Protein 2L4D (pdb70)

B-factor: mean 3.54, std 4.62, range [0.55, 26.44]

Radius of gyration: 14.13 Å; Cα contacts (8 Å, |Δi|>4): 102; chains: 1; bounding box: 30×35×38 Å

Organism: Pseudomonas putida (strain ATCC 47054 / DSM 6125 / CFBP 8728 / NCIMB 11950 / KT2440) (NCBI:txid160488)

InterPro domains:
  IPR003782 Copper chaperone SCO1/SenC [PF02630] (48-152)
  IPR003782 Copper chaperone SCO1/SenC [PTHR12151] (2-151)
  IPR003782 Copper chaperone SCO1/SenC [cd02968] (41-180)
  IPR009056 Cytochrome c-like domain [PF00034] (223-311)
  IPR009056 Cytochrome c-like domain [PS51007] (218-314)
  IPR036249 Thioredoxin-like superfamily [SSF52833] (41-197)
  IPR036909 Cytochrome c-like domain superfamily [G3DSA:1.10.760.10] (220-327)
  IPR036909 Cytochrome c-like domain superfamily [SSF46626] (214-311)

Foldseek 3Di:
DLPVVCVVPPVPEEAQPPDDPPDYDLFYRLAPCCPVPDNVVVLVCLQAVVVCVVVPVPVSVVPCVVSVVPRDGNRDDDPVSSVSVSVVRVVSNCVVVNVVCVVVPD

Sequence (106 aa):
SGEQIFRTRCSSCHTVGNTEPGQPGIGPDLLGVTRQRDANWLVRWLKVPDQMLAEKDPLAMLLFEQYNRLAMPNMRLGDAEVSALISYLEEETARLQTPVTNRGIPSGEQIFRTRCSSCHTVGNTEPGQPGIGPDLLGVTRQRDANWLVRWLKVPDQMLAEKDPLAMLLFEQYNRLAMPNMRLGDAEVSALISYLEEETARLQTPVTNRGIPSGEQIFRTRCSSCHTVGNTEPGQPGIGPDLLGVTRQRDANWLVRWLKVPDQMLAEKDPLAMLLFEQYNRLAMPNMRLGDAEVSALISYLEEETARLQTPVTNRGIPSGEQIFRTRCSSCHTVGNTEPGQPGIGPDLLGVTRQRDANWLVRWLKVPDQMLAEKDPLAMLLFEQYNRLAMPNMRLGDAEVSALISYLEEETARLQTPVTNRGIPSGEQIFRTRCSSCHTVGNTEPGQPGIGPDLLGVTRQRDANWLVRWLKVPDQMLAEKDPLAMLLFEQYNRLAMPNMRLGDAEVSALISYLEEETARLQTPVTNRGIPSGEQIFRTRCSSCHTVGNTEPGQPGIGPDLLGVTRQRDANWLVRWLKVPDQMLAEKDPLAMLLFEQYNRLAMPNMRLGDAEVSALISYLEEETARLQTPVTNRGIPSGEQIFRTRCSSCHTVGNTEPGQPGIGPDLLGVTRQRDANWLVRWLKVPDQMLAEKDPLAMLLFEQYNRLAMPNMRLGDAEVSALISYLEEETARLQTPVTNRGIPSGEQIFRTRCSSCHTVGNTEPGQPGIGPDLLGVTRQRDANWLVRWLKVPDQMLAEKDPLAMLLFEQYNRLAMPNMRLGDAEVSALISYLEEETARLQTPVTNRGIPSGEQIFRTRCSSCHTVGNTEPGQPGIGPDLLGVTRQRDANWLVRWLKVPDQMLAEKDPLAMLLFEQYNRLAMPNMRLGDAEVSALISYLEEETARLQTPVTNRGIPSGEQIFRTRCSSCHTVGNTEPGQPGIGPDLLGVTRQRDANWLVRWLKVPDQMLAEKDPLAMLLFEQYNRLAMPNMRLGDAEVSALISYLEEETARLQTPVTNRGIPSGEQIFRTRCSSCHTVGNTEPGQPGIGPDLLGVTRQRDANWLVRWLKVPDQMLAEKDPLAMLLFEQYNRLAMPNMRLGDAEVSALISYLEEETARLQTPVTNRGIPSGEQIFRTRCSSCHTVGNTEPGQPGIGPDLLGVTRQRDANWLVRWLKVPDQMLAEKDPLAMLLFEQYNRLAMPNMRLGDAEVSALISYLEEETARLQTPVTNRGIPSGEQIFRTRCSSCHTVGNTEPGQPGIGPDLLGVTRQRDANWLVRWLKVPDQMLAEKDPLAMLLFEQYNRLAMPNMRLGDAEVSALISYLEEETARLQTPVTNRGIPSGEQIFRTRCSSCHTVGNTEPGQPGIGPDLLGVTRQRDANWLVRWLKVPDQMLAEKDPLAMLLFEQYNRLAMPNMRLGDAEVSALISYLEEETARLQTPVTNRGIPSGEQIFRTRCSSCHTVGNTEPGQPGIGPDLLGVTRQRDANWLVRWLKVPDQMLAEKDPLAMLLFEQYNRLAMPNMRLGDAEVSALISYLEEETARLQTPVTNRGIPSGEQIFRTRCSSCHTVGNTEPGQPGIGPDLLGVTRQRDANWLVRWLKVPDQMLAEKDPLAMLLFEQYNRLAMPNMRLGDAEVSALISYLEEETARLQTPVTNRGIPSGEQIFRTRCSSCHTVGNTEPGQPGIGPDLLGVTRQRDANWLVRWLKVPDQMLAEKDPLAMLLFEQYNRLAMPNMRLGDAEVSALISYLEEETARLQTPVTNRGIPSGEQIFRTRCSSCHTVGNTEPGQPGIGPDLLGVTRQRDANWLVRWLKVPDQMLAEKDPLAMLLFEQYNRLAMPNMRLGDAEVSALISYLEEETARLQTPVTNRGIPSGEQIFRTRCSSCHTVGNTEPGQPGIGPDLLGVTRQRDANWLVRWLKVPDQMLAEKDPLAMLLFEQYNRLAMPNMRLGDAEVSALISYLEEETARLQTPVTNRGIPSGEQIFRTRCSSCHTVGNTEPGQPGIGPDLLGVTRQRDANWLVRWLKVPDQMLAEKDPLAMLLFEQYNRLAMPNMRLGDAEVSALISYLEEETARLQTPVTNRGIP

Structure (mmCIF, N/CA/C/O backbone):
data_2L4D
#
_entry.id   2L4D
#
_cell.length_a   1.000
_cell.length_b   1.000
_cell.length_c   1.000
_cell.angle_alpha   90.00
_cell.angle_beta   90.00
_cell.angle_gamma   90.00
#
_symmetry.space_group_name_H-M   'P 1'
#
loop_
_entity.id
_entity.type
_entity.pdbx_description
1 polymer 'SCO1/SenC family protein/cytochrome c'
2 non-polymer 'HEME C'
#
loop_
_atom_site.group_PDB
_atom_site.id
_atom_site.type_symbol
_atom_site.label_atom_id
_atom_site.label_alt_id
_atom_site.label_comp_id
_atom_site.label_asym_id
_atom_site.label_entity_id
_atom_site.label_seq_id
_atom_site.pdbx_PDB_ins_code
_atom_site.Cartn_x
_atom_site.Cartn_y
_atom_site.Cartn_z
_atom_site.occupancy
_atom_site.B_iso_or_equiv
_atom_site.auth_seq_id
_atom_site.auth_comp_id
_atom_site.auth_asym_id
_atom_site.auth_atom_id
_atom_site.pdbx_PDB_model_num
ATOM 1 N N . SER A 1 5 ? 13.352 5.525 8.186 1.00 2.03 1 SER A N 1
ATOM 2 C CA . SER A 1 5 ? 12.602 6.787 8.152 1.00 2.39 1 SER A CA 1
ATOM 3 C C . SER A 1 5 ? 11.139 6.561 7.752 1.00 2.01 1 SER A C 1
ATOM 4 O O . SER A 1 5 ? 10.240 7.204 8.297 1.00 3.21 1 SER A O 1
ATOM 12 N N . GLY A 1 6 ? 10.869 5.580 6.883 1.00 1.22 2 GLY A N 1
ATOM 13 C CA . GLY A 1 6 ? 9.516 5.173 6.490 1.00 0.81 2 GLY A CA 1
ATOM 14 C C . GLY A 1 6 ? 8.626 4.691 7.648 1.00 0.74 2 GLY A C 1
ATOM 15 O O . GLY A 1 6 ? 7.406 4.778 7.544 1.00 0.74 2 GLY A O 1
ATOM 19 N N . GLU A 1 7 ? 9.196 4.248 8.774 1.00 0.79 3 GLU A N 1
ATOM 20 C CA . GLU A 1 7 ? 8.432 3.871 9.979 1.00 0.78 3 GLU A CA 1
ATOM 21 C C . GLU A 1 7 ? 7.673 5.063 10.591 1.00 0.74 3 GLU A C 1
ATOM 22 O O . GLU A 1 7 ? 6.511 4.934 10.977 1.00 0.74 3 GLU A O 1
ATOM 34 N N . GLN A 1 8 ? 8.291 6.250 10.615 1.00 0.78 4 GLN A N 1
ATOM 35 C CA . GLN A 1 8 ? 7.638 7.477 11.080 1.00 0.83 4 GLN A CA 1
ATOM 36 C C . GLN A 1 8 ? 6.489 7.871 10.140 1.00 0.81 4 GLN A C 1
ATOM 37 O O . GLN A 1 8 ? 5.428 8.294 10.599 1.00 0.91 4 GLN A O 1
ATOM 51 N N . ILE A 1 9 ? 6.666 7.667 8.830 1.00 0.76 5 ILE A N 1
ATOM 52 C CA . ILE A 1 9 ? 5.642 7.894 7.797 1.00 0.76 5 ILE A CA 1
ATOM 53 C C . ILE A 1 9 ? 4.478 6.908 7.973 1.00 0.69 5 ILE A C 1
ATOM 54 O O . ILE A 1 9 ? 3.317 7.320 7.963 1.00 0.74 5 ILE A O 1
ATOM 70 N N . PHE A 1 10 ? 4.764 5.628 8.237 1.00 0.64 6 PHE A N 1
ATOM 71 C CA . PHE A 1 10 ? 3.740 4.637 8.570 1.00 0.63 6 PHE A CA 1
ATOM 72 C C . PHE A 1 10 ? 2.918 5.061 9.800 1.00 0.60 6 PHE A C 1
ATOM 73 O O . PHE A 1 10 ? 1.687 5.083 9.755 1.00 0.66 6 PHE A O 1
ATOM 90 N N . ARG A 1 11 ? 3.585 5.475 10.882 1.00 0.63 7 ARG A N 1
ATOM 91 C CA . ARG A 1 11 ? 2.933 5.867 12.141 1.00 0.75 7 ARG A CA 1
ATOM 92 C C . ARG A 1 11 ? 2.072 7.138 12.036 1.00 0.84 7 ARG A C 1
ATOM 93 O O . ARG A 1 11 ? 1.209 7.334 12.889 1.00 1.05 7 ARG A O 1
ATOM 114 N N . THR A 1 12 ? 2.278 7.984 11.017 1.00 0.80 8 THR A N 1
ATOM 115 C CA . THR A 1 12 ? 1.660 9.328 10.902 1.00 0.97 8 THR A CA 1
ATOM 116 C C . THR A 1 12 ? 0.731 9.561 9.703 1.00 1.13 8 THR A C 1
ATOM 117 O O . THR A 1 12 ? 0.001 10.558 9.683 1.00 1.57 8 THR A O 1
ATOM 128 N N . ARG A 1 13 ? 0.748 8.688 8.687 1.00 0.92 9 ARG A N 1
ATOM 129 C CA . ARG A 1 13 ? -0.207 8.712 7.560 1.00 1.01 9 ARG A CA 1
ATOM 130 C C . ARG A 1 13 ? -0.509 7.319 6.983 1.00 1.17 9 ARG A C 1
ATOM 131 O O . ARG A 1 13 ? -0.659 7.173 5.774 1.00 2.00 9 ARG A O 1
ATOM 152 N N . CYS A 1 14 ? -0.562 6.281 7.826 1.00 0.81 10 CYS A N 1
ATOM 153 C CA . CYS A 1 14 ? -0.765 4.899 7.351 1.00 0.85 10 CYS A CA 1
ATOM 154 C C . CYS A 1 14 ? -1.322 3.905 8.387 1.00 0.80 10 CYS A C 1
ATOM 155 O O . CYS A 1 14 ? -2.101 3.019 8.021 1.00 0.89 10 CYS A O 1
ATOM 162 N N . SER A 1 15 ? -0.974 4.036 9.677 1.00 0.84 11 SER A N 1
ATOM 163 C CA . SER A 1 15 ? -1.344 3.057 10.723 1.00 0.92 11 SER A CA 1
ATOM 164 C C . SER A 1 15 ? -2.854 3.036 11.043 1.00 1.09 11 SER A C 1
ATOM 165 O O . SER A 1 15 ? -3.373 2.063 11.599 1.00 1.76 11 SER A O 1
ATOM 173 N N . SER A 1 16 ? -3.595 4.060 10.597 1.00 1.60 12 SER A N 1
ATOM 174 C CA . SER A 1 16 ? -5.060 4.169 10.697 1.00 2.00 12 SER A CA 1
ATOM 175 C C . SER A 1 16 ? -5.849 3.017 10.059 1.00 1.79 12 SER A C 1
ATOM 176 O O . SER A 1 16 ? -7.009 2.816 10.416 1.00 2.06 12 SER A O 1
ATOM 184 N N . CYS A 1 17 ? -5.246 2.233 9.159 1.00 1.43 13 CYS A N 1
ATOM 185 C CA . CYS A 1 17 ? -5.878 1.036 8.580 1.00 1.22 13 CYS A CA 1
ATOM 186 C C . CYS A 1 17 ? -4.942 -0.175 8.455 1.00 1.19 13 CYS A C 1
ATOM 187 O O . CYS A 1 17 ? -5.353 -1.190 7.893 1.00 1.48 13 CYS A O 1
ATOM 194 N N . HIS A 1 18 ? -3.688 -0.091 8.913 1.00 1.04 14 HIS A N 1
ATOM 195 C CA . HIS A 1 18 ? -2.672 -1.113 8.650 1.00 1.09 14 HIS A CA 1
ATOM 196 C C . HIS A 1 18 ? -1.745 -1.437 9.832 1.00 0.91 14 HIS A C 1
ATOM 197 O O . HIS A 1 18 ? -1.719 -0.782 10.875 1.00 0.96 14 HIS A O 1
ATOM 211 N N . THR A 1 19 ? -0.956 -2.476 9.571 1.00 0.93 15 THR A N 1
ATOM 212 C CA . THR A 1 19 ? 0.116 -3.052 10.389 1.00 0.81 15 THR A CA 1
ATOM 213 C C . THR A 1 19 ? 1.191 -3.654 9.477 1.00 0.69 15 THR A C 1
ATOM 214 O O . THR A 1 19 ? 0.941 -3.920 8.297 1.00 0.86 15 THR A O 1
ATOM 225 N N . VAL A 1 20 ? 2.384 -3.898 10.024 1.00 0.72 16 VAL A N 1
ATOM 226 C CA . VAL A 1 20 ? 3.462 -4.634 9.341 1.00 0.74 16 VAL A CA 1
ATOM 227 C C . VAL A 1 20 ? 3.756 -5.896 10.154 1.00 0.95 16 VAL A C 1
ATOM 228 O O . VAL A 1 20 ? 4.736 -5.990 10.892 1.00 1.31 16 VAL A O 1
ATOM 241 N N . GLY A 1 21 ? 2.836 -6.857 10.050 1.00 1.09 17 GLY A N 1
ATOM 242 C CA . GLY A 1 21 ? 2.879 -8.174 10.690 1.00 1.54 17 GLY A CA 1
ATOM 243 C C . GLY A 1 21 ? 1.677 -8.520 11.583 1.00 2.34 17 GLY A C 1
ATOM 244 O O . GLY A 1 21 ? 1.593 -9.668 12.022 1.00 2.93 17 GLY A O 1
ATOM 248 N N . ASN A 1 22 ? 0.757 -7.585 11.871 1.00 2.64 18 ASN A N 1
ATOM 249 C CA . ASN A 1 22 ? -0.111 -7.648 13.065 1.00 3.21 18 ASN A CA 1
ATOM 250 C C . ASN A 1 22 ? -1.630 -7.480 12.821 1.00 3.62 18 ASN A C 1
ATOM 251 O O . ASN A 1 22 ? -2.348 -6.929 13.664 1.00 4.12 18 ASN A O 1
ATOM 262 N N . THR A 1 23 ? -2.152 -8.005 11.710 1.00 4.06 19 THR A N 1
ATOM 263 C CA . THR A 1 23 ? -3.595 -8.301 11.578 1.00 4.73 19 THR A CA 1
ATOM 264 C C . THR A 1 23 ? -4.011 -9.480 12.467 1.00 5.17 19 THR A C 1
ATOM 265 O O . THR A 1 23 ? -3.173 -10.166 13.064 1.00 5.24 19 THR A O 1
ATOM 276 N N . GLU A 1 24 ? -5.310 -9.759 12.542 1.00 6.07 20 GLU A N 1
ATOM 277 C CA . GLU A 1 24 ? -5.856 -10.987 13.132 1.00 7.12 20 GLU A CA 1
ATOM 278 C C . GLU A 1 24 ? -5.878 -12.162 12.110 1.00 7.78 20 GLU A C 1
ATOM 279 O O . GLU A 1 24 ? -6.045 -11.922 10.905 1.00 7.82 20 GLU A O 1
ATOM 291 N N . PRO A 1 25 ? -5.712 -13.433 12.546 1.00 8.74 21 PRO A N 1
ATOM 292 C CA . PRO A 1 25 ? -5.617 -14.598 11.653 1.00 9.93 21 PRO A CA 1
ATOM 293 C C . PRO A 1 25 ? -6.811 -14.767 10.703 1.00 10.97 21 PRO A C 1
ATOM 294 O O . PRO A 1 25 ? -7.946 -14.984 11.141 1.00 11.38 21 PRO A O 1
ATOM 305 N N . GLY A 1 26 ? -6.571 -14.674 9.392 1.00 11.64 22 GLY A N 1
ATOM 306 C CA . GLY A 1 26 ? -7.616 -14.760 8.361 1.00 12.71 22 GLY A CA 1
ATOM 307 C C . GLY A 1 26 ? -8.702 -13.677 8.472 1.00 11.57 22 GLY A C 1
ATOM 308 O O . GLY A 1 26 ? -9.845 -13.905 8.066 1.00 12.06 22 GLY A O 1
ATOM 312 N N . GLN A 1 27 ? -8.387 -12.541 9.103 1.00 10.32 23 GLN A N 1
ATOM 313 C CA . GLN A 1 27 ? -9.313 -11.460 9.436 1.00 9.26 23 GLN A CA 1
ATOM 314 C C . GLN A 1 27 ? -8.607 -10.088 9.272 1.00 7.86 23 GLN A C 1
ATOM 315 O O . GLN A 1 27 ? -7.978 -9.590 10.211 1.00 7.14 23 GLN A O 1
ATOM 329 N N . PRO A 1 28 ? -8.672 -9.456 8.083 1.00 7.87 24 PRO A N 1
ATOM 330 C CA . PRO A 1 28 ? -7.735 -8.403 7.666 1.00 7.11 24 PRO A CA 1
ATOM 331 C C . PRO A 1 28 ? -8.041 -6.987 8.188 1.00 5.82 24 PRO A C 1
ATOM 332 O O . PRO A 1 28 ? -7.449 -6.020 7.718 1.00 6.11 24 PRO A O 1
ATOM 343 N N . GLY A 1 29 ? -8.960 -6.837 9.144 1.00 5.07 25 GLY A N 1
ATOM 344 C CA . GLY A 1 29 ? -9.295 -5.547 9.757 1.00 4.13 25 GLY A CA 1
ATOM 345 C C . GLY A 1 29 ? -9.899 -4.553 8.758 1.00 3.23 25 GLY A C 1
ATOM 346 O O . GLY A 1 29 ? -10.755 -4.920 7.945 1.00 3.61 25 GLY A O 1
ATOM 350 N N . ILE A 1 30 ? -9.442 -3.299 8.818 1.00 2.32 26 ILE A N 1
ATOM 351 C CA . ILE A 1 30 ? -9.746 -2.244 7.835 1.00 1.99 26 ILE A CA 1
ATOM 352 C C . ILE A 1 30 ? -8.811 -2.374 6.615 1.00 2.92 26 ILE A C 1
ATOM 353 O O . ILE A 1 30 ? -9.200 -2.034 5.498 1.00 4.19 26 ILE A O 1
ATOM 369 N N . GLY A 1 31 ? -7.608 -2.927 6.794 1.00 2.58 27 GLY A N 1
ATOM 370 C CA . GLY A 1 31 ? -6.642 -3.179 5.724 1.00 3.58 27 GLY A CA 1
ATOM 371 C C . GLY A 1 31 ? -5.605 -4.267 6.072 1.00 2.81 27 GLY A C 1
ATOM 372 O O . GLY A 1 31 ? -5.035 -4.245 7.170 1.00 2.81 27 GLY A O 1
ATOM 376 N N . PRO A 1 32 ? -5.304 -5.187 5.129 1.00 2.51 28 PRO A N 1
ATOM 377 C CA . PRO A 1 32 ? -4.496 -6.391 5.362 1.00 1.99 28 PRO A CA 1
ATOM 378 C C . PRO A 1 32 ? -3.021 -6.120 5.702 1.00 1.80 28 PRO A C 1
ATOM 379 O O . PRO A 1 32 ? -2.509 -5.016 5.507 1.00 2.07 28 PRO A O 1
ATOM 390 N N . ASP A 1 33 ? -2.345 -7.165 6.181 1.00 1.52 29 ASP A N 1
ATOM 391 C CA . ASP A 1 33 ? -0.940 -7.168 6.597 1.00 1.29 29 ASP A CA 1
ATOM 392 C C . ASP A 1 33 ? 0.015 -6.851 5.434 1.00 1.23 29 ASP A C 1
ATOM 393 O O . ASP A 1 33 ? -0.033 -7.485 4.373 1.00 1.58 29 ASP A O 1
ATOM 402 N N . LEU A 1 34 ? 0.915 -5.894 5.666 1.00 0.94 30 LEU A N 1
ATOM 403 C CA . LEU A 1 34 ? 1.906 -5.427 4.699 1.00 0.94 30 LEU A CA 1
ATOM 404 C C . LEU A 1 34 ? 3.222 -6.231 4.727 1.00 0.82 30 LEU A C 1
ATOM 405 O O . LEU A 1 34 ? 3.983 -6.166 3.760 1.00 1.02 30 LEU A O 1
ATOM 421 N N . LEU A 1 35 ? 3.522 -6.992 5.791 1.00 0.74 31 LEU A N 1
ATOM 422 C CA . LEU A 1 35 ? 4.792 -7.724 5.890 1.00 0.79 31 LEU A CA 1
ATOM 423 C C . LEU A 1 35 ? 4.849 -8.846 4.851 1.00 0.96 31 LEU A C 1
ATOM 424 O O . LEU A 1 35 ? 3.976 -9.719 4.771 1.00 1.69 31 LEU A O 1
ATOM 440 N N . GLY A 1 36 ? 5.917 -8.802 4.064 1.00 0.84 32 GLY A N 1
ATOM 441 C CA . GLY A 1 36 ? 6.176 -9.708 2.944 1.00 0.93 32 GLY A CA 1
ATOM 442 C C . GLY A 1 36 ? 5.397 -9.421 1.651 1.00 0.86 32 GLY A C 1
ATOM 443 O O . GLY A 1 36 ? 5.603 -10.142 0.673 1.00 1.01 32 GLY A O 1
ATOM 447 N N . VAL A 1 37 ? 4.532 -8.395 1.586 1.00 0.78 33 VAL A N 1
ATOM 448 C CA . VAL A 1 37 ? 3.757 -8.111 0.356 1.00 0.79 33 VAL A CA 1
ATOM 449 C C . VAL A 1 37 ? 4.650 -7.623 -0.796 1.00 0.65 33 VAL A C 1
ATOM 450 O O . VAL A 1 37 ? 4.419 -7.956 -1.958 1.00 0.73 33 VAL A O 1
ATOM 463 N N . THR A 1 38 ? 5.736 -6.927 -0.449 1.00 0.61 34 THR A N 1
ATOM 464 C CA . THR A 1 38 ? 6.837 -6.456 -1.312 1.00 0.76 34 THR A CA 1
ATOM 465 C C . THR A 1 38 ? 7.517 -7.568 -2.118 1.00 0.77 34 THR A C 1
ATOM 466 O O . THR A 1 38 ? 8.066 -7.294 -3.189 1.00 1.01 34 THR A O 1
ATOM 477 N N . ARG A 1 39 ? 7.425 -8.818 -1.638 1.00 0.71 35 ARG A N 1
ATOM 478 C CA . ARG A 1 39 ? 7.945 -10.044 -2.269 1.00 0.90 35 ARG A CA 1
ATOM 479 C C . ARG A 1 39 ? 6.851 -11.041 -2.691 1.00 1.02 35 ARG A C 1
ATOM 480 O O . ARG A 1 39 ? 7.088 -12.252 -2.746 1.00 1.71 35 ARG A O 1
ATOM 501 N N . GLN A 1 40 ? 5.650 -10.529 -2.978 1.00 0.97 36 GLN A N 1
ATOM 502 C CA . GLN A 1 40 ? 4.484 -11.281 -3.432 1.00 1.15 36 GLN A CA 1
ATOM 503 C C . GLN A 1 40 ? 3.757 -10.563 -4.591 1.00 1.21 36 GLN A C 1
ATOM 504 O O . GLN A 1 40 ? 3.596 -11.123 -5.681 1.00 1.84 36 GLN A O 1
ATOM 518 N N . ARG A 1 41 ? 3.336 -9.309 -4.385 1.00 0.90 37 ARG A N 1
ATOM 519 C CA . ARG A 1 41 ? 2.634 -8.484 -5.388 1.00 1.01 37 ARG A CA 1
ATOM 520 C C . ARG A 1 41 ? 3.640 -7.812 -6.339 1.00 1.04 37 ARG A C 1
ATOM 521 O O . ARG A 1 41 ? 4.808 -7.634 -5.981 1.00 1.59 37 ARG A O 1
ATOM 542 N N . ASP A 1 42 ? 3.205 -7.446 -7.546 1.00 1.03 38 ASP A N 1
ATOM 543 C CA . ASP A 1 42 ? 4.050 -6.759 -8.534 1.00 1.04 38 ASP A CA 1
ATOM 544 C C . ASP A 1 42 ? 4.665 -5.460 -7.978 1.00 1.01 38 ASP A C 1
ATOM 545 O O . ASP A 1 42 ? 3.977 -4.615 -7.398 1.00 1.19 38 ASP A O 1
ATOM 554 N N . ALA A 1 43 ? 5.979 -5.306 -8.162 1.00 0.97 39 ALA A N 1
ATOM 555 C CA . ALA A 1 43 ? 6.755 -4.240 -7.537 1.00 0.98 39 ALA A CA 1
ATOM 556 C C . ALA A 1 43 ? 6.493 -2.846 -8.135 1.00 0.94 39 ALA A C 1
ATOM 557 O O . ALA A 1 43 ? 6.784 -1.846 -7.478 1.00 1.20 39 ALA A O 1
ATOM 564 N N . ASN A 1 44 ? 5.944 -2.751 -9.350 1.00 0.84 40 ASN A N 1
ATOM 565 C CA . ASN A 1 44 ? 5.516 -1.483 -9.941 1.00 0.81 40 ASN A CA 1
ATOM 566 C C . ASN A 1 44 ? 4.111 -1.114 -9.458 1.00 0.74 40 ASN A C 1
ATOM 567 O O . ASN A 1 44 ? 3.891 0.019 -9.015 1.00 0.87 40 ASN A O 1
ATOM 578 N N . TRP A 1 45 ? 3.197 -2.092 -9.479 1.00 0.76 41 TRP A N 1
ATOM 579 C CA . TRP A 1 45 ? 1.806 -1.951 -9.048 1.00 0.81 41 TRP A CA 1
ATOM 580 C C . TRP A 1 45 ? 1.711 -1.511 -7.587 1.00 0.78 41 TRP A C 1
ATOM 581 O O . TRP A 1 45 ? 0.977 -0.576 -7.293 1.00 0.86 41 TRP A O 1
ATOM 602 N N . LEU A 1 46 ? 2.498 -2.105 -6.679 1.00 0.74 42 LEU A N 1
ATOM 603 C CA . LEU A 1 46 ? 2.498 -1.751 -5.248 1.00 0.80 42 LEU A CA 1
ATOM 604 C C . LEU A 1 46 ? 2.709 -0.250 -4.989 1.00 0.78 42 LEU A C 1
ATOM 605 O O . LEU A 1 46 ? 2.033 0.333 -4.141 1.00 0.85 42 LEU A O 1
ATOM 621 N N . VAL A 1 47 ? 3.647 0.366 -5.712 1.00 0.74 43 VAL A N 1
ATOM 622 C CA . VAL A 1 47 ? 4.009 1.782 -5.546 1.00 0.78 43 VAL A CA 1
ATOM 623 C C . VAL A 1 47 ? 3.041 2.695 -6.311 1.00 0.77 43 VAL A C 1
ATOM 624 O O . VAL A 1 47 ? 2.647 3.742 -5.799 1.00 0.85 43 VAL A O 1
ATOM 637 N N . ARG A 1 48 ? 2.585 2.284 -7.505 1.00 0.75 44 ARG A N 1
ATOM 638 C CA . ARG A 1 48 ? 1.618 3.036 -8.315 1.00 0.84 44 ARG A CA 1
ATOM 639 C C . ARG A 1 48 ? 0.211 3.036 -7.717 1.00 0.83 44 ARG A C 1
ATOM 640 O O . ARG A 1 48 ? -0.404 4.095 -7.654 1.00 0.98 44 ARG A O 1
ATOM 661 N N . TRP A 1 49 ? -0.278 1.899 -7.219 1.00 0.77 45 TRP A N 1
ATOM 662 C CA . TRP A 1 49 ? -1.560 1.779 -6.512 1.00 0.88 45 TRP A CA 1
ATOM 663 C C . TRP A 1 49 ? -1.646 2.777 -5.359 1.00 1.02 45 TRP A C 1
ATOM 664 O O . TRP A 1 49 ? -2.598 3.541 -5.266 1.00 1.18 45 TRP A O 1
ATOM 685 N N . LEU A 1 50 ? -0.596 2.858 -4.539 1.00 1.07 46 LEU A N 1
ATOM 686 C CA . LEU A 1 50 ? -0.484 3.777 -3.404 1.00 1.32 46 LEU A CA 1
ATOM 687 C C . LEU A 1 50 ? -0.570 5.272 -3.793 1.00 1.41 46 LEU A C 1
ATOM 688 O O . LEU A 1 50 ? -0.891 6.111 -2.943 1.00 1.63 46 LEU A O 1
ATOM 704 N N . LYS A 1 51 ? -0.335 5.607 -5.066 1.00 1.32 47 LYS A N 1
ATOM 705 C CA . LYS A 1 51 ? -0.385 6.962 -5.633 1.00 1.45 47 LYS A CA 1
ATOM 706 C C . LYS A 1 51 ? -1.722 7.320 -6.309 1.00 1.55 47 LYS A C 1
ATOM 707 O O . LYS A 1 51 ? -1.914 8.496 -6.613 1.00 2.17 47 LYS A O 1
ATOM 726 N N . VAL A 1 52 ? -2.636 6.371 -6.564 1.00 1.08 48 VAL A N 1
ATOM 727 C CA . VAL A 1 52 ? -3.915 6.596 -7.289 1.00 1.07 48 VAL A CA 1
ATOM 728 C C . VAL A 1 52 ? -4.983 5.492 -7.030 1.00 0.80 48 VAL A C 1
ATOM 729 O O . VAL A 1 52 ? -5.622 5.027 -7.970 1.00 0.76 48 VAL A O 1
ATOM 742 N N . PRO A 1 53 ? -5.208 5.003 -5.789 1.00 0.72 49 PRO A N 1
ATOM 743 C CA . PRO A 1 53 ? -5.947 3.752 -5.560 1.00 0.57 49 PRO A CA 1
ATOM 744 C C . PRO A 1 53 ? -7.439 3.828 -5.930 1.00 0.55 49 PRO A C 1
ATOM 745 O O . PRO A 1 53 ? -7.927 3.008 -6.709 1.00 0.85 49 PRO A O 1
ATOM 756 N N . ASP A 1 54 ? -8.177 4.836 -5.450 1.00 0.66 50 ASP A N 1
ATOM 757 C CA . ASP A 1 54 ? -9.616 4.951 -5.737 1.00 0.97 50 ASP A CA 1
ATOM 758 C C . ASP A 1 54 ? -9.905 5.285 -7.210 1.00 1.05 50 ASP A C 1
ATOM 759 O O . ASP A 1 54 ? -10.967 4.933 -7.730 1.00 1.20 50 ASP A O 1
ATOM 768 N N . GLN A 1 55 ? -8.936 5.891 -7.906 1.00 1.05 51 GLN A N 1
ATOM 769 C CA . GLN A 1 55 ? -8.998 6.184 -9.337 1.00 1.22 51 GLN A CA 1
ATOM 770 C C . GLN A 1 55 ? -8.477 5.024 -10.215 1.00 0.96 51 GLN A C 1
ATOM 771 O O . GLN A 1 55 ? -8.934 4.888 -11.351 1.00 1.00 51 GLN A O 1
ATOM 785 N N . MET A 1 56 ? -7.627 4.124 -9.704 1.00 0.81 52 MET A N 1
ATOM 786 C CA . MET A 1 56 ? -7.311 2.831 -10.339 1.00 0.78 52 MET A CA 1
ATOM 787 C C . MET A 1 56 ? -8.516 1.876 -10.267 1.00 0.65 52 MET A C 1
ATOM 788 O O . MET A 1 56 ? -8.827 1.176 -11.233 1.00 0.76 52 MET A O 1
ATOM 802 N N . LEU A 1 57 ? -9.242 1.886 -9.143 1.00 0.55 53 LEU A N 1
ATOM 803 C CA . LEU A 1 57 ? -10.494 1.142 -9.007 1.00 0.64 53 LEU A CA 1
ATOM 804 C C . LEU A 1 57 ? -11.590 1.724 -9.922 1.00 0.79 53 LEU A C 1
ATOM 805 O O . LEU A 1 57 ? -12.330 0.963 -10.541 1.00 0.82 53 LEU A O 1
ATOM 821 N N . ALA A 1 58 ? -11.650 3.052 -10.098 1.00 0.95 54 ALA A N 1
ATOM 822 C CA . ALA A 1 58 ? -12.546 3.703 -11.063 1.00 1.17 54 ALA A CA 1
ATOM 823 C C . ALA A 1 58 ? -12.148 3.476 -12.540 1.00 1.21 54 ALA A C 1
ATOM 824 O O . ALA A 1 58 ? -13.015 3.416 -13.412 1.00 1.38 54 ALA A O 1
ATOM 831 N N . GLU A 1 59 ? -10.861 3.250 -12.839 1.00 1.13 55 GLU A N 1
ATOM 832 C CA . GLU A 1 59 ? -10.394 2.734 -14.139 1.00 1.24 55 GLU A CA 1
ATOM 833 C C . GLU A 1 59 ? -10.888 1.290 -14.404 1.00 1.38 55 GLU A C 1
ATOM 834 O O . GLU A 1 59 ? -10.872 0.831 -15.553 1.00 1.58 55 GLU A O 1
ATOM 846 N N . LYS A 1 60 ? -11.379 0.584 -13.369 1.00 1.45 56 LYS A N 1
ATOM 847 C CA . LYS A 1 60 ? -11.745 -0.844 -13.392 1.00 1.55 56 LYS A CA 1
ATOM 848 C C . LYS A 1 60 ? -10.587 -1.713 -13.904 1.00 1.52 56 LYS A C 1
ATOM 849 O O . LYS A 1 60 ? -10.760 -2.618 -14.721 1.00 2.00 56 LYS A O 1
ATOM 868 N N . ASP A 1 61 ? -9.391 -1.397 -13.402 1.00 1.29 57 ASP A N 1
ATOM 869 C CA . ASP A 1 61 ? -8.138 -2.117 -13.606 1.00 1.37 57 ASP A CA 1
ATOM 870 C C . ASP A 1 61 ? -8.170 -3.355 -12.707 1.00 1.12 57 ASP A C 1
ATOM 871 O O . ASP A 1 61 ? -8.116 -3.251 -11.474 1.00 0.95 57 ASP A O 1
ATOM 880 N N . PRO A 1 62 ? -8.363 -4.531 -13.310 1.00 1.24 58 PRO A N 1
ATOM 881 C CA . PRO A 1 62 ? -9.090 -5.623 -12.670 1.00 1.33 58 PRO A CA 1
ATOM 882 C C . PRO A 1 62 ? -8.348 -6.319 -11.529 1.00 1.35 58 PRO A C 1
ATOM 883 O O . PRO A 1 62 ? -8.983 -6.897 -10.653 1.00 2.02 58 PRO A O 1
ATOM 894 N N . LEU A 1 63 ? -7.022 -6.199 -11.501 1.00 1.01 59 LEU A N 1
ATOM 895 C CA . LEU A 1 63 ? -6.166 -6.679 -10.404 1.00 0.92 59 LEU A CA 1
ATOM 896 C C . LEU A 1 63 ? -6.686 -6.194 -9.033 1.00 0.68 59 LEU A C 1
ATOM 897 O O . LEU A 1 63 ? -6.874 -7.001 -8.122 1.00 0.72 59 LEU A O 1
ATOM 913 N N . ALA A 1 64 ? -7.024 -4.906 -8.905 1.00 0.70 60 ALA A N 1
ATOM 914 C CA . ALA A 1 64 ? -7.618 -4.376 -7.676 1.00 0.71 60 ALA A CA 1
ATOM 915 C C . ALA A 1 64 ? -9.054 -4.874 -7.433 1.00 0.75 60 ALA A C 1
ATOM 916 O O . ALA A 1 64 ? -9.402 -5.266 -6.318 1.00 0.85 60 ALA A O 1
ATOM 923 N N . MET A 1 65 ? -9.880 -4.891 -8.487 1.00 0.76 61 MET A N 1
ATOM 924 C CA . MET A 1 65 ? -11.284 -5.327 -8.441 1.00 0.81 61 MET A CA 1
ATOM 925 C C . MET A 1 65 ? -11.419 -6.767 -7.922 1.00 0.80 61 MET A C 1
ATOM 926 O O . MET A 1 65 ? -12.375 -7.095 -7.221 1.00 0.92 61 MET A O 1
ATOM 940 N N . LEU A 1 66 ? -10.449 -7.624 -8.245 1.00 0.83 62 LEU A N 1
ATOM 941 C CA . LEU A 1 66 ? -10.325 -8.986 -7.734 1.00 1.04 62 LEU A CA 1
ATOM 942 C C . LEU A 1 66 ? -9.929 -9.055 -6.256 1.00 1.18 62 LEU A C 1
ATOM 943 O O . LEU A 1 66 ? -10.434 -9.934 -5.551 1.00 1.56 62 LEU A O 1
ATOM 959 N N . LEU A 1 67 ? -8.991 -8.208 -5.805 1.00 1.04 63 LEU A N 1
ATOM 960 C CA . LEU A 1 67 ? -8.358 -8.402 -4.492 1.00 1.25 63 LEU A CA 1
ATOM 961 C C . LEU A 1 67 ? -9.156 -7.747 -3.360 1.00 1.27 63 LEU A C 1
ATOM 962 O O . LEU A 1 67 ? -9.190 -8.264 -2.240 1.00 1.43 63 LEU A O 1
ATOM 978 N N . PHE A 1 68 ? -9.819 -6.624 -3.649 1.00 1.16 64 PHE A N 1
ATOM 979 C CA . PHE A 1 68 ? -10.459 -5.817 -2.591 1.00 1.19 64 PHE A CA 1
ATOM 980 C C . PHE A 1 68 ? -11.723 -6.488 -2.023 1.00 1.22 64 PHE A C 1
ATOM 981 O O . PHE A 1 68 ? -11.917 -6.546 -0.804 1.00 1.43 64 PHE A O 1
ATOM 998 N N . GLU A 1 69 ? -12.545 -7.092 -2.889 1.00 1.10 65 GLU A N 1
ATOM 999 C CA . GLU A 1 69 ? -13.754 -7.822 -2.473 1.00 1.16 65 GLU A CA 1
ATOM 1000 C C . GLU A 1 69 ? -13.461 -9.074 -1.623 1.00 1.22 65 GLU A C 1
ATOM 1001 O O . GLU A 1 69 ? -14.354 -9.569 -0.929 1.00 1.40 65 GLU A O 1
ATOM 1013 N N . GLN A 1 70 ? -12.222 -9.580 -1.652 1.00 1.16 66 GLN A N 1
ATOM 1014 C CA . GLN A 1 70 ? -11.800 -10.795 -0.945 1.00 1.27 66 GLN A CA 1
ATOM 1015 C C . GLN A 1 70 ? -11.129 -10.561 0.412 1.00 1.41 66 GLN A C 1
ATOM 1016 O O . GLN A 1 70 ? -10.934 -11.523 1.156 1.00 1.76 66 GLN A O 1
ATOM 1030 N N . TYR A 1 71 ? -10.787 -9.317 0.761 1.00 1.36 67 TYR A N 1
ATOM 1031 C CA . TYR A 1 71 ? -10.337 -8.985 2.113 1.00 1.69 67 TYR A CA 1
ATOM 1032 C C . TYR A 1 71 ? -11.519 -8.587 3.003 1.00 2.19 67 TYR A C 1
ATOM 1033 O O . TYR A 1 71 ? -11.810 -9.269 3.991 1.00 3.92 67 TYR A O 1
ATOM 1051 N N . ASN A 1 72 ? -12.190 -7.484 2.664 1.00 1.51 68 ASN A N 1
ATOM 1052 C CA . ASN A 1 72 ? -13.229 -6.875 3.500 1.00 1.95 68 ASN A CA 1
ATOM 1053 C C . ASN A 1 72 ? -14.243 -5.994 2.734 1.00 1.56 68 ASN A C 1
ATOM 1054 O O . ASN A 1 72 ? -14.957 -5.217 3.375 1.00 1.64 68 ASN A O 1
ATOM 1065 N N . ARG A 1 73 ? -14.330 -6.092 1.393 1.00 1.40 69 ARG A N 1
ATOM 1066 C CA . ARG A 1 73 ? -15.273 -5.287 0.572 1.00 1.60 69 ARG A CA 1
ATOM 1067 C C . ARG A 1 73 ? -15.210 -3.755 0.815 1.00 1.36 69 ARG A C 1
ATOM 1068 O O . ARG A 1 73 ? -16.216 -3.059 0.674 1.00 2.00 69 ARG A O 1
ATOM 1089 N N . LEU A 1 74 ? -14.037 -3.219 1.164 1.00 0.92 70 LEU A N 1
ATOM 1090 C CA . LEU A 1 74 ? -13.811 -1.792 1.442 1.00 0.89 70 LEU A CA 1
ATOM 1091 C C . LEU A 1 74 ? -12.774 -1.191 0.480 1.00 1.27 70 LEU A C 1
ATOM 1092 O O . LEU A 1 74 ? -11.737 -1.801 0.228 1.00 3.11 70 LEU A O 1
ATOM 1108 N N . ALA A 1 75 ? -13.027 0.015 -0.034 1.00 0.90 71 ALA A N 1
ATOM 1109 C CA . ALA A 1 75 ? -12.073 0.754 -0.862 1.00 0.75 71 ALA A CA 1
ATOM 1110 C C . ALA A 1 75 ? -11.021 1.535 -0.038 1.00 0.82 71 ALA A C 1
ATOM 1111 O O . ALA A 1 75 ? -11.300 2.047 1.051 1.00 1.57 71 ALA A O 1
ATOM 1118 N N . MET A 1 76 ? -9.817 1.685 -0.602 1.00 0.68 72 MET A N 1
ATOM 1119 C CA . MET A 1 76 ? -8.744 2.552 -0.101 1.00 0.84 72 MET A CA 1
ATOM 1120 C C . MET A 1 76 ? -8.734 3.888 -0.878 1.00 0.77 72 MET A C 1
ATOM 1121 O O . MET A 1 76 ? -8.598 3.861 -2.102 1.00 0.74 72 MET A O 1
ATOM 1135 N N . PRO A 1 77 ? -8.863 5.055 -0.214 1.00 0.89 73 PRO A N 1
ATOM 1136 C CA . PRO A 1 77 ? -8.753 6.363 -0.859 1.00 0.95 73 PRO A CA 1
ATOM 1137 C C . PRO A 1 77 ? -7.286 6.774 -1.070 1.00 0.91 73 PRO A C 1
ATOM 1138 O O . PRO A 1 77 ? -6.378 6.225 -0.442 1.00 0.90 73 PRO A O 1
ATOM 1149 N N . ASN A 1 78 ? -7.038 7.762 -1.936 1.00 0.97 74 ASN A N 1
ATOM 1150 C CA . ASN A 1 78 ? -5.697 8.329 -2.108 1.00 1.04 74 ASN A CA 1
ATOM 1151 C C . ASN A 1 78 ? -5.307 9.221 -0.912 1.00 1.11 74 ASN A C 1
ATOM 1152 O O . ASN A 1 78 ? -5.995 10.200 -0.605 1.00 1.85 74 ASN A O 1
ATOM 1163 N N . MET A 1 79 ? -4.183 8.923 -0.259 1.00 1.17 75 MET A N 1
ATOM 1164 C CA . MET A 1 79 ? -3.617 9.729 0.833 1.00 1.36 75 MET A CA 1
ATOM 1165 C C . MET A 1 79 ? -2.955 11.033 0.347 1.00 1.28 75 MET A C 1
ATOM 1166 O O . MET A 1 79 ? -2.729 11.933 1.156 1.00 1.76 75 MET A O 1
ATOM 1180 N N . ARG A 1 80 ? -2.681 11.150 -0.961 1.00 1.57 76 ARG A N 1
ATOM 1181 C CA . ARG A 1 80 ? -1.962 12.257 -1.623 1.00 1.72 76 ARG A CA 1
ATOM 1182 C C . ARG A 1 80 ? -0.587 12.530 -1.002 1.00 1.04 76 ARG A C 1
ATOM 1183 O O . ARG A 1 80 ? -0.323 13.595 -0.433 1.00 1.25 76 ARG A O 1
ATOM 1204 N N . LEU A 1 81 ? 0.282 11.525 -1.112 1.00 0.96 77 LEU A N 1
ATOM 1205 C CA . LEU A 1 81 ? 1.691 11.563 -0.708 1.00 1.12 77 LEU A CA 1
ATOM 1206 C C . LEU A 1 81 ? 2.603 12.042 -1.857 1.00 1.25 77 LEU A C 1
ATOM 1207 O O . LEU A 1 81 ? 2.245 11.937 -3.037 1.00 1.41 77 LEU A O 1
ATOM 1223 N N . GLY A 1 82 ? 3.797 12.533 -1.511 1.00 1.30 78 GLY A N 1
ATOM 1224 C CA . GLY A 1 82 ? 4.868 12.869 -2.461 1.00 1.49 78 GLY A CA 1
ATOM 1225 C C . GLY A 1 82 ? 5.759 11.668 -2.812 1.00 1.19 78 GLY A C 1
ATOM 1226 O O . GLY A 1 82 ? 5.883 10.729 -2.028 1.00 0.99 78 GLY A O 1
ATOM 1230 N N . ASP A 1 83 ? 6.411 11.690 -3.978 1.00 1.25 79 ASP A N 1
ATOM 1231 C CA . ASP A 1 83 ? 7.163 10.538 -4.505 1.00 1.12 79 ASP A CA 1
ATOM 1232 C C . ASP A 1 83 ? 8.314 10.083 -3.590 1.00 1.03 79 ASP A C 1
ATOM 1233 O O . ASP A 1 83 ? 8.466 8.880 -3.376 1.00 1.24 79 ASP A O 1
ATOM 1242 N N . ALA A 1 84 ? 9.084 11.006 -2.996 1.00 1.16 80 ALA A N 1
ATOM 1243 C CA . ALA A 1 84 ? 10.196 10.658 -2.102 1.00 1.22 80 ALA A CA 1
ATOM 1244 C C . ALA A 1 84 ? 9.738 10.214 -0.695 1.00 1.11 80 ALA A C 1
ATOM 1245 O O . ALA A 1 84 ? 10.423 9.419 -0.044 1.00 1.16 80 ALA A O 1
ATOM 1252 N N . GLU A 1 85 ? 8.573 10.690 -0.246 1.00 1.12 81 GLU A N 1
ATOM 1253 C CA . GLU A 1 85 ? 7.889 10.265 0.978 1.00 1.11 81 GLU A CA 1
ATOM 1254 C C . GLU A 1 85 ? 7.355 8.831 0.814 1.00 0.97 81 GLU A C 1
ATOM 1255 O O . GLU A 1 85 ? 7.548 7.988 1.695 1.00 0.98 81 GLU A O 1
ATOM 1267 N N . VAL A 1 86 ? 6.792 8.513 -0.359 1.00 0.91 82 VAL A N 1
ATOM 1268 C CA . VAL A 1 86 ? 6.461 7.137 -0.749 1.00 0.91 82 VAL A CA 1
ATOM 1269 C C . VAL A 1 86 ? 7.727 6.278 -0.795 1.00 0.91 82 VAL A C 1
ATOM 1270 O O . VAL A 1 86 ? 7.741 5.237 -0.144 1.00 1.01 82 VAL A O 1
ATOM 1283 N N . SER A 1 87 ? 8.813 6.706 -1.456 1.00 0.87 83 SER A N 1
ATOM 1284 C CA . SER A 1 87 ? 10.071 5.934 -1.555 1.00 0.88 83 SER A CA 1
ATOM 1285 C C . SER A 1 87 ? 10.622 5.493 -0.188 1.00 0.84 83 SER A C 1
ATOM 1286 O O . SER A 1 87 ? 11.035 4.339 -0.038 1.00 0.80 83 SER A O 1
ATOM 1294 N N . ALA A 1 88 ? 10.585 6.367 0.825 1.00 0.93 84 ALA A N 1
ATOM 1295 C CA . ALA A 1 88 ? 10.979 6.018 2.193 1.00 0.95 84 ALA A CA 1
ATOM 1296 C C . ALA A 1 88 ? 10.053 4.953 2.806 1.00 0.86 84 ALA A C 1
ATOM 1297 O O . ALA A 1 88 ? 10.530 3.987 3.405 1.00 0.82 84 ALA A O 1
ATOM 1304 N N . LEU A 1 89 ? 8.737 5.068 2.607 1.00 0.88 85 LEU A N 1
ATOM 1305 C CA . LEU A 1 89 ? 7.760 4.086 3.082 1.00 0.89 85 LEU A CA 1
ATOM 1306 C C . LEU A 1 89 ? 7.870 2.725 2.361 1.00 0.77 85 LEU A C 1
ATOM 1307 O O . LEU A 1 89 ? 7.683 1.687 2.999 1.00 0.82 85 LEU A O 1
ATOM 1323 N N . ILE A 1 90 ? 8.262 2.707 1.079 1.00 0.71 86 ILE A N 1
ATOM 1324 C CA . ILE A 1 90 ? 8.600 1.475 0.338 1.00 0.76 86 ILE A CA 1
ATOM 1325 C C . ILE A 1 90 ? 9.796 0.802 1.029 1.00 0.84 86 ILE A C 1
ATOM 1326 O O . ILE A 1 90 ? 9.766 -0.399 1.301 1.00 1.02 86 ILE A O 1
ATOM 1342 N N . SER A 1 91 ? 10.811 1.594 1.398 1.00 0.80 87 SER A N 1
ATOM 1343 C CA . SER A 1 91 ? 11.992 1.105 2.117 1.00 0.86 87 SER A CA 1
ATOM 1344 C C . SER A 1 91 ? 11.682 0.690 3.559 1.00 0.86 87 SER A C 1
ATOM 1345 O O . SER A 1 91 ? 12.404 -0.143 4.102 1.00 1.02 87 SER A O 1
ATOM 1353 N N . TYR A 1 92 ? 10.632 1.210 4.209 1.00 0.79 88 TYR A N 1
ATOM 1354 C CA . TYR A 1 92 ? 10.191 0.656 5.502 1.00 0.85 88 TYR A CA 1
ATOM 1355 C C . TYR A 1 92 ? 9.558 -0.727 5.339 1.00 0.85 88 TYR A C 1
ATOM 1356 O O . TYR A 1 92 ? 9.978 -1.656 6.023 1.00 0.91 88 TYR A O 1
ATOM 1374 N N . LEU A 1 93 ? 8.627 -0.907 4.396 1.00 0.87 89 LEU A N 1
ATOM 1375 C CA . LEU A 1 93 ? 8.022 -2.220 4.132 1.00 0.92 89 LEU A CA 1
ATOM 1376 C C . LEU A 1 93 ? 9.075 -3.261 3.709 1.00 0.99 89 LEU A C 1
ATOM 1377 O O . LEU A 1 93 ? 9.062 -4.382 4.219 1.00 1.28 89 LEU A O 1
ATOM 1393 N N . GLU A 1 94 ? 10.011 -2.886 2.834 1.00 0.83 90 GLU A N 1
ATOM 1394 C CA . GLU A 1 94 ? 11.125 -3.733 2.394 1.00 0.84 90 GLU A CA 1
ATOM 1395 C C . GLU A 1 94 ? 12.112 -4.082 3.529 1.00 0.84 90 GLU A C 1
ATOM 1396 O O . GLU A 1 94 ? 12.430 -5.259 3.721 1.00 0.95 90 GLU A O 1
ATOM 1408 N N . GLU A 1 95 ? 12.606 -3.101 4.292 1.00 0.79 91 GLU A N 1
ATOM 1409 C CA . GLU A 1 95 ? 13.635 -3.341 5.320 1.00 0.88 91 GLU A CA 1
ATOM 1410 C C . GLU A 1 95 ? 13.063 -3.902 6.629 1.00 1.00 91 GLU A C 1
ATOM 1411 O O . GLU A 1 95 ? 13.722 -4.695 7.296 1.00 1.13 91 GLU A O 1
ATOM 1423 N N . GLU A 1 96 ? 11.836 -3.546 7.022 1.00 1.08 92 GLU A N 1
ATOM 1424 C CA . GLU A 1 96 ? 11.167 -4.194 8.158 1.00 1.31 92 GLU A CA 1
ATOM 1425 C C . GLU A 1 96 ? 10.805 -5.646 7.812 1.00 1.36 92 GLU A C 1
ATOM 1426 O O . GLU A 1 96 ? 11.058 -6.526 8.629 1.00 1.49 92 GLU A O 1
ATOM 1438 N N . THR A 1 97 ? 10.361 -5.948 6.580 1.00 1.36 93 THR A N 1
ATOM 1439 C CA . THR A 1 97 ? 10.234 -7.344 6.106 1.00 1.49 93 THR A CA 1
ATOM 1440 C C . THR A 1 97 ? 11.577 -8.081 6.181 1.00 1.43 93 THR A C 1
ATOM 1441 O O . THR A 1 97 ? 11.620 -9.218 6.650 1.00 1.63 93 THR A O 1
ATOM 1452 N N . ALA A 1 98 ? 12.688 -7.439 5.801 1.00 1.23 94 ALA A N 1
ATOM 1453 C CA . ALA A 1 98 ? 14.019 -8.054 5.835 1.00 1.27 94 ALA A CA 1
ATOM 1454 C C . ALA A 1 98 ? 14.513 -8.420 7.252 1.00 1.39 94 ALA A C 1
ATOM 1455 O O . ALA A 1 98 ? 15.372 -9.300 7.369 1.00 1.59 94 ALA A O 1
ATOM 1462 N N . ARG A 1 99 ? 13.979 -7.794 8.318 1.00 1.43 95 ARG A N 1
ATOM 1463 C CA . ARG A 1 99 ? 14.359 -8.036 9.730 1.00 1.71 95 ARG A CA 1
ATOM 1464 C C . ARG A 1 99 ? 13.308 -8.787 10.563 1.00 1.96 95 ARG A C 1
ATOM 1465 O O . ARG A 1 99 ? 13.678 -9.599 11.412 1.00 2.41 95 ARG A O 1
ATOM 1486 N N . LEU A 1 100 ? 12.015 -8.521 10.354 1.00 2.04 96 LEU A N 1
ATOM 1487 C CA . LEU A 1 100 ? 10.892 -9.009 11.180 1.00 2.57 96 LEU A CA 1
ATOM 1488 C C . LEU A 1 100 ? 10.194 -10.250 10.580 1.00 2.70 96 LEU A C 1
ATOM 1489 O O . LEU A 1 100 ? 9.208 -10.740 11.128 1.00 3.20 96 LEU A O 1
ATOM 1505 N N . GLN A 1 101 ? 10.714 -10.795 9.475 1.00 3.46 97 GLN A N 1
ATOM 1506 C CA . GLN A 1 101 ? 10.284 -12.071 8.881 1.00 5.08 97 GLN A CA 1
ATOM 1507 C C . GLN A 1 101 ? 10.373 -13.285 9.832 1.00 5.79 97 GLN A C 1
ATOM 1508 O O . GLN A 1 101 ? 9.664 -14.274 9.629 1.00 7.22 97 GLN A O 1
ATOM 1522 N N . THR A 1 102 ? 11.247 -13.221 10.847 1.00 5.47 98 THR A N 1
ATOM 1523 C CA . THR A 1 102 ? 11.409 -14.186 11.955 1.00 6.82 98 THR A CA 1
ATOM 1524 C C . THR A 1 102 ? 11.265 -15.675 11.549 1.00 8.51 98 THR A C 1
ATOM 1525 O O . THR A 1 102 ? 10.457 -16.398 12.138 1.00 9.58 98 THR A O 1
ATOM 1536 N N . PRO A 1 103 ? 12.029 -16.194 10.559 1.00 9.34 99 PRO A N 1
ATOM 1537 C CA . PRO A 1 103 ? 11.958 -17.587 10.087 1.00 11.31 99 PRO A CA 1
ATOM 1538 C C . PRO A 1 103 ? 12.706 -18.573 11.014 1.00 12.88 99 PRO A C 1
ATOM 1539 O O . PRO A 1 103 ? 13.301 -19.554 10.567 1.00 14.46 99 PRO A O 1
ATOM 1550 N N . VAL A 1 104 ? 12.730 -18.297 12.321 1.00 12.64 100 VAL A N 1
ATOM 1551 C CA . VAL A 1 104 ? 13.538 -18.986 13.349 1.00 14.02 100 VAL A CA 1
ATOM 1552 C C . VAL A 1 104 ? 12.850 -20.256 13.901 1.00 15.68 100 VAL A C 1
ATOM 1553 O O . VAL A 1 104 ? 13.106 -20.708 15.019 1.00 16.09 100 VAL A O 1
ATOM 1566 N N . THR A 1 105 ? 11.907 -20.806 13.127 1.00 16.86 101 THR A N 1
ATOM 1567 C CA . THR A 1 105 ? 10.919 -21.832 13.525 1.00 18.46 101 THR A CA 1
ATOM 1568 C C . THR A 1 105 ? 10.065 -21.425 14.747 1.00 18.72 101 THR A C 1
ATOM 1569 O O . THR A 1 105 ? 9.476 -22.270 15.418 1.00 19.66 101 THR A O 1
ATOM 1580 N N . ASN A 1 106 ? 9.994 -20.123 15.057 1.00 18.05 102 ASN A N 1
ATOM 1581 C CA . ASN A 1 106 ? 9.213 -19.555 16.159 1.00 18.34 102 ASN A CA 1
ATOM 1582 C C . ASN A 1 106 ? 8.904 -18.053 15.934 1.00 17.89 102 ASN A C 1
ATOM 1583 O O . ASN A 1 106 ? 9.562 -17.166 16.488 1.00 17.61 102 ASN A O 1
ATOM 1594 N N . ARG A 1 107 ? 7.893 -17.765 15.111 1.00 18.07 103 ARG A N 1
ATOM 1595 C CA . ARG A 1 107 ? 7.358 -16.412 14.856 1.00 17.98 103 ARG A CA 1
ATOM 1596 C C . ARG A 1 107 ? 6.146 -16.073 15.733 1.00 18.22 103 ARG A C 1
ATOM 1597 O O . ARG A 1 107 ? 5.872 -14.894 15.937 1.00 17.80 103 ARG A O 1
ATOM 1618 N N . GLY A 1 108 ? 5.452 -17.072 16.279 1.00 19.13 104 GLY A N 1
ATOM 1619 C CA . GLY A 1 108 ? 4.276 -16.890 17.134 1.00 19.68 104 GLY A CA 1
ATOM 1620 C C . GLY A 1 108 ? 4.565 -16.165 18.456 1.00 19.67 104 GLY A C 1
ATOM 1621 O O . GLY A 1 108 ? 5.719 -16.033 18.883 1.00 19.77 104 GLY A O 1
ATOM 1625 N N . ILE A 1 109 ? 3.502 -15.700 19.114 1.00 19.79 105 ILE A N 1
ATOM 1626 C CA . ILE A 1 109 ? 3.544 -14.940 20.372 1.00 19.99 105 ILE A CA 1
ATOM 1627 C C . ILE A 1 109 ? 2.768 -15.721 21.456 1.00 21.51 105 ILE A C 1
ATOM 1628 O O . ILE A 1 109 ? 1.584 -16.010 21.243 1.00 21.85 105 ILE A O 1
ATOM 1644 N N . PRO A 1 110 ? 3.385 -16.069 22.604 1.00 22.62 106 PRO A N 1
ATOM 1645 C CA . PRO A 1 110 ? 2.785 -16.930 23.629 1.00 24.30 106 PRO A CA 1
ATOM 1646 C C . PRO A 1 110 ? 1.786 -16.190 24.525 1.00 24.38 106 PRO A C 1
ATOM 1647 O O . PRO A 1 110 ? 2.183 -15.239 25.240 1.00 24.00 106 PRO A O 1
ATOM 1734 N N . SER A 1 5 ? 13.468 5.455 9.438 1.00 2.70 1 SER A N 2
ATOM 1735 C CA . SER A 1 5 ? 13.253 5.603 7.988 1.00 2.46 1 SER A CA 2
ATOM 1736 C C . SER A 1 5 ? 11.960 4.906 7.558 1.00 2.16 1 SER A C 2
ATOM 1737 O O . SER A 1 5 ? 11.788 3.713 7.823 1.00 3.40 1 SER A O 2
ATOM 1745 N N . GLY A 1 6 ? 11.035 5.652 6.942 1.00 1.31 2 GLY A N 2
ATOM 1746 C CA . GLY A 1 6 ? 9.718 5.209 6.455 1.00 0.88 2 GLY A CA 2
ATOM 1747 C C . GLY A 1 6 ? 8.704 4.765 7.523 1.00 0.70 2 GLY A C 2
ATOM 1748 O O . GLY A 1 6 ? 7.500 4.895 7.314 1.00 0.69 2 GLY A O 2
ATOM 1752 N N . GLU A 1 7 ? 9.147 4.308 8.696 1.00 0.73 3 GLU A N 2
ATOM 1753 C CA . GLU A 1 7 ? 8.269 3.858 9.784 1.00 0.73 3 GLU A CA 2
ATOM 1754 C C . GLU A 1 7 ? 7.393 4.995 10.325 1.00 0.72 3 GLU A C 2
ATOM 1755 O O . GLU A 1 7 ? 6.190 4.818 10.516 1.00 0.74 3 GLU A O 2
ATOM 1767 N N . GLN A 1 8 ? 7.967 6.183 10.536 1.00 0.78 4 GLN A N 2
ATOM 1768 C CA . GLN A 1 8 ? 7.207 7.318 11.072 1.00 0.88 4 GLN A CA 2
ATOM 1769 C C . GLN A 1 8 ? 6.270 7.946 10.021 1.00 0.77 4 GLN A C 2
ATOM 1770 O O . GLN A 1 8 ? 5.252 8.535 10.383 1.00 0.88 4 GLN A O 2
ATOM 1784 N N . ILE A 1 9 ? 6.521 7.708 8.727 1.00 0.70 5 ILE A N 2
ATOM 1785 C CA . ILE A 1 9 ? 5.549 7.937 7.643 1.00 0.73 5 ILE A CA 2
ATOM 1786 C C . ILE A 1 9 ? 4.398 6.935 7.773 1.00 0.68 5 ILE A C 2
ATOM 1787 O O . ILE A 1 9 ? 3.253 7.359 7.838 1.00 0.74 5 ILE A O 2
ATOM 1803 N N . PHE A 1 10 ? 4.652 5.627 7.913 1.00 0.62 6 PHE A N 2
ATOM 1804 C CA . PHE A 1 10 ? 3.574 4.650 8.155 1.00 0.59 6 PHE A CA 2
ATOM 1805 C C . PHE A 1 10 ? 2.695 5.050 9.361 1.00 0.66 6 PHE A C 2
ATOM 1806 O O . PHE A 1 10 ? 1.473 5.171 9.219 1.00 0.83 6 PHE A O 2
ATOM 1823 N N . ARG A 1 11 ? 3.323 5.344 10.510 1.00 0.66 7 ARG A N 2
ATOM 1824 C CA . ARG A 1 11 ? 2.676 5.747 11.775 1.00 0.82 7 ARG A CA 2
ATOM 1825 C C . ARG A 1 11 ? 1.803 7.007 11.659 1.00 0.93 7 ARG A C 2
ATOM 1826 O O . ARG A 1 11 ? 0.818 7.133 12.388 1.00 1.14 7 ARG A O 2
ATOM 1847 N N . THR A 1 12 ? 2.115 7.932 10.751 1.00 0.88 8 THR A N 2
ATOM 1848 C CA . THR A 1 12 ? 1.370 9.195 10.562 1.00 1.04 8 THR A CA 2
ATOM 1849 C C . THR A 1 12 ? 0.391 9.168 9.380 1.00 1.12 8 THR A C 2
ATOM 1850 O O . THR A 1 12 ? -0.684 9.771 9.451 1.00 1.34 8 THR A O 2
ATOM 1861 N N . ARG A 1 13 ? 0.719 8.448 8.301 1.00 1.04 9 ARG A N 2
ATOM 1862 C CA . ARG A 1 13 ? 0.118 8.553 6.967 1.00 1.36 9 ARG A CA 2
ATOM 1863 C C . ARG A 1 13 ? -0.707 7.327 6.536 1.00 1.36 9 ARG A C 2
ATOM 1864 O O . ARG A 1 13 ? -1.499 7.451 5.607 1.00 1.65 9 ARG A O 2
ATOM 1885 N N . CYS A 1 14 ? -0.542 6.166 7.191 1.00 1.13 10 CYS A N 2
ATOM 1886 C CA . CYS A 1 14 ? -1.149 4.890 6.753 1.00 1.10 10 CYS A CA 2
ATOM 1887 C C . CYS A 1 14 ? -1.647 3.931 7.857 1.00 1.10 10 CYS A C 2
ATOM 1888 O O . CYS A 1 14 ? -2.269 2.916 7.528 1.00 1.16 10 CYS A O 2
ATOM 1895 N N . SER A 1 15 ? -1.356 4.181 9.140 1.00 1.12 11 SER A N 2
ATOM 1896 C CA . SER A 1 15 ? -1.492 3.189 10.227 1.00 1.19 11 SER A CA 2
ATOM 1897 C C . SER A 1 15 ? -2.908 3.045 10.818 1.00 1.20 11 SER A C 2
ATOM 1898 O O . SER A 1 15 ? -3.227 2.013 11.417 1.00 1.80 11 SER A O 2
ATOM 1906 N N . SER A 1 16 ? -3.812 4.010 10.605 1.00 1.57 12 SER A N 2
ATOM 1907 C CA . SER A 1 16 ? -5.160 4.016 11.216 1.00 1.64 12 SER A CA 2
ATOM 1908 C C . SER A 1 16 ? -6.095 2.891 10.723 1.00 1.36 12 SER A C 2
ATOM 1909 O O . SER A 1 16 ? -7.166 2.686 11.300 1.00 1.59 12 SER A O 2
ATOM 1917 N N . CYS A 1 17 ? -5.673 2.132 9.704 1.00 1.03 13 CYS A N 2
ATOM 1918 C CA . CYS A 1 17 ? -6.335 0.921 9.187 1.00 0.81 13 CYS A CA 2
ATOM 1919 C C . CYS A 1 17 ? -5.383 -0.277 9.004 1.00 0.82 13 CYS A C 2
ATOM 1920 O O . CYS A 1 17 ? -5.755 -1.256 8.351 1.00 1.14 13 CYS A O 2
ATOM 1927 N N . HIS A 1 18 ? -4.134 -0.182 9.484 1.00 0.83 14 HIS A N 2
ATOM 1928 C CA . HIS A 1 18 ? -3.065 -1.136 9.179 1.00 0.91 14 HIS A CA 2
ATOM 1929 C C . HIS A 1 18 ? -2.089 -1.423 10.332 1.00 0.88 14 HIS A C 2
ATOM 1930 O O . HIS A 1 18 ? -2.088 -0.796 11.391 1.00 1.06 14 HIS A O 2
ATOM 1944 N N . THR A 1 19 ? -1.220 -2.389 10.043 1.00 0.89 15 THR A N 2
ATOM 1945 C CA . THR A 1 19 ? -0.126 -2.909 10.877 1.00 0.92 15 THR A CA 2
ATOM 1946 C C . THR A 1 19 ? 1.016 -3.397 9.982 1.00 0.89 15 THR A C 2
ATOM 1947 O O . THR A 1 19 ? 0.775 -3.880 8.872 1.00 0.87 15 THR A O 2
ATOM 1958 N N . VAL A 1 20 ? 2.253 -3.307 10.463 1.00 1.04 16 VAL A N 2
ATOM 1959 C CA . VAL A 1 20 ? 3.424 -3.967 9.866 1.00 1.12 16 VAL A CA 2
ATOM 1960 C C . VAL A 1 20 ? 3.910 -5.020 10.859 1.00 1.28 16 VAL A C 2
ATOM 1961 O O . VAL A 1 20 ? 4.719 -4.746 11.741 1.00 1.58 16 VAL A O 2
ATOM 1974 N N . GLY A 1 21 ? 3.323 -6.210 10.770 1.00 1.24 17 GLY A N 2
ATOM 1975 C CA . GLY A 1 21 ? 3.635 -7.359 11.636 1.00 1.46 17 GLY A CA 2
ATOM 1976 C C . GLY A 1 21 ? 2.996 -7.331 13.035 1.00 1.67 17 GLY A C 2
ATOM 1977 O O . GLY A 1 21 ? 2.810 -8.388 13.638 1.00 1.86 17 GLY A O 2
ATOM 1981 N N . ASN A 1 22 ? 2.559 -6.166 13.530 1.00 2.11 18 ASN A N 2
ATOM 1982 C CA . ASN A 1 22 ? 1.852 -6.001 14.816 1.00 2.48 18 ASN A CA 2
ATOM 1983 C C . ASN A 1 22 ? 0.358 -6.423 14.728 1.00 2.45 18 ASN A C 2
ATOM 1984 O O . ASN A 1 22 ? -0.521 -5.826 15.363 1.00 3.35 18 ASN A O 2
ATOM 1995 N N . THR A 1 23 ? 0.067 -7.416 13.886 1.00 2.24 19 THR A N 2
ATOM 1996 C CA . THR A 1 23 ? -1.256 -7.817 13.386 1.00 2.84 19 THR A CA 2
ATOM 1997 C C . THR A 1 23 ? -2.226 -8.212 14.503 1.00 3.39 19 THR A C 2
ATOM 1998 O O . THR A 1 23 ? -1.827 -8.747 15.541 1.00 3.88 19 THR A O 2
ATOM 2009 N N . GLU A 1 24 ? -3.520 -7.975 14.304 1.00 4.06 20 GLU A N 2
ATOM 2010 C CA . GLU A 1 24 ? -4.575 -8.439 15.211 1.00 4.99 20 GLU A CA 2
ATOM 2011 C C . GLU A 1 24 ? -4.811 -9.961 15.086 1.00 5.20 20 GLU A C 2
ATOM 2012 O O . GLU A 1 24 ? -4.746 -10.502 13.973 1.00 5.27 20 GLU A O 2
ATOM 2024 N N . PRO A 1 25 ? -5.091 -10.675 16.196 1.00 5.89 21 PRO A N 2
ATOM 2025 C CA . PRO A 1 25 ? -5.437 -12.097 16.158 1.00 6.74 21 PRO A CA 2
ATOM 2026 C C . PRO A 1 25 ? -6.808 -12.315 15.498 1.00 7.41 21 PRO A C 2
ATOM 2027 O O . PRO A 1 25 ? -7.685 -11.453 15.583 1.00 7.31 21 PRO A O 2
ATOM 2038 N N . GLY A 1 26 ? -7.008 -13.464 14.850 1.00 8.44 22 GLY A N 2
ATOM 2039 C CA . GLY A 1 26 ? -8.271 -13.779 14.173 1.00 9.36 22 GLY A CA 2
ATOM 2040 C C . GLY A 1 26 ? -8.471 -12.927 12.913 1.00 8.88 22 GLY A C 2
ATOM 2041 O O . GLY A 1 26 ? -7.578 -12.856 12.066 1.00 9.09 22 GLY A O 2
ATOM 2045 N N . GLN A 1 27 ? -9.639 -12.301 12.754 1.00 8.63 23 GLN A N 2
ATOM 2046 C CA . GLN A 1 27 ? -9.899 -11.354 11.659 1.00 8.28 23 GLN A CA 2
ATOM 2047 C C . GLN A 1 27 ? -9.136 -10.024 11.902 1.00 6.71 23 GLN A C 2
ATOM 2048 O O . GLN A 1 27 ? -9.150 -9.521 13.031 1.00 6.33 23 GLN A O 2
ATOM 2062 N N . PRO A 1 28 ? -8.469 -9.421 10.893 1.00 6.27 24 PRO A N 2
ATOM 2063 C CA . PRO A 1 28 ? -7.479 -8.356 11.111 1.00 5.25 24 PRO A CA 2
ATOM 2064 C C . PRO A 1 28 ? -8.017 -6.957 11.472 1.00 4.19 24 PRO A C 2
ATOM 2065 O O . PRO A 1 28 ? -7.227 -6.011 11.534 1.00 4.35 24 PRO A O 2
ATOM 2076 N N . GLY A 1 29 ? -9.315 -6.790 11.727 1.00 4.09 25 GLY A N 2
ATOM 2077 C CA . GLY A 1 29 ? -9.960 -5.507 12.040 1.00 3.56 25 GLY A CA 2
ATOM 2078 C C . GLY A 1 29 ? -10.481 -4.784 10.792 1.00 2.67 25 GLY A C 2
ATOM 2079 O O . GLY A 1 29 ? -11.268 -5.345 10.025 1.00 3.03 25 GLY A O 2
ATOM 2083 N N . ILE A 1 30 ? -10.050 -3.535 10.580 1.00 1.81 26 ILE A N 2
ATOM 2084 C CA . ILE A 1 30 ? -10.424 -2.726 9.400 1.00 1.40 26 ILE A CA 2
ATOM 2085 C C . ILE A 1 30 ? -9.840 -3.323 8.106 1.00 1.96 26 ILE A C 2
ATOM 2086 O O . ILE A 1 30 ? -10.513 -3.344 7.074 1.00 3.07 26 ILE A O 2
ATOM 2102 N N . GLY A 1 31 ? -8.606 -3.834 8.151 1.00 1.72 27 GLY A N 2
ATOM 2103 C CA . GLY A 1 31 ? -7.898 -4.357 6.981 1.00 2.67 27 GLY A CA 2
ATOM 2104 C C . GLY A 1 31 ? -6.578 -5.093 7.279 1.00 1.87 27 GLY A C 2
ATOM 2105 O O . GLY A 1 31 ? -6.069 -5.024 8.403 1.00 1.85 27 GLY A O 2
ATOM 2109 N N . PRO A 1 32 ? -6.021 -5.793 6.271 1.00 1.69 28 PRO A N 2
ATOM 2110 C CA . PRO A 1 32 ? -4.892 -6.721 6.414 1.00 1.35 28 PRO A CA 2
ATOM 2111 C C . PRO A 1 32 ? -3.552 -6.054 6.766 1.00 1.17 28 PRO A C 2
ATOM 2112 O O . PRO A 1 32 ? -3.399 -4.832 6.722 1.00 1.33 28 PRO A O 2
ATOM 2123 N N . ASP A 1 33 ? -2.573 -6.885 7.119 1.00 1.15 29 ASP A N 2
ATOM 2124 C CA . ASP A 1 33 ? -1.194 -6.510 7.458 1.00 1.15 29 ASP A CA 2
ATOM 2125 C C . ASP A 1 33 ? -0.320 -6.205 6.219 1.00 1.18 29 ASP A C 2
ATOM 2126 O O . ASP A 1 33 ? -0.677 -6.549 5.089 1.00 1.54 29 ASP A O 2
ATOM 2135 N N . LEU A 1 34 ? 0.835 -5.561 6.422 1.00 0.96 30 LEU A N 2
ATOM 2136 C CA . LEU A 1 34 ? 1.741 -5.095 5.357 1.00 1.04 30 LEU A CA 2
ATOM 2137 C C . LEU A 1 34 ? 3.133 -5.760 5.358 1.00 1.05 30 LEU A C 2
ATOM 2138 O O . LEU A 1 34 ? 3.942 -5.467 4.475 1.00 1.28 30 LEU A O 2
ATOM 2154 N N . LEU A 1 35 ? 3.457 -6.603 6.345 1.00 0.99 31 LEU A N 2
ATOM 2155 C CA . LEU A 1 35 ? 4.811 -7.136 6.522 1.00 1.16 31 LEU A CA 2
ATOM 2156 C C . LEU A 1 35 ? 5.313 -7.897 5.284 1.00 1.33 31 LEU A C 2
ATOM 2157 O O . LEU A 1 35 ? 4.665 -8.805 4.753 1.00 1.64 31 LEU A O 2
ATOM 2173 N N . GLY A 1 36 ? 6.485 -7.457 4.834 1.00 1.79 32 GLY A N 2
ATOM 2174 C CA . GLY A 1 36 ? 7.203 -7.922 3.644 1.00 2.18 32 GLY A CA 2
ATOM 2175 C C . GLY A 1 36 ? 6.466 -7.813 2.300 1.00 1.93 32 GLY A C 2
ATOM 2176 O O . GLY A 1 36 ? 6.959 -8.387 1.334 1.00 2.04 32 GLY A O 2
ATOM 2180 N N . VAL A 1 37 ? 5.318 -7.127 2.190 1.00 1.61 33 VAL A N 2
ATOM 2181 C CA . VAL A 1 37 ? 4.362 -7.278 1.059 1.00 1.30 33 VAL A CA 2
ATOM 2182 C C . VAL A 1 37 ? 4.941 -7.042 -0.353 1.00 0.91 33 VAL A C 2
ATOM 2183 O O . VAL A 1 37 ? 4.423 -7.591 -1.325 1.00 0.94 33 VAL A O 2
ATOM 2196 N N . THR A 1 38 ? 6.072 -6.341 -0.482 1.00 0.79 34 THR A N 2
ATOM 2197 C CA . THR A 1 38 ? 6.870 -6.271 -1.726 1.00 0.72 34 THR A CA 2
ATOM 2198 C C . THR A 1 38 ? 7.222 -7.654 -2.313 1.00 0.71 34 THR A C 2
ATOM 2199 O O . THR A 1 38 ? 7.228 -7.814 -3.531 1.00 1.18 34 THR A O 2
ATOM 2210 N N . ARG A 1 39 ? 7.402 -8.694 -1.479 1.00 0.74 35 ARG A N 2
ATOM 2211 C CA . ARG A 1 39 ? 7.681 -10.083 -1.909 1.00 0.99 35 ARG A CA 2
ATOM 2212 C C . ARG A 1 39 ? 6.432 -10.948 -2.154 1.00 1.21 35 ARG A C 2
ATOM 2213 O O . ARG A 1 39 ? 6.563 -12.125 -2.493 1.00 1.80 35 ARG A O 2
ATOM 2234 N N . GLN A 1 40 ? 5.233 -10.384 -1.957 1.00 1.01 36 GLN A N 2
ATOM 2235 C CA . GLN A 1 40 ? 3.928 -11.036 -2.165 1.00 1.28 36 GLN A CA 2
ATOM 2236 C C . GLN A 1 40 ? 3.231 -10.604 -3.468 1.00 1.14 36 GLN A C 2
ATOM 2237 O O . GLN A 1 40 ? 2.401 -11.348 -3.992 1.00 1.46 36 GLN A O 2
ATOM 2251 N N . ARG A 1 41 ? 3.544 -9.411 -3.987 1.00 0.90 37 ARG A N 2
ATOM 2252 C CA . ARG A 1 41 ? 2.845 -8.746 -5.101 1.00 1.01 37 ARG A CA 2
ATOM 2253 C C . ARG A 1 41 ? 3.846 -8.292 -6.171 1.00 1.06 37 ARG A C 2
ATOM 2254 O O . ARG A 1 41 ? 5.037 -8.175 -5.884 1.00 1.67 37 ARG A O 2
ATOM 2275 N N . ASP A 1 42 ? 3.367 -7.978 -7.376 1.00 0.95 38 ASP A N 2
ATOM 2276 C CA . ASP A 1 42 ? 4.137 -7.211 -8.368 1.00 0.95 38 ASP A CA 2
ATOM 2277 C C . ASP A 1 42 ? 4.559 -5.868 -7.755 1.00 1.00 38 ASP A C 2
ATOM 2278 O O . ASP A 1 42 ? 3.725 -5.010 -7.459 1.00 1.19 38 ASP A O 2
ATOM 2287 N N . ALA A 1 43 ? 5.863 -5.690 -7.546 1.00 1.08 39 ALA A N 2
ATOM 2288 C CA . ALA A 1 43 ? 6.425 -4.571 -6.798 1.00 1.19 39 ALA A CA 2
ATOM 2289 C C . ALA A 1 43 ? 6.298 -3.213 -7.521 1.00 1.04 39 ALA A C 2
ATOM 2290 O O . ALA A 1 43 ? 6.460 -2.162 -6.900 1.00 1.18 39 ALA A O 2
ATOM 2297 N N . ASN A 1 44 ? 5.987 -3.217 -8.819 1.00 0.95 40 ASN A N 2
ATOM 2298 C CA . ASN A 1 44 ? 5.796 -2.016 -9.631 1.00 0.88 40 ASN A CA 2
ATOM 2299 C C . ASN A 1 44 ? 4.303 -1.635 -9.699 1.00 0.69 40 ASN A C 2
ATOM 2300 O O . ASN A 1 44 ? 3.977 -0.445 -9.650 1.00 0.78 40 ASN A O 2
ATOM 2311 N N . TRP A 1 45 ? 3.397 -2.624 -9.716 1.00 0.60 41 TRP A N 2
ATOM 2312 C CA . TRP A 1 45 ? 1.959 -2.416 -9.474 1.00 0.51 41 TRP A CA 2
ATOM 2313 C C . TRP A 1 45 ? 1.698 -1.932 -8.045 1.00 0.48 41 TRP A C 2
ATOM 2314 O O . TRP A 1 45 ? 0.932 -0.995 -7.848 1.00 0.47 41 TRP A O 2
ATOM 2335 N N . LEU A 1 46 ? 2.370 -2.522 -7.049 1.00 0.52 42 LEU A N 2
ATOM 2336 C CA . LEU A 1 46 ? 2.179 -2.260 -5.617 1.00 0.55 42 LEU A CA 2
ATOM 2337 C C . LEU A 1 46 ? 2.284 -0.770 -5.250 1.00 0.57 42 LEU A C 2
ATOM 2338 O O . LEU A 1 46 ? 1.453 -0.263 -4.495 1.00 0.64 42 LEU A O 2
ATOM 2354 N N . VAL A 1 47 ? 3.283 -0.070 -5.794 1.00 0.60 43 VAL A N 2
ATOM 2355 C CA . VAL A 1 47 ? 3.499 1.370 -5.563 1.00 0.71 43 VAL A CA 2
ATOM 2356 C C . VAL A 1 47 ? 2.449 2.216 -6.300 1.00 0.73 43 VAL A C 2
ATOM 2357 O O . VAL A 1 47 ? 1.894 3.132 -5.695 1.00 0.98 43 VAL A O 2
ATOM 2370 N N . ARG A 1 48 ? 2.080 1.870 -7.545 1.00 0.57 44 ARG A N 2
ATOM 2371 C CA . ARG A 1 48 ? 0.972 2.527 -8.277 1.00 0.59 44 ARG A CA 2
ATOM 2372 C C . ARG A 1 48 ? -0.361 2.385 -7.529 1.00 0.61 44 ARG A C 2
ATOM 2373 O O . ARG A 1 48 ? -1.053 3.376 -7.305 1.00 0.76 44 ARG A O 2
ATOM 2394 N N . TRP A 1 49 ? -0.671 1.174 -7.064 1.00 0.54 45 TRP A N 2
ATOM 2395 C CA . TRP A 1 49 ? -1.825 0.849 -6.222 1.00 0.61 45 TRP A CA 2
ATOM 2396 C C . TRP A 1 49 ? -1.891 1.717 -4.962 1.00 0.69 45 TRP A C 2
ATOM 2397 O O . TRP A 1 49 ? -2.925 2.324 -4.702 1.00 0.86 45 TRP A O 2
ATOM 2418 N N . LEU A 1 50 ? -0.805 1.805 -4.186 1.00 0.67 46 LEU A N 2
ATOM 2419 C CA . LEU A 1 50 ? -0.820 2.530 -2.910 1.00 0.84 46 LEU A CA 2
ATOM 2420 C C . LEU A 1 50 ? -0.690 4.057 -3.053 1.00 0.86 46 LEU A C 2
ATOM 2421 O O . LEU A 1 50 ? -1.018 4.777 -2.110 1.00 1.04 46 LEU A O 2
ATOM 2437 N N . LYS A 1 51 ? -0.243 4.557 -4.216 1.00 0.75 47 LYS A N 2
ATOM 2438 C CA . LYS A 1 51 ? -0.256 5.986 -4.573 1.00 0.83 47 LYS A CA 2
ATOM 2439 C C . LYS A 1 51 ? -1.644 6.484 -4.978 1.00 0.84 47 LYS A C 2
ATOM 2440 O O . LYS A 1 51 ? -2.028 7.576 -4.563 1.00 1.09 47 LYS A O 2
ATOM 2459 N N . VAL A 1 52 ? -2.372 5.726 -5.804 1.00 0.63 48 VAL A N 2
ATOM 2460 C CA . VAL A 1 52 ? -3.627 6.177 -6.446 1.00 0.61 48 VAL A CA 2
ATOM 2461 C C . VAL A 1 52 ? -4.701 5.066 -6.524 1.00 0.54 48 VAL A C 2
ATOM 2462 O O . VAL A 1 52 ? -5.167 4.716 -7.614 1.00 0.58 48 VAL A O 2
ATOM 2475 N N . PRO A 1 53 ? -5.136 4.483 -5.385 1.00 0.53 49 PRO A N 2
ATOM 2476 C CA . PRO A 1 53 ? -6.056 3.337 -5.375 1.00 0.53 49 PRO A CA 2
ATOM 2477 C C . PRO A 1 53 ? -7.440 3.682 -5.949 1.00 0.57 49 PRO A C 2
ATOM 2478 O O . PRO A 1 53 ? -8.049 2.876 -6.657 1.00 0.82 49 PRO A O 2
ATOM 2489 N N . ASP A 1 54 ? -7.916 4.908 -5.721 1.00 0.55 50 ASP A N 2
ATOM 2490 C CA . ASP A 1 54 ? -9.182 5.402 -6.267 1.00 0.66 50 ASP A CA 2
ATOM 2491 C C . ASP A 1 54 ? -9.120 5.561 -7.799 1.00 0.68 50 ASP A C 2
ATOM 2492 O O . ASP A 1 54 ? -10.071 5.200 -8.495 1.00 0.80 50 ASP A O 2
ATOM 2501 N N . GLN A 1 55 ? -7.983 6.012 -8.339 1.00 0.67 51 GLN A N 2
ATOM 2502 C CA . GLN A 1 55 ? -7.737 6.087 -9.784 1.00 0.77 51 GLN A CA 2
ATOM 2503 C C . GLN A 1 55 ? -7.614 4.693 -10.424 1.00 0.65 51 GLN A C 2
ATOM 2504 O O . GLN A 1 55 ? -8.023 4.513 -11.572 1.00 0.76 51 GLN A O 2
ATOM 2518 N N . MET A 1 56 ? -7.088 3.708 -9.684 1.00 0.55 52 MET A N 2
ATOM 2519 C CA . MET A 1 56 ? -6.955 2.307 -10.110 1.00 0.56 52 MET A CA 2
ATOM 2520 C C . MET A 1 56 ? -8.324 1.621 -10.264 1.00 0.53 52 MET A C 2
ATOM 2521 O O . MET A 1 56 ? -8.594 0.998 -11.292 1.00 0.60 52 MET A O 2
ATOM 2535 N N . LEU A 1 57 ? -9.221 1.785 -9.280 1.00 0.53 53 LEU A N 2
ATOM 2536 C CA . LEU A 1 57 ? -10.598 1.268 -9.351 1.00 0.61 53 LEU A CA 2
ATOM 2537 C C . LEU A 1 57 ? -11.467 2.035 -10.367 1.00 0.66 53 LEU A C 2
ATOM 2538 O O . LEU A 1 57 ? -12.380 1.450 -10.951 1.00 0.77 53 LEU A O 2
ATOM 2554 N N . ALA A 1 58 ? -11.168 3.312 -10.637 1.00 0.67 54 ALA A N 2
ATOM 2555 C CA . ALA A 1 58 ? -11.807 4.084 -11.709 1.00 0.81 54 ALA A CA 2
ATOM 2556 C C . ALA A 1 58 ? -11.272 3.752 -13.122 1.00 0.86 54 ALA A C 2
ATOM 2557 O O . ALA A 1 58 ? -11.977 3.959 -14.108 1.00 1.12 54 ALA A O 2
ATOM 2564 N N . GLU A 1 59 ? -10.045 3.237 -13.253 1.00 0.76 55 GLU A N 2
ATOM 2565 C CA . GLU A 1 59 ? -9.496 2.680 -14.508 1.00 0.84 55 GLU A CA 2
ATOM 2566 C C . GLU A 1 59 ? -9.986 1.238 -14.756 1.00 0.87 55 GLU A C 2
ATOM 2567 O O . GLU A 1 59 ? -9.918 0.744 -15.885 1.00 1.07 55 GLU A O 2
ATOM 2579 N N . LYS A 1 60 ? -10.494 0.571 -13.711 1.00 0.90 56 LYS A N 2
ATOM 2580 C CA . LYS A 1 60 ? -10.873 -0.850 -13.685 1.00 0.97 56 LYS A CA 2
ATOM 2581 C C . LYS A 1 60 ? -9.724 -1.766 -14.138 1.00 1.00 56 LYS A C 2
ATOM 2582 O O . LYS A 1 60 ? -9.881 -2.610 -15.024 1.00 1.56 56 LYS A O 2
ATOM 2601 N N . ASP A 1 61 ? -8.569 -1.594 -13.488 1.00 0.80 57 ASP A N 2
ATOM 2602 C CA . ASP A 1 61 ? -7.438 -2.529 -13.484 1.00 0.91 57 ASP A CA 2
ATOM 2603 C C . ASP A 1 61 ? -7.865 -3.713 -12.611 1.00 0.88 57 ASP A C 2
ATOM 2604 O O . ASP A 1 61 ? -8.017 -3.586 -11.392 1.00 0.81 57 ASP A O 2
ATOM 2613 N N . PRO A 1 62 ? -8.191 -4.846 -13.237 1.00 1.10 58 PRO A N 2
ATOM 2614 C CA . PRO A 1 62 ? -9.090 -5.832 -12.640 1.00 1.30 58 PRO A CA 2
ATOM 2615 C C . PRO A 1 62 ? -8.473 -6.588 -11.462 1.00 1.39 58 PRO A C 2
ATOM 2616 O O . PRO A 1 62 ? -9.190 -7.058 -10.584 1.00 2.13 58 PRO A O 2
ATOM 2627 N N . LEU A 1 63 ? -7.142 -6.615 -11.395 1.00 0.92 59 LEU A N 2
ATOM 2628 C CA . LEU A 1 63 ? -6.384 -7.061 -10.222 1.00 0.82 59 LEU A CA 2
ATOM 2629 C C . LEU A 1 63 ? -6.810 -6.310 -8.946 1.00 0.70 59 LEU A C 2
ATOM 2630 O O . LEU A 1 63 ? -7.030 -6.939 -7.912 1.00 0.68 59 LEU A O 2
ATOM 2646 N N . ALA A 1 64 ? -7.010 -4.989 -9.018 1.00 0.70 60 ALA A N 2
ATOM 2647 C CA . ALA A 1 64 ? -7.548 -4.218 -7.896 1.00 0.66 60 ALA A CA 2
ATOM 2648 C C . ALA A 1 64 ? -9.034 -4.517 -7.645 1.00 0.66 60 ALA A C 2
ATOM 2649 O O . ALA A 1 64 ? -9.442 -4.684 -6.497 1.00 0.66 60 ALA A O 2
ATOM 2656 N N . MET A 1 65 ? -9.827 -4.616 -8.720 1.00 0.69 61 MET A N 2
ATOM 2657 C CA . MET A 1 65 ? -11.276 -4.877 -8.669 1.00 0.75 61 MET A CA 2
ATOM 2658 C C . MET A 1 65 ? -11.604 -6.216 -7.987 1.00 0.80 61 MET A C 2
ATOM 2659 O O . MET A 1 65 ? -12.645 -6.347 -7.344 1.00 0.86 61 MET A O 2
ATOM 2673 N N . LEU A 1 66 ? -10.703 -7.196 -8.102 1.00 0.85 62 LEU A N 2
ATOM 2674 C CA . LEU A 1 66 ? -10.699 -8.434 -7.325 1.00 0.92 62 LEU A CA 2
ATOM 2675 C C . LEU A 1 66 ? -10.145 -8.244 -5.909 1.00 0.83 62 LEU A C 2
ATOM 2676 O O . LEU A 1 66 ? -10.756 -8.716 -4.950 1.00 0.90 62 LEU A O 2
ATOM 2692 N N . LEU A 1 67 ? -8.985 -7.589 -5.757 1.00 0.79 63 LEU A N 2
ATOM 2693 C CA . LEU A 1 67 ? -8.264 -7.577 -4.485 1.00 0.85 63 LEU A CA 2
ATOM 2694 C C . LEU A 1 67 ? -9.040 -6.826 -3.400 1.00 0.79 63 LEU A C 2
ATOM 2695 O O . LEU A 1 67 ? -9.000 -7.224 -2.238 1.00 0.92 63 LEU A O 2
ATOM 2711 N N . PHE A 1 68 ? -9.777 -5.781 -3.776 1.00 0.69 64 PHE A N 2
ATOM 2712 C CA . PHE A 1 68 ? -10.589 -5.021 -2.817 1.00 0.70 64 PHE A CA 2
ATOM 2713 C C . PHE A 1 68 ? -11.858 -5.781 -2.406 1.00 0.74 64 PHE A C 2
ATOM 2714 O O . PHE A 1 68 ? -12.178 -5.871 -1.221 1.00 0.91 64 PHE A O 2
ATOM 2731 N N . GLU A 1 69 ? -12.536 -6.429 -3.357 1.00 0.71 65 GLU A N 2
ATOM 2732 C CA . GLU A 1 69 ? -13.681 -7.299 -3.124 1.00 0.81 65 GLU A CA 2
ATOM 2733 C C . GLU A 1 69 ? -13.316 -8.460 -2.184 1.00 0.87 65 GLU A C 2
ATOM 2734 O O . GLU A 1 69 ? -14.042 -8.719 -1.223 1.00 1.00 65 GLU A O 2
ATOM 2746 N N . GLN A 1 70 ? -12.156 -9.090 -2.401 1.00 0.95 66 GLN A N 2
ATOM 2747 C CA . GLN A 1 70 ? -11.636 -10.202 -1.596 1.00 1.07 66 GLN A CA 2
ATOM 2748 C C . GLN A 1 70 ? -10.895 -9.781 -0.310 1.00 1.21 66 GLN A C 2
ATOM 2749 O O . GLN A 1 70 ? -10.222 -10.590 0.330 1.00 1.89 66 GLN A O 2
ATOM 2763 N N . TYR A 1 71 ? -11.037 -8.518 0.084 1.00 0.92 67 TYR A N 2
ATOM 2764 C CA . TYR A 1 71 ? -10.759 -8.002 1.429 1.00 1.02 67 TYR A CA 2
ATOM 2765 C C . TYR A 1 71 ? -11.996 -7.265 1.995 1.00 1.11 67 TYR A C 2
ATOM 2766 O O . TYR A 1 71 ? -11.889 -6.199 2.605 1.00 1.43 67 TYR A O 2
ATOM 2784 N N . ASN A 1 72 ? -13.187 -7.844 1.793 1.00 1.17 68 ASN A N 2
ATOM 2785 C CA . ASN A 1 72 ? -14.504 -7.351 2.226 1.00 1.32 68 ASN A CA 2
ATOM 2786 C C . ASN A 1 72 ? -14.856 -5.916 1.758 1.00 1.04 68 ASN A C 2
ATOM 2787 O O . ASN A 1 72 ? -15.498 -5.149 2.489 1.00 1.09 68 ASN A O 2
ATOM 2798 N N . ARG A 1 73 ? -14.444 -5.581 0.525 1.00 0.92 69 ARG A N 2
ATOM 2799 C CA . ARG A 1 73 ? -14.911 -4.460 -0.319 1.00 0.90 69 ARG A CA 2
ATOM 2800 C C . ARG A 1 73 ? -14.846 -3.042 0.283 1.00 0.85 69 ARG A C 2
ATOM 2801 O O . ARG A 1 73 ? -15.683 -2.198 -0.038 1.00 1.45 69 ARG A O 2
ATOM 2822 N N . LEU A 1 74 ? -13.858 -2.746 1.131 1.00 0.71 70 LEU A N 2
ATOM 2823 C CA . LEU A 1 74 ? -13.756 -1.450 1.832 1.00 0.73 70 LEU A CA 2
ATOM 2824 C C . LEU A 1 74 ? -13.366 -0.270 0.916 1.00 0.93 70 LEU A C 2
ATOM 2825 O O . LEU A 1 74 ? -13.913 0.820 1.088 1.00 2.14 70 LEU A O 2
ATOM 2841 N N . ALA A 1 75 ? -12.467 -0.492 -0.050 1.00 0.73 71 ALA A N 2
ATOM 2842 C CA . ALA A 1 75 ? -11.902 0.510 -0.966 1.00 0.71 71 ALA A CA 2
ATOM 2843 C C . ALA A 1 75 ? -11.169 1.661 -0.246 1.00 0.88 71 ALA A C 2
ATOM 2844 O O . ALA A 1 75 ? -11.744 2.724 0.015 1.00 1.90 71 ALA A O 2
ATOM 2851 N N . MET A 1 76 ? -9.882 1.471 0.073 1.00 0.80 72 MET A N 2
ATOM 2852 C CA . MET A 1 76 ? -9.068 2.520 0.704 1.00 0.80 72 MET A CA 2
ATOM 2853 C C . MET A 1 76 ? -8.883 3.767 -0.194 1.00 0.76 72 MET A C 2
ATOM 2854 O O . MET A 1 76 ? -8.784 3.628 -1.419 1.00 0.76 72 MET A O 2
ATOM 2868 N N . PRO A 1 77 ? -8.817 4.980 0.386 1.00 0.82 73 PRO A N 2
ATOM 2869 C CA . PRO A 1 77 ? -8.675 6.229 -0.364 1.00 0.89 73 PRO A CA 2
ATOM 2870 C C . PRO A 1 77 ? -7.223 6.541 -0.755 1.00 0.90 73 PRO A C 2
ATOM 2871 O O . PRO A 1 77 ? -6.271 5.960 -0.228 1.00 0.90 73 PRO A O 2
ATOM 2882 N N . ASN A 1 78 ? -7.048 7.526 -1.639 1.00 0.98 74 ASN A N 2
ATOM 2883 C CA . ASN A 1 78 ? -5.778 8.232 -1.798 1.00 1.04 74 ASN A CA 2
ATOM 2884 C C . ASN A 1 78 ? -5.545 9.149 -0.577 1.00 1.17 74 ASN A C 2
ATOM 2885 O O . ASN A 1 78 ? -6.404 9.954 -0.211 1.00 2.00 74 ASN A O 2
ATOM 2896 N N . MET A 1 79 ? -4.367 9.040 0.049 1.00 1.06 75 MET A N 2
ATOM 2897 C CA . MET A 1 79 ? -3.978 9.836 1.225 1.00 1.21 75 MET A CA 2
ATOM 2898 C C . MET A 1 79 ? -3.308 11.180 0.866 1.00 1.17 75 MET A C 2
ATOM 2899 O O . MET A 1 79 ? -2.868 11.895 1.766 1.00 1.91 75 MET A O 2
ATOM 2913 N N . ARG A 1 80 ? -3.209 11.525 -0.428 1.00 1.29 76 ARG A N 2
ATOM 2914 C CA . ARG A 1 80 ? -2.528 12.721 -0.975 1.00 1.41 76 ARG A CA 2
ATOM 2915 C C . ARG A 1 80 ? -1.028 12.807 -0.630 1.00 1.07 76 ARG A C 2
ATOM 2916 O O . ARG A 1 80 ? -0.443 13.888 -0.632 1.00 1.37 76 ARG A O 2
ATOM 2937 N N . LEU A 1 81 ? -0.401 11.663 -0.341 1.00 1.07 77 LEU A N 2
ATOM 2938 C CA . LEU A 1 81 ? 1.003 11.553 0.073 1.00 1.37 77 LEU A CA 2
ATOM 2939 C C . LEU A 1 81 ? 2.003 11.810 -1.070 1.00 1.38 77 LEU A C 2
ATOM 2940 O O . LEU A 1 81 ? 1.716 11.512 -2.229 1.00 1.51 77 LEU A O 2
ATOM 2956 N N . GLY A 1 82 ? 3.175 12.352 -0.738 1.00 1.42 78 GLY A N 2
ATOM 2957 C CA . GLY A 1 82 ? 4.195 12.778 -1.704 1.00 1.56 78 GLY A CA 2
ATOM 2958 C C . GLY A 1 82 ? 5.101 11.640 -2.191 1.00 1.28 78 GLY A C 2
ATOM 2959 O O . GLY A 1 82 ? 5.544 10.824 -1.389 1.00 1.20 78 GLY A O 2
ATOM 2963 N N . ASP A 1 83 ? 5.432 11.587 -3.484 1.00 1.34 79 ASP A N 2
ATOM 2964 C CA . ASP A 1 83 ? 6.209 10.494 -4.101 1.00 1.30 79 ASP A CA 2
ATOM 2965 C C . ASP A 1 83 ? 7.601 10.252 -3.469 1.00 0.97 79 ASP A C 2
ATOM 2966 O O . ASP A 1 83 ? 8.080 9.115 -3.450 1.00 1.13 79 ASP A O 2
ATOM 2975 N N . ALA A 1 84 ? 8.233 11.273 -2.882 1.00 0.97 80 ALA A N 2
ATOM 2976 C CA . ALA A 1 84 ? 9.465 11.093 -2.107 1.00 0.91 80 ALA A CA 2
ATOM 2977 C C . ALA A 1 84 ? 9.203 10.428 -0.738 1.00 0.79 80 ALA A C 2
ATOM 2978 O O . ALA A 1 84 ? 9.981 9.576 -0.302 1.00 0.93 80 ALA A O 2
ATOM 2985 N N . GLU A 1 85 ? 8.088 10.752 -0.075 1.00 0.85 81 GLU A N 2
ATOM 2986 C CA . GLU A 1 85 ? 7.661 10.099 1.170 1.00 0.98 81 GLU A CA 2
ATOM 2987 C C . GLU A 1 85 ? 7.164 8.660 0.914 1.00 0.86 81 GLU A C 2
ATOM 2988 O O . GLU A 1 85 ? 7.432 7.763 1.715 1.00 0.87 81 GLU A O 2
ATOM 3000 N N . VAL A 1 86 ? 6.571 8.397 -0.260 1.00 0.82 82 VAL A N 2
ATOM 3001 C CA . VAL A 1 86 ? 6.337 7.038 -0.781 1.00 0.82 82 VAL A CA 2
ATOM 3002 C C . VAL A 1 86 ? 7.664 6.291 -0.911 1.00 0.81 82 VAL A C 2
ATOM 3003 O O . VAL A 1 86 ? 7.762 5.186 -0.400 1.00 0.85 82 VAL A O 2
ATOM 3016 N N . SER A 1 87 ? 8.715 6.878 -1.495 1.00 0.80 83 SER A N 2
ATOM 3017 C CA . SER A 1 87 ? 10.012 6.191 -1.653 1.00 0.81 83 SER A CA 2
ATOM 3018 C C . SER A 1 87 ? 10.649 5.778 -0.314 1.00 0.78 83 SER A C 2
ATOM 3019 O O . SER A 1 87 ? 11.198 4.677 -0.186 1.00 0.77 83 SER A O 2
ATOM 3027 N N . ALA A 1 88 ? 10.502 6.604 0.727 1.00 0.83 84 ALA A N 2
ATOM 3028 C CA . ALA A 1 88 ? 10.922 6.261 2.087 1.00 0.86 84 ALA A CA 2
ATOM 3029 C C . ALA A 1 88 ? 10.034 5.168 2.725 1.00 0.82 84 ALA A C 2
ATOM 3030 O O . ALA A 1 88 ? 10.548 4.239 3.349 1.00 0.79 84 ALA A O 2
ATOM 3037 N N . LEU A 1 89 ? 8.713 5.205 2.519 1.00 0.83 85 LEU A N 2
ATOM 3038 C CA . LEU A 1 89 ? 7.767 4.179 2.988 1.00 0.86 85 LEU A CA 2
ATOM 3039 C C . LEU A 1 89 ? 7.943 2.819 2.270 1.00 0.76 85 LEU A C 2
ATOM 3040 O O . LEU A 1 89 ? 7.867 1.763 2.898 1.00 0.83 85 LEU A O 2
ATOM 3056 N N . ILE A 1 90 ? 8.259 2.846 0.975 1.00 0.66 86 ILE A N 2
ATOM 3057 C CA . ILE A 1 90 ? 8.665 1.698 0.150 1.00 0.68 86 ILE A CA 2
ATOM 3058 C C . ILE A 1 90 ? 9.975 1.140 0.700 1.00 0.68 86 ILE A C 2
ATOM 3059 O O . ILE A 1 90 ? 10.087 -0.064 0.903 1.00 0.80 86 ILE A O 2
ATOM 3075 N N . SER A 1 91 ? 10.930 2.013 1.038 1.00 0.63 87 SER A N 2
ATOM 3076 C CA . SER A 1 91 ? 12.192 1.616 1.663 1.00 0.68 87 SER A CA 2
ATOM 3077 C C . SER A 1 91 ? 12.001 0.988 3.051 1.00 0.73 87 SER A C 2
ATOM 3078 O O . SER A 1 91 ? 12.776 0.102 3.401 1.00 0.89 87 SER A O 2
ATOM 3086 N N . TYR A 1 92 ? 10.964 1.360 3.812 1.00 0.69 88 TYR A N 2
ATOM 3087 C CA . TYR A 1 92 ? 10.626 0.681 5.078 1.00 0.80 88 TYR A CA 2
ATOM 3088 C C . TYR A 1 92 ? 10.074 -0.735 4.852 1.00 0.79 88 TYR A C 2
ATOM 3089 O O . TYR A 1 92 ? 10.494 -1.675 5.532 1.00 0.89 88 TYR A O 2
ATOM 3107 N N . LEU A 1 93 ? 9.192 -0.920 3.867 1.00 0.74 89 LEU A N 2
ATOM 3108 C CA . LEU A 1 93 ? 8.663 -2.239 3.487 1.00 0.81 89 LEU A CA 2
ATOM 3109 C C . LEU A 1 93 ? 9.718 -3.130 2.799 1.00 0.92 89 LEU A C 2
ATOM 3110 O O . LEU A 1 93 ? 9.677 -4.350 2.948 1.00 1.22 89 LEU A O 2
ATOM 3126 N N . GLU A 1 94 ? 10.685 -2.540 2.092 1.00 0.85 90 GLU A N 2
ATOM 3127 C CA . GLU A 1 94 ? 11.829 -3.237 1.494 1.00 1.07 90 GLU A CA 2
ATOM 3128 C C . GLU A 1 94 ? 12.833 -3.725 2.551 1.00 1.11 90 GLU A C 2
ATOM 3129 O O . GLU A 1 94 ? 13.246 -4.881 2.492 1.00 1.31 90 GLU A O 2
ATOM 3141 N N . GLU A 1 95 ? 13.157 -2.929 3.578 1.00 0.96 91 GLU A N 2
ATOM 3142 C CA . GLU A 1 95 ? 13.914 -3.435 4.742 1.00 0.95 91 GLU A CA 2
ATOM 3143 C C . GLU A 1 95 ? 13.125 -4.500 5.525 1.00 1.28 91 GLU A C 2
ATOM 3144 O O . GLU A 1 95 ? 13.717 -5.405 6.109 1.00 1.44 91 GLU A O 2
ATOM 3156 N N . GLU A 1 96 ? 11.788 -4.479 5.475 1.00 1.59 92 GLU A N 2
ATOM 3157 C CA . GLU A 1 96 ? 10.952 -5.514 6.097 1.00 2.14 92 GLU A CA 2
ATOM 3158 C C . GLU A 1 96 ? 11.042 -6.882 5.383 1.00 2.42 92 GLU A C 2
ATOM 3159 O O . GLU A 1 96 ? 10.599 -7.889 5.925 1.00 2.79 92 GLU A O 2
ATOM 3171 N N . THR A 1 97 ? 11.670 -6.962 4.201 1.00 2.49 93 THR A N 2
ATOM 3172 C CA . THR A 1 97 ? 12.089 -8.246 3.592 1.00 2.83 93 THR A CA 2
ATOM 3173 C C . THR A 1 97 ? 13.287 -8.856 4.311 1.00 2.41 93 THR A C 2
ATOM 3174 O O . THR A 1 97 ? 13.353 -10.066 4.517 1.00 2.63 93 THR A O 2
ATOM 3185 N N . ALA A 1 98 ? 14.222 -7.999 4.716 1.00 1.91 94 ALA A N 2
ATOM 3186 C CA . ALA A 1 98 ? 15.400 -8.362 5.507 1.00 1.71 94 ALA A CA 2
ATOM 3187 C C . ALA A 1 98 ? 15.066 -8.615 6.995 1.00 1.47 94 ALA A C 2
ATOM 3188 O O . ALA A 1 98 ? 15.767 -9.381 7.657 1.00 1.67 94 ALA A O 2
ATOM 3195 N N . ARG A 1 99 ? 13.992 -7.992 7.503 1.00 1.50 95 ARG A N 2
ATOM 3196 C CA . ARG A 1 99 ? 13.453 -8.108 8.879 1.00 1.92 95 ARG A CA 2
ATOM 3197 C C . ARG A 1 99 ? 12.223 -9.043 8.986 1.00 2.46 95 ARG A C 2
ATOM 3198 O O . ARG A 1 99 ? 11.524 -9.037 10.004 1.00 3.29 95 ARG A O 2
ATOM 3219 N N . LEU A 1 100 ? 11.954 -9.833 7.940 1.00 2.68 96 LEU A N 2
ATOM 3220 C CA . LEU A 1 100 ? 10.776 -10.695 7.750 1.00 3.42 96 LEU A CA 2
ATOM 3221 C C . LEU A 1 100 ? 10.634 -11.744 8.863 1.00 3.46 96 LEU A C 2
ATOM 3222 O O . LEU A 1 100 ? 9.552 -11.895 9.433 1.00 3.65 96 LEU A O 2
ATOM 3238 N N . GLN A 1 101 ? 11.720 -12.442 9.219 1.00 3.81 97 GLN A N 2
ATOM 3239 C CA . GLN A 1 101 ? 11.667 -13.563 10.173 1.00 4.57 97 GLN A CA 2
ATOM 3240 C C . GLN A 1 101 ? 11.386 -13.160 11.636 1.00 4.90 97 GLN A C 2
ATOM 3241 O O . GLN A 1 101 ? 11.199 -14.036 12.486 1.00 5.89 97 GLN A O 2
ATOM 3255 N N . THR A 1 102 ? 11.337 -11.853 11.917 1.00 4.59 98 THR A N 2
ATOM 3256 C CA . THR A 1 102 ? 11.039 -11.242 13.220 1.00 5.38 98 THR A CA 2
ATOM 3257 C C . THR A 1 102 ? 9.797 -10.333 13.124 1.00 5.93 98 THR A C 2
ATOM 3258 O O . THR A 1 102 ? 9.898 -9.113 12.953 1.00 6.20 98 THR A O 2
ATOM 3269 N N . PRO A 1 103 ? 8.574 -10.903 13.204 1.00 6.64 99 PRO A N 2
ATOM 3270 C CA . PRO A 1 103 ? 7.320 -10.159 13.360 1.00 7.64 99 PRO A CA 2
ATOM 3271 C C . PRO A 1 103 ? 7.125 -9.754 14.837 1.00 8.43 99 PRO A C 2
ATOM 3272 O O . PRO A 1 103 ? 6.118 -10.079 15.474 1.00 9.46 99 PRO A O 2
ATOM 3283 N N . VAL A 1 104 ? 8.145 -9.120 15.421 1.00 8.21 100 VAL A N 2
ATOM 3284 C CA . VAL A 1 104 ? 8.240 -8.844 16.861 1.00 9.08 100 VAL A CA 2
ATOM 3285 C C . VAL A 1 104 ? 7.254 -7.752 17.287 1.00 9.97 100 VAL A C 2
ATOM 3286 O O . VAL A 1 104 ? 7.205 -6.667 16.702 1.00 10.33 100 VAL A O 2
ATOM 3299 N N . THR A 1 105 ? 6.442 -8.035 18.305 1.00 10.64 101 THR A N 2
ATOM 3300 C CA . THR A 1 105 ? 5.411 -7.121 18.831 1.00 11.67 101 THR A CA 2
ATOM 3301 C C . THR A 1 105 ? 5.085 -7.428 20.300 1.00 12.43 101 THR A C 2
ATOM 3302 O O . THR A 1 105 ? 5.621 -8.369 20.893 1.00 12.96 101 THR A O 2
ATOM 3313 N N . ASN A 1 106 ? 4.223 -6.605 20.891 1.00 12.80 102 ASN A N 2
ATOM 3314 C CA . ASN A 1 106 ? 3.775 -6.638 22.282 1.00 13.75 102 ASN A CA 2
ATOM 3315 C C . ASN A 1 106 ? 2.336 -6.090 22.387 1.00 14.50 102 ASN A C 2
ATOM 3316 O O . ASN A 1 106 ? 1.941 -5.214 21.608 1.00 14.64 102 ASN A O 2
ATOM 3327 N N . ARG A 1 107 ? 1.558 -6.580 23.357 1.00 15.25 103 ARG A N 2
ATOM 3328 C CA . ARG A 1 107 ? 0.170 -6.163 23.624 1.00 16.24 103 ARG A CA 2
ATOM 3329 C C . ARG A 1 107 ? 0.088 -4.712 24.101 1.00 16.40 103 ARG A C 2
ATOM 3330 O O . ARG A 1 107 ? 0.872 -4.280 24.944 1.00 16.50 103 ARG A O 2
ATOM 3351 N N . GLY A 1 108 ? -0.913 -3.994 23.598 1.00 16.68 104 GLY A N 2
ATOM 3352 C CA . GLY A 1 108 ? -1.293 -2.655 24.048 1.00 17.16 104 GLY A CA 2
ATOM 3353 C C . GLY A 1 108 ? -2.563 -2.163 23.349 1.00 17.64 104 GLY A C 2
ATOM 3354 O O . GLY A 1 108 ? -2.753 -2.406 22.151 1.00 17.91 104 GLY A O 2
ATOM 3358 N N . ILE A 1 109 ? -3.445 -1.509 24.108 1.00 17.96 105 ILE A N 2
ATOM 3359 C CA . ILE A 1 109 ? -4.757 -0.988 23.678 1.00 18.64 105 ILE A CA 2
ATOM 3360 C C . ILE A 1 109 ? -5.050 0.380 24.336 1.00 19.52 105 ILE A C 2
ATOM 3361 O O . ILE A 1 109 ? -4.409 0.692 25.348 1.00 19.50 105 ILE A O 2
ATOM 3377 N N . PRO A 1 110 ? -5.999 1.189 23.818 1.00 20.50 106 PRO A N 2
ATOM 3378 C CA . PRO A 1 110 ? -6.347 2.503 24.375 1.00 21.53 106 PRO A CA 2
ATOM 3379 C C . PRO A 1 110 ? -6.793 2.473 25.841 1.00 21.84 106 PRO A C 2
ATOM 3380 O O . PRO A 1 110 ? -6.108 3.102 26.680 1.00 21.71 106 PRO A O 2
ATOM 3467 N N . SER A 1 5 ? 13.937 5.098 6.790 1.00 2.41 1 SER A N 3
ATOM 3468 C CA . SER A 1 5 ? 13.254 6.236 6.152 1.00 2.21 1 SER A CA 3
ATOM 3469 C C . SER A 1 5 ? 11.733 6.266 6.383 1.00 1.65 1 SER A C 3
ATOM 3470 O O . SER A 1 5 ? 11.212 7.287 6.842 1.00 2.77 1 SER A O 3
ATOM 3478 N N . GLY A 1 6 ? 11.004 5.179 6.118 1.00 1.28 2 GLY A N 3
ATOM 3479 C CA . GLY A 1 6 ? 9.535 5.165 6.100 1.00 0.72 2 GLY A CA 3
ATOM 3480 C C . GLY A 1 6 ? 8.794 5.000 7.434 1.00 0.70 2 GLY A C 3
ATOM 3481 O O . GLY A 1 6 ? 7.616 5.349 7.483 1.00 0.79 2 GLY A O 3
ATOM 3485 N N . GLU A 1 7 ? 9.419 4.492 8.505 1.00 0.74 3 GLU A N 3
ATOM 3486 C CA . GLU A 1 7 ? 8.696 4.112 9.740 1.00 0.74 3 GLU A CA 3
ATOM 3487 C C . GLU A 1 7 ? 7.869 5.265 10.329 1.00 0.71 3 GLU A C 3
ATOM 3488 O O . GLU A 1 7 ? 6.678 5.090 10.578 1.00 0.70 3 GLU A O 3
ATOM 3500 N N . GLN A 1 8 ? 8.455 6.457 10.511 1.00 0.78 4 GLN A N 3
ATOM 3501 C CA . GLN A 1 8 ? 7.732 7.607 11.078 1.00 0.85 4 GLN A CA 3
ATOM 3502 C C . GLN A 1 8 ? 6.519 8.013 10.230 1.00 0.82 4 GLN A C 3
ATOM 3503 O O . GLN A 1 8 ? 5.487 8.405 10.770 1.00 0.94 4 GLN A O 3
ATOM 3517 N N . ILE A 1 9 ? 6.617 7.885 8.903 1.00 0.73 5 ILE A N 3
ATOM 3518 C CA . ILE A 1 9 ? 5.545 8.215 7.959 1.00 0.72 5 ILE A CA 3
ATOM 3519 C C . ILE A 1 9 ? 4.415 7.187 8.097 1.00 0.66 5 ILE A C 3
ATOM 3520 O O . ILE A 1 9 ? 3.253 7.565 8.241 1.00 0.72 5 ILE A O 3
ATOM 3536 N N . PHE A 1 10 ? 4.741 5.890 8.149 1.00 0.59 6 PHE A N 3
ATOM 3537 C CA . PHE A 1 10 ? 3.745 4.837 8.363 1.00 0.58 6 PHE A CA 3
ATOM 3538 C C . PHE A 1 10 ? 3.051 4.996 9.723 1.00 0.63 6 PHE A C 3
ATOM 3539 O O . PHE A 1 10 ? 1.818 5.044 9.796 1.00 0.70 6 PHE A O 3
ATOM 3556 N N . ARG A 1 11 ? 3.840 5.173 10.790 1.00 0.73 7 ARG A N 3
ATOM 3557 C CA . ARG A 1 11 ? 3.388 5.352 12.178 1.00 0.94 7 ARG A CA 3
ATOM 3558 C C . ARG A 1 11 ? 2.497 6.586 12.368 1.00 1.05 7 ARG A C 3
ATOM 3559 O O . ARG A 1 11 ? 1.688 6.596 13.290 1.00 1.27 7 ARG A O 3
ATOM 3580 N N . THR A 1 12 ? 2.610 7.602 11.505 1.00 0.99 8 THR A N 3
ATOM 3581 C CA . THR A 1 12 ? 1.807 8.842 11.575 1.00 1.14 8 THR A CA 3
ATOM 3582 C C . THR A 1 12 ? 0.636 8.910 10.592 1.00 1.17 8 THR A C 3
ATOM 3583 O O . THR A 1 12 ? -0.361 9.557 10.919 1.00 1.41 8 THR A O 3
ATOM 3594 N N . ARG A 1 13 ? 0.708 8.260 9.419 1.00 1.01 9 ARG A N 3
ATOM 3595 C CA . ARG A 1 13 ? -0.303 8.385 8.344 1.00 1.09 9 ARG A CA 3
ATOM 3596 C C . ARG A 1 13 ? -1.111 7.113 8.050 1.00 1.00 9 ARG A C 3
ATOM 3597 O O . ARG A 1 13 ? -2.196 7.212 7.473 1.00 1.22 9 ARG A O 3
ATOM 3618 N N . CYS A 1 14 ? -0.607 5.933 8.422 1.00 0.84 10 CYS A N 3
ATOM 3619 C CA . CYS A 1 14 ? -1.080 4.649 7.873 1.00 0.78 10 CYS A CA 3
ATOM 3620 C C . CYS A 1 14 ? -1.327 3.528 8.898 1.00 0.78 10 CYS A C 3
ATOM 3621 O O . CYS A 1 14 ? -1.931 2.511 8.546 1.00 0.80 10 CYS A O 3
ATOM 3628 N N . SER A 1 15 ? -0.838 3.664 10.137 1.00 0.94 11 SER A N 3
ATOM 3629 C CA . SER A 1 15 ? -0.720 2.562 11.111 1.00 1.23 11 SER A CA 3
ATOM 3630 C C . SER A 1 15 ? -1.980 2.289 11.952 1.00 1.54 11 SER A C 3
ATOM 3631 O O . SER A 1 15 ? -1.979 1.392 12.796 1.00 2.58 11 SER A O 3
ATOM 3639 N N . SER A 1 16 ? -3.064 3.046 11.760 1.00 1.30 12 SER A N 3
ATOM 3640 C CA . SER A 1 16 ? -4.313 2.905 12.532 1.00 1.59 12 SER A CA 3
ATOM 3641 C C . SER A 1 16 ? -5.459 2.236 11.758 1.00 1.23 12 SER A C 3
ATOM 3642 O O . SER A 1 16 ? -6.407 1.769 12.390 1.00 1.54 12 SER A O 3
ATOM 3650 N N . CYS A 1 17 ? -5.363 2.108 10.429 1.00 0.92 13 CYS A N 3
ATOM 3651 C CA . CYS A 1 17 ? -6.112 1.104 9.655 1.00 0.86 13 CYS A CA 3
ATOM 3652 C C . CYS A 1 17 ? -5.321 -0.206 9.511 1.00 0.89 13 CYS A C 3
ATOM 3653 O O . CYS A 1 17 ? -5.876 -1.286 9.709 1.00 1.39 13 CYS A O 3
ATOM 3660 N N . HIS A 1 18 ? -4.033 -0.118 9.150 1.00 0.87 14 HIS A N 3
ATOM 3661 C CA . HIS A 1 18 ? -3.171 -1.262 8.830 1.00 0.87 14 HIS A CA 3
ATOM 3662 C C . HIS A 1 18 ? -2.394 -1.834 10.025 1.00 0.80 14 HIS A C 3
ATOM 3663 O O . HIS A 1 18 ? -2.386 -1.310 11.141 1.00 1.07 14 HIS A O 3
ATOM 3677 N N . THR A 1 19 ? -1.664 -2.893 9.695 1.00 0.85 15 THR A N 3
ATOM 3678 C CA . THR A 1 19 ? -0.537 -3.456 10.448 1.00 0.98 15 THR A CA 3
ATOM 3679 C C . THR A 1 19 ? 0.592 -3.844 9.483 1.00 0.81 15 THR A C 3
ATOM 3680 O O . THR A 1 19 ? 0.342 -4.099 8.304 1.00 0.84 15 THR A O 3
ATOM 3691 N N . VAL A 1 20 ? 1.836 -3.905 9.967 1.00 0.88 16 VAL A N 3
ATOM 3692 C CA . VAL A 1 20 ? 2.963 -4.521 9.240 1.00 0.83 16 VAL A CA 3
ATOM 3693 C C . VAL A 1 20 ? 3.457 -5.711 10.051 1.00 1.02 16 VAL A C 3
ATOM 3694 O O . VAL A 1 20 ? 4.347 -5.589 10.894 1.00 1.26 16 VAL A O 3
ATOM 3707 N N . GLY A 1 21 ? 2.822 -6.864 9.838 1.00 1.10 17 GLY A N 3
ATOM 3708 C CA . GLY A 1 21 ? 3.199 -8.126 10.492 1.00 1.34 17 GLY A CA 3
ATOM 3709 C C . GLY A 1 21 ? 2.813 -8.269 11.970 1.00 1.44 17 GLY A C 3
ATOM 3710 O O . GLY A 1 21 ? 2.980 -9.350 12.529 1.00 1.81 17 GLY A O 3
ATOM 3714 N N . ASN A 1 22 ? 2.224 -7.242 12.592 1.00 1.63 18 ASN A N 3
ATOM 3715 C CA . ASN A 1 22 ? 1.449 -7.385 13.836 1.00 2.13 18 ASN A CA 3
ATOM 3716 C C . ASN A 1 22 ? 0.062 -8.033 13.580 1.00 2.43 18 ASN A C 3
ATOM 3717 O O . ASN A 1 22 ? -0.777 -8.125 14.476 1.00 3.19 18 ASN A O 3
ATOM 3728 N N . THR A 1 23 ? -0.210 -8.436 12.338 1.00 2.80 19 THR A N 3
ATOM 3729 C CA . THR A 1 23 ? -1.480 -8.998 11.867 1.00 3.66 19 THR A CA 3
ATOM 3730 C C . THR A 1 23 ? -1.684 -10.432 12.357 1.00 4.77 19 THR A C 3
ATOM 3731 O O . THR A 1 23 ? -0.753 -11.245 12.363 1.00 5.62 19 THR A O 3
ATOM 3742 N N . GLU A 1 24 ? -2.925 -10.757 12.712 1.00 5.41 20 GLU A N 3
ATOM 3743 C CA . GLU A 1 24 ? -3.378 -12.106 13.079 1.00 6.92 20 GLU A CA 3
ATOM 3744 C C . GLU A 1 24 ? -4.351 -12.663 12.018 1.00 7.76 20 GLU A C 3
ATOM 3745 O O . GLU A 1 24 ? -4.934 -11.872 11.265 1.00 7.32 20 GLU A O 3
ATOM 3757 N N . PRO A 1 25 ? -4.558 -13.993 11.930 1.00 9.23 21 PRO A N 3
ATOM 3758 C CA . PRO A 1 25 ? -5.501 -14.604 10.984 1.00 10.35 21 PRO A CA 3
ATOM 3759 C C . PRO A 1 25 ? -6.976 -14.252 11.265 1.00 10.38 21 PRO A C 3
ATOM 3760 O O . PRO A 1 25 ? -7.299 -13.555 12.230 1.00 9.82 21 PRO A O 3
ATOM 3771 N N . GLY A 1 26 ? -7.886 -14.718 10.406 1.00 11.23 22 GLY A N 3
ATOM 3772 C CA . GLY A 1 26 ? -9.337 -14.523 10.549 1.00 11.51 22 GLY A CA 3
ATOM 3773 C C . GLY A 1 26 ? -9.894 -13.310 9.794 1.00 10.81 22 GLY A C 3
ATOM 3774 O O . GLY A 1 26 ? -9.233 -12.762 8.911 1.00 10.80 22 GLY A O 3
ATOM 3778 N N . GLN A 1 27 ? -11.129 -12.906 10.110 1.00 10.56 23 GLN A N 3
ATOM 3779 C CA . GLN A 1 27 ? -11.871 -11.924 9.306 1.00 10.33 23 GLN A CA 3
ATOM 3780 C C . GLN A 1 27 ? -11.214 -10.520 9.271 1.00 8.77 23 GLN A C 3
ATOM 3781 O O . GLN A 1 27 ? -10.691 -10.064 10.292 1.00 7.93 23 GLN A O 3
ATOM 3795 N N . PRO A 1 28 ? -11.260 -9.812 8.126 1.00 8.69 24 PRO A N 3
ATOM 3796 C CA . PRO A 1 28 ? -10.616 -8.508 7.942 1.00 7.53 24 PRO A CA 3
ATOM 3797 C C . PRO A 1 28 ? -11.311 -7.369 8.705 1.00 6.21 24 PRO A C 3
ATOM 3798 O O . PRO A 1 28 ? -12.491 -7.457 9.071 1.00 6.52 24 PRO A O 3
ATOM 3809 N N . GLY A 1 29 ? -10.568 -6.283 8.918 1.00 5.24 25 GLY A N 3
ATOM 3810 C CA . GLY A 1 29 ? -11.039 -4.977 9.388 1.00 4.29 25 GLY A CA 3
ATOM 3811 C C . GLY A 1 29 ? -10.809 -3.886 8.334 1.00 3.48 25 GLY A C 3
ATOM 3812 O O . GLY A 1 29 ? -11.130 -4.074 7.154 1.00 4.13 25 GLY A O 3
ATOM 3816 N N . ILE A 1 30 ? -10.238 -2.749 8.743 1.00 2.44 26 ILE A N 3
ATOM 3817 C CA . ILE A 1 30 ? -10.026 -1.568 7.880 1.00 2.27 26 ILE A CA 3
ATOM 3818 C C . ILE A 1 30 ? -8.769 -1.646 6.991 1.00 3.05 26 ILE A C 3
ATOM 3819 O O . ILE A 1 30 ? -8.684 -0.917 6.005 1.00 4.54 26 ILE A O 3
ATOM 3835 N N . GLY A 1 31 ? -7.774 -2.472 7.330 1.00 2.41 27 GLY A N 3
ATOM 3836 C CA . GLY A 1 31 ? -6.472 -2.482 6.651 1.00 3.37 27 GLY A CA 3
ATOM 3837 C C . GLY A 1 31 ? -5.694 -3.802 6.797 1.00 2.57 27 GLY A C 3
ATOM 3838 O O . GLY A 1 31 ? -5.318 -4.142 7.923 1.00 2.41 27 GLY A O 3
ATOM 3842 N N . PRO A 1 32 ? -5.390 -4.518 5.692 1.00 2.37 28 PRO A N 3
ATOM 3843 C CA . PRO A 1 32 ? -4.663 -5.796 5.734 1.00 1.92 28 PRO A CA 3
ATOM 3844 C C . PRO A 1 32 ? -3.175 -5.670 6.112 1.00 1.60 28 PRO A C 3
ATOM 3845 O O . PRO A 1 32 ? -2.648 -4.566 6.262 1.00 1.61 28 PRO A O 3
ATOM 3856 N N . ASP A 1 33 ? -2.479 -6.806 6.211 1.00 1.56 29 ASP A N 3
ATOM 3857 C CA . ASP A 1 33 ? -1.023 -6.879 6.426 1.00 1.43 29 ASP A CA 3
ATOM 3858 C C . ASP A 1 33 ? -0.220 -6.225 5.281 1.00 1.46 29 ASP A C 3
ATOM 3859 O O . ASP A 1 33 ? -0.722 -6.016 4.170 1.00 2.16 29 ASP A O 3
ATOM 3868 N N . LEU A 1 34 ? 1.050 -5.926 5.555 1.00 1.04 30 LEU A N 3
ATOM 3869 C CA . LEU A 1 34 ? 2.017 -5.269 4.675 1.00 1.05 30 LEU A CA 3
ATOM 3870 C C . LEU A 1 34 ? 3.449 -5.844 4.770 1.00 1.04 30 LEU A C 3
ATOM 3871 O O . LEU A 1 34 ? 4.274 -5.495 3.924 1.00 1.31 30 LEU A O 3
ATOM 3887 N N . LEU A 1 35 ? 3.788 -6.683 5.763 1.00 0.92 31 LEU A N 3
ATOM 3888 C CA . LEU A 1 35 ? 5.190 -7.051 6.075 1.00 1.12 31 LEU A CA 3
ATOM 3889 C C . LEU A 1 35 ? 5.930 -7.682 4.901 1.00 1.64 31 LEU A C 3
ATOM 3890 O O . LEU A 1 35 ? 7.071 -7.329 4.609 1.00 3.74 31 LEU A O 3
ATOM 3906 N N . GLY A 1 36 ? 5.252 -8.593 4.225 1.00 1.04 32 GLY A N 3
ATOM 3907 C CA . GLY A 1 36 ? 5.760 -9.326 3.065 1.00 1.00 32 GLY A CA 3
ATOM 3908 C C . GLY A 1 36 ? 5.301 -8.768 1.718 1.00 0.84 32 GLY A C 3
ATOM 3909 O O . GLY A 1 36 ? 5.816 -9.185 0.685 1.00 0.89 32 GLY A O 3
ATOM 3913 N N . VAL A 1 37 ? 4.341 -7.837 1.676 1.00 0.82 33 VAL A N 3
ATOM 3914 C CA . VAL A 1 37 ? 3.605 -7.541 0.433 1.00 0.79 33 VAL A CA 3
ATOM 3915 C C . VAL A 1 37 ? 4.494 -7.044 -0.716 1.00 0.70 33 VAL A C 3
ATOM 3916 O O . VAL A 1 37 ? 4.282 -7.457 -1.854 1.00 0.72 33 VAL A O 3
ATOM 3929 N N . THR A 1 38 ? 5.554 -6.275 -0.433 1.00 0.77 34 THR A N 3
ATOM 3930 C CA . THR A 1 38 ? 6.540 -5.821 -1.447 1.00 0.91 34 THR A CA 3
ATOM 3931 C C . THR A 1 38 ? 7.294 -6.969 -2.128 1.00 0.94 34 THR A C 3
ATOM 3932 O O . THR A 1 38 ? 7.762 -6.800 -3.259 1.00 1.12 34 THR A O 3
ATOM 3943 N N . ARG A 1 39 ? 7.369 -8.138 -1.480 1.00 0.95 35 ARG A N 3
ATOM 3944 C CA . ARG A 1 39 ? 7.951 -9.400 -1.967 1.00 1.14 35 ARG A CA 3
ATOM 3945 C C . ARG A 1 39 ? 6.894 -10.365 -2.533 1.00 1.15 35 ARG A C 3
ATOM 3946 O O . ARG A 1 39 ? 7.213 -11.142 -3.434 1.00 1.49 35 ARG A O 3
ATOM 3967 N N . GLN A 1 40 ? 5.656 -10.326 -2.031 1.00 1.02 36 GLN A N 3
ATOM 3968 C CA . GLN A 1 40 ? 4.599 -11.300 -2.359 1.00 1.19 36 GLN A CA 3
ATOM 3969 C C . GLN A 1 40 ? 3.610 -10.858 -3.464 1.00 1.15 36 GLN A C 3
ATOM 3970 O O . GLN A 1 40 ? 2.990 -11.720 -4.089 1.00 1.45 36 GLN A O 3
ATOM 3984 N N . ARG A 1 41 ? 3.467 -9.554 -3.754 1.00 0.99 37 ARG A N 3
ATOM 3985 C CA . ARG A 1 41 ? 2.625 -9.027 -4.857 1.00 1.12 37 ARG A CA 3
ATOM 3986 C C . ARG A 1 41 ? 3.393 -8.127 -5.834 1.00 1.13 37 ARG A C 3
ATOM 3987 O O . ARG A 1 41 ? 4.531 -7.737 -5.574 1.00 1.64 37 ARG A O 3
ATOM 4008 N N . ASP A 1 42 ? 2.778 -7.859 -6.990 1.00 1.20 38 ASP A N 3
ATOM 4009 C CA . ASP A 1 42 ? 3.395 -7.185 -8.143 1.00 1.31 38 ASP A CA 3
ATOM 4010 C C . ASP A 1 42 ? 3.986 -5.794 -7.807 1.00 1.26 38 ASP A C 3
ATOM 4011 O O . ASP A 1 42 ? 3.299 -4.884 -7.340 1.00 1.39 38 ASP A O 3
ATOM 4020 N N . ALA A 1 43 ? 5.292 -5.643 -8.048 1.00 1.23 39 ALA A N 3
ATOM 4021 C CA . ALA A 1 43 ? 6.154 -4.671 -7.377 1.00 1.17 39 ALA A CA 3
ATOM 4022 C C . ALA A 1 43 ? 5.978 -3.208 -7.825 1.00 1.04 39 ALA A C 3
ATOM 4023 O O . ALA A 1 43 ? 6.093 -2.310 -6.988 1.00 1.23 39 ALA A O 3
ATOM 4030 N N . ASN A 1 44 ? 5.690 -2.953 -9.105 1.00 0.91 40 ASN A N 3
ATOM 4031 C CA . ASN A 1 44 ? 5.338 -1.622 -9.612 1.00 0.87 40 ASN A CA 3
ATOM 4032 C C . ASN A 1 44 ? 3.883 -1.264 -9.275 1.00 0.84 40 ASN A C 3
ATOM 4033 O O . ASN A 1 44 ? 3.605 -0.166 -8.783 1.00 0.98 40 ASN A O 3
ATOM 4044 N N . TRP A 1 45 ? 2.966 -2.215 -9.485 1.00 0.80 41 TRP A N 3
ATOM 4045 C CA . TRP A 1 45 ? 1.533 -2.041 -9.236 1.00 0.79 41 TRP A CA 3
ATOM 4046 C C . TRP A 1 45 ? 1.261 -1.599 -7.793 1.00 0.76 41 TRP A C 3
ATOM 4047 O O . TRP A 1 45 ? 0.522 -0.643 -7.584 1.00 0.75 41 TRP A O 3
ATOM 4068 N N . LEU A 1 46 ? 1.934 -2.202 -6.806 1.00 0.78 42 LEU A N 3
ATOM 4069 C CA . LEU A 1 46 ? 1.845 -1.811 -5.391 1.00 0.77 42 LEU A CA 3
ATOM 4070 C C . LEU A 1 46 ? 2.200 -0.333 -5.127 1.00 0.69 42 LEU A C 3
ATOM 4071 O O . LEU A 1 46 ? 1.561 0.307 -4.288 1.00 0.72 42 LEU A O 3
ATOM 4087 N N . VAL A 1 47 ? 3.203 0.208 -5.828 1.00 0.66 43 VAL A N 3
ATOM 4088 C CA . VAL A 1 47 ? 3.733 1.571 -5.615 1.00 0.64 43 VAL A CA 3
ATOM 4089 C C . VAL A 1 47 ? 2.936 2.635 -6.395 1.00 0.70 43 VAL A C 3
ATOM 4090 O O . VAL A 1 47 ? 2.841 3.785 -5.963 1.00 0.92 43 VAL A O 3
ATOM 4103 N N . ARG A 1 48 ? 2.279 2.253 -7.497 1.00 0.68 44 ARG A N 3
ATOM 4104 C CA . ARG A 1 48 ? 1.202 3.045 -8.127 1.00 0.79 44 ARG A CA 3
ATOM 4105 C C . ARG A 1 48 ? -0.086 3.013 -7.295 1.00 0.82 44 ARG A C 3
ATOM 4106 O O . ARG A 1 48 ? -0.679 4.065 -7.051 1.00 0.97 44 ARG A O 3
ATOM 4127 N N . TRP A 1 49 ? -0.486 1.838 -6.803 1.00 0.75 45 TRP A N 3
ATOM 4128 C CA . TRP A 1 49 ? -1.728 1.625 -6.052 1.00 0.75 45 TRP A CA 3
ATOM 4129 C C . TRP A 1 49 ? -1.819 2.504 -4.810 1.00 0.81 45 TRP A C 3
ATOM 4130 O O . TRP A 1 49 ? -2.811 3.201 -4.643 1.00 0.87 45 TRP A O 3
ATOM 4151 N N . LEU A 1 50 ? -0.788 2.537 -3.960 1.00 0.87 46 LEU A N 3
ATOM 4152 C CA . LEU A 1 50 ? -0.848 3.316 -2.715 1.00 1.03 46 LEU A CA 3
ATOM 4153 C C . LEU A 1 50 ? -0.858 4.845 -2.935 1.00 1.08 46 LEU A C 3
ATOM 4154 O O . LEU A 1 50 ? -1.222 5.586 -2.021 1.00 1.25 46 LEU A O 3
ATOM 4170 N N . LYS A 1 51 ? -0.501 5.303 -4.147 1.00 0.99 47 LYS A N 3
ATOM 4171 C CA . LYS A 1 51 ? -0.524 6.711 -4.570 1.00 1.05 47 LYS A CA 3
ATOM 4172 C C . LYS A 1 51 ? -1.890 7.134 -5.119 1.00 0.99 47 LYS A C 3
ATOM 4173 O O . LYS A 1 51 ? -2.391 8.178 -4.714 1.00 1.24 47 LYS A O 3
ATOM 4192 N N . VAL A 1 52 ? -2.508 6.336 -6.000 1.00 0.78 48 VAL A N 3
ATOM 4193 C CA . VAL A 1 52 ? -3.749 6.720 -6.712 1.00 0.73 48 VAL A CA 3
ATOM 4194 C C . VAL A 1 52 ? -4.805 5.582 -6.791 1.00 0.64 48 VAL A C 3
ATOM 4195 O O . VAL A 1 52 ? -5.313 5.252 -7.866 1.00 0.66 48 VAL A O 3
ATOM 4208 N N . PRO A 1 53 ? -5.190 4.968 -5.652 1.00 0.62 49 PRO A N 3
ATOM 4209 C CA . PRO A 1 53 ? -5.998 3.738 -5.634 1.00 0.60 49 PRO A CA 3
ATOM 4210 C C . PRO A 1 53 ? -7.415 3.944 -6.193 1.00 0.68 49 PRO A C 3
ATOM 4211 O O . PRO A 1 53 ? -7.920 3.117 -6.952 1.00 1.00 49 PRO A O 3
ATOM 4222 N N . ASP A 1 54 ? -8.042 5.079 -5.869 1.00 0.60 50 ASP A N 3
ATOM 4223 C CA . ASP A 1 54 ? -9.419 5.390 -6.262 1.00 0.69 50 ASP A CA 3
ATOM 4224 C C . ASP A 1 54 ? -9.599 5.479 -7.788 1.00 0.74 50 ASP A C 3
ATOM 4225 O O . ASP A 1 54 ? -10.628 5.040 -8.306 1.00 0.85 50 ASP A O 3
ATOM 4234 N N . GLN A 1 55 ? -8.589 5.983 -8.513 1.00 0.78 51 GLN A N 3
ATOM 4235 C CA . GLN A 1 55 ? -8.612 6.064 -9.974 1.00 0.91 51 GLN A CA 3
ATOM 4236 C C . GLN A 1 55 ? -8.323 4.699 -10.625 1.00 0.84 51 GLN A C 3
ATOM 4237 O O . GLN A 1 55 ? -8.965 4.366 -11.620 1.00 0.96 51 GLN A O 3
ATOM 4251 N N . MET A 1 56 ? -7.431 3.886 -10.043 1.00 0.72 52 MET A N 3
ATOM 4252 C CA . MET A 1 56 ? -7.143 2.518 -10.508 1.00 0.66 52 MET A CA 3
ATOM 4253 C C . MET A 1 56 ? -8.358 1.585 -10.337 1.00 0.55 52 MET A C 3
ATOM 4254 O O . MET A 1 56 ? -8.660 0.783 -11.223 1.00 0.63 52 MET A O 3
ATOM 4268 N N . LEU A 1 57 ? -9.104 1.697 -9.231 1.00 0.52 53 LEU A N 3
ATOM 4269 C CA . LEU A 1 57 ? -10.336 0.927 -9.052 1.00 0.66 53 LEU A CA 3
ATOM 4270 C C . LEU A 1 57 ? -11.459 1.433 -9.979 1.00 0.83 53 LEU A C 3
ATOM 4271 O O . LEU A 1 57 ? -12.178 0.625 -10.567 1.00 0.93 53 LEU A O 3
ATOM 4287 N N . ALA A 1 58 ? -11.578 2.752 -10.189 1.00 0.95 54 ALA A N 3
ATOM 4288 C CA . ALA A 1 58 ? -12.540 3.336 -11.138 1.00 1.23 54 ALA A CA 3
ATOM 4289 C C . ALA A 1 58 ? -12.208 3.041 -12.621 1.00 1.30 54 ALA A C 3
ATOM 4290 O O . ALA A 1 58 ? -13.112 3.001 -13.462 1.00 1.49 54 ALA A O 3
ATOM 4297 N N . GLU A 1 59 ? -10.937 2.762 -12.931 1.00 1.23 55 GLU A N 3
ATOM 4298 C CA . GLU A 1 59 ? -10.436 2.286 -14.231 1.00 1.31 55 GLU A CA 3
ATOM 4299 C C . GLU A 1 59 ? -10.888 0.849 -14.549 1.00 1.40 55 GLU A C 3
ATOM 4300 O O . GLU A 1 59 ? -10.775 0.402 -15.697 1.00 1.53 55 GLU A O 3
ATOM 4312 N N . LYS A 1 60 ? -11.436 0.126 -13.560 1.00 1.49 56 LYS A N 3
ATOM 4313 C CA . LYS A 1 60 ? -11.782 -1.303 -13.651 1.00 1.57 56 LYS A CA 3
ATOM 4314 C C . LYS A 1 60 ? -10.557 -2.133 -14.056 1.00 1.55 56 LYS A C 3
ATOM 4315 O O . LYS A 1 60 ? -10.620 -2.983 -14.945 1.00 1.99 56 LYS A O 3
ATOM 4334 N N . ASP A 1 61 ? -9.420 -1.839 -13.426 1.00 1.32 57 ASP A N 3
ATOM 4335 C CA . ASP A 1 61 ? -8.171 -2.580 -13.548 1.00 1.35 57 ASP A CA 3
ATOM 4336 C C . ASP A 1 61 ? -8.375 -3.891 -12.794 1.00 1.25 57 ASP A C 3
ATOM 4337 O O . ASP A 1 61 ? -8.684 -3.898 -11.597 1.00 1.23 57 ASP A O 3
ATOM 4346 N N . PRO A 1 62 ? -8.316 -5.011 -13.512 1.00 1.24 58 PRO A N 3
ATOM 4347 C CA . PRO A 1 62 ? -8.938 -6.234 -13.041 1.00 1.27 58 PRO A CA 3
ATOM 4348 C C . PRO A 1 62 ? -8.170 -6.923 -11.914 1.00 1.30 58 PRO A C 3
ATOM 4349 O O . PRO A 1 62 ? -8.775 -7.644 -11.122 1.00 2.00 58 PRO A O 3
ATOM 4360 N N . LEU A 1 63 ? -6.875 -6.624 -11.778 1.00 0.94 59 LEU A N 3
ATOM 4361 C CA . LEU A 1 63 ? -6.080 -6.975 -10.596 1.00 0.93 59 LEU A CA 3
ATOM 4362 C C . LEU A 1 63 ? -6.602 -6.273 -9.333 1.00 0.83 59 LEU A C 3
ATOM 4363 O O . LEU A 1 63 ? -6.735 -6.911 -8.294 1.00 0.83 59 LEU A O 3
ATOM 4379 N N . ALA A 1 64 ? -6.967 -4.992 -9.401 1.00 0.86 60 ALA A N 3
ATOM 4380 C CA . ALA A 1 64 ? -7.560 -4.303 -8.253 1.00 0.82 60 ALA A CA 3
ATOM 4381 C C . ALA A 1 64 ? -8.982 -4.785 -7.949 1.00 0.78 60 ALA A C 3
ATOM 4382 O O . ALA A 1 64 ? -9.305 -5.091 -6.803 1.00 0.81 60 ALA A O 3
ATOM 4389 N N . MET A 1 65 ? -9.823 -4.906 -8.983 1.00 0.81 61 MET A N 3
ATOM 4390 C CA . MET A 1 65 ? -11.199 -5.394 -8.871 1.00 0.84 61 MET A CA 3
ATOM 4391 C C . MET A 1 65 ? -11.271 -6.831 -8.329 1.00 0.91 61 MET A C 3
ATOM 4392 O O . MET A 1 65 ? -12.270 -7.206 -7.713 1.00 1.05 61 MET A O 3
ATOM 4406 N N . LEU A 1 66 ? -10.220 -7.633 -8.531 1.00 0.95 62 LEU A N 3
ATOM 4407 C CA . LEU A 1 66 ? -9.982 -8.902 -7.858 1.00 1.09 62 LEU A CA 3
ATOM 4408 C C . LEU A 1 66 ? -9.514 -8.707 -6.414 1.00 1.11 62 LEU A C 3
ATOM 4409 O O . LEU A 1 66 ? -10.117 -9.278 -5.508 1.00 1.21 62 LEU A O 3
ATOM 4425 N N . LEU A 1 67 ? -8.436 -7.941 -6.194 1.00 1.11 63 LEU A N 3
ATOM 4426 C CA . LEU A 1 67 ? -7.691 -7.969 -4.939 1.00 1.28 63 LEU A CA 3
ATOM 4427 C C . LEU A 1 67 ? -8.506 -7.341 -3.811 1.00 1.27 63 LEU A C 3
ATOM 4428 O O . LEU A 1 67 ? -8.512 -7.842 -2.688 1.00 1.47 63 LEU A O 3
ATOM 4444 N N . PHE A 1 68 ? -9.257 -6.286 -4.122 1.00 1.08 64 PHE A N 3
ATOM 4445 C CA . PHE A 1 68 ? -9.973 -5.534 -3.085 1.00 1.12 64 PHE A CA 3
ATOM 4446 C C . PHE A 1 68 ? -11.137 -6.343 -2.480 1.00 1.23 64 PHE A C 3
ATOM 4447 O O . PHE A 1 68 ? -11.303 -6.370 -1.259 1.00 1.50 64 PHE A O 3
ATOM 4464 N N . GLU A 1 69 ? -11.875 -7.118 -3.290 1.00 1.15 65 GLU A N 3
ATOM 4465 C CA . GLU A 1 69 ? -12.936 -7.992 -2.760 1.00 1.32 65 GLU A CA 3
ATOM 4466 C C . GLU A 1 69 ? -12.409 -9.153 -1.887 1.00 1.48 65 GLU A C 3
ATOM 4467 O O . GLU A 1 69 ? -13.186 -9.740 -1.131 1.00 1.75 65 GLU A O 3
ATOM 4479 N N . GLN A 1 70 ? -11.097 -9.442 -1.889 1.00 1.42 66 GLN A N 3
ATOM 4480 C CA . GLN A 1 70 ? -10.511 -10.483 -1.030 1.00 1.61 66 GLN A CA 3
ATOM 4481 C C . GLN A 1 70 ? -10.431 -10.109 0.461 1.00 1.44 66 GLN A C 3
ATOM 4482 O O . GLN A 1 70 ? -10.201 -10.988 1.293 1.00 1.83 66 GLN A O 3
ATOM 4496 N N . TYR A 1 71 ? -10.653 -8.838 0.814 1.00 1.09 67 TYR A N 3
ATOM 4497 C CA . TYR A 1 71 ? -10.586 -8.326 2.190 1.00 1.18 67 TYR A CA 3
ATOM 4498 C C . TYR A 1 71 ? -11.937 -7.757 2.653 1.00 1.39 67 TYR A C 3
ATOM 4499 O O . TYR A 1 71 ? -12.006 -6.686 3.259 1.00 1.69 67 TYR A O 3
ATOM 4517 N N . ASN A 1 72 ? -13.026 -8.463 2.319 1.00 1.53 68 ASN A N 3
ATOM 4518 C CA . ASN A 1 72 ? -14.415 -8.000 2.438 1.00 1.70 68 ASN A CA 3
ATOM 4519 C C . ASN A 1 72 ? -14.623 -6.608 1.797 1.00 1.48 68 ASN A C 3
ATOM 4520 O O . ASN A 1 72 ? -15.281 -5.742 2.381 1.00 1.47 68 ASN A O 3
ATOM 4531 N N . ARG A 1 73 ? -14.055 -6.402 0.597 1.00 1.45 69 ARG A N 3
ATOM 4532 C CA . ARG A 1 73 ? -14.201 -5.172 -0.217 1.00 1.45 69 ARG A CA 3
ATOM 4533 C C . ARG A 1 73 ? -13.645 -3.919 0.490 1.00 1.72 69 ARG A C 3
ATOM 4534 O O . ARG A 1 73 ? -12.429 -3.817 0.653 1.00 3.71 69 ARG A O 3
ATOM 4555 N N . LEU A 1 74 ? -14.504 -2.989 0.922 1.00 1.00 70 LEU A N 3
ATOM 4556 C CA . LEU A 1 74 ? -14.148 -1.647 1.425 1.00 0.94 70 LEU A CA 3
ATOM 4557 C C . LEU A 1 74 ? -13.447 -0.793 0.333 1.00 1.19 70 LEU A C 3
ATOM 4558 O O . LEU A 1 74 ? -13.761 -0.952 -0.850 1.00 2.95 70 LEU A O 3
ATOM 4574 N N . ALA A 1 75 ? -12.580 0.160 0.693 1.00 1.02 71 ALA A N 3
ATOM 4575 C CA . ALA A 1 75 ? -11.839 1.017 -0.246 1.00 0.96 71 ALA A CA 3
ATOM 4576 C C . ALA A 1 75 ? -10.649 1.749 0.426 1.00 0.97 71 ALA A C 3
ATOM 4577 O O . ALA A 1 75 ? -10.578 1.826 1.659 1.00 1.92 71 ALA A O 3
ATOM 4584 N N . MET A 1 76 ? -9.797 2.398 -0.377 1.00 0.74 72 MET A N 3
ATOM 4585 C CA . MET A 1 76 ? -8.766 3.358 0.053 1.00 0.84 72 MET A CA 3
ATOM 4586 C C . MET A 1 76 ? -8.723 4.600 -0.878 1.00 0.84 72 MET A C 3
ATOM 4587 O O . MET A 1 76 ? -8.851 4.434 -2.094 1.00 0.78 72 MET A O 3
ATOM 4601 N N . PRO A 1 77 ? -8.537 5.838 -0.365 1.00 1.04 73 PRO A N 3
ATOM 4602 C CA . PRO A 1 77 ? -8.538 7.067 -1.174 1.00 1.15 73 PRO A CA 3
ATOM 4603 C C . PRO A 1 77 ? -7.144 7.482 -1.691 1.00 1.37 73 PRO A C 3
ATOM 4604 O O . PRO A 1 77 ? -6.115 6.965 -1.249 1.00 1.50 73 PRO A O 3
ATOM 4615 N N . ASN A 1 78 ? -7.106 8.463 -2.605 1.00 1.49 74 ASN A N 3
ATOM 4616 C CA . ASN A 1 78 ? -5.887 9.209 -2.964 1.00 1.74 74 ASN A CA 3
ATOM 4617 C C . ASN A 1 78 ? -5.591 10.270 -1.884 1.00 1.86 74 ASN A C 3
ATOM 4618 O O . ASN A 1 78 ? -6.267 11.298 -1.816 1.00 2.68 74 ASN A O 3
ATOM 4629 N N . MET A 1 79 ? -4.582 10.016 -1.047 1.00 1.46 75 MET A N 3
ATOM 4630 C CA . MET A 1 79 ? -4.204 10.853 0.105 1.00 1.49 75 MET A CA 3
ATOM 4631 C C . MET A 1 79 ? -3.172 11.948 -0.240 1.00 1.43 75 MET A C 3
ATOM 4632 O O . MET A 1 79 ? -2.725 12.669 0.656 1.00 1.83 75 MET A O 3
ATOM 4646 N N . ARG A 1 80 ? -2.788 12.087 -1.520 1.00 1.79 76 ARG A N 3
ATOM 4647 C CA . ARG A 1 80 ? -1.806 13.063 -2.039 1.00 1.85 76 ARG A CA 3
ATOM 4648 C C . ARG A 1 80 ? -0.488 13.087 -1.255 1.00 1.18 76 ARG A C 3
ATOM 4649 O O . ARG A 1 80 ? -0.085 14.122 -0.710 1.00 1.36 76 ARG A O 3
ATOM 4670 N N . LEU A 1 81 ? 0.190 11.941 -1.193 1.00 1.02 77 LEU A N 3
ATOM 4671 C CA . LEU A 1 81 ? 1.563 11.823 -0.685 1.00 1.21 77 LEU A CA 3
ATOM 4672 C C . LEU A 1 81 ? 2.565 12.453 -1.678 1.00 1.43 77 LEU A C 3
ATOM 4673 O O . LEU A 1 81 ? 2.263 12.597 -2.866 1.00 1.74 77 LEU A O 3
ATOM 4689 N N . GLY A 1 82 ? 3.778 12.783 -1.224 1.00 1.42 78 GLY A N 3
ATOM 4690 C CA . GLY A 1 82 ? 4.909 13.070 -2.121 1.00 1.60 78 GLY A CA 3
ATOM 4691 C C . GLY A 1 82 ? 5.620 11.791 -2.597 1.00 1.18 78 GLY A C 3
ATOM 4692 O O . GLY A 1 82 ? 5.739 10.837 -1.833 1.00 1.00 78 GLY A O 3
ATOM 4696 N N . ASP A 1 83 ? 6.138 11.745 -3.831 1.00 1.16 79 ASP A N 3
ATOM 4697 C CA . ASP A 1 83 ? 6.855 10.564 -4.358 1.00 1.06 79 ASP A CA 3
ATOM 4698 C C . ASP A 1 83 ? 8.110 10.193 -3.538 1.00 0.93 79 ASP A C 3
ATOM 4699 O O . ASP A 1 83 ? 8.405 9.008 -3.376 1.00 1.17 79 ASP A O 3
ATOM 4708 N N . ALA A 1 84 ? 8.816 11.168 -2.958 1.00 0.99 80 ALA A N 3
ATOM 4709 C CA . ALA A 1 84 ? 9.961 10.900 -2.076 1.00 1.02 80 ALA A CA 3
ATOM 4710 C C . ALA A 1 84 ? 9.540 10.350 -0.693 1.00 0.94 80 ALA A C 3
ATOM 4711 O O . ALA A 1 84 ? 10.240 9.509 -0.123 1.00 1.02 80 ALA A O 3
ATOM 4718 N N . GLU A 1 85 ? 8.374 10.766 -0.187 1.00 0.98 81 GLU A N 3
ATOM 4719 C CA . GLU A 1 85 ? 7.717 10.265 1.029 1.00 1.00 81 GLU A CA 3
ATOM 4720 C C . GLU A 1 85 ? 7.175 8.838 0.817 1.00 0.86 81 GLU A C 3
ATOM 4721 O O . GLU A 1 85 ? 7.336 7.968 1.672 1.00 0.85 81 GLU A O 3
ATOM 4733 N N . VAL A 1 86 ? 6.625 8.556 -0.368 1.00 0.82 82 VAL A N 3
ATOM 4734 C CA . VAL A 1 86 ? 6.229 7.204 -0.788 1.00 0.81 82 VAL A CA 3
ATOM 4735 C C . VAL A 1 86 ? 7.446 6.303 -0.934 1.00 0.72 82 VAL A C 3
ATOM 4736 O O . VAL A 1 86 ? 7.456 5.217 -0.365 1.00 0.77 82 VAL A O 3
ATOM 4749 N N . SER A 1 87 ? 8.505 6.743 -1.617 1.00 0.67 83 SER A N 3
ATOM 4750 C CA . SER A 1 87 ? 9.740 5.956 -1.757 1.00 0.69 83 SER A CA 3
ATOM 4751 C C . SER A 1 87 ? 10.345 5.589 -0.398 1.00 0.63 83 SER A C 3
ATOM 4752 O O . SER A 1 87 ? 10.777 4.451 -0.217 1.00 0.64 83 SER A O 3
ATOM 4760 N N . ALA A 1 88 ? 10.301 6.499 0.584 1.00 0.68 84 ALA A N 3
ATOM 4761 C CA . ALA A 1 88 ? 10.701 6.218 1.961 1.00 0.70 84 ALA A CA 3
ATOM 4762 C C . ALA A 1 88 ? 9.837 5.115 2.609 1.00 0.65 84 ALA A C 3
ATOM 4763 O O . ALA A 1 88 ? 10.386 4.210 3.237 1.00 0.66 84 ALA A O 3
ATOM 4770 N N . LEU A 1 89 ? 8.511 5.124 2.412 1.00 0.66 85 LEU A N 3
ATOM 4771 C CA . LEU A 1 89 ? 7.618 4.033 2.837 1.00 0.67 85 LEU A CA 3
ATOM 4772 C C . LEU A 1 89 ? 7.971 2.690 2.168 1.00 0.70 85 LEU A C 3
ATOM 4773 O O . LEU A 1 89 ? 7.983 1.663 2.845 1.00 0.85 85 LEU A O 3
ATOM 4789 N N . ILE A 1 90 ? 8.321 2.681 0.877 1.00 0.61 86 ILE A N 3
ATOM 4790 C CA . ILE A 1 90 ? 8.708 1.458 0.144 1.00 0.67 86 ILE A CA 3
ATOM 4791 C C . ILE A 1 90 ? 10.051 0.925 0.685 1.00 0.68 86 ILE A C 3
ATOM 4792 O O . ILE A 1 90 ? 10.241 -0.286 0.832 1.00 0.81 86 ILE A O 3
ATOM 4808 N N . SER A 1 91 ? 10.967 1.831 1.038 1.00 0.62 87 SER A N 3
ATOM 4809 C CA . SER A 1 91 ? 12.247 1.526 1.693 1.00 0.69 87 SER A CA 3
ATOM 4810 C C . SER A 1 91 ? 12.095 1.054 3.149 1.00 0.81 87 SER A C 3
ATOM 4811 O O . SER A 1 91 ? 12.969 0.338 3.635 1.00 1.11 87 SER A O 3
ATOM 4819 N N . TYR A 1 92 ? 10.997 1.389 3.844 1.00 0.72 88 TYR A N 3
ATOM 4820 C CA . TYR A 1 92 ? 10.659 0.773 5.140 1.00 0.83 88 TYR A CA 3
ATOM 4821 C C . TYR A 1 92 ? 10.056 -0.631 4.993 1.00 0.81 88 TYR A C 3
ATOM 4822 O O . TYR A 1 92 ? 10.449 -1.545 5.716 1.00 0.89 88 TYR A O 3
ATOM 4840 N N . LEU A 1 93 ? 9.133 -0.835 4.048 1.00 0.75 89 LEU A N 3
ATOM 4841 C CA . LEU A 1 93 ? 8.431 -2.115 3.902 1.00 0.81 89 LEU A CA 3
ATOM 4842 C C . LEU A 1 93 ? 9.382 -3.295 3.626 1.00 0.94 89 LEU A C 3
ATOM 4843 O O . LEU A 1 93 ? 9.188 -4.371 4.188 1.00 1.26 89 LEU A O 3
ATOM 4859 N N . GLU A 1 94 ? 10.444 -3.086 2.841 1.00 0.86 90 GLU A N 3
ATOM 4860 C CA . GLU A 1 94 ? 11.498 -4.091 2.623 1.00 1.05 90 GLU A CA 3
ATOM 4861 C C . GLU A 1 94 ? 12.386 -4.340 3.859 1.00 1.09 90 GLU A C 3
ATOM 4862 O O . GLU A 1 94 ? 12.777 -5.483 4.092 1.00 1.20 90 GLU A O 3
ATOM 4874 N N . GLU A 1 95 ? 12.668 -3.322 4.688 1.00 1.08 91 GLU A N 3
ATOM 4875 C CA . GLU A 1 95 ? 13.348 -3.529 5.983 1.00 1.31 91 GLU A CA 3
ATOM 4876 C C . GLU A 1 95 ? 12.505 -4.419 6.907 1.00 1.29 91 GLU A C 3
ATOM 4877 O O . GLU A 1 95 ? 13.031 -5.342 7.534 1.00 1.47 91 GLU A O 3
ATOM 4889 N N . GLU A 1 96 ? 11.191 -4.186 6.969 1.00 1.22 92 GLU A N 3
ATOM 4890 C CA . GLU A 1 96 ? 10.292 -4.976 7.814 1.00 1.41 92 GLU A CA 3
ATOM 4891 C C . GLU A 1 96 ? 10.133 -6.424 7.305 1.00 1.43 92 GLU A C 3
ATOM 4892 O O . GLU A 1 96 ? 10.035 -7.335 8.131 1.00 1.68 92 GLU A O 3
ATOM 4904 N N . THR A 1 97 ? 10.215 -6.661 5.983 1.00 1.28 93 THR A N 3
ATOM 4905 C CA . THR A 1 97 ? 10.358 -8.016 5.411 1.00 1.34 93 THR A CA 3
ATOM 4906 C C . THR A 1 97 ? 11.658 -8.684 5.863 1.00 1.35 93 THR A C 3
ATOM 4907 O O . THR A 1 97 ? 11.643 -9.821 6.346 1.00 1.54 93 THR A O 3
ATOM 4918 N N . ALA A 1 98 ? 12.795 -8.001 5.702 1.00 1.24 94 ALA A N 3
ATOM 4919 C CA . ALA A 1 98 ? 14.120 -8.584 5.910 1.00 1.35 94 ALA A CA 3
ATOM 4920 C C . ALA A 1 98 ? 14.407 -8.919 7.382 1.00 1.54 94 ALA A C 3
ATOM 4921 O O . ALA A 1 98 ? 15.008 -9.959 7.666 1.00 1.84 94 ALA A O 3
ATOM 4928 N N . ARG A 1 99 ? 13.919 -8.092 8.317 1.00 1.51 95 ARG A N 3
ATOM 4929 C CA . ARG A 1 99 ? 13.983 -8.328 9.772 1.00 1.81 95 ARG A CA 3
ATOM 4930 C C . ARG A 1 99 ? 13.368 -9.665 10.201 1.00 2.18 95 ARG A C 3
ATOM 4931 O O . ARG A 1 99 ? 13.902 -10.314 11.102 1.00 2.65 95 ARG A O 3
ATOM 4952 N N . LEU A 1 100 ? 12.297 -10.100 9.530 1.00 2.22 96 LEU A N 3
ATOM 4953 C CA . LEU A 1 100 ? 11.553 -11.335 9.831 1.00 2.81 96 LEU A CA 3
ATOM 4954 C C . LEU A 1 100 ? 12.203 -12.607 9.237 1.00 3.78 96 LEU A C 3
ATOM 4955 O O . LEU A 1 100 ? 11.768 -13.720 9.539 1.00 4.57 96 LEU A O 3
ATOM 4971 N N . GLN A 1 101 ? 13.264 -12.459 8.432 1.00 4.39 97 GLN A N 3
ATOM 4972 C CA . GLN A 1 101 ? 14.185 -13.519 8.004 1.00 5.93 97 GLN A CA 3
ATOM 4973 C C . GLN A 1 101 ? 13.499 -14.819 7.526 1.00 7.74 97 GLN A C 3
ATOM 4974 O O . GLN A 1 101 ? 13.807 -15.918 8.008 1.00 8.63 97 GLN A O 3
ATOM 4988 N N . THR A 1 102 ? 12.557 -14.700 6.587 1.00 8.71 98 THR A N 3
ATOM 4989 C CA . THR A 1 102 ? 11.775 -15.818 6.034 1.00 10.84 98 THR A CA 3
ATOM 4990 C C . THR A 1 102 ? 11.700 -15.802 4.491 1.00 12.45 98 THR A C 3
ATOM 4991 O O . THR A 1 102 ? 10.623 -15.608 3.911 1.00 13.17 98 THR A O 3
ATOM 5002 N N . PRO A 1 103 ? 12.825 -16.054 3.792 1.00 13.42 99 PRO A N 3
ATOM 5003 C CA . PRO A 1 103 ? 12.827 -16.311 2.349 1.00 15.40 99 PRO A CA 3
ATOM 5004 C C . PRO A 1 103 ? 12.135 -17.632 1.964 1.00 17.37 99 PRO A C 3
ATOM 5005 O O . PRO A 1 103 ? 11.638 -17.735 0.848 1.00 18.87 99 PRO A O 3
ATOM 5016 N N . VAL A 1 104 ? 12.056 -18.584 2.904 1.00 17.54 100 VAL A N 3
ATOM 5017 C CA . VAL A 1 104 ? 11.319 -19.874 2.949 1.00 19.28 100 VAL A CA 3
ATOM 5018 C C . VAL A 1 104 ? 11.553 -20.896 1.817 1.00 21.47 100 VAL A C 3
ATOM 5019 O O . VAL A 1 104 ? 11.763 -22.080 2.101 1.00 22.05 100 VAL A O 3
ATOM 5032 N N . THR A 1 105 ? 11.574 -20.476 0.551 1.00 22.87 101 THR A N 3
ATOM 5033 C CA . THR A 1 105 ? 11.797 -21.321 -0.642 1.00 25.05 101 THR A CA 3
ATOM 5034 C C . THR A 1 105 ? 13.268 -21.689 -0.869 1.00 26.63 101 THR A C 3
ATOM 5035 O O . THR A 1 105 ? 13.586 -22.419 -1.812 1.00 28.20 101 THR A O 3
ATOM 5046 N N . ASN A 1 106 ? 14.163 -21.202 -0.002 1.00 26.35 102 ASN A N 3
ATOM 5047 C CA . ASN A 1 106 ? 15.613 -21.402 0.055 1.00 27.78 102 ASN A CA 3
ATOM 5048 C C . ASN A 1 106 ? 16.440 -20.960 -1.171 1.00 29.24 102 ASN A C 3
ATOM 5049 O O . ASN A 1 106 ? 17.434 -20.252 -0.997 1.00 29.26 102 ASN A O 3
ATOM 5060 N N . ARG A 1 107 ? 16.076 -21.375 -2.392 1.00 30.62 103 ARG A N 3
ATOM 5061 C CA . ARG A 1 107 ? 16.764 -21.070 -3.665 1.00 32.30 103 ARG A CA 3
ATOM 5062 C C . ARG A 1 107 ? 18.280 -21.348 -3.657 1.00 33.67 103 ARG A C 3
ATOM 5063 O O . ARG A 1 107 ? 19.041 -20.701 -4.379 1.00 34.55 103 ARG A O 3
ATOM 5084 N N . GLY A 1 108 ? 18.726 -22.311 -2.848 1.00 34.05 104 GLY A N 3
ATOM 5085 C CA . GLY A 1 108 ? 20.116 -22.762 -2.744 1.00 35.54 104 GLY A CA 3
ATOM 5086 C C . GLY A 1 108 ? 20.978 -22.036 -1.703 1.00 35.31 104 GLY A C 3
ATOM 5087 O O . GLY A 1 108 ? 22.146 -22.402 -1.546 1.00 35.75 104 GLY A O 3
ATOM 5091 N N . ILE A 1 109 ? 20.458 -21.043 -0.974 1.00 34.77 105 ILE A N 3
ATOM 5092 C CA . ILE A 1 109 ? 21.239 -20.284 0.022 1.00 34.73 105 ILE A CA 3
ATOM 5093 C C . ILE A 1 109 ? 21.591 -21.175 1.238 1.00 35.42 105 ILE A C 3
ATOM 5094 O O . ILE A 1 109 ? 20.686 -21.807 1.796 1.00 35.14 105 ILE A O 3
ATOM 5110 N N . PRO A 1 110 ? 22.864 -21.240 1.684 1.00 36.41 106 PRO A N 3
ATOM 5111 C CA . PRO A 1 110 ? 23.280 -22.023 2.850 1.00 37.21 106 PRO A CA 3
ATOM 5112 C C . PRO A 1 110 ? 22.905 -21.338 4.172 1.00 36.66 106 PRO A C 3
ATOM 5113 O O . PRO A 1 110 ? 23.513 -20.300 4.519 1.00 36.49 106 PRO A O 3
ATOM 5200 N N . SER A 1 5 ? 13.345 6.597 6.787 1.00 2.20 1 SER A N 4
ATOM 5201 C CA . SER A 1 5 ? 12.422 6.709 5.652 1.00 2.35 1 SER A CA 4
ATOM 5202 C C . SER A 1 5 ? 11.261 5.720 5.771 1.00 1.76 1 SER A C 4
ATOM 5203 O O . SER A 1 5 ? 11.473 4.538 6.039 1.00 2.76 1 SER A O 4
ATOM 5211 N N . GLY A 1 6 ? 10.027 6.196 5.578 1.00 1.51 2 GLY A N 4
ATOM 5212 C CA . GLY A 1 6 ? 8.812 5.377 5.651 1.00 0.93 2 GLY A CA 4
ATOM 5213 C C . GLY A 1 6 ? 8.365 5.022 7.076 1.00 0.67 2 GLY A C 4
ATOM 5214 O O . GLY A 1 6 ? 7.167 4.992 7.337 1.00 0.62 2 GLY A O 4
ATOM 5218 N N . GLU A 1 7 ? 9.298 4.805 8.008 1.00 0.86 3 GLU A N 4
ATOM 5219 C CA . GLU A 1 7 ? 9.016 4.347 9.375 1.00 0.99 3 GLU A CA 4
ATOM 5220 C C . GLU A 1 7 ? 8.115 5.313 10.159 1.00 0.86 3 GLU A C 4
ATOM 5221 O O . GLU A 1 7 ? 7.090 4.897 10.707 1.00 0.96 3 GLU A O 4
ATOM 5233 N N . GLN A 1 8 ? 8.458 6.605 10.194 1.00 0.81 4 GLN A N 4
ATOM 5234 C CA . GLN A 1 8 ? 7.660 7.616 10.893 1.00 0.81 4 GLN A CA 4
ATOM 5235 C C . GLN A 1 8 ? 6.440 8.049 10.070 1.00 0.77 4 GLN A C 4
ATOM 5236 O O . GLN A 1 8 ? 5.403 8.368 10.651 1.00 0.90 4 GLN A O 4
ATOM 5250 N N . ILE A 1 9 ? 6.491 7.958 8.732 1.00 0.68 5 ILE A N 4
ATOM 5251 C CA . ILE A 1 9 ? 5.299 8.127 7.881 1.00 0.66 5 ILE A CA 4
ATOM 5252 C C . ILE A 1 9 ? 4.250 7.056 8.234 1.00 0.68 5 ILE A C 4
ATOM 5253 O O . ILE A 1 9 ? 3.084 7.382 8.449 1.00 0.78 5 ILE A O 4
ATOM 5269 N N . PHE A 1 10 ? 4.658 5.794 8.409 1.00 0.65 6 PHE A N 4
ATOM 5270 C CA . PHE A 1 10 ? 3.759 4.713 8.821 1.00 0.76 6 PHE A CA 4
ATOM 5271 C C . PHE A 1 10 ? 3.173 4.938 10.226 1.00 0.91 6 PHE A C 4
ATOM 5272 O O . PHE A 1 10 ? 1.975 4.733 10.438 1.00 1.12 6 PHE A O 4
ATOM 5289 N N . ARG A 1 11 ? 3.989 5.423 11.176 1.00 0.90 7 ARG A N 4
ATOM 5290 C CA . ARG A 1 11 ? 3.571 5.746 12.559 1.00 1.10 7 ARG A CA 4
ATOM 5291 C C . ARG A 1 11 ? 2.620 6.953 12.645 1.00 1.18 7 ARG A C 4
ATOM 5292 O O . ARG A 1 11 ? 1.849 7.060 13.600 1.00 1.43 7 ARG A O 4
ATOM 5313 N N . THR A 1 12 ? 2.642 7.851 11.657 1.00 1.03 8 THR A N 4
ATOM 5314 C CA . THR A 1 12 ? 1.836 9.090 11.643 1.00 1.14 8 THR A CA 4
ATOM 5315 C C . THR A 1 12 ? 0.647 9.094 10.679 1.00 1.19 8 THR A C 4
ATOM 5316 O O . THR A 1 12 ? -0.292 9.856 10.919 1.00 1.39 8 THR A O 4
ATOM 5327 N N . ARG A 1 13 ? 0.637 8.270 9.615 1.00 1.11 9 ARG A N 4
ATOM 5328 C CA . ARG A 1 13 ? -0.437 8.245 8.598 1.00 1.26 9 ARG A CA 4
ATOM 5329 C C . ARG A 1 13 ? -1.109 6.880 8.377 1.00 1.25 9 ARG A C 4
ATOM 5330 O O . ARG A 1 13 ? -2.142 6.847 7.706 1.00 1.41 9 ARG A O 4
ATOM 5351 N N . CYS A 1 14 ? -0.566 5.774 8.893 1.00 1.19 10 CYS A N 4
ATOM 5352 C CA . CYS A 1 14 ? -0.972 4.414 8.483 1.00 1.23 10 CYS A CA 4
ATOM 5353 C C . CYS A 1 14 ? -1.284 3.427 9.626 1.00 1.27 10 CYS A C 4
ATOM 5354 O O . CYS A 1 14 ? -1.884 2.382 9.367 1.00 1.34 10 CYS A O 4
ATOM 5361 N N . SER A 1 15 ? -0.895 3.716 10.873 1.00 1.33 11 SER A N 4
ATOM 5362 C CA . SER A 1 15 ? -0.922 2.756 11.996 1.00 1.45 11 SER A CA 4
ATOM 5363 C C . SER A 1 15 ? -2.303 2.530 12.638 1.00 1.68 11 SER A C 4
ATOM 5364 O O . SER A 1 15 ? -2.428 1.680 13.526 1.00 2.67 11 SER A O 4
ATOM 5372 N N . SER A 1 16 ? -3.347 3.247 12.207 1.00 1.36 12 SER A N 4
ATOM 5373 C CA . SER A 1 16 ? -4.727 3.097 12.712 1.00 1.51 12 SER A CA 4
ATOM 5374 C C . SER A 1 16 ? -5.552 2.069 11.920 1.00 1.28 12 SER A C 4
ATOM 5375 O O . SER A 1 16 ? -6.538 1.548 12.438 1.00 1.55 12 SER A O 4
ATOM 5383 N N . CYS A 1 17 ? -5.141 1.745 10.687 1.00 0.96 13 CYS A N 4
ATOM 5384 C CA . CYS A 1 17 ? -5.803 0.757 9.812 1.00 0.83 13 CYS A CA 4
ATOM 5385 C C . CYS A 1 17 ? -4.913 -0.446 9.435 1.00 0.83 13 CYS A C 4
ATOM 5386 O O . CYS A 1 17 ? -5.369 -1.304 8.677 1.00 1.10 13 CYS A O 4
ATOM 5393 N N . HIS A 1 18 ? -3.656 -0.509 9.906 1.00 0.93 14 HIS A N 4
ATOM 5394 C CA . HIS A 1 18 ? -2.662 -1.518 9.507 1.00 0.91 14 HIS A CA 4
ATOM 5395 C C . HIS A 1 18 ? -1.606 -1.869 10.580 1.00 0.90 14 HIS A C 4
ATOM 5396 O O . HIS A 1 18 ? -1.499 -1.255 11.646 1.00 1.15 14 HIS A O 4
ATOM 5410 N N . THR A 1 19 ? -0.780 -2.846 10.201 1.00 0.84 15 THR A N 4
ATOM 5411 C CA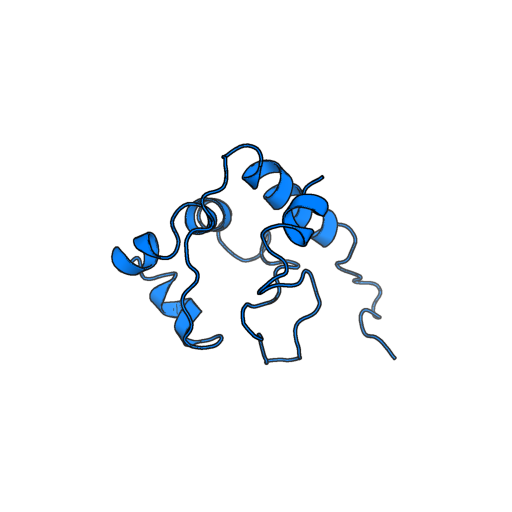 . THR A 1 19 ? 0.396 -3.403 10.900 1.00 0.90 15 THR A CA 4
ATOM 5412 C C . THR A 1 19 ? 1.450 -3.872 9.884 1.00 0.80 15 THR A C 4
ATOM 5413 O O . THR A 1 19 ? 1.107 -4.187 8.743 1.00 0.79 15 THR A O 4
ATOM 5424 N N . VAL A 1 20 ? 2.732 -3.944 10.269 1.00 0.89 16 VAL A N 4
ATOM 5425 C CA . VAL A 1 20 ? 3.805 -4.548 9.446 1.00 0.85 16 VAL A CA 4
ATOM 5426 C C . VAL A 1 20 ? 4.425 -5.743 10.173 1.00 0.93 16 VAL A C 4
ATOM 5427 O O . VAL A 1 20 ? 5.514 -5.663 10.752 1.00 1.27 16 VAL A O 4
ATOM 5440 N N . GLY A 1 21 ? 3.715 -6.871 10.151 1.00 0.88 17 GLY A N 4
ATOM 5441 C CA . GLY A 1 21 ? 4.174 -8.171 10.671 1.00 1.12 17 GLY A CA 4
ATOM 5442 C C . GLY A 1 21 ? 3.572 -8.621 12.010 1.00 1.46 17 GLY A C 4
ATOM 5443 O O . GLY A 1 21 ? 4.135 -9.513 12.649 1.00 1.79 17 GLY A O 4
ATOM 5447 N N . ASN A 1 22 ? 2.444 -8.047 12.437 1.00 1.86 18 ASN A N 4
ATOM 5448 C CA . ASN A 1 22 ? 1.783 -8.353 13.714 1.00 2.44 18 ASN A CA 4
ATOM 5449 C C . ASN A 1 22 ? 0.264 -8.489 13.538 1.00 2.55 18 ASN A C 4
ATOM 5450 O O . ASN A 1 22 ? -0.400 -7.511 13.214 1.00 3.14 18 ASN A O 4
ATOM 5461 N N . THR A 1 23 ? -0.308 -9.654 13.852 1.00 3.04 19 THR A N 4
ATOM 5462 C CA . THR A 1 23 ? -1.772 -9.786 13.976 1.00 3.47 19 THR A CA 4
ATOM 5463 C C . THR A 1 23 ? -2.271 -9.263 15.324 1.00 3.65 19 THR A C 4
ATOM 5464 O O . THR A 1 23 ? -1.588 -9.390 16.343 1.00 4.12 19 THR A O 4
ATOM 5475 N N . GLU A 1 24 ? -3.481 -8.711 15.357 1.00 4.06 20 GLU A N 4
ATOM 5476 C CA . GLU A 1 24 ? -4.131 -8.180 16.564 1.00 4.75 20 GLU A CA 4
ATOM 5477 C C . GLU A 1 24 ? -5.396 -8.989 16.906 1.00 5.14 20 GLU A C 4
ATOM 5478 O O . GLU A 1 24 ? -6.176 -9.284 15.990 1.00 5.16 20 GLU A O 4
ATOM 5490 N N . PRO A 1 25 ? -5.653 -9.329 18.186 1.00 5.85 21 PRO A N 4
ATOM 5491 C CA . PRO A 1 25 ? -6.901 -9.966 18.591 1.00 6.54 21 PRO A CA 4
ATOM 5492 C C . PRO A 1 25 ? -8.054 -8.949 18.630 1.00 6.67 21 PRO A C 4
ATOM 5493 O O . PRO A 1 25 ? -8.004 -7.957 19.367 1.00 6.62 21 PRO A O 4
ATOM 5504 N N . GLY A 1 26 ? -9.106 -9.212 17.852 1.00 7.21 22 GLY A N 4
ATOM 5505 C CA . GLY A 1 26 ? -10.277 -8.338 17.704 1.00 7.56 22 GLY A CA 4
ATOM 5506 C C . GLY A 1 26 ? -10.111 -7.212 16.671 1.00 6.78 22 GLY A C 4
ATOM 5507 O O . GLY A 1 26 ? -9.206 -7.235 15.835 1.00 6.44 22 GLY A O 4
ATOM 5511 N N . GLN A 1 27 ? -11.014 -6.225 16.719 1.00 7.02 23 GLN A N 4
ATOM 5512 C CA . GLN A 1 27 ? -11.054 -5.019 15.867 1.00 6.77 23 GLN A CA 4
ATOM 5513 C C . GLN A 1 27 ? -10.737 -5.239 14.361 1.00 5.61 23 GLN A C 4
ATOM 5514 O O . GLN A 1 27 ? -9.752 -4.680 13.851 1.00 4.96 23 GLN A O 4
ATOM 5528 N N . PRO A 1 28 ? -11.539 -6.044 13.629 1.00 5.92 24 PRO A N 4
ATOM 5529 C CA . PRO A 1 28 ? -11.253 -6.438 12.245 1.00 5.49 24 PRO A CA 4
ATOM 5530 C C . PRO A 1 28 ? -11.740 -5.454 11.167 1.00 4.91 24 PRO A C 4
ATOM 5531 O O . PRO A 1 28 ? -11.567 -5.717 9.972 1.00 5.17 24 PRO A O 4
ATOM 5542 N N . GLY A 1 29 ? -12.342 -4.329 11.560 1.00 4.82 25 GLY A N 4
ATOM 5543 C CA . GLY A 1 29 ? -13.016 -3.376 10.666 1.00 4.76 25 GLY A CA 4
ATOM 5544 C C . GLY A 1 29 ? -12.070 -2.725 9.653 1.00 3.49 25 GLY A C 4
ATOM 5545 O O . GLY A 1 29 ? -12.367 -2.687 8.459 1.00 3.97 25 GLY A O 4
ATOM 5549 N N . ILE A 1 30 ? -10.883 -2.323 10.116 1.00 2.26 26 ILE A N 4
ATOM 5550 C CA . ILE A 1 30 ? -9.694 -2.098 9.285 1.00 1.47 26 ILE A CA 4
ATOM 5551 C C . ILE A 1 30 ? -8.427 -2.462 10.066 1.00 2.51 26 ILE A C 4
ATOM 5552 O O . ILE A 1 30 ? -8.133 -1.869 11.104 1.00 4.53 26 ILE A O 4
ATOM 5568 N N . GLY A 1 31 ? -7.689 -3.451 9.567 1.00 1.77 27 GLY A N 4
ATOM 5569 C CA . GLY A 1 31 ? -6.421 -3.918 10.129 1.00 2.98 27 GLY A CA 4
ATOM 5570 C C . GLY A 1 31 ? -5.510 -4.823 9.270 1.00 2.06 27 GLY A C 4
ATOM 5571 O O . GLY A 1 31 ? -4.696 -5.499 9.900 1.00 1.93 27 GLY A O 4
ATOM 5575 N N . PRO A 1 32 ? -5.572 -4.924 7.913 1.00 1.91 28 PRO A N 4
ATOM 5576 C CA . PRO A 1 32 ? -4.745 -5.901 7.184 1.00 1.55 28 PRO A CA 4
ATOM 5577 C C . PRO A 1 32 ? -3.237 -5.746 7.420 1.00 1.26 28 PRO A C 4
ATOM 5578 O O . PRO A 1 32 ? -2.708 -4.633 7.320 1.00 1.29 28 PRO A O 4
ATOM 5589 N N . ASP A 1 33 ? -2.545 -6.858 7.671 1.00 1.24 29 ASP A N 4
ATOM 5590 C CA . ASP A 1 33 ? -1.099 -6.889 7.900 1.00 1.11 29 ASP A CA 4
ATOM 5591 C C . ASP A 1 33 ? -0.287 -6.854 6.592 1.00 1.05 29 ASP A C 4
ATOM 5592 O O . ASP A 1 33 ? -0.646 -7.517 5.611 1.00 1.35 29 ASP A O 4
ATOM 5601 N N . LEU A 1 34 ? 0.813 -6.090 6.588 1.00 0.84 30 LEU A N 4
ATOM 5602 C CA . LEU A 1 34 ? 1.533 -5.678 5.373 1.00 0.82 30 LEU A CA 4
ATOM 5603 C C . LEU A 1 34 ? 2.957 -6.239 5.227 1.00 0.79 30 LEU A C 4
ATOM 5604 O O . LEU A 1 34 ? 3.629 -5.947 4.234 1.00 0.97 30 LEU A O 4
ATOM 5620 N N . LEU A 1 35 ? 3.447 -7.036 6.182 1.00 0.78 31 LEU A N 4
ATOM 5621 C CA . LEU A 1 35 ? 4.719 -7.739 5.987 1.00 0.79 31 LEU A CA 4
ATOM 5622 C C . LEU A 1 35 ? 4.594 -8.725 4.817 1.00 0.99 31 LEU A C 4
ATOM 5623 O O . LEU A 1 35 ? 3.543 -9.333 4.622 1.00 1.73 31 LEU A O 4
ATOM 5639 N N . GLY A 1 36 ? 5.659 -8.852 4.030 1.00 0.87 32 GLY A N 4
ATOM 5640 C CA . GLY A 1 36 ? 5.689 -9.711 2.836 1.00 1.06 32 GLY A CA 4
ATOM 5641 C C . GLY A 1 36 ? 5.014 -9.122 1.587 1.00 0.90 32 GLY A C 4
ATOM 5642 O O . GLY A 1 36 ? 5.229 -9.643 0.494 1.00 0.99 32 GLY A O 4
ATOM 5646 N N . VAL A 1 37 ? 4.299 -7.991 1.674 1.00 0.79 33 VAL A N 4
ATOM 5647 C CA . VAL A 1 37 ? 3.675 -7.337 0.497 1.00 0.88 33 VAL A CA 4
ATOM 5648 C C . VAL A 1 37 ? 4.722 -6.950 -0.565 1.00 0.79 33 VAL A C 4
ATOM 5649 O O . VAL A 1 37 ? 4.473 -7.090 -1.762 1.00 0.96 33 VAL A O 4
ATOM 5662 N N . THR A 1 38 ? 5.939 -6.607 -0.123 1.00 0.78 34 THR A N 4
ATOM 5663 C CA . THR A 1 38 ? 7.156 -6.373 -0.936 1.00 1.07 34 THR A CA 4
ATOM 5664 C C . THR A 1 38 ? 7.609 -7.561 -1.813 1.00 0.93 34 THR A C 4
ATOM 5665 O O . THR A 1 38 ? 8.498 -7.416 -2.657 1.00 1.41 34 THR A O 4
ATOM 5676 N N . ARG A 1 39 ? 7.030 -8.752 -1.610 1.00 0.72 35 ARG A N 4
ATOM 5677 C CA . ARG A 1 39 ? 7.255 -9.961 -2.420 1.00 0.95 35 ARG A CA 4
ATOM 5678 C C . ARG A 1 39 ? 5.960 -10.537 -3.011 1.00 1.16 35 ARG A C 4
ATOM 5679 O O . ARG A 1 39 ? 5.952 -10.968 -4.165 1.00 1.80 35 ARG A O 4
ATOM 5700 N N . GLN A 1 40 ? 4.842 -10.404 -2.292 1.00 1.01 36 GLN A N 4
ATOM 5701 C CA . GLN A 1 40 ? 3.488 -10.748 -2.744 1.00 1.35 36 GLN A CA 4
ATOM 5702 C C . GLN A 1 40 ? 3.046 -9.999 -4.019 1.00 1.26 36 GLN A C 4
ATOM 5703 O O . GLN A 1 40 ? 2.306 -10.564 -4.832 1.00 1.54 36 GLN A O 4
ATOM 5717 N N . ARG A 1 41 ? 3.467 -8.734 -4.189 1.00 1.13 37 ARG A N 4
ATOM 5718 C CA . ARG A 1 41 ? 3.049 -7.832 -5.283 1.00 1.36 37 ARG A CA 4
ATOM 5719 C C . ARG A 1 41 ? 4.232 -7.336 -6.122 1.00 1.39 37 ARG A C 4
ATOM 5720 O O . ARG A 1 41 ? 5.353 -7.202 -5.623 1.00 1.93 37 ARG A O 4
ATOM 5741 N N . ASP A 1 42 ? 3.958 -6.978 -7.376 1.00 1.34 38 ASP A N 4
ATOM 5742 C CA . ASP A 1 42 ? 4.886 -6.240 -8.243 1.00 1.44 38 ASP A CA 4
ATOM 5743 C C . ASP A 1 42 ? 5.206 -4.848 -7.680 1.00 1.42 38 ASP A C 4
ATOM 5744 O O . ASP A 1 42 ? 4.317 -4.120 -7.241 1.00 1.46 38 ASP A O 4
ATOM 5753 N N . ALA A 1 43 ? 6.481 -4.463 -7.725 1.00 1.51 39 ALA A N 4
ATOM 5754 C CA . ALA A 1 43 ? 6.967 -3.250 -7.082 1.00 1.56 39 ALA A CA 4
ATOM 5755 C C . ALA A 1 43 ? 6.431 -1.949 -7.714 1.00 1.45 39 ALA A C 4
ATOM 5756 O O . ALA A 1 43 ? 6.168 -0.986 -6.986 1.00 1.63 39 ALA A O 4
ATOM 5763 N N . ASN A 1 44 ? 6.236 -1.889 -9.039 1.00 1.34 40 ASN A N 4
ATOM 5764 C CA . ASN A 1 44 ? 5.624 -0.719 -9.677 1.00 1.25 40 ASN A CA 4
ATOM 5765 C C . ASN A 1 44 ? 4.115 -0.657 -9.397 1.00 1.06 40 ASN A C 4
ATOM 5766 O O . ASN A 1 44 ? 3.616 0.400 -9.013 1.00 1.11 40 ASN A O 4
ATOM 5777 N N . TRP A 1 45 ? 3.406 -1.787 -9.510 1.00 0.94 41 TRP A N 4
ATOM 5778 C CA . TRP A 1 45 ? 1.969 -1.856 -9.206 1.00 0.80 41 TRP A CA 4
ATOM 5779 C C . TRP A 1 45 ? 1.676 -1.456 -7.752 1.00 0.74 41 TRP A C 4
ATOM 5780 O O . TRP A 1 45 ? 0.769 -0.666 -7.501 1.00 0.69 41 TRP A O 4
ATOM 5801 N N . LEU A 1 46 ? 2.487 -1.929 -6.797 1.00 0.80 42 LEU A N 4
ATOM 5802 C CA . LEU A 1 46 ? 2.368 -1.626 -5.367 1.00 0.79 42 LEU A CA 4
ATOM 5803 C C . LEU A 1 46 ? 2.535 -0.128 -5.056 1.00 0.79 42 LEU A C 4
ATOM 5804 O O . LEU A 1 46 ? 1.751 0.440 -4.294 1.00 0.77 42 LEU A O 4
ATOM 5820 N N . VAL A 1 47 ? 3.536 0.526 -5.657 1.00 0.86 43 VAL A N 4
ATOM 5821 C CA . VAL A 1 47 ? 3.761 1.973 -5.493 1.00 0.90 43 VAL A CA 4
ATOM 5822 C C . VAL A 1 47 ? 2.665 2.783 -6.197 1.00 0.86 43 VAL A C 4
ATOM 5823 O O . VAL A 1 47 ? 2.139 3.718 -5.597 1.00 0.97 43 VAL A O 4
ATOM 5836 N N . ARG A 1 48 ? 2.246 2.405 -7.413 1.00 0.81 44 ARG A N 4
ATOM 5837 C CA . ARG A 1 48 ? 1.121 3.055 -8.116 1.00 0.80 44 ARG A CA 4
ATOM 5838 C C . ARG A 1 48 ? -0.199 2.938 -7.352 1.00 0.75 44 ARG A C 4
ATOM 5839 O O . ARG A 1 48 ? -0.910 3.933 -7.224 1.00 0.84 44 ARG A O 4
ATOM 5860 N N . TRP A 1 49 ? -0.493 1.771 -6.774 1.00 0.72 45 TRP A N 4
ATOM 5861 C CA . TRP A 1 49 ? -1.682 1.560 -5.945 1.00 0.74 45 TRP A CA 4
ATOM 5862 C C . TRP A 1 49 ? -1.691 2.471 -4.720 1.00 0.80 45 TRP A C 4
ATOM 5863 O O . TRP A 1 49 ? -2.709 3.077 -4.413 1.00 0.85 45 TRP A O 4
ATOM 5884 N N . LEU A 1 50 ? -0.550 2.632 -4.045 1.00 0.88 46 LEU A N 4
ATOM 5885 C CA . LEU A 1 50 ? -0.440 3.523 -2.888 1.00 1.07 46 LEU A CA 4
ATOM 5886 C C . LEU A 1 50 ? -0.372 5.021 -3.268 1.00 1.08 46 LEU A C 4
ATOM 5887 O O . LEU A 1 50 ? -0.695 5.881 -2.444 1.00 1.31 46 LEU A O 4
ATOM 5903 N N . LYS A 1 51 ? -0.023 5.349 -4.522 1.00 0.93 47 LYS A N 4
ATOM 5904 C CA . LYS A 1 51 ? -0.199 6.690 -5.105 1.00 1.00 47 LYS A CA 4
ATOM 5905 C C . LYS A 1 51 ? -1.680 6.992 -5.373 1.00 0.87 47 LYS A C 4
ATOM 5906 O O . LYS A 1 51 ? -2.192 7.952 -4.797 1.00 1.08 47 LYS A O 4
ATOM 5925 N N . VAL A 1 52 ? -2.379 6.216 -6.209 1.00 0.76 48 VAL A N 4
ATOM 5926 C CA . VAL A 1 52 ? -3.673 6.638 -6.794 1.00 0.71 48 VAL A CA 4
ATOM 5927 C C . VAL A 1 52 ? -4.738 5.514 -6.899 1.00 0.66 48 VAL A C 4
ATOM 5928 O O . VAL A 1 52 ? -5.266 5.222 -7.977 1.00 0.71 48 VAL A O 4
ATOM 5941 N N . PRO A 1 53 ? -5.129 4.880 -5.776 1.00 0.66 49 PRO A N 4
ATOM 5942 C CA . PRO A 1 53 ? -5.940 3.655 -5.801 1.00 0.70 49 PRO A CA 4
ATOM 5943 C C . PRO A 1 53 ? -7.349 3.875 -6.368 1.00 0.80 49 PRO A C 4
ATOM 5944 O O . PRO A 1 53 ? -7.833 3.068 -7.158 1.00 1.16 49 PRO A O 4
ATOM 5955 N N . ASP A 1 54 ? -7.988 5.007 -6.051 1.00 0.68 50 ASP A N 4
ATOM 5956 C CA . ASP A 1 54 ? -9.340 5.337 -6.523 1.00 0.77 50 ASP A CA 4
ATOM 5957 C C . ASP A 1 54 ? -9.420 5.528 -8.052 1.00 0.78 50 ASP A C 4
ATOM 5958 O O . ASP A 1 54 ? -10.490 5.342 -8.639 1.00 0.90 50 ASP A O 4
ATOM 5967 N N . GLN A 1 55 ? -8.297 5.858 -8.702 1.00 0.79 51 GLN A N 4
ATOM 5968 C CA . GLN A 1 55 ? -8.167 5.956 -10.158 1.00 0.83 51 GLN A CA 4
ATOM 5969 C C . GLN A 1 55 ? -7.852 4.587 -10.779 1.00 0.76 51 GLN A C 4
ATOM 5970 O O . GLN A 1 55 ? -8.499 4.206 -11.750 1.00 0.82 51 GLN A O 4
ATOM 5984 N N . MET A 1 56 ? -6.950 3.796 -10.182 1.00 0.73 52 MET A N 4
ATOM 5985 C CA . MET A 1 56 ? -6.675 2.414 -10.596 1.00 0.69 52 MET A CA 4
ATOM 5986 C C . MET A 1 56 ? -7.899 1.483 -10.477 1.00 0.64 52 MET A C 4
ATOM 5987 O O . MET A 1 56 ? -8.071 0.565 -11.282 1.00 0.74 52 MET A O 4
ATOM 6001 N N . LEU A 1 57 ? -8.774 1.728 -9.500 1.00 0.63 53 LEU A N 4
ATOM 6002 C CA . LEU A 1 57 ? -10.044 1.020 -9.357 1.00 0.67 53 LEU A CA 4
ATOM 6003 C C . LEU A 1 57 ? -11.110 1.539 -10.348 1.00 0.71 53 LEU A C 4
ATOM 6004 O O . LEU A 1 57 ? -11.874 0.745 -10.898 1.00 0.82 53 LEU A O 4
ATOM 6020 N N . ALA A 1 58 ? -11.127 2.844 -10.651 1.00 0.71 54 ALA A N 4
ATOM 6021 C CA . ALA A 1 58 ? -12.029 3.438 -11.649 1.00 0.86 54 ALA A CA 4
ATOM 6022 C C . ALA A 1 58 ? -11.682 3.061 -13.103 1.00 0.94 54 ALA A C 4
ATOM 6023 O O . ALA A 1 58 ? -12.595 2.859 -13.910 1.00 1.17 54 ALA A O 4
ATOM 6030 N N . GLU A 1 59 ? -10.394 2.919 -13.439 1.00 0.86 55 GLU A N 4
ATOM 6031 C CA . GLU A 1 59 ? -9.922 2.476 -14.765 1.00 0.98 55 GLU A CA 4
ATOM 6032 C C . GLU A 1 59 ? -10.144 0.972 -15.013 1.00 0.97 55 GLU A C 4
ATOM 6033 O O . GLU A 1 59 ? -9.987 0.493 -16.142 1.00 1.16 55 GLU A O 4
ATOM 6045 N N . LYS A 1 60 ? -10.501 0.228 -13.956 1.00 0.95 56 LYS A N 4
ATOM 6046 C CA . LYS A 1 60 ? -10.606 -1.236 -13.907 1.00 0.98 56 LYS A CA 4
ATOM 6047 C C . LYS A 1 60 ? -9.296 -1.911 -14.322 1.00 1.02 56 LYS A C 4
ATOM 6048 O O . LYS A 1 60 ? -9.188 -2.528 -15.386 1.00 1.62 56 LYS A O 4
ATOM 6067 N N . ASP A 1 61 ? -8.292 -1.757 -13.461 1.00 0.80 57 ASP A N 4
ATOM 6068 C CA . ASP A 1 61 ? -7.106 -2.605 -13.386 1.00 0.86 57 ASP A CA 4
ATOM 6069 C C . ASP A 1 61 ? -7.568 -3.870 -12.663 1.00 0.84 57 ASP A C 4
ATOM 6070 O O . ASP A 1 61 ? -8.037 -3.807 -11.521 1.00 0.85 57 ASP A O 4
ATOM 6079 N N . PRO A 1 62 ? -7.563 -5.014 -13.345 1.00 0.90 58 PRO A N 4
ATOM 6080 C CA . PRO A 1 62 ? -8.359 -6.159 -12.918 1.00 1.02 58 PRO A CA 4
ATOM 6081 C C . PRO A 1 62 ? -7.827 -6.849 -11.662 1.00 1.12 58 PRO A C 4
ATOM 6082 O O . PRO A 1 62 ? -8.587 -7.482 -10.926 1.00 1.89 58 PRO A O 4
ATOM 6093 N N . LEU A 1 63 ? -6.543 -6.661 -11.370 1.00 0.70 59 LEU A N 4
ATOM 6094 C CA . LEU A 1 63 ? -5.952 -7.037 -10.084 1.00 0.66 59 LEU A CA 4
ATOM 6095 C C . LEU A 1 63 ? -6.482 -6.160 -8.933 1.00 0.63 59 LEU A C 4
ATOM 6096 O O . LEU A 1 63 ? -6.744 -6.678 -7.854 1.00 0.68 59 LEU A O 4
ATOM 6112 N N . ALA A 1 64 ? -6.716 -4.862 -9.149 1.00 0.65 60 ALA A N 4
ATOM 6113 C CA . ALA A 1 64 ? -7.292 -3.982 -8.129 1.00 0.72 60 ALA A CA 4
ATOM 6114 C C . ALA A 1 64 ? -8.774 -4.290 -7.852 1.00 0.68 60 ALA A C 4
ATOM 6115 O O . ALA A 1 64 ? -9.190 -4.372 -6.696 1.00 0.73 60 ALA A O 4
ATOM 6122 N N . MET A 1 65 ? -9.556 -4.532 -8.910 1.00 0.66 61 MET A N 4
ATOM 6123 C CA . MET A 1 65 ? -10.955 -4.974 -8.838 1.00 0.66 61 MET A CA 4
ATOM 6124 C C . MET A 1 65 ? -11.126 -6.256 -8.006 1.00 0.63 61 MET A C 4
ATOM 6125 O O . MET A 1 65 ? -12.129 -6.423 -7.309 1.00 0.70 61 MET A O 4
ATOM 6139 N N . LEU A 1 66 ? -10.131 -7.144 -8.053 1.00 0.65 62 LEU A N 4
ATOM 6140 C CA . LEU A 1 66 ? -10.021 -8.335 -7.213 1.00 0.75 62 LEU A CA 4
ATOM 6141 C C . LEU A 1 66 ? -9.588 -7.987 -5.782 1.00 0.81 62 LEU A C 4
ATOM 6142 O O . LEU A 1 66 ? -10.221 -8.434 -4.823 1.00 0.95 62 LEU A O 4
ATOM 6158 N N . LEU A 1 67 ? -8.518 -7.193 -5.634 1.00 0.82 63 LEU A N 4
ATOM 6159 C CA . LEU A 1 67 ? -7.820 -6.977 -4.368 1.00 1.02 63 LEU A CA 4
ATOM 6160 C C . LEU A 1 67 ? -8.692 -6.202 -3.377 1.00 1.04 63 LEU A C 4
ATOM 6161 O O . LEU A 1 67 ? -8.711 -6.510 -2.185 1.00 1.22 63 LEU A O 4
ATOM 6177 N N . PHE A 1 68 ? -9.479 -5.251 -3.875 1.00 0.87 64 PHE A N 4
ATOM 6178 C CA . PHE A 1 68 ? -10.367 -4.468 -3.001 1.00 0.83 64 PHE A CA 4
ATOM 6179 C C . PHE A 1 68 ? -11.571 -5.299 -2.519 1.00 0.80 64 PHE A C 4
ATOM 6180 O O . PHE A 1 68 ? -11.965 -5.231 -1.353 1.00 0.90 64 PHE A O 4
ATOM 6197 N N . GLU A 1 69 ? -12.121 -6.172 -3.370 1.00 0.76 65 GLU A N 4
ATOM 6198 C CA . GLU A 1 69 ? -13.162 -7.112 -3.010 1.00 0.86 65 GLU A CA 4
ATOM 6199 C C . GLU A 1 69 ? -12.663 -8.278 -2.128 1.00 1.04 65 GLU A C 4
ATOM 6200 O O . GLU A 1 69 ? -13.442 -8.820 -1.341 1.00 1.21 65 GLU A O 4
ATOM 6212 N N . GLN A 1 70 ? -11.363 -8.603 -2.149 1.00 1.13 66 GLN A N 4
ATOM 6213 C CA . GLN A 1 70 ? -10.744 -9.601 -1.259 1.00 1.38 66 GLN A CA 4
ATOM 6214 C C . GLN A 1 70 ? -10.838 -9.193 0.222 1.00 1.08 66 GLN A C 4
ATOM 6215 O O . GLN A 1 70 ? -11.047 -10.035 1.099 1.00 1.23 66 GLN A O 4
ATOM 6229 N N . TYR A 1 71 ? -10.743 -7.894 0.513 1.00 0.92 67 TYR A N 4
ATOM 6230 C CA . TYR A 1 71 ? -10.938 -7.334 1.854 1.00 0.95 67 TYR A CA 4
ATOM 6231 C C . TYR A 1 71 ? -12.407 -6.907 2.073 1.00 1.09 67 TYR A C 4
ATOM 6232 O O . TYR A 1 71 ? -12.692 -5.800 2.524 1.00 1.58 67 TYR A O 4
ATOM 6250 N N . ASN A 1 72 ? -13.346 -7.802 1.729 1.00 1.20 68 ASN A N 4
ATOM 6251 C CA . ASN A 1 72 ? -14.811 -7.640 1.795 1.00 1.69 68 ASN A CA 4
ATOM 6252 C C . ASN A 1 72 ? -15.323 -6.318 1.177 1.00 1.47 68 ASN A C 4
ATOM 6253 O O . ASN A 1 72 ? -16.111 -5.583 1.786 1.00 1.52 68 ASN A O 4
ATOM 6264 N N . ARG A 1 73 ? -14.846 -6.016 -0.040 1.00 1.31 69 ARG A N 4
ATOM 6265 C CA . ARG A 1 73 ? -15.210 -4.831 -0.846 1.00 1.22 69 ARG A CA 4
ATOM 6266 C C . ARG A 1 73 ? -15.119 -3.487 -0.105 1.00 1.16 69 ARG A C 4
ATOM 6267 O O . ARG A 1 73 ? -15.992 -2.622 -0.245 1.00 1.66 69 ARG A O 4
ATOM 6288 N N . LEU A 1 74 ? -14.060 -3.309 0.681 1.00 1.07 70 LEU A N 4
ATOM 6289 C CA . LEU A 1 74 ? -13.698 -2.046 1.330 1.00 1.08 70 LEU A CA 4
ATOM 6290 C C . LEU A 1 74 ? -12.503 -1.427 0.589 1.00 1.49 70 LEU A C 4
ATOM 6291 O O . LEU A 1 74 ? -11.468 -2.072 0.440 1.00 3.38 70 LEU A O 4
ATOM 6307 N N . ALA A 1 75 ? -12.661 -0.196 0.106 1.00 0.69 71 ALA A N 4
ATOM 6308 C CA . ALA A 1 75 ? -11.649 0.515 -0.676 1.00 0.69 71 ALA A CA 4
ATOM 6309 C C . ALA A 1 75 ? -10.646 1.267 0.228 1.00 0.94 71 ALA A C 4
ATOM 6310 O O . ALA A 1 75 ? -10.866 1.427 1.433 1.00 1.85 71 ALA A O 4
ATOM 6317 N N . MET A 1 76 ? -9.579 1.799 -0.365 1.00 0.60 72 MET A N 4
ATOM 6318 C CA . MET A 1 76 ? -8.653 2.755 0.248 1.00 0.66 72 MET A CA 4
ATOM 6319 C C . MET A 1 76 ? -8.661 4.062 -0.575 1.00 0.59 72 MET A C 4
ATOM 6320 O O . MET A 1 76 ? -8.570 3.999 -1.806 1.00 0.57 72 MET A O 4
ATOM 6334 N N . PRO A 1 77 ? -8.777 5.246 0.056 1.00 0.73 73 PRO A N 4
ATOM 6335 C CA . PRO A 1 77 ? -8.740 6.519 -0.659 1.00 0.85 73 PRO A CA 4
ATOM 6336 C C . PRO A 1 77 ? -7.311 6.894 -1.077 1.00 0.91 73 PRO A C 4
ATOM 6337 O O . PRO A 1 77 ? -6.328 6.427 -0.502 1.00 0.91 73 PRO A O 4
ATOM 6348 N N . ASN A 1 78 ? -7.181 7.809 -2.041 1.00 1.05 74 ASN A N 4
ATOM 6349 C CA . ASN A 1 78 ? -5.924 8.529 -2.258 1.00 1.16 74 ASN A CA 4
ATOM 6350 C C . ASN A 1 78 ? -5.610 9.398 -1.019 1.00 1.19 74 ASN A C 4
ATOM 6351 O O . ASN A 1 78 ? -6.500 10.059 -0.474 1.00 2.03 74 ASN A O 4
ATOM 6362 N N . MET A 1 79 ? -4.345 9.427 -0.591 1.00 1.09 75 MET A N 4
ATOM 6363 C CA . MET A 1 79 ? -3.868 10.178 0.584 1.00 1.19 75 MET A CA 4
ATOM 6364 C C . MET A 1 79 ? -2.904 11.315 0.187 1.00 1.24 75 MET A C 4
ATOM 6365 O O . MET A 1 79 ? -2.036 11.706 0.968 1.00 2.05 75 MET A O 4
ATOM 6379 N N . ARG A 1 80 ? -3.045 11.817 -1.052 1.00 1.47 76 ARG A N 4
ATOM 6380 C CA . ARG A 1 80 ? -2.250 12.889 -1.689 1.00 1.63 76 ARG A CA 4
ATOM 6381 C C . ARG A 1 80 ? -0.726 12.691 -1.596 1.00 1.37 76 ARG A C 4
ATOM 6382 O O . ARG A 1 80 ? 0.036 13.650 -1.453 1.00 1.61 76 ARG A O 4
ATOM 6403 N N . LEU A 1 81 ? -0.274 11.436 -1.674 1.00 1.22 77 LEU A N 4
ATOM 6404 C CA . LEU A 1 81 ? 1.139 11.050 -1.581 1.00 1.26 77 LEU A CA 4
ATOM 6405 C C . LEU A 1 81 ? 1.851 11.116 -2.948 1.00 1.65 77 LEU A C 4
ATOM 6406 O O . LEU A 1 81 ? 1.275 10.754 -3.981 1.00 1.87 77 LEU A O 4
ATOM 6422 N N . GLY A 1 82 ? 3.121 11.521 -2.951 1.00 1.95 78 GLY A N 4
ATOM 6423 C CA . GLY A 1 82 ? 4.013 11.476 -4.117 1.00 2.42 78 GLY A CA 4
ATOM 6424 C C . GLY A 1 82 ? 5.331 10.745 -3.848 1.00 1.66 78 GLY A C 4
ATOM 6425 O O . GLY A 1 82 ? 5.476 10.005 -2.871 1.00 1.26 78 GLY A O 4
ATOM 6429 N N . ASP A 1 83 ? 6.319 10.943 -4.716 1.00 1.62 79 ASP A N 4
ATOM 6430 C CA . ASP A 1 83 ? 7.661 10.390 -4.525 1.00 1.43 79 ASP A CA 4
ATOM 6431 C C . ASP A 1 83 ? 8.352 10.983 -3.275 1.00 1.20 79 ASP A C 4
ATOM 6432 O O . ASP A 1 83 ? 8.041 12.097 -2.838 1.00 3.06 79 ASP A O 4
ATOM 6441 N N . ALA A 1 84 ? 9.257 10.213 -2.667 1.00 1.68 80 ALA A N 4
ATOM 6442 C CA . ALA A 1 84 ? 9.810 10.382 -1.312 1.00 1.36 80 ALA A CA 4
ATOM 6443 C C . ALA A 1 84 ? 8.795 10.312 -0.144 1.00 0.98 80 ALA A C 4
ATOM 6444 O O . ALA A 1 84 ? 9.206 10.314 1.017 1.00 1.59 80 ALA A O 4
ATOM 6451 N N . GLU A 1 85 ? 7.493 10.165 -0.418 1.00 0.92 81 GLU A N 4
ATOM 6452 C CA . GLU A 1 85 ? 6.507 9.653 0.547 1.00 1.02 81 GLU A CA 4
ATOM 6453 C C . GLU A 1 85 ? 6.233 8.166 0.266 1.00 0.89 81 GLU A C 4
ATOM 6454 O O . GLU A 1 85 ? 6.509 7.306 1.102 1.00 0.85 81 GLU A O 4
ATOM 6466 N N . VAL A 1 86 ? 5.744 7.837 -0.938 1.00 0.91 82 VAL A N 4
ATOM 6467 C CA . VAL A 1 86 ? 5.364 6.460 -1.304 1.00 0.99 82 VAL A CA 4
ATOM 6468 C C . VAL A 1 86 ? 6.574 5.542 -1.478 1.00 1.14 82 VAL A C 4
ATOM 6469 O O . VAL A 1 86 ? 6.578 4.437 -0.941 1.00 1.17 82 VAL A O 4
ATOM 6482 N N . SER A 1 87 ? 7.623 5.990 -2.173 1.00 1.28 83 SER A N 4
ATOM 6483 C CA . SER A 1 87 ? 8.853 5.201 -2.351 1.00 1.44 83 SER A CA 4
ATOM 6484 C C . SER A 1 87 ? 9.566 4.926 -1.021 1.00 1.26 83 SER A C 4
ATOM 6485 O O . SER A 1 87 ? 10.116 3.841 -0.830 1.00 1.25 83 SER A O 4
ATOM 6493 N N . ALA A 1 88 ? 9.465 5.860 -0.067 1.00 1.18 84 ALA A N 4
ATOM 6494 C CA . ALA A 1 88 ? 9.968 5.709 1.294 1.00 1.03 84 ALA A CA 4
ATOM 6495 C C . ALA A 1 88 ? 9.141 4.692 2.103 1.00 0.81 84 ALA A C 4
ATOM 6496 O O . ALA A 1 88 ? 9.711 3.827 2.765 1.00 0.77 84 ALA A O 4
ATOM 6503 N N . LEU A 1 89 ? 7.805 4.731 2.008 1.00 0.75 85 LEU A N 4
ATOM 6504 C CA . LEU A 1 89 ? 6.912 3.721 2.598 1.00 0.71 85 LEU A CA 4
ATOM 6505 C C . LEU A 1 89 ? 7.131 2.316 2.008 1.00 0.80 85 LEU A C 4
ATOM 6506 O O . LEU A 1 89 ? 7.086 1.332 2.745 1.00 0.81 85 LEU A O 4
ATOM 6522 N N . ILE A 1 90 ? 7.414 2.214 0.706 1.00 0.97 86 ILE A N 4
ATOM 6523 C CA . ILE A 1 90 ? 7.706 0.934 0.043 1.00 1.19 86 ILE A CA 4
ATOM 6524 C C . ILE A 1 90 ? 9.070 0.394 0.496 1.00 1.12 86 ILE A C 4
ATOM 6525 O O . ILE A 1 90 ? 9.181 -0.801 0.772 1.00 1.20 86 ILE A O 4
ATOM 6541 N N . SER A 1 91 ? 10.066 1.266 0.691 1.00 1.04 87 SER A N 4
ATOM 6542 C CA . SER A 1 91 ? 11.337 0.908 1.341 1.00 1.03 87 SER A CA 4
ATOM 6543 C C . SER A 1 91 ? 11.168 0.507 2.814 1.00 0.85 87 SER A C 4
ATOM 6544 O O . SER A 1 91 ? 11.885 -0.388 3.258 1.00 0.91 87 SER A O 4
ATOM 6552 N N . TYR A 1 92 ? 10.212 1.073 3.570 1.00 0.72 88 TYR A N 4
ATOM 6553 C CA . TYR A 1 92 ? 9.959 0.605 4.947 1.00 0.65 88 TYR A CA 4
ATOM 6554 C C . TYR A 1 92 ? 9.383 -0.820 4.990 1.00 0.71 88 TYR A C 4
ATOM 6555 O O . TYR A 1 92 ? 9.887 -1.666 5.727 1.00 0.77 88 TYR A O 4
ATOM 6573 N N . LEU A 1 93 ? 8.383 -1.126 4.153 1.00 0.83 89 LEU A N 4
ATOM 6574 C CA . LEU A 1 93 ? 7.820 -2.484 4.039 1.00 0.96 89 LEU A CA 4
ATOM 6575 C C . LEU A 1 93 ? 8.849 -3.498 3.501 1.00 0.97 89 LEU A C 4
ATOM 6576 O O . LEU A 1 93 ? 8.839 -4.664 3.908 1.00 1.18 89 LEU A O 4
ATOM 6592 N N . GLU A 1 94 ? 9.757 -3.062 2.623 1.00 0.85 90 GLU A N 4
ATOM 6593 C CA . GLU A 1 94 ? 10.854 -3.877 2.092 1.00 0.85 90 GLU A CA 4
ATOM 6594 C C . GLU A 1 94 ? 11.913 -4.185 3.167 1.00 0.79 90 GLU A C 4
ATOM 6595 O O . GLU A 1 94 ? 12.286 -5.351 3.338 1.00 0.88 90 GLU A O 4
ATOM 6607 N N . GLU A 1 95 ? 12.362 -3.194 3.947 1.00 0.74 91 GLU A N 4
ATOM 6608 C CA . GLU A 1 95 ? 13.403 -3.405 4.965 1.00 0.83 91 GLU A CA 4
ATOM 6609 C C . GLU A 1 95 ? 12.893 -4.090 6.250 1.00 0.90 91 GLU A C 4
ATOM 6610 O O . GLU A 1 95 ? 13.604 -4.930 6.808 1.00 1.03 91 GLU A O 4
ATOM 6622 N N . GLU A 1 96 ? 11.645 -3.847 6.674 1.00 0.93 92 GLU A N 4
ATOM 6623 C CA . GLU A 1 96 ? 11.015 -4.598 7.772 1.00 1.13 92 GLU A CA 4
ATOM 6624 C C . GLU A 1 96 ? 10.836 -6.079 7.408 1.00 1.21 92 GLU A C 4
ATOM 6625 O O . GLU A 1 96 ? 11.066 -6.950 8.252 1.00 1.38 92 GLU A O 4
ATOM 6637 N N . THR A 1 97 ? 10.486 -6.385 6.152 1.00 1.17 93 THR A N 4
ATOM 6638 C CA . THR A 1 97 ? 10.389 -7.770 5.656 1.00 1.30 93 THR A CA 4
ATOM 6639 C C . THR A 1 97 ? 11.769 -8.439 5.587 1.00 1.26 93 THR A C 4
ATOM 6640 O O . THR A 1 97 ? 11.898 -9.607 5.947 1.00 1.44 93 THR A O 4
ATOM 6651 N N . ALA A 1 98 ? 12.823 -7.705 5.212 1.00 1.16 94 ALA A N 4
ATOM 6652 C CA . ALA A 1 98 ? 14.200 -8.212 5.259 1.00 1.29 94 ALA A CA 4
ATOM 6653 C C . ALA A 1 98 ? 14.702 -8.490 6.696 1.00 1.43 94 ALA A C 4
ATOM 6654 O O . ALA A 1 98 ? 15.607 -9.310 6.886 1.00 1.68 94 ALA A O 4
ATOM 6661 N N . ARG A 1 99 ? 14.119 -7.835 7.714 1.00 1.41 95 ARG A N 4
ATOM 6662 C CA . ARG A 1 99 ? 14.446 -8.046 9.139 1.00 1.69 95 ARG A CA 4
ATOM 6663 C C . ARG A 1 99 ? 13.599 -9.102 9.846 1.00 1.97 95 ARG A C 4
ATOM 6664 O O . ARG A 1 99 ? 14.109 -9.733 10.767 1.00 2.44 95 ARG A O 4
ATOM 6685 N N . LEU A 1 100 ? 12.348 -9.300 9.420 1.00 1.89 96 LEU A N 4
ATOM 6686 C CA . LEU A 1 100 ? 11.441 -10.386 9.836 1.00 2.33 96 LEU A CA 4
ATOM 6687 C C . LEU A 1 100 ? 11.408 -10.628 11.371 1.00 2.55 96 LEU A C 4
ATOM 6688 O O . LEU A 1 100 ? 11.353 -11.769 11.834 1.00 3.22 96 LEU A O 4
ATOM 6704 N N . GLN A 1 101 ? 11.491 -9.558 12.173 1.00 3.28 97 GLN A N 4
ATOM 6705 C CA . GLN A 1 101 ? 11.561 -9.617 13.646 1.00 4.56 97 GLN A CA 4
ATOM 6706 C C . GLN A 1 101 ? 10.388 -8.912 14.354 1.00 5.50 97 GLN A C 4
ATOM 6707 O O . GLN A 1 101 ? 9.700 -8.081 13.755 1.00 6.69 97 GLN A O 4
ATOM 6721 N N . THR A 1 102 ? 10.212 -9.191 15.651 1.00 5.73 98 THR A N 4
ATOM 6722 C CA . THR A 1 102 ? 9.299 -8.462 16.561 1.00 6.87 98 THR A CA 4
ATOM 6723 C C . THR A 1 102 ? 7.840 -8.424 16.067 1.00 7.32 98 THR A C 4
ATOM 6724 O O . THR A 1 102 ? 7.319 -7.348 15.751 1.00 7.75 98 THR A O 4
ATOM 6735 N N . PRO A 1 103 ? 7.150 -9.583 16.004 1.00 7.67 99 PRO A N 4
ATOM 6736 C CA . PRO A 1 103 ? 5.719 -9.676 15.707 1.00 8.63 99 PRO A CA 4
ATOM 6737 C C . PRO A 1 103 ? 4.893 -9.272 16.945 1.00 9.76 99 PRO A C 4
ATOM 6738 O O . PRO A 1 103 ? 4.276 -10.107 17.615 1.00 10.66 99 PRO A O 4
ATOM 6749 N N . VAL A 1 104 ? 4.957 -7.979 17.274 1.00 9.92 100 VAL A N 4
ATOM 6750 C CA . VAL A 1 104 ? 4.437 -7.324 18.490 1.00 11.04 100 VAL A CA 4
ATOM 6751 C C . VAL A 1 104 ? 3.766 -6.000 18.092 1.00 11.80 100 VAL A C 4
ATOM 6752 O O . VAL A 1 104 ? 4.264 -5.306 17.193 1.00 11.88 100 VAL A O 4
ATOM 6765 N N . THR A 1 105 ? 2.648 -5.621 18.729 1.00 12.60 101 THR A N 4
ATOM 6766 C CA . THR A 1 105 ? 1.919 -4.384 18.388 1.00 13.48 101 THR A CA 4
ATOM 6767 C C . THR A 1 105 ? 2.772 -3.130 18.622 1.00 13.61 101 THR A C 4
ATOM 6768 O O . THR A 1 105 ? 3.627 -3.086 19.511 1.00 13.85 101 THR A O 4
ATOM 6779 N N . ASN A 1 106 ? 2.590 -2.103 17.792 1.00 13.76 102 ASN A N 4
ATOM 6780 C CA . ASN A 1 106 ? 3.551 -1.008 17.700 1.00 14.02 102 ASN A CA 4
ATOM 6781 C C . ASN A 1 106 ? 3.443 0.023 18.845 1.00 14.52 102 ASN A C 4
ATOM 6782 O O . ASN A 1 106 ? 4.407 0.743 19.108 1.00 14.59 102 ASN A O 4
ATOM 6793 N N . ARG A 1 107 ? 2.279 0.121 19.513 1.00 15.15 103 ARG A N 4
ATOM 6794 C CA . ARG A 1 107 ? 1.925 1.142 20.527 1.00 15.98 103 ARG A CA 4
ATOM 6795 C C . ARG A 1 107 ? 2.211 2.595 20.087 1.00 16.38 103 ARG A C 4
ATOM 6796 O O . ARG A 1 107 ? 2.434 3.483 20.915 1.00 17.03 103 ARG A O 4
ATOM 6817 N N . GLY A 1 108 ? 2.199 2.837 18.773 1.00 16.26 104 GLY A N 4
ATOM 6818 C CA . GLY A 1 108 ? 2.589 4.080 18.092 1.00 16.85 104 GLY A CA 4
ATOM 6819 C C . GLY A 1 108 ? 1.455 4.796 17.347 1.00 17.21 104 GLY A C 4
ATOM 6820 O O . GLY A 1 108 ? 1.686 5.859 16.774 1.00 17.96 104 GLY A O 4
ATOM 6824 N N . ILE A 1 109 ? 0.241 4.238 17.359 1.00 16.94 105 ILE A N 4
ATOM 6825 C CA . ILE A 1 109 ? -0.985 4.841 16.813 1.00 17.48 105 ILE A CA 4
ATOM 6826 C C . ILE A 1 109 ? -1.209 6.289 17.325 1.00 18.55 105 ILE A C 4
ATOM 6827 O O . ILE A 1 109 ? -0.884 6.574 18.486 1.00 18.61 105 ILE A O 4
ATOM 6843 N N . PRO A 1 110 ? -1.734 7.214 16.493 1.00 19.58 106 PRO A N 4
ATOM 6844 C CA . PRO A 1 110 ? -2.171 8.546 16.919 1.00 20.80 106 PRO A CA 4
ATOM 6845 C C . PRO A 1 110 ? -3.617 8.549 17.433 1.00 21.09 106 PRO A C 4
ATOM 6846 O O . PRO A 1 110 ? -3.806 8.652 18.665 1.00 21.05 106 PRO A O 4
ATOM 6933 N N . SER A 1 5 ? 12.219 4.918 9.230 1.00 2.86 1 SER A N 5
ATOM 6934 C CA . SER A 1 5 ? 11.908 5.526 7.921 1.00 2.43 1 SER A CA 5
ATOM 6935 C C . SER A 1 5 ? 10.426 5.411 7.514 1.00 2.01 1 SER A C 5
ATOM 6936 O O . SER A 1 5 ? 9.597 6.192 7.988 1.00 2.97 1 SER A O 5
ATOM 6944 N N . GLY A 1 6 ? 10.071 4.419 6.686 1.00 1.76 2 GLY A N 5
ATOM 6945 C CA . GLY A 1 6 ? 8.703 4.107 6.265 1.00 1.50 2 GLY A CA 5
ATOM 6946 C C . GLY A 1 6 ? 7.701 3.958 7.421 1.00 1.40 2 GLY A C 5
ATOM 6947 O O . GLY A 1 6 ? 6.528 4.281 7.247 1.00 1.25 2 GLY A O 5
ATOM 6951 N N . GLU A 1 7 ? 8.156 3.536 8.607 1.00 1.54 3 GLU A N 5
ATOM 6952 C CA . GLU A 1 7 ? 7.358 3.447 9.843 1.00 1.43 3 GLU A CA 5
ATOM 6953 C C . GLU A 1 7 ? 6.698 4.789 10.203 1.00 1.21 3 GLU A C 5
ATOM 6954 O O . GLU A 1 7 ? 5.509 4.837 10.518 1.00 1.17 3 GLU A O 5
ATOM 6966 N N . GLN A 1 8 ? 7.444 5.894 10.108 1.00 1.19 4 GLN A N 5
ATOM 6967 C CA . GLN A 1 8 ? 6.944 7.232 10.430 1.00 1.14 4 GLN A CA 5
ATOM 6968 C C . GLN A 1 8 ? 5.970 7.754 9.363 1.00 1.12 4 GLN A C 5
ATOM 6969 O O . GLN A 1 8 ? 5.017 8.467 9.682 1.00 1.25 4 GLN A O 5
ATOM 6983 N N . ILE A 1 9 ? 6.154 7.362 8.098 1.00 1.10 5 ILE A N 5
ATOM 6984 C CA . ILE A 1 9 ? 5.197 7.672 7.028 1.00 1.11 5 ILE A CA 5
ATOM 6985 C C . ILE A 1 9 ? 3.906 6.876 7.241 1.00 1.02 5 ILE A C 5
ATOM 6986 O O . ILE A 1 9 ? 2.822 7.454 7.170 1.00 1.15 5 ILE A O 5
ATOM 7002 N N . PHE A 1 10 ? 3.993 5.592 7.600 1.00 0.95 6 PHE A N 5
ATOM 7003 C CA . PHE A 1 10 ? 2.835 4.802 8.026 1.00 0.96 6 PHE A CA 5
ATOM 7004 C C . PHE A 1 10 ? 2.087 5.498 9.184 1.00 1.13 6 PHE A C 5
ATOM 7005 O O . PHE A 1 10 ? 0.885 5.739 9.079 1.00 1.36 6 PHE A O 5
ATOM 7022 N N . ARG A 1 11 ? 2.808 5.902 10.237 1.00 1.17 7 ARG A N 5
ATOM 7023 C CA . ARG A 1 11 ? 2.276 6.562 11.447 1.00 1.45 7 ARG A CA 5
ATOM 7024 C C . ARG A 1 11 ? 1.646 7.945 11.206 1.00 1.61 7 ARG A C 5
ATOM 7025 O O . ARG A 1 11 ? 0.868 8.408 12.039 1.00 1.95 7 ARG A O 5
ATOM 7046 N N . THR A 1 12 ? 1.966 8.606 10.091 1.00 1.54 8 THR A N 5
ATOM 7047 C CA . THR A 1 12 ? 1.449 9.945 9.737 1.00 1.83 8 THR A CA 5
ATOM 7048 C C . THR A 1 12 ? 0.382 9.915 8.636 1.00 1.83 8 THR A C 5
ATOM 7049 O O . THR A 1 12 ? -0.642 10.590 8.757 1.00 1.97 8 THR A O 5
ATOM 7060 N N . ARG A 1 13 ? 0.577 9.110 7.582 1.00 1.71 9 ARG A N 5
ATOM 7061 C CA . ARG A 1 13 ? -0.307 9.025 6.402 1.00 1.77 9 ARG A CA 5
ATOM 7062 C C . ARG A 1 13 ? -1.321 7.879 6.459 1.00 1.53 9 ARG A C 5
ATOM 7063 O O . ARG A 1 13 ? -2.414 8.021 5.912 1.00 1.58 9 ARG A O 5
ATOM 7084 N N . CYS A 1 14 ? -0.984 6.754 7.092 1.00 1.42 10 CYS A N 5
ATOM 7085 C CA . CYS A 1 14 ? -1.652 5.455 6.874 1.00 1.36 10 CYS A CA 5
ATOM 7086 C C . CYS A 1 14 ? -2.173 4.766 8.150 1.00 1.54 10 CYS A C 5
ATOM 7087 O O . CYS A 1 14 ? -2.613 3.614 8.092 1.00 1.35 10 CYS A O 5
ATOM 7094 N N . SER A 1 15 ? -2.120 5.469 9.284 1.00 2.04 11 SER A N 5
ATOM 7095 C CA . SER A 1 15 ? -2.650 5.059 10.589 1.00 2.61 11 SER A CA 5
ATOM 7096 C C . SER A 1 15 ? -4.191 5.013 10.609 1.00 2.88 11 SER A C 5
ATOM 7097 O O . SER A 1 15 ? -4.850 5.316 9.607 1.00 4.44 11 SER A O 5
ATOM 7105 N N . SER A 1 16 ? -4.782 4.613 11.739 1.00 2.09 12 SER A N 5
ATOM 7106 C CA . SER A 1 16 ? -6.222 4.346 11.906 1.00 2.08 12 SER A CA 5
ATOM 7107 C C . SER A 1 16 ? -6.776 3.181 11.060 1.00 1.71 12 SER A C 5
ATOM 7108 O O . SER A 1 16 ? -7.994 3.004 10.999 1.00 2.15 12 SER A O 5
ATOM 7116 N N . CYS A 1 17 ? -5.904 2.378 10.440 1.00 1.17 13 CYS A N 5
ATOM 7117 C CA . CYS A 1 17 ? -6.246 1.159 9.695 1.00 0.91 13 CYS A CA 5
ATOM 7118 C C . CYS A 1 17 ? -5.122 0.111 9.760 1.00 1.19 13 CYS A C 5
ATOM 7119 O O . CYS A 1 17 ? -5.362 -1.003 10.217 1.00 1.89 13 CYS A O 5
ATOM 7126 N N . HIS A 1 18 ? -3.905 0.425 9.292 1.00 1.26 14 HIS A N 5
ATOM 7127 C CA . HIS A 1 18 ? -2.821 -0.553 9.100 1.00 1.36 14 HIS A CA 5
ATOM 7128 C C . HIS A 1 18 ? -1.884 -0.757 10.306 1.00 1.37 14 HIS A C 5
ATOM 7129 O O . HIS A 1 18 ? -1.926 -0.032 11.296 1.00 1.46 14 HIS A O 5
ATOM 7143 N N . THR A 1 19 ? -0.970 -1.707 10.116 1.00 1.46 15 THR A N 5
ATOM 7144 C CA . THR A 1 19 ? 0.339 -1.842 10.788 1.00 1.70 15 THR A CA 5
ATOM 7145 C C . THR A 1 19 ? 1.343 -2.491 9.823 1.00 1.56 15 THR A C 5
ATOM 7146 O O . THR A 1 19 ? 0.928 -3.104 8.834 1.00 1.45 15 THR A O 5
ATOM 7157 N N . VAL A 1 20 ? 2.656 -2.378 10.080 1.00 1.66 16 VAL A N 5
ATOM 7158 C CA . VAL A 1 20 ? 3.696 -3.093 9.309 1.00 1.58 16 VAL A CA 5
ATOM 7159 C C . VAL A 1 20 ? 4.175 -4.311 10.095 1.00 1.45 16 VAL A C 5
ATOM 7160 O O . VAL A 1 20 ? 5.129 -4.263 10.866 1.00 1.49 16 VAL A O 5
ATOM 7173 N N . GLY A 1 21 ? 3.472 -5.429 9.927 1.00 1.48 17 GLY A N 5
ATOM 7174 C CA . GLY A 1 21 ? 3.758 -6.716 10.576 1.00 1.51 17 GLY A CA 5
ATOM 7175 C C . GLY A 1 21 ? 3.236 -6.802 12.007 1.00 1.62 17 GLY A C 5
ATOM 7176 O O . GLY A 1 21 ? 2.495 -7.730 12.323 1.00 2.13 17 GLY A O 5
ATOM 7180 N N . ASN A 1 22 ? 3.574 -5.807 12.836 1.00 2.23 18 ASN A N 5
ATOM 7181 C CA . ASN A 1 22 ? 3.189 -5.688 14.243 1.00 2.63 18 ASN A CA 5
ATOM 7182 C C . ASN A 1 22 ? 1.671 -5.906 14.398 1.00 2.60 18 ASN A C 5
ATOM 7183 O O . ASN A 1 22 ? 0.888 -5.076 13.936 1.00 3.44 18 ASN A O 5
ATOM 7194 N N . THR A 1 23 ? 1.231 -6.991 15.034 1.00 2.75 19 THR A N 5
ATOM 7195 C CA . THR A 1 23 ? -0.205 -7.206 15.274 1.00 3.20 19 THR A CA 5
ATOM 7196 C C . THR A 1 23 ? -0.669 -6.375 16.475 1.00 4.03 19 THR A C 5
ATOM 7197 O O . THR A 1 23 ? -0.073 -6.446 17.550 1.00 4.92 19 THR A O 5
ATOM 7208 N N . GLU A 1 24 ? -1.684 -5.526 16.299 1.00 4.39 20 GLU A N 5
ATOM 7209 C CA . GLU A 1 24 ? -2.164 -4.590 17.329 1.00 5.61 20 GLU A CA 5
ATOM 7210 C C . GLU A 1 24 ? -3.707 -4.556 17.410 1.00 6.03 20 GLU A C 5
ATOM 7211 O O . GLU A 1 24 ? -4.383 -4.686 16.383 1.00 5.77 20 GLU A O 5
ATOM 7223 N N . PRO A 1 25 ? -4.296 -4.313 18.600 1.00 7.03 21 PRO A N 5
ATOM 7224 C CA . PRO A 1 25 ? -5.747 -4.253 18.809 1.00 7.74 21 PRO A CA 5
ATOM 7225 C C . PRO A 1 25 ? -6.349 -2.849 18.561 1.00 8.33 21 PRO A C 5
ATOM 7226 O O . PRO A 1 25 ? -7.440 -2.544 19.053 1.00 8.46 21 PRO A O 5
ATOM 7237 N N . GLY A 1 26 ? -5.649 -1.981 17.823 1.00 9.09 22 GLY A N 5
ATOM 7238 C CA . GLY A 1 26 ? -5.999 -0.571 17.605 1.00 10.05 22 GLY A CA 5
ATOM 7239 C C . GLY A 1 26 ? -7.271 -0.359 16.779 1.00 9.40 22 GLY A C 5
ATOM 7240 O O . GLY A 1 26 ? -8.258 0.179 17.284 1.00 9.93 22 GLY A O 5
ATOM 7244 N N . GLN A 1 27 ? -7.259 -0.806 15.519 1.00 8.64 23 GLN A N 5
ATOM 7245 C CA . GLN A 1 27 ? -8.394 -0.713 14.590 1.00 8.15 23 GLN A CA 5
ATOM 7246 C C . GLN A 1 27 ? -8.646 -2.043 13.829 1.00 6.21 23 GLN A C 5
ATOM 7247 O O . GLN A 1 27 ? -8.582 -2.099 12.592 1.00 5.79 23 GLN A O 5
ATOM 7261 N N . PRO A 1 28 ? -8.932 -3.152 14.548 1.00 5.69 24 PRO A N 5
ATOM 7262 C CA . PRO A 1 28 ? -9.114 -4.481 13.956 1.00 4.68 24 PRO A CA 5
ATOM 7263 C C . PRO A 1 28 ? -10.441 -4.674 13.206 1.00 4.17 24 PRO A C 5
ATOM 7264 O O . PRO A 1 28 ? -10.635 -5.682 12.518 1.00 4.27 24 PRO A O 5
ATOM 7275 N N . GLY A 1 29 ? -11.325 -3.684 13.292 1.00 4.39 25 GLY A N 5
ATOM 7276 C CA . GLY A 1 29 ? -12.597 -3.609 12.574 1.00 4.40 25 GLY A CA 5
ATOM 7277 C C . GLY A 1 29 ? -12.420 -3.479 11.059 1.00 3.41 25 GLY A C 5
ATOM 7278 O O . GLY A 1 29 ? -13.267 -3.948 10.296 1.00 3.75 25 GLY A O 5
ATOM 7282 N N . ILE A 1 30 ? -11.277 -2.930 10.633 1.00 2.37 26 ILE A N 5
ATOM 7283 C CA . ILE A 1 30 ? -10.760 -3.041 9.266 1.00 1.57 26 ILE A CA 5
ATOM 7284 C C . ILE A 1 30 ? -9.649 -4.109 9.222 1.00 1.99 26 ILE A C 5
ATOM 7285 O O . ILE A 1 30 ? -9.687 -5.037 8.412 1.00 2.93 26 ILE A O 5
ATOM 7301 N N . GLY A 1 31 ? -8.648 -3.991 10.102 1.00 2.24 27 GLY A N 5
ATOM 7302 C CA . GLY A 1 31 ? -7.567 -4.971 10.315 1.00 3.15 27 GLY A CA 5
ATOM 7303 C C . GLY A 1 31 ? -6.567 -5.250 9.166 1.00 2.00 27 GLY A C 5
ATOM 7304 O O . GLY A 1 31 ? -6.052 -6.372 9.120 1.00 1.78 27 GLY A O 5
ATOM 7308 N N . PRO A 1 32 ? -6.285 -4.330 8.215 1.00 2.47 28 PRO A N 5
ATOM 7309 C CA . PRO A 1 32 ? -5.387 -4.580 7.088 1.00 2.60 28 PRO A CA 5
ATOM 7310 C C . PRO A 1 32 ? -3.895 -4.526 7.461 1.00 2.22 28 PRO A C 5
ATOM 7311 O O . PRO A 1 32 ? -3.507 -4.033 8.520 1.00 2.23 28 PRO A O 5
ATOM 7322 N N . ASP A 1 33 ? -3.040 -4.982 6.548 1.00 2.69 29 ASP A N 5
ATOM 7323 C CA . ASP A 1 33 ? -1.640 -5.356 6.810 1.00 2.20 29 ASP A CA 5
ATOM 7324 C C . ASP A 1 33 ? -0.675 -4.742 5.765 1.00 2.45 29 ASP A C 5
ATOM 7325 O O . ASP A 1 33 ? -1.127 -4.273 4.716 1.00 3.52 29 ASP A O 5
ATOM 7334 N N . LEU A 1 34 ? 0.637 -4.687 6.030 1.00 1.64 30 LEU A N 5
ATOM 7335 C CA . LEU A 1 34 ? 1.651 -4.086 5.131 1.00 1.81 30 LEU A CA 5
ATOM 7336 C C . LEU A 1 34 ? 2.965 -4.880 4.997 1.00 1.66 30 LEU A C 5
ATOM 7337 O O . LEU A 1 34 ? 3.720 -4.629 4.057 1.00 1.80 30 LEU A O 5
ATOM 7353 N N . LEU A 1 35 ? 3.279 -5.811 5.900 1.00 1.48 31 LEU A N 5
ATOM 7354 C CA . LEU A 1 35 ? 4.529 -6.577 5.826 1.00 1.38 31 LEU A CA 5
ATOM 7355 C C . LEU A 1 35 ? 4.487 -7.619 4.698 1.00 1.40 31 LEU A C 5
ATOM 7356 O O . LEU A 1 35 ? 3.469 -8.274 4.457 1.00 1.98 31 LEU A O 5
ATOM 7372 N N . GLY A 1 36 ? 5.616 -7.767 4.009 1.00 1.21 32 GLY A N 5
ATOM 7373 C CA . GLY A 1 36 ? 5.834 -8.771 2.955 1.00 1.13 32 GLY A CA 5
ATOM 7374 C C . GLY A 1 36 ? 5.325 -8.406 1.551 1.00 1.01 32 GLY A C 5
ATOM 7375 O O . GLY A 1 36 ? 5.596 -9.136 0.600 1.00 0.93 32 GLY A O 5
ATOM 7379 N N . VAL A 1 37 ? 4.614 -7.287 1.364 1.00 1.14 33 VAL A N 5
ATOM 7380 C CA . VAL A 1 37 ? 3.825 -7.021 0.148 1.00 1.11 33 VAL A CA 5
ATOM 7381 C C . VAL A 1 37 ? 4.620 -7.011 -1.169 1.00 0.79 33 VAL A C 5
ATOM 7382 O O . VAL A 1 37 ? 4.060 -7.340 -2.213 1.00 0.85 33 VAL A O 5
ATOM 7395 N N . THR A 1 38 ? 5.928 -6.721 -1.154 1.00 0.85 34 THR A N 5
ATOM 7396 C CA . THR A 1 38 ? 6.749 -6.774 -2.380 1.00 1.15 34 THR A CA 5
ATOM 7397 C C . THR A 1 38 ? 7.069 -8.203 -2.846 1.00 1.14 34 THR A C 5
ATOM 7398 O O . THR A 1 38 ? 7.317 -8.408 -4.034 1.00 1.62 34 THR A O 5
ATOM 7409 N N . ARG A 1 39 ? 6.985 -9.229 -1.979 1.00 0.91 35 ARG A N 5
ATOM 7410 C CA . ARG A 1 39 ? 7.112 -10.632 -2.423 1.00 1.24 35 ARG A CA 5
ATOM 7411 C C . ARG A 1 39 ? 5.831 -11.199 -3.048 1.00 1.26 35 ARG A C 5
ATOM 7412 O O . ARG A 1 39 ? 5.908 -12.212 -3.739 1.00 1.66 35 ARG A O 5
ATOM 7433 N N . GLN A 1 40 ? 4.677 -10.544 -2.871 1.00 1.13 36 GLN A N 5
ATOM 7434 C CA . GLN A 1 40 ? 3.386 -11.005 -3.411 1.00 1.42 36 GLN A CA 5
ATOM 7435 C C . GLN A 1 40 ? 2.839 -10.175 -4.596 1.00 1.39 36 GLN A C 5
ATOM 7436 O O . GLN A 1 40 ? 1.862 -10.609 -5.208 1.00 1.78 36 GLN A O 5
ATOM 7450 N N . ARG A 1 41 ? 3.425 -9.008 -4.922 1.00 1.23 37 ARG A N 5
ATOM 7451 C CA . ARG A 1 41 ? 2.982 -8.083 -5.995 1.00 1.42 37 ARG A CA 5
ATOM 7452 C C . ARG A 1 41 ? 4.140 -7.620 -6.898 1.00 1.39 37 ARG A C 5
ATOM 7453 O O . ARG A 1 41 ? 5.310 -7.742 -6.529 1.00 1.81 37 ARG A O 5
ATOM 7474 N N . ASP A 1 42 ? 3.814 -7.072 -8.073 1.00 1.47 38 ASP A N 5
ATOM 7475 C CA . ASP A 1 42 ? 4.770 -6.458 -9.013 1.00 1.45 38 ASP A CA 5
ATOM 7476 C C . ASP A 1 42 ? 5.284 -5.083 -8.539 1.00 1.48 38 ASP A C 5
ATOM 7477 O O . ASP A 1 42 ? 4.546 -4.299 -7.940 1.00 1.54 38 ASP A O 5
ATOM 7486 N N . ALA A 1 43 ? 6.545 -4.772 -8.855 1.00 1.59 39 ALA A N 5
ATOM 7487 C CA . ALA A 1 43 ? 7.242 -3.581 -8.370 1.00 1.73 39 ALA A CA 5
ATOM 7488 C C . ALA A 1 43 ? 6.744 -2.245 -8.958 1.00 1.64 39 ALA A C 5
ATOM 7489 O O . ALA A 1 43 ? 6.933 -1.211 -8.314 1.00 1.86 39 ALA A O 5
ATOM 7496 N N . ASN A 1 44 ? 6.106 -2.224 -10.135 1.00 1.44 40 ASN A N 5
ATOM 7497 C CA . ASN A 1 44 ? 5.433 -1.018 -10.644 1.00 1.36 40 ASN A CA 5
ATOM 7498 C C . ASN A 1 44 ? 3.996 -0.925 -10.112 1.00 0.98 40 ASN A C 5
ATOM 7499 O O . ASN A 1 44 ? 3.579 0.133 -9.635 1.00 0.91 40 ASN A O 5
ATOM 7510 N N . TRP A 1 45 ? 3.261 -2.045 -10.126 1.00 0.84 41 TRP A N 5
ATOM 7511 C CA . TRP A 1 45 ? 1.894 -2.123 -9.593 1.00 0.60 41 TRP A CA 5
ATOM 7512 C C . TRP A 1 45 ? 1.829 -1.668 -8.131 1.00 0.57 41 TRP A C 5
ATOM 7513 O O . TRP A 1 45 ? 0.950 -0.889 -7.779 1.00 0.49 41 TRP A O 5
ATOM 7534 N N . LEU A 1 46 ? 2.773 -2.101 -7.286 1.00 0.78 42 LEU A N 5
ATOM 7535 C CA . LEU A 1 46 ? 2.766 -1.811 -5.850 1.00 0.85 42 LEU A CA 5
ATOM 7536 C C . LEU A 1 46 ? 2.918 -0.312 -5.550 1.00 0.78 42 LEU A C 5
ATOM 7537 O O . LEU A 1 46 ? 2.193 0.210 -4.705 1.00 0.76 42 LEU A O 5
ATOM 7553 N N . VAL A 1 47 ? 3.813 0.383 -6.263 1.00 0.81 43 VAL A N 5
ATOM 7554 C CA . VAL A 1 47 ? 4.051 1.830 -6.090 1.00 0.80 43 VAL A CA 5
ATOM 7555 C C . VAL A 1 47 ? 2.864 2.652 -6.600 1.00 0.67 43 VAL A C 5
ATOM 7556 O O . VAL A 1 47 ? 2.471 3.629 -5.967 1.00 0.75 43 VAL A O 5
ATOM 7569 N N . ARG A 1 48 ? 2.217 2.214 -7.686 1.00 0.62 44 ARG A N 5
ATOM 7570 C CA . ARG A 1 48 ? 0.977 2.823 -8.196 1.00 0.68 44 ARG A CA 5
ATOM 7571 C C . ARG A 1 48 ? -0.208 2.578 -7.249 1.00 0.67 44 ARG A C 5
ATOM 7572 O O . ARG A 1 48 ? -0.916 3.518 -6.891 1.00 0.90 44 ARG A O 5
ATOM 7593 N N . TRP A 1 49 ? -0.386 1.343 -6.780 1.00 0.57 45 TRP A N 5
ATOM 7594 C CA . TRP A 1 49 ? -1.456 0.941 -5.860 1.00 0.69 45 TRP A CA 5
ATOM 7595 C C . TRP A 1 49 ? -1.406 1.685 -4.526 1.00 0.86 45 TRP A C 5
ATOM 7596 O O . TRP A 1 49 ? -2.413 2.251 -4.106 1.00 1.09 45 TRP A O 5
ATOM 7617 N N . LEU A 1 50 ? -0.250 1.706 -3.850 1.00 0.84 46 LEU A N 5
ATOM 7618 C CA . LEU A 1 50 ? -0.149 2.298 -2.511 1.00 1.07 46 LEU A CA 5
ATOM 7619 C C . LEU A 1 50 ? -0.230 3.838 -2.505 1.00 1.17 46 LEU A C 5
ATOM 7620 O O . LEU A 1 50 ? -0.364 4.429 -1.434 1.00 1.47 46 LEU A O 5
ATOM 7636 N N . LYS A 1 51 ? -0.168 4.469 -3.686 1.00 1.05 47 LYS A N 5
ATOM 7637 C CA . LYS A 1 51 ? -0.256 5.916 -3.884 1.00 1.23 47 LYS A CA 5
ATOM 7638 C C . LYS A 1 51 ? -1.652 6.375 -4.336 1.00 1.22 47 LYS A C 5
ATOM 7639 O O . LYS A 1 51 ? -2.184 7.310 -3.740 1.00 1.66 47 LYS A O 5
ATOM 7658 N N . VAL A 1 52 ? -2.266 5.728 -5.334 1.00 0.85 48 VAL A N 5
ATOM 7659 C CA . VAL A 1 52 ? -3.556 6.156 -5.940 1.00 0.85 48 VAL A CA 5
ATOM 7660 C C . VAL A 1 52 ? -4.618 5.029 -6.033 1.00 0.75 48 VAL A C 5
ATOM 7661 O O . VAL A 1 52 ? -5.107 4.693 -7.118 1.00 0.75 48 VAL A O 5
ATOM 7674 N N . PRO A 1 53 ? -5.004 4.409 -4.902 1.00 0.74 49 PRO A N 5
ATOM 7675 C CA . PRO A 1 53 ? -5.807 3.179 -4.869 1.00 0.76 49 PRO A CA 5
ATOM 7676 C C . PRO A 1 53 ? -7.259 3.306 -5.361 1.00 0.88 49 PRO A C 5
ATOM 7677 O O . PRO A 1 53 ? -7.820 2.319 -5.843 1.00 1.13 49 PRO A O 5
ATOM 7688 N N . ASP A 1 54 ? -7.910 4.471 -5.268 1.00 0.88 50 ASP A N 5
ATOM 7689 C CA . ASP A 1 54 ? -9.254 4.681 -5.843 1.00 1.02 50 ASP A CA 5
ATOM 7690 C C . ASP A 1 54 ? -9.183 4.989 -7.343 1.00 0.91 50 ASP A C 5
ATOM 7691 O O . ASP A 1 54 ? -10.040 4.546 -8.109 1.00 1.00 50 ASP A O 5
ATOM 7700 N N . GLN A 1 55 ? -8.120 5.669 -7.779 1.00 0.89 51 GLN A N 5
ATOM 7701 C CA . GLN A 1 55 ? -7.824 5.926 -9.192 1.00 0.94 51 GLN A CA 5
ATOM 7702 C C . GLN A 1 55 ? -7.508 4.618 -9.946 1.00 0.84 51 GLN A C 5
ATOM 7703 O O . GLN A 1 55 ? -7.972 4.428 -11.073 1.00 0.88 51 GLN A O 5
ATOM 7717 N N . MET A 1 56 ? -6.801 3.679 -9.301 1.00 0.77 52 MET A N 5
ATOM 7718 C CA . MET A 1 56 ? -6.548 2.329 -9.826 1.00 0.74 52 MET A CA 5
ATOM 7719 C C . MET A 1 56 ? -7.825 1.473 -9.887 1.00 0.74 52 MET A C 5
ATOM 7720 O O . MET A 1 56 ? -8.072 0.799 -10.887 1.00 0.72 52 MET A O 5
ATOM 7734 N N . LEU A 1 57 ? -8.670 1.510 -8.851 1.00 0.83 53 LEU A N 5
ATOM 7735 C CA . LEU A 1 57 ? -9.931 0.762 -8.850 1.00 0.95 53 LEU A CA 5
ATOM 7736 C C . LEU A 1 57 ? -10.945 1.342 -9.860 1.00 1.00 53 LEU A C 5
ATOM 7737 O O . LEU A 1 57 ? -11.732 0.594 -10.441 1.00 1.09 53 LEU A O 5
ATOM 7753 N N . ALA A 1 58 ? -10.861 2.646 -10.155 1.00 0.98 54 ALA A N 5
ATOM 7754 C CA . ALA A 1 58 ? -11.594 3.297 -11.242 1.00 1.06 54 ALA A CA 5
ATOM 7755 C C . ALA A 1 58 ? -11.064 2.913 -12.638 1.00 1.13 54 ALA A C 5
ATOM 7756 O O . ALA A 1 58 ? -11.850 2.867 -13.585 1.00 1.23 54 ALA A O 5
ATOM 7763 N N . GLU A 1 59 ? -9.776 2.562 -12.780 1.00 1.15 55 GLU A N 5
ATOM 7764 C CA . GLU A 1 59 ? -9.250 1.986 -14.032 1.00 1.24 55 GLU A CA 5
ATOM 7765 C C . GLU A 1 59 ? -9.585 0.494 -14.198 1.00 1.32 55 GLU A C 5
ATOM 7766 O O . GLU A 1 59 ? -9.340 -0.071 -15.268 1.00 1.54 55 GLU A O 5
ATOM 7778 N N . LYS A 1 60 ? -10.150 -0.138 -13.157 1.00 1.29 56 LYS A N 5
ATOM 7779 C CA . LYS A 1 60 ? -10.546 -1.554 -13.096 1.00 1.32 56 LYS A CA 5
ATOM 7780 C C . LYS A 1 60 ? -9.381 -2.504 -13.411 1.00 1.32 56 LYS A C 5
ATOM 7781 O O . LYS A 1 60 ? -9.511 -3.419 -14.226 1.00 1.79 56 LYS A O 5
ATOM 7800 N N . ASP A 1 61 ? -8.224 -2.270 -12.786 1.00 1.12 57 ASP A N 5
ATOM 7801 C CA . ASP A 1 61 ? -7.065 -3.166 -12.782 1.00 1.19 57 ASP A CA 5
ATOM 7802 C C . ASP A 1 61 ? -7.511 -4.496 -12.175 1.00 1.17 57 ASP A C 5
ATOM 7803 O O . ASP A 1 61 ? -7.954 -4.552 -11.026 1.00 1.21 57 ASP A O 5
ATOM 7812 N N . PRO A 1 62 ? -7.456 -5.570 -12.959 1.00 1.17 58 PRO A N 5
ATOM 7813 C CA . PRO A 1 62 ? -8.220 -6.781 -12.683 1.00 1.28 58 PRO A CA 5
ATOM 7814 C C . PRO A 1 62 ? -7.558 -7.739 -11.693 1.00 1.55 58 PRO A C 5
ATOM 7815 O O . PRO A 1 62 ? -8.090 -8.803 -11.372 1.00 2.55 58 PRO A O 5
ATOM 7826 N N . LEU A 1 63 ? -6.386 -7.334 -11.224 1.00 0.95 59 LEU A N 5
ATOM 7827 C CA . LEU A 1 63 ? -5.735 -7.802 -10.000 1.00 0.95 59 LEU A CA 5
ATOM 7828 C C . LEU A 1 63 ? -6.296 -7.069 -8.768 1.00 0.94 59 LEU A C 5
ATOM 7829 O O . LEU A 1 63 ? -6.807 -7.711 -7.849 1.00 1.00 59 LEU A O 5
ATOM 7845 N N . ALA A 1 64 ? -6.294 -5.731 -8.752 1.00 0.95 60 ALA A N 5
ATOM 7846 C CA . ALA A 1 64 ? -6.862 -4.971 -7.635 1.00 0.97 60 ALA A CA 5
ATOM 7847 C C . ALA A 1 64 ? -8.367 -5.223 -7.433 1.00 0.93 60 ALA A C 5
ATOM 7848 O O . ALA A 1 64 ? -8.821 -5.396 -6.303 1.00 0.94 60 ALA A O 5
ATOM 7855 N N . MET A 1 65 ? -9.135 -5.324 -8.521 1.00 0.92 61 MET A N 5
ATOM 7856 C CA . MET A 1 65 ? -10.555 -5.665 -8.492 1.00 0.94 61 MET A CA 5
ATOM 7857 C C . MET A 1 65 ? -10.834 -7.019 -7.814 1.00 0.97 61 MET A C 5
ATOM 7858 O O . MET A 1 65 ? -11.904 -7.178 -7.227 1.00 1.00 61 MET A O 5
ATOM 7872 N N . LEU A 1 66 ? -9.890 -7.971 -7.833 1.00 1.00 62 LEU A N 5
ATOM 7873 C CA . LEU A 1 66 ? -9.987 -9.211 -7.054 1.00 1.04 62 LEU A CA 5
ATOM 7874 C C . LEU A 1 66 ? -9.617 -9.020 -5.584 1.00 1.05 62 LEU A C 5
ATOM 7875 O O . LEU A 1 66 ? -10.313 -9.564 -4.721 1.00 1.14 62 LEU A O 5
ATOM 7891 N N . LEU A 1 67 ? -8.536 -8.282 -5.277 1.00 1.01 63 LEU A N 5
ATOM 7892 C CA . LEU A 1 67 ? -8.076 -8.194 -3.882 1.00 1.05 63 LEU A CA 5
ATOM 7893 C C . LEU A 1 67 ? -9.057 -7.374 -3.045 1.00 0.99 63 LEU A C 5
ATOM 7894 O O . LEU A 1 67 ? -9.290 -7.681 -1.878 1.00 1.05 63 LEU A O 5
ATOM 7910 N N . PHE A 1 68 ? -9.694 -6.365 -3.644 1.00 0.94 64 PHE A N 5
ATOM 7911 C CA . PHE A 1 68 ? -10.569 -5.474 -2.887 1.00 0.93 64 PHE A CA 5
ATOM 7912 C C . PHE A 1 68 ? -11.857 -6.192 -2.451 1.00 0.96 64 PHE A C 5
ATOM 7913 O O . PHE A 1 68 ? -12.273 -6.040 -1.304 1.00 1.01 64 PHE A O 5
ATOM 7930 N N . GLU A 1 69 ? -12.437 -7.057 -3.298 1.00 0.99 65 GLU A N 5
ATOM 7931 C CA . GLU A 1 69 ? -13.591 -7.878 -2.905 1.00 1.07 65 GLU A CA 5
ATOM 7932 C C . GLU A 1 69 ? -13.232 -9.091 -2.026 1.00 1.16 65 GLU A C 5
ATOM 7933 O O . GLU A 1 69 ? -14.126 -9.673 -1.411 1.00 1.43 65 GLU A O 5
ATOM 7945 N N . GLN A 1 70 ? -11.946 -9.440 -1.881 1.00 1.02 66 GLN A N 5
ATOM 7946 C CA . GLN A 1 70 ? -11.482 -10.427 -0.894 1.00 1.07 66 GLN A CA 5
ATOM 7947 C C . GLN A 1 70 ? -11.345 -9.848 0.525 1.00 0.97 66 GLN A C 5
ATOM 7948 O O . GLN A 1 70 ? -11.457 -10.593 1.504 1.00 1.22 66 GLN A O 5
ATOM 7962 N N . TYR A 1 71 ? -11.180 -8.529 0.657 1.00 0.82 67 TYR A N 5
ATOM 7963 C CA . TYR A 1 71 ? -10.994 -7.836 1.936 1.00 0.90 67 TYR A CA 5
ATOM 7964 C C . TYR A 1 71 ? -12.210 -6.965 2.305 1.00 1.01 67 TYR A C 5
ATOM 7965 O O . TYR A 1 71 ? -12.143 -5.734 2.348 1.00 1.46 67 TYR A O 5
ATOM 7983 N N . ASN A 1 72 ? -13.338 -7.634 2.575 1.00 1.11 68 ASN A N 5
ATOM 7984 C CA . ASN A 1 72 ? -14.633 -7.054 2.969 1.00 1.25 68 ASN A CA 5
ATOM 7985 C C . ASN A 1 72 ? -15.256 -6.062 1.964 1.00 1.14 68 ASN A C 5
ATOM 7986 O O . ASN A 1 72 ? -16.099 -5.262 2.368 1.00 1.20 68 ASN A O 5
ATOM 7997 N N . ARG A 1 73 ? -14.843 -6.055 0.681 1.00 1.15 69 ARG A N 5
ATOM 7998 C CA . ARG A 1 73 ? -15.171 -4.987 -0.301 1.00 1.14 69 ARG A CA 5
ATOM 7999 C C . ARG A 1 73 ? -14.859 -3.546 0.163 1.00 1.06 69 ARG A C 5
ATOM 8000 O O . ARG A 1 73 ? -15.377 -2.591 -0.412 1.00 1.53 69 ARG A O 5
ATOM 8021 N N . LEU A 1 74 ? -14.002 -3.346 1.172 1.00 1.03 70 LEU A N 5
ATOM 8022 C CA . LEU A 1 74 ? -13.844 -2.048 1.863 1.00 1.03 70 LEU A CA 5
ATOM 8023 C C . LEU A 1 74 ? -13.147 -0.967 1.005 1.00 1.07 70 LEU A C 5
ATOM 8024 O O . LEU A 1 74 ? -13.447 0.224 1.128 1.00 1.88 70 LEU A O 5
ATOM 8040 N N . ALA A 1 75 ? -12.283 -1.385 0.071 1.00 1.40 71 ALA A N 5
ATOM 8041 C CA . ALA A 1 75 ? -11.410 -0.520 -0.737 1.00 1.42 71 ALA A CA 5
ATOM 8042 C C . ALA A 1 75 ? -10.417 0.310 0.128 1.00 1.64 71 ALA A C 5
ATOM 8043 O O . ALA A 1 75 ? -10.208 -0.006 1.298 1.00 2.88 71 ALA A O 5
ATOM 8050 N N . MET A 1 76 ? -9.770 1.336 -0.446 1.00 0.83 72 MET A N 5
ATOM 8051 C CA . MET A 1 76 ? -9.128 2.434 0.305 1.00 0.79 72 MET A CA 5
ATOM 8052 C C . MET A 1 76 ? -8.920 3.690 -0.583 1.00 0.78 72 MET A C 5
ATOM 8053 O O . MET A 1 76 ? -8.696 3.522 -1.788 1.00 0.80 72 MET A O 5
ATOM 8067 N N . PRO A 1 77 ? -8.948 4.921 -0.029 1.00 0.90 73 PRO A N 5
ATOM 8068 C CA . PRO A 1 77 ? -8.626 6.162 -0.746 1.00 0.95 73 PRO A CA 5
ATOM 8069 C C . PRO A 1 77 ? -7.130 6.552 -0.671 1.00 0.88 73 PRO A C 5
ATOM 8070 O O . PRO A 1 77 ? -6.322 5.855 -0.059 1.00 0.98 73 PRO A O 5
ATOM 8081 N N . ASN A 1 78 ? -6.767 7.674 -1.303 1.00 0.96 74 ASN A N 5
ATOM 8082 C CA . ASN A 1 78 ? -5.449 8.331 -1.248 1.00 1.14 74 ASN A CA 5
ATOM 8083 C C . ASN A 1 78 ? -5.276 9.235 0.004 1.00 1.31 74 ASN A C 5
ATOM 8084 O O . ASN A 1 78 ? -6.266 9.677 0.591 1.00 2.25 74 ASN A O 5
ATOM 8095 N N . MET A 1 79 ? -4.024 9.552 0.387 1.00 1.11 75 MET A N 5
ATOM 8096 C CA . MET A 1 79 ? -3.678 10.432 1.530 1.00 1.22 75 MET A CA 5
ATOM 8097 C C . MET A 1 79 ? -2.603 11.509 1.230 1.00 1.40 75 MET A C 5
ATOM 8098 O O . MET A 1 79 ? -1.836 11.879 2.121 1.00 2.41 75 MET A O 5
ATOM 8112 N N . ARG A 1 80 ? -2.533 12.032 -0.008 1.00 1.16 76 ARG A N 5
ATOM 8113 C CA . ARG A 1 80 ? -1.660 13.166 -0.418 1.00 1.28 76 ARG A CA 5
ATOM 8114 C C . ARG A 1 80 ? -0.171 12.998 -0.051 1.00 1.20 76 ARG A C 5
ATOM 8115 O O . ARG A 1 80 ? 0.404 13.768 0.728 1.00 1.67 76 ARG A O 5
ATOM 8136 N N . LEU A 1 81 ? 0.458 11.974 -0.623 1.00 1.11 77 LEU A N 5
ATOM 8137 C CA . LEU A 1 81 ? 1.840 11.584 -0.335 1.00 1.28 77 LEU A CA 5
ATOM 8138 C C . LEU A 1 81 ? 2.858 12.597 -0.890 1.00 1.93 77 LEU A C 5
ATOM 8139 O O . LEU A 1 81 ? 2.762 13.039 -2.043 1.00 2.45 77 LEU A O 5
ATOM 8155 N N . GLY A 1 82 ? 3.877 12.900 -0.085 1.00 2.13 78 GLY A N 5
ATOM 8156 C CA . GLY A 1 82 ? 5.107 13.549 -0.534 1.00 2.76 78 GLY A CA 5
ATOM 8157 C C . GLY A 1 82 ? 6.012 12.596 -1.327 1.00 2.35 78 GLY A C 5
ATOM 8158 O O . GLY A 1 82 ? 5.979 11.377 -1.151 1.00 1.67 78 GLY A O 5
ATOM 8162 N N . ASP A 1 83 ? 6.855 13.149 -2.194 1.00 2.81 79 ASP A N 5
ATOM 8163 C CA . ASP A 1 83 ? 7.677 12.378 -3.141 1.00 2.60 79 ASP A CA 5
ATOM 8164 C C . ASP A 1 83 ? 8.764 11.545 -2.431 1.00 2.11 79 ASP A C 5
ATOM 8165 O O . ASP A 1 83 ? 9.122 10.454 -2.891 1.00 1.90 79 ASP A O 5
ATOM 8174 N N . ALA A 1 84 ? 9.254 12.022 -1.283 1.00 2.23 80 ALA A N 5
ATOM 8175 C CA . ALA A 1 84 ? 10.139 11.295 -0.376 1.00 2.00 80 ALA A CA 5
ATOM 8176 C C . ALA A 1 84 ? 9.384 10.359 0.589 1.00 1.57 80 ALA A C 5
ATOM 8177 O O . ALA A 1 84 ? 9.977 9.398 1.084 1.00 1.49 80 ALA A O 5
ATOM 8184 N N . GLU A 1 85 ? 8.085 10.588 0.842 1.00 1.45 81 GLU A N 5
ATOM 8185 C CA . GLU A 1 85 ? 7.267 9.719 1.706 1.00 1.22 81 GLU A CA 5
ATOM 8186 C C . GLU A 1 85 ? 6.993 8.364 1.035 1.00 0.89 81 GLU A C 5
ATOM 8187 O O . GLU A 1 85 ? 7.088 7.320 1.685 1.00 0.81 81 GLU A O 5
ATOM 8199 N N . VAL A 1 86 ? 6.737 8.363 -0.280 1.00 0.89 82 VAL A N 5
ATOM 8200 C CA . VAL A 1 86 ? 6.668 7.128 -1.085 1.00 0.93 82 VAL A CA 5
ATOM 8201 C C . VAL A 1 86 ? 8.014 6.398 -1.037 1.00 1.01 82 VAL A C 5
ATOM 8202 O O . VAL A 1 86 ? 8.042 5.218 -0.700 1.00 0.95 82 VAL A O 5
ATOM 8215 N N . SER A 1 87 ? 9.139 7.094 -1.249 1.00 1.23 83 SER A N 5
ATOM 8216 C CA . SER A 1 87 ? 10.474 6.477 -1.155 1.00 1.40 83 SER A CA 5
ATOM 8217 C C . SER A 1 87 ? 10.745 5.858 0.220 1.00 1.15 83 SER A C 5
ATOM 8218 O O . SER A 1 87 ? 11.285 4.753 0.281 1.00 1.08 83 SER A O 5
ATOM 8226 N N . ALA A 1 88 ? 10.328 6.496 1.318 1.00 1.12 84 ALA A N 5
ATOM 8227 C CA . ALA A 1 88 ? 10.484 5.939 2.663 1.00 1.08 84 ALA A CA 5
ATOM 8228 C C . ALA A 1 88 ? 9.684 4.634 2.838 1.00 0.82 84 ALA A C 5
ATOM 8229 O O . ALA A 1 88 ? 10.206 3.653 3.368 1.00 0.81 84 ALA A O 5
ATOM 8236 N N . LEU A 1 89 ? 8.446 4.575 2.329 1.00 0.75 85 LEU A N 5
ATOM 8237 C CA . LEU A 1 89 ? 7.637 3.347 2.302 1.00 0.91 85 LEU A CA 5
ATOM 8238 C C . LEU A 1 89 ? 8.252 2.250 1.416 1.00 1.00 85 LEU A C 5
ATOM 8239 O O . LEU A 1 89 ? 8.303 1.094 1.824 1.00 1.29 85 LEU A O 5
ATOM 8255 N N . ILE A 1 90 ? 8.747 2.598 0.230 1.00 0.92 86 ILE A N 5
ATOM 8256 C CA . ILE A 1 90 ? 9.299 1.670 -0.776 1.00 1.16 86 ILE A CA 5
ATOM 8257 C C . ILE A 1 90 ? 10.634 1.090 -0.296 1.00 1.29 86 ILE A C 5
ATOM 8258 O O . ILE A 1 90 ? 10.909 -0.098 -0.476 1.00 1.68 86 ILE A O 5
ATOM 8274 N N . SER A 1 91 ? 11.441 1.920 0.365 1.00 1.05 87 SER A N 5
ATOM 8275 C CA . SER A 1 91 ? 12.709 1.524 0.980 1.00 1.19 87 SER A CA 5
ATOM 8276 C C . SER A 1 91 ? 12.492 0.712 2.262 1.00 1.32 87 SER A C 5
ATOM 8277 O O . SER A 1 91 ? 13.257 -0.221 2.514 1.00 1.55 87 SER A O 5
ATOM 8285 N N . TYR A 1 92 ? 11.451 1.011 3.058 1.00 1.27 88 TYR A N 5
ATOM 8286 C CA . TYR A 1 92 ? 11.193 0.269 4.305 1.00 1.48 88 TYR A CA 5
ATOM 8287 C C . TYR A 1 92 ? 10.471 -1.069 4.104 1.00 1.34 88 TYR A C 5
ATOM 8288 O O . TYR A 1 92 ? 10.845 -2.057 4.728 1.00 1.46 88 TYR A O 5
ATOM 8306 N N . LEU A 1 93 ? 9.468 -1.148 3.221 1.00 1.12 89 LEU A N 5
ATOM 8307 C CA . LEU A 1 93 ? 8.680 -2.376 3.034 1.00 0.97 89 LEU A CA 5
ATOM 8308 C C . LEU A 1 93 ? 9.494 -3.500 2.372 1.00 1.07 89 LEU A C 5
ATOM 8309 O O . LEU A 1 93 ? 9.245 -4.670 2.668 1.00 1.28 89 LEU A O 5
ATOM 8325 N N . GLU A 1 94 ? 10.507 -3.186 1.556 1.00 1.06 90 GLU A N 5
ATOM 8326 C CA . GLU A 1 94 ? 11.515 -4.171 1.130 1.00 1.16 90 GLU A CA 5
ATOM 8327 C C . GLU A 1 94 ? 12.338 -4.703 2.322 1.00 1.24 90 GLU A C 5
ATOM 8328 O O . GLU A 1 94 ? 12.614 -5.901 2.407 1.00 1.38 90 GLU A O 5
ATOM 8340 N N . GLU A 1 95 ? 12.691 -3.831 3.267 1.00 1.22 91 GLU A N 5
ATOM 8341 C CA . GLU A 1 95 ? 13.514 -4.144 4.440 1.00 1.33 91 GLU A CA 5
ATOM 8342 C C . GLU A 1 95 ? 12.766 -4.975 5.497 1.00 1.56 91 GLU A C 5
ATOM 8343 O O . GLU A 1 95 ? 13.315 -5.937 6.037 1.00 1.79 91 GLU A O 5
ATOM 8355 N N . GLU A 1 96 ? 11.493 -4.659 5.746 1.00 1.54 92 GLU A N 5
ATOM 8356 C CA . GLU A 1 96 ? 10.584 -5.462 6.573 1.00 1.84 92 GLU A CA 5
ATOM 8357 C C . GLU A 1 96 ? 10.276 -6.816 5.903 1.00 2.05 92 GLU A C 5
ATOM 8358 O O . GLU A 1 96 ? 10.203 -7.841 6.576 1.00 2.38 92 GLU A O 5
ATOM 8370 N N . THR A 1 97 ? 10.187 -6.858 4.564 1.00 1.96 93 THR A N 5
ATOM 8371 C CA . THR A 1 97 ? 10.078 -8.121 3.804 1.00 2.21 93 THR A CA 5
ATOM 8372 C C . THR A 1 97 ? 11.338 -8.984 3.963 1.00 2.29 93 THR A C 5
ATOM 8373 O O . THR A 1 97 ? 11.225 -10.199 4.114 1.00 2.61 93 THR A O 5
ATOM 8384 N N . ALA A 1 98 ? 12.526 -8.380 4.042 1.00 2.03 94 ALA A N 5
ATOM 8385 C CA . ALA A 1 98 ? 13.792 -9.050 4.383 1.00 2.07 94 ALA A CA 5
ATOM 8386 C C . ALA A 1 98 ? 13.922 -9.502 5.859 1.00 2.32 94 ALA A C 5
ATOM 8387 O O . ALA A 1 98 ? 14.950 -10.067 6.249 1.00 2.22 94 ALA A O 5
ATOM 8394 N N . ARG A 1 99 ? 12.896 -9.269 6.691 1.00 2.82 95 ARG A N 5
ATOM 8395 C CA . ARG A 1 99 ? 12.760 -9.754 8.078 1.00 3.34 95 ARG A CA 5
ATOM 8396 C C . ARG A 1 99 ? 11.425 -10.486 8.316 1.00 3.76 95 ARG A C 5
ATOM 8397 O O . ARG A 1 99 ? 10.894 -10.478 9.424 1.00 4.20 95 ARG A O 5
ATOM 8418 N N . LEU A 1 100 ? 10.909 -11.178 7.292 1.00 4.03 96 LEU A N 5
ATOM 8419 C CA . LEU A 1 100 ? 9.672 -11.992 7.321 1.00 4.58 96 LEU A CA 5
ATOM 8420 C C . LEU A 1 100 ? 9.611 -12.993 8.501 1.00 4.60 96 LEU A C 5
ATOM 8421 O O . LEU A 1 100 ? 8.532 -13.377 8.954 1.00 4.90 96 LEU A O 5
ATOM 8437 N N . GLN A 1 101 ? 10.769 -13.418 9.013 1.00 4.69 97 GLN A N 5
ATOM 8438 C CA . GLN A 1 101 ? 10.907 -14.291 10.184 1.00 5.17 97 GLN A CA 5
ATOM 8439 C C . GLN A 1 101 ? 10.623 -13.607 11.541 1.00 5.33 97 GLN A C 5
ATOM 8440 O O . GLN A 1 101 ? 10.343 -14.311 12.517 1.00 6.25 97 GLN A O 5
ATOM 8454 N N . THR A 1 102 ? 10.685 -12.273 11.643 1.00 4.93 98 THR A N 5
ATOM 8455 C CA . THR A 1 102 ? 10.546 -11.510 12.907 1.00 5.55 98 THR A CA 5
ATOM 8456 C C . THR A 1 102 ? 9.542 -10.339 12.828 1.00 6.02 98 THR A C 5
ATOM 8457 O O . THR A 1 102 ? 9.931 -9.191 13.062 1.00 6.19 98 THR A O 5
ATOM 8468 N N . PRO A 1 103 ? 8.242 -10.587 12.538 1.00 6.81 99 PRO A N 5
ATOM 8469 C CA . PRO A 1 103 ? 7.172 -9.590 12.658 1.00 7.79 99 PRO A CA 5
ATOM 8470 C C . PRO A 1 103 ? 6.833 -9.347 14.143 1.00 8.56 99 PRO A C 5
ATOM 8471 O O . PRO A 1 103 ? 5.919 -9.947 14.717 1.00 9.53 99 PRO A O 5
ATOM 8482 N N . VAL A 1 104 ? 7.624 -8.496 14.793 1.00 8.40 100 VAL A N 5
ATOM 8483 C CA . VAL A 1 104 ? 7.647 -8.292 16.251 1.00 9.21 100 VAL A CA 5
ATOM 8484 C C . VAL A 1 104 ? 7.112 -6.907 16.631 1.00 10.05 100 VAL A C 5
ATOM 8485 O O . VAL A 1 104 ? 7.408 -5.919 15.961 1.00 10.41 100 VAL A O 5
ATOM 8498 N N . THR A 1 105 ? 6.305 -6.830 17.693 1.00 10.68 101 THR A N 5
ATOM 8499 C CA . THR A 1 105 ? 5.559 -5.614 18.077 1.00 11.67 101 THR A CA 5
ATOM 8500 C C . THR A 1 105 ? 6.432 -4.604 18.823 1.00 12.07 101 THR A C 5
ATOM 8501 O O . THR A 1 105 ? 6.537 -3.452 18.399 1.00 12.80 101 THR A O 5
ATOM 8512 N N . ASN A 1 106 ? 7.094 -5.045 19.900 1.00 11.95 102 ASN A N 5
ATOM 8513 C CA . ASN A 1 106 ? 8.182 -4.399 20.654 1.00 12.51 102 ASN A CA 5
ATOM 8514 C C . ASN A 1 106 ? 7.928 -2.993 21.270 1.00 13.16 102 ASN A C 5
ATOM 8515 O O . ASN A 1 106 ? 8.719 -2.548 22.110 1.00 13.62 102 ASN A O 5
ATOM 8526 N N . ARG A 1 107 ? 6.850 -2.290 20.896 1.00 13.51 103 ARG A N 5
ATOM 8527 C CA . ARG A 1 107 ? 6.574 -0.900 21.307 1.00 14.38 103 ARG A CA 5
ATOM 8528 C C . ARG A 1 107 ? 6.227 -0.733 22.789 1.00 14.81 103 ARG A C 5
ATOM 8529 O O . ARG A 1 107 ? 5.815 -1.677 23.467 1.00 14.97 103 ARG A O 5
ATOM 8550 N N . GLY A 1 108 ? 6.388 0.492 23.283 1.00 15.29 104 GLY A N 5
ATOM 8551 C CA . GLY A 1 108 ? 6.110 0.871 24.666 1.00 15.96 104 GLY A CA 5
ATOM 8552 C C . GLY A 1 108 ? 5.737 2.341 24.839 1.00 16.41 104 GLY A C 5
ATOM 8553 O O . GLY A 1 108 ? 5.549 3.069 23.859 1.00 16.73 104 GLY A O 5
ATOM 8557 N N . ILE A 1 109 ? 5.608 2.766 26.096 1.00 16.64 105 ILE A N 5
ATOM 8558 C CA . ILE A 1 109 ? 5.251 4.141 26.475 1.00 17.24 105 ILE A CA 5
ATOM 8559 C C . ILE A 1 109 ? 6.409 5.111 26.146 1.00 17.68 105 ILE A C 5
ATOM 8560 O O . ILE A 1 109 ? 7.567 4.787 26.445 1.00 17.78 105 ILE A O 5
ATOM 8576 N N . PRO A 1 110 ? 6.151 6.305 25.580 1.00 18.20 106 PRO A N 5
ATOM 8577 C CA . PRO A 1 110 ? 7.153 7.367 25.441 1.00 18.99 106 PRO A CA 5
ATOM 8578 C C . PRO A 1 110 ? 7.559 7.965 26.794 1.00 19.47 106 PRO A C 5
ATOM 8579 O O . PRO A 1 110 ? 8.753 7.832 27.152 1.00 19.66 106 PRO A O 5
ATOM 8666 N N . SER A 1 5 ? 12.912 7.552 7.709 1.00 2.53 1 SER A N 6
ATOM 8667 C CA . SER A 1 5 ? 12.712 6.961 6.378 1.00 2.14 1 SER A CA 6
ATOM 8668 C C . SER A 1 5 ? 11.698 5.811 6.417 1.00 1.60 1 SER A C 6
ATOM 8669 O O . SER A 1 5 ? 12.048 4.637 6.271 1.00 2.84 1 SER A O 6
ATOM 8677 N N . GLY A 1 6 ? 10.429 6.169 6.619 1.00 1.19 2 GLY A N 6
ATOM 8678 C CA . GLY A 1 6 ? 9.269 5.297 6.425 1.00 0.72 2 GLY A CA 6
ATOM 8679 C C . GLY A 1 6 ? 8.570 4.828 7.703 1.00 0.72 2 GLY A C 6
ATOM 8680 O O . GLY A 1 6 ? 7.350 4.953 7.764 1.00 0.78 2 GLY A O 6
ATOM 8684 N N . GLU A 1 7 ? 9.268 4.367 8.747 1.00 0.76 3 GLU A N 6
ATOM 8685 C CA . GLU A 1 7 ? 8.588 3.863 9.960 1.00 0.80 3 GLU A CA 6
ATOM 8686 C C . GLU A 1 7 ? 7.834 4.977 10.707 1.00 0.85 3 GLU A C 6
ATOM 8687 O O . GLU A 1 7 ? 6.641 4.843 10.997 1.00 0.80 3 GLU A O 6
ATOM 8699 N N . GLN A 1 8 ? 8.493 6.107 10.983 1.00 1.05 4 GLN A N 6
ATOM 8700 C CA . GLN A 1 8 ? 7.863 7.234 11.685 1.00 1.23 4 GLN A CA 6
ATOM 8701 C C . GLN A 1 8 ? 6.792 7.943 10.828 1.00 1.22 4 GLN A C 6
ATOM 8702 O O . GLN A 1 8 ? 5.912 8.613 11.368 1.00 1.38 4 GLN A O 6
ATOM 8716 N N . ILE A 1 9 ? 6.835 7.759 9.502 1.00 1.13 5 ILE A N 6
ATOM 8717 C CA . ILE A 1 9 ? 5.793 8.192 8.556 1.00 1.14 5 ILE A CA 6
ATOM 8718 C C . ILE A 1 9 ? 4.589 7.246 8.640 1.00 1.01 5 ILE A C 6
ATOM 8719 O O . ILE A 1 9 ? 3.455 7.699 8.784 1.00 1.10 5 ILE A O 6
ATOM 8735 N N . PHE A 1 10 ? 4.819 5.929 8.615 1.00 0.83 6 PHE A N 6
ATOM 8736 C CA . PHE A 1 10 ? 3.776 4.906 8.734 1.00 0.72 6 PHE A CA 6
ATOM 8737 C C . PHE A 1 10 ? 2.931 5.108 10.002 1.00 0.68 6 PHE A C 6
ATOM 8738 O O . PHE A 1 10 ? 1.703 5.028 9.939 1.00 0.70 6 PHE A O 6
ATOM 8755 N N . ARG A 1 11 ? 3.568 5.481 11.123 1.00 0.73 7 ARG A N 6
ATOM 8756 C CA . ARG A 1 11 ? 2.926 5.794 12.414 1.00 0.82 7 ARG A CA 6
ATOM 8757 C C . ARG A 1 11 ? 1.778 6.803 12.306 1.00 0.89 7 ARG A C 6
ATOM 8758 O O . ARG A 1 11 ? 0.791 6.693 13.031 1.00 1.08 7 ARG A O 6
ATOM 8779 N N . THR A 1 12 ? 1.913 7.778 11.403 1.00 0.87 8 THR A N 6
ATOM 8780 C CA . THR A 1 12 ? 0.996 8.917 11.253 1.00 1.04 8 THR A CA 6
ATOM 8781 C C . THR A 1 12 ? 0.149 8.861 9.971 1.00 0.99 8 THR A C 6
ATOM 8782 O O . THR A 1 12 ? -1.015 9.262 9.992 1.00 1.33 8 THR A O 6
ATOM 8793 N N . ARG A 1 13 ? 0.676 8.297 8.873 1.00 0.83 9 ARG A N 6
ATOM 8794 C CA . ARG A 1 13 ? -0.017 8.171 7.577 1.00 1.05 9 ARG A CA 6
ATOM 8795 C C . ARG A 1 13 ? -0.811 6.866 7.398 1.00 0.92 9 ARG A C 6
ATOM 8796 O O . ARG A 1 13 ? -1.704 6.842 6.552 1.00 1.09 9 ARG A O 6
ATOM 8817 N N . CYS A 1 14 ? -0.475 5.785 8.112 1.00 0.79 10 CYS A N 6
ATOM 8818 C CA . CYS A 1 14 ? -0.946 4.424 7.788 1.00 0.81 10 CYS A CA 6
ATOM 8819 C C . CYS A 1 14 ? -1.419 3.576 8.981 1.00 0.78 10 CYS A C 6
ATOM 8820 O O . CYS A 1 14 ? -2.277 2.710 8.804 1.00 0.91 10 CYS A O 6
ATOM 8827 N N . SER A 1 15 ? -0.859 3.789 10.177 1.00 0.90 11 SER A N 6
ATOM 8828 C CA . SER A 1 15 ? -1.046 2.944 11.367 1.00 1.01 11 SER A CA 6
ATOM 8829 C C . SER A 1 15 ? -2.491 2.896 11.888 1.00 1.12 11 SER A C 6
ATOM 8830 O O . SER A 1 15 ? -2.874 1.945 12.575 1.00 1.96 11 SER A O 6
ATOM 8838 N N . SER A 1 16 ? -3.336 3.863 11.507 1.00 1.25 12 SER A N 6
ATOM 8839 C CA . SER A 1 16 ? -4.776 3.847 11.791 1.00 1.41 12 SER A CA 6
ATOM 8840 C C . SER A 1 16 ? -5.530 2.662 11.154 1.00 1.18 12 SER A C 6
ATOM 8841 O O . SER A 1 16 ? -6.632 2.344 11.608 1.00 1.38 12 SER A O 6
ATOM 8849 N N . CYS A 1 17 ? -4.950 1.981 10.158 1.00 0.95 13 CYS A N 6
ATOM 8850 C CA . CYS A 1 17 ? -5.586 0.863 9.439 1.00 0.89 13 CYS A CA 6
ATOM 8851 C C . CYS A 1 17 ? -4.652 -0.314 9.093 1.00 0.99 13 CYS A C 6
ATOM 8852 O O . CYS A 1 17 ? -5.049 -1.163 8.290 1.00 1.40 13 CYS A O 6
ATOM 8859 N N . HIS A 1 18 ? -3.411 -0.343 9.603 1.00 0.96 14 HIS A N 6
ATOM 8860 C CA . HIS A 1 18 ? -2.387 -1.320 9.198 1.00 1.03 14 HIS A CA 6
ATOM 8861 C C . HIS A 1 18 ? -1.336 -1.682 10.260 1.00 0.97 14 HIS A C 6
ATOM 8862 O O . HIS A 1 18 ? -1.156 -1.025 11.289 1.00 1.15 14 HIS A O 6
ATOM 8876 N N . THR A 1 19 ? -0.565 -2.702 9.880 1.00 0.95 15 THR A N 6
ATOM 8877 C CA . THR A 1 19 ? 0.657 -3.218 10.522 1.00 0.97 15 THR A CA 6
ATOM 8878 C C . THR A 1 19 ? 1.673 -3.673 9.458 1.00 0.91 15 THR A C 6
ATOM 8879 O O . THR A 1 19 ? 1.300 -3.970 8.319 1.00 0.98 15 THR A O 6
ATOM 8890 N N . VAL A 1 20 ? 2.962 -3.738 9.809 1.00 0.95 16 VAL A N 6
ATOM 8891 C CA . VAL A 1 20 ? 4.051 -4.278 8.966 1.00 0.98 16 VAL A CA 6
ATOM 8892 C C . VAL A 1 20 ? 4.760 -5.407 9.718 1.00 1.12 16 VAL A C 6
ATOM 8893 O O . VAL A 1 20 ? 5.915 -5.296 10.129 1.00 1.58 16 VAL A O 6
ATOM 8906 N N . GLY A 1 21 ? 4.022 -6.501 9.926 1.00 0.97 17 GLY A N 6
ATOM 8907 C CA . GLY A 1 21 ? 4.496 -7.733 10.575 1.00 1.18 17 GLY A CA 6
ATOM 8908 C C . GLY A 1 21 ? 3.716 -8.190 11.815 1.00 1.32 17 GLY A C 6
ATOM 8909 O O . GLY A 1 21 ? 4.164 -9.123 12.477 1.00 1.64 17 GLY A O 6
ATOM 8913 N N . ASN A 1 22 ? 2.566 -7.581 12.128 1.00 1.66 18 ASN A N 6
ATOM 8914 C CA . ASN A 1 22 ? 1.789 -7.849 13.352 1.00 2.21 18 ASN A CA 6
ATOM 8915 C C . ASN A 1 22 ? 0.323 -8.215 13.041 1.00 2.55 18 ASN A C 6
ATOM 8916 O O . ASN A 1 22 ? -0.608 -7.602 13.573 1.00 3.10 18 ASN A O 6
ATOM 8927 N N . THR A 1 23 ? 0.106 -9.193 12.156 1.00 3.11 19 THR A N 6
ATOM 8928 C CA . THR A 1 23 ? -1.238 -9.551 11.665 1.00 3.91 19 THR A CA 6
ATOM 8929 C C . THR A 1 23 ? -2.206 -10.081 12.735 1.00 4.48 19 THR A C 6
ATOM 8930 O O . THR A 1 23 ? -1.815 -10.419 13.855 1.00 4.60 19 THR A O 6
ATOM 8941 N N . GLU A 1 24 ? -3.492 -10.147 12.379 1.00 5.42 20 GLU A N 6
ATOM 8942 C CA . GLU A 1 24 ? -4.629 -10.466 13.258 1.00 6.27 20 GLU A CA 6
ATOM 8943 C C . GLU A 1 24 ? -4.628 -9.667 14.588 1.00 5.19 20 GLU A C 6
ATOM 8944 O O . GLU A 1 24 ? -4.396 -10.225 15.669 1.00 4.84 20 GLU A O 6
ATOM 8956 N N . PRO A 1 25 ? -4.900 -8.344 14.533 1.00 5.89 21 PRO A N 6
ATOM 8957 C CA . PRO A 1 25 ? -5.152 -7.503 15.710 1.00 6.09 21 PRO A CA 6
ATOM 8958 C C . PRO A 1 25 ? -6.543 -7.803 16.327 1.00 6.02 21 PRO A C 6
ATOM 8959 O O . PRO A 1 25 ? -7.127 -8.867 16.080 1.00 6.21 21 PRO A O 6
ATOM 8970 N N . GLY A 1 26 ? -7.103 -6.882 17.121 1.00 6.55 22 GLY A N 6
ATOM 8971 C CA . GLY A 1 26 ? -8.541 -6.854 17.431 1.00 6.95 22 GLY A CA 6
ATOM 8972 C C . GLY A 1 26 ? -9.388 -6.455 16.209 1.00 6.50 22 GLY A C 6
ATOM 8973 O O . GLY A 1 26 ? -8.912 -6.504 15.073 1.00 6.36 22 GLY A O 6
ATOM 8977 N N . GLN A 1 27 ? -10.637 -6.021 16.405 1.00 6.81 23 GLN A N 6
ATOM 8978 C CA . GLN A 1 27 ? -11.447 -5.461 15.309 1.00 6.79 23 GLN A CA 6
ATOM 8979 C C . GLN A 1 27 ? -10.936 -4.075 14.835 1.00 6.06 23 GLN A C 6
ATOM 8980 O O . GLN A 1 27 ? -10.796 -3.896 13.617 1.00 5.61 23 GLN A O 6
ATOM 8994 N N . PRO A 1 28 ? -10.574 -3.122 15.720 1.00 6.62 24 PRO A N 6
ATOM 8995 C CA . PRO A 1 28 ? -9.893 -1.885 15.321 1.00 6.62 24 PRO A CA 6
ATOM 8996 C C . PRO A 1 28 ? -8.483 -2.124 14.769 1.00 5.42 24 PRO A C 6
ATOM 8997 O O . PRO A 1 28 ? -7.893 -3.190 14.964 1.00 5.42 24 PRO A O 6
ATOM 9008 N N . GLY A 1 29 ? -7.945 -1.136 14.051 1.00 5.45 25 GLY A N 6
ATOM 9009 C CA . GLY A 1 29 ? -6.820 -1.334 13.131 1.00 5.60 25 GLY A CA 6
ATOM 9010 C C . GLY A 1 29 ? -7.235 -1.898 11.762 1.00 4.58 25 GLY A C 6
ATOM 9011 O O . GLY A 1 29 ? -6.370 -2.115 10.925 1.00 5.94 25 GLY A O 6
ATOM 9015 N N . ILE A 1 30 ? -8.541 -2.100 11.515 1.00 2.67 26 ILE A N 6
ATOM 9016 C CA . ILE A 1 30 ? -9.201 -2.428 10.227 1.00 1.80 26 ILE A CA 6
ATOM 9017 C C . ILE A 1 30 ? -8.857 -3.807 9.610 1.00 1.96 26 ILE A C 6
ATOM 9018 O O . ILE A 1 30 ? -9.704 -4.395 8.926 1.00 2.77 26 ILE A O 6
ATOM 9034 N N . GLY A 1 31 ? -7.675 -4.360 9.894 1.00 2.01 27 GLY A N 6
ATOM 9035 C CA . GLY A 1 31 ? -7.320 -5.773 9.662 1.00 2.96 27 GLY A CA 6
ATOM 9036 C C . GLY A 1 31 ? -6.017 -6.107 8.898 1.00 1.92 27 GLY A C 6
ATOM 9037 O O . GLY A 1 31 ? -5.309 -7.009 9.358 1.00 2.06 27 GLY A O 6
ATOM 9041 N N . PRO A 1 32 ? -5.680 -5.484 7.743 1.00 1.66 28 PRO A N 6
ATOM 9042 C CA . PRO A 1 32 ? -4.646 -6.027 6.845 1.00 1.44 28 PRO A CA 6
ATOM 9043 C C . PRO A 1 32 ? -3.198 -5.716 7.257 1.00 1.24 28 PRO A C 6
ATOM 9044 O O . PRO A 1 32 ? -2.853 -4.565 7.530 1.00 1.36 28 PRO A O 6
ATOM 9055 N N . ASP A 1 33 ? -2.332 -6.727 7.171 1.00 1.21 29 ASP A N 6
ATOM 9056 C CA . ASP A 1 33 ? -0.894 -6.670 7.469 1.00 1.08 29 ASP A CA 6
ATOM 9057 C C . ASP A 1 33 ? -0.032 -6.754 6.197 1.00 0.98 29 ASP A C 6
ATOM 9058 O O . ASP A 1 33 ? -0.369 -7.473 5.248 1.00 1.27 29 ASP A O 6
ATOM 9067 N N . LEU A 1 34 ? 1.086 -6.020 6.177 1.00 0.80 30 LEU A N 6
ATOM 9068 C CA . LEU A 1 34 ? 1.832 -5.702 4.950 1.00 0.80 30 LEU A CA 6
ATOM 9069 C C . LEU A 1 34 ? 3.204 -6.387 4.815 1.00 0.79 30 LEU A C 6
ATOM 9070 O O . LEU A 1 34 ? 3.865 -6.210 3.792 1.00 0.98 30 LEU A O 6
ATOM 9086 N N . LEU A 1 35 ? 3.663 -7.150 5.814 1.00 0.77 31 LEU A N 6
ATOM 9087 C CA . LEU A 1 35 ? 4.977 -7.803 5.746 1.00 0.84 31 LEU A CA 6
ATOM 9088 C C . LEU A 1 35 ? 5.022 -8.854 4.635 1.00 0.95 31 LEU A C 6
ATOM 9089 O O . LEU A 1 35 ? 4.118 -9.675 4.475 1.00 1.61 31 LEU A O 6
ATOM 9105 N N . GLY A 1 36 ? 6.109 -8.832 3.872 1.00 0.89 32 GLY A N 6
ATOM 9106 C CA . GLY A 1 36 ? 6.348 -9.755 2.761 1.00 0.95 32 GLY A CA 6
ATOM 9107 C C . GLY A 1 36 ? 5.616 -9.412 1.462 1.00 0.85 32 GLY A C 6
ATOM 9108 O O . GLY A 1 36 ? 5.981 -9.953 0.420 1.00 0.88 32 GLY A O 6
ATOM 9112 N N . VAL A 1 37 ? 4.649 -8.485 1.451 1.00 0.83 33 VAL A N 6
ATOM 9113 C CA . VAL A 1 37 ? 3.815 -8.234 0.255 1.00 0.86 33 VAL A CA 6
ATOM 9114 C C . VAL A 1 37 ? 4.642 -7.807 -0.969 1.00 0.76 33 VAL A C 6
ATOM 9115 O O . VAL A 1 37 ? 4.391 -8.272 -2.078 1.00 0.91 33 VAL A O 6
ATOM 9128 N N . THR A 1 38 ? 5.709 -7.024 -0.753 1.00 0.66 34 THR A N 6
ATOM 9129 C CA . THR A 1 38 ? 6.655 -6.554 -1.792 1.00 0.73 34 THR A CA 6
ATOM 9130 C C . THR A 1 38 ? 7.491 -7.681 -2.436 1.00 0.75 34 THR A C 6
ATOM 9131 O O . THR A 1 38 ? 8.017 -7.530 -3.545 1.00 0.99 34 THR A O 6
ATOM 9142 N N . ARG A 1 39 ? 7.588 -8.836 -1.761 1.00 0.75 35 ARG A N 6
ATOM 9143 C CA . ARG A 1 39 ? 8.249 -10.076 -2.207 1.00 1.05 35 ARG A CA 6
ATOM 9144 C C . ARG A 1 39 ? 7.242 -11.078 -2.789 1.00 1.20 35 ARG A C 6
ATOM 9145 O O . ARG A 1 39 ? 7.551 -11.744 -3.775 1.00 1.54 35 ARG A O 6
ATOM 9166 N N . GLN A 1 40 ? 6.048 -11.160 -2.203 1.00 1.26 36 GLN A N 6
ATOM 9167 C CA . GLN A 1 40 ? 4.985 -12.120 -2.536 1.00 1.56 36 GLN A CA 6
ATOM 9168 C C . GLN A 1 40 ? 4.185 -11.752 -3.799 1.00 1.69 36 GLN A C 6
ATOM 9169 O O . GLN A 1 40 ? 3.780 -12.649 -4.540 1.00 2.12 36 GLN A O 6
ATOM 9183 N N . ARG A 1 41 ? 3.936 -10.457 -4.054 1.00 1.47 37 ARG A N 6
ATOM 9184 C CA . ARG A 1 41 ? 3.126 -9.962 -5.185 1.00 1.70 37 ARG A CA 6
ATOM 9185 C C . ARG A 1 41 ? 3.763 -8.766 -5.905 1.00 1.30 37 ARG A C 6
ATOM 9186 O O . ARG A 1 41 ? 4.788 -8.241 -5.476 1.00 1.74 37 ARG A O 6
ATOM 9207 N N . ASP A 1 42 ? 3.199 -8.399 -7.053 1.00 1.19 38 ASP A N 6
ATOM 9208 C CA . ASP A 1 42 ? 3.825 -7.520 -8.053 1.00 1.15 38 ASP A CA 6
ATOM 9209 C C . ASP A 1 42 ? 4.118 -6.089 -7.552 1.00 1.27 38 ASP A C 6
ATOM 9210 O O . ASP A 1 42 ? 3.224 -5.337 -7.165 1.00 1.49 38 ASP A O 6
ATOM 9219 N N . ALA A 1 43 ? 5.397 -5.699 -7.586 1.00 1.25 39 ALA A N 6
ATOM 9220 C CA . ALA A 1 43 ? 5.908 -4.487 -6.944 1.00 1.37 39 ALA A CA 6
ATOM 9221 C C . ALA A 1 43 ? 5.453 -3.189 -7.631 1.00 1.40 39 ALA A C 6
ATOM 9222 O O . ALA A 1 43 ? 4.949 -2.289 -6.958 1.00 1.93 39 ALA A O 6
ATOM 9229 N N . ASN A 1 44 ? 5.555 -3.091 -8.963 1.00 1.02 40 ASN A N 6
ATOM 9230 C CA . ASN A 1 44 ? 5.097 -1.892 -9.682 1.00 1.01 40 ASN A CA 6
ATOM 9231 C C . ASN A 1 44 ? 3.588 -1.665 -9.482 1.00 0.95 40 ASN A C 6
ATOM 9232 O O . ASN A 1 44 ? 3.155 -0.520 -9.326 1.00 0.99 40 ASN A O 6
ATOM 9243 N N . TRP A 1 45 ? 2.807 -2.748 -9.426 1.00 0.93 41 TRP A N 6
ATOM 9244 C CA . TRP A 1 45 ? 1.374 -2.707 -9.135 1.00 0.91 41 TRP A CA 6
ATOM 9245 C C . TRP A 1 45 ? 1.092 -2.229 -7.701 1.00 0.90 41 TRP A C 6
ATOM 9246 O O . TRP A 1 45 ? 0.280 -1.325 -7.507 1.00 0.89 41 TRP A O 6
ATOM 9267 N N . LEU A 1 46 ? 1.815 -2.751 -6.698 1.00 0.91 42 LEU A N 6
ATOM 9268 C CA . LEU A 1 46 ? 1.698 -2.320 -5.295 1.00 0.87 42 LEU A CA 6
ATOM 9269 C C . LEU A 1 46 ? 2.005 -0.824 -5.119 1.00 0.76 42 LEU A C 6
ATOM 9270 O O . LEU A 1 46 ? 1.310 -0.136 -4.368 1.00 0.71 42 LEU A O 6
ATOM 9286 N N . VAL A 1 47 ? 3.007 -0.299 -5.835 1.00 0.77 43 VAL A N 6
ATOM 9287 C CA . VAL A 1 47 ? 3.328 1.139 -5.841 1.00 0.78 43 VAL A CA 6
ATOM 9288 C C . VAL A 1 47 ? 2.242 1.955 -6.557 1.00 0.87 43 VAL A C 6
ATOM 9289 O O . VAL A 1 47 ? 1.885 3.024 -6.061 1.00 0.94 43 VAL A O 6
ATOM 9302 N N . ARG A 1 48 ? 1.636 1.455 -7.649 1.00 0.93 44 ARG A N 6
ATOM 9303 C CA . ARG A 1 48 ? 0.484 2.122 -8.292 1.00 1.01 44 ARG A CA 6
ATOM 9304 C C . ARG A 1 48 ? -0.722 2.185 -7.351 1.00 0.92 44 ARG A C 6
ATOM 9305 O O . ARG A 1 48 ? -1.298 3.262 -7.195 1.00 0.94 44 ARG A O 6
ATOM 9326 N N . TRP A 1 49 ? -1.048 1.088 -6.661 1.00 0.91 45 TRP A N 6
ATOM 9327 C CA . TRP A 1 49 ? -2.147 1.049 -5.686 1.00 0.92 45 TRP A CA 6
ATOM 9328 C C . TRP A 1 49 ? -1.906 2.008 -4.520 1.00 0.80 45 TRP A C 6
ATOM 9329 O O . TRP A 1 49 ? -2.824 2.684 -4.068 1.00 1.01 45 TRP A O 6
ATOM 9350 N N . LEU A 1 50 ? -0.666 2.132 -4.053 1.00 0.63 46 LEU A N 6
ATOM 9351 C CA . LEU A 1 50 ? -0.326 3.071 -2.987 1.00 0.80 46 LEU A CA 6
ATOM 9352 C C . LEU A 1 50 ? -0.294 4.541 -3.453 1.00 0.87 46 LEU A C 6
ATOM 9353 O O . LEU A 1 50 ? -0.471 5.443 -2.631 1.00 1.14 46 LEU A O 6
ATOM 9369 N N . LYS A 1 51 ? -0.148 4.805 -4.759 1.00 0.79 47 LYS A N 6
ATOM 9370 C CA . LYS A 1 51 ? -0.251 6.148 -5.357 1.00 0.99 47 LYS A CA 6
ATOM 9371 C C . LYS A 1 51 ? -1.694 6.570 -5.650 1.00 0.93 47 LYS A C 6
ATOM 9372 O O . LYS A 1 51 ? -2.095 7.642 -5.190 1.00 1.09 47 LYS A O 6
ATOM 9391 N N . VAL A 1 52 ? -2.472 5.768 -6.387 1.00 0.82 48 VAL A N 6
ATOM 9392 C CA . VAL A 1 52 ? -3.732 6.210 -7.027 1.00 0.81 48 VAL A CA 6
ATOM 9393 C C . VAL A 1 52 ? -4.893 5.176 -6.954 1.00 0.71 48 VAL A C 6
ATOM 9394 O O . VAL A 1 52 ? -5.529 4.854 -7.963 1.00 0.72 48 VAL A O 6
ATOM 9407 N N . PRO A 1 53 ? -5.250 4.662 -5.762 1.00 0.66 49 PRO A N 6
ATOM 9408 C CA . PRO A 1 53 ? -6.177 3.529 -5.620 1.00 0.62 49 PRO A CA 6
ATOM 9409 C C . PRO A 1 53 ? -7.635 3.828 -6.015 1.00 0.63 49 PRO A C 6
ATOM 9410 O O . PRO A 1 53 ? -8.422 2.901 -6.198 1.00 0.86 49 PRO A O 6
ATOM 9421 N N . ASP A 1 54 ? -8.031 5.098 -6.161 1.00 0.77 50 ASP A N 6
ATOM 9422 C CA . ASP A 1 54 ? -9.331 5.460 -6.749 1.00 0.91 50 ASP A CA 6
ATOM 9423 C C . ASP A 1 54 ? -9.336 5.257 -8.275 1.00 0.95 50 ASP A C 6
ATOM 9424 O O . ASP A 1 54 ? -10.213 4.582 -8.822 1.00 1.10 50 ASP A O 6
ATOM 9433 N N . GLN A 1 55 ? -8.328 5.802 -8.965 1.00 0.98 51 GLN A N 6
ATOM 9434 C CA . GLN A 1 55 ? -8.245 5.753 -10.427 1.00 1.08 51 GLN A CA 6
ATOM 9435 C C . GLN A 1 55 ? -8.073 4.318 -10.930 1.00 0.98 51 GLN A C 6
ATOM 9436 O O . GLN A 1 55 ? -8.654 3.968 -11.948 1.00 1.06 51 GLN A O 6
ATOM 9450 N N . MET A 1 56 ? -7.341 3.463 -10.210 1.00 0.87 52 MET A N 6
ATOM 9451 C CA . MET A 1 56 ? -7.158 2.061 -10.588 1.00 0.84 52 MET A CA 6
ATOM 9452 C C . MET A 1 56 ? -8.462 1.242 -10.616 1.00 0.82 52 MET A C 6
ATOM 9453 O O . MET A 1 56 ? -8.572 0.317 -11.419 1.00 0.88 52 MET A O 6
ATOM 9467 N N . LEU A 1 57 ? -9.478 1.583 -9.812 1.00 0.90 53 LEU A N 6
ATOM 9468 C CA . LEU A 1 57 ? -10.815 0.993 -9.964 1.00 1.01 53 LEU A CA 6
ATOM 9469 C C . LEU A 1 57 ? -11.578 1.643 -11.130 1.00 1.09 53 LEU A C 6
ATOM 9470 O O . LEU A 1 57 ? -12.179 0.947 -11.947 1.00 1.27 53 LEU A O 6
ATOM 9486 N N . ALA A 1 58 ? -11.502 2.969 -11.263 1.00 1.03 54 ALA A N 6
ATOM 9487 C CA . ALA A 1 58 ? -12.169 3.734 -12.323 1.00 1.08 54 ALA A CA 6
ATOM 9488 C C . ALA A 1 58 ? -11.605 3.493 -13.750 1.00 1.10 54 ALA A C 6
ATOM 9489 O O . ALA A 1 58 ? -12.276 3.755 -14.748 1.00 1.29 54 ALA A O 6
ATOM 9496 N N . GLU A 1 59 ? -10.380 2.977 -13.857 1.00 1.05 55 GLU A N 6
ATOM 9497 C CA . GLU A 1 59 ? -9.708 2.582 -15.104 1.00 1.07 55 GLU A CA 6
ATOM 9498 C C . GLU A 1 59 ? -9.789 1.072 -15.392 1.00 1.11 55 GLU A C 6
ATOM 9499 O O . GLU A 1 59 ? -9.285 0.613 -16.425 1.00 1.33 55 GLU A O 6
ATOM 9511 N N . LYS A 1 60 ? -10.403 0.323 -14.460 1.00 1.13 56 LYS A N 6
ATOM 9512 C CA . LYS A 1 60 ? -10.411 -1.141 -14.336 1.00 1.13 56 LYS A CA 6
ATOM 9513 C C . LYS A 1 60 ? -9.020 -1.748 -14.513 1.00 1.17 56 LYS A C 6
ATOM 9514 O O . LYS A 1 60 ? -8.688 -2.329 -15.545 1.00 1.85 56 LYS A O 6
ATOM 9533 N N . ASP A 1 61 ? -8.220 -1.637 -13.462 1.00 0.80 57 ASP A N 6
ATOM 9534 C CA . ASP A 1 61 ? -7.058 -2.474 -13.188 1.00 0.82 57 ASP A CA 6
ATOM 9535 C C . ASP A 1 61 ? -7.585 -3.737 -12.490 1.00 0.79 57 ASP A C 6
ATOM 9536 O O . ASP A 1 61 ? -7.954 -3.700 -11.315 1.00 0.78 57 ASP A O 6
ATOM 9545 N N . PRO A 1 62 ? -7.752 -4.844 -13.225 1.00 0.88 58 PRO A N 6
ATOM 9546 C CA . PRO A 1 62 ? -8.612 -5.952 -12.798 1.00 1.03 58 PRO A CA 6
ATOM 9547 C C . PRO A 1 62 ? -8.088 -6.709 -11.573 1.00 1.17 58 PRO A C 6
ATOM 9548 O O . PRO A 1 62 ? -8.872 -7.296 -10.824 1.00 1.96 58 PRO A O 6
ATOM 9559 N N . LEU A 1 63 ? -6.777 -6.661 -11.336 1.00 0.72 59 LEU A N 6
ATOM 9560 C CA . LEU A 1 63 ? -6.165 -7.147 -10.094 1.00 0.68 59 LEU A CA 6
ATOM 9561 C C . LEU A 1 63 ? -6.607 -6.312 -8.877 1.00 0.60 59 LEU A C 6
ATOM 9562 O O . LEU A 1 63 ? -6.864 -6.880 -7.819 1.00 0.62 59 LEU A O 6
ATOM 9578 N N . ALA A 1 64 ? -6.796 -4.995 -9.017 1.00 0.59 60 ALA A N 6
ATOM 9579 C CA . ALA A 1 64 ? -7.416 -4.183 -7.969 1.00 0.62 60 ALA A CA 6
ATOM 9580 C C . ALA A 1 64 ? -8.917 -4.453 -7.817 1.00 0.66 60 ALA A C 6
ATOM 9581 O O . ALA A 1 64 ? -9.390 -4.613 -6.694 1.00 0.70 60 ALA A O 6
ATOM 9588 N N . MET A 1 65 ? -9.645 -4.564 -8.936 1.00 0.68 61 MET A N 6
ATOM 9589 C CA . MET A 1 65 ? -11.085 -4.881 -8.954 1.00 0.76 61 MET A CA 6
ATOM 9590 C C . MET A 1 65 ? -11.410 -6.164 -8.175 1.00 0.76 61 MET A C 6
ATOM 9591 O O . MET A 1 65 ? -12.489 -6.278 -7.589 1.00 0.84 61 MET A O 6
ATOM 9605 N N . LEU A 1 66 ? -10.461 -7.106 -8.148 1.00 0.74 62 LEU A N 6
ATOM 9606 C CA . LEU A 1 66 ? -10.454 -8.309 -7.337 1.00 0.81 62 LEU A CA 6
ATOM 9607 C C . LEU A 1 66 ? -9.973 -8.061 -5.898 1.00 0.80 62 LEU A C 6
ATOM 9608 O O . LEU A 1 66 ? -10.652 -8.444 -4.948 1.00 0.94 62 LEU A O 6
ATOM 9624 N N . LEU A 1 67 ? -8.788 -7.464 -5.711 1.00 0.73 63 LEU A N 6
ATOM 9625 C CA . LEU A 1 67 ? -8.120 -7.456 -4.411 1.00 0.82 63 LEU A CA 6
ATOM 9626 C C . LEU A 1 67 ? -8.845 -6.554 -3.412 1.00 0.85 63 LEU A C 6
ATOM 9627 O O . LEU A 1 67 ? -8.941 -6.890 -2.232 1.00 0.98 63 LEU A O 6
ATOM 9643 N N . PHE A 1 68 ? -9.407 -5.444 -3.890 1.00 0.79 64 PHE A N 6
ATOM 9644 C CA . PHE A 1 68 ? -10.170 -4.533 -3.031 1.00 0.85 64 PHE A CA 6
ATOM 9645 C C . PHE A 1 68 ? -11.472 -5.204 -2.557 1.00 0.88 64 PHE A C 6
ATOM 9646 O O . PHE A 1 68 ? -11.806 -5.154 -1.376 1.00 0.98 64 PHE A O 6
ATOM 9663 N N . GLU A 1 69 ? -12.155 -5.920 -3.455 1.00 0.87 65 GLU A N 6
ATOM 9664 C CA . GLU A 1 69 ? -13.355 -6.708 -3.195 1.00 0.95 65 GLU A CA 6
ATOM 9665 C C . GLU A 1 69 ? -13.071 -7.829 -2.179 1.00 1.01 65 GLU A C 6
ATOM 9666 O O . GLU A 1 69 ? -13.835 -8.011 -1.226 1.00 1.26 65 GLU A O 6
ATOM 9678 N N . GLN A 1 70 ? -11.932 -8.514 -2.307 1.00 0.96 66 GLN A N 6
ATOM 9679 C CA . GLN A 1 70 ? -11.538 -9.579 -1.384 1.00 1.04 66 GLN A CA 6
ATOM 9680 C C . GLN A 1 70 ? -11.038 -9.081 -0.014 1.00 1.09 66 GLN A C 6
ATOM 9681 O O . GLN A 1 70 ? -11.126 -9.829 0.963 1.00 1.29 66 GLN A O 6
ATOM 9695 N N . TYR A 1 71 ? -10.608 -7.822 0.105 1.00 1.10 67 TYR A N 6
ATOM 9696 C CA . TYR A 1 71 ? -10.378 -7.136 1.385 1.00 1.24 67 TYR A CA 6
ATOM 9697 C C . TYR A 1 71 ? -11.601 -6.291 1.820 1.00 1.37 67 TYR A C 6
ATOM 9698 O O . TYR A 1 71 ? -11.480 -5.139 2.248 1.00 1.77 67 TYR A O 6
ATOM 9716 N N . ASN A 1 72 ? -12.798 -6.887 1.736 1.00 1.26 68 ASN A N 6
ATOM 9717 C CA . ASN A 1 72 ? -14.079 -6.356 2.230 1.00 1.35 68 ASN A CA 6
ATOM 9718 C C . ASN A 1 72 ? -14.530 -5.016 1.599 1.00 1.25 68 ASN A C 6
ATOM 9719 O O . ASN A 1 72 ? -15.284 -4.253 2.211 1.00 1.24 68 ASN A O 6
ATOM 9730 N N . ARG A 1 73 ? -14.067 -4.732 0.370 1.00 1.28 69 ARG A N 6
ATOM 9731 C CA . ARG A 1 73 ? -14.387 -3.543 -0.459 1.00 1.35 69 ARG A CA 6
ATOM 9732 C C . ARG A 1 73 ? -14.371 -2.166 0.229 1.00 1.23 69 ARG A C 6
ATOM 9733 O O . ARG A 1 73 ? -15.100 -1.264 -0.182 1.00 1.72 69 ARG A O 6
ATOM 9754 N N . LEU A 1 74 ? -13.506 -1.961 1.227 1.00 1.08 70 LEU A N 6
ATOM 9755 C CA . LEU A 1 74 ? -13.338 -0.664 1.907 1.00 1.10 70 LEU A CA 6
ATOM 9756 C C . LEU A 1 74 ? -12.870 0.454 0.951 1.00 1.22 70 LEU A C 6
ATOM 9757 O O . LEU A 1 74 ? -13.338 1.588 1.069 1.00 2.32 70 LEU A O 6
ATOM 9773 N N . ALA A 1 75 ? -12.006 0.116 -0.016 1.00 0.91 71 ALA A N 6
ATOM 9774 C CA . ALA A 1 75 ? -11.464 1.003 -1.050 1.00 0.84 71 ALA A CA 6
ATOM 9775 C C . ALA A 1 75 ? -10.720 2.225 -0.477 1.00 1.11 71 ALA A C 6
ATOM 9776 O O . ALA A 1 75 ? -11.260 3.338 -0.448 1.00 2.32 71 ALA A O 6
ATOM 9783 N N . MET A 1 76 ? -9.478 2.039 -0.010 1.00 0.69 72 MET A N 6
ATOM 9784 C CA . MET A 1 76 ? -8.671 3.161 0.490 1.00 0.71 72 MET A CA 6
ATOM 9785 C C . MET A 1 76 ? -8.473 4.226 -0.616 1.00 0.65 72 MET A C 6
ATOM 9786 O O . MET A 1 76 ? -8.346 3.863 -1.792 1.00 0.69 72 MET A O 6
ATOM 9800 N N . PRO A 1 77 ? -8.503 5.531 -0.288 1.00 0.89 73 PRO A N 6
ATOM 9801 C CA . PRO A 1 77 ? -8.490 6.608 -1.279 1.00 1.13 73 PRO A CA 6
ATOM 9802 C C . PRO A 1 77 ? -7.069 7.000 -1.704 1.00 1.25 73 PRO A C 6
ATOM 9803 O O . PRO A 1 77 ? -6.087 6.596 -1.081 1.00 1.26 73 PRO A O 6
ATOM 9814 N N . ASN A 1 78 ? -6.947 7.869 -2.711 1.00 1.41 74 ASN A N 6
ATOM 9815 C CA . ASN A 1 78 ? -5.760 8.725 -2.807 1.00 1.45 74 ASN A CA 6
ATOM 9816 C C . ASN A 1 78 ? -5.743 9.652 -1.573 1.00 1.52 74 ASN A C 6
ATOM 9817 O O . ASN A 1 78 ? -6.543 10.583 -1.468 1.00 2.36 74 ASN A O 6
ATOM 9828 N N . MET A 1 79 ? -4.882 9.334 -0.606 1.00 1.20 75 MET A N 6
ATOM 9829 C CA . MET A 1 79 ? -4.873 9.929 0.733 1.00 1.43 75 MET A CA 6
ATOM 9830 C C . MET A 1 79 ? -4.341 11.374 0.725 1.00 1.57 75 MET A C 6
ATOM 9831 O O . MET A 1 79 ? -5.134 12.318 0.760 1.00 2.78 75 MET A O 6
ATOM 9845 N N . ARG A 1 80 ? -3.013 11.547 0.720 1.00 1.49 76 ARG A N 6
ATOM 9846 C CA . ARG A 1 80 ? -2.303 12.836 0.890 1.00 2.03 76 ARG A CA 6
ATOM 9847 C C . ARG A 1 80 ? -0.816 12.809 0.483 1.00 1.50 76 ARG A C 6
ATOM 9848 O O . ARG A 1 80 ? -0.087 13.775 0.733 1.00 1.65 76 ARG A O 6
ATOM 9869 N N . LEU A 1 81 ? -0.317 11.699 -0.059 1.00 1.22 77 LEU A N 6
ATOM 9870 C CA . LEU A 1 81 ? 1.112 11.371 -0.074 1.00 1.22 77 LEU A CA 6
ATOM 9871 C C . LEU A 1 81 ? 1.894 12.119 -1.164 1.00 1.40 77 LEU A C 6
ATOM 9872 O O . LEU A 1 81 ? 1.410 12.258 -2.291 1.00 1.68 77 LEU A O 6
ATOM 9888 N N . GLY A 1 82 ? 3.119 12.537 -0.842 1.00 1.39 78 GLY A N 6
ATOM 9889 C CA . GLY A 1 82 ? 4.114 12.995 -1.821 1.00 1.54 78 GLY A CA 6
ATOM 9890 C C . GLY A 1 82 ? 4.964 11.850 -2.398 1.00 1.22 78 GLY A C 6
ATOM 9891 O O . GLY A 1 82 ? 5.070 10.779 -1.802 1.00 0.99 78 GLY A O 6
ATOM 9895 N N . ASP A 1 83 ? 5.611 12.064 -3.545 1.00 1.29 79 ASP A N 6
ATOM 9896 C CA . ASP A 1 83 ? 6.414 11.039 -4.236 1.00 1.16 79 ASP A CA 6
ATOM 9897 C C . ASP A 1 83 ? 7.595 10.536 -3.382 1.00 0.98 79 ASP A C 6
ATOM 9898 O O . ASP A 1 83 ? 7.889 9.336 -3.346 1.00 1.16 79 ASP A O 6
ATOM 9907 N N . ALA A 1 84 ? 8.241 11.435 -2.630 1.00 1.02 80 ALA A N 6
ATOM 9908 C CA . ALA A 1 84 ? 9.323 11.087 -1.713 1.00 0.96 80 ALA A CA 6
ATOM 9909 C C . ALA A 1 84 ? 8.815 10.350 -0.455 1.00 0.82 80 ALA A C 6
ATOM 9910 O O . ALA A 1 84 ? 9.490 9.458 0.059 1.00 0.90 80 ALA A O 6
ATOM 9917 N N . GLU A 1 85 ? 7.602 10.656 0.007 1.00 0.82 81 GLU A N 6
ATOM 9918 C CA . GLU A 1 85 ? 6.935 10.013 1.131 1.00 0.79 81 GLU A CA 6
ATOM 9919 C C . GLU A 1 85 ? 6.502 8.577 0.777 1.00 0.69 81 GLU A C 6
ATOM 9920 O O . GLU A 1 85 ? 6.763 7.647 1.543 1.00 0.67 81 GLU A O 6
ATOM 9932 N N . VAL A 1 86 ? 5.979 8.358 -0.440 1.00 0.67 82 VAL A N 6
ATOM 9933 C CA . VAL A 1 86 ? 5.813 7.010 -1.014 1.00 0.62 82 VAL A CA 6
ATOM 9934 C C . VAL A 1 86 ? 7.175 6.312 -1.118 1.00 0.62 82 VAL A C 6
ATOM 9935 O O . VAL A 1 86 ? 7.317 5.187 -0.647 1.00 0.62 82 VAL A O 6
ATOM 9948 N N . SER A 1 87 ? 8.209 6.983 -1.641 1.00 0.69 83 SER A N 6
ATOM 9949 C CA . SER A 1 87 ? 9.561 6.407 -1.789 1.00 0.75 83 SER A CA 6
ATOM 9950 C C . SER A 1 87 ? 10.196 5.969 -0.454 1.00 0.67 83 SER A C 6
ATOM 9951 O O . SER A 1 87 ? 10.979 5.019 -0.432 1.00 0.76 83 SER A O 6
ATOM 9959 N N . ALA A 1 88 ? 9.850 6.618 0.665 1.00 0.67 84 ALA A N 6
ATOM 9960 C CA . ALA A 1 88 ? 10.259 6.214 2.011 1.00 0.65 84 ALA A CA 6
ATOM 9961 C C . ALA A 1 88 ? 9.448 5.014 2.544 1.00 0.55 84 ALA A C 6
ATOM 9962 O O . ALA A 1 88 ? 10.020 4.062 3.074 1.00 0.53 84 ALA A O 6
ATOM 9969 N N . LEU A 1 89 ? 8.121 5.014 2.363 1.00 0.57 85 LEU A N 6
ATOM 9970 C CA . LEU A 1 89 ? 7.233 3.912 2.774 1.00 0.57 85 LEU A CA 6
ATOM 9971 C C . LEU A 1 89 ? 7.499 2.607 1.992 1.00 0.53 85 LEU A C 6
ATOM 9972 O O . LEU A 1 89 ? 7.409 1.517 2.555 1.00 0.58 85 LEU A O 6
ATOM 9988 N N . ILE A 1 90 ? 7.905 2.722 0.726 1.00 0.53 86 ILE A N 6
ATOM 9989 C CA . ILE A 1 90 ? 8.349 1.621 -0.148 1.00 0.60 86 ILE A CA 6
ATOM 9990 C C . ILE A 1 90 ? 9.622 0.983 0.419 1.00 0.62 86 ILE A C 6
ATOM 9991 O O . ILE A 1 90 ? 9.722 -0.246 0.473 1.00 0.76 86 ILE A O 6
ATOM 10007 N N . SER A 1 91 ? 10.551 1.809 0.912 1.00 0.57 87 SER A N 6
ATOM 10008 C CA . SER A 1 91 ? 11.762 1.340 1.590 1.00 0.62 87 SER A CA 6
ATOM 10009 C C . SER A 1 91 ? 11.447 0.704 2.946 1.00 0.64 87 SER A C 6
ATOM 10010 O O . SER A 1 91 ? 12.062 -0.302 3.284 1.00 0.81 87 SER A O 6
ATOM 10018 N N . TYR A 1 92 ? 10.457 1.202 3.704 1.00 0.58 88 TYR A N 6
ATOM 10019 C CA . TYR A 1 92 ? 10.086 0.553 4.978 1.00 0.64 88 TYR A CA 6
ATOM 10020 C C . TYR A 1 92 ? 9.487 -0.847 4.768 1.00 0.64 88 TYR A C 6
ATOM 10021 O O . TYR A 1 92 ? 9.871 -1.787 5.461 1.00 0.76 88 TYR A O 6
ATOM 10039 N N . LEU A 1 93 ? 8.616 -1.017 3.764 1.00 0.60 89 LEU A N 6
ATOM 10040 C CA . LEU A 1 93 ? 8.041 -2.329 3.433 1.00 0.66 89 LEU A CA 6
ATOM 10041 C C . LEU A 1 93 ? 9.080 -3.328 2.887 1.00 0.74 89 LEU A C 6
ATOM 10042 O O . LEU A 1 93 ? 8.904 -4.528 3.087 1.00 1.05 89 LEU A O 6
ATOM 10058 N N . GLU A 1 94 ? 10.155 -2.873 2.233 1.00 0.59 90 GLU A N 6
ATOM 10059 C CA . GLU A 1 94 ? 11.291 -3.734 1.857 1.00 0.66 90 GLU A CA 6
ATOM 10060 C C . GLU A 1 94 ? 12.218 -4.078 3.042 1.00 0.68 90 GLU A C 6
ATOM 10061 O O . GLU A 1 94 ? 12.543 -5.251 3.244 1.00 0.79 90 GLU A O 6
ATOM 10073 N N . GLU A 1 95 ? 12.638 -3.076 3.822 1.00 0.68 91 GLU A N 6
ATOM 10074 C CA . GLU A 1 95 ? 13.622 -3.215 4.907 1.00 0.82 91 GLU A CA 6
ATOM 10075 C C . GLU A 1 95 ? 13.070 -3.988 6.113 1.00 0.90 91 GLU A C 6
ATOM 10076 O O . GLU A 1 95 ? 13.713 -4.924 6.591 1.00 1.07 91 GLU A O 6
ATOM 10088 N N . GLU A 1 96 ? 11.865 -3.657 6.595 1.00 0.93 92 GLU A N 6
ATOM 10089 C CA . GLU A 1 96 ? 11.265 -4.347 7.746 1.00 1.16 92 GLU A CA 6
ATOM 10090 C C . GLU A 1 96 ? 10.948 -5.811 7.395 1.00 1.20 92 GLU A C 6
ATOM 10091 O O . GLU A 1 96 ? 11.185 -6.705 8.207 1.00 1.38 92 GLU A O 6
ATOM 10103 N N . THR A 1 97 ? 10.521 -6.074 6.153 1.00 1.16 93 THR A N 6
ATOM 10104 C CA . THR A 1 97 ? 10.361 -7.435 5.612 1.00 1.28 93 THR A CA 6
ATOM 10105 C C . THR A 1 97 ? 11.682 -8.207 5.638 1.00 1.26 93 THR A C 6
ATOM 10106 O O . THR A 1 97 ? 11.697 -9.356 6.076 1.00 1.44 93 THR A O 6
ATOM 10117 N N . ALA A 1 98 ? 12.794 -7.597 5.217 1.00 1.15 94 ALA A N 6
ATOM 10118 C CA . ALA A 1 98 ? 14.105 -8.248 5.218 1.00 1.31 94 ALA A CA 6
ATOM 10119 C C . ALA A 1 98 ? 14.618 -8.541 6.643 1.00 1.44 94 ALA A C 6
ATOM 10120 O O . ALA A 1 98 ? 15.195 -9.604 6.893 1.00 1.72 94 ALA A O 6
ATOM 10127 N N . ARG A 1 99 ? 14.370 -7.636 7.601 1.00 1.44 95 ARG A N 6
ATOM 10128 C CA . ARG A 1 99 ? 14.738 -7.831 9.015 1.00 1.73 95 ARG A CA 6
ATOM 10129 C C . ARG A 1 99 ? 13.894 -8.892 9.724 1.00 1.99 95 ARG A C 6
ATOM 10130 O O . ARG A 1 99 ? 14.457 -9.680 10.487 1.00 2.54 95 ARG A O 6
ATOM 10151 N N . LEU A 1 100 ? 12.584 -8.950 9.473 1.00 1.86 96 LEU A N 6
ATOM 10152 C CA . LEU A 1 100 ? 11.625 -9.807 10.193 1.00 2.22 96 LEU A CA 6
ATOM 10153 C C . LEU A 1 100 ? 11.245 -11.084 9.406 1.00 2.88 96 LEU A C 6
ATOM 10154 O O . LEU A 1 100 ? 10.116 -11.568 9.492 1.00 3.42 96 LEU A O 6
ATOM 10170 N N . GLN A 1 101 ? 12.185 -11.673 8.656 1.00 3.77 97 GLN A N 6
ATOM 10171 C CA . GLN A 1 101 ? 11.963 -12.947 7.947 1.00 5.46 97 GLN A CA 6
ATOM 10172 C C . GLN A 1 101 ? 11.645 -14.126 8.882 1.00 6.41 97 GLN A C 6
ATOM 10173 O O . GLN A 1 101 ? 10.837 -14.983 8.517 1.00 7.79 97 GLN A O 6
ATOM 10187 N N . THR A 1 102 ? 12.245 -14.179 10.080 1.00 6.28 98 THR A N 6
ATOM 10188 C CA . THR A 1 102 ? 11.938 -15.189 11.111 1.00 7.70 98 THR A CA 6
ATOM 10189 C C . THR A 1 102 ? 12.043 -14.634 12.547 1.00 7.68 98 THR A C 6
ATOM 10190 O O . THR A 1 102 ? 13.082 -14.753 13.206 1.00 8.60 98 THR A O 6
ATOM 10201 N N . PRO A 1 103 ? 10.936 -14.096 13.100 1.00 7.39 99 PRO A N 6
ATOM 10202 C CA . PRO A 1 103 ? 10.736 -13.934 14.544 1.00 8.21 99 PRO A CA 6
ATOM 10203 C C . PRO A 1 103 ? 10.289 -15.247 15.232 1.00 9.73 99 PRO A C 6
ATOM 10204 O O . PRO A 1 103 ? 9.885 -15.239 16.397 1.00 10.42 99 PRO A O 6
ATOM 10215 N N . VAL A 1 104 ? 10.315 -16.376 14.508 1.00 10.64 100 VAL A N 6
ATOM 10216 C CA . VAL A 1 104 ? 9.761 -17.682 14.901 1.00 12.36 100 VAL A CA 6
ATOM 10217 C C . VAL A 1 104 ? 10.621 -18.346 15.984 1.00 13.75 100 VAL A C 6
ATOM 10218 O O . VAL A 1 104 ? 11.854 -18.350 15.897 1.00 14.05 100 VAL A O 6
ATOM 10231 N N . THR A 1 105 ? 9.992 -18.929 17.008 1.00 14.89 101 THR A N 6
ATOM 10232 C CA . THR A 1 105 ? 10.673 -19.733 18.045 1.00 16.64 101 THR A CA 6
ATOM 10233 C C . THR A 1 105 ? 9.794 -20.891 18.531 1.00 18.21 101 THR A C 6
ATOM 10234 O O . THR A 1 105 ? 10.196 -22.051 18.395 1.00 19.49 101 THR A O 6
ATOM 10245 N N . ASN A 1 106 ? 8.596 -20.601 19.050 1.00 18.35 102 ASN A N 6
ATOM 10246 C CA . ASN A 1 106 ? 7.639 -21.596 19.554 1.00 20.00 102 ASN A CA 6
ATOM 10247 C C . ASN A 1 106 ? 6.200 -21.053 19.533 1.00 20.26 102 ASN A C 6
ATOM 10248 O O . ASN A 1 106 ? 5.921 -20.020 20.148 1.00 19.95 102 ASN A O 6
ATOM 10259 N N . ARG A 1 107 ? 5.269 -21.789 18.917 1.00 21.09 103 ARG A N 6
ATOM 10260 C CA . ARG A 1 107 ? 3.818 -21.568 19.040 1.00 21.82 103 ARG A CA 6
ATOM 10261 C C . ARG A 1 107 ? 3.368 -22.034 20.424 1.00 22.83 103 ARG A C 6
ATOM 10262 O O . ARG A 1 107 ? 3.272 -23.236 20.676 1.00 24.04 103 ARG A O 6
ATOM 10283 N N . GLY A 1 108 ? 3.102 -21.072 21.309 1.00 22.48 104 GLY A N 6
ATOM 10284 C CA . GLY A 1 108 ? 2.735 -21.311 22.711 1.00 23.46 104 GLY A CA 6
ATOM 10285 C C . GLY A 1 108 ? 1.353 -20.783 23.124 1.00 24.10 104 GLY A C 6
ATOM 10286 O O . GLY A 1 108 ? 0.955 -20.988 24.273 1.00 24.97 104 GLY A O 6
ATOM 10290 N N . ILE A 1 109 ? 0.622 -20.139 22.210 1.00 23.89 105 ILE A N 6
ATOM 10291 C CA . ILE A 1 109 ? -0.702 -19.544 22.450 1.00 24.52 105 ILE A CA 6
ATOM 10292 C C . ILE A 1 109 ? -1.823 -20.616 22.510 1.00 26.41 105 ILE A C 6
ATOM 10293 O O . ILE A 1 109 ? -1.970 -21.388 21.547 1.00 26.87 105 ILE A O 6
ATOM 10309 N N . PRO A 1 110 ? -2.615 -20.693 23.604 1.00 27.66 106 PRO A N 6
ATOM 10310 C CA . PRO A 1 110 ? -3.679 -21.690 23.789 1.00 29.59 106 PRO A CA 6
ATOM 10311 C C . PRO A 1 110 ? -5.012 -21.295 23.135 1.00 29.95 106 PRO A C 6
ATOM 10312 O O . PRO A 1 110 ? -5.470 -22.061 22.257 1.00 30.85 106 PRO A O 6
ATOM 10399 N N . SER A 1 5 ? 13.194 5.954 6.508 1.00 2.23 1 SER A N 7
ATOM 10400 C CA . SER A 1 5 ? 12.294 6.937 7.128 1.00 2.08 1 SER A CA 7
ATOM 10401 C C . SER A 1 5 ? 10.801 6.584 7.033 1.00 1.78 1 SER A C 7
ATOM 10402 O O . SER A 1 5 ? 9.996 7.199 7.729 1.00 3.03 1 SER A O 7
ATOM 10410 N N . GLY A 1 6 ? 10.411 5.615 6.193 1.00 1.07 2 GLY A N 7
ATOM 10411 C CA . GLY A 1 6 ? 9.015 5.220 5.974 1.00 0.72 2 GLY A CA 7
ATOM 10412 C C . GLY A 1 6 ? 8.219 4.879 7.243 1.00 0.65 2 GLY A C 7
ATOM 10413 O O . GLY A 1 6 ? 7.008 5.080 7.252 1.00 0.66 2 GLY A O 7
ATOM 10417 N N . GLU A 1 7 ? 8.870 4.464 8.338 1.00 0.69 3 GLU A N 7
ATOM 10418 C CA . GLU A 1 7 ? 8.219 4.266 9.647 1.00 0.70 3 GLU A CA 7
ATOM 10419 C C . GLU A 1 7 ? 7.507 5.546 10.137 1.00 0.74 3 GLU A C 7
ATOM 10420 O O . GLU A 1 7 ? 6.393 5.487 10.662 1.00 0.78 3 GLU A O 7
ATOM 10432 N N . GLN A 1 8 ? 8.122 6.714 9.917 1.00 0.91 4 GLN A N 7
ATOM 10433 C CA . GLN A 1 8 ? 7.600 8.029 10.316 1.00 1.11 4 GLN A CA 7
ATOM 10434 C C . GLN A 1 8 ? 6.291 8.359 9.579 1.00 0.94 4 GLN A C 7
ATOM 10435 O O . GLN A 1 8 ? 5.369 8.956 10.143 1.00 1.05 4 GLN A O 7
ATOM 10449 N N . ILE A 1 9 ? 6.217 7.932 8.315 1.00 0.83 5 ILE A N 7
ATOM 10450 C CA . ILE A 1 9 ? 5.082 8.108 7.407 1.00 0.80 5 ILE A CA 7
ATOM 10451 C C . ILE A 1 9 ? 3.989 7.084 7.733 1.00 0.69 5 ILE A C 7
ATOM 10452 O O . ILE A 1 9 ? 2.822 7.442 7.859 1.00 0.74 5 ILE A O 7
ATOM 10468 N N . PHE A 1 10 ? 4.352 5.822 7.984 1.00 0.59 6 PHE A N 7
ATOM 10469 C CA . PHE A 1 10 ? 3.411 4.786 8.424 1.00 0.56 6 PHE A CA 7
ATOM 10470 C C . PHE A 1 10 ? 2.708 5.180 9.732 1.00 0.60 6 PHE A C 7
ATOM 10471 O O . PHE A 1 10 ? 1.497 4.984 9.868 1.00 0.67 6 PHE A O 7
ATOM 10488 N N . ARG A 1 11 ? 3.429 5.827 10.661 1.00 0.75 7 ARG A N 7
ATOM 10489 C CA . ARG A 1 11 ? 2.897 6.380 11.920 1.00 1.01 7 ARG A CA 7
ATOM 10490 C C . ARG A 1 11 ? 1.908 7.544 11.733 1.00 1.09 7 ARG A C 7
ATOM 10491 O O . ARG A 1 11 ? 1.084 7.796 12.611 1.00 1.32 7 ARG A O 7
ATOM 10512 N N . THR A 1 12 ? 1.992 8.260 10.609 1.00 1.06 8 THR A N 7
ATOM 10513 C CA . THR A 1 12 ? 1.222 9.492 10.340 1.00 1.26 8 THR A CA 7
ATOM 10514 C C . THR A 1 12 ? 0.172 9.370 9.226 1.00 1.26 8 THR A C 7
ATOM 10515 O O . THR A 1 12 ? -0.678 10.256 9.118 1.00 1.62 8 THR A O 7
ATOM 10526 N N . ARG A 1 13 ? 0.190 8.293 8.421 1.00 1.01 9 ARG A N 7
ATOM 10527 C CA . ARG A 1 13 ? -0.735 8.049 7.290 1.00 1.16 9 ARG A CA 7
ATOM 10528 C C . ARG A 1 13 ? -1.446 6.685 7.291 1.00 1.01 9 ARG A C 7
ATOM 10529 O O . ARG A 1 13 ? -2.435 6.537 6.575 1.00 1.23 9 ARG A O 7
ATOM 10550 N N . CYS A 1 14 ? -0.939 5.677 8.007 1.00 0.83 10 CYS A N 7
ATOM 10551 C CA . CYS A 1 14 ? -1.351 4.271 7.813 1.00 0.89 10 CYS A CA 7
ATOM 10552 C C . CYS A 1 14 ? -1.682 3.501 9.106 1.00 0.88 10 CYS A C 7
ATOM 10553 O O . CYS A 1 14 ? -2.412 2.505 9.052 1.00 1.12 10 CYS A O 7
ATOM 10560 N N . SER A 1 15 ? -1.177 3.938 10.263 1.00 0.85 11 SER A N 7
ATOM 10561 C CA . SER A 1 15 ? -1.320 3.260 11.569 1.00 1.08 11 SER A CA 7
ATOM 10562 C C . SER A 1 15 ? -2.736 3.337 12.153 1.00 1.29 11 SER A C 7
ATOM 10563 O O . SER A 1 15 ? -3.053 2.648 13.126 1.00 2.19 11 SER A O 7
ATOM 10571 N N . SER A 1 16 ? -3.607 4.121 11.519 1.00 1.37 12 SER A N 7
ATOM 10572 C CA . SER A 1 16 ? -5.048 4.199 11.753 1.00 1.61 12 SER A CA 7
ATOM 10573 C C . SER A 1 16 ? -5.838 2.962 11.303 1.00 1.30 12 SER A C 7
ATOM 10574 O O . SER A 1 16 ? -6.978 2.801 11.747 1.00 1.61 12 SER A O 7
ATOM 10582 N N . CYS A 1 17 ? -5.265 2.099 10.448 1.00 0.94 13 CYS A N 7
ATOM 10583 C CA . CYS A 1 17 ? -5.964 0.933 9.875 1.00 0.89 13 CYS A CA 7
ATOM 10584 C C . CYS A 1 17 ? -5.124 -0.347 9.680 1.00 0.92 13 CYS A C 7
ATOM 10585 O O . CYS A 1 17 ? -5.700 -1.406 9.414 1.00 1.18 13 CYS A O 7
ATOM 10592 N N . HIS A 1 18 ? -3.788 -0.269 9.745 1.00 0.88 14 HIS A N 7
ATOM 10593 C CA . HIS A 1 18 ? -2.872 -1.364 9.399 1.00 0.86 14 HIS A CA 7
ATOM 10594 C C . HIS A 1 18 ? -1.878 -1.743 10.514 1.00 0.82 14 HIS A C 7
ATOM 10595 O O . HIS A 1 18 ? -1.836 -1.180 11.607 1.00 1.08 14 HIS A O 7
ATOM 10609 N N . THR A 1 19 ? -1.049 -2.726 10.165 1.00 0.76 15 THR A N 7
ATOM 10610 C CA . THR A 1 19 ? 0.119 -3.242 10.896 1.00 0.83 15 THR A CA 7
ATOM 10611 C C . THR A 1 19 ? 1.218 -3.620 9.883 1.00 0.76 15 THR A C 7
ATOM 10612 O O . THR A 1 19 ? 0.945 -3.703 8.683 1.00 0.95 15 THR A O 7
ATOM 10623 N N . VAL A 1 20 ? 2.453 -3.887 10.322 1.00 0.83 16 VAL A N 7
ATOM 10624 C CA . VAL A 1 20 ? 3.508 -4.483 9.471 1.00 0.76 16 VAL A CA 7
ATOM 10625 C C . VAL A 1 20 ? 4.127 -5.684 10.184 1.00 0.83 16 VAL A C 7
ATOM 10626 O O . VAL A 1 20 ? 4.961 -5.547 11.077 1.00 1.14 16 VAL A O 7
ATOM 10639 N N . GLY A 1 21 ? 3.713 -6.882 9.772 1.00 0.89 17 GLY A N 7
ATOM 10640 C CA . GLY A 1 21 ? 4.185 -8.153 10.339 1.00 1.18 17 GLY A CA 7
ATOM 10641 C C . GLY A 1 21 ? 3.507 -8.502 11.664 1.00 1.45 17 GLY A C 7
ATOM 10642 O O . GLY A 1 21 ? 4.180 -8.684 12.680 1.00 1.52 17 GLY A O 7
ATOM 10646 N N . ASN A 1 22 ? 2.173 -8.574 11.658 1.00 2.39 18 ASN A N 7
ATOM 10647 C CA . ASN A 1 22 ? 1.338 -8.873 12.828 1.00 3.02 18 ASN A CA 7
ATOM 10648 C C . ASN A 1 22 ? 0.150 -9.774 12.427 1.00 3.73 18 ASN A C 7
ATOM 10649 O O . ASN A 1 22 ? 0.328 -10.990 12.345 1.00 5.20 18 ASN A O 7
ATOM 10660 N N . THR A 1 23 ? -1.039 -9.198 12.200 1.00 3.45 19 THR A N 7
ATOM 10661 C CA . THR A 1 23 ? -2.340 -9.820 11.828 1.00 4.27 19 THR A CA 7
ATOM 10662 C C . THR A 1 23 ? -2.888 -10.930 12.760 1.00 5.13 19 THR A C 7
ATOM 10663 O O . THR A 1 23 ? -4.063 -11.290 12.681 1.00 6.32 19 THR A O 7
ATOM 10674 N N . GLU A 1 24 ? -2.069 -11.481 13.657 1.00 5.36 20 GLU A N 7
ATOM 10675 C CA . GLU A 1 24 ? -2.400 -12.556 14.604 1.00 6.61 20 GLU A CA 7
ATOM 10676 C C . GLU A 1 24 ? -3.353 -12.095 15.738 1.00 6.00 20 GLU A C 7
ATOM 10677 O O . GLU A 1 24 ? -3.519 -10.887 15.941 1.00 5.12 20 GLU A O 7
ATOM 10689 N N . PRO A 1 25 ? -4.004 -13.023 16.479 1.00 6.97 21 PRO A N 7
ATOM 10690 C CA . PRO A 1 25 ? -5.055 -12.690 17.447 1.00 6.98 21 PRO A CA 7
ATOM 10691 C C . PRO A 1 25 ? -4.669 -11.600 18.458 1.00 6.99 21 PRO A C 7
ATOM 10692 O O . PRO A 1 25 ? -3.579 -11.617 19.040 1.00 7.60 21 PRO A O 7
ATOM 10703 N N . GLY A 1 26 ? -5.566 -10.631 18.652 1.00 7.07 22 GLY A N 7
ATOM 10704 C CA . GLY A 1 26 ? -5.364 -9.442 19.489 1.00 7.73 22 GLY A CA 7
ATOM 10705 C C . GLY A 1 26 ? -4.465 -8.351 18.891 1.00 7.69 22 GLY A C 7
ATOM 10706 O O . GLY A 1 26 ? -4.230 -7.343 19.565 1.00 8.31 22 GLY A O 7
ATOM 10710 N N . GLN A 1 27 ? -3.955 -8.527 17.665 1.00 7.61 23 GLN A N 7
ATOM 10711 C CA . GLN A 1 27 ? -3.140 -7.541 16.937 1.00 8.03 23 GLN A CA 7
ATOM 10712 C C . GLN A 1 27 ? -3.303 -7.503 15.386 1.00 7.14 23 GLN A C 7
ATOM 10713 O O . GLN A 1 27 ? -2.319 -7.230 14.688 1.00 7.69 23 GLN A O 7
ATOM 10727 N N . PRO A 1 28 ? -4.498 -7.712 14.787 1.00 6.25 24 PRO A N 7
ATOM 10728 C CA . PRO A 1 28 ? -4.792 -7.175 13.455 1.00 5.52 24 PRO A CA 7
ATOM 10729 C C . PRO A 1 28 ? -5.047 -5.661 13.519 1.00 5.38 24 PRO A C 7
ATOM 10730 O O . PRO A 1 28 ? -5.260 -5.090 14.595 1.00 6.02 24 PRO A O 7
ATOM 10741 N N . GLY A 1 29 ? -5.068 -5.005 12.357 1.00 5.35 25 GLY A N 7
ATOM 10742 C CA . GLY A 1 29 ? -5.646 -3.668 12.225 1.00 5.51 25 GLY A CA 7
ATOM 10743 C C . GLY A 1 29 ? -7.158 -3.736 11.979 1.00 4.24 25 GLY A C 7
ATOM 10744 O O . GLY A 1 29 ? -7.825 -4.717 12.336 1.00 4.83 25 GLY A O 7
ATOM 10748 N N . ILE A 1 30 ? -7.683 -2.740 11.266 1.00 2.92 26 ILE A N 7
ATOM 10749 C CA . ILE A 1 30 ? -8.945 -2.839 10.507 1.00 2.04 26 ILE A CA 7
ATOM 10750 C C . ILE A 1 30 ? -8.819 -3.885 9.383 1.00 1.88 26 ILE A C 7
ATOM 10751 O O . ILE A 1 30 ? -9.818 -4.486 8.972 1.00 2.82 26 ILE A O 7
ATOM 10767 N N . GLY A 1 31 ? -7.588 -4.134 8.925 1.00 1.53 27 GLY A N 7
ATOM 10768 C CA . GLY A 1 31 ? -7.244 -5.154 7.933 1.00 2.29 27 GLY A CA 7
ATOM 10769 C C . GLY A 1 31 ? -5.837 -5.760 8.104 1.00 1.59 27 GLY A C 7
ATOM 10770 O O . GLY A 1 31 ? -5.226 -5.601 9.169 1.00 1.52 27 GLY A O 7
ATOM 10774 N N . PRO A 1 32 ? -5.326 -6.450 7.061 1.00 1.66 28 PRO A N 7
ATOM 10775 C CA . PRO A 1 32 ? -4.066 -7.199 7.099 1.00 1.55 28 PRO A CA 7
ATOM 10776 C C . PRO A 1 32 ? -2.798 -6.352 7.264 1.00 1.20 28 PRO A C 7
ATOM 10777 O O . PRO A 1 32 ? -2.800 -5.127 7.098 1.00 1.13 28 PRO A O 7
ATOM 10788 N N . ASP A 1 33 ? -1.688 -7.043 7.542 1.00 1.40 29 ASP A N 7
ATOM 10789 C CA . ASP A 1 33 ? -0.351 -6.456 7.612 1.00 1.39 29 ASP A CA 7
ATOM 10790 C C . ASP A 1 33 ? 0.400 -6.402 6.265 1.00 1.26 29 ASP A C 7
ATOM 10791 O O . ASP A 1 33 ? 0.133 -7.171 5.334 1.00 1.46 29 ASP A O 7
ATOM 10800 N N . LEU A 1 34 ? 1.384 -5.500 6.193 1.00 1.14 30 LEU A N 7
ATOM 10801 C CA . LEU A 1 34 ? 2.125 -5.145 4.973 1.00 1.09 30 LEU A CA 7
ATOM 10802 C C . LEU A 1 34 ? 3.525 -5.792 4.853 1.00 1.09 30 LEU A C 7
ATOM 10803 O O . LEU A 1 34 ? 4.334 -5.361 4.031 1.00 1.40 30 LEU A O 7
ATOM 10819 N N . LEU A 1 35 ? 3.858 -6.785 5.682 1.00 0.92 31 LEU A N 7
ATOM 10820 C CA . LEU A 1 35 ? 5.178 -7.433 5.679 1.00 0.95 31 LEU A CA 7
ATOM 10821 C C . LEU A 1 35 ? 5.257 -8.465 4.554 1.00 0.96 31 LEU A C 7
ATOM 10822 O O . LEU A 1 35 ? 4.327 -9.240 4.324 1.00 1.52 31 LEU A O 7
ATOM 10838 N N . GLY A 1 36 ? 6.386 -8.500 3.860 1.00 0.99 32 GLY A N 7
ATOM 10839 C CA . GLY A 1 36 ? 6.729 -9.534 2.863 1.00 1.02 32 GLY A CA 7
ATOM 10840 C C . GLY A 1 36 ? 5.954 -9.487 1.539 1.00 0.99 32 GLY A C 7
ATOM 10841 O O . GLY A 1 36 ? 6.481 -9.917 0.516 1.00 1.08 32 GLY A O 7
ATOM 10845 N N . VAL A 1 37 ? 4.774 -8.861 1.487 1.00 1.08 33 VAL A N 7
ATOM 10846 C CA . VAL A 1 37 ? 3.999 -8.654 0.246 1.00 1.17 33 VAL A CA 7
ATOM 10847 C C . VAL A 1 37 ? 4.818 -7.948 -0.853 1.00 0.87 33 VAL A C 7
ATOM 10848 O O . VAL A 1 37 ? 4.686 -8.274 -2.031 1.00 0.99 33 VAL A O 7
ATOM 10861 N N . THR A 1 38 ? 5.775 -7.096 -0.457 1.00 0.69 34 THR A N 7
ATOM 10862 C CA . THR A 1 38 ? 6.830 -6.504 -1.308 1.00 0.76 34 THR A CA 7
ATOM 10863 C C . THR A 1 38 ? 7.560 -7.518 -2.209 1.00 0.75 34 THR A C 7
ATOM 10864 O O . THR A 1 38 ? 7.816 -7.230 -3.382 1.00 0.94 34 THR A O 7
ATOM 10875 N N . ARG A 1 39 ? 7.838 -8.727 -1.702 1.00 0.89 35 ARG A N 7
ATOM 10876 C CA . ARG A 1 39 ? 8.564 -9.816 -2.390 1.00 1.23 35 ARG A CA 7
ATOM 10877 C C . ARG A 1 39 ? 7.651 -10.953 -2.885 1.00 1.45 35 ARG A C 7
ATOM 10878 O O . ARG A 1 39 ? 8.142 -11.996 -3.317 1.00 1.96 35 ARG A O 7
ATOM 10899 N N . GLN A 1 40 ? 6.329 -10.751 -2.839 1.00 1.31 36 GLN A N 7
ATOM 10900 C CA . GLN A 1 40 ? 5.282 -11.710 -3.223 1.00 1.57 36 GLN A CA 7
ATOM 10901 C C . GLN A 1 40 ? 4.268 -11.157 -4.252 1.00 1.43 36 GLN A C 7
ATOM 10902 O O . GLN A 1 40 ? 3.247 -11.795 -4.531 1.00 1.42 36 GLN A O 7
ATOM 10916 N N . ARG A 1 41 ? 4.533 -9.968 -4.811 1.00 1.64 37 ARG A N 7
ATOM 10917 C CA . ARG A 1 41 ? 3.743 -9.263 -5.840 1.00 1.65 37 ARG A CA 7
ATOM 10918 C C . ARG A 1 41 ? 4.665 -8.632 -6.903 1.00 1.68 37 ARG A C 7
ATOM 10919 O O . ARG A 1 41 ? 5.894 -8.659 -6.759 1.00 2.33 37 ARG A O 7
ATOM 10940 N N . ASP A 1 42 ? 4.076 -8.042 -7.944 1.00 1.31 38 ASP A N 7
ATOM 10941 C CA . ASP A 1 42 ? 4.736 -7.112 -8.877 1.00 1.17 38 ASP A CA 7
ATOM 10942 C C . ASP A 1 42 ? 5.111 -5.803 -8.150 1.00 1.05 38 ASP A C 7
ATOM 10943 O O . ASP A 1 42 ? 4.249 -5.101 -7.609 1.00 1.17 38 ASP A O 7
ATOM 10952 N N . ALA A 1 43 ? 6.412 -5.481 -8.138 1.00 1.01 39 ALA A N 7
ATOM 10953 C CA . ALA A 1 43 ? 7.001 -4.385 -7.362 1.00 0.99 39 ALA A CA 7
ATOM 10954 C C . ALA A 1 43 ? 6.636 -2.964 -7.836 1.00 0.94 39 ALA A C 7
ATOM 10955 O O . ALA A 1 43 ? 6.944 -1.992 -7.141 1.00 1.23 39 ALA A O 7
ATOM 10962 N N . ASN A 1 44 ? 5.992 -2.819 -9.001 1.00 0.84 40 ASN A N 7
ATOM 10963 C CA . ASN A 1 44 ? 5.477 -1.537 -9.477 1.00 0.88 40 ASN A CA 7
ATOM 10964 C C . ASN A 1 44 ? 3.945 -1.449 -9.380 1.00 0.75 40 ASN A C 7
ATOM 10965 O O . ASN A 1 44 ? 3.435 -0.402 -8.977 1.00 0.91 40 ASN A O 7
ATOM 10976 N N . TRP A 1 45 ? 3.231 -2.546 -9.669 1.00 0.61 41 TRP A N 7
ATOM 10977 C CA . TRP A 1 45 ? 1.770 -2.657 -9.498 1.00 0.61 41 TRP A CA 7
ATOM 10978 C C . TRP A 1 45 ? 1.349 -2.365 -8.052 1.00 0.74 41 TRP A C 7
ATOM 10979 O O . TRP A 1 45 ? 0.473 -1.532 -7.821 1.00 0.82 41 TRP A O 7
ATOM 11000 N N . LEU A 1 46 ? 2.024 -2.979 -7.072 1.00 0.84 42 LEU A N 7
ATOM 11001 C CA . LEU A 1 46 ? 1.708 -2.827 -5.644 1.00 1.05 42 LEU A CA 7
ATOM 11002 C C . LEU A 1 46 ? 1.862 -1.372 -5.162 1.00 1.13 42 LEU A C 7
ATOM 11003 O O . LEU A 1 46 ? 1.071 -0.888 -4.349 1.00 1.25 42 LEU A O 7
ATOM 11019 N N . VAL A 1 47 ? 2.874 -0.676 -5.688 1.00 1.09 43 VAL A N 7
ATOM 11020 C CA . VAL A 1 47 ? 3.187 0.725 -5.377 1.00 1.19 43 VAL A CA 7
ATOM 11021 C C . VAL A 1 47 ? 2.224 1.684 -6.082 1.00 1.14 43 VAL A C 7
ATOM 11022 O O . VAL A 1 47 ? 1.718 2.615 -5.458 1.00 1.39 43 VAL A O 7
ATOM 11035 N N . ARG A 1 48 ? 1.895 1.422 -7.353 1.00 0.88 44 ARG A N 7
ATOM 11036 C CA . ARG A 1 48 ? 0.917 2.202 -8.130 1.00 0.76 44 ARG A CA 7
ATOM 11037 C C . ARG A 1 48 ? -0.478 2.107 -7.511 1.00 0.77 44 ARG A C 7
ATOM 11038 O O . ARG A 1 48 ? -1.126 3.132 -7.319 1.00 0.87 44 ARG A O 7
ATOM 11059 N N . TRP A 1 49 ? -0.890 0.901 -7.104 1.00 0.79 45 TRP A N 7
ATOM 11060 C CA . TRP A 1 49 ? -2.091 0.668 -6.299 1.00 0.83 45 TRP A CA 7
ATOM 11061 C C . TRP A 1 49 ? -2.124 1.572 -5.063 1.00 0.88 45 TRP A C 7
ATOM 11062 O O . TRP A 1 49 ? -3.052 2.361 -4.922 1.00 0.91 45 TRP A O 7
ATOM 11083 N N . LEU A 1 50 ? -1.121 1.489 -4.179 1.00 0.98 46 LEU A N 7
ATOM 11084 C CA . LEU A 1 50 ? -1.180 2.184 -2.888 1.00 1.18 46 LEU A CA 7
ATOM 11085 C C . LEU A 1 50 ? -1.010 3.711 -3.001 1.00 1.15 46 LEU A C 7
ATOM 11086 O O . LEU A 1 50 ? -1.394 4.425 -2.078 1.00 1.34 46 LEU A O 7
ATOM 11102 N N . LYS A 1 51 ? -0.463 4.207 -4.120 1.00 0.99 47 LYS A N 7
ATOM 11103 C CA . LYS A 1 51 ? -0.305 5.641 -4.418 1.00 1.02 47 LYS A CA 7
ATOM 11104 C C . LYS A 1 51 ? -1.570 6.298 -4.998 1.00 0.89 47 LYS A C 7
ATOM 11105 O O . LYS A 1 51 ? -1.754 7.502 -4.808 1.00 1.04 47 LYS A O 7
ATOM 11124 N N . VAL A 1 52 ? -2.435 5.551 -5.696 1.00 0.73 48 VAL A N 7
ATOM 11125 C CA . VAL A 1 52 ? -3.644 6.103 -6.351 1.00 0.65 48 VAL A CA 7
ATOM 11126 C C . VAL A 1 52 ? -4.900 5.182 -6.252 1.00 0.59 48 VAL A C 7
ATOM 11127 O O . VAL A 1 52 ? -5.611 4.955 -7.238 1.00 0.68 48 VAL A O 7
ATOM 11140 N N . PRO A 1 53 ? -5.209 4.614 -5.066 1.00 0.58 49 PRO A N 7
ATOM 11141 C CA . PRO A 1 53 ? -6.098 3.449 -4.916 1.00 0.62 49 PRO A CA 7
ATOM 11142 C C . PRO A 1 53 ? -7.579 3.668 -5.273 1.00 0.78 49 PRO A C 7
ATOM 11143 O O . PRO A 1 53 ? -8.293 2.691 -5.506 1.00 1.18 49 PRO A O 7
ATOM 11154 N N . ASP A 1 54 ? -8.078 4.906 -5.332 1.00 0.65 50 ASP A N 7
ATOM 11155 C CA . ASP A 1 54 ? -9.454 5.204 -5.776 1.00 0.79 50 ASP A CA 7
ATOM 11156 C C . ASP A 1 54 ? -9.530 5.413 -7.299 1.00 0.79 50 ASP A C 7
ATOM 11157 O O . ASP A 1 54 ? -10.513 5.016 -7.932 1.00 0.87 50 ASP A O 7
ATOM 11166 N N . GLN A 1 55 ? -8.465 5.959 -7.906 1.00 0.78 51 GLN A N 7
ATOM 11167 C CA . GLN A 1 55 ? -8.358 6.176 -9.351 1.00 0.83 51 GLN A CA 7
ATOM 11168 C C . GLN A 1 55 ? -8.176 4.861 -10.113 1.00 0.76 51 GLN A C 7
ATOM 11169 O O . GLN A 1 55 ? -8.763 4.708 -11.183 1.00 0.88 51 GLN A O 7
ATOM 11183 N N . MET A 1 56 ? -7.405 3.911 -9.572 1.00 0.64 52 MET A N 7
ATOM 11184 C CA . MET A 1 56 ? -7.175 2.583 -10.164 1.00 0.60 52 MET A CA 7
ATOM 11185 C C . MET A 1 56 ? -8.488 1.837 -10.466 1.00 0.66 52 MET A C 7
ATOM 11186 O O . MET A 1 56 ? -8.643 1.245 -11.532 1.00 0.78 52 MET A O 7
ATOM 11200 N N . LEU A 1 57 ? -9.470 1.929 -9.560 1.00 0.73 53 LEU A N 7
ATOM 11201 C CA . LEU A 1 57 ? -10.787 1.301 -9.720 1.00 0.83 53 LEU A CA 7
ATOM 11202 C C . LEU A 1 57 ? -11.679 2.020 -10.764 1.00 0.87 53 LEU A C 7
ATOM 11203 O O . LEU A 1 57 ? -12.555 1.406 -11.372 1.00 0.95 53 LEU A O 7
ATOM 11219 N N . ALA A 1 58 ? -11.451 3.319 -11.001 1.00 0.85 54 ALA A N 7
ATOM 11220 C CA . ALA A 1 58 ? -12.125 4.110 -12.039 1.00 0.94 54 ALA A CA 7
ATOM 11221 C C . ALA A 1 58 ? -11.474 3.959 -13.432 1.00 1.02 54 ALA A C 7
ATOM 11222 O O . ALA A 1 58 ? -12.154 3.902 -14.458 1.00 1.18 54 ALA A O 7
ATOM 11229 N N . GLU A 1 59 ? -10.147 3.816 -13.475 1.00 1.03 55 GLU A N 7
ATOM 11230 C CA . GLU A 1 59 ? -9.374 3.468 -14.673 1.00 1.19 55 GLU A CA 7
ATOM 11231 C C . GLU A 1 59 ? -9.643 2.022 -15.139 1.00 1.28 55 GLU A C 7
ATOM 11232 O O . GLU A 1 59 ? -9.351 1.666 -16.288 1.00 1.54 55 GLU A O 7
ATOM 11244 N N . LYS A 1 60 ? -10.243 1.204 -14.258 1.00 1.24 56 LYS A N 7
ATOM 11245 C CA . LYS A 1 60 ? -10.462 -0.239 -14.406 1.00 1.34 56 LYS A CA 7
ATOM 11246 C C . LYS A 1 60 ? -9.143 -0.978 -14.665 1.00 1.44 56 LYS A C 7
ATOM 11247 O O . LYS A 1 60 ? -9.040 -1.786 -15.586 1.00 1.88 56 LYS A O 7
ATOM 11266 N N . ASP A 1 61 ? -8.134 -0.675 -13.850 1.00 1.38 57 ASP A N 7
ATOM 11267 C CA . ASP A 1 61 ? -6.849 -1.365 -13.823 1.00 1.52 57 ASP A CA 7
ATOM 11268 C C . ASP A 1 61 ? -7.062 -2.650 -13.024 1.00 1.52 57 ASP A C 7
ATOM 11269 O O . ASP A 1 61 ? -7.424 -2.607 -11.840 1.00 1.53 57 ASP A O 7
ATOM 11278 N N . PRO A 1 62 ? -6.917 -3.806 -13.678 1.00 1.57 58 PRO A N 7
ATOM 11279 C CA . PRO A 1 62 ? -7.389 -5.054 -13.111 1.00 1.66 58 PRO A CA 7
ATOM 11280 C C . PRO A 1 62 ? -6.469 -5.581 -11.995 1.00 2.00 58 PRO A C 7
ATOM 11281 O O . PRO A 1 62 ? -5.455 -4.976 -11.630 1.00 3.99 58 PRO A O 7
ATOM 11292 N N . LEU A 1 63 ? -6.872 -6.696 -11.392 1.00 0.76 59 LEU A N 7
ATOM 11293 C CA . LEU A 1 63 ? -6.453 -7.249 -10.108 1.00 0.83 59 LEU A CA 7
ATOM 11294 C C . LEU A 1 63 ? -6.728 -6.365 -8.877 1.00 0.64 59 LEU A C 7
ATOM 11295 O O . LEU A 1 63 ? -7.088 -6.917 -7.839 1.00 0.69 59 LEU A O 7
ATOM 11311 N N . ALA A 1 64 ? -6.702 -5.025 -8.958 1.00 0.55 60 ALA A N 7
ATOM 11312 C CA . ALA A 1 64 ? -7.178 -4.192 -7.842 1.00 0.54 60 ALA A CA 7
ATOM 11313 C C . ALA A 1 64 ? -8.685 -4.371 -7.596 1.00 0.56 60 ALA A C 7
ATOM 11314 O O . ALA A 1 64 ? -9.137 -4.494 -6.458 1.00 0.60 60 ALA A O 7
ATOM 11321 N N . MET A 1 65 ? -9.440 -4.471 -8.693 1.00 0.59 61 MET A N 7
ATOM 11322 C CA . MET A 1 65 ? -10.882 -4.740 -8.735 1.00 0.67 61 MET A CA 7
ATOM 11323 C C . MET A 1 65 ? -11.265 -5.996 -7.943 1.00 0.73 61 MET A C 7
ATOM 11324 O O . MET A 1 65 ? -12.329 -6.036 -7.325 1.00 0.88 61 MET A O 7
ATOM 11338 N N . LEU A 1 66 ? -10.384 -7.000 -7.929 1.00 0.72 62 LEU A N 7
ATOM 11339 C CA . LEU A 1 66 ? -10.526 -8.230 -7.180 1.00 0.86 62 LEU A CA 7
ATOM 11340 C C . LEU A 1 66 ? -10.023 -8.091 -5.743 1.00 0.79 62 LEU A C 7
ATOM 11341 O O . LEU A 1 66 ? -10.691 -8.563 -4.822 1.00 0.91 62 LEU A O 7
ATOM 11357 N N . LEU A 1 67 ? -8.865 -7.441 -5.542 1.00 0.71 63 LEU A N 7
ATOM 11358 C CA . LEU A 1 67 ? -8.236 -7.333 -4.229 1.00 0.81 63 LEU A CA 7
ATOM 11359 C C . LEU A 1 67 ? -9.178 -6.640 -3.251 1.00 0.80 63 LEU A C 7
ATOM 11360 O O . LEU A 1 67 ? -9.325 -7.063 -2.102 1.00 0.91 63 LEU A O 7
ATOM 11376 N N . PHE A 1 68 ? -9.846 -5.593 -3.729 1.00 0.72 64 PHE A N 7
ATOM 11377 C CA . PHE A 1 68 ? -10.673 -4.772 -2.848 1.00 0.72 64 PHE A CA 7
ATOM 11378 C C . PHE A 1 68 ? -11.999 -5.460 -2.496 1.00 0.78 64 PHE A C 7
ATOM 11379 O O . PHE A 1 68 ? -12.365 -5.499 -1.323 1.00 0.86 64 PHE A O 7
ATOM 11396 N N . GLU A 1 69 ? -12.674 -6.131 -3.442 1.00 0.81 65 GLU A N 7
ATOM 11397 C CA . GLU A 1 69 ? -13.870 -6.919 -3.084 1.00 0.89 65 GLU A CA 7
ATOM 11398 C C . GLU A 1 69 ? -13.570 -8.131 -2.177 1.00 0.94 65 GLU A C 7
ATOM 11399 O O . GLU A 1 69 ? -14.429 -8.511 -1.376 1.00 1.08 65 GLU A O 7
ATOM 11411 N N . GLN A 1 70 ? -12.365 -8.716 -2.242 1.00 0.93 66 GLN A N 7
ATOM 11412 C CA . GLN A 1 70 ? -11.976 -9.854 -1.396 1.00 1.01 66 GLN A CA 7
ATOM 11413 C C . GLN A 1 70 ? -11.558 -9.461 0.032 1.00 0.96 66 GLN A C 7
ATOM 11414 O O . GLN A 1 70 ? -11.772 -10.240 0.969 1.00 1.23 66 GLN A O 7
ATOM 11428 N N . TYR A 1 71 ? -11.060 -8.239 0.243 1.00 0.82 67 TYR A N 7
ATOM 11429 C CA . TYR A 1 71 ? -10.847 -7.653 1.576 1.00 0.91 67 TYR A CA 7
ATOM 11430 C C . TYR A 1 71 ? -12.093 -6.886 2.089 1.00 1.02 67 TYR A C 7
ATOM 11431 O O . TYR A 1 71 ? -11.990 -5.848 2.747 1.00 1.39 67 TYR A O 7
ATOM 11449 N N . ASN A 1 72 ? -13.286 -7.440 1.826 1.00 1.06 68 ASN A N 7
ATOM 11450 C CA . ASN A 1 72 ? -14.614 -6.962 2.254 1.00 1.21 68 ASN A CA 7
ATOM 11451 C C . ASN A 1 72 ? -15.052 -5.587 1.689 1.00 0.99 68 ASN A C 7
ATOM 11452 O O . ASN A 1 72 ? -15.847 -4.880 2.314 1.00 1.03 68 ASN A O 7
ATOM 11463 N N . ARG A 1 73 ? -14.552 -5.211 0.501 1.00 0.93 69 ARG A N 7
ATOM 11464 C CA . ARG A 1 73 ? -14.937 -4.006 -0.269 1.00 0.95 69 ARG A CA 7
ATOM 11465 C C . ARG A 1 73 ? -14.958 -2.692 0.536 1.00 0.94 69 ARG A C 7
ATOM 11466 O O . ARG A 1 73 ? -15.863 -1.866 0.387 1.00 1.58 69 ARG A O 7
ATOM 11487 N N . LEU A 1 74 ? -13.965 -2.489 1.399 1.00 0.79 70 LEU A N 7
ATOM 11488 C CA . LEU A 1 74 ? -13.858 -1.304 2.263 1.00 0.91 70 LEU A CA 7
ATOM 11489 C C . LEU A 1 74 ? -13.445 -0.032 1.489 1.00 1.20 70 LEU A C 7
ATOM 11490 O O . LEU A 1 74 ? -13.864 1.067 1.859 1.00 2.40 70 LEU A O 7
ATOM 11506 N N . ALA A 1 75 ? -12.681 -0.207 0.402 1.00 0.78 71 ALA A N 7
ATOM 11507 C CA . ALA A 1 75 ? -12.099 0.802 -0.493 1.00 0.84 71 ALA A CA 7
ATOM 11508 C C . ALA A 1 75 ? -11.127 1.785 0.197 1.00 0.90 71 ALA A C 7
ATOM 11509 O O . ALA A 1 75 ? -11.388 2.302 1.289 1.00 1.67 71 ALA A O 7
ATOM 11516 N N . MET A 1 76 ? -9.975 2.052 -0.421 1.00 0.62 72 MET A N 7
ATOM 11517 C CA . MET A 1 76 ? -8.880 2.830 0.172 1.00 0.62 72 MET A CA 7
ATOM 11518 C C . MET A 1 76 ? -8.682 4.170 -0.561 1.00 0.58 72 MET A C 7
ATOM 11519 O O . MET A 1 76 ? -8.634 4.163 -1.792 1.00 0.55 72 MET A O 7
ATOM 11533 N N . PRO A 1 77 ? -8.540 5.301 0.154 1.00 0.71 73 PRO A N 7
ATOM 11534 C CA . PRO A 1 77 ? -8.254 6.598 -0.451 1.00 0.80 73 PRO A CA 7
ATOM 11535 C C . PRO A 1 77 ? -6.746 6.858 -0.601 1.00 0.84 73 PRO A C 7
ATOM 11536 O O . PRO A 1 77 ? -5.923 6.301 0.124 1.00 0.88 73 PRO A O 7
ATOM 11547 N N . ASN A 1 78 ? -6.391 7.781 -1.497 1.00 0.95 74 ASN A N 7
ATOM 11548 C CA . ASN A 1 78 ? -5.165 8.573 -1.391 1.00 1.10 74 ASN A CA 7
ATOM 11549 C C . ASN A 1 78 ? -5.369 9.662 -0.325 1.00 1.16 74 ASN A C 7
ATOM 11550 O O . ASN A 1 78 ? -6.461 10.229 -0.182 1.00 2.03 74 ASN A O 7
ATOM 11561 N N . MET A 1 79 ? -4.305 9.974 0.402 1.00 1.13 75 MET A N 7
ATOM 11562 C CA . MET A 1 79 ? -4.259 11.049 1.387 1.00 1.28 75 MET A CA 7
ATOM 11563 C C . MET A 1 79 ? -3.732 12.318 0.679 1.00 1.40 75 MET A C 7
ATOM 11564 O O . MET A 1 79 ? -4.522 13.069 0.091 1.00 2.64 75 MET A O 7
ATOM 11578 N N . ARG A 1 80 ? -2.404 12.486 0.621 1.00 1.56 76 ARG A N 7
ATOM 11579 C CA . ARG A 1 80 ? -1.630 13.522 -0.106 1.00 1.49 76 ARG A CA 7
ATOM 11580 C C . ARG A 1 80 ? -0.299 12.937 -0.628 1.00 0.99 76 ARG A C 7
ATOM 11581 O O . ARG A 1 80 ? 0.749 13.590 -0.563 1.00 1.35 76 ARG A O 7
ATOM 11602 N N . LEU A 1 81 ? -0.322 11.674 -1.072 1.00 0.93 77 LEU A N 7
ATOM 11603 C CA . LEU A 1 81 ? 0.859 10.818 -1.252 1.00 1.20 77 LEU A CA 7
ATOM 11604 C C . LEU A 1 81 ? 1.767 11.277 -2.408 1.00 1.32 77 LEU A C 7
ATOM 11605 O O . LEU A 1 81 ? 1.603 10.854 -3.555 1.00 1.57 77 LEU A O 7
ATOM 11621 N N . GLY A 1 82 ? 2.745 12.133 -2.104 1.00 1.34 78 GLY A N 7
ATOM 11622 C CA . GLY A 1 82 ? 3.818 12.492 -3.030 1.00 1.48 78 GLY A CA 7
ATOM 11623 C C . GLY A 1 82 ? 4.762 11.313 -3.287 1.00 1.23 78 GLY A C 7
ATOM 11624 O O . GLY A 1 82 ? 4.975 10.474 -2.408 1.00 0.97 78 GLY A O 7
ATOM 11628 N N . ASP A 1 83 ? 5.351 11.251 -4.481 1.00 1.42 79 ASP A N 7
ATOM 11629 C CA . ASP A 1 83 ? 6.247 10.163 -4.901 1.00 1.36 79 ASP A CA 7
ATOM 11630 C C . ASP A 1 83 ? 7.425 9.915 -3.931 1.00 1.17 79 ASP A C 7
ATOM 11631 O O . ASP A 1 83 ? 7.787 8.765 -3.679 1.00 1.35 79 ASP A O 7
ATOM 11640 N N . ALA A 1 84 ? 7.963 10.967 -3.306 1.00 1.18 80 ALA A N 7
ATOM 11641 C CA . ALA A 1 84 ? 9.032 10.858 -2.314 1.00 1.10 80 ALA A CA 7
ATOM 11642 C C . ALA A 1 84 ? 8.563 10.266 -0.967 1.00 0.93 80 ALA A C 7
ATOM 11643 O O . ALA A 1 84 ? 9.340 9.568 -0.308 1.00 0.96 80 ALA A O 7
ATOM 11650 N N . GLU A 1 85 ? 7.306 10.493 -0.567 1.00 0.91 81 GLU A N 7
ATOM 11651 C CA . GLU A 1 85 ? 6.718 9.882 0.635 1.00 0.82 81 GLU A CA 7
ATOM 11652 C C . GLU A 1 85 ? 6.460 8.386 0.410 1.00 0.66 81 GLU A C 7
ATOM 11653 O O . GLU A 1 85 ? 6.787 7.549 1.252 1.00 0.61 81 GLU A O 7
ATOM 11665 N N . VAL A 1 86 ? 5.927 8.045 -0.768 1.00 0.69 82 VAL A N 7
ATOM 11666 C CA . VAL A 1 86 ? 5.699 6.657 -1.191 1.00 0.71 82 VAL A CA 7
ATOM 11667 C C . VAL A 1 86 ? 7.025 5.900 -1.247 1.00 0.69 82 VAL A C 7
ATOM 11668 O O . VAL A 1 86 ? 7.143 4.839 -0.643 1.00 0.68 82 VAL A O 7
ATOM 11681 N N . SER A 1 87 ? 8.055 6.457 -1.885 1.00 0.75 83 SER A N 7
ATOM 11682 C CA . SER A 1 87 ? 9.371 5.817 -2.011 1.00 0.76 83 SER A CA 7
ATOM 11683 C C . SER A 1 87 ? 10.032 5.515 -0.652 1.00 0.64 83 SER A C 7
ATOM 11684 O O . SER A 1 87 ? 10.640 4.454 -0.490 1.00 0.62 83 SER A O 7
ATOM 11692 N N . ALA A 1 88 ? 9.848 6.375 0.358 1.00 0.65 84 ALA A N 7
ATOM 11693 C CA . ALA A 1 88 ? 10.297 6.108 1.727 1.00 0.62 84 ALA A CA 7
ATOM 11694 C C . ALA A 1 88 ? 9.469 5.006 2.423 1.00 0.53 84 ALA A C 7
ATOM 11695 O O . ALA A 1 88 ? 10.039 4.131 3.080 1.00 0.53 84 ALA A O 7
ATOM 11702 N N . LEU A 1 89 ? 8.140 4.982 2.241 1.00 0.53 85 LEU A N 7
ATOM 11703 C CA . LEU A 1 89 ? 7.289 3.867 2.694 1.00 0.54 85 LEU A CA 7
ATOM 11704 C C . LEU A 1 89 ? 7.722 2.523 2.083 1.00 0.58 85 LEU A C 7
ATOM 11705 O O . LEU A 1 89 ? 7.691 1.506 2.773 1.00 0.68 85 LEU A O 7
ATOM 11721 N N . ILE A 1 90 ? 8.166 2.508 0.821 1.00 0.57 86 ILE A N 7
ATOM 11722 C CA . ILE A 1 90 ? 8.572 1.277 0.124 1.00 0.68 86 ILE A CA 7
ATOM 11723 C C . ILE A 1 90 ? 9.862 0.738 0.746 1.00 0.70 86 ILE A C 7
ATOM 11724 O O . ILE A 1 90 ? 9.933 -0.448 1.061 1.00 0.87 86 ILE A O 7
ATOM 11740 N N . SER A 1 91 ? 10.849 1.601 1.004 1.00 0.61 87 SER A N 7
ATOM 11741 C CA . SER A 1 91 ? 12.069 1.205 1.718 1.00 0.66 87 SER A CA 7
ATOM 11742 C C . SER A 1 91 ? 11.791 0.743 3.150 1.00 0.66 87 SER A C 7
ATOM 11743 O O . SER A 1 91 ? 12.459 -0.178 3.615 1.00 0.79 87 SER A O 7
ATOM 11751 N N . TYR A 1 92 ? 10.785 1.301 3.842 1.00 0.62 88 TYR A N 7
ATOM 11752 C CA . TYR A 1 92 ? 10.380 0.767 5.151 1.00 0.69 88 TYR A CA 7
ATOM 11753 C C . TYR A 1 92 ? 9.824 -0.666 5.055 1.00 0.72 88 TYR A C 7
ATOM 11754 O O . TYR A 1 92 ? 10.277 -1.541 5.793 1.00 0.84 88 TYR A O 7
ATOM 11772 N N . LEU A 1 93 ? 8.925 -0.955 4.102 1.00 0.69 89 LEU A N 7
ATOM 11773 C CA . LEU A 1 93 ? 8.419 -2.323 3.897 1.00 0.80 89 LEU A CA 7
ATOM 11774 C C . LEU A 1 93 ? 9.520 -3.293 3.432 1.00 0.87 89 LEU A C 7
ATOM 11775 O O . LEU A 1 93 ? 9.557 -4.443 3.874 1.00 1.18 89 LEU A O 7
ATOM 11791 N N . GLU A 1 94 ? 10.430 -2.835 2.571 1.00 0.68 90 GLU A N 7
ATOM 11792 C CA . GLU A 1 94 ? 11.564 -3.612 2.055 1.00 0.72 90 GLU A CA 7
ATOM 11793 C C . GLU A 1 94 ? 12.548 -4.016 3.168 1.00 0.75 90 GLU A C 7
ATOM 11794 O O . GLU A 1 94 ? 13.030 -5.152 3.176 1.00 0.88 90 GLU A O 7
ATOM 11806 N N . GLU A 1 95 ? 12.845 -3.117 4.110 1.00 0.75 91 GLU A N 7
ATOM 11807 C CA . GLU A 1 95 ? 13.844 -3.331 5.166 1.00 0.88 91 GLU A CA 7
ATOM 11808 C C . GLU A 1 95 ? 13.288 -3.930 6.466 1.00 1.00 91 GLU A C 7
ATOM 11809 O O . GLU A 1 95 ? 13.999 -4.697 7.120 1.00 1.15 91 GLU A O 7
ATOM 11821 N N . GLU A 1 96 ? 12.026 -3.675 6.826 1.00 1.04 92 GLU A N 7
ATOM 11822 C CA . GLU A 1 96 ? 11.361 -4.368 7.942 1.00 1.25 92 GLU A CA 7
ATOM 11823 C C . GLU A 1 96 ? 11.199 -5.868 7.625 1.00 1.33 92 GLU A C 7
ATOM 11824 O O . GLU A 1 96 ? 11.440 -6.719 8.488 1.00 1.53 92 GLU A O 7
ATOM 11836 N N . THR A 1 97 ? 10.886 -6.196 6.360 1.00 1.25 93 THR A N 7
ATOM 11837 C CA . THR A 1 97 ? 10.755 -7.573 5.844 1.00 1.33 93 THR A CA 7
ATOM 11838 C C . THR A 1 97 ? 12.022 -8.408 6.036 1.00 1.33 93 THR A C 7
ATOM 11839 O O . THR A 1 97 ? 11.922 -9.593 6.332 1.00 1.48 93 THR A O 7
ATOM 11850 N N . ALA A 1 98 ? 13.215 -7.813 5.929 1.00 1.29 94 ALA A N 7
ATOM 11851 C CA . ALA A 1 98 ? 14.476 -8.554 6.046 1.00 1.39 94 ALA A CA 7
ATOM 11852 C C . ALA A 1 98 ? 14.785 -9.046 7.475 1.00 1.62 94 ALA A C 7
ATOM 11853 O O . ALA A 1 98 ? 15.455 -10.073 7.637 1.00 1.85 94 ALA A O 7
ATOM 11860 N N . ARG A 1 99 ? 14.299 -8.342 8.508 1.00 1.69 95 ARG A N 7
ATOM 11861 C CA . ARG A 1 99 ? 14.509 -8.685 9.930 1.00 2.03 95 ARG A CA 7
ATOM 11862 C C . ARG A 1 99 ? 13.336 -9.426 10.582 1.00 2.14 95 ARG A C 7
ATOM 11863 O O . ARG A 1 99 ? 13.549 -10.101 11.591 1.00 2.63 95 ARG A O 7
ATOM 11884 N N . LEU A 1 100 ? 12.126 -9.367 10.020 1.00 1.96 96 LEU A N 7
ATOM 11885 C CA . LEU A 1 100 ? 10.938 -10.065 10.541 1.00 2.29 96 LEU A CA 7
ATOM 11886 C C . LEU A 1 100 ? 10.906 -11.524 10.035 1.00 2.81 96 LEU A C 7
ATOM 11887 O O . LEU A 1 100 ? 9.976 -11.959 9.354 1.00 3.61 96 LEU A O 7
ATOM 11903 N N . GLN A 1 101 ? 12.000 -12.245 10.301 1.00 3.30 97 GLN A N 7
ATOM 11904 C CA . GLN A 1 101 ? 12.313 -13.559 9.744 1.00 4.67 97 GLN A CA 7
ATOM 11905 C C . GLN A 1 101 ? 12.843 -14.502 10.831 1.00 5.80 97 GLN A C 7
ATOM 11906 O O . GLN A 1 101 ? 14.046 -14.783 10.911 1.00 6.72 97 GLN A O 7
ATOM 11920 N N . THR A 1 102 ? 11.940 -14.999 11.677 1.00 6.39 98 THR A N 7
ATOM 11921 C CA . THR A 1 102 ? 12.234 -16.025 12.691 1.00 8.04 98 THR A CA 7
ATOM 11922 C C . THR A 1 102 ? 11.201 -17.171 12.656 1.00 9.49 98 THR A C 7
ATOM 11923 O O . THR A 1 102 ? 10.496 -17.384 13.649 1.00 10.30 98 THR A O 7
ATOM 11934 N N . PRO A 1 103 ? 11.075 -17.926 11.541 1.00 10.26 99 PRO A N 7
ATOM 11935 C CA . PRO A 1 103 ? 10.265 -19.142 11.478 1.00 11.94 99 PRO A CA 7
ATOM 11936 C C . PRO A 1 103 ? 10.992 -20.269 12.232 1.00 13.61 99 PRO A C 7
ATOM 11937 O O . PRO A 1 103 ? 11.971 -20.841 11.739 1.00 14.80 99 PRO A O 7
ATOM 11948 N N . VAL A 1 104 ? 10.579 -20.547 13.469 1.00 13.94 100 VAL A N 7
ATOM 11949 C CA . VAL A 1 104 ? 11.330 -21.404 14.405 1.00 15.38 100 VAL A CA 7
ATOM 11950 C C . VAL A 1 104 ? 10.401 -22.164 15.356 1.00 16.78 100 VAL A C 7
ATOM 11951 O O . VAL A 1 104 ? 9.377 -21.630 15.793 1.00 16.49 100 VAL A O 7
ATOM 11964 N N . THR A 1 105 ? 10.759 -23.401 15.714 1.00 18.56 101 THR A N 7
ATOM 11965 C CA . THR A 1 105 ? 9.986 -24.214 16.669 1.00 20.13 101 THR A CA 7
ATOM 11966 C C . THR A 1 105 ? 10.268 -23.746 18.102 1.00 20.56 101 THR A C 7
ATOM 11967 O O . THR A 1 105 ? 9.325 -23.432 18.834 1.00 20.60 101 THR A O 7
ATOM 11978 N N . ASN A 1 106 ? 11.557 -23.614 18.451 1.00 21.03 102 ASN A N 7
ATOM 11979 C CA . ASN A 1 106 ? 12.099 -23.110 19.725 1.00 21.58 102 ASN A CA 7
ATOM 11980 C C . ASN A 1 106 ? 11.592 -23.877 20.979 1.00 22.96 102 ASN A C 7
ATOM 11981 O O . ASN A 1 106 ? 10.632 -24.651 20.949 1.00 23.87 102 ASN A O 7
ATOM 11992 N N . ARG A 1 107 ? 12.279 -23.694 22.107 1.00 23.37 103 ARG A N 7
ATOM 11993 C CA . ARG A 1 107 ? 11.991 -24.307 23.418 1.00 24.81 103 ARG A CA 7
ATOM 11994 C C . ARG A 1 107 ? 11.964 -23.309 24.586 1.00 24.72 103 ARG A C 7
ATOM 11995 O O . ARG A 1 107 ? 11.570 -23.681 25.693 1.00 25.31 103 ARG A O 7
ATOM 12016 N N . GLY A 1 108 ? 12.324 -22.048 24.340 1.00 24.12 104 GLY A N 7
ATOM 12017 C CA . GLY A 1 108 ? 12.429 -20.974 25.336 1.00 24.11 104 GLY A CA 7
ATOM 12018 C C . GLY A 1 108 ? 13.878 -20.540 25.602 1.00 25.02 104 GLY A C 7
ATOM 12019 O O . GLY A 1 108 ? 14.818 -21.252 25.225 1.00 26.01 104 GLY A O 7
ATOM 12023 N N . ILE A 1 109 ? 14.051 -19.363 26.216 1.00 24.83 105 ILE A N 7
ATOM 12024 C CA . ILE A 1 109 ? 15.364 -18.717 26.430 1.00 25.74 105 ILE A CA 7
ATOM 12025 C C . ILE A 1 109 ? 15.639 -18.298 27.896 1.00 26.53 105 ILE A C 7
ATOM 12026 O O . ILE A 1 109 ? 14.685 -17.976 28.620 1.00 26.07 105 ILE A O 7
ATOM 12042 N N . PRO A 1 110 ? 16.920 -18.268 28.339 1.00 27.82 106 PRO A N 7
ATOM 12043 C CA . PRO A 1 110 ? 17.334 -17.846 29.686 1.00 28.74 106 PRO A CA 7
ATOM 12044 C C . PRO A 1 110 ? 17.019 -16.385 30.022 1.00 28.20 106 PRO A C 7
ATOM 12045 O O . PRO A 1 110 ? 16.422 -16.153 31.101 1.00 28.43 106 PRO A O 7
ATOM 12132 N N . SER A 1 5 ? 13.261 5.284 6.356 1.00 2.42 1 SER A N 8
ATOM 12133 C CA . SER A 1 5 ? 12.527 6.422 6.958 1.00 1.95 1 SER A CA 8
ATOM 12134 C C . SER A 1 5 ? 11.007 6.504 6.715 1.00 1.66 1 SER A C 8
ATOM 12135 O O . SER A 1 5 ? 10.371 7.496 7.076 1.00 2.95 1 SER A O 8
ATOM 12143 N N . GLY A 1 6 ? 10.391 5.476 6.127 1.00 1.10 2 GLY A N 8
ATOM 12144 C CA . GLY A 1 6 ? 8.936 5.342 5.990 1.00 0.75 2 GLY A CA 8
ATOM 12145 C C . GLY A 1 6 ? 8.198 5.001 7.293 1.00 0.65 2 GLY A C 8
ATOM 12146 O O . GLY A 1 6 ? 6.980 5.145 7.360 1.00 0.67 2 GLY A O 8
ATOM 12150 N N . GLU A 1 7 ? 8.906 4.543 8.328 1.00 0.68 3 GLU A N 8
ATOM 12151 C CA . GLU A 1 7 ? 8.316 3.936 9.532 1.00 0.70 3 GLU A CA 8
ATOM 12152 C C . GLU A 1 7 ? 7.382 4.889 10.309 1.00 0.76 3 GLU A C 8
ATOM 12153 O O . GLU A 1 7 ? 6.262 4.499 10.653 1.00 0.87 3 GLU A O 8
ATOM 12165 N N . GLN A 1 8 ? 7.773 6.154 10.520 1.00 0.86 4 GLN A N 8
ATOM 12166 C CA . GLN A 1 8 ? 6.893 7.169 11.132 1.00 1.08 4 GLN A CA 8
ATOM 12167 C C . GLN A 1 8 ? 5.814 7.722 10.183 1.00 0.98 4 GLN A C 8
ATOM 12168 O O . GLN A 1 8 ? 4.751 8.155 10.639 1.00 1.10 4 GLN A O 8
ATOM 12182 N N . ILE A 1 9 ? 6.014 7.646 8.863 1.00 0.82 5 ILE A N 8
ATOM 12183 C CA . ILE A 1 9 ? 4.968 7.977 7.878 1.00 0.77 5 ILE A CA 8
ATOM 12184 C C . ILE A 1 9 ? 3.861 6.913 7.950 1.00 0.73 5 ILE A C 8
ATOM 12185 O O . ILE A 1 9 ? 2.680 7.250 8.005 1.00 0.80 5 ILE A O 8
ATOM 12201 N N . PHE A 1 10 ? 4.225 5.634 8.080 1.00 0.66 6 PHE A N 8
ATOM 12202 C CA . PHE A 1 10 ? 3.271 4.550 8.336 1.00 0.64 6 PHE A CA 8
ATOM 12203 C C . PHE A 1 10 ? 2.545 4.713 9.687 1.00 0.70 6 PHE A C 8
ATOM 12204 O O . PHE A 1 10 ? 1.326 4.522 9.771 1.00 0.84 6 PHE A O 8
ATOM 12221 N N . ARG A 1 11 ? 3.265 5.137 10.734 1.00 0.69 7 ARG A N 8
ATOM 12222 C CA . ARG A 1 11 ? 2.725 5.388 12.089 1.00 0.81 7 ARG A CA 8
ATOM 12223 C C . ARG A 1 11 ? 1.704 6.537 12.159 1.00 0.95 7 ARG A C 8
ATOM 12224 O O . ARG A 1 11 ? 0.924 6.587 13.109 1.00 1.09 7 ARG A O 8
ATOM 12245 N N . THR A 1 12 ? 1.706 7.440 11.171 1.00 1.02 8 THR A N 8
ATOM 12246 C CA . THR A 1 12 ? 0.836 8.633 11.109 1.00 1.19 8 THR A CA 8
ATOM 12247 C C . THR A 1 12 ? -0.237 8.579 10.013 1.00 1.24 8 THR A C 8
ATOM 12248 O O . THR A 1 12 ? -1.381 8.953 10.274 1.00 1.62 8 THR A O 8
ATOM 12259 N N . ARG A 1 13 ? 0.087 8.107 8.798 1.00 0.98 9 ARG A N 8
ATOM 12260 C CA . ARG A 1 13 ? -0.865 8.013 7.670 1.00 1.11 9 ARG A CA 8
ATOM 12261 C C . ARG A 1 13 ? -1.635 6.688 7.597 1.00 1.07 9 ARG A C 8
ATOM 12262 O O . ARG A 1 13 ? -2.707 6.654 6.990 1.00 1.29 9 ARG A O 8
ATOM 12283 N N . CYS A 1 14 ? -1.087 5.588 8.117 1.00 0.93 10 CYS A N 8
ATOM 12284 C CA . CYS A 1 14 ? -1.482 4.236 7.679 1.00 0.92 10 CYS A CA 8
ATOM 12285 C C . CYS A 1 14 ? -1.948 3.286 8.789 1.00 0.93 10 CYS A C 8
ATOM 12286 O O . CYS A 1 14 ? -2.751 2.389 8.516 1.00 1.08 10 CYS A O 8
ATOM 12293 N N . SER A 1 15 ? -1.479 3.472 10.024 1.00 0.95 11 SER A N 8
ATOM 12294 C CA . SER A 1 15 ? -1.722 2.561 11.155 1.00 1.05 11 SER A CA 8
ATOM 12295 C C . SER A 1 15 ? -3.176 2.588 11.660 1.00 1.10 11 SER A C 8
ATOM 12296 O O . SER A 1 15 ? -3.624 1.645 12.317 1.00 1.97 11 SER A O 8
ATOM 12304 N N . SER A 1 16 ? -3.961 3.602 11.267 1.00 1.19 12 SER A N 8
ATOM 12305 C CA . SER A 1 16 ? -5.418 3.676 11.464 1.00 1.45 12 SER A CA 8
ATOM 12306 C C . SER A 1 16 ? -6.177 2.455 10.922 1.00 1.14 12 SER A C 8
ATOM 12307 O O . SER A 1 16 ? -7.225 2.105 11.471 1.00 1.34 12 SER A O 8
ATOM 12315 N N . CYS A 1 17 ? -5.663 1.790 9.878 1.00 0.84 13 CYS A N 8
ATOM 12316 C CA . CYS A 1 17 ? -6.321 0.645 9.220 1.00 0.72 13 CYS A CA 8
ATOM 12317 C C . CYS A 1 17 ? -5.416 -0.583 9.014 1.00 0.74 13 CYS A C 8
ATOM 12318 O O . CYS A 1 17 ? -5.875 -1.575 8.442 1.00 1.06 13 CYS A O 8
ATOM 12325 N N . HIS A 1 18 ? -4.146 -0.526 9.429 1.00 0.70 14 HIS A N 8
ATOM 12326 C CA . HIS A 1 18 ? -3.133 -1.552 9.157 1.00 0.73 14 HIS A CA 8
ATOM 12327 C C . HIS A 1 18 ? -2.104 -1.711 10.290 1.00 0.74 14 HIS A C 8
ATOM 12328 O O . HIS A 1 18 ? -2.047 -0.933 11.241 1.00 0.96 14 HIS A O 8
ATOM 12342 N N . THR A 1 19 ? -1.222 -2.682 10.067 1.00 0.74 15 THR A N 8
ATOM 12343 C CA . THR A 1 19 ? 0.105 -2.846 10.681 1.00 0.90 15 THR A CA 8
ATOM 12344 C C . THR A 1 19 ? 1.085 -3.411 9.642 1.00 0.79 15 THR A C 8
ATOM 12345 O O . THR A 1 19 ? 0.682 -3.810 8.545 1.00 0.85 15 THR A O 8
ATOM 12356 N N . VAL A 1 20 ? 2.380 -3.463 9.957 1.00 0.79 16 VAL A N 8
ATOM 12357 C CA . VAL A 1 20 ? 3.389 -4.215 9.188 1.00 0.73 16 VAL A CA 8
ATOM 12358 C C . VAL A 1 20 ? 3.933 -5.312 10.095 1.00 0.83 16 VAL A C 8
ATOM 12359 O O . VAL A 1 20 ? 4.763 -5.046 10.961 1.00 1.12 16 VAL A O 8
ATOM 12372 N N . GLY A 1 21 ? 3.405 -6.530 9.951 1.00 0.82 17 GLY A N 8
ATOM 12373 C CA . GLY A 1 21 ? 3.875 -7.740 10.665 1.00 1.02 17 GLY A CA 8
ATOM 12374 C C . GLY A 1 21 ? 3.572 -7.812 12.177 1.00 1.21 17 GLY A C 8
ATOM 12375 O O . GLY A 1 21 ? 3.492 -8.901 12.744 1.00 1.47 17 GLY A O 8
ATOM 12379 N N . ASN A 1 22 ? 3.324 -6.675 12.826 1.00 1.76 18 ASN A N 8
ATOM 12380 C CA . ASN A 1 22 ? 2.787 -6.538 14.181 1.00 2.15 18 ASN A CA 8
ATOM 12381 C C . ASN A 1 22 ? 1.303 -6.977 14.200 1.00 2.10 18 ASN A C 8
ATOM 12382 O O . ASN A 1 22 ? 0.418 -6.152 13.966 1.00 2.89 18 ASN A O 8
ATOM 12393 N N . THR A 1 23 ? 1.016 -8.273 14.382 1.00 2.38 19 THR A N 8
ATOM 12394 C CA . THR A 1 23 ? -0.329 -8.848 14.147 1.00 2.86 19 THR A CA 8
ATOM 12395 C C . THR A 1 23 ? -1.045 -9.352 15.406 1.00 3.49 19 THR A C 8
ATOM 12396 O O . THR A 1 23 ? -0.474 -10.012 16.277 1.00 4.28 19 THR A O 8
ATOM 12407 N N . GLU A 1 24 ? -2.349 -9.082 15.449 1.00 3.80 20 GLU A N 8
ATOM 12408 C CA . GLU A 1 24 ? -3.332 -9.646 16.388 1.00 4.81 20 GLU A CA 8
ATOM 12409 C C . GLU A 1 24 ? -3.702 -11.109 16.043 1.00 5.39 20 GLU A C 8
ATOM 12410 O O . GLU A 1 24 ? -3.431 -11.548 14.914 1.00 5.52 20 GLU A O 8
ATOM 12422 N N . PRO A 1 25 ? -4.344 -11.871 16.954 1.00 6.27 21 PRO A N 8
ATOM 12423 C CA . PRO A 1 25 ? -4.960 -13.153 16.616 1.00 7.24 21 PRO A CA 8
ATOM 12424 C C . PRO A 1 25 ? -6.254 -12.967 15.804 1.00 7.66 21 PRO A C 8
ATOM 12425 O O . PRO A 1 25 ? -7.038 -12.036 16.038 1.00 7.39 21 PRO A O 8
ATOM 12436 N N . GLY A 1 26 ? -6.499 -13.883 14.865 1.00 8.66 22 GLY A N 8
ATOM 12437 C CA . GLY A 1 26 ? -7.576 -13.798 13.871 1.00 9.37 22 GLY A CA 8
ATOM 12438 C C . GLY A 1 26 ? -7.404 -12.652 12.863 1.00 8.63 22 GLY A C 8
ATOM 12439 O O . GLY A 1 26 ? -6.320 -12.080 12.727 1.00 8.45 22 GLY A O 8
ATOM 12443 N N . GLN A 1 27 ? -8.469 -12.306 12.132 1.00 8.63 23 GLN A N 8
ATOM 12444 C CA . GLN A 1 27 ? -8.396 -11.290 11.074 1.00 8.24 23 GLN A CA 8
ATOM 12445 C C . GLN A 1 27 ? -8.473 -9.843 11.618 1.00 6.59 23 GLN A C 8
ATOM 12446 O O . GLN A 1 27 ? -9.236 -9.580 12.554 1.00 6.45 23 GLN A O 8
ATOM 12460 N N . PRO A 1 28 ? -7.714 -8.884 11.048 1.00 5.89 24 PRO A N 8
ATOM 12461 C CA . PRO A 1 28 ? -7.757 -7.472 11.440 1.00 4.70 24 PRO A CA 8
ATOM 12462 C C . PRO A 1 28 ? -9.062 -6.767 11.021 1.00 4.17 24 PRO A C 8
ATOM 12463 O O . PRO A 1 28 ? -9.773 -7.202 10.108 1.00 4.84 24 PRO A O 8
ATOM 12474 N N . GLY A 1 29 ? -9.386 -5.664 11.701 1.00 3.60 25 GLY A N 8
ATOM 12475 C CA . GLY A 1 29 ? -10.720 -5.051 11.699 1.00 3.49 25 GLY A CA 8
ATOM 12476 C C . GLY A 1 29 ? -11.150 -4.381 10.389 1.00 2.72 25 GLY A C 8
ATOM 12477 O O . GLY A 1 29 ? -12.333 -4.428 10.044 1.00 3.19 25 GLY A O 8
ATOM 12481 N N . ILE A 1 30 ? -10.216 -3.793 9.640 1.00 2.01 26 ILE A N 8
ATOM 12482 C CA . ILE A 1 30 ? -10.495 -3.039 8.402 1.00 1.65 26 ILE A CA 8
ATOM 12483 C C . ILE A 1 30 ? -9.821 -3.704 7.192 1.00 2.40 26 ILE A C 8
ATOM 12484 O O . ILE A 1 30 ? -10.480 -3.944 6.180 1.00 3.50 26 ILE A O 8
ATOM 12500 N N . GLY A 1 31 ? -8.535 -4.044 7.292 1.00 2.15 27 GLY A N 8
ATOM 12501 C CA . GLY A 1 31 ? -7.773 -4.662 6.202 1.00 3.09 27 GLY A CA 8
ATOM 12502 C C . GLY A 1 31 ? -6.435 -5.268 6.654 1.00 2.18 27 GLY A C 8
ATOM 12503 O O . GLY A 1 31 ? -6.007 -5.029 7.783 1.00 2.12 27 GLY A O 8
ATOM 12507 N N . PRO A 1 32 ? -5.763 -6.033 5.776 1.00 1.96 28 PRO A N 8
ATOM 12508 C CA . PRO A 1 32 ? -4.626 -6.888 6.123 1.00 1.47 28 PRO A CA 8
ATOM 12509 C C . PRO A 1 32 ? -3.369 -6.106 6.529 1.00 1.23 28 PRO A C 8
ATOM 12510 O O . PRO A 1 32 ? -3.178 -4.956 6.125 1.00 1.56 28 PRO A O 8
ATOM 12521 N N . ASP A 1 33 ? -2.471 -6.763 7.265 1.00 1.19 29 ASP A N 8
ATOM 12522 C CA . ASP A 1 33 ? -1.112 -6.268 7.518 1.00 1.30 29 ASP A CA 8
ATOM 12523 C C . ASP A 1 33 ? -0.212 -6.368 6.266 1.00 1.10 29 ASP A C 8
ATOM 12524 O O . ASP A 1 33 ? -0.493 -7.137 5.342 1.00 1.30 29 ASP A O 8
ATOM 12533 N N . LEU A 1 34 ? 0.879 -5.596 6.232 1.00 0.92 30 LEU A N 8
ATOM 12534 C CA . LEU A 1 34 ? 1.661 -5.354 5.007 1.00 0.84 30 LEU A CA 8
ATOM 12535 C C . LEU A 1 34 ? 3.047 -6.021 4.974 1.00 0.81 30 LEU A C 8
ATOM 12536 O O . LEU A 1 34 ? 3.877 -5.650 4.143 1.00 1.09 30 LEU A O 8
ATOM 12552 N N . LEU A 1 35 ? 3.352 -6.970 5.860 1.00 0.73 31 LEU A N 8
ATOM 12553 C CA . LEU A 1 35 ? 4.682 -7.590 5.884 1.00 0.79 31 LEU A CA 8
ATOM 12554 C C . LEU A 1 35 ? 4.907 -8.452 4.636 1.00 0.91 31 LEU A C 8
ATOM 12555 O O . LEU A 1 35 ? 4.065 -9.257 4.230 1.00 1.56 31 LEU A O 8
ATOM 12571 N N . GLY A 1 36 ? 6.060 -8.242 4.011 1.00 0.92 32 GLY A N 8
ATOM 12572 C CA . GLY A 1 36 ? 6.510 -8.928 2.793 1.00 1.03 32 GLY A CA 8
ATOM 12573 C C . GLY A 1 36 ? 5.717 -8.655 1.506 1.00 0.88 32 GLY A C 8
ATOM 12574 O O . GLY A 1 36 ? 5.989 -9.287 0.487 1.00 0.85 32 GLY A O 8
ATOM 12578 N N . VAL A 1 37 ? 4.762 -7.709 1.476 1.00 0.86 33 VAL A N 8
ATOM 12579 C CA . VAL A 1 37 ? 3.995 -7.411 0.257 1.00 0.86 33 VAL A CA 8
ATOM 12580 C C . VAL A 1 37 ? 4.875 -6.888 -0.885 1.00 0.82 33 VAL A C 8
ATOM 12581 O O . VAL A 1 37 ? 4.558 -7.124 -2.044 1.00 0.94 33 VAL A O 8
ATOM 12594 N N . THR A 1 38 ? 6.030 -6.291 -0.580 1.00 0.79 34 THR A N 8
ATOM 12595 C CA . THR A 1 38 ? 7.094 -5.921 -1.536 1.00 0.92 34 THR A CA 8
ATOM 12596 C C . THR A 1 38 ? 7.706 -7.112 -2.288 1.00 0.92 34 THR A C 8
ATOM 12597 O O . THR A 1 38 ? 8.354 -6.912 -3.320 1.00 1.20 34 THR A O 8
ATOM 12608 N N . ARG A 1 39 ? 7.471 -8.348 -1.823 1.00 0.79 35 ARG A N 8
ATOM 12609 C CA . ARG A 1 39 ? 7.877 -9.607 -2.475 1.00 0.93 35 ARG A CA 8
ATOM 12610 C C . ARG A 1 39 ? 6.685 -10.458 -2.935 1.00 1.00 35 ARG A C 8
ATOM 12611 O O . ARG A 1 39 ? 6.794 -11.137 -3.956 1.00 1.44 35 ARG A O 8
ATOM 12632 N N . GLN A 1 40 ? 5.539 -10.390 -2.250 1.00 0.88 36 GLN A N 8
ATOM 12633 C CA . GLN A 1 40 ? 4.313 -11.116 -2.633 1.00 1.03 36 GLN A CA 8
ATOM 12634 C C . GLN A 1 40 ? 3.461 -10.412 -3.708 1.00 1.06 36 GLN A C 8
ATOM 12635 O O . GLN A 1 40 ? 2.733 -11.089 -4.436 1.00 1.29 36 GLN A O 8
ATOM 12649 N N . ARG A 1 41 ? 3.542 -9.082 -3.847 1.00 1.01 37 ARG A N 8
ATOM 12650 C CA . ARG A 1 41 ? 2.908 -8.305 -4.931 1.00 1.12 37 ARG A CA 8
ATOM 12651 C C . ARG A 1 41 ? 3.923 -7.925 -6.009 1.00 1.08 37 ARG A C 8
ATOM 12652 O O . ARG A 1 41 ? 5.128 -7.855 -5.753 1.00 1.69 37 ARG A O 8
ATOM 12673 N N . ASP A 1 42 ? 3.422 -7.641 -7.206 1.00 0.94 38 ASP A N 8
ATOM 12674 C CA . ASP A 1 42 ? 4.222 -7.197 -8.349 1.00 0.93 38 ASP A CA 8
ATOM 12675 C C . ASP A 1 42 ? 4.928 -5.861 -8.059 1.00 0.99 38 ASP A C 8
ATOM 12676 O O . ASP A 1 42 ? 4.293 -4.885 -7.646 1.00 1.18 38 ASP A O 8
ATOM 12685 N N . ALA A 1 43 ? 6.252 -5.831 -8.244 1.00 1.05 39 ALA A N 8
ATOM 12686 C CA . ALA A 1 43 ? 7.129 -4.836 -7.625 1.00 1.17 39 ALA A CA 8
ATOM 12687 C C . ALA A 1 43 ? 6.865 -3.384 -8.058 1.00 1.09 39 ALA A C 8
ATOM 12688 O O . ALA A 1 43 ? 7.073 -2.471 -7.256 1.00 1.35 39 ALA A O 8
ATOM 12695 N N . ASN A 1 44 ? 6.395 -3.160 -9.289 1.00 0.89 40 ASN A N 8
ATOM 12696 C CA . ASN A 1 44 ? 6.020 -1.834 -9.779 1.00 0.86 40 ASN A CA 8
ATOM 12697 C C . ASN A 1 44 ? 4.538 -1.506 -9.512 1.00 0.75 40 ASN A C 8
ATOM 12698 O O . ASN A 1 44 ? 4.232 -0.417 -9.026 1.00 0.91 40 ASN A O 8
ATOM 12709 N N . TRP A 1 45 ? 3.633 -2.465 -9.755 1.00 0.63 41 TRP A N 8
ATOM 12710 C CA . TRP A 1 45 ? 2.189 -2.311 -9.504 1.00 0.57 41 TRP A CA 8
ATOM 12711 C C . TRP A 1 45 ? 1.911 -1.907 -8.048 1.00 0.53 41 TRP A C 8
ATOM 12712 O O . TRP A 1 45 ? 1.094 -1.025 -7.799 1.00 0.52 41 TRP A O 8
ATOM 12733 N N . LEU A 1 46 ? 2.649 -2.477 -7.087 1.00 0.57 42 LEU A N 8
ATOM 12734 C CA . LEU A 1 46 ? 2.527 -2.151 -5.663 1.00 0.60 42 LEU A CA 8
ATOM 12735 C C . LEU A 1 46 ? 2.792 -0.665 -5.369 1.00 0.60 42 LEU A C 8
ATOM 12736 O O . LEU A 1 46 ? 2.108 -0.067 -4.537 1.00 0.66 42 LEU A O 8
ATOM 12752 N N . VAL A 1 47 ? 3.778 -0.066 -6.045 1.00 0.61 43 VAL A N 8
ATOM 12753 C CA . VAL A 1 47 ? 4.142 1.349 -5.866 1.00 0.65 43 VAL A CA 8
ATOM 12754 C C . VAL A 1 47 ? 3.116 2.263 -6.547 1.00 0.63 43 VAL A C 8
ATOM 12755 O O . VAL A 1 47 ? 2.771 3.298 -5.983 1.00 0.74 43 VAL A O 8
ATOM 12768 N N . ARG A 1 48 ? 2.542 1.853 -7.691 1.00 0.57 44 ARG A N 8
ATOM 12769 C CA . ARG A 1 48 ? 1.412 2.557 -8.333 1.00 0.58 44 ARG A CA 8
ATOM 12770 C C . ARG A 1 48 ? 0.144 2.515 -7.472 1.00 0.61 44 ARG A C 8
ATOM 12771 O O . ARG A 1 48 ? -0.482 3.550 -7.246 1.00 0.75 44 ARG A O 8
ATOM 12792 N N . TRP A 1 49 ? -0.192 1.350 -6.920 1.00 0.57 45 TRP A N 8
ATOM 12793 C CA . TRP A 1 49 ? -1.290 1.172 -5.962 1.00 0.68 45 TRP A CA 8
ATOM 12794 C C . TRP A 1 49 ? -1.108 2.046 -4.714 1.00 0.84 45 TRP A C 8
ATOM 12795 O O . TRP A 1 49 ? -2.066 2.655 -4.245 1.00 1.02 45 TRP A O 8
ATOM 12816 N N . LEU A 1 50 ? 0.126 2.198 -4.221 1.00 0.93 46 LEU A N 8
ATOM 12817 C CA . LEU A 1 50 ? 0.463 3.119 -3.132 1.00 1.28 46 LEU A CA 8
ATOM 12818 C C . LEU A 1 50 ? 0.584 4.603 -3.557 1.00 1.40 46 LEU A C 8
ATOM 12819 O O . LEU A 1 50 ? 0.878 5.450 -2.719 1.00 2.00 46 LEU A O 8
ATOM 12835 N N . LYS A 1 51 ? 0.328 4.944 -4.827 1.00 0.97 47 LYS A N 8
ATOM 12836 C CA . LYS A 1 51 ? 0.284 6.329 -5.331 1.00 1.07 47 LYS A CA 8
ATOM 12837 C C . LYS A 1 51 ? -1.110 6.812 -5.734 1.00 1.05 47 LYS A C 8
ATOM 12838 O O . LYS A 1 51 ? -1.321 8.023 -5.675 1.00 1.42 47 LYS A O 8
ATOM 12857 N N . VAL A 1 52 ? -2.028 5.936 -6.165 1.00 0.73 48 VAL A N 8
ATOM 12858 C CA . VAL A 1 52 ? -3.314 6.354 -6.775 1.00 0.69 48 VAL A CA 8
ATOM 12859 C C . VAL A 1 52 ? -4.480 5.325 -6.638 1.00 0.55 48 VAL A C 8
ATOM 12860 O O . VAL A 1 52 ? -5.183 5.015 -7.606 1.00 0.51 48 VAL A O 8
ATOM 12873 N N . PRO A 1 53 ? -4.726 4.752 -5.438 1.00 0.59 49 PRO A N 8
ATOM 12874 C CA . PRO A 1 53 ? -5.568 3.556 -5.260 1.00 0.61 49 PRO A CA 8
ATOM 12875 C C . PRO A 1 53 ? -7.039 3.732 -5.677 1.00 0.65 49 PRO A C 8
ATOM 12876 O O . PRO A 1 53 ? -7.612 2.868 -6.345 1.00 0.85 49 PRO A O 8
ATOM 12887 N N . ASP A 1 54 ? -7.664 4.861 -5.332 1.00 0.69 50 ASP A N 8
ATOM 12888 C CA . ASP A 1 54 ? -9.077 5.122 -5.631 1.00 0.89 50 ASP A CA 8
ATOM 12889 C C . ASP A 1 54 ? -9.308 5.427 -7.125 1.00 0.85 50 ASP A C 8
ATOM 12890 O O . ASP A 1 54 ? -10.406 5.202 -7.646 1.00 1.00 50 ASP A O 8
ATOM 12899 N N . GLN A 1 55 ? -8.276 5.885 -7.838 1.00 0.78 51 GLN A N 8
ATOM 12900 C CA . GLN A 1 55 ? -8.288 6.052 -9.293 1.00 0.84 51 GLN A CA 8
ATOM 12901 C C . GLN A 1 55 ? -8.120 4.707 -10.017 1.00 0.78 51 GLN A C 8
ATOM 12902 O O . GLN A 1 55 ? -8.765 4.498 -11.045 1.00 0.91 51 GLN A O 8
ATOM 12916 N N . MET A 1 56 ? -7.319 3.781 -9.470 1.00 0.64 52 MET A N 8
ATOM 12917 C CA . MET A 1 56 ? -7.169 2.413 -9.987 1.00 0.64 52 MET A CA 8
ATOM 12918 C C . MET A 1 56 ? -8.452 1.577 -9.834 1.00 0.73 52 MET A C 8
ATOM 12919 O O . MET A 1 56 ? -8.804 0.821 -10.741 1.00 0.85 52 MET A O 8
ATOM 12933 N N . LEU A 1 57 ? -9.199 1.745 -8.738 1.00 0.76 53 LEU A N 8
ATOM 12934 C CA . LEU A 1 57 ? -10.511 1.107 -8.587 1.00 0.93 53 LEU A CA 8
ATOM 12935 C C . LEU A 1 57 ? -11.541 1.693 -9.576 1.00 1.02 53 LEU A C 8
ATOM 12936 O O . LEU A 1 57 ? -12.302 0.946 -10.193 1.00 1.04 53 LEU A O 8
ATOM 12952 N N . ALA A 1 58 ? -11.522 3.013 -9.793 1.00 1.11 54 ALA A N 8
ATOM 12953 C CA . ALA A 1 58 ? -12.402 3.698 -10.746 1.00 1.30 54 ALA A CA 8
ATOM 12954 C C . ALA A 1 58 ? -12.053 3.440 -12.230 1.00 1.33 54 ALA A C 8
ATOM 12955 O O . ALA A 1 58 ? -12.950 3.416 -13.072 1.00 1.52 54 ALA A O 8
ATOM 12962 N N . GLU A 1 59 ? -10.784 3.173 -12.572 1.00 1.21 55 GLU A N 8
ATOM 12963 C CA . GLU A 1 59 ? -10.386 2.717 -13.920 1.00 1.32 55 GLU A CA 8
ATOM 12964 C C . GLU A 1 59 ? -10.637 1.212 -14.148 1.00 1.32 55 GLU A C 8
ATOM 12965 O O . GLU A 1 59 ? -10.412 0.703 -15.252 1.00 1.39 55 GLU A O 8
ATOM 12977 N N . LYS A 1 60 ? -11.082 0.504 -13.096 1.00 1.37 56 LYS A N 8
ATOM 12978 C CA . LYS A 1 60 ? -11.224 -0.956 -13.009 1.00 1.38 56 LYS A CA 8
ATOM 12979 C C . LYS A 1 60 ? -9.964 -1.699 -13.467 1.00 1.19 56 LYS A C 8
ATOM 12980 O O . LYS A 1 60 ? -10.018 -2.560 -14.347 1.00 1.60 56 LYS A O 8
ATOM 12999 N N . ASP A 1 61 ? -8.842 -1.360 -12.821 1.00 1.01 57 ASP A N 8
ATOM 13000 C CA . ASP A 1 61 ? -7.589 -2.115 -12.803 1.00 1.02 57 ASP A CA 8
ATOM 13001 C C . ASP A 1 61 ? -7.915 -3.513 -12.273 1.00 0.92 57 ASP A C 8
ATOM 13002 O O . ASP A 1 61 ? -8.342 -3.669 -11.126 1.00 0.94 57 ASP A O 8
ATOM 13011 N N . PRO A 1 62 ? -7.805 -4.531 -13.131 1.00 0.94 58 PRO A N 8
ATOM 13012 C CA . PRO A 1 62 ? -8.503 -5.797 -12.928 1.00 1.03 58 PRO A CA 8
ATOM 13013 C C . PRO A 1 62 ? -7.824 -6.752 -11.945 1.00 1.18 58 PRO A C 8
ATOM 13014 O O . PRO A 1 62 ? -8.409 -7.759 -11.543 1.00 2.05 58 PRO A O 8
ATOM 13025 N N . LEU A 1 63 ? -6.613 -6.386 -11.542 1.00 0.81 59 LEU A N 8
ATOM 13026 C CA . LEU A 1 63 ? -5.917 -6.887 -10.352 1.00 0.77 59 LEU A CA 8
ATOM 13027 C C . LEU A 1 63 ? -6.474 -6.218 -9.078 1.00 0.65 59 LEU A C 8
ATOM 13028 O O . LEU A 1 63 ? -6.921 -6.906 -8.162 1.00 0.74 59 LEU A O 8
ATOM 13044 N N . ALA A 1 64 ? -6.534 -4.883 -9.018 1.00 0.58 60 ALA A N 8
ATOM 13045 C CA . ALA A 1 64 ? -7.038 -4.183 -7.833 1.00 0.55 60 ALA A CA 8
ATOM 13046 C C . ALA A 1 64 ? -8.526 -4.446 -7.537 1.00 0.55 60 ALA A C 8
ATOM 13047 O O . ALA A 1 64 ? -8.879 -4.796 -6.412 1.00 0.59 60 ALA A O 8
ATOM 13054 N N . MET A 1 65 ? -9.408 -4.343 -8.536 1.00 0.65 61 MET A N 8
ATOM 13055 C CA . MET A 1 65 ? -10.852 -4.539 -8.343 1.00 0.80 61 MET A CA 8
ATOM 13056 C C . MET A 1 65 ? -11.240 -6.002 -8.040 1.00 0.73 61 MET A C 8
ATOM 13057 O O . MET A 1 65 ? -12.367 -6.269 -7.621 1.00 0.82 61 MET A O 8
ATOM 13071 N N . LEU A 1 66 ? -10.298 -6.937 -8.200 1.00 0.77 62 LEU A N 8
ATOM 13072 C CA . LEU A 1 66 ? -10.363 -8.318 -7.725 1.00 0.93 62 LEU A CA 8
ATOM 13073 C C . LEU A 1 66 ? -9.835 -8.475 -6.292 1.00 0.92 62 LEU A C 8
ATOM 13074 O O . LEU A 1 66 ? -10.395 -9.263 -5.526 1.00 1.14 62 LEU A O 8
ATOM 13090 N N . LEU A 1 67 ? -8.771 -7.754 -5.904 1.00 0.82 63 LEU A N 8
ATOM 13091 C CA . LEU A 1 67 ? -8.209 -7.915 -4.556 1.00 0.96 63 LEU A CA 8
ATOM 13092 C C . LEU A 1 67 ? -9.115 -7.274 -3.498 1.00 0.97 63 LEU A C 8
ATOM 13093 O O . LEU A 1 67 ? -9.218 -7.777 -2.376 1.00 1.12 63 LEU A O 8
ATOM 13109 N N . PHE A 1 68 ? -9.797 -6.187 -3.877 1.00 0.86 64 PHE A N 8
ATOM 13110 C CA . PHE A 1 6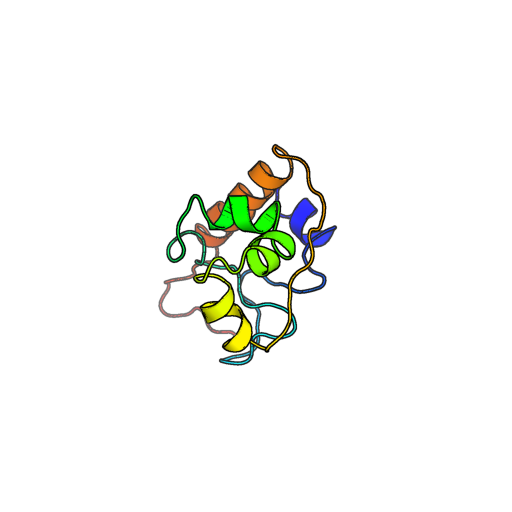8 ? -10.590 -5.374 -2.943 1.00 0.87 64 PHE A CA 8
ATOM 13111 C C . PHE A 1 68 ? -11.883 -6.078 -2.491 1.00 0.88 64 PHE A C 8
ATOM 13112 O O . PHE A 1 68 ? -12.304 -5.948 -1.344 1.00 0.96 64 PHE A O 8
ATOM 13129 N N . GLU A 1 69 ? -12.492 -6.902 -3.353 1.00 0.88 65 GLU A N 8
ATOM 13130 C CA . GLU A 1 69 ? -13.732 -7.603 -3.015 1.00 0.91 65 GLU A CA 8
ATOM 13131 C C . GLU A 1 69 ? -13.535 -8.703 -1.963 1.00 0.97 65 GLU A C 8
ATOM 13132 O O . GLU A 1 69 ? -14.487 -9.037 -1.247 1.00 1.13 65 GLU A O 8
ATOM 13144 N N . GLN A 1 70 ? -12.314 -9.224 -1.796 1.00 0.95 66 GLN A N 8
ATOM 13145 C CA . GLN A 1 70 ? -11.995 -10.119 -0.681 1.00 1.07 66 GLN A CA 8
ATOM 13146 C C . GLN A 1 70 ? -11.998 -9.372 0.656 1.00 1.18 66 GLN A C 8
ATOM 13147 O O . GLN A 1 70 ? -12.557 -9.865 1.636 1.00 1.78 66 GLN A O 8
ATOM 13161 N N . TYR A 1 71 ? -11.428 -8.170 0.705 1.00 0.88 67 TYR A N 8
ATOM 13162 C CA . TYR A 1 71 ? -11.317 -7.372 1.928 1.00 1.05 67 TYR A CA 8
ATOM 13163 C C . TYR A 1 71 ? -12.584 -6.539 2.173 1.00 1.19 67 TYR A C 8
ATOM 13164 O O . TYR A 1 71 ? -12.562 -5.312 2.250 1.00 1.70 67 TYR A O 8
ATOM 13182 N N . ASN A 1 72 ? -13.713 -7.252 2.282 1.00 1.13 68 ASN A N 8
ATOM 13183 C CA . ASN A 1 72 ? -15.046 -6.740 2.620 1.00 1.29 68 ASN A CA 8
ATOM 13184 C C . ASN A 1 72 ? -15.538 -5.590 1.705 1.00 1.15 68 ASN A C 8
ATOM 13185 O O . ASN A 1 72 ? -16.342 -4.763 2.139 1.00 1.25 68 ASN A O 8
ATOM 13196 N N . ARG A 1 73 ? -15.028 -5.513 0.458 1.00 1.03 69 ARG A N 8
ATOM 13197 C CA . ARG A 1 73 ? -15.240 -4.379 -0.477 1.00 0.96 69 ARG A CA 8
ATOM 13198 C C . ARG A 1 73 ? -14.978 -2.992 0.155 1.00 0.88 69 ARG A C 8
ATOM 13199 O O . ARG A 1 73 ? -15.663 -2.024 -0.178 1.00 1.47 69 ARG A O 8
ATOM 13220 N N . LEU A 1 74 ? -14.044 -2.876 1.104 1.00 0.74 70 LEU A N 8
ATOM 13221 C CA . LEU A 1 74 ? -13.934 -1.696 1.982 1.00 0.85 70 LEU A CA 8
ATOM 13222 C C . LEU A 1 74 ? -13.360 -0.458 1.255 1.00 1.01 70 LEU A C 8
ATOM 13223 O O . LEU A 1 74 ? -13.888 0.648 1.415 1.00 2.14 70 LEU A O 8
ATOM 13239 N N . ALA A 1 75 ? -12.360 -0.656 0.386 1.00 0.88 71 ALA A N 8
ATOM 13240 C CA . ALA A 1 75 ? -11.639 0.357 -0.397 1.00 0.85 71 ALA A CA 8
ATOM 13241 C C . ALA A 1 75 ? -10.778 1.353 0.412 1.00 0.97 71 ALA A C 8
ATOM 13242 O O . ALA A 1 75 ? -10.979 1.594 1.608 1.00 1.86 71 ALA A O 8
ATOM 13249 N N . MET A 1 76 ? -9.810 1.965 -0.274 1.00 0.55 72 MET A N 8
ATOM 13250 C CA . MET A 1 76 ? -8.789 2.861 0.276 1.00 0.60 72 MET A CA 8
ATOM 13251 C C . MET A 1 76 ? -8.720 4.188 -0.522 1.00 0.57 72 MET A C 8
ATOM 13252 O O . MET A 1 76 ? -8.791 4.149 -1.754 1.00 0.55 72 MET A O 8
ATOM 13266 N N . PRO A 1 77 ? -8.581 5.355 0.143 1.00 0.70 73 PRO A N 8
ATOM 13267 C CA . PRO A 1 77 ? -8.369 6.654 -0.505 1.00 0.78 73 PRO A CA 8
ATOM 13268 C C . PRO A 1 77 ? -6.875 7.009 -0.646 1.00 0.81 73 PRO A C 8
ATOM 13269 O O . PRO A 1 77 ? -6.011 6.372 -0.039 1.00 0.82 73 PRO A O 8
ATOM 13280 N N . ASN A 1 78 ? -6.576 8.070 -1.401 1.00 0.95 74 ASN A N 8
ATOM 13281 C CA . ASN A 1 78 ? -5.269 8.733 -1.445 1.00 1.08 74 ASN A CA 8
ATOM 13282 C C . ASN A 1 78 ? -5.188 9.906 -0.434 1.00 1.19 74 ASN A C 8
ATOM 13283 O O . ASN A 1 78 ? -6.158 10.651 -0.255 1.00 1.98 74 ASN A O 8
ATOM 13294 N N . MET A 1 79 ? -4.036 10.095 0.223 1.00 1.20 75 MET A N 8
ATOM 13295 C CA . MET A 1 79 ? -3.801 11.148 1.230 1.00 1.33 75 MET A CA 8
ATOM 13296 C C . MET A 1 79 ? -2.987 12.315 0.646 1.00 1.33 75 MET A C 8
ATOM 13297 O O . MET A 1 79 ? -3.525 13.406 0.430 1.00 2.25 75 MET A O 8
ATOM 13311 N N . ARG A 1 80 ? -1.701 12.072 0.355 1.00 1.66 76 ARG A N 8
ATOM 13312 C CA . ARG A 1 80 ? -0.793 12.944 -0.394 1.00 1.70 76 ARG A CA 8
ATOM 13313 C C . ARG A 1 80 ? 0.083 12.101 -1.324 1.00 1.49 76 ARG A C 8
ATOM 13314 O O . ARG A 1 80 ? -0.093 12.201 -2.536 1.00 2.90 76 ARG A O 8
ATOM 13335 N N . LEU A 1 81 ? 0.951 11.237 -0.787 1.00 1.39 77 LEU A N 8
ATOM 13336 C CA . LEU A 1 81 ? 1.602 10.136 -1.521 1.00 1.66 77 LEU A CA 8
ATOM 13337 C C . LEU A 1 81 ? 2.295 10.600 -2.828 1.00 1.85 77 LEU A C 8
ATOM 13338 O O . LEU A 1 81 ? 1.997 10.119 -3.924 1.00 2.17 77 LEU A O 8
ATOM 13354 N N . GLY A 1 82 ? 3.202 11.575 -2.690 1.00 1.76 78 GLY A N 8
ATOM 13355 C CA . GLY A 1 82 ? 4.169 11.962 -3.729 1.00 1.95 78 GLY A CA 8
ATOM 13356 C C . GLY A 1 82 ? 5.366 11.000 -3.793 1.00 1.53 78 GLY A C 8
ATOM 13357 O O . GLY A 1 82 ? 5.488 10.101 -2.956 1.00 1.28 78 GLY A O 8
ATOM 13361 N N . ASP A 1 83 ? 6.270 11.173 -4.766 1.00 1.54 79 ASP A N 8
ATOM 13362 C CA . ASP A 1 83 ? 7.334 10.189 -5.028 1.00 1.41 79 ASP A CA 8
ATOM 13363 C C . ASP A 1 83 ? 8.280 9.990 -3.838 1.00 1.08 79 ASP A C 8
ATOM 13364 O O . ASP A 1 83 ? 8.616 8.848 -3.524 1.00 1.27 79 ASP A O 8
ATOM 13373 N N . ALA A 1 84 ? 8.689 11.064 -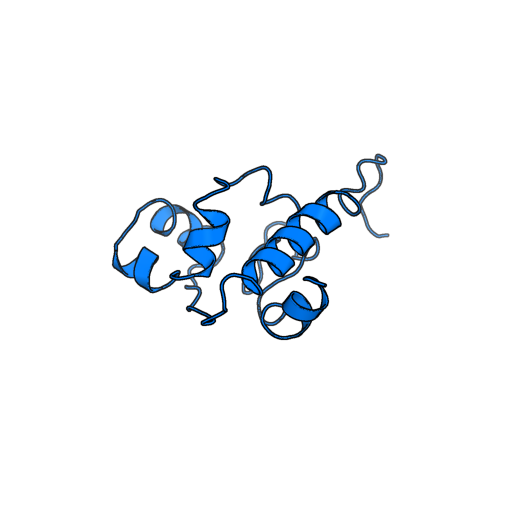3.154 1.00 1.02 80 ALA A N 8
ATOM 13374 C CA . ALA A 1 84 ? 9.595 10.972 -2.010 1.00 0.91 80 ALA A CA 8
ATOM 13375 C C . ALA A 1 84 ? 8.921 10.324 -0.783 1.00 0.78 80 ALA A C 8
ATOM 13376 O O . ALA A 1 84 ? 9.523 9.469 -0.126 1.00 0.89 80 ALA A O 8
ATOM 13383 N N . GLU A 1 85 ? 7.661 10.674 -0.513 1.00 0.76 81 GLU A N 8
ATOM 13384 C CA . GLU A 1 85 ? 6.852 10.178 0.587 1.00 0.78 81 GLU A CA 8
ATOM 13385 C C . GLU A 1 85 ? 6.527 8.683 0.439 1.00 0.61 81 GLU A C 8
ATOM 13386 O O . GLU A 1 85 ? 6.696 7.910 1.384 1.00 0.68 81 GLU A O 8
ATOM 13398 N N . VAL A 1 86 ? 6.136 8.252 -0.768 1.00 0.56 82 VAL A N 8
ATOM 13399 C CA . VAL A 1 86 ? 5.933 6.830 -1.084 1.00 0.60 82 VAL A CA 8
ATOM 13400 C C . VAL A 1 86 ? 7.269 6.092 -1.116 1.00 0.60 82 VAL A C 8
ATOM 13401 O O . VAL A 1 86 ? 7.342 5.002 -0.562 1.00 0.64 82 VAL A O 8
ATOM 13414 N N . SER A 1 87 ? 8.340 6.666 -1.678 1.00 0.63 83 SER A N 8
ATOM 13415 C CA . SER A 1 87 ? 9.661 6.012 -1.745 1.00 0.68 83 SER A CA 8
ATOM 13416 C C . SER A 1 87 ? 10.218 5.689 -0.354 1.00 0.62 83 SER A C 8
ATOM 13417 O O . SER A 1 87 ? 10.727 4.589 -0.135 1.00 0.65 83 SER A O 8
ATOM 13425 N N . ALA A 1 88 ? 10.032 6.584 0.621 1.00 0.63 84 ALA A N 8
ATOM 13426 C CA . ALA A 1 88 ? 10.366 6.308 2.016 1.00 0.65 84 ALA A CA 8
ATOM 13427 C C . ALA A 1 88 ? 9.538 5.131 2.575 1.00 0.56 84 ALA A C 8
ATOM 13428 O O . ALA A 1 88 ? 10.079 4.272 3.269 1.00 0.57 84 ALA A O 8
ATOM 13435 N N . LEU A 1 89 ? 8.251 5.043 2.222 1.00 0.52 85 LEU A N 8
ATOM 13436 C CA . LEU A 1 89 ? 7.354 3.931 2.569 1.00 0.51 85 LEU A CA 8
ATOM 13437 C C . LEU A 1 89 ? 7.767 2.596 1.907 1.00 0.52 85 LEU A C 8
ATOM 13438 O O . LEU A 1 89 ? 7.675 1.547 2.544 1.00 0.59 85 LEU A O 8
ATOM 13454 N N . ILE A 1 90 ? 8.276 2.628 0.666 1.00 0.53 86 ILE A N 8
ATOM 13455 C CA . ILE A 1 90 ? 8.802 1.452 -0.055 1.00 0.63 86 ILE A CA 8
ATOM 13456 C C . ILE A 1 90 ? 10.048 0.958 0.681 1.00 0.67 86 ILE A C 8
ATOM 13457 O O . ILE A 1 90 ? 10.137 -0.217 1.034 1.00 0.85 86 ILE A O 8
ATOM 13473 N N . SER A 1 91 ? 10.964 1.879 0.994 1.00 0.61 87 SER A N 8
ATOM 13474 C CA . SER A 1 91 ? 12.177 1.604 1.765 1.00 0.69 87 SER A CA 8
ATOM 13475 C C . SER A 1 91 ? 11.870 1.074 3.167 1.00 0.70 87 SER A C 8
ATOM 13476 O O . SER A 1 91 ? 12.541 0.142 3.613 1.00 0.82 87 SER A O 8
ATOM 13484 N N . TYR A 1 92 ? 10.826 1.574 3.846 1.00 0.67 88 TYR A N 8
ATOM 13485 C CA . TYR A 1 92 ? 10.414 0.981 5.123 1.00 0.73 88 TYR A CA 8
ATOM 13486 C C . TYR A 1 92 ? 9.938 -0.470 4.970 1.00 0.76 88 TYR A C 8
ATOM 13487 O O . TYR A 1 92 ? 10.398 -1.336 5.715 1.00 0.89 88 TYR A O 8
ATOM 13505 N N . LEU A 1 93 ? 9.067 -0.764 3.998 1.00 0.71 89 LEU A N 8
ATOM 13506 C CA . LEU A 1 93 ? 8.564 -2.126 3.778 1.00 0.81 89 LEU A CA 8
ATOM 13507 C C . LEU A 1 93 ? 9.662 -3.092 3.308 1.00 0.90 89 LEU A C 8
ATOM 13508 O O . LEU A 1 93 ? 9.674 -4.232 3.768 1.00 1.20 89 LEU A O 8
ATOM 13524 N N . GLU A 1 94 ? 10.609 -2.659 2.470 1.00 0.76 90 GLU A N 8
ATOM 13525 C CA . GLU A 1 94 ? 11.784 -3.466 2.110 1.00 0.87 90 GLU A CA 8
ATOM 13526 C C . GLU A 1 94 ? 12.667 -3.777 3.330 1.00 0.88 90 GLU A C 8
ATOM 13527 O O . GLU A 1 94 ? 13.014 -4.937 3.562 1.00 0.96 90 GLU A O 8
ATOM 13539 N N . GLU A 1 95 ? 13.032 -2.769 4.127 1.00 0.89 91 GLU A N 8
ATOM 13540 C CA . GLU A 1 95 ? 13.953 -2.932 5.259 1.00 1.01 91 GLU A CA 8
ATOM 13541 C C . GLU A 1 95 ? 13.305 -3.579 6.496 1.00 1.09 91 GLU A C 8
ATOM 13542 O O . GLU A 1 95 ? 14.016 -4.178 7.308 1.00 1.36 91 GLU A O 8
ATOM 13554 N N . GLU A 1 96 ? 11.976 -3.519 6.634 1.00 0.99 92 GLU A N 8
ATOM 13555 C CA . GLU A 1 96 ? 11.196 -4.326 7.587 1.00 1.12 92 GLU A CA 8
ATOM 13556 C C . GLU A 1 96 ? 11.052 -5.778 7.112 1.00 1.21 92 GLU A C 8
ATOM 13557 O O . GLU A 1 96 ? 11.205 -6.706 7.901 1.00 1.37 92 GLU A O 8
ATOM 13569 N N . THR A 1 97 ? 10.834 -6.005 5.814 1.00 1.17 93 THR A N 8
ATOM 13570 C CA . THR A 1 97 ? 10.781 -7.357 5.233 1.00 1.29 93 THR A CA 8
ATOM 13571 C C . THR A 1 97 ? 12.137 -8.066 5.327 1.00 1.32 93 THR A C 8
ATOM 13572 O O . THR A 1 97 ? 12.184 -9.275 5.536 1.00 1.52 93 THR A O 8
ATOM 13583 N N . ALA A 1 98 ? 13.250 -7.329 5.283 1.00 1.20 94 ALA A N 8
ATOM 13584 C CA . ALA A 1 98 ? 14.581 -7.863 5.588 1.00 1.29 94 ALA A CA 8
ATOM 13585 C C . ALA A 1 98 ? 14.753 -8.311 7.058 1.00 1.37 94 ALA A C 8
ATOM 13586 O O . ALA A 1 98 ? 15.556 -9.215 7.318 1.00 1.59 94 ALA A O 8
ATOM 13593 N N . ARG A 1 99 ? 13.993 -7.727 8.000 1.00 1.37 95 ARG A N 8
ATOM 13594 C CA . ARG A 1 99 ? 13.916 -8.148 9.414 1.00 1.72 95 ARG A CA 8
ATOM 13595 C C . ARG A 1 99 ? 12.980 -9.345 9.607 1.00 2.09 95 ARG A C 8
ATOM 13596 O O . ARG A 1 99 ? 13.338 -10.278 10.327 1.00 2.69 95 ARG A O 8
ATOM 13617 N N . LEU A 1 100 ? 11.833 -9.350 8.920 1.00 2.04 96 LEU A N 8
ATOM 13618 C CA . LEU A 1 100 ? 10.839 -10.431 8.799 1.00 2.68 96 LEU A CA 8
ATOM 13619 C C . LEU A 1 100 ? 10.129 -10.838 10.111 1.00 2.83 96 LEU A C 8
ATOM 13620 O O . LEU A 1 100 ? 8.901 -10.778 10.183 1.00 3.48 96 LEU A O 8
ATOM 13636 N N . GLN A 1 101 ? 10.864 -11.291 11.127 1.00 3.14 97 GLN A N 8
ATOM 13637 C CA . GLN A 1 101 ? 10.372 -12.264 12.112 1.00 4.28 97 GLN A CA 8
ATOM 13638 C C . GLN A 1 101 ? 9.201 -11.799 12.995 1.00 5.33 97 GLN A C 8
ATOM 13639 O O . GLN A 1 101 ? 8.240 -12.554 13.151 1.00 6.67 97 GLN A O 8
ATOM 13653 N N . THR A 1 102 ? 9.277 -10.604 13.600 1.00 5.17 98 THR A N 8
ATOM 13654 C CA . THR A 1 102 ? 8.408 -10.192 14.729 1.00 6.38 98 THR A CA 8
ATOM 13655 C C . THR A 1 102 ? 8.323 -11.310 15.794 1.00 7.01 98 THR A C 8
ATOM 13656 O O . THR A 1 102 ? 7.332 -12.044 15.856 1.00 8.02 98 THR A O 8
ATOM 13667 N N . PRO A 1 103 ? 9.374 -11.520 16.613 1.00 7.23 99 PRO A N 8
ATOM 13668 C CA . PRO A 1 103 ? 9.485 -12.649 17.548 1.00 8.55 99 PRO A CA 8
ATOM 13669 C C . PRO A 1 103 ? 8.661 -12.443 18.841 1.00 9.53 99 PRO A C 8
ATOM 13670 O O . PRO A 1 103 ? 9.142 -12.679 19.952 1.00 10.54 99 PRO A O 8
ATOM 13681 N N . VAL A 1 104 ? 7.433 -11.936 18.700 1.00 9.56 100 VAL A N 8
ATOM 13682 C CA . VAL A 1 104 ? 6.644 -11.234 19.728 1.00 10.48 100 VAL A CA 8
ATOM 13683 C C . VAL A 1 104 ? 5.165 -11.644 19.616 1.00 11.60 100 VAL A C 8
ATOM 13684 O O . VAL A 1 104 ? 4.598 -11.581 18.522 1.00 11.85 100 VAL A O 8
ATOM 13697 N N . THR A 1 105 ? 4.519 -12.076 20.709 1.00 12.61 101 THR A N 8
ATOM 13698 C CA . THR A 1 105 ? 3.186 -12.729 20.637 1.00 13.94 101 THR A CA 8
ATOM 13699 C C . THR A 1 105 ? 2.022 -11.767 20.391 1.00 14.45 101 THR A C 8
ATOM 13700 O O . THR A 1 105 ? 1.132 -12.073 19.599 1.00 15.20 101 THR A O 8
ATOM 13711 N N . ASN A 1 106 ? 2.010 -10.606 21.049 1.00 14.35 102 ASN A N 8
ATOM 13712 C CA . ASN A 1 106 ? 0.873 -9.673 21.086 1.00 15.14 102 ASN A CA 8
ATOM 13713 C C . ASN A 1 106 ? 1.171 -8.415 20.249 1.00 14.77 102 ASN A C 8
ATOM 13714 O O . ASN A 1 106 ? 2.336 -8.155 19.925 1.00 14.40 102 ASN A O 8
ATOM 13725 N N . ARG A 1 107 ? 0.161 -7.591 19.925 1.00 15.16 103 ARG A N 8
ATOM 13726 C CA . ARG A 1 107 ? 0.411 -6.269 19.315 1.00 15.20 103 ARG A CA 8
ATOM 13727 C C . ARG A 1 107 ? 1.071 -5.297 20.301 1.00 15.09 103 ARG A C 8
ATOM 13728 O O . ARG A 1 107 ? 0.677 -5.225 21.470 1.00 15.66 103 ARG A O 8
ATOM 13749 N N . GLY A 1 108 ? 2.027 -4.529 19.787 1.00 14.62 104 GLY A N 8
ATOM 13750 C CA . GLY A 1 108 ? 2.682 -3.397 20.452 1.00 14.77 104 GLY A CA 8
ATOM 13751 C C . GLY A 1 108 ? 2.793 -2.184 19.519 1.00 14.76 104 GLY A C 8
ATOM 13752 O O . GLY A 1 108 ? 2.032 -2.083 18.554 1.00 15.33 104 GLY A O 8
ATOM 13756 N N . ILE A 1 109 ? 3.738 -1.274 19.793 1.00 14.39 105 ILE A N 8
ATOM 13757 C CA . ILE A 1 109 ? 4.015 -0.031 19.039 1.00 14.57 105 ILE A CA 8
ATOM 13758 C C . ILE A 1 109 ? 2.745 0.692 18.520 1.00 15.54 105 ILE A C 8
ATOM 13759 O O . ILE A 1 109 ? 2.518 0.741 17.305 1.00 15.88 105 ILE A O 8
ATOM 13775 N N . PRO A 1 110 ? 1.889 1.230 19.419 1.00 16.32 106 PRO A N 8
ATOM 13776 C CA . PRO A 1 110 ? 0.590 1.830 19.086 1.00 17.53 106 PRO A CA 8
ATOM 13777 C C . PRO A 1 110 ? 0.704 3.275 18.578 1.00 17.63 106 PRO A C 8
ATOM 13778 O O . PRO A 1 110 ? 0.457 3.508 17.377 1.00 17.98 106 PRO A O 8
ATOM 13865 N N . SER A 1 5 ? 12.422 7.797 8.089 1.00 2.82 1 SER A N 9
ATOM 13866 C CA . SER A 1 5 ? 11.339 8.596 7.491 1.00 3.36 1 SER A CA 9
ATOM 13867 C C . SER A 1 5 ? 10.170 7.721 7.023 1.00 2.68 1 SER A C 9
ATOM 13868 O O . SER A 1 5 ? 9.021 8.079 7.257 1.00 3.85 1 SER A O 9
ATOM 13876 N N . GLY A 1 6 ? 10.435 6.548 6.442 1.00 1.38 2 GLY A N 9
ATOM 13877 C CA . GLY A 1 6 ? 9.400 5.576 6.075 1.00 0.73 2 GLY A CA 9
ATOM 13878 C C . GLY A 1 6 ? 8.552 5.107 7.264 1.00 0.64 2 GLY A C 9
ATOM 13879 O O . GLY A 1 6 ? 7.336 4.974 7.129 1.00 0.66 2 GLY A O 9
ATOM 13883 N N . GLU A 1 7 ? 9.150 4.952 8.448 1.00 0.78 3 GLU A N 9
ATOM 13884 C CA . GLU A 1 7 ? 8.426 4.652 9.695 1.00 0.86 3 GLU A CA 9
ATOM 13885 C C . GLU A 1 7 ? 7.517 5.814 10.134 1.00 0.89 3 GLU A C 9
ATOM 13886 O O . GLU A 1 7 ? 6.348 5.598 10.453 1.00 0.88 3 GLU A O 9
ATOM 13898 N N . GLN A 1 8 ? 8.026 7.051 10.098 1.00 1.00 4 GLN A N 9
ATOM 13899 C CA . GLN A 1 8 ? 7.256 8.264 10.421 1.00 1.18 4 GLN A CA 9
ATOM 13900 C C . GLN A 1 8 ? 6.062 8.448 9.464 1.00 1.07 4 GLN A C 9
ATOM 13901 O O . GLN A 1 8 ? 4.968 8.834 9.881 1.00 1.19 4 GLN A O 9
ATOM 13915 N N . ILE A 1 9 ? 6.248 8.107 8.185 1.00 0.93 5 ILE A N 9
ATOM 13916 C CA . ILE A 1 9 ? 5.202 8.099 7.154 1.00 0.92 5 ILE A CA 9
ATOM 13917 C C . ILE A 1 9 ? 4.186 6.977 7.430 1.00 0.82 5 ILE A C 9
ATOM 13918 O O . ILE A 1 9 ? 2.980 7.228 7.427 1.00 0.97 5 ILE A O 9
ATOM 13934 N N . PHE A 1 10 ? 4.632 5.760 7.763 1.00 0.66 6 PHE A N 9
ATOM 13935 C CA . PHE A 1 10 ? 3.736 4.658 8.132 1.00 0.63 6 PHE A CA 9
ATOM 13936 C C . PHE A 1 10 ? 2.914 4.968 9.399 1.00 0.65 6 PHE A C 9
ATOM 13937 O O . PHE A 1 10 ? 1.726 4.625 9.462 1.00 0.80 6 PHE A O 9
ATOM 13954 N N . ARG A 1 11 ? 3.493 5.669 10.386 1.00 0.75 7 ARG A N 9
ATOM 13955 C CA . ARG A 1 11 ? 2.777 6.148 11.583 1.00 0.99 7 ARG A CA 9
ATOM 13956 C C . ARG A 1 11 ? 1.678 7.147 11.224 1.00 1.25 7 ARG A C 9
ATOM 13957 O O . ARG A 1 11 ? 0.547 6.993 11.672 1.00 1.67 7 ARG A O 9
ATOM 13978 N N . THR A 1 12 ? 2.001 8.151 10.411 1.00 1.14 8 THR A N 9
ATOM 13979 C CA . THR A 1 12 ? 1.116 9.301 10.136 1.00 1.37 8 THR A CA 9
ATOM 13980 C C . THR A 1 12 ? 0.075 9.072 9.040 1.00 1.38 8 THR A C 9
ATOM 13981 O O . THR A 1 12 ? -0.987 9.696 9.079 1.00 1.63 8 THR A O 9
ATOM 13992 N N . ARG A 1 13 ? 0.335 8.176 8.078 1.00 1.21 9 ARG A N 9
ATOM 13993 C CA . ARG A 1 13 ? -0.572 7.888 6.949 1.00 1.38 9 ARG A CA 9
ATOM 13994 C C . ARG A 1 13 ? -1.348 6.570 7.092 1.00 1.11 9 ARG A C 9
ATOM 13995 O O . ARG A 1 13 ? -2.504 6.498 6.669 1.00 1.26 9 ARG A O 9
ATOM 14016 N N . CYS A 1 14 ? -0.724 5.513 7.625 1.00 0.97 10 CYS A N 9
ATOM 14017 C CA . CYS A 1 14 ? -1.142 4.122 7.361 1.00 0.94 10 CYS A CA 9
ATOM 14018 C C . CYS A 1 14 ? -1.531 3.287 8.590 1.00 0.81 10 CYS A C 9
ATOM 14019 O O . CYS A 1 14 ? -2.214 2.270 8.446 1.00 0.87 10 CYS A O 9
ATOM 14026 N N . SER A 1 15 ? -1.114 3.688 9.790 1.00 0.83 11 SER A N 9
ATOM 14027 C CA . SER A 1 15 ? -1.266 2.921 11.037 1.00 0.89 11 SER A CA 9
ATOM 14028 C C . SER A 1 15 ? -2.698 2.886 11.590 1.00 1.00 11 SER A C 9
ATOM 14029 O O . SER A 1 15 ? -2.993 2.045 12.443 1.00 1.87 11 SER A O 9
ATOM 14037 N N . SER A 1 16 ? -3.611 3.728 11.087 1.00 1.23 12 SER A N 9
ATOM 14038 C CA . SER A 1 16 ? -5.051 3.696 11.412 1.00 1.42 12 SER A CA 9
ATOM 14039 C C . SER A 1 16 ? -5.833 2.531 10.770 1.00 1.17 12 SER A C 9
ATOM 14040 O O . SER A 1 16 ? -7.031 2.386 11.033 1.00 1.53 12 SER A O 9
ATOM 14048 N N . CYS A 1 17 ? -5.181 1.704 9.933 1.00 0.82 13 CYS A N 9
ATOM 14049 C CA . CYS A 1 17 ? -5.808 0.554 9.255 1.00 0.75 13 CYS A CA 9
ATOM 14050 C C . CYS A 1 17 ? -4.940 -0.712 9.088 1.00 0.78 13 CYS A C 9
ATOM 14051 O O . CYS A 1 17 ? -5.467 -1.721 8.614 1.00 1.04 13 CYS A O 9
ATOM 14058 N N . HIS A 1 18 ? -3.637 -0.672 9.405 1.00 0.76 14 HIS A N 9
ATOM 14059 C CA . HIS A 1 18 ? -2.678 -1.746 9.098 1.00 0.78 14 HIS A CA 9
ATOM 14060 C C . HIS A 1 18 ? -1.646 -2.027 10.206 1.00 0.77 14 HIS A C 9
ATOM 14061 O O . HIS A 1 18 ? -1.496 -1.293 11.185 1.00 0.96 14 HIS A O 9
ATOM 14075 N N . THR A 1 19 ? -0.871 -3.079 9.942 1.00 0.75 15 THR A N 9
ATOM 14076 C CA . THR A 1 19 ? 0.416 -3.436 10.569 1.00 0.85 15 THR A CA 9
ATOM 14077 C C . THR A 1 19 ? 1.384 -3.943 9.491 1.00 0.73 15 THR A C 9
ATOM 14078 O O . THR A 1 19 ? 0.986 -4.157 8.346 1.00 0.76 15 THR A O 9
ATOM 14089 N N . VAL A 1 20 ? 2.657 -4.162 9.819 1.00 0.86 16 VAL A N 9
ATOM 14090 C CA . VAL A 1 20 ? 3.616 -4.887 8.962 1.00 0.86 16 VAL A CA 9
ATOM 14091 C C . VAL A 1 20 ? 4.013 -6.171 9.686 1.00 1.10 16 VAL A C 9
ATOM 14092 O O . VAL A 1 20 ? 4.796 -6.147 10.632 1.00 1.39 16 VAL A O 9
ATOM 14105 N N . GLY A 1 21 ? 3.377 -7.287 9.323 1.00 1.25 17 GLY A N 9
ATOM 14106 C CA . GLY A 1 21 ? 3.509 -8.596 9.982 1.00 1.59 17 GLY A CA 9
ATOM 14107 C C . GLY A 1 21 ? 2.806 -8.724 11.342 1.00 1.82 17 GLY A C 9
ATOM 14108 O O . GLY A 1 21 ? 2.253 -9.785 11.646 1.00 2.69 17 GLY A O 9
ATOM 14112 N N . ASN A 1 22 ? 2.773 -7.654 12.148 1.00 1.68 18 ASN A N 9
ATOM 14113 C CA . ASN A 1 22 ? 2.516 -7.725 13.593 1.00 2.12 18 ASN A CA 9
ATOM 14114 C C . ASN A 1 22 ? 1.199 -8.415 13.989 1.00 2.34 18 ASN A C 9
ATOM 14115 O O . ASN A 1 22 ? 1.209 -9.181 14.950 1.00 3.48 18 ASN A O 9
ATOM 14126 N N . THR A 1 23 ? 0.106 -8.188 13.243 1.00 2.30 19 THR A N 9
ATOM 14127 C CA . THR A 1 23 ? -1.173 -8.925 13.378 1.00 2.96 19 THR A CA 9
ATOM 14128 C C . THR A 1 23 ? -1.671 -8.996 14.834 1.00 3.37 19 THR A C 9
ATOM 14129 O O . THR A 1 23 ? -1.838 -10.072 15.414 1.00 4.25 19 THR A O 9
ATOM 14140 N N . GLU A 1 24 ? -1.839 -7.840 15.475 1.00 3.54 20 GLU A N 9
ATOM 14141 C CA . GLU A 1 24 ? -2.276 -7.725 16.878 1.00 4.41 20 GLU A CA 9
ATOM 14142 C C . GLU A 1 24 ? -3.819 -7.742 16.989 1.00 4.67 20 GLU A C 9
ATOM 14143 O O . GLU A 1 24 ? -4.495 -7.257 16.080 1.00 4.58 20 GLU A O 9
ATOM 14155 N N . PRO A 1 25 ? -4.419 -8.289 18.063 1.00 5.44 21 PRO A N 9
ATOM 14156 C CA . PRO A 1 25 ? -5.871 -8.475 18.140 1.00 6.03 21 PRO A CA 9
ATOM 14157 C C . PRO A 1 25 ? -6.612 -7.176 18.497 1.00 6.31 21 PRO A C 9
ATOM 14158 O O . PRO A 1 25 ? -6.421 -6.604 19.577 1.00 6.55 21 PRO A O 9
ATOM 14169 N N . GLY A 1 26 ? -7.461 -6.698 17.581 1.00 6.73 22 GLY A N 9
ATOM 14170 C CA . GLY A 1 26 ? -8.290 -5.489 17.730 1.00 7.29 22 GLY A CA 9
ATOM 14171 C C . GLY A 1 26 ? -7.551 -4.146 17.611 1.00 7.21 22 GLY A C 9
ATOM 14172 O O . GLY A 1 26 ? -8.199 -3.111 17.455 1.00 7.80 22 GLY A O 9
ATOM 14176 N N . GLN A 1 27 ? -6.217 -4.133 17.643 1.00 7.20 23 GLN A N 9
ATOM 14177 C CA . GLN A 1 27 ? -5.388 -2.917 17.576 1.00 7.93 23 GLN A CA 9
ATOM 14178 C C . GLN A 1 27 ? -5.323 -2.230 16.190 1.00 7.13 23 GLN A C 9
ATOM 14179 O O . GLN A 1 27 ? -5.350 -0.999 16.173 1.00 7.46 23 GLN A O 9
ATOM 14193 N N . PRO A 1 28 ? -5.245 -2.936 15.036 1.00 6.50 24 PRO A N 9
ATOM 14194 C CA . PRO A 1 28 ? -4.921 -2.315 13.740 1.00 6.23 24 PRO A CA 9
ATOM 14195 C C . PRO A 1 28 ? -6.011 -1.447 13.099 1.00 5.96 24 PRO A C 9
ATOM 14196 O O . PRO A 1 28 ? -5.873 -1.034 11.948 1.00 6.58 24 PRO A O 9
ATOM 14207 N N . GLY A 1 29 ? -7.128 -1.218 13.787 1.00 5.56 25 GLY A N 9
ATOM 14208 C CA . GLY A 1 29 ? -8.314 -0.616 13.190 1.00 5.39 25 GLY A CA 9
ATOM 14209 C C . GLY A 1 29 ? -8.952 -1.553 12.164 1.00 4.02 25 GLY A C 9
ATOM 14210 O O . GLY A 1 29 ? -9.568 -2.559 12.525 1.00 4.41 25 GLY A O 9
ATOM 14214 N N . ILE A 1 30 ? -8.833 -1.193 10.886 1.00 2.87 26 ILE A N 9
ATOM 14215 C CA . ILE A 1 30 ? -9.659 -1.707 9.785 1.00 1.83 26 ILE A CA 9
ATOM 14216 C C . ILE A 1 30 ? -9.278 -3.119 9.302 1.00 1.86 26 ILE A C 9
ATOM 14217 O O . ILE A 1 30 ? -10.188 -3.902 8.989 1.00 2.81 26 ILE A O 9
ATOM 14233 N N . GLY A 1 31 ? -7.984 -3.450 9.172 1.00 1.60 27 GLY A N 9
ATOM 14234 C CA . GLY A 1 31 ? -7.557 -4.513 8.250 1.00 2.23 27 GLY A CA 9
ATOM 14235 C C . GLY A 1 31 ? -6.249 -5.253 8.569 1.00 1.65 27 GLY A C 9
ATOM 14236 O O . GLY A 1 31 ? -5.739 -5.165 9.693 1.00 1.79 27 GLY A O 9
ATOM 14240 N N . PRO A 1 32 ? -5.741 -6.041 7.602 1.00 1.61 28 PRO A N 9
ATOM 14241 C CA . PRO A 1 32 ? -4.649 -6.995 7.796 1.00 1.67 28 PRO A CA 9
ATOM 14242 C C . PRO A 1 32 ? -3.259 -6.370 7.606 1.00 1.21 28 PRO A C 9
ATOM 14243 O O . PRO A 1 32 ? -3.112 -5.200 7.234 1.00 1.14 28 PRO A O 9
ATOM 14254 N N . ASP A 1 33 ? -2.228 -7.175 7.861 1.00 1.30 29 ASP A N 9
ATOM 14255 C CA . ASP A 1 33 ? -0.825 -6.766 7.778 1.00 1.12 29 ASP A CA 9
ATOM 14256 C C . ASP A 1 33 ? -0.274 -6.656 6.336 1.00 1.00 29 ASP A C 9
ATOM 14257 O O . ASP A 1 33 ? -0.855 -7.209 5.401 1.00 1.34 29 ASP A O 9
ATOM 14266 N N . LEU A 1 34 ? 0.877 -5.988 6.171 1.00 0.75 30 LEU A N 9
ATOM 14267 C CA . LEU A 1 34 ? 1.548 -5.702 4.886 1.00 0.77 30 LEU A CA 9
ATOM 14268 C C . LEU A 1 34 ? 2.934 -6.365 4.686 1.00 0.79 30 LEU A C 9
ATOM 14269 O O . LEU A 1 34 ? 3.681 -5.965 3.791 1.00 0.97 30 LEU A O 9
ATOM 14285 N N . LEU A 1 35 ? 3.321 -7.349 5.501 1.00 0.87 31 LEU A N 9
ATOM 14286 C CA . LEU A 1 35 ? 4.596 -8.061 5.344 1.00 1.05 31 LEU A CA 9
ATOM 14287 C C . LEU A 1 35 ? 4.581 -8.993 4.123 1.00 1.23 31 LEU A C 9
ATOM 14288 O O . LEU A 1 35 ? 3.595 -9.684 3.854 1.00 1.87 31 LEU A O 9
ATOM 14304 N N . GLY A 1 36 ? 5.688 -9.017 3.385 1.00 1.12 32 GLY A N 9
ATOM 14305 C CA . GLY A 1 36 ? 5.925 -9.882 2.216 1.00 1.22 32 GLY A CA 9
ATOM 14306 C C . GLY A 1 36 ? 5.118 -9.560 0.944 1.00 1.17 32 GLY A C 9
ATOM 14307 O O . GLY A 1 36 ? 5.666 -9.672 -0.154 1.00 1.05 32 GLY A O 9
ATOM 14311 N N . VAL A 1 37 ? 3.878 -9.057 1.031 1.00 1.49 33 VAL A N 9
ATOM 14312 C CA . VAL A 1 37 ? 3.075 -8.674 -0.145 1.00 1.45 33 VAL A CA 9
ATOM 14313 C C . VAL A 1 37 ? 3.790 -7.646 -1.026 1.00 1.07 33 VAL A C 9
ATOM 14314 O O . VAL A 1 37 ? 3.752 -7.753 -2.249 1.00 0.92 33 VAL A O 9
ATOM 14327 N N . THR A 1 38 ? 4.573 -6.752 -0.404 1.00 1.31 34 THR A N 9
ATOM 14328 C CA . THR A 1 38 ? 5.421 -5.748 -1.071 1.00 1.68 34 THR A CA 9
ATOM 14329 C C . THR A 1 38 ? 6.431 -6.336 -2.066 1.00 1.69 34 THR A C 9
ATOM 14330 O O . THR A 1 38 ? 6.891 -5.611 -2.948 1.00 2.28 34 THR A O 9
ATOM 14341 N N . ARG A 1 39 ? 6.789 -7.626 -1.935 1.00 1.39 35 ARG A N 9
ATOM 14342 C CA . ARG A 1 39 ? 7.670 -8.350 -2.866 1.00 1.90 35 ARG A CA 9
ATOM 14343 C C . ARG A 1 39 ? 6.968 -9.469 -3.651 1.00 1.88 35 ARG A C 9
ATOM 14344 O O . ARG A 1 39 ? 7.399 -9.766 -4.766 1.00 2.70 35 ARG A O 9
ATOM 14365 N N . GLN A 1 40 ? 5.879 -10.042 -3.124 1.00 1.26 36 GLN A N 9
ATOM 14366 C CA . GLN A 1 40 ? 5.090 -11.089 -3.798 1.00 1.64 36 GLN A CA 9
ATOM 14367 C C . GLN A 1 40 ? 4.122 -10.553 -4.866 1.00 1.52 36 GLN A C 9
ATOM 14368 O O . GLN A 1 40 ? 3.922 -11.231 -5.881 1.00 2.13 36 GLN A O 9
ATOM 14382 N N . ARG A 1 41 ? 3.549 -9.351 -4.701 1.00 1.01 37 ARG A N 9
ATOM 14383 C CA . ARG A 1 41 ? 2.806 -8.652 -5.769 1.00 1.11 37 ARG A CA 9
ATOM 14384 C C . ARG A 1 41 ? 3.762 -7.794 -6.616 1.00 1.11 37 ARG A C 9
ATOM 14385 O O . ARG A 1 41 ? 4.892 -7.520 -6.212 1.00 1.63 37 ARG A O 9
ATOM 14406 N N . ASP A 1 42 ? 3.353 -7.454 -7.837 1.00 1.11 38 ASP A N 9
ATOM 14407 C CA . ASP A 1 42 ? 4.260 -6.971 -8.893 1.00 1.10 38 ASP A CA 9
ATOM 14408 C C . ASP A 1 42 ? 4.915 -5.598 -8.615 1.00 1.25 38 ASP A C 9
ATOM 14409 O O . ASP A 1 42 ? 4.300 -4.691 -8.052 1.00 1.37 38 ASP A O 9
ATOM 14418 N N . ALA A 1 43 ? 6.187 -5.446 -9.009 1.00 1.41 39 ALA A N 9
ATOM 14419 C CA . ALA A 1 43 ? 7.106 -4.473 -8.406 1.00 1.48 39 ALA A CA 9
ATOM 14420 C C . ALA A 1 43 ? 6.913 -3.002 -8.817 1.00 1.36 39 ALA A C 9
ATOM 14421 O O . ALA A 1 43 ? 7.380 -2.111 -8.099 1.00 1.69 39 ALA A O 9
ATOM 14428 N N . ASN A 1 44 ? 6.248 -2.737 -9.948 1.00 1.12 40 ASN A N 9
ATOM 14429 C CA . ASN A 1 44 ? 5.771 -1.393 -10.292 1.00 0.95 40 ASN A CA 9
ATOM 14430 C C . ASN A 1 44 ? 4.290 -1.223 -9.895 1.00 0.72 40 ASN A C 9
ATOM 14431 O O . ASN A 1 44 ? 3.935 -0.201 -9.306 1.00 0.72 40 ASN A O 9
ATOM 14442 N N . TRP A 1 45 ? 3.453 -2.246 -10.130 1.00 0.74 41 TRP A N 9
ATOM 14443 C CA . TRP A 1 45 ? 2.027 -2.270 -9.760 1.00 0.60 41 TRP A CA 9
ATOM 14444 C C . TRP A 1 45 ? 1.789 -1.863 -8.300 1.00 0.56 41 TRP A C 9
ATOM 14445 O O . TRP A 1 45 ? 0.976 -0.978 -8.032 1.00 0.51 41 TRP A O 9
ATOM 14466 N N . LEU A 1 46 ? 2.552 -2.447 -7.369 1.00 0.62 42 LEU A N 9
ATOM 14467 C CA . LEU A 1 46 ? 2.481 -2.185 -5.929 1.00 0.65 42 LEU A CA 9
ATOM 14468 C C . LEU A 1 46 ? 2.668 -0.692 -5.610 1.00 0.60 42 LEU A C 9
ATOM 14469 O O . LEU A 1 46 ? 1.955 -0.138 -4.772 1.00 0.61 42 LEU A O 9
ATOM 14485 N N . VAL A 1 47 ? 3.595 -0.032 -6.310 1.00 0.62 43 VAL A N 9
ATOM 14486 C CA . VAL A 1 47 ? 3.971 1.370 -6.081 1.00 0.62 43 VAL A CA 9
ATOM 14487 C C . VAL A 1 47 ? 2.948 2.346 -6.670 1.00 0.58 43 VAL A C 9
ATOM 14488 O O . VAL A 1 47 ? 2.710 3.401 -6.083 1.00 0.72 43 VAL A O 9
ATOM 14501 N N . ARG A 1 48 ? 2.258 1.981 -7.763 1.00 0.51 44 ARG A N 9
ATOM 14502 C CA . ARG A 1 48 ? 1.059 2.710 -8.212 1.00 0.60 44 ARG A CA 9
ATOM 14503 C C . ARG A 1 48 ? -0.115 2.483 -7.254 1.00 0.65 44 ARG A C 9
ATOM 14504 O O . ARG A 1 48 ? -0.742 3.451 -6.830 1.00 0.92 44 ARG A O 9
ATOM 14525 N N . TRP A 1 49 ? -0.392 1.230 -6.892 1.00 0.53 45 TRP A N 9
ATOM 14526 C CA . TRP A 1 49 ? -1.521 0.832 -6.040 1.00 0.64 45 TRP A CA 9
ATOM 14527 C C . TRP A 1 49 ? -1.525 1.567 -4.701 1.00 0.80 45 TRP A C 9
ATOM 14528 O O . TRP A 1 49 ? -2.507 2.223 -4.367 1.00 0.95 45 TRP A O 9
ATOM 14549 N N . LEU A 1 50 ? -0.419 1.519 -3.952 1.00 0.84 46 LEU A N 9
ATOM 14550 C CA . LEU A 1 50 ? -0.344 2.145 -2.628 1.00 1.05 46 LEU A CA 9
ATOM 14551 C C . LEU A 1 50 ? -0.257 3.687 -2.677 1.00 1.14 46 LEU A C 9
ATOM 14552 O O . LEU A 1 50 ? -0.346 4.329 -1.631 1.00 1.41 46 LEU A O 9
ATOM 14568 N N . LYS A 1 51 ? -0.092 4.275 -3.874 1.00 1.00 47 LYS A N 9
ATOM 14569 C CA . LYS A 1 51 ? -0.022 5.721 -4.125 1.00 1.12 47 LYS A CA 9
ATOM 14570 C C . LYS A 1 51 ? -1.362 6.301 -4.583 1.00 1.07 47 LYS A C 9
ATOM 14571 O O . LYS A 1 51 ? -1.773 7.315 -4.029 1.00 1.41 47 LYS A O 9
ATOM 14590 N N . VAL A 1 52 ? -2.048 5.697 -5.560 1.00 0.77 48 VAL A N 9
ATOM 14591 C CA . VAL A 1 52 ? -3.307 6.227 -6.139 1.00 0.75 48 VAL A CA 9
ATOM 14592 C C . VAL A 1 52 ? -4.467 5.195 -6.151 1.00 0.66 48 VAL A C 9
ATOM 14593 O O . VAL A 1 52 ? -5.077 4.912 -7.191 1.00 0.65 48 VAL A O 9
ATOM 14606 N N . PRO A 1 53 ? -4.800 4.594 -4.991 1.00 0.67 49 PRO A N 9
ATOM 14607 C CA . PRO A 1 53 ? -5.721 3.454 -4.890 1.00 0.67 49 PRO A CA 9
ATOM 14608 C C . PRO A 1 53 ? -7.185 3.761 -5.244 1.00 0.79 49 PRO A C 9
ATOM 14609 O O . PRO A 1 53 ? -7.944 2.826 -5.501 1.00 1.12 49 PRO A O 9
ATOM 14620 N N . ASP A 1 54 ? -7.629 5.021 -5.243 1.00 0.73 50 ASP A N 9
ATOM 14621 C CA . ASP A 1 54 ? -9.003 5.377 -5.640 1.00 0.86 50 ASP A CA 9
ATOM 14622 C C . ASP A 1 54 ? -9.147 5.499 -7.164 1.00 0.84 50 ASP A C 9
ATOM 14623 O O . ASP A 1 54 ? -10.167 5.085 -7.721 1.00 0.94 50 ASP A O 9
ATOM 14632 N N . GLN A 1 55 ? -8.102 5.976 -7.853 1.00 0.77 51 GLN A N 9
ATOM 14633 C CA . GLN A 1 55 ? -8.046 5.960 -9.312 1.00 0.82 51 GLN A CA 9
ATOM 14634 C C . GLN A 1 55 ? -7.816 4.544 -9.860 1.00 0.84 51 GLN A C 9
ATOM 14635 O O . GLN A 1 55 ? -8.359 4.213 -10.911 1.00 0.93 51 GLN A O 9
ATOM 14649 N N . MET A 1 56 ? -7.086 3.678 -9.146 1.00 0.81 52 MET A N 9
ATOM 14650 C CA . MET A 1 56 ? -6.848 2.296 -9.591 1.00 0.83 52 MET A CA 9
ATOM 14651 C C . MET A 1 56 ? -8.146 1.454 -9.676 1.00 0.80 52 MET A C 9
ATOM 14652 O O . MET A 1 56 ? -8.265 0.568 -10.527 1.00 0.96 52 MET A O 9
ATOM 14666 N N . LEU A 1 57 ? -9.150 1.755 -8.843 1.00 0.68 53 LEU A N 9
ATOM 14667 C CA . LEU A 1 57 ? -10.492 1.164 -8.955 1.00 0.67 53 LEU A CA 9
ATOM 14668 C C . LEU A 1 57 ? -11.382 1.870 -10.000 1.00 0.69 53 LEU A C 9
ATOM 14669 O O . LEU A 1 57 ? -12.364 1.285 -10.454 1.00 0.86 53 LEU A O 9
ATOM 14685 N N . ALA A 1 58 ? -11.045 3.098 -10.415 1.00 0.68 54 ALA A N 9
ATOM 14686 C CA . ALA A 1 58 ? -11.711 3.821 -11.508 1.00 0.79 54 ALA A CA 9
ATOM 14687 C C . ALA A 1 58 ? -11.202 3.402 -12.905 1.00 0.85 54 ALA A C 9
ATOM 14688 O O . ALA A 1 58 ? -11.984 3.305 -13.854 1.00 0.99 54 ALA A O 9
ATOM 14695 N N . GLU A 1 59 ? -9.908 3.087 -13.036 1.00 0.82 55 GLU A N 9
ATOM 14696 C CA . GLU A 1 59 ? -9.316 2.507 -14.256 1.00 0.93 55 GLU A CA 9
ATOM 14697 C C . GLU A 1 59 ? -9.666 1.013 -14.436 1.00 0.98 55 GLU A C 9
ATOM 14698 O O . GLU A 1 59 ? -9.371 0.424 -15.480 1.00 1.24 55 GLU A O 9
ATOM 14710 N N . LYS A 1 60 ? -10.265 0.396 -13.407 1.00 0.97 56 LYS A N 9
ATOM 14711 C CA . LYS A 1 60 ? -10.487 -1.050 -13.244 1.00 1.09 56 LYS A CA 9
ATOM 14712 C C . LYS A 1 60 ? -9.234 -1.880 -13.540 1.00 1.03 56 LYS A C 9
ATOM 14713 O O . LYS A 1 60 ? -9.199 -2.671 -14.481 1.00 1.47 56 LYS A O 9
ATOM 14732 N N . ASP A 1 61 ? -8.204 -1.695 -12.718 1.00 0.94 57 ASP A N 9
ATOM 14733 C CA . ASP A 1 61 ? -7.019 -2.548 -12.681 1.00 0.97 57 ASP A CA 9
ATOM 14734 C C . ASP A 1 61 ? -7.410 -3.829 -11.943 1.00 0.95 57 ASP A C 9
ATOM 14735 O O . ASP A 1 61 ? -7.658 -3.819 -10.733 1.00 0.98 57 ASP A O 9
ATOM 14744 N N . PRO A 1 62 ? -7.599 -4.923 -12.683 1.00 0.99 58 PRO A N 9
ATOM 14745 C CA . PRO A 1 62 ? -8.503 -5.987 -12.262 1.00 1.10 58 PRO A CA 9
ATOM 14746 C C . PRO A 1 62 ? -7.981 -6.796 -11.069 1.00 1.24 58 PRO A C 9
ATOM 14747 O O . PRO A 1 62 ? -8.767 -7.367 -10.313 1.00 2.01 58 PRO A O 9
ATOM 14758 N N . LEU A 1 63 ? -6.663 -6.775 -10.861 1.00 0.78 59 LEU A N 9
ATOM 14759 C CA . LEU A 1 63 ? -5.996 -7.287 -9.661 1.00 0.73 59 LEU A CA 9
ATOM 14760 C C . LEU A 1 63 ? -6.412 -6.518 -8.391 1.00 0.71 59 LEU A C 9
ATOM 14761 O O . LEU A 1 63 ? -6.736 -7.146 -7.385 1.00 0.75 59 LEU A O 9
ATOM 14777 N N . ALA A 1 64 ? -6.489 -5.185 -8.430 1.00 0.72 60 ALA A N 9
ATOM 14778 C CA . ALA A 1 64 ? -7.029 -4.408 -7.309 1.00 0.74 60 ALA A CA 9
ATOM 14779 C C . ALA A 1 64 ? -8.546 -4.580 -7.167 1.00 0.66 60 ALA A C 9
ATOM 14780 O O . ALA A 1 64 ? -9.046 -4.754 -6.057 1.00 0.66 60 ALA A O 9
ATOM 14787 N N . MET A 1 65 ? -9.271 -4.591 -8.291 1.00 0.67 61 MET A N 9
ATOM 14788 C CA . MET A 1 65 ? -10.723 -4.813 -8.324 1.00 0.69 61 MET A CA 9
ATOM 14789 C C . MET A 1 65 ? -11.123 -6.137 -7.660 1.00 0.70 61 MET A C 9
ATOM 14790 O O . MET A 1 65 ? -12.177 -6.216 -7.030 1.00 0.83 61 MET A O 9
ATOM 14804 N N . LEU A 1 66 ? -10.279 -7.164 -7.780 1.00 0.67 62 LEU A N 9
ATOM 14805 C CA . LEU A 1 66 ? -10.392 -8.432 -7.081 1.00 0.76 62 LEU A CA 9
ATOM 14806 C C . LEU A 1 66 ? -10.002 -8.310 -5.605 1.00 0.76 62 LEU A C 9
ATOM 14807 O O . LEU A 1 66 ? -10.756 -8.750 -4.740 1.00 0.90 62 LEU A O 9
ATOM 14823 N N . LEU A 1 67 ? -8.833 -7.727 -5.306 1.00 0.72 63 LEU A N 9
ATOM 14824 C CA . LEU A 1 67 ? -8.258 -7.746 -3.963 1.00 0.83 63 LEU A CA 9
ATOM 14825 C C . LEU A 1 67 ? -9.182 -6.991 -3.005 1.00 0.83 63 LEU A C 9
ATOM 14826 O O . LEU A 1 67 ? -9.512 -7.484 -1.927 1.00 1.01 63 LEU A O 9
ATOM 14842 N N . PHE A 1 68 ? -9.679 -5.834 -3.443 1.00 0.71 64 PHE A N 9
ATOM 14843 C CA . PHE A 1 68 ? -10.540 -4.997 -2.599 1.00 0.72 64 PHE A CA 9
ATOM 14844 C C . PHE A 1 68 ? -11.931 -5.619 -2.385 1.00 0.73 64 PHE A C 9
ATOM 14845 O O . PHE A 1 68 ? -12.516 -5.449 -1.318 1.00 0.91 64 PHE A O 9
ATOM 14862 N N . GLU A 1 69 ? -12.450 -6.383 -3.355 1.00 0.69 65 GLU A N 9
ATOM 14863 C CA . GLU A 1 69 ? -13.714 -7.096 -3.272 1.00 0.85 65 GLU A CA 9
ATOM 14864 C C . GLU A 1 69 ? -13.613 -8.326 -2.357 1.00 0.98 65 GLU A C 9
ATOM 14865 O O . GLU A 1 69 ? -14.472 -8.509 -1.489 1.00 1.11 65 GLU A O 9
ATOM 14877 N N . GLN A 1 70 ? -12.553 -9.131 -2.489 1.00 1.13 66 GLN A N 9
ATOM 14878 C CA . GLN A 1 70 ? -12.317 -10.306 -1.642 1.00 1.30 66 GLN A CA 9
ATOM 14879 C C . GLN A 1 70 ? -12.095 -9.916 -0.173 1.00 1.34 66 GLN A C 9
ATOM 14880 O O . GLN A 1 70 ? -12.642 -10.571 0.717 1.00 1.81 66 GLN A O 9
ATOM 14894 N N . TYR A 1 71 ? -11.407 -8.800 0.090 1.00 1.10 67 TYR A N 9
ATOM 14895 C CA . TYR A 1 71 ? -11.282 -8.189 1.422 1.00 1.18 67 TYR A CA 9
ATOM 14896 C C . TYR A 1 71 ? -12.514 -7.336 1.819 1.00 1.28 67 TYR A C 9
ATOM 14897 O O . TYR A 1 71 ? -12.400 -6.280 2.443 1.00 1.52 67 TYR A O 9
ATOM 14915 N N . ASN A 1 72 ? -13.713 -7.844 1.510 1.00 1.41 68 ASN A N 9
ATOM 14916 C CA . ASN A 1 72 ? -15.033 -7.322 1.892 1.00 1.56 68 ASN A CA 9
ATOM 14917 C C . ASN A 1 72 ? -15.387 -5.938 1.301 1.00 1.26 68 ASN A C 9
ATOM 14918 O O . ASN A 1 72 ? -15.976 -5.108 2.000 1.00 1.18 68 ASN A O 9
ATOM 14929 N N . ARG A 1 73 ? -15.069 -5.689 0.020 1.00 1.23 69 ARG A N 9
ATOM 14930 C CA . ARG A 1 73 ? -15.377 -4.434 -0.718 1.00 1.10 69 ARG A CA 9
ATOM 14931 C C . ARG A 1 73 ? -14.944 -3.171 0.043 1.00 0.93 69 ARG A C 9
ATOM 14932 O O . ARG A 1 73 ? -15.751 -2.267 0.269 1.00 1.49 69 ARG A O 9
ATOM 14953 N N . LEU A 1 74 ? -13.680 -3.110 0.471 1.00 1.08 70 LEU A N 9
ATOM 14954 C CA . LEU A 1 74 ? -13.164 -2.045 1.345 1.00 1.21 70 LEU A CA 9
ATOM 14955 C C . LEU A 1 74 ? -12.046 -1.226 0.673 1.00 1.58 70 LEU A C 9
ATOM 14956 O O . LEU A 1 74 ? -10.948 -1.724 0.429 1.00 3.44 70 LEU A O 9
ATOM 14972 N N . ALA A 1 75 ? -12.341 0.040 0.368 1.00 0.81 71 ALA A N 9
ATOM 14973 C CA . ALA A 1 75 ? -11.454 0.982 -0.314 1.00 0.95 71 ALA A CA 9
ATOM 14974 C C . ALA A 1 75 ? -10.486 1.751 0.623 1.00 1.14 71 ALA A C 9
ATOM 14975 O O . ALA A 1 75 ? -10.670 1.818 1.842 1.00 2.00 71 ALA A O 9
ATOM 14982 N N . MET A 1 76 ? -9.459 2.380 0.032 1.00 0.85 72 MET A N 9
ATOM 14983 C CA . MET A 1 76 ? -8.535 3.305 0.713 1.00 0.90 72 MET A CA 9
ATOM 14984 C C . MET A 1 76 ? -8.156 4.512 -0.186 1.00 0.93 72 MET A C 9
ATOM 14985 O O . MET A 1 76 ? -8.290 4.395 -1.410 1.00 0.78 72 MET A O 9
ATOM 14999 N N . PRO A 1 77 ? -7.711 5.659 0.376 1.00 1.25 73 PRO A N 9
ATOM 15000 C CA . PRO A 1 77 ? -7.379 6.875 -0.381 1.00 1.37 73 PRO A CA 9
ATOM 15001 C C . PRO A 1 77 ? -5.863 7.127 -0.574 1.00 1.42 73 PRO A C 9
ATOM 15002 O O . PRO A 1 77 ? -5.030 6.468 0.041 1.00 1.37 73 PRO A O 9
ATOM 15013 N N . ASN A 1 78 ? -5.530 8.133 -1.394 1.00 1.56 74 ASN A N 9
ATOM 15014 C CA . ASN A 1 78 ? -4.196 8.726 -1.618 1.00 1.63 74 ASN A CA 9
ATOM 15015 C C . ASN A 1 78 ? -3.748 9.708 -0.505 1.00 1.82 74 ASN A C 9
ATOM 15016 O O . ASN A 1 78 ? -2.555 9.986 -0.364 1.00 3.58 74 ASN A O 9
ATOM 15027 N N . MET A 1 79 ? -4.695 10.256 0.264 1.00 1.25 75 MET A N 9
ATOM 15028 C CA . MET A 1 79 ? -4.489 11.344 1.237 1.00 1.47 75 MET A CA 9
ATOM 15029 C C . MET A 1 79 ? -3.846 12.598 0.600 1.00 1.61 75 MET A C 9
ATOM 15030 O O . MET A 1 79 ? -4.557 13.471 0.093 1.00 2.82 75 MET A O 9
ATOM 15044 N N . ARG A 1 80 ? -2.511 12.677 0.657 1.00 1.64 76 ARG A N 9
ATOM 15045 C CA . ARG A 1 80 ? -1.623 13.765 0.198 1.00 1.74 76 ARG A CA 9
ATOM 15046 C C . ARG A 1 80 ? -0.244 13.239 -0.254 1.00 1.17 76 ARG A C 9
ATOM 15047 O O . ARG A 1 80 ? 0.734 13.986 -0.257 1.00 1.39 76 ARG A O 9
ATOM 15068 N N . LEU A 1 81 ? -0.116 11.939 -0.540 1.00 0.99 77 LEU A N 9
ATOM 15069 C CA . LEU A 1 81 ? 1.182 11.258 -0.691 1.00 0.96 77 LEU A CA 9
ATOM 15070 C C . LEU A 1 81 ? 2.057 11.859 -1.809 1.00 1.10 77 LEU A C 9
ATOM 15071 O O . LEU A 1 81 ? 1.610 11.990 -2.951 1.00 1.36 77 LEU A O 9
ATOM 15087 N N . GLY A 1 82 ? 3.311 12.193 -1.495 1.00 1.13 78 GLY A N 9
ATOM 15088 C CA . GLY A 1 82 ? 4.342 12.582 -2.468 1.00 1.32 78 GLY A CA 9
ATOM 15089 C C . GLY A 1 82 ? 5.236 11.404 -2.884 1.00 1.06 78 GLY A C 9
ATOM 15090 O O . GLY A 1 82 ? 5.532 10.537 -2.064 1.00 0.86 78 GLY A O 9
ATOM 15094 N N . ASP A 1 83 ? 5.704 11.362 -4.135 1.00 1.20 79 ASP A N 9
ATOM 15095 C CA . ASP A 1 83 ? 6.565 10.281 -4.659 1.00 1.16 79 ASP A CA 9
ATOM 15096 C C . ASP A 1 83 ? 7.851 10.045 -3.835 1.00 0.98 79 ASP A C 9
ATOM 15097 O O . ASP A 1 83 ? 8.294 8.900 -3.698 1.00 1.19 79 ASP A O 9
ATOM 15106 N N . ALA A 1 84 ? 8.440 11.090 -3.245 1.00 1.01 80 ALA A N 9
ATOM 15107 C CA . ALA A 1 84 ? 9.628 10.971 -2.394 1.00 1.01 80 ALA A CA 9
ATOM 15108 C C . ALA A 1 84 ? 9.318 10.428 -0.981 1.00 0.89 80 ALA A C 9
ATOM 15109 O O . ALA A 1 84 ? 10.196 9.846 -0.341 1.00 1.04 80 ALA A O 9
ATOM 15116 N N . GLU A 1 85 ? 8.077 10.574 -0.505 1.00 0.82 81 GLU A N 9
ATOM 15117 C CA . GLU A 1 85 ? 7.603 9.966 0.748 1.00 0.87 81 GLU A CA 9
ATOM 15118 C C . GLU A 1 85 ? 7.152 8.509 0.508 1.00 0.73 81 GLU A C 9
ATOM 15119 O O . GLU A 1 85 ? 7.512 7.606 1.262 1.00 0.81 81 GLU A O 9
ATOM 15131 N N . VAL A 1 86 ? 6.490 8.249 -0.625 1.00 0.63 82 VAL A N 9
ATOM 15132 C CA . VAL A 1 86 ? 6.189 6.901 -1.136 1.00 0.61 82 VAL A CA 9
ATOM 15133 C C . VAL A 1 86 ? 7.472 6.077 -1.312 1.00 0.61 82 VAL A C 9
ATOM 15134 O O . VAL A 1 86 ? 7.479 4.912 -0.940 1.00 0.64 82 VAL A O 9
ATOM 15147 N N . SER A 1 87 ? 8.580 6.667 -1.779 1.00 0.66 83 SER A N 9
ATOM 15148 C CA . SER A 1 87 ? 9.886 5.986 -1.895 1.00 0.70 83 SER A CA 9
ATOM 15149 C C . SER A 1 87 ? 10.429 5.477 -0.545 1.00 0.66 83 SER A C 9
ATOM 15150 O O . SER A 1 87 ? 10.879 4.330 -0.430 1.00 0.66 83 SER A O 9
ATOM 15158 N N . ALA A 1 88 ? 10.333 6.297 0.506 1.00 0.72 84 ALA A N 9
ATOM 15159 C CA . ALA A 1 88 ? 10.715 5.901 1.862 1.00 0.75 84 ALA A CA 9
ATOM 15160 C C . ALA A 1 88 ? 9.764 4.828 2.432 1.00 0.62 84 ALA A C 9
ATOM 15161 O O . ALA A 1 88 ? 10.201 3.911 3.122 1.00 0.60 84 ALA A O 9
ATOM 15168 N N . LEU A 1 89 ? 8.472 4.892 2.094 1.00 0.59 85 LEU A N 9
ATOM 15169 C CA . LEU A 1 89 ? 7.451 3.912 2.483 1.00 0.53 85 LEU A CA 9
ATOM 15170 C C . LEU A 1 89 ? 7.597 2.555 1.754 1.00 0.51 85 LEU A C 9
ATOM 15171 O O . LEU A 1 89 ? 7.382 1.503 2.354 1.00 0.59 85 LEU A O 9
ATOM 15187 N N . ILE A 1 90 ? 8.038 2.578 0.491 1.00 0.51 86 ILE A N 9
ATOM 15188 C CA . ILE A 1 90 ? 8.417 1.411 -0.331 1.00 0.60 86 ILE A CA 9
ATOM 15189 C C . ILE A 1 90 ? 9.611 0.697 0.296 1.00 0.69 86 ILE A C 9
ATOM 15190 O O . ILE A 1 90 ? 9.608 -0.530 0.413 1.00 0.86 86 ILE A O 9
ATOM 15206 N N . SER A 1 91 ? 10.591 1.487 0.742 1.00 0.66 87 SER A N 9
ATOM 15207 C CA . SER A 1 91 ? 11.766 1.013 1.469 1.00 0.76 87 SER A CA 9
ATOM 15208 C C . SER A 1 91 ? 11.371 0.467 2.845 1.00 0.78 87 SER A C 9
ATOM 15209 O O . SER A 1 91 ? 11.862 -0.589 3.239 1.00 1.02 87 SER A O 9
ATOM 15217 N N . TYR A 1 92 ? 10.436 1.123 3.552 1.00 0.62 88 TYR A N 9
ATOM 15218 C CA . TYR A 1 92 ? 9.991 0.674 4.878 1.00 0.63 88 TYR A CA 9
ATOM 15219 C C . TYR A 1 92 ? 9.359 -0.718 4.844 1.00 0.66 88 TYR A C 9
ATOM 15220 O O . TYR A 1 92 ? 9.759 -1.584 5.618 1.00 0.76 88 TYR A O 9
ATOM 15238 N N . LEU A 1 93 ? 8.427 -0.971 3.919 1.00 0.68 89 LEU A N 9
ATOM 15239 C CA . LEU A 1 93 ? 7.748 -2.266 3.818 1.00 0.84 89 LEU A CA 9
ATOM 15240 C C . LEU A 1 93 ? 8.726 -3.428 3.549 1.00 1.03 89 LEU A C 9
ATOM 15241 O O . LEU A 1 93 ? 8.608 -4.474 4.193 1.00 1.37 89 LEU A O 9
ATOM 15257 N N . GLU A 1 94 ? 9.700 -3.274 2.643 1.00 0.96 90 GLU A N 9
ATOM 15258 C CA . GLU A 1 94 ? 10.659 -4.355 2.351 1.00 1.22 90 GLU A CA 9
ATOM 15259 C C . GLU A 1 94 ? 11.806 -4.502 3.361 1.00 0.99 90 GLU A C 9
ATOM 15260 O O . GLU A 1 94 ? 12.296 -5.619 3.549 1.00 1.01 90 GLU A O 9
ATOM 15272 N N . GLU A 1 95 ? 12.235 -3.431 4.033 1.00 0.87 91 GLU A N 9
ATOM 15273 C CA . GLU A 1 95 ? 13.276 -3.492 5.072 1.00 0.88 91 GLU A CA 9
ATOM 15274 C C . GLU A 1 95 ? 12.732 -3.922 6.440 1.00 0.93 91 GLU A C 9
ATOM 15275 O O . GLU A 1 95 ? 13.378 -4.722 7.112 1.00 1.06 91 GLU A O 9
ATOM 15287 N N . GLU A 1 96 ? 11.528 -3.491 6.832 1.00 0.99 92 GLU A N 9
ATOM 15288 C CA . GLU A 1 96 ? 10.875 -3.975 8.058 1.00 1.30 92 GLU A CA 9
ATOM 15289 C C . GLU A 1 96 ? 10.600 -5.482 7.946 1.00 1.47 92 GLU A C 9
ATOM 15290 O O . GLU A 1 96 ? 10.847 -6.217 8.902 1.00 1.69 92 GLU A O 9
ATOM 15302 N N . THR A 1 97 ? 10.202 -5.951 6.752 1.00 1.49 93 THR A N 9
ATOM 15303 C CA . THR A 1 97 ? 10.105 -7.381 6.400 1.00 1.68 93 THR A CA 9
ATOM 15304 C C . THR A 1 97 ? 11.458 -8.093 6.536 1.00 1.64 93 THR A C 9
ATOM 15305 O O . THR A 1 97 ? 11.546 -9.130 7.198 1.00 1.96 93 THR A O 9
ATOM 15316 N N . ALA A 1 98 ? 12.524 -7.545 5.940 1.00 1.32 94 ALA A N 9
ATOM 15317 C CA . ALA A 1 98 ? 13.854 -8.164 5.924 1.00 1.33 94 ALA A CA 9
ATOM 15318 C C . ALA A 1 98 ? 14.583 -8.152 7.285 1.00 1.39 94 ALA A C 9
ATOM 15319 O O . ALA A 1 98 ? 15.507 -8.947 7.482 1.00 1.60 94 ALA A O 9
ATOM 15326 N N . ARG A 1 99 ? 14.194 -7.276 8.219 1.00 1.43 95 ARG A N 9
ATOM 15327 C CA . ARG A 1 99 ? 14.762 -7.145 9.578 1.00 1.80 95 ARG A CA 9
ATOM 15328 C C . ARG A 1 99 ? 13.894 -7.747 10.693 1.00 2.24 95 ARG A C 9
ATOM 15329 O O . ARG A 1 99 ? 14.238 -7.587 11.863 1.00 2.97 95 ARG A O 9
ATOM 15350 N N . LEU A 1 100 ? 12.783 -8.415 10.355 1.00 2.13 96 LEU A N 9
ATOM 15351 C CA . LEU A 1 100 ? 11.732 -8.848 11.296 1.00 2.71 96 LEU A CA 9
ATOM 15352 C C . LEU A 1 100 ? 12.215 -9.925 12.296 1.00 3.13 96 LEU A C 9
ATOM 15353 O O . LEU A 1 100 ? 11.976 -11.125 12.135 1.00 3.41 96 LEU A O 9
ATOM 15369 N N . GLN A 1 101 ? 12.885 -9.471 13.353 1.00 3.95 97 GLN A N 9
ATOM 15370 C CA . GLN A 1 101 ? 13.366 -10.259 14.497 1.00 4.87 97 GLN A CA 9
ATOM 15371 C C . GLN A 1 101 ? 12.858 -9.718 15.844 1.00 5.75 97 GLN A C 9
ATOM 15372 O O . GLN A 1 101 ? 12.887 -10.439 16.838 1.00 6.68 97 GLN A O 9
ATOM 15386 N N . THR A 1 102 ? 12.315 -8.501 15.870 1.00 5.81 98 THR A N 9
ATOM 15387 C CA . THR A 1 102 ? 11.608 -7.887 17.006 1.00 6.83 98 THR A CA 9
ATOM 15388 C C . THR A 1 102 ? 10.158 -7.634 16.566 1.00 7.05 98 THR A C 9
ATOM 15389 O O . THR A 1 102 ? 9.841 -6.543 16.073 1.00 7.36 98 THR A O 9
ATOM 15400 N N . PRO A 1 103 ? 9.268 -8.647 16.681 1.00 7.34 99 PRO A N 9
ATOM 15401 C CA . PRO A 1 103 ? 7.877 -8.617 16.203 1.00 8.00 99 PRO A CA 9
ATOM 15402 C C . PRO A 1 103 ? 6.958 -7.786 17.123 1.00 9.12 99 PRO A C 9
ATOM 15403 O O . PRO A 1 103 ? 5.867 -8.209 17.509 1.00 10.06 99 PRO A O 9
ATOM 15414 N N . VAL A 1 104 ? 7.444 -6.625 17.553 1.00 9.29 100 VAL A N 9
ATOM 15415 C CA . VAL A 1 104 ? 6.940 -5.841 18.683 1.00 10.44 100 VAL A CA 9
ATOM 15416 C C . VAL A 1 104 ? 6.960 -4.362 18.296 1.00 11.13 100 VAL A C 9
ATOM 15417 O O . VAL A 1 104 ? 7.991 -3.839 17.867 1.00 11.27 100 VAL A O 9
ATOM 15430 N N . THR A 1 105 ? 5.817 -3.687 18.430 1.00 11.85 101 THR A N 9
ATOM 15431 C CA . THR A 1 105 ? 5.602 -2.291 17.991 1.00 12.75 101 THR A CA 9
ATOM 15432 C C . THR A 1 105 ? 4.867 -1.447 19.037 1.00 13.56 101 THR A C 9
ATOM 15433 O O . THR A 1 105 ? 4.305 -1.978 19.998 1.00 14.11 101 THR A O 9
ATOM 15444 N N . ASN A 1 106 ? 4.854 -0.119 18.856 1.00 13.88 102 ASN A N 9
ATOM 15445 C CA . ASN A 1 106 ? 4.016 0.816 19.620 1.00 14.81 102 ASN A CA 9
ATOM 15446 C C . ASN A 1 106 ? 2.553 0.697 19.136 1.00 15.16 102 ASN A C 9
ATOM 15447 O O . ASN A 1 106 ? 2.042 1.588 18.455 1.00 15.74 102 ASN A O 9
ATOM 15458 N N . ARG A 1 107 ? 1.906 -0.446 19.402 1.00 15.08 103 ARG A N 9
ATOM 15459 C CA . ARG A 1 107 ? 0.607 -0.823 18.813 1.00 15.67 103 ARG A CA 9
ATOM 15460 C C . ARG A 1 107 ? -0.551 0.085 19.254 1.00 16.51 103 ARG A C 9
ATOM 15461 O O . ARG A 1 107 ? -0.444 0.791 20.262 1.00 16.98 103 ARG A O 9
ATOM 15482 N N . GLY A 1 108 ? -1.652 0.051 18.504 1.00 16.89 104 GLY A N 9
ATOM 15483 C CA . GLY A 1 108 ? -2.851 0.863 18.742 1.00 17.89 104 GLY A CA 9
ATOM 15484 C C . GLY A 1 108 ? -2.936 2.111 17.851 1.00 18.07 104 GLY A C 9
ATOM 15485 O O . GLY A 1 108 ? -2.449 2.109 16.714 1.00 18.20 104 GLY A O 9
ATOM 15489 N N . ILE A 1 109 ? -3.587 3.164 18.353 1.00 18.27 105 ILE A N 9
ATOM 15490 C CA . ILE A 1 109 ? -3.874 4.397 17.602 1.00 18.64 105 ILE A CA 9
ATOM 15491 C C . ILE A 1 109 ? -2.616 5.254 17.326 1.00 18.79 105 ILE A C 9
ATOM 15492 O O . ILE A 1 109 ? -1.744 5.323 18.200 1.00 18.48 105 ILE A O 9
ATOM 15508 N N . PRO A 1 110 ? -2.508 5.933 16.160 1.00 19.50 106 PRO A N 9
ATOM 15509 C CA . PRO A 1 110 ? -1.332 6.717 15.748 1.00 19.94 106 PRO A CA 9
ATOM 15510 C C . PRO A 1 110 ? -0.838 7.758 16.760 1.00 19.73 106 PRO A C 9
ATOM 15511 O O . PRO A 1 110 ? -1.570 8.733 17.044 1.00 20.34 106 PRO A O 9
ATOM 15598 N N . SER A 1 5 ? 14.752 4.827 7.726 1.00 2.78 1 SER A N 10
ATOM 15599 C CA . SER A 1 5 ? 14.104 4.955 6.411 1.00 2.92 1 SER A CA 10
ATOM 15600 C C . SER A 1 5 ? 12.670 5.515 6.533 1.00 2.14 1 SER A C 10
ATOM 15601 O O . SER A 1 5 ? 12.421 6.376 7.377 1.00 2.88 1 SER A O 10
ATOM 15609 N N . GLY A 1 6 ? 11.704 5.034 5.741 1.00 1.86 2 GLY A N 10
ATOM 15610 C CA . GLY A 1 6 ? 10.291 5.447 5.772 1.00 1.31 2 GLY A CA 10
ATOM 15611 C C . GLY A 1 6 ? 9.484 5.174 7.062 1.00 1.29 2 GLY A C 10
ATOM 15612 O O . GLY A 1 6 ? 8.266 5.316 7.035 1.00 1.28 2 GLY A O 10
ATOM 15616 N N . GLU A 1 7 ? 10.091 4.734 8.171 1.00 1.29 3 GLU A N 10
ATOM 15617 C CA . GLU A 1 7 ? 9.367 4.308 9.387 1.00 1.26 3 GLU A CA 10
ATOM 15618 C C . GLU A 1 7 ? 8.695 5.464 10.157 1.00 1.35 3 GLU A C 10
ATOM 15619 O O . GLU A 1 7 ? 7.583 5.303 10.668 1.00 1.39 3 GLU A O 10
ATOM 15631 N N . GLN A 1 8 ? 9.342 6.633 10.240 1.00 1.45 4 GLN A N 10
ATOM 15632 C CA . GLN A 1 8 ? 8.766 7.825 10.886 1.00 1.59 4 GLN A CA 10
ATOM 15633 C C . GLN A 1 8 ? 7.662 8.464 10.035 1.00 1.65 4 GLN A C 10
ATOM 15634 O O . GLN A 1 8 ? 6.798 9.154 10.579 1.00 1.89 4 GLN A O 10
ATOM 15648 N N . ILE A 1 9 ? 7.616 8.187 8.728 1.00 1.46 5 ILE A N 10
ATOM 15649 C CA . ILE A 1 9 ? 6.412 8.364 7.906 1.00 1.32 5 ILE A CA 10
ATOM 15650 C C . ILE A 1 9 ? 5.395 7.266 8.238 1.00 1.40 5 ILE A C 10
ATOM 15651 O O . ILE A 1 9 ? 4.295 7.604 8.654 1.00 1.57 5 ILE A O 10
ATOM 15667 N N . PHE A 1 10 ? 5.706 5.967 8.113 1.00 1.34 6 PHE A N 10
ATOM 15668 C CA . PHE A 1 10 ? 4.694 4.901 8.240 1.00 1.32 6 PHE A CA 10
ATOM 15669 C C . PHE A 1 10 ? 3.850 5.017 9.519 1.00 1.25 6 PHE A C 10
ATOM 15670 O O . PHE A 1 10 ? 2.618 5.072 9.452 1.00 1.29 6 PHE A O 10
ATOM 15687 N N . ARG A 1 11 ? 4.518 5.131 10.672 1.00 1.24 7 ARG A N 10
ATOM 15688 C CA . ARG A 1 11 ? 3.896 5.145 12.000 1.00 1.35 7 ARG A CA 10
ATOM 15689 C C . ARG A 1 11 ? 3.063 6.416 12.267 1.00 1.45 7 ARG A C 10
ATOM 15690 O O . ARG A 1 11 ? 2.284 6.436 13.213 1.00 1.67 7 ARG A O 10
ATOM 15711 N N . THR A 1 12 ? 3.215 7.461 11.444 1.00 1.38 8 THR A N 10
ATOM 15712 C CA . THR A 1 12 ? 2.526 8.765 11.573 1.00 1.56 8 THR A CA 10
ATOM 15713 C C . THR A 1 12 ? 1.511 9.056 10.460 1.00 1.57 8 THR A C 10
ATOM 15714 O O . THR A 1 12 ? 0.491 9.703 10.709 1.00 1.69 8 THR A O 10
ATOM 15725 N N . ARG A 1 13 ? 1.768 8.595 9.230 1.00 1.57 9 ARG A N 10
ATOM 15726 C CA . ARG A 1 13 ? 1.057 8.915 7.980 1.00 1.86 9 ARG A CA 10
ATOM 15727 C C . ARG A 1 13 ? 0.248 7.744 7.417 1.00 1.75 9 ARG A C 10
ATOM 15728 O O . ARG A 1 13 ? -0.616 7.965 6.570 1.00 1.96 9 ARG A O 10
ATOM 15749 N N . CYS A 1 14 ? 0.548 6.507 7.820 1.00 1.57 10 CYS A N 10
ATOM 15750 C CA . CYS A 1 14 ? 0.089 5.313 7.096 1.00 1.64 10 CYS A CA 10
ATOM 15751 C C . CYS A 1 14 ? -0.543 4.214 7.960 1.00 1.50 10 CYS A C 10
ATOM 15752 O O . CYS A 1 14 ? -1.365 3.458 7.445 1.00 1.60 10 CYS A O 10
ATOM 15759 N N . SER A 1 15 ? -0.224 4.125 9.254 1.00 1.45 11 SER A N 10
ATOM 15760 C CA . SER A 1 15 ? -0.748 3.095 10.171 1.00 1.39 11 SER A CA 10
ATOM 15761 C C . SER A 1 15 ? -2.199 3.354 10.648 1.00 1.53 11 SER A C 10
ATOM 15762 O O . SER A 1 15 ? -2.957 4.075 9.991 1.00 3.10 11 SER A O 10
ATOM 15770 N N . SER A 1 16 ? -2.617 2.734 11.761 1.00 1.65 12 SER A N 10
ATOM 15771 C CA . SER A 1 16 ? -3.969 2.800 12.364 1.00 1.74 12 SER A CA 10
ATOM 15772 C C . SER A 1 16 ? -5.118 2.150 11.568 1.00 1.32 12 SER A C 10
ATOM 15773 O O . SER A 1 16 ? -6.270 2.207 12.000 1.00 1.51 12 SER A O 10
ATOM 15781 N N . CYS A 1 17 ? -4.808 1.454 10.470 1.00 1.06 13 CYS A N 10
ATOM 15782 C CA . CYS A 1 17 ? -5.645 0.377 9.917 1.00 0.98 13 CYS A CA 10
ATOM 15783 C C . CYS A 1 17 ? -4.809 -0.890 9.692 1.00 1.01 13 CYS A C 10
ATOM 15784 O O . CYS A 1 17 ? -5.213 -1.967 10.133 1.00 1.80 13 CYS A O 10
ATOM 15791 N N . HIS A 1 18 ? -3.640 -0.770 9.052 1.00 0.84 14 HIS A N 10
ATOM 15792 C CA . HIS A 1 18 ? -2.635 -1.830 8.931 1.00 0.83 14 HIS A CA 10
ATOM 15793 C C . HIS A 1 18 ? -1.535 -1.758 10.000 1.00 0.83 14 HIS A C 10
ATOM 15794 O O . HIS A 1 18 ? -1.249 -0.727 10.610 1.00 1.20 14 HIS A O 10
ATOM 15808 N N . THR A 1 19 ? -0.804 -2.862 10.003 1.00 0.78 15 THR A N 10
ATOM 15809 C CA . THR A 1 19 ? 0.602 -2.993 10.401 1.00 1.00 15 THR A CA 10
ATOM 15810 C C . THR A 1 19 ? 1.292 -3.971 9.437 1.00 0.70 15 THR A C 10
ATOM 15811 O O . THR A 1 19 ? 0.658 -4.593 8.579 1.00 0.72 15 THR A O 10
ATOM 15822 N N . VAL A 1 20 ? 2.605 -4.128 9.580 1.00 0.88 16 VAL A N 10
ATOM 15823 C CA . VAL A 1 20 ? 3.426 -5.120 8.868 1.00 1.01 16 VAL A CA 10
ATOM 15824 C C . VAL A 1 20 ? 3.637 -6.297 9.827 1.00 1.22 16 VAL A C 10
ATOM 15825 O O . VAL A 1 20 ? 4.690 -6.441 10.433 1.00 1.64 16 VAL A O 10
ATOM 15838 N N . GLY A 1 21 ? 2.582 -7.083 10.062 1.00 1.33 17 GLY A N 10
ATOM 15839 C CA . GLY A 1 21 ? 2.610 -8.289 10.914 1.00 1.78 17 GLY A CA 10
ATOM 15840 C C . GLY A 1 21 ? 2.702 -8.063 12.430 1.00 1.47 17 GLY A C 10
ATOM 15841 O O . GLY A 1 21 ? 2.637 -9.023 13.202 1.00 1.87 17 GLY A O 10
ATOM 15845 N N . ASN A 1 22 ? 2.852 -6.818 12.886 1.00 1.63 18 ASN A N 10
ATOM 15846 C CA . ASN A 1 22 ? 2.985 -6.469 14.306 1.00 2.26 18 ASN A CA 10
ATOM 15847 C C . ASN A 1 22 ? 1.646 -6.549 15.071 1.00 2.53 18 ASN A C 10
ATOM 15848 O O . ASN A 1 22 ? 1.629 -6.821 16.276 1.00 3.46 18 ASN A O 10
ATOM 15859 N N . THR A 1 23 ? 0.535 -6.323 14.370 1.00 2.70 19 THR A N 10
ATOM 15860 C CA . THR A 1 23 ? -0.853 -6.137 14.844 1.00 3.50 19 THR A CA 10
ATOM 15861 C C . THR A 1 23 ? -1.079 -4.905 15.736 1.00 4.67 19 THR A C 10
ATOM 15862 O O . THR A 1 23 ? -2.154 -4.318 15.655 1.00 5.72 19 THR A O 10
ATOM 15873 N N . GLU A 1 24 ? -0.084 -4.461 16.516 1.00 5.42 20 GLU A N 10
ATOM 15874 C CA . GLU A 1 24 ? -0.167 -3.395 17.536 1.00 6.85 20 GLU A CA 10
ATOM 15875 C C . GLU A 1 24 ? -1.195 -3.662 18.670 1.00 7.35 20 GLU A C 10
ATOM 15876 O O . GLU A 1 24 ? -2.084 -4.509 18.526 1.00 6.78 20 GLU A O 10
ATOM 15888 N N . PRO A 1 25 ? -1.079 -3.002 19.845 1.00 8.71 21 PRO A N 10
ATOM 15889 C CA . PRO A 1 25 ? -1.909 -3.309 21.021 1.00 9.48 21 PRO A CA 10
ATOM 15890 C C . PRO A 1 25 ? -3.386 -2.906 20.887 1.00 9.35 21 PRO A C 10
ATOM 15891 O O . PRO A 1 25 ? -4.237 -3.486 21.565 1.00 8.90 21 PRO A O 10
ATOM 15902 N N . GLY A 1 26 ? -3.721 -1.951 20.012 1.00 10.01 22 GLY A N 10
ATOM 15903 C CA . GLY A 1 26 ? -5.107 -1.611 19.675 1.00 9.99 22 GLY A CA 10
ATOM 15904 C C . GLY A 1 26 ? -5.817 -2.708 18.870 1.00 8.57 22 GLY A C 10
ATOM 15905 O O . GLY A 1 26 ? -5.238 -3.743 18.526 1.00 8.19 22 GLY A O 10
ATOM 15909 N N . GLN A 1 27 ? -7.085 -2.479 18.536 1.00 8.26 23 GLN A N 10
ATOM 15910 C CA . GLN A 1 27 ? -7.911 -3.428 17.785 1.00 7.31 23 GLN A CA 10
ATOM 15911 C C . GLN A 1 27 ? -7.555 -3.420 16.278 1.00 6.03 23 GLN A C 10
ATOM 15912 O O . GLN A 1 27 ? -7.447 -2.334 15.688 1.00 5.97 23 GLN A O 10
ATOM 15926 N N . PRO A 1 28 ? -7.398 -4.596 15.634 1.00 5.45 24 PRO A N 10
ATOM 15927 C CA . PRO A 1 28 ? -7.270 -4.737 14.181 1.00 4.58 24 PRO A CA 10
ATOM 15928 C C . PRO A 1 28 ? -8.665 -4.804 13.514 1.00 3.86 24 PRO A C 10
ATOM 15929 O O . PRO A 1 28 ? -9.672 -4.408 14.114 1.00 4.55 24 PRO A O 10
ATOM 15940 N N . GLY A 1 29 ? -8.757 -5.335 12.291 1.00 3.50 25 GLY A N 10
ATOM 15941 C CA . GLY A 1 29 ? -10.019 -5.683 11.621 1.00 3.62 25 GLY A CA 10
ATOM 15942 C C . GLY A 1 29 ? -10.384 -4.840 10.400 1.00 2.69 25 GLY A C 10
ATOM 15943 O O . GLY A 1 29 ? -11.237 -5.259 9.619 1.00 3.03 25 GLY A O 10
ATOM 15947 N N . ILE A 1 30 ? -9.742 -3.689 10.189 1.00 1.80 26 ILE A N 10
ATOM 15948 C CA . ILE A 1 30 ? -9.896 -2.876 8.972 1.00 1.27 26 ILE A CA 10
ATOM 15949 C C . ILE A 1 30 ? -8.836 -3.303 7.950 1.00 1.84 26 ILE A C 10
ATOM 15950 O O . ILE A 1 30 ? -9.168 -3.695 6.831 1.00 2.96 26 ILE A O 10
ATOM 15966 N N . GLY A 1 31 ? -7.557 -3.255 8.333 1.00 1.63 27 GLY A N 10
ATOM 15967 C CA . GLY A 1 31 ? -6.434 -3.577 7.450 1.00 2.49 27 GLY A CA 10
ATOM 15968 C C . GLY A 1 31 ? -6.092 -5.075 7.399 1.00 1.71 27 GLY A C 10
ATOM 15969 O O . GLY A 1 31 ? -5.930 -5.693 8.459 1.00 1.66 27 GLY A O 10
ATOM 15973 N N . PRO A 1 32 ? -5.892 -5.651 6.198 1.00 1.71 28 PRO A N 10
ATOM 15974 C CA . PRO A 1 32 ? -5.131 -6.891 6.008 1.00 1.59 28 PRO A CA 10
ATOM 15975 C C . PRO A 1 32 ? -3.642 -6.704 6.357 1.00 1.41 28 PRO A C 10
ATOM 15976 O O . PRO A 1 32 ? -3.161 -5.573 6.465 1.00 1.39 28 PRO A O 10
ATOM 15987 N N . ASP A 1 33 ? -2.893 -7.794 6.531 1.00 1.48 29 ASP A N 10
ATOM 15988 C CA . ASP A 1 33 ? -1.498 -7.747 6.993 1.00 1.34 29 ASP A CA 10
ATOM 15989 C C . ASP A 1 33 ? -0.494 -7.350 5.896 1.00 1.12 29 ASP A C 10
ATOM 15990 O O . ASP A 1 33 ? -0.485 -7.932 4.812 1.00 1.41 29 ASP A O 10
ATOM 15999 N N . LEU A 1 34 ? 0.404 -6.394 6.167 1.00 0.88 30 LEU A N 10
ATOM 16000 C CA . LEU A 1 34 ? 1.433 -5.938 5.205 1.00 0.83 30 LEU A CA 10
ATOM 16001 C C . LEU A 1 34 ? 2.791 -6.660 5.343 1.00 0.92 30 LEU A C 10
ATOM 16002 O O . LEU A 1 34 ? 3.735 -6.338 4.625 1.00 1.14 30 LEU A O 10
ATOM 16018 N N . LEU A 1 35 ? 2.866 -7.627 6.262 1.00 1.14 31 LEU A N 10
ATOM 16019 C CA . LEU A 1 35 ? 4.013 -8.452 6.679 1.00 1.58 31 LEU A CA 10
ATOM 16020 C C . LEU A 1 35 ? 4.978 -8.890 5.557 1.00 1.29 31 LEU A C 10
ATOM 16021 O O . LEU A 1 35 ? 6.187 -8.950 5.789 1.00 2.81 31 LEU A O 10
ATOM 16037 N N . GLY A 1 36 ? 4.466 -9.196 4.365 1.00 1.79 32 GLY A N 10
ATOM 16038 C CA . GLY A 1 36 ? 5.236 -9.641 3.196 1.00 1.40 32 GLY A CA 10
ATOM 16039 C C . GLY A 1 36 ? 4.958 -8.864 1.902 1.00 1.02 32 GLY A C 10
ATOM 16040 O O . GLY A 1 36 ? 5.280 -9.361 0.822 1.00 1.04 32 GLY A O 10
ATOM 16044 N N . VAL A 1 37 ? 4.354 -7.670 1.964 1.00 0.98 33 VAL A N 10
ATOM 16045 C CA . VAL A 1 37 ? 3.674 -7.054 0.801 1.00 1.14 33 VAL A CA 10
ATOM 16046 C C . VAL A 1 37 ? 4.579 -6.796 -0.415 1.00 0.93 33 VAL A C 10
ATOM 16047 O O . VAL A 1 37 ? 4.159 -7.007 -1.551 1.00 1.06 33 VAL A O 10
ATOM 16060 N N . THR A 1 38 ? 5.854 -6.447 -0.203 1.00 0.76 34 THR A N 10
ATOM 16061 C CA . THR A 1 38 ? 6.842 -6.275 -1.292 1.00 0.76 34 THR A CA 10
ATOM 16062 C C . THR A 1 38 ? 7.203 -7.593 -2.012 1.00 0.78 34 THR A C 10
ATOM 16063 O O . THR A 1 38 ? 7.653 -7.583 -3.160 1.00 0.99 34 THR A O 10
ATOM 16074 N N . ARG A 1 39 ? 6.960 -8.751 -1.385 1.00 0.84 35 ARG A N 10
ATOM 16075 C CA . ARG A 1 39 ? 7.136 -10.082 -1.998 1.00 1.11 35 ARG A CA 10
ATOM 16076 C C . ARG A 1 39 ? 5.828 -10.622 -2.594 1.00 1.25 35 ARG A C 10
ATOM 16077 O O . ARG A 1 39 ? 5.872 -11.346 -3.585 1.00 1.63 35 ARG A O 10
ATOM 16098 N N . GLN A 1 40 ? 4.674 -10.214 -2.056 1.00 1.23 36 GLN A N 10
ATOM 16099 C CA . GLN A 1 40 ? 3.342 -10.545 -2.593 1.00 1.56 36 GLN A CA 10
ATOM 16100 C C . GLN A 1 40 ? 3.016 -9.829 -3.919 1.00 1.37 36 GLN A C 10
ATOM 16101 O O . GLN A 1 40 ? 2.248 -10.373 -4.718 1.00 1.66 36 GLN A O 10
ATOM 16115 N N . ARG A 1 41 ? 3.551 -8.617 -4.142 1.00 1.20 37 ARG A N 10
ATOM 16116 C CA . ARG A 1 41 ? 3.179 -7.711 -5.250 1.00 1.46 37 ARG A CA 10
ATOM 16117 C C . ARG A 1 41 ? 4.379 -7.166 -6.031 1.00 1.55 37 ARG A C 10
ATOM 16118 O O . ARG A 1 41 ? 5.498 -7.075 -5.516 1.00 2.06 37 ARG A O 10
ATOM 16139 N N . ASP A 1 42 ? 4.129 -6.758 -7.270 1.00 1.54 38 ASP A N 10
ATOM 16140 C CA . ASP A 1 42 ? 5.141 -6.274 -8.209 1.00 1.53 38 ASP A CA 10
ATOM 16141 C C . ASP A 1 42 ? 5.732 -4.915 -7.797 1.00 1.59 38 ASP A C 10
ATOM 16142 O O . ASP A 1 42 ? 5.014 -4.011 -7.366 1.00 1.77 38 ASP A O 10
ATOM 16151 N N . ALA A 1 43 ? 7.045 -4.763 -7.976 1.00 1.55 39 ALA A N 10
ATOM 16152 C CA . ALA A 1 43 ? 7.831 -3.614 -7.524 1.00 1.66 39 ALA A CA 10
ATOM 16153 C C . ALA A 1 43 ? 7.433 -2.254 -8.113 1.00 1.58 39 ALA A C 10
ATOM 16154 O O . ALA A 1 43 ? 7.886 -1.226 -7.596 1.00 2.06 39 ALA A O 10
ATOM 16161 N N . ASN A 1 44 ? 6.621 -2.230 -9.174 1.00 1.17 40 ASN A N 10
ATOM 16162 C CA . ASN A 1 44 ? 6.030 -1.001 -9.689 1.00 1.08 40 ASN A CA 10
ATOM 16163 C C . ASN A 1 44 ? 4.505 -0.952 -9.500 1.00 0.87 40 ASN A C 10
ATOM 16164 O O . ASN A 1 44 ? 4.006 0.074 -9.040 1.00 0.90 40 ASN A O 10
ATOM 16175 N N . TRP A 1 45 ? 3.756 -2.041 -9.752 1.00 0.81 41 TRP A N 10
ATOM 16176 C CA . TRP A 1 45 ? 2.298 -2.055 -9.521 1.00 0.71 41 TRP A CA 10
ATOM 16177 C C . TRP A 1 45 ? 1.940 -1.716 -8.072 1.00 0.58 41 TRP A C 10
ATOM 16178 O O . TRP A 1 45 ? 1.053 -0.893 -7.852 1.00 0.51 41 TRP A O 10
ATOM 16199 N N . LEU A 1 46 ? 2.664 -2.275 -7.090 1.00 0.61 42 LEU A N 10
ATOM 16200 C CA . LEU A 1 46 ? 2.423 -2.026 -5.666 1.00 0.56 42 LEU A CA 10
ATOM 16201 C C . LEU A 1 46 ? 2.421 -0.521 -5.352 1.00 0.51 42 LEU A C 10
ATOM 16202 O O . LEU A 1 46 ? 1.573 -0.046 -4.597 1.00 0.54 42 LEU A O 10
ATOM 16218 N N . VAL A 1 47 ? 3.352 0.212 -5.966 1.00 0.58 43 VAL A N 10
ATOM 16219 C CA . VAL A 1 47 ? 3.548 1.656 -5.792 1.00 0.67 43 VAL A CA 10
ATOM 16220 C C . VAL A 1 47 ? 2.480 2.458 -6.546 1.00 0.67 43 VAL A C 10
ATOM 16221 O O . VAL A 1 47 ? 1.836 3.330 -5.955 1.00 0.92 43 VAL A O 10
ATOM 16234 N N . ARG A 1 48 ? 2.226 2.112 -7.819 1.00 0.56 44 ARG A N 10
ATOM 16235 C CA . ARG A 1 48 ? 1.191 2.740 -8.664 1.00 0.61 44 ARG A CA 10
ATOM 16236 C C . ARG A 1 48 ? -0.219 2.572 -8.090 1.00 0.72 44 ARG A C 10
ATOM 16237 O O . ARG A 1 48 ? -1.051 3.457 -8.285 1.00 1.12 44 ARG A O 10
ATOM 16258 N N . TRP A 1 49 ? -0.477 1.478 -7.371 1.00 0.56 45 TRP A N 10
ATOM 16259 C CA . TRP A 1 49 ? -1.683 1.250 -6.572 1.00 0.61 45 TRP A CA 10
ATOM 16260 C C . TRP A 1 49 ? -1.731 2.141 -5.327 1.00 0.66 45 TRP A C 10
ATOM 16261 O O . TRP A 1 49 ? -2.641 2.962 -5.186 1.00 0.82 45 TRP A O 10
ATOM 16282 N N . LEU A 1 50 ? -0.755 2.000 -4.419 1.00 0.63 46 LEU A N 10
ATOM 16283 C CA . LEU A 1 50 ? -0.889 2.473 -3.032 1.00 0.88 46 LEU A CA 10
ATOM 16284 C C . LEU A 1 50 ? -0.947 3.999 -2.888 1.00 1.02 46 LEU A C 10
ATOM 16285 O O . LEU A 1 50 ? -1.348 4.504 -1.839 1.00 1.34 46 LEU A O 10
ATOM 16301 N N . LYS A 1 51 ? -0.565 4.727 -3.942 1.00 0.93 47 LYS A N 10
ATOM 16302 C CA . LYS A 1 51 ? -0.630 6.186 -4.031 1.00 1.18 47 LYS A CA 10
ATOM 16303 C C . LYS A 1 51 ? -2.060 6.717 -4.180 1.00 1.40 47 LYS A C 10
ATOM 16304 O O . LYS A 1 51 ? -2.348 7.803 -3.685 1.00 1.66 47 LYS A O 10
ATOM 16323 N N . VAL A 1 52 ? -2.925 5.986 -4.894 1.00 1.33 48 VAL A N 10
ATOM 16324 C CA . VAL A 1 52 ? -4.132 6.536 -5.551 1.00 1.28 48 VAL A CA 10
ATOM 16325 C C . VAL A 1 52 ? -5.253 5.483 -5.789 1.00 1.06 48 VAL A C 10
ATOM 16326 O O . VAL A 1 52 ? -5.896 5.474 -6.842 1.00 1.20 48 VAL A O 10
ATOM 16339 N N . PRO A 1 53 ? -5.541 4.565 -4.842 1.00 0.87 49 PRO A N 10
ATOM 16340 C CA . PRO A 1 53 ? -6.375 3.372 -5.083 1.00 0.69 49 PRO A CA 10
ATOM 16341 C C . PRO A 1 53 ? -7.807 3.675 -5.559 1.00 0.73 49 PRO A C 10
ATOM 16342 O O . PRO A 1 53 ? -8.340 2.950 -6.400 1.00 0.82 49 PRO A O 10
ATOM 16353 N N . ASP A 1 54 ? -8.418 4.778 -5.104 1.00 0.96 50 ASP A N 10
ATOM 16354 C CA . ASP A 1 54 ? -9.755 5.193 -5.557 1.00 1.05 50 ASP A CA 10
ATOM 16355 C C . ASP A 1 54 ? -9.796 5.556 -7.055 1.00 1.04 50 ASP A C 10
ATOM 16356 O O . ASP A 1 54 ? -10.853 5.462 -7.682 1.00 1.20 50 ASP A O 10
ATOM 16365 N N . GLN A 1 55 ? -8.661 5.950 -7.641 1.00 1.02 51 GLN A N 10
ATOM 16366 C CA . GLN A 1 55 ? -8.505 6.127 -9.082 1.00 1.04 51 GLN A CA 10
ATOM 16367 C C . GLN A 1 55 ? -8.164 4.799 -9.773 1.00 0.94 51 GLN A C 10
ATOM 16368 O O . GLN A 1 55 ? -8.645 4.557 -10.875 1.00 0.96 51 GLN A O 10
ATOM 16382 N N . MET A 1 56 ? -7.417 3.891 -9.129 1.00 0.87 52 MET A N 10
ATOM 16383 C CA . MET A 1 56 ? -7.096 2.593 -9.734 1.00 0.74 52 MET A CA 10
ATOM 16384 C C . MET A 1 56 ? -8.337 1.695 -9.916 1.00 0.63 52 MET A C 10
ATOM 16385 O O . MET A 1 56 ? -8.492 1.050 -10.957 1.00 0.63 52 MET A O 10
ATOM 16399 N N . LEU A 1 57 ? -9.265 1.693 -8.953 1.00 0.65 53 LEU A N 10
ATOM 16400 C CA . LEU A 1 57 ? -10.570 1.029 -9.108 1.00 0.64 53 LEU A CA 10
ATOM 16401 C C . LEU A 1 57 ? -11.505 1.771 -10.085 1.00 0.69 53 LEU A C 10
ATOM 16402 O O . LEU A 1 57 ? -12.425 1.156 -10.619 1.00 0.80 53 LEU A O 10
ATOM 16418 N N . ALA A 1 58 ? -11.267 3.058 -10.367 1.00 0.69 54 ALA A N 10
ATOM 16419 C CA . ALA A 1 58 ? -11.968 3.797 -11.424 1.00 0.79 54 ALA A CA 10
ATOM 16420 C C . ALA A 1 58 ? -11.401 3.495 -12.828 1.00 0.83 54 ALA A C 10
ATOM 16421 O O . ALA A 1 58 ? -12.167 3.311 -13.776 1.00 0.97 54 ALA A O 10
ATOM 16428 N N . GLU A 1 59 ? -10.075 3.373 -12.981 1.00 0.83 55 GLU A N 10
ATOM 16429 C CA . GLU A 1 59 ? -9.433 2.916 -14.228 1.00 0.92 55 GLU A CA 10
ATOM 16430 C C . GLU A 1 59 ? -9.657 1.416 -14.495 1.00 0.96 55 GLU A C 10
ATOM 16431 O O . GLU A 1 59 ? -9.331 0.932 -15.584 1.00 1.18 55 GLU A O 10
ATOM 16443 N N . LYS A 1 60 ? -10.191 0.692 -13.500 1.00 0.97 56 LYS A N 10
ATOM 16444 C CA . LYS A 1 60 ? -10.465 -0.751 -13.491 1.00 1.00 56 LYS A CA 10
ATOM 16445 C C . LYS A 1 60 ? -9.253 -1.569 -13.946 1.00 0.95 56 LYS A C 10
ATOM 16446 O O . LYS A 1 60 ? -9.327 -2.361 -14.885 1.00 1.45 56 LYS A O 10
ATOM 16465 N N . ASP A 1 61 ? -8.138 -1.362 -13.246 1.00 0.82 57 ASP A N 10
ATOM 16466 C CA . ASP A 1 61 ? -6.940 -2.197 -13.309 1.00 0.87 57 ASP A CA 10
ATOM 16467 C C . ASP A 1 61 ? -7.257 -3.497 -12.573 1.00 0.86 57 ASP A C 10
ATOM 16468 O O . ASP A 1 61 ? -7.471 -3.512 -11.356 1.00 0.88 57 ASP A O 10
ATOM 16477 N N . PRO A 1 62 ? -7.407 -4.595 -13.319 1.00 0.91 58 PRO A N 10
ATOM 16478 C CA . PRO A 1 62 ? -8.225 -5.720 -12.886 1.00 1.02 58 PRO A CA 10
ATOM 16479 C C . PRO A 1 62 ? -7.598 -6.553 -11.767 1.00 1.11 58 PRO A C 10
ATOM 16480 O O . PRO A 1 62 ? -8.310 -7.253 -11.048 1.00 1.82 58 PRO A O 10
ATOM 16491 N N . LEU A 1 63 ? -6.284 -6.414 -11.587 1.00 0.87 59 LEU A N 10
ATOM 16492 C CA . LEU A 1 63 ? -5.543 -6.918 -10.427 1.00 0.90 59 LEU A CA 10
ATOM 16493 C C . LEU A 1 63 ? -6.104 -6.319 -9.124 1.00 0.75 59 LEU A C 10
ATOM 16494 O O . LEU A 1 63 ? -6.452 -7.073 -8.221 1.00 0.84 59 LEU A O 10
ATOM 16510 N N . ALA A 1 64 ? -6.312 -4.999 -9.037 1.00 0.64 60 ALA A N 10
ATOM 16511 C CA . ALA A 1 64 ? -6.947 -4.410 -7.851 1.00 0.60 60 ALA A CA 10
ATOM 16512 C C . ALA A 1 64 ? -8.405 -4.868 -7.686 1.00 0.68 60 ALA A C 10
ATOM 16513 O O . ALA A 1 64 ? -8.858 -5.168 -6.580 1.00 0.77 60 ALA A O 10
ATOM 16520 N N . MET A 1 65 ? -9.126 -4.957 -8.812 1.00 0.72 61 MET A N 10
ATOM 16521 C CA . MET A 1 65 ? -10.538 -5.345 -8.867 1.00 0.80 61 MET A CA 10
ATOM 16522 C C . MET A 1 65 ? -10.795 -6.769 -8.340 1.00 0.92 61 MET A C 10
ATOM 16523 O O . MET A 1 65 ? -11.923 -7.064 -7.940 1.00 1.09 61 MET A O 10
ATOM 16537 N N . LEU A 1 66 ? -9.770 -7.634 -8.314 1.00 0.90 62 LEU A N 10
ATOM 16538 C CA . LEU A 1 66 ? -9.787 -8.917 -7.607 1.00 0.99 62 LEU A CA 10
ATOM 16539 C C . LEU A 1 66 ? -9.762 -8.756 -6.086 1.00 0.91 62 LEU A C 10
ATOM 16540 O O . LEU A 1 66 ? -10.519 -9.432 -5.393 1.00 1.16 62 LEU A O 10
ATOM 16556 N N . LEU A 1 67 ? -8.826 -7.948 -5.573 1.00 0.78 63 LEU A N 10
ATOM 16557 C CA . LEU A 1 67 ? -8.401 -8.028 -4.171 1.00 0.96 63 LEU A CA 10
ATOM 16558 C C . LEU A 1 67 ? -9.463 -7.422 -3.275 1.00 1.11 63 LEU A C 10
ATOM 16559 O O . LEU A 1 67 ? -9.974 -8.044 -2.349 1.00 1.53 63 LEU A O 10
ATOM 16575 N N . PHE A 1 68 ? -9.803 -6.186 -3.625 1.00 0.83 64 PHE A N 10
ATOM 16576 C CA . PHE A 1 68 ? -10.737 -5.377 -2.827 1.00 0.89 64 PHE A CA 10
ATOM 16577 C C . PHE A 1 68 ? -12.121 -6.065 -2.705 1.00 1.00 64 PHE A C 10
ATOM 16578 O O . PHE A 1 68 ? -12.773 -6.011 -1.661 1.00 1.24 64 PHE A O 10
ATOM 16595 N N . GLU A 1 69 ? -12.522 -6.809 -3.740 1.00 0.96 65 GLU A N 10
ATOM 16596 C CA . GLU A 1 69 ? -13.722 -7.623 -3.853 1.00 1.29 65 GLU A CA 10
ATOM 16597 C C . GLU A 1 69 ? -13.735 -8.845 -2.901 1.00 1.43 65 GLU A C 10
ATOM 16598 O O . GLU A 1 69 ? -14.814 -9.317 -2.532 1.00 1.90 65 GLU A O 10
ATOM 16610 N N . GLN A 1 70 ? -12.564 -9.312 -2.442 1.00 1.17 66 GLN A N 10
ATOM 16611 C CA . GLN A 1 70 ? -12.393 -10.321 -1.376 1.00 1.26 66 GLN A CA 10
ATOM 16612 C C . GLN A 1 70 ? -12.036 -9.719 0.002 1.00 1.20 66 GLN A C 10
ATOM 16613 O O . GLN A 1 70 ? -11.997 -10.436 1.007 1.00 1.32 66 GLN A O 10
ATOM 16627 N N . TYR A 1 71 ? -11.822 -8.401 0.070 1.00 1.20 67 TYR A N 10
ATOM 16628 C CA . TYR A 1 71 ? -11.641 -7.614 1.296 1.00 1.32 67 TYR A CA 10
ATOM 16629 C C . TYR A 1 71 ? -12.922 -6.847 1.692 1.00 1.46 67 TYR A C 10
ATOM 16630 O O . TYR A 1 71 ? -12.890 -5.677 2.089 1.00 1.80 67 TYR A O 10
ATOM 16648 N N . ASN A 1 72 ? -14.079 -7.515 1.593 1.00 1.48 68 ASN A N 10
ATOM 16649 C CA . ASN A 1 72 ? -15.414 -7.017 1.957 1.00 1.64 68 ASN A CA 10
ATOM 16650 C C . ASN A 1 72 ? -15.862 -5.764 1.172 1.00 1.53 68 ASN A C 10
ATOM 16651 O O . ASN A 1 72 ? -16.711 -5.000 1.636 1.00 1.68 68 ASN A O 10
ATOM 16662 N N . ARG A 1 73 ? -15.269 -5.535 -0.012 1.00 1.32 69 ARG A N 10
ATOM 16663 C CA . ARG A 1 73 ? -15.438 -4.333 -0.855 1.00 1.19 69 ARG A CA 10
ATOM 16664 C C . ARG A 1 73 ? -15.108 -3.009 -0.142 1.00 1.03 69 ARG A C 10
ATOM 16665 O O . ARG A 1 73 ? -15.587 -1.952 -0.560 1.00 1.58 69 ARG A O 10
ATOM 16686 N N . LEU A 1 74 ? -14.296 -3.033 0.920 1.00 0.89 70 LEU A N 10
ATOM 16687 C CA . LEU A 1 74 ? -13.972 -1.863 1.757 1.00 0.90 70 LEU A CA 10
ATOM 16688 C C . LEU A 1 74 ? -12.878 -0.975 1.125 1.00 1.07 70 LEU A C 10
ATOM 16689 O O . LEU A 1 74 ? -11.824 -0.743 1.719 1.00 2.50 70 LEU A O 10
ATOM 16705 N N . ALA A 1 75 ? -13.123 -0.522 -0.107 1.00 0.98 71 ALA A N 10
ATOM 16706 C CA . ALA A 1 75 ? -12.157 0.153 -0.975 1.00 0.94 71 ALA A CA 10
ATOM 16707 C C . ALA A 1 75 ? -11.376 1.275 -0.261 1.00 1.04 71 ALA A C 10
ATOM 16708 O O . ALA A 1 75 ? -11.964 2.171 0.356 1.00 1.77 71 ALA A O 10
ATOM 16715 N N . MET A 1 76 ? -10.047 1.228 -0.371 1.00 0.93 72 MET A N 10
ATOM 16716 C CA . MET A 1 76 ? -9.144 2.199 0.246 1.00 0.94 72 MET A CA 10
ATOM 16717 C C . MET A 1 76 ? -9.323 3.610 -0.367 1.00 1.00 72 MET A C 10
ATOM 16718 O O . MET A 1 76 ? -9.454 3.736 -1.590 1.00 1.01 72 MET A O 10
ATOM 16732 N N . PRO A 1 77 ? -9.342 4.687 0.445 1.00 1.21 73 PRO A N 10
ATOM 16733 C CA . PRO A 1 77 ? -9.411 6.061 -0.060 1.00 1.43 73 PRO A CA 10
ATOM 16734 C C . PRO A 1 77 ? -8.110 6.490 -0.759 1.00 1.45 73 PRO A C 10
ATOM 16735 O O . PRO A 1 77 ? -7.034 5.945 -0.505 1.00 1.36 73 PRO A O 10
ATOM 16746 N N . ASN A 1 78 ? -8.183 7.520 -1.605 1.00 1.75 74 ASN A N 10
ATOM 16747 C CA . ASN A 1 78 ? -6.987 8.209 -2.087 1.00 1.88 74 ASN A CA 10
ATOM 16748 C C . ASN A 1 78 ? -6.413 9.087 -0.960 1.00 1.71 74 ASN A C 10
ATOM 16749 O O . ASN A 1 78 ? -7.007 10.093 -0.566 1.00 2.32 74 ASN A O 10
ATOM 16760 N N . MET A 1 79 ? -5.243 8.687 -0.453 1.00 1.56 75 MET A N 10
ATOM 16761 C CA . MET A 1 79 ? -4.536 9.298 0.686 1.00 1.64 75 MET A CA 10
ATOM 16762 C C . MET A 1 79 ? -3.631 10.484 0.287 1.00 1.64 75 MET A C 10
ATOM 16763 O O . MET A 1 79 ? -2.941 11.044 1.145 1.00 2.09 75 MET A O 10
ATOM 16777 N N . ARG A 1 80 ? -3.599 10.857 -1.005 1.00 1.95 76 ARG A N 10
ATOM 16778 C CA . ARG A 1 80 ? -2.794 11.955 -1.576 1.00 2.04 76 ARG A CA 10
ATOM 16779 C C . ARG A 1 80 ? -1.324 11.894 -1.151 1.00 1.60 76 ARG A C 10
ATOM 16780 O O . ARG A 1 80 ? -0.805 12.817 -0.518 1.00 1.69 76 ARG A O 10
ATOM 16801 N N . LEU A 1 81 ? -0.660 10.774 -1.454 1.00 1.47 77 LEU A N 10
ATOM 16802 C CA . LEU A 1 81 ? 0.755 10.552 -1.127 1.00 1.30 77 LEU A CA 10
ATOM 16803 C C . LEU A 1 81 ? 1.677 11.247 -2.146 1.00 1.28 77 LEU A C 10
ATOM 16804 O O . LEU A 1 81 ? 1.411 11.199 -3.351 1.00 1.41 77 LEU A O 10
ATOM 16820 N N . GLY A 1 82 ? 2.753 11.884 -1.676 1.00 1.28 78 GLY A N 10
ATOM 16821 C CA . GLY A 1 82 ? 3.740 12.564 -2.527 1.00 1.40 78 GLY A CA 10
ATOM 16822 C C . GLY A 1 82 ? 4.833 11.628 -3.055 1.00 1.11 78 GLY A C 10
ATOM 16823 O O . GLY A 1 82 ? 5.217 10.674 -2.382 1.00 0.86 78 GLY A O 10
ATOM 16827 N N . ASP A 1 83 ? 5.362 11.887 -4.255 1.00 1.25 79 ASP A N 10
ATOM 16828 C CA . ASP A 1 83 ? 6.301 10.985 -4.948 1.00 1.19 79 ASP A CA 10
ATOM 16829 C C . ASP A 1 83 ? 7.597 10.691 -4.157 1.00 1.07 79 ASP A C 10
ATOM 16830 O O . ASP A 1 83 ? 8.142 9.588 -4.270 1.00 1.27 79 ASP A O 10
ATOM 16839 N N . ALA A 1 84 ? 8.076 11.647 -3.349 1.00 1.16 80 ALA A N 10
ATOM 16840 C CA . ALA A 1 84 ? 9.270 11.501 -2.504 1.00 1.17 80 ALA A CA 10
ATOM 16841 C C . ALA A 1 84 ? 8.986 10.856 -1.128 1.00 0.99 80 ALA A C 10
ATOM 16842 O O . ALA A 1 84 ? 9.872 10.248 -0.527 1.00 1.13 80 ALA A O 10
ATOM 16849 N N . GLU A 1 85 ? 7.749 10.969 -0.637 1.00 0.86 81 GLU A N 10
ATOM 16850 C CA . GLU A 1 85 ? 7.229 10.334 0.575 1.00 0.81 81 GLU A CA 10
ATOM 16851 C C . GLU A 1 85 ? 6.938 8.843 0.327 1.00 0.69 81 GLU A C 10
ATOM 16852 O O . GLU A 1 85 ? 7.333 7.983 1.116 1.00 0.77 81 GLU A O 10
ATOM 16864 N N . VAL A 1 86 ? 6.324 8.525 -0.820 1.00 0.61 82 VAL A N 10
ATOM 16865 C CA . VAL A 1 86 ? 6.099 7.158 -1.318 1.00 0.61 82 VAL A CA 10
ATOM 16866 C C . VAL A 1 86 ? 7.430 6.414 -1.484 1.00 0.66 82 VAL A C 10
ATOM 16867 O O . VAL A 1 86 ? 7.558 5.298 -0.989 1.00 0.69 82 VAL A O 10
ATOM 16880 N N . SER A 1 87 ? 8.451 7.004 -2.118 1.00 0.72 83 SER A N 10
ATOM 16881 C CA . SER A 1 87 ? 9.725 6.303 -2.364 1.00 0.82 83 SER A CA 10
ATOM 16882 C C . SER A 1 87 ? 10.493 5.964 -1.077 1.00 0.89 83 SER A C 10
ATOM 16883 O O . SER A 1 87 ? 11.092 4.887 -0.996 1.00 0.94 83 SER A O 10
ATOM 16891 N N . ALA A 1 88 ? 10.423 6.810 -0.043 1.00 0.95 84 ALA A N 10
ATOM 16892 C CA . ALA A 1 88 ? 10.952 6.504 1.291 1.00 1.06 84 ALA A CA 10
ATOM 16893 C C . ALA A 1 88 ? 10.143 5.391 1.993 1.00 1.00 84 ALA A C 10
ATOM 16894 O O . ALA A 1 88 ? 10.715 4.498 2.629 1.00 1.04 84 ALA A O 10
ATOM 16901 N N . LEU A 1 89 ? 8.815 5.392 1.833 1.00 0.93 85 LEU A N 10
ATOM 16902 C CA . LEU A 1 89 ? 7.917 4.363 2.369 1.00 0.92 85 LEU A CA 10
ATOM 16903 C C . LEU A 1 89 ? 8.125 2.985 1.701 1.00 0.81 85 LEU A C 10
ATOM 16904 O O . LEU A 1 89 ? 8.024 1.956 2.365 1.00 0.87 85 LEU A O 10
ATOM 16920 N N . ILE A 1 90 ? 8.505 2.960 0.422 1.00 0.73 86 ILE A N 10
ATOM 16921 C CA . ILE A 1 90 ? 8.882 1.755 -0.342 1.00 0.73 86 ILE A CA 10
ATOM 16922 C C . ILE A 1 90 ? 10.149 1.126 0.257 1.00 0.73 86 ILE A C 10
ATOM 16923 O O . ILE A 1 90 ? 10.207 -0.094 0.433 1.00 0.81 86 ILE A O 10
ATOM 16939 N N . SER A 1 91 ? 11.124 1.955 0.651 1.00 0.73 87 SER A N 10
ATOM 16940 C CA . SER A 1 91 ? 12.317 1.515 1.385 1.00 0.76 87 SER A CA 10
ATOM 16941 C C . SER A 1 91 ? 11.994 1.051 2.811 1.00 0.76 87 SER A C 10
ATOM 16942 O O . SER A 1 91 ? 12.612 0.101 3.287 1.00 0.82 87 SER A O 10
ATOM 16950 N N . TYR A 1 92 ? 10.994 1.632 3.493 1.00 0.78 88 TYR A N 10
ATOM 16951 C CA . TYR A 1 92 ? 10.514 1.049 4.761 1.00 0.80 88 TYR A CA 10
ATOM 16952 C C . TYR A 1 92 ? 9.891 -0.348 4.584 1.00 0.77 88 TYR A C 10
ATOM 16953 O O . TYR A 1 92 ? 10.146 -1.236 5.400 1.00 0.80 88 TYR A O 10
ATOM 16971 N N . LEU A 1 93 ? 9.135 -0.577 3.504 1.00 0.81 89 LEU A N 10
ATOM 16972 C CA . LEU A 1 93 ? 8.536 -1.885 3.211 1.00 0.86 89 LEU A CA 10
ATOM 16973 C C . LEU A 1 93 ? 9.570 -2.968 2.852 1.00 0.87 89 LEU A C 10
ATOM 16974 O O . LEU A 1 93 ? 9.276 -4.151 3.012 1.00 1.08 89 LEU A O 10
ATOM 16990 N N . GLU A 1 94 ? 10.787 -2.608 2.434 1.00 0.87 90 GLU A N 10
ATOM 16991 C CA . GLU A 1 94 ? 11.919 -3.549 2.361 1.00 1.01 90 GLU A CA 10
ATOM 16992 C C . GLU A 1 94 ? 12.487 -3.920 3.741 1.00 0.99 90 GLU A C 10
ATOM 16993 O O . GLU A 1 94 ? 12.873 -5.069 3.955 1.00 1.09 90 GLU A O 10
ATOM 17005 N N . GLU A 1 95 ? 12.556 -2.961 4.669 1.00 1.04 91 GLU A N 10
ATOM 17006 C CA . GLU A 1 95 ? 13.194 -3.138 5.982 1.00 1.33 91 GLU A CA 10
ATOM 17007 C C . GLU A 1 95 ? 12.293 -3.856 6.993 1.00 1.35 91 GLU A C 10
ATOM 17008 O O . GLU A 1 95 ? 12.689 -4.881 7.552 1.00 1.53 91 GLU A O 10
ATOM 17020 N N . GLU A 1 96 ? 11.069 -3.369 7.217 1.00 1.34 92 GLU A N 10
ATOM 17021 C CA . GLU A 1 96 ? 10.190 -3.915 8.263 1.00 1.61 92 GLU A CA 10
ATOM 17022 C C . GLU A 1 96 ? 9.775 -5.364 7.944 1.00 1.81 92 GLU A C 10
ATOM 17023 O O . GLU A 1 96 ? 9.765 -6.216 8.833 1.00 1.99 92 GLU A O 10
ATOM 17035 N N . THR A 1 97 ? 9.553 -5.666 6.656 1.00 1.81 93 THR A N 10
ATOM 17036 C CA . THR A 1 97 ? 9.332 -7.024 6.121 1.00 1.99 93 THR A CA 10
ATOM 17037 C C . THR A 1 97 ? 10.435 -7.995 6.550 1.00 2.18 93 THR A C 10
ATOM 17038 O O . THR A 1 97 ? 10.139 -9.129 6.931 1.00 2.53 93 THR A O 10
ATOM 17049 N N . ALA A 1 98 ? 11.702 -7.565 6.517 1.00 2.06 94 ALA A N 10
ATOM 17050 C CA . ALA A 1 98 ? 12.837 -8.382 6.931 1.00 2.36 94 ALA A CA 10
ATOM 17051 C C . ALA A 1 98 ? 12.990 -8.448 8.460 1.00 2.59 94 ALA A C 10
ATOM 17052 O O . ALA A 1 98 ? 13.190 -9.544 9.000 1.00 3.24 94 ALA A O 10
ATOM 17059 N N . ARG A 1 99 ? 12.835 -7.318 9.169 1.00 2.24 95 ARG A N 10
ATOM 17060 C CA . ARG A 1 99 ? 12.889 -7.264 10.646 1.00 2.54 95 ARG A CA 10
ATOM 17061 C C . ARG A 1 99 ? 11.881 -8.227 11.293 1.00 2.75 95 ARG A C 10
ATOM 17062 O O . ARG A 1 99 ? 12.210 -8.855 12.293 1.00 3.09 95 ARG A O 10
ATOM 17083 N N . LEU A 1 100 ? 10.710 -8.434 10.688 1.00 2.69 96 LEU A N 10
ATOM 17084 C CA . LEU A 1 100 ? 9.701 -9.398 11.157 1.00 2.92 96 LEU A CA 10
ATOM 17085 C C . LEU A 1 100 ? 10.147 -10.874 11.138 1.00 2.78 96 LEU A C 10
ATOM 17086 O O . LEU A 1 100 ? 9.587 -11.676 11.888 1.00 3.25 96 LEU A O 10
ATOM 17102 N N . GLN A 1 101 ? 11.145 -11.250 10.328 1.00 3.08 97 GLN A N 10
ATOM 17103 C CA . GLN A 1 101 ? 11.665 -12.630 10.277 1.00 4.14 97 GLN A CA 10
ATOM 17104 C C . GLN A 1 101 ? 12.751 -12.916 11.339 1.00 4.83 97 GLN A C 10
ATOM 17105 O O . GLN A 1 101 ? 12.976 -14.080 11.678 1.00 5.96 97 GLN A O 10
ATOM 17119 N N . THR A 1 102 ? 13.376 -11.868 11.893 1.00 4.80 98 THR A N 10
ATOM 17120 C CA . THR A 1 102 ? 14.257 -11.879 13.081 1.00 6.11 98 THR A CA 10
ATOM 17121 C C . THR A 1 102 ? 13.694 -10.852 14.079 1.00 6.50 98 THR A C 10
ATOM 17122 O O . THR A 1 102 ? 14.222 -9.744 14.186 1.00 7.13 98 THR A O 10
ATOM 17133 N N . PRO A 1 103 ? 12.576 -11.164 14.775 1.00 6.71 99 PRO A N 10
ATOM 17134 C CA . PRO A 1 103 ? 11.818 -10.215 15.603 1.00 7.59 99 PRO A CA 10
ATOM 17135 C C . PRO A 1 103 ? 12.485 -9.992 16.975 1.00 8.76 99 PRO A C 10
ATOM 17136 O O . PRO A 1 103 ? 11.927 -10.297 18.033 1.00 9.63 99 PRO A O 10
ATOM 17147 N N . VAL A 1 104 ? 13.720 -9.491 16.951 1.00 9.08 100 VAL A N 10
ATOM 17148 C CA . VAL A 1 104 ? 14.688 -9.536 18.059 1.00 10.37 100 VAL A CA 10
ATOM 17149 C C . VAL A 1 104 ? 14.838 -8.196 18.810 1.00 11.34 100 VAL A C 10
ATOM 17150 O O . VAL A 1 104 ? 15.494 -8.139 19.847 1.00 12.05 100 VAL A O 10
ATOM 17163 N N . THR A 1 105 ? 14.198 -7.125 18.316 1.00 11.67 101 THR A N 10
ATOM 17164 C CA . THR A 1 105 ? 14.152 -5.773 18.915 1.00 12.75 101 THR A CA 10
ATOM 17165 C C . THR A 1 105 ? 15.531 -5.250 19.352 1.00 13.87 101 THR A C 10
ATOM 17166 O O . THR A 1 105 ? 15.808 -5.091 20.543 1.00 14.74 101 THR A O 10
ATOM 17177 N N . ASN A 1 106 ? 16.407 -4.980 18.380 1.00 14.16 102 ASN A N 10
ATOM 17178 C CA . ASN A 1 106 ? 17.727 -4.376 18.611 1.00 15.47 102 ASN A CA 10
ATOM 17179 C C . ASN A 1 106 ? 17.624 -2.917 19.102 1.00 16.08 102 ASN A C 10
ATOM 17180 O O . ASN A 1 106 ? 18.452 -2.490 19.909 1.00 16.79 102 ASN A O 10
ATOM 17191 N N . ARG A 1 107 ? 16.615 -2.159 18.650 1.00 16.07 103 ARG A N 10
ATOM 17192 C CA . ARG A 1 107 ? 16.278 -0.816 19.151 1.00 16.78 103 ARG A CA 10
ATOM 17193 C C . ARG A 1 107 ? 15.132 -0.898 20.163 1.00 16.37 103 ARG A C 10
ATOM 17194 O O . ARG A 1 107 ? 13.983 -1.136 19.787 1.00 15.92 103 ARG A O 10
ATOM 17215 N N . GLY A 1 108 ? 15.451 -0.679 21.437 1.00 16.86 104 GLY A N 10
ATOM 17216 C CA . GLY A 1 108 ? 14.491 -0.660 22.546 1.00 16.85 104 GLY A CA 10
ATOM 17217 C C . GLY A 1 108 ? 13.787 0.689 22.755 1.00 16.91 104 GLY A C 10
ATOM 17218 O O . GLY A 1 108 ? 13.745 1.543 21.862 1.00 17.14 104 GLY A O 10
ATOM 17222 N N . ILE A 1 109 ? 13.257 0.890 23.966 1.00 16.93 105 ILE A N 10
ATOM 17223 C CA . ILE A 1 109 ? 12.658 2.159 24.429 1.00 17.26 105 ILE A CA 10
ATOM 17224 C C . ILE A 1 109 ? 13.602 2.794 25.478 1.00 18.41 105 ILE A C 10
ATOM 17225 O O . ILE A 1 109 ? 13.936 2.097 26.445 1.00 18.78 105 ILE A O 10
ATOM 17241 N N . PRO A 1 110 ? 14.046 4.063 25.337 1.00 19.17 106 PRO A N 10
ATOM 17242 C CA . PRO A 1 110 ? 15.098 4.674 26.172 1.00 20.41 106 PRO A CA 10
ATOM 17243 C C . PRO A 1 110 ? 14.868 4.645 27.687 1.00 20.81 106 PRO A C 10
ATOM 17244 O O . PRO A 1 110 ? 15.821 4.311 28.427 1.00 21.51 106 PRO A O 10
ATOM 17331 N N . SER A 1 5 ? 13.111 6.626 6.933 1.00 2.16 1 SER A N 11
ATOM 17332 C CA . SER A 1 5 ? 12.789 5.549 5.977 1.00 2.31 1 SER A CA 11
ATOM 17333 C C . SER A 1 5 ? 11.361 5.007 6.153 1.00 1.84 1 SER A C 11
ATOM 17334 O O . SER A 1 5 ? 11.159 3.808 6.350 1.00 3.08 1 SER A O 11
ATOM 17342 N N . GLY A 1 6 ? 10.378 5.917 6.158 1.00 1.11 2 GLY A N 11
ATOM 17343 C CA . GLY A 1 6 ? 8.939 5.630 6.193 1.00 0.81 2 GLY A CA 11
ATOM 17344 C C . GLY A 1 6 ? 8.277 5.539 7.578 1.00 0.91 2 GLY A C 11
ATOM 17345 O O . GLY A 1 6 ? 7.050 5.630 7.648 1.00 0.93 2 GLY A O 11
ATOM 17349 N N . GLU A 1 7 ? 9.035 5.397 8.674 1.00 1.13 3 GLU A N 11
ATOM 17350 C CA . GLU A 1 7 ? 8.470 5.103 10.010 1.00 1.26 3 GLU A CA 11
ATOM 17351 C C . GLU A 1 7 ? 7.505 6.195 10.498 1.00 1.19 3 GLU A C 11
ATOM 17352 O O . GLU A 1 7 ? 6.372 5.902 10.892 1.00 1.12 3 GLU A O 11
ATOM 17364 N N . GLN A 1 8 ? 7.922 7.462 10.396 1.00 1.29 4 GLN A N 11
ATOM 17365 C CA . GLN A 1 8 ? 7.120 8.615 10.809 1.00 1.35 4 GLN A CA 11
ATOM 17366 C C . GLN A 1 8 ? 5.814 8.714 10.001 1.00 1.13 4 GLN A C 11
ATOM 17367 O O . GLN A 1 8 ? 4.770 9.047 10.559 1.00 1.15 4 GLN A O 11
ATOM 17381 N N . ILE A 1 9 ? 5.827 8.355 8.713 1.00 1.04 5 ILE A N 11
ATOM 17382 C CA . ILE A 1 9 ? 4.637 8.365 7.842 1.00 1.00 5 ILE A CA 11
ATOM 17383 C C . ILE A 1 9 ? 3.658 7.265 8.269 1.00 0.91 5 ILE A C 11
ATOM 17384 O O . ILE A 1 9 ? 2.460 7.525 8.417 1.00 0.97 5 ILE A O 11
ATOM 17400 N N . PHE A 1 10 ? 4.157 6.048 8.522 1.00 0.84 6 PHE A N 11
ATOM 17401 C CA . PHE A 1 10 ? 3.320 4.930 8.961 1.00 0.86 6 PHE A CA 11
ATOM 17402 C C . PHE A 1 10 ? 2.633 5.217 10.303 1.00 0.90 6 PHE A C 11
ATOM 17403 O O . PHE A 1 10 ? 1.420 5.021 10.445 1.00 1.01 6 PHE A O 11
ATOM 17420 N N . ARG A 1 11 ? 3.385 5.733 11.281 1.00 0.90 7 ARG A N 11
ATOM 17421 C CA . ARG A 1 11 ? 2.872 6.085 12.615 1.00 1.01 7 ARG A CA 11
ATOM 17422 C C . ARG A 1 11 ? 1.831 7.214 12.553 1.00 1.02 7 ARG A C 11
ATOM 17423 O O . ARG A 1 11 ? 0.868 7.190 13.322 1.00 1.13 7 ARG A O 11
ATOM 17444 N N . THR A 1 12 ? 1.976 8.166 11.624 1.00 0.99 8 THR A N 11
ATOM 17445 C CA . THR A 1 12 ? 1.145 9.388 11.575 1.00 1.11 8 THR A CA 11
ATOM 17446 C C . THR A 1 12 ? -0.080 9.362 10.667 1.00 1.25 8 THR A C 11
ATOM 17447 O O . THR A 1 12 ? -1.049 10.049 10.999 1.00 1.48 8 THR A O 11
ATOM 17458 N N . ARG A 1 13 ? -0.089 8.617 9.551 1.00 1.22 9 ARG A N 11
ATOM 17459 C CA . ARG A 1 13 ? -1.285 8.513 8.680 1.00 1.56 9 ARG A CA 11
ATOM 17460 C C . ARG A 1 13 ? -1.528 7.134 8.056 1.00 1.07 9 ARG A C 11
ATOM 17461 O O . ARG A 1 13 ? -1.983 7.026 6.917 1.00 0.98 9 ARG A O 11
ATOM 17482 N N . CYS A 1 14 ? -1.184 6.074 8.788 1.00 1.17 10 CYS A N 11
ATOM 17483 C CA . CYS A 1 14 ? -1.308 4.690 8.306 1.00 1.05 10 CYS A CA 11
ATOM 17484 C C . CYS A 1 14 ? -1.622 3.645 9.394 1.00 1.04 10 CYS A C 11
ATOM 17485 O O . CYS A 1 14 ? -2.026 2.526 9.070 1.00 1.06 10 CYS A O 11
ATOM 17492 N N . SER A 1 15 ? -1.434 3.970 10.679 1.00 1.13 11 SER A N 11
ATOM 17493 C CA . SER A 1 15 ? -1.481 2.981 11.770 1.00 1.17 11 SER A CA 11
ATOM 17494 C C . SER A 1 15 ? -2.910 2.573 12.177 1.00 1.25 11 SER A C 11
ATOM 17495 O O . SER A 1 15 ? -3.896 3.244 11.851 1.00 2.05 11 SER A O 11
ATOM 17503 N N . SER A 1 16 ? -3.031 1.430 12.869 1.00 2.70 12 SER A N 11
ATOM 17504 C CA . SER A 1 16 ? -4.269 0.673 13.179 1.00 3.22 12 SER A CA 11
ATOM 17505 C C . SER A 1 16 ? -5.035 0.111 11.968 1.00 2.58 12 SER A C 11
ATOM 17506 O O . SER A 1 16 ? -5.454 -1.043 11.997 1.00 3.52 12 SER A O 11
ATOM 17514 N N . CYS A 1 17 ? -5.143 0.864 10.871 1.00 1.32 13 CYS A N 11
ATOM 17515 C CA . CYS A 1 17 ? -5.673 0.414 9.569 1.00 0.82 13 CYS A CA 11
ATOM 17516 C C . CYS A 1 17 ? -4.777 -0.618 8.855 1.00 0.92 13 CYS A C 11
ATOM 17517 O O . CYS A 1 17 ? -5.164 -1.149 7.813 1.00 1.61 13 CYS A O 11
ATOM 17524 N N . HIS A 1 18 ? -3.583 -0.890 9.391 1.00 0.82 14 HIS A N 11
ATOM 17525 C CA . HIS A 1 18 ? -2.634 -1.893 8.916 1.00 0.83 14 HIS A CA 11
ATOM 17526 C C . HIS A 1 18 ? -1.838 -2.548 10.046 1.00 0.92 14 HIS A C 11
ATOM 17527 O O . HIS A 1 18 ? -1.777 -2.063 11.180 1.00 1.27 14 HIS A O 11
ATOM 17541 N N . THR A 1 19 ? -1.138 -3.607 9.647 1.00 0.96 15 THR A N 11
ATOM 17542 C CA . THR A 1 19 ? 0.004 -4.168 10.384 1.00 1.16 15 THR A CA 11
ATOM 17543 C C . THR A 1 19 ? 1.151 -4.570 9.455 1.00 0.97 15 THR A C 11
ATOM 17544 O O . THR A 1 19 ? 0.954 -5.257 8.461 1.00 1.17 15 THR A O 11
ATOM 17555 N N . VAL A 1 20 ? 2.375 -4.177 9.797 1.00 0.79 16 VAL A N 11
ATOM 17556 C CA . VAL A 1 20 ? 3.616 -4.738 9.248 1.00 0.77 16 VAL A CA 11
ATOM 17557 C C . VAL A 1 20 ? 4.282 -5.567 10.337 1.00 0.89 16 VAL A C 11
ATOM 17558 O O . VAL A 1 20 ? 4.808 -5.040 11.315 1.00 1.24 16 VAL A O 11
ATOM 17571 N N . GLY A 1 21 ? 4.213 -6.884 10.154 1.00 1.11 17 GLY A N 11
ATOM 17572 C CA . GLY A 1 21 ? 4.947 -7.858 10.979 1.00 1.45 17 GLY A CA 11
ATOM 17573 C C . GLY A 1 21 ? 4.559 -7.843 12.466 1.00 1.69 17 GLY A C 11
ATOM 17574 O O . GLY A 1 21 ? 5.425 -7.858 13.343 1.00 2.44 17 GLY A O 11
ATOM 17578 N N . ASN A 1 22 ? 3.259 -7.730 12.743 1.00 1.78 18 ASN A N 11
ATOM 17579 C CA . ASN A 1 22 ? 2.669 -7.593 14.078 1.00 2.11 18 ASN A CA 11
ATOM 17580 C C . ASN A 1 22 ? 1.198 -8.054 14.079 1.00 2.17 18 ASN A C 11
ATOM 17581 O O . ASN A 1 22 ? 0.545 -8.040 13.027 1.00 3.13 18 ASN A O 11
ATOM 17592 N N . THR A 1 23 ? 0.638 -8.405 15.243 1.00 2.74 19 THR A N 11
ATOM 17593 C CA . THR A 1 23 ? -0.780 -8.789 15.350 1.00 3.20 19 THR A CA 11
ATOM 17594 C C . THR A 1 23 ? -1.715 -7.588 15.196 1.00 3.32 19 THR A C 11
ATOM 17595 O O . THR A 1 23 ? -1.490 -6.500 15.739 1.00 4.27 19 THR A O 11
ATOM 17606 N N . GLU A 1 24 ? -2.771 -7.773 14.411 1.00 3.76 20 GLU A N 11
ATOM 17607 C CA . GLU A 1 24 ? -3.821 -6.785 14.155 1.00 5.09 20 GLU A CA 11
ATOM 17608 C C . GLU A 1 24 ? -4.701 -6.520 15.398 1.00 5.14 20 GLU A C 11
ATOM 17609 O O . GLU A 1 24 ? -4.670 -7.311 16.348 1.00 4.65 20 GLU A O 11
ATOM 17621 N N . PRO A 1 25 ? -5.467 -5.411 15.442 1.00 6.60 21 PRO A N 11
ATOM 17622 C CA . PRO A 1 25 ? -6.262 -5.037 16.617 1.00 7.22 21 PRO A CA 11
ATOM 17623 C C . PRO A 1 25 ? -7.290 -6.085 17.080 1.00 6.59 21 PRO A C 11
ATOM 17624 O O . PRO A 1 25 ? -7.657 -7.004 16.341 1.00 6.33 21 PRO A O 11
ATOM 17635 N N . GLY A 1 26 ? -7.797 -5.924 18.305 1.00 7.22 22 GLY A N 11
ATOM 17636 C CA . GLY A 1 26 ? -8.917 -6.718 18.828 1.00 7.45 22 GLY A CA 11
ATOM 17637 C C . GLY A 1 26 ? -10.205 -6.473 18.030 1.00 7.26 22 GLY A C 11
ATOM 17638 O O . GLY A 1 26 ? -10.646 -5.326 17.922 1.00 7.74 22 GLY A O 11
ATOM 17642 N N . GLN A 1 27 ? -10.789 -7.540 17.467 1.00 7.12 23 GLN A N 11
ATOM 17643 C CA . GLN A 1 27 ? -11.874 -7.508 16.464 1.00 7.28 23 GLN A CA 11
ATOM 17644 C C . GLN A 1 27 ? -11.581 -6.504 15.315 1.00 6.28 23 GLN A C 11
ATOM 17645 O O . GLN A 1 27 ? -12.156 -5.411 15.275 1.00 6.49 23 GLN A O 11
ATOM 17659 N N . PRO A 1 28 ? -10.651 -6.834 14.396 1.00 5.58 24 PRO A N 11
ATOM 17660 C CA . PRO A 1 28 ? -10.121 -5.904 13.400 1.00 4.84 24 PRO A CA 11
ATOM 17661 C C . PRO A 1 28 ? -11.085 -5.730 12.218 1.00 4.42 24 PRO A C 11
ATOM 17662 O O . PRO A 1 28 ? -11.120 -6.543 11.287 1.00 4.71 24 PRO A O 11
ATOM 17673 N N . GLY A 1 29 ? -11.841 -4.630 12.227 1.00 4.44 25 GLY A N 11
ATOM 17674 C CA . GLY A 1 29 ? -12.641 -4.194 11.079 1.00 4.36 25 GLY A CA 11
ATOM 17675 C C . GLY A 1 29 ? -11.764 -3.745 9.904 1.00 3.05 25 GLY A C 11
ATOM 17676 O O . GLY A 1 29 ? -12.137 -3.946 8.747 1.00 3.41 25 GLY A O 11
ATOM 17680 N N . ILE A 1 30 ? -10.586 -3.188 10.211 1.00 1.94 26 ILE A N 11
ATOM 17681 C CA . ILE A 1 30 ? -9.473 -2.912 9.303 1.00 1.31 26 ILE A CA 11
ATOM 17682 C C . ILE A 1 30 ? -8.149 -3.129 10.048 1.00 2.40 26 ILE A C 11
ATOM 17683 O O . ILE A 1 30 ? -7.964 -2.625 11.157 1.00 4.38 26 ILE A O 11
ATOM 17699 N N . GLY A 1 31 ? -7.236 -3.874 9.427 1.00 1.77 27 GLY A N 11
ATOM 17700 C CA . GLY A 1 31 ? -5.848 -4.075 9.877 1.00 2.97 27 GLY A CA 11
ATOM 17701 C C . GLY A 1 31 ? -4.898 -4.922 8.990 1.00 2.13 27 GLY A C 11
ATOM 17702 O O . GLY A 1 31 ? -4.006 -5.551 9.576 1.00 2.17 27 GLY A O 11
ATOM 17706 N N . PRO A 1 32 ? -5.044 -5.020 7.645 1.00 1.86 28 PRO A N 11
ATOM 17707 C CA . PRO A 1 32 ? -4.335 -5.999 6.800 1.00 1.51 28 PRO A CA 11
ATOM 17708 C C . PRO A 1 32 ? -2.796 -5.984 6.863 1.00 1.24 28 PRO A C 11
ATOM 17709 O O . PRO A 1 32 ? -2.164 -4.972 7.179 1.00 1.39 28 PRO A O 11
ATOM 17720 N N . ASP A 1 33 ? -2.205 -7.136 6.546 1.00 1.30 29 ASP A N 11
ATOM 17721 C CA . ASP A 1 33 ? -0.798 -7.488 6.770 1.00 1.26 29 ASP A CA 11
ATOM 17722 C C . ASP A 1 33 ? 0.150 -7.174 5.590 1.00 1.20 29 ASP A C 11
ATOM 17723 O O . ASP A 1 33 ? -0.112 -7.537 4.437 1.00 1.51 29 ASP A O 11
ATOM 17732 N N . LEU A 1 34 ? 1.287 -6.547 5.911 1.00 1.02 30 LEU A N 11
ATOM 17733 C CA . LEU A 1 34 ? 2.231 -5.892 4.988 1.00 1.02 30 LEU A CA 11
ATOM 17734 C C . LEU A 1 34 ? 3.594 -6.587 4.841 1.00 1.01 30 LEU A C 11
ATOM 17735 O O . LEU A 1 34 ? 4.283 -6.367 3.843 1.00 1.16 30 LEU A O 11
ATOM 17751 N N . LEU A 1 35 ? 4.024 -7.366 5.837 1.00 0.99 31 LEU A N 11
ATOM 17752 C CA . LEU A 1 35 ? 5.369 -7.956 5.891 1.00 1.05 31 LEU A CA 11
ATOM 17753 C C . LEU A 1 35 ? 5.622 -8.796 4.640 1.00 1.14 31 LEU A C 11
ATOM 17754 O O . LEU A 1 35 ? 4.845 -9.690 4.296 1.00 1.69 31 LEU A O 11
ATOM 17770 N N . GLY A 1 36 ? 6.712 -8.464 3.965 1.00 1.20 32 GLY A N 11
ATOM 17771 C CA . GLY A 1 36 ? 7.142 -9.056 2.691 1.00 1.32 32 GLY A CA 11
ATOM 17772 C C . GLY A 1 36 ? 6.203 -8.883 1.486 1.00 1.04 32 GLY A C 11
ATOM 17773 O O . GLY A 1 36 ? 6.466 -9.482 0.447 1.00 1.01 32 GLY A O 11
ATOM 17777 N N . VAL A 1 37 ? 5.125 -8.087 1.545 1.00 0.92 33 VAL A N 11
ATOM 17778 C CA . VAL A 1 37 ? 4.059 -8.128 0.513 1.00 0.87 33 VAL A CA 11
ATOM 17779 C C . VAL A 1 37 ? 4.526 -7.734 -0.903 1.00 0.71 33 VAL A C 11
ATOM 17780 O O . VAL A 1 37 ? 4.013 -8.263 -1.892 1.00 0.94 33 VAL A O 11
ATOM 17793 N N . THR A 1 38 ? 5.573 -6.907 -1.025 1.00 0.75 34 THR A N 11
ATOM 17794 C CA . THR A 1 38 ? 6.231 -6.564 -2.311 1.00 1.12 34 THR A CA 11
ATOM 17795 C C . THR A 1 38 ? 6.861 -7.777 -3.024 1.00 1.12 34 THR A C 11
ATOM 17796 O O . THR A 1 38 ? 7.077 -7.759 -4.237 1.00 1.50 34 THR A O 11
ATOM 17807 N N . ARG A 1 39 ? 7.111 -8.870 -2.290 1.00 0.86 35 ARG A N 11
ATOM 17808 C CA . ARG A 1 39 ? 7.634 -10.157 -2.781 1.00 0.94 35 ARG A CA 11
ATOM 17809 C C . ARG A 1 39 ? 6.531 -11.129 -3.237 1.00 1.04 35 ARG A C 11
ATOM 17810 O O . ARG A 1 39 ? 6.833 -12.205 -3.750 1.00 1.42 35 ARG A O 11
ATOM 17831 N N . GLN A 1 40 ? 5.260 -10.770 -3.028 1.00 0.97 36 GLN A N 11
ATOM 17832 C CA . GLN A 1 40 ? 4.088 -11.637 -3.247 1.00 1.08 36 GLN A CA 11
ATOM 17833 C C . GLN A 1 40 ? 3.004 -11.043 -4.167 1.00 1.12 36 GLN A C 11
ATOM 17834 O O . GLN A 1 40 ? 2.411 -11.779 -4.960 1.00 1.35 36 GLN A O 11
ATOM 17848 N N . ARG A 1 41 ? 2.743 -9.728 -4.102 1.00 1.18 37 ARG A N 11
ATOM 17849 C CA . ARG A 1 41 ? 1.698 -9.027 -4.886 1.00 1.56 37 ARG A CA 11
ATOM 17850 C C . ARG A 1 41 ? 2.236 -8.365 -6.177 1.00 1.83 37 ARG A C 11
ATOM 17851 O O . ARG A 1 41 ? 1.504 -7.638 -6.844 1.00 3.62 37 ARG A O 11
ATOM 17872 N N . ASP A 1 42 ? 3.484 -8.670 -6.550 1.00 1.54 38 ASP A N 11
ATOM 17873 C CA . ASP A 1 42 ? 4.324 -8.043 -7.573 1.00 1.56 38 ASP A CA 11
ATOM 17874 C C . ASP A 1 42 ? 4.631 -6.548 -7.346 1.00 1.38 38 ASP A C 11
ATOM 17875 O O . ASP A 1 42 ? 3.747 -5.719 -7.138 1.00 1.44 38 ASP A O 11
ATOM 17884 N N . ALA A 1 43 ? 5.918 -6.197 -7.414 1.00 1.34 39 ALA A N 11
ATOM 17885 C CA . ALA A 1 43 ? 6.448 -4.918 -6.955 1.00 1.24 39 ALA A CA 11
ATOM 17886 C C . ALA A 1 43 ? 5.956 -3.711 -7.771 1.00 1.28 39 ALA A C 11
ATOM 17887 O O . ALA A 1 43 ? 5.440 -2.764 -7.181 1.00 1.69 39 ALA A O 11
ATOM 17894 N N . ASN A 1 44 ? 6.069 -3.713 -9.106 1.00 1.17 40 ASN A N 11
ATOM 17895 C CA . ASN A 1 44 ? 5.696 -2.526 -9.889 1.00 1.19 40 ASN A CA 11
ATOM 17896 C C . ASN A 1 44 ? 4.183 -2.247 -9.820 1.00 1.09 40 ASN A C 11
ATOM 17897 O O . ASN A 1 44 ? 3.786 -1.094 -9.670 1.00 1.12 40 ASN A O 11
ATOM 17908 N N . TRP A 1 45 ? 3.344 -3.290 -9.815 1.00 1.05 41 TRP A N 11
ATOM 17909 C CA . TRP A 1 45 ? 1.908 -3.150 -9.559 1.00 0.96 41 TRP A CA 11
ATOM 17910 C C . TRP A 1 45 ? 1.641 -2.568 -8.164 1.00 0.85 41 TRP A C 11
ATOM 17911 O O . TRP A 1 45 ? 0.898 -1.594 -8.042 1.00 0.79 41 TRP A O 11
ATOM 17932 N N . LEU A 1 46 ? 2.281 -3.109 -7.119 1.00 0.87 42 LEU A N 11
ATOM 17933 C CA . LEU A 1 46 ? 2.105 -2.684 -5.724 1.00 0.81 42 LEU A CA 11
ATOM 17934 C C . LEU A 1 46 ? 2.484 -1.205 -5.532 1.00 0.81 42 LEU A C 11
ATOM 17935 O O . LEU A 1 46 ? 1.729 -0.447 -4.917 1.00 0.76 42 LEU A O 11
ATOM 17951 N N . VAL A 1 47 ? 3.616 -0.781 -6.104 1.00 0.97 43 VAL A N 11
ATOM 17952 C CA . VAL A 1 47 ? 4.144 0.594 -6.018 1.00 1.08 43 VAL A CA 11
ATOM 17953 C C . VAL A 1 47 ? 3.363 1.585 -6.905 1.00 1.14 43 VAL A C 11
ATOM 17954 O O . VAL A 1 47 ? 3.279 2.770 -6.576 1.00 1.34 43 VAL A O 11
ATOM 17967 N N . ARG A 1 48 ? 2.729 1.129 -7.993 1.00 1.08 44 ARG A N 11
ATOM 17968 C CA . ARG A 1 48 ? 1.744 1.916 -8.768 1.00 1.11 44 ARG A CA 11
ATOM 17969 C C . ARG A 1 48 ? 0.391 2.049 -8.062 1.00 1.00 44 ARG A C 11
ATOM 17970 O O . ARG A 1 48 ? -0.217 3.118 -8.130 1.00 1.20 44 ARG A O 11
ATOM 17991 N N . TRP A 1 49 ? -0.073 0.989 -7.395 1.00 0.79 45 TRP A N 11
ATOM 17992 C CA . TRP A 1 49 ? -1.371 0.900 -6.709 1.00 0.78 45 TRP A CA 11
ATOM 17993 C C . TRP A 1 49 ? -1.464 1.831 -5.498 1.00 0.80 45 TRP A C 11
ATOM 17994 O O . TRP A 1 49 ? -2.353 2.681 -5.443 1.00 0.99 45 TRP A O 11
ATOM 18015 N N . LEU A 1 50 ? -0.517 1.730 -4.556 1.00 0.73 46 LEU A N 11
ATOM 18016 C CA . LEU A 1 50 ? -0.597 2.404 -3.248 1.00 0.86 46 LEU A CA 11
ATOM 18017 C C . LEU A 1 50 ? -0.517 3.946 -3.309 1.00 0.86 46 LEU A C 11
ATOM 18018 O O . LEU A 1 50 ? -0.653 4.616 -2.287 1.00 1.04 46 LEU A O 11
ATOM 18034 N N . LYS A 1 51 ? -0.271 4.494 -4.506 1.00 0.77 47 LYS A N 11
ATOM 18035 C CA . LYS A 1 51 ? -0.119 5.918 -4.809 1.00 0.82 47 LYS A CA 11
ATOM 18036 C C . LYS A 1 51 ? -1.443 6.592 -5.201 1.00 0.78 47 LYS A C 11
ATOM 18037 O O . LYS A 1 51 ? -1.574 7.794 -4.985 1.00 1.04 47 LYS A O 11
ATOM 18056 N N . VAL A 1 52 ? -2.390 5.838 -5.784 1.00 0.61 48 VAL A N 11
ATOM 18057 C CA . VAL A 1 52 ? -3.608 6.349 -6.459 1.00 0.57 48 VAL A CA 11
ATOM 18058 C C . VAL A 1 52 ? -4.798 5.345 -6.487 1.00 0.49 48 VAL A C 11
ATOM 18059 O O . VAL A 1 52 ? -5.391 5.118 -7.545 1.00 0.53 48 VAL A O 11
ATOM 18072 N N . PRO A 1 53 ? -5.172 4.686 -5.370 1.00 0.48 49 PRO A N 11
ATOM 18073 C CA . PRO A 1 53 ? -6.115 3.555 -5.383 1.00 0.49 49 PRO A CA 11
ATOM 18074 C C . PRO A 1 53 ? -7.502 3.851 -5.998 1.00 0.59 49 PRO A C 11
ATOM 18075 O O . PRO A 1 53 ? -7.997 3.059 -6.805 1.00 0.91 49 PRO A O 11
ATOM 18086 N N . ASP A 1 54 ? -8.120 5.001 -5.701 1.00 0.58 50 ASP A N 11
ATOM 18087 C CA . ASP A 1 54 ? -9.434 5.375 -6.255 1.00 0.69 50 ASP A CA 11
ATOM 18088 C C . ASP A 1 54 ? -9.368 5.658 -7.765 1.00 0.68 50 ASP A C 11
ATOM 18089 O O . ASP A 1 54 ? -10.304 5.330 -8.502 1.00 0.81 50 ASP A O 11
ATOM 18098 N N . GLN A 1 55 ? -8.252 6.229 -8.228 1.00 0.67 51 GLN A N 11
ATOM 18099 C CA . GLN A 1 55 ? -8.032 6.563 -9.632 1.00 0.83 51 GLN A CA 11
ATOM 18100 C C . GLN A 1 55 ? -7.637 5.323 -10.455 1.00 0.88 51 GLN A C 11
ATOM 18101 O O . GLN A 1 55 ? -8.014 5.220 -11.625 1.00 1.08 51 GLN A O 11
ATOM 18115 N N . MET A 1 56 ? -6.949 4.349 -9.846 1.00 0.76 52 MET A N 11
ATOM 18116 C CA . MET A 1 56 ? -6.637 3.058 -10.470 1.00 0.86 52 MET A CA 11
ATOM 18117 C C . MET A 1 56 ? -7.900 2.194 -10.633 1.00 0.88 52 MET A C 11
ATOM 18118 O O . MET A 1 56 ? -8.114 1.605 -11.692 1.00 1.07 52 MET A O 11
ATOM 18132 N N . LEU A 1 57 ? -8.800 2.172 -9.636 1.00 0.77 53 LEU A N 11
ATOM 18133 C CA . LEU A 1 57 ? -10.123 1.554 -9.804 1.00 0.89 53 LEU A CA 11
ATOM 18134 C C . LEU A 1 57 ? -10.950 2.279 -10.882 1.00 1.03 53 LEU A C 11
ATOM 18135 O O . LEU A 1 57 ? -11.640 1.623 -11.665 1.00 1.23 53 LEU A O 11
ATOM 18151 N N . ALA A 1 58 ? -10.843 3.610 -10.994 1.00 0.98 54 ALA A N 11
ATOM 18152 C CA . ALA A 1 58 ? -11.505 4.382 -12.051 1.00 1.12 54 ALA A CA 11
ATOM 18153 C C . ALA A 1 58 ? -10.928 4.149 -13.468 1.00 1.25 54 ALA A C 11
ATOM 18154 O O . ALA A 1 58 ? -11.639 4.399 -14.444 1.00 1.57 54 ALA A O 11
ATOM 18161 N N . GLU A 1 59 ? -9.691 3.642 -13.599 1.00 1.08 55 GLU A N 11
ATOM 18162 C CA . GLU A 1 59 ? -9.101 3.208 -14.884 1.00 1.18 55 GLU A CA 11
ATOM 18163 C C . GLU A 1 59 ? -9.342 1.717 -15.202 1.00 1.24 55 GLU A C 11
ATOM 18164 O O . GLU A 1 59 ? -8.963 1.241 -16.279 1.00 1.50 55 GLU A O 11
ATOM 18176 N N . LYS A 1 60 ? -9.984 0.986 -14.275 1.00 1.19 56 LYS A N 11
ATOM 18177 C CA . LYS A 1 60 ? -10.323 -0.444 -14.349 1.00 1.23 56 LYS A CA 11
ATOM 18178 C C . LYS A 1 60 ? -9.084 -1.329 -14.548 1.00 1.23 56 LYS A C 11
ATOM 18179 O O . LYS A 1 60 ? -8.881 -1.949 -15.596 1.00 1.86 56 LYS A O 11
ATOM 18198 N N . ASP A 1 61 ? -8.248 -1.393 -13.518 1.00 0.83 57 ASP A N 11
ATOM 18199 C CA . ASP A 1 61 ? -7.058 -2.234 -13.424 1.00 0.86 57 ASP A CA 11
ATOM 18200 C C . ASP A 1 61 ? -7.477 -3.584 -12.851 1.00 0.89 57 ASP A C 11
ATOM 18201 O O . ASP A 1 61 ? -7.852 -3.681 -11.680 1.00 0.88 57 ASP A O 11
ATOM 18210 N N . PRO A 1 62 ? -7.488 -4.629 -13.685 1.00 1.03 58 PRO A N 11
ATOM 18211 C CA . PRO A 1 62 ? -8.314 -5.810 -13.464 1.00 1.24 58 PRO A CA 11
ATOM 18212 C C . PRO A 1 62 ? -7.885 -6.680 -12.286 1.00 1.34 58 PRO A C 11
ATOM 18213 O O . PRO A 1 62 ? -8.681 -7.480 -11.795 1.00 2.14 58 PRO A O 11
ATOM 18224 N N . LEU A 1 63 ? -6.645 -6.507 -11.835 1.00 0.94 59 LEU A N 11
ATOM 18225 C CA . LEU A 1 63 ? -6.117 -7.091 -10.604 1.00 0.91 59 LEU A CA 11
ATOM 18226 C C . LEU A 1 63 ? -6.674 -6.364 -9.368 1.00 0.86 59 LEU A C 11
ATOM 18227 O O . LEU A 1 63 ? -7.216 -7.024 -8.489 1.00 1.06 59 LEU A O 11
ATOM 18243 N N . ALA A 1 64 ? -6.662 -5.023 -9.315 1.00 0.70 60 ALA A N 11
ATOM 18244 C CA . ALA A 1 64 ? -7.172 -4.275 -8.153 1.00 0.65 60 ALA A CA 11
ATOM 18245 C C . ALA A 1 64 ? -8.651 -4.549 -7.841 1.00 0.60 60 ALA A C 11
ATOM 18246 O O . ALA A 1 64 ? -9.043 -4.598 -6.671 1.00 0.62 60 ALA A O 11
ATOM 18253 N N . MET A 1 65 ? -9.458 -4.770 -8.884 1.00 0.61 61 MET A N 11
ATOM 18254 C CA . MET A 1 65 ? -10.897 -5.030 -8.758 1.00 0.62 61 MET A CA 11
ATOM 18255 C C . MET A 1 65 ? -11.179 -6.260 -7.879 1.00 0.62 61 MET A C 11
ATOM 18256 O O . MET A 1 65 ? -12.247 -6.336 -7.269 1.00 0.73 61 MET A O 11
ATOM 18270 N N . LEU A 1 66 ? -10.233 -7.205 -7.787 1.00 0.65 62 LEU A N 11
ATOM 18271 C CA . LEU A 1 66 ? -10.331 -8.352 -6.891 1.00 0.82 62 LEU A CA 11
ATOM 18272 C C . LEU A 1 66 ? -10.185 -7.949 -5.425 1.00 0.97 62 LEU A C 11
ATOM 18273 O O . LEU A 1 66 ? -11.013 -8.372 -4.613 1.00 1.16 62 LEU A O 11
ATOM 18289 N N . LEU A 1 67 ? -9.131 -7.194 -5.073 1.00 0.99 63 LEU A N 11
ATOM 18290 C CA . LEU A 1 67 ? -8.769 -7.065 -3.650 1.00 1.25 63 LEU A CA 11
ATOM 18291 C C . LEU A 1 67 ? -9.807 -6.210 -2.934 1.00 1.30 63 LEU A C 11
ATOM 18292 O O . LEU A 1 67 ? -10.232 -6.523 -1.825 1.00 1.59 63 LEU A O 11
ATOM 18308 N N . PHE A 1 68 ? -10.239 -5.152 -3.620 1.00 1.09 64 PHE A N 11
ATOM 18309 C CA . PHE A 1 68 ? -11.111 -4.146 -3.014 1.00 1.24 64 PHE A CA 11
ATOM 18310 C C . PHE A 1 68 ? -12.515 -4.697 -2.700 1.00 1.45 64 PHE A C 11
ATOM 18311 O O . PHE A 1 68 ? -13.101 -4.300 -1.697 1.00 1.86 64 PHE A O 11
ATOM 18328 N N . GLU A 1 69 ? -13.041 -5.655 -3.484 1.00 1.25 65 GLU A N 11
ATOM 18329 C CA . GLU A 1 69 ? -14.280 -6.357 -3.111 1.00 1.39 65 GLU A CA 11
ATOM 18330 C C . GLU A 1 69 ? -14.063 -7.547 -2.164 1.00 1.45 65 GLU A C 11
ATOM 18331 O O . GLU A 1 69 ? -14.950 -7.826 -1.356 1.00 1.62 65 GLU A O 11
ATOM 18343 N N . GLN A 1 70 ? -12.912 -8.233 -2.217 1.00 1.40 66 GLN A N 11
ATOM 18344 C CA . GLN A 1 70 ? -12.611 -9.373 -1.338 1.00 1.48 66 GLN A CA 11
ATOM 18345 C C . GLN A 1 70 ? -12.426 -8.932 0.123 1.00 1.57 66 GLN A C 11
ATOM 18346 O O . GLN A 1 70 ? -12.948 -9.585 1.028 1.00 2.12 66 GLN A O 11
ATOM 18360 N N . TYR A 1 71 ? -11.765 -7.794 0.359 1.00 1.19 67 TYR A N 11
ATOM 18361 C CA . TYR A 1 71 ? -11.626 -7.173 1.681 1.00 1.31 67 TYR A CA 11
ATOM 18362 C C . TYR A 1 71 ? -12.836 -6.269 2.013 1.00 1.47 67 TYR A C 11
ATOM 18363 O O . TYR A 1 71 ? -12.712 -5.069 2.273 1.00 1.87 67 TYR A O 11
ATOM 18381 N N . ASN A 1 72 ? -14.036 -6.872 1.995 1.00 1.43 68 ASN A N 11
ATOM 18382 C CA . ASN A 1 72 ? -15.320 -6.298 2.436 1.00 1.55 68 ASN A CA 11
ATOM 18383 C C . ASN A 1 72 ? -15.725 -4.975 1.738 1.00 1.42 68 ASN A C 11
ATOM 18384 O O . ASN A 1 72 ? -16.196 -4.031 2.379 1.00 1.40 68 ASN A O 11
ATOM 18395 N N . ARG A 1 73 ? -15.543 -4.916 0.409 1.00 1.48 69 ARG A N 11
ATOM 18396 C CA . ARG A 1 73 ? -15.919 -3.793 -0.484 1.00 1.48 69 ARG A CA 11
ATOM 18397 C C . ARG A 1 73 ? -15.338 -2.414 -0.128 1.00 1.28 69 ARG A C 11
ATOM 18398 O O . ARG A 1 73 ? -15.853 -1.405 -0.609 1.00 1.85 69 ARG A O 11
ATOM 18419 N N . LEU A 1 74 ? -14.276 -2.335 0.673 1.00 0.94 70 LEU A N 11
ATOM 18420 C CA . LEU A 1 74 ? -13.685 -1.062 1.092 1.00 1.03 70 LEU A CA 11
ATOM 18421 C C . LEU A 1 74 ? -12.652 -0.556 0.070 1.00 1.25 70 LEU A C 11
ATOM 18422 O O . LEU A 1 74 ? -11.531 -1.062 0.010 1.00 2.83 70 LEU A O 11
ATOM 18438 N N . ALA A 1 75 ? -12.993 0.483 -0.702 1.00 1.36 71 ALA A N 11
ATOM 18439 C CA . ALA A 1 75 ? -12.006 1.174 -1.532 1.00 1.17 71 ALA A CA 11
ATOM 18440 C C . ALA A 1 75 ? -11.100 2.046 -0.642 1.00 1.13 71 ALA A C 11
ATOM 18441 O O . ALA A 1 75 ? -11.541 3.053 -0.075 1.00 2.03 71 ALA A O 11
ATOM 18448 N N . MET A 1 76 ? -9.832 1.646 -0.506 1.00 0.65 72 MET A N 11
ATOM 18449 C CA . MET A 1 76 ? -8.830 2.361 0.288 1.00 0.78 72 MET A CA 11
ATOM 18450 C C . MET A 1 76 ? -8.655 3.809 -0.218 1.00 0.70 72 MET A C 11
ATOM 18451 O O . MET A 1 76 ? -8.416 3.997 -1.412 1.00 0.65 72 MET A O 11
ATOM 18465 N N . PRO A 1 77 ? -8.723 4.831 0.656 1.00 0.97 73 PRO A N 11
ATOM 18466 C CA . PRO A 1 77 ? -8.507 6.214 0.251 1.00 1.13 73 PRO A CA 11
ATOM 18467 C C . PRO A 1 77 ? -7.024 6.512 -0.022 1.00 1.15 73 PRO A C 11
ATOM 18468 O O . PRO A 1 77 ? -6.130 5.958 0.623 1.00 1.20 73 PRO A O 11
ATOM 18479 N N . ASN A 1 78 ? -6.755 7.447 -0.935 1.00 1.19 74 ASN A N 11
ATOM 18480 C CA . ASN A 1 78 ? -5.418 8.014 -1.109 1.00 1.28 74 ASN A CA 11
ATOM 18481 C C . ASN A 1 78 ? -5.104 8.968 0.055 1.00 1.38 74 ASN A C 11
ATOM 18482 O O . ASN A 1 78 ? -5.665 10.062 0.132 1.00 1.88 74 ASN A O 11
ATOM 18493 N N . MET A 1 79 ? -4.154 8.601 0.920 1.00 1.68 75 MET A N 11
ATOM 18494 C CA . MET A 1 79 ? -3.654 9.446 2.020 1.00 1.79 75 MET A CA 11
ATOM 18495 C C . MET A 1 79 ? -2.689 10.543 1.507 1.00 1.83 75 MET A C 11
ATOM 18496 O O . MET A 1 79 ? -1.610 10.749 2.071 1.00 2.90 75 MET A O 11
ATOM 18510 N N . ARG A 1 80 ? -3.039 11.191 0.388 1.00 1.44 76 ARG A N 11
ATOM 18511 C CA . ARG A 1 80 ? -2.258 12.180 -0.382 1.00 1.50 76 ARG A CA 11
ATOM 18512 C C . ARG A 1 80 ? -0.780 11.816 -0.583 1.00 1.35 76 ARG A C 11
ATOM 18513 O O . ARG A 1 80 ? 0.107 12.586 -0.215 1.00 1.55 76 ARG A O 11
ATOM 18534 N N . LEU A 1 81 ? -0.481 10.619 -1.097 1.00 1.40 77 LEU A N 11
ATOM 18535 C CA . LEU A 1 81 ? 0.904 10.135 -1.214 1.00 1.54 77 LEU A CA 11
ATOM 18536 C C . LEU A 1 81 ? 1.711 10.892 -2.286 1.00 1.48 77 LEU A C 11
ATOM 18537 O O . LEU A 1 81 ? 1.405 10.804 -3.481 1.00 1.61 77 LEU A O 11
ATOM 18553 N N . GLY A 1 82 ? 2.769 11.580 -1.848 1.00 1.43 78 GLY A N 11
ATOM 18554 C CA . GLY A 1 82 ? 3.781 12.208 -2.705 1.00 1.48 78 GLY A CA 11
ATOM 18555 C C . GLY A 1 82 ? 4.897 11.254 -3.148 1.00 1.17 78 GLY A C 11
ATOM 18556 O O . GLY A 1 82 ? 5.095 10.194 -2.552 1.00 1.07 78 GLY A O 11
ATOM 18560 N N . ASP A 1 83 ? 5.663 11.638 -4.170 1.00 1.16 79 ASP A N 11
ATOM 18561 C CA . ASP A 1 83 ? 6.706 10.799 -4.787 1.00 1.04 79 ASP A CA 11
ATOM 18562 C C . ASP A 1 83 ? 7.796 10.327 -3.799 1.00 0.90 79 ASP A C 11
ATOM 18563 O O . ASP A 1 83 ? 8.171 9.149 -3.805 1.00 1.13 79 ASP A O 11
ATOM 18572 N N . ALA A 1 84 ? 8.259 11.220 -2.916 1.00 0.96 80 ALA A N 11
ATOM 18573 C CA . ALA A 1 84 ? 9.248 10.911 -1.881 1.00 0.95 80 ALA A CA 11
ATOM 18574 C C . ALA A 1 84 ? 8.628 10.236 -0.641 1.00 0.87 80 ALA A C 11
ATOM 18575 O O . ALA A 1 84 ? 9.329 9.583 0.133 1.00 0.93 80 ALA A O 11
ATOM 18582 N N . GLU A 1 85 ? 7.313 10.359 -0.439 1.00 0.92 81 GLU A N 11
ATOM 18583 C CA . GLU A 1 85 ? 6.588 9.619 0.601 1.00 0.98 81 GLU A CA 11
ATOM 18584 C C . GLU A 1 85 ? 6.379 8.160 0.193 1.00 0.85 81 GLU A C 11
ATOM 18585 O O . GLU A 1 85 ? 6.531 7.266 1.026 1.00 0.88 81 GLU A O 11
ATOM 18597 N N . VAL A 1 86 ? 6.138 7.903 -1.098 1.00 0.81 82 VAL A N 11
ATOM 18598 C CA . VAL A 1 86 ? 6.174 6.549 -1.666 1.00 0.88 82 VAL A CA 11
ATOM 18599 C C . VAL A 1 86 ? 7.569 5.948 -1.498 1.00 0.73 82 VAL A C 11
ATOM 18600 O O . VAL A 1 86 ? 7.672 4.873 -0.922 1.00 0.73 82 VAL A O 11
ATOM 18613 N N . SER A 1 87 ? 8.653 6.636 -1.887 1.00 0.71 83 SER A N 11
ATOM 18614 C CA . SER A 1 87 ? 10.020 6.099 -1.711 1.00 0.79 83 SER A CA 11
ATOM 18615 C C . SER A 1 87 ? 10.358 5.762 -0.244 1.00 0.69 83 SER A C 11
ATOM 18616 O O . SER A 1 87 ? 10.951 4.714 0.035 1.00 0.78 83 SER A O 11
ATOM 18624 N N . ALA A 1 88 ? 9.911 6.596 0.702 1.00 0.66 84 ALA A N 11
ATOM 18625 C CA . ALA A 1 88 ? 10.048 6.361 2.137 1.00 0.78 84 ALA A CA 11
ATOM 18626 C C . ALA A 1 88 ? 9.250 5.127 2.616 1.00 0.63 84 ALA A C 11
ATOM 18627 O O . ALA A 1 88 ? 9.799 4.247 3.288 1.00 0.63 84 ALA A O 11
ATOM 18634 N N . LEU A 1 89 ? 7.978 5.009 2.225 1.00 0.58 85 LEU A N 11
ATOM 18635 C CA . LEU A 1 89 ? 7.121 3.859 2.547 1.00 0.56 85 LEU A CA 11
ATOM 18636 C C . LEU A 1 89 ? 7.579 2.558 1.868 1.00 0.51 85 LEU A C 11
ATOM 18637 O O . LEU A 1 89 ? 7.406 1.477 2.426 1.00 0.58 85 LEU A O 11
ATOM 18653 N N . ILE A 1 90 ? 8.213 2.650 0.700 1.00 0.52 86 ILE A N 11
ATOM 18654 C CA . ILE A 1 90 ? 8.797 1.514 -0.023 1.00 0.64 86 ILE A CA 11
ATOM 18655 C C . ILE A 1 90 ? 10.027 0.997 0.716 1.00 0.69 86 ILE A C 11
ATOM 18656 O O . ILE A 1 90 ? 10.165 -0.218 0.839 1.00 0.79 86 ILE A O 11
ATOM 18672 N N . SER A 1 91 ? 10.845 1.874 1.312 1.00 0.72 87 SER A N 11
ATOM 18673 C CA . SER A 1 91 ? 11.861 1.410 2.265 1.00 0.91 87 SER A CA 11
ATOM 18674 C C . SER A 1 91 ? 11.242 0.752 3.502 1.00 0.90 87 SER A C 11
ATOM 18675 O O . SER A 1 91 ? 11.712 -0.309 3.915 1.00 1.11 87 SER A O 11
ATOM 18683 N N . TYR A 1 92 ? 10.162 1.319 4.053 1.00 0.80 88 TYR A N 11
ATOM 18684 C CA . TYR A 1 92 ? 9.499 0.752 5.238 1.00 0.95 88 TYR A CA 11
ATOM 18685 C C . TYR A 1 92 ? 8.871 -0.630 5.006 1.00 1.00 88 TYR A C 11
ATOM 18686 O O . TYR A 1 92 ? 8.766 -1.419 5.939 1.00 1.53 88 TYR A O 11
ATOM 18704 N N . LEU A 1 93 ? 8.484 -0.955 3.768 1.00 0.63 89 LEU A N 11
ATOM 18705 C CA . LEU A 1 93 ? 8.082 -2.309 3.392 1.00 0.66 89 LEU A CA 11
ATOM 18706 C C . LEU A 1 93 ? 9.279 -3.188 2.999 1.00 0.71 89 LEU A C 11
ATOM 18707 O O . LEU A 1 93 ? 9.487 -4.235 3.610 1.00 1.07 89 LEU A O 11
ATOM 18723 N N . GLU A 1 94 ? 10.049 -2.815 1.976 1.00 0.69 90 GLU A N 11
ATOM 18724 C CA . GLU A 1 94 ? 11.062 -3.693 1.376 1.00 0.90 90 GLU A CA 11
ATOM 18725 C C . GLU A 1 94 ? 12.302 -3.910 2.257 1.00 1.09 90 GLU A C 11
ATOM 18726 O O . GLU A 1 94 ? 12.675 -5.066 2.467 1.00 1.12 90 GLU A O 11
ATOM 18738 N N . GLU A 1 95 ? 12.952 -2.855 2.779 1.00 1.39 91 GLU A N 11
ATOM 18739 C CA . GLU A 1 95 ? 14.227 -3.038 3.499 1.00 1.89 91 GLU A CA 11
ATOM 18740 C C . GLU A 1 95 ? 14.045 -3.275 5.002 1.00 2.02 91 GLU A C 11
ATOM 18741 O O . GLU A 1 95 ? 14.905 -3.897 5.627 1.00 2.28 91 GLU A O 11
ATOM 18753 N N . GLU A 1 96 ? 12.927 -2.858 5.598 1.00 2.02 92 GLU A N 11
ATOM 18754 C CA . GLU A 1 96 ? 12.637 -3.152 7.012 1.00 2.48 92 GLU A CA 11
ATOM 18755 C C . GLU A 1 96 ? 12.045 -4.558 7.230 1.00 2.22 92 GLU A C 11
ATOM 18756 O O . GLU A 1 96 ? 12.233 -5.128 8.302 1.00 2.56 92 GLU A O 11
ATOM 18768 N N . THR A 1 97 ? 11.452 -5.184 6.202 1.00 1.78 93 THR A N 11
ATOM 18769 C CA . THR A 1 97 ? 11.094 -6.624 6.206 1.00 1.85 93 THR A CA 11
ATOM 18770 C C . THR A 1 97 ? 12.309 -7.519 6.513 1.00 1.80 93 THR A C 11
ATOM 18771 O O . THR A 1 97 ? 12.178 -8.548 7.184 1.00 2.12 93 THR A O 11
ATOM 18782 N N . ALA A 1 98 ? 13.505 -7.105 6.081 1.00 1.51 94 ALA A N 11
ATOM 18783 C CA . ALA A 1 98 ? 14.783 -7.761 6.369 1.00 1.58 94 ALA A CA 11
ATOM 18784 C C . ALA A 1 98 ? 15.355 -7.454 7.775 1.00 1.94 94 ALA A C 11
ATOM 18785 O O . ALA A 1 98 ? 16.434 -7.956 8.113 1.00 2.40 94 ALA A O 11
ATOM 18792 N N . ARG A 1 99 ? 14.696 -6.586 8.562 1.00 1.93 95 ARG A N 11
ATOM 18793 C CA . ARG A 1 99 ? 15.227 -5.945 9.783 1.00 2.63 95 ARG A CA 11
ATOM 18794 C C . ARG A 1 99 ? 14.209 -5.862 10.942 1.00 3.61 95 ARG A C 11
ATOM 18795 O O . ARG A 1 99 ? 14.300 -4.986 11.801 1.00 4.89 95 ARG A O 11
ATOM 18816 N N . LEU A 1 100 ? 13.202 -6.739 10.968 1.00 3.34 96 LEU A N 11
ATOM 18817 C CA . LEU A 1 100 ? 12.005 -6.598 11.822 1.00 4.31 96 LEU A CA 11
ATOM 18818 C C . LEU A 1 100 ? 12.260 -6.695 13.347 1.00 5.40 96 LEU A C 11
ATOM 18819 O O . LEU A 1 100 ? 11.352 -6.421 14.133 1.00 6.33 96 LEU A O 11
ATOM 18835 N N . GLN A 1 101 ? 13.479 -7.009 13.803 1.00 5.63 97 GLN A N 11
ATOM 18836 C CA . GLN A 1 101 ? 13.841 -6.906 15.226 1.00 7.02 97 GLN A CA 11
ATOM 18837 C C . GLN A 1 101 ? 14.073 -5.450 15.671 1.00 8.13 97 GLN A C 11
ATOM 18838 O O . GLN A 1 101 ? 13.812 -5.121 16.830 1.00 9.31 97 GLN A O 11
ATOM 18852 N N . THR A 1 102 ? 14.573 -4.587 14.774 1.00 8.18 98 THR A N 11
ATOM 18853 C CA . THR A 1 102 ? 15.066 -3.223 15.078 1.00 9.60 98 THR A CA 11
ATOM 18854 C C . THR A 1 102 ? 14.702 -2.120 14.058 1.00 10.53 98 THR A C 11
ATOM 18855 O O . THR A 1 102 ? 15.517 -1.223 13.812 1.00 11.41 98 THR A O 11
ATOM 18866 N N . PRO A 1 103 ? 13.484 -2.098 13.463 1.00 10.80 99 PRO A N 11
ATOM 18867 C CA . PRO A 1 103 ? 13.112 -1.105 12.448 1.00 12.12 99 PRO A CA 11
ATOM 18868 C C . PRO A 1 103 ? 12.790 0.281 13.036 1.00 13.52 99 PRO A C 11
ATOM 18869 O O . PRO A 1 103 ? 12.599 1.241 12.289 1.00 15.03 99 PRO A O 11
ATOM 18880 N N . VAL A 1 104 ? 12.724 0.390 14.367 1.00 13.23 100 VAL A N 11
ATOM 18881 C CA . VAL A 1 104 ? 12.440 1.617 15.123 1.00 14.51 100 VAL A CA 11
ATOM 18882 C C . VAL A 1 104 ? 13.613 2.598 15.030 1.00 15.60 100 VAL A C 11
ATOM 18883 O O . VAL A 1 104 ? 14.752 2.249 15.355 1.00 15.64 100 VAL A O 11
ATOM 18896 N N . THR A 1 105 ? 13.317 3.844 14.654 1.00 16.73 101 THR A N 11
ATOM 18897 C CA . THR A 1 105 ? 14.256 4.985 14.632 1.00 18.09 101 THR A CA 11
ATOM 18898 C C . THR A 1 105 ? 13.674 6.261 15.277 1.00 18.77 101 THR A C 11
ATOM 18899 O O . THR A 1 105 ? 14.379 7.260 15.458 1.00 20.10 101 THR A O 11
ATOM 18910 N N . ASN A 1 106 ? 12.388 6.224 15.651 1.00 18.01 102 ASN A N 11
ATOM 18911 C CA . ASN A 1 106 ? 11.695 7.213 16.477 1.00 18.56 102 ASN A CA 11
ATOM 18912 C C . ASN A 1 106 ? 10.663 6.551 17.424 1.00 17.80 102 ASN A C 11
ATOM 18913 O O . ASN A 1 106 ? 10.770 6.722 18.643 1.00 17.82 102 ASN A O 11
ATOM 18924 N N . ARG A 1 107 ? 9.697 5.779 16.897 1.00 17.43 103 ARG A N 11
ATOM 18925 C CA . ARG A 1 107 ? 8.644 5.073 17.674 1.00 17.00 103 ARG A CA 11
ATOM 18926 C C . ARG A 1 107 ? 8.347 3.665 17.146 1.00 16.18 103 ARG A C 11
ATOM 18927 O O . ARG A 1 107 ? 8.427 2.699 17.905 1.00 15.89 103 ARG A O 11
ATOM 18948 N N . GLY A 1 108 ? 7.984 3.556 15.865 1.00 16.16 104 GLY A N 11
ATOM 18949 C CA . GLY A 1 108 ? 7.582 2.316 15.192 1.00 15.96 104 GLY A CA 11
ATOM 18950 C C . GLY A 1 108 ? 6.353 1.655 15.825 1.00 15.32 104 GLY A C 11
ATOM 18951 O O . GLY A 1 108 ? 5.225 2.092 15.597 1.00 15.77 104 GLY A O 11
ATOM 18955 N N . ILE A 1 109 ? 6.567 0.596 16.612 1.00 14.70 105 ILE A N 11
ATOM 18956 C CA . ILE A 1 109 ? 5.522 -0.141 17.345 1.00 14.55 105 ILE A CA 11
ATOM 18957 C C . ILE A 1 109 ? 5.832 -0.022 18.856 1.00 15.07 105 ILE A C 11
ATOM 18958 O O . ILE A 1 109 ? 6.589 -0.846 19.384 1.00 15.12 105 ILE A O 11
ATOM 18974 N N . PRO A 1 110 ? 5.346 1.042 19.529 1.00 15.73 106 PRO A N 11
ATOM 18975 C CA . PRO A 1 110 ? 5.879 1.522 20.809 1.00 16.51 106 PRO A CA 11
ATOM 18976 C C . PRO A 1 110 ? 5.756 0.542 21.979 1.00 16.54 106 PRO A C 11
ATOM 18977 O O . PRO A 1 110 ? 6.779 0.348 22.672 1.00 16.76 106 PRO A O 11
ATOM 19064 N N . SER A 1 5 ? 11.752 8.259 8.015 1.00 3.38 1 SER A N 12
ATOM 19065 C CA . SER A 1 5 ? 10.738 8.235 6.952 1.00 3.34 1 SER A CA 12
ATOM 19066 C C . SER A 1 5 ? 10.209 6.821 6.696 1.00 2.09 1 SER A C 12
ATOM 19067 O O . SER A 1 5 ? 10.940 5.833 6.779 1.00 2.27 1 SER A O 12
ATOM 19075 N N . GLY A 1 6 ? 8.937 6.715 6.316 1.00 2.21 2 GLY A N 12
ATOM 19076 C CA . GLY A 1 6 ? 8.270 5.432 6.094 1.00 1.22 2 GLY A CA 12
ATOM 19077 C C . GLY A 1 6 ? 7.786 4.792 7.398 1.00 0.91 2 GLY A C 12
ATOM 19078 O O . GLY A 1 6 ? 6.582 4.651 7.581 1.00 1.04 2 GLY A O 12
ATOM 19082 N N . GLU A 1 7 ? 8.691 4.509 8.337 1.00 0.76 3 GLU A N 12
ATOM 19083 C CA . GLU A 1 7 ? 8.374 4.005 9.687 1.00 0.67 3 GLU A CA 12
ATOM 19084 C C . GLU A 1 7 ? 7.387 4.939 10.412 1.00 0.74 3 GLU A C 12
ATOM 19085 O O . GLU A 1 7 ? 6.273 4.537 10.760 1.00 0.84 3 GLU A O 12
ATOM 19097 N N . GLN A 1 8 ? 7.761 6.217 10.562 1.00 0.85 4 GLN A N 12
ATOM 19098 C CA . GLN A 1 8 ? 6.918 7.241 11.185 1.00 1.05 4 GLN A CA 12
ATOM 19099 C C . GLN A 1 8 ? 5.656 7.530 10.355 1.00 1.18 4 GLN A C 12
ATOM 19100 O O . GLN A 1 8 ? 4.588 7.789 10.908 1.00 1.41 4 GLN A O 12
ATOM 19114 N N . ILE A 1 9 ? 5.760 7.463 9.025 1.00 1.07 5 ILE A N 12
ATOM 19115 C CA . ILE A 1 9 ? 4.649 7.761 8.107 1.00 1.07 5 ILE A CA 12
ATOM 19116 C C . ILE A 1 9 ? 3.556 6.698 8.239 1.00 1.03 5 ILE A C 12
ATOM 19117 O O . ILE A 1 9 ? 2.387 7.044 8.404 1.00 1.10 5 ILE A O 12
ATOM 19133 N N . PHE A 1 10 ? 3.921 5.410 8.285 1.00 0.95 6 PHE A N 12
ATOM 19134 C CA . PHE A 1 10 ? 2.950 4.348 8.531 1.00 0.93 6 PHE A CA 12
ATOM 19135 C C . PHE A 1 10 ? 2.284 4.521 9.903 1.00 0.95 6 PHE A C 12
ATOM 19136 O O . PHE A 1 10 ? 1.058 4.484 9.999 1.00 1.01 6 PHE A O 12
ATOM 19153 N N . ARG A 1 11 ? 3.077 4.818 10.941 1.00 0.96 7 ARG A N 12
ATOM 19154 C CA . ARG A 1 11 ? 2.623 5.024 12.330 1.00 1.08 7 ARG A CA 12
ATOM 19155 C C . ARG A 1 11 ? 1.693 6.236 12.526 1.00 1.20 7 ARG A C 12
ATOM 19156 O O . ARG A 1 11 ? 0.994 6.295 13.536 1.00 1.37 7 ARG A O 12
ATOM 19177 N N . THR A 1 12 ? 1.674 7.192 11.590 1.00 1.24 8 THR A N 12
ATOM 19178 C CA . THR A 1 12 ? 0.875 8.436 11.672 1.00 1.40 8 THR A CA 12
ATOM 19179 C C . THR A 1 12 ? -0.250 8.562 10.635 1.00 1.41 8 THR A C 12
ATOM 19180 O O . THR A 1 12 ? -1.235 9.260 10.902 1.00 1.58 8 THR A O 12
ATOM 19191 N N . ARG A 1 13 ? -0.142 7.911 9.465 1.00 1.30 9 ARG A N 12
ATOM 19192 C CA . ARG A 1 13 ? -1.113 8.013 8.351 1.00 1.36 9 ARG A CA 12
ATOM 19193 C C . ARG A 1 13 ? -1.612 6.669 7.785 1.00 1.10 9 ARG A C 12
ATOM 19194 O O . ARG A 1 13 ? -2.464 6.678 6.901 1.00 1.16 9 ARG A O 12
ATOM 19215 N N . CYS A 1 14 ? -1.140 5.519 8.280 1.00 1.02 10 CYS A N 12
ATOM 19216 C CA . CYS A 1 14 ? -1.500 4.200 7.717 1.00 0.95 10 CYS A CA 12
ATOM 19217 C C . CYS A 1 14 ? -1.862 3.109 8.742 1.00 0.98 10 CYS A C 12
ATOM 19218 O O . CYS A 1 14 ? -2.506 2.124 8.368 1.00 1.03 10 CYS A O 12
ATOM 19225 N N . SER A 1 15 ? -1.474 3.249 10.012 1.00 1.08 11 SER A N 12
ATOM 19226 C CA . SER A 1 15 ? -1.627 2.245 11.084 1.00 1.20 11 SER A CA 12
ATOM 19227 C C . SER A 1 15 ? -3.032 2.163 11.708 1.00 1.26 11 SER A C 12
ATOM 19228 O O . SER A 1 15 ? -3.211 1.598 12.791 1.00 2.12 11 SER A O 12
ATOM 19236 N N . SER A 1 16 ? -4.026 2.744 11.036 1.00 1.36 12 SER A N 12
ATOM 19237 C CA . SER A 1 16 ? -5.445 2.835 11.408 1.00 1.44 12 SER A CA 12
ATOM 19238 C C . SER A 1 16 ? -6.329 1.725 10.815 1.00 1.27 12 SER A C 12
ATOM 19239 O O . SER A 1 16 ? -7.488 1.583 11.213 1.00 1.48 12 SER A O 12
ATOM 19247 N N . CYS A 1 17 ? -5.796 0.950 9.863 1.00 1.11 13 CYS A N 12
ATOM 19248 C CA . CYS A 1 17 ? -6.537 -0.078 9.108 1.00 1.07 13 CYS A CA 12
ATOM 19249 C C . CYS A 1 17 ? -5.769 -1.403 8.915 1.00 1.18 13 CYS A C 12
ATOM 19250 O O . CYS A 1 17 ? -6.381 -2.434 8.635 1.00 1.45 13 CYS A O 12
ATOM 19257 N N . HIS A 1 18 ? -4.439 -1.389 9.059 1.00 1.16 14 HIS A N 12
ATOM 19258 C CA . HIS A 1 18 ? -3.515 -2.526 8.901 1.00 1.21 14 HIS A CA 12
ATOM 19259 C C . HIS A 1 18 ? -2.264 -2.337 9.777 1.00 0.90 14 HIS A C 12
ATOM 19260 O O . HIS A 1 18 ? -1.988 -1.237 10.266 1.00 1.14 14 HIS A O 12
ATOM 19274 N N . THR A 1 19 ? -1.464 -3.401 9.869 1.00 0.84 15 THR A N 12
ATOM 19275 C CA . THR A 1 19 ? -0.151 -3.407 10.542 1.00 0.78 15 THR A CA 12
ATOM 19276 C C . THR A 1 19 ? 0.944 -3.970 9.645 1.00 0.66 15 THR A C 12
ATOM 19277 O O . THR A 1 19 ? 0.675 -4.713 8.704 1.00 0.78 15 THR A O 12
ATOM 19288 N N . VAL A 1 20 ? 2.197 -3.637 9.957 1.00 0.74 16 VAL A N 12
ATOM 19289 C CA . VAL A 1 20 ? 3.386 -4.235 9.337 1.00 0.75 16 VAL A CA 12
ATOM 19290 C C . VAL A 1 20 ? 4.163 -4.988 10.418 1.00 1.05 16 VAL A C 12
ATOM 19291 O O . VAL A 1 20 ? 5.113 -4.488 11.020 1.00 1.38 16 VAL A O 12
ATOM 19304 N N . GLY A 1 21 ? 3.673 -6.190 10.714 1.00 1.22 17 GLY A N 12
ATOM 19305 C CA . GLY A 1 21 ? 4.213 -7.124 11.707 1.00 1.60 17 GLY A CA 12
ATOM 19306 C C . GLY A 1 21 ? 3.658 -6.999 13.135 1.00 1.84 17 GLY A C 12
ATOM 19307 O O . GLY A 1 21 ? 3.904 -7.895 13.944 1.00 1.96 17 GLY A O 12
ATOM 19311 N N . ASN A 1 22 ? 2.898 -5.950 13.478 1.00 2.21 18 ASN A N 12
ATOM 19312 C CA . ASN A 1 22 ? 2.420 -5.754 14.860 1.00 2.63 18 ASN A CA 12
ATOM 19313 C C . ASN A 1 22 ? 1.251 -6.686 15.248 1.00 2.52 18 ASN A C 12
ATOM 19314 O O . ASN A 1 22 ? 1.222 -7.157 16.388 1.00 3.41 18 ASN A O 12
ATOM 19325 N N . THR A 1 23 ? 0.335 -7.012 14.327 1.00 2.39 19 THR A N 12
ATOM 19326 C CA . THR A 1 23 ? -0.746 -8.004 14.528 1.00 2.80 19 THR A CA 12
ATOM 19327 C C . THR A 1 23 ? -0.425 -9.312 13.788 1.00 3.63 19 THR A C 12
ATOM 19328 O O . THR A 1 23 ? 0.322 -9.307 12.809 1.00 4.74 19 THR A O 12
ATOM 19339 N N . GLU A 1 24 ? -0.976 -10.455 14.213 1.00 4.57 20 GLU A N 12
ATOM 19340 C CA . GLU A 1 24 ? -0.858 -11.724 13.472 1.00 6.54 20 GLU A CA 12
ATOM 19341 C C . GLU A 1 24 ? -1.673 -11.723 12.152 1.00 7.20 20 GLU A C 12
ATOM 19342 O O . GLU A 1 24 ? -2.742 -11.105 12.081 1.00 6.37 20 GLU A O 12
ATOM 19354 N N . PRO A 1 25 ? -1.224 -12.429 11.093 1.00 9.13 21 PRO A N 12
ATOM 19355 C CA . PRO A 1 25 ? -1.879 -12.417 9.780 1.00 10.39 21 PRO A CA 12
ATOM 19356 C C . PRO A 1 25 ? -3.263 -13.079 9.776 1.00 10.82 21 PRO A C 12
ATOM 19357 O O . PRO A 1 25 ? -4.116 -12.701 8.973 1.00 11.56 21 PRO A O 12
ATOM 19368 N N . GLY A 1 26 ? -3.510 -14.043 10.670 1.00 10.77 22 GLY A N 12
ATOM 19369 C CA . GLY A 1 26 ? -4.774 -14.782 10.742 1.00 11.50 22 GLY A CA 12
ATOM 19370 C C . GLY A 1 26 ? -5.955 -13.995 11.328 1.00 10.23 22 GLY A C 12
ATOM 19371 O O . GLY A 1 26 ? -7.079 -14.508 11.328 1.00 10.52 22 GLY A O 12
ATOM 19375 N N . GLN A 1 27 ? -5.724 -12.778 11.838 1.00 9.23 23 GLN A N 12
ATOM 19376 C CA . GLN A 1 27 ? -6.695 -11.995 12.614 1.00 8.29 23 GLN A CA 12
ATOM 19377 C C . GLN A 1 27 ? -6.786 -10.540 12.092 1.00 6.99 23 GLN A C 12
ATOM 19378 O O . GLN A 1 27 ? -6.188 -9.630 12.679 1.00 6.59 23 GLN A O 12
ATOM 19392 N N . PRO A 1 28 ? -7.481 -10.298 10.963 1.00 6.76 24 PRO A N 12
ATOM 19393 C CA . PRO A 1 28 ? -7.628 -8.967 10.366 1.00 5.83 24 PRO A CA 12
ATOM 19394 C C . PRO A 1 28 ? -8.754 -8.135 11.008 1.00 4.89 24 PRO A C 12
ATOM 19395 O O . PRO A 1 28 ? -9.747 -8.677 11.503 1.00 5.31 24 PRO A O 12
ATOM 19406 N N . GLY A 1 29 ? -8.630 -6.807 10.916 1.00 4.25 25 GLY A N 12
ATOM 19407 C CA . GLY A 1 29 ? -9.693 -5.813 11.120 1.00 3.72 25 GLY A CA 12
ATOM 19408 C C . GLY A 1 29 ? -10.255 -5.372 9.766 1.00 3.04 25 GLY A C 12
ATOM 19409 O O . GLY A 1 29 ? -10.918 -6.168 9.094 1.00 3.52 25 GLY A O 12
ATOM 19413 N N . ILE A 1 30 ? -9.935 -4.154 9.314 1.00 2.23 26 ILE A N 12
ATOM 19414 C CA . ILE A 1 30 ? -10.079 -3.761 7.898 1.00 2.06 26 ILE A CA 12
ATOM 19415 C C . ILE A 1 30 ? -9.123 -4.596 7.032 1.00 2.60 26 ILE A C 12
ATOM 19416 O O . ILE A 1 30 ? -9.570 -5.289 6.113 1.00 3.72 26 ILE A O 12
ATOM 19432 N N . GLY A 1 31 ? -7.824 -4.547 7.339 1.00 2.11 27 GLY A N 12
ATOM 19433 C CA . GLY A 1 31 ? -6.748 -5.227 6.615 1.00 2.80 27 GLY A CA 12
ATOM 19434 C C . GLY A 1 31 ? -5.970 -6.242 7.469 1.00 1.88 27 GLY A C 12
ATOM 19435 O O . GLY A 1 31 ? -6.102 -6.247 8.699 1.00 1.76 27 GLY A O 12
ATOM 19439 N N . PRO A 1 32 ? -5.159 -7.109 6.831 1.00 2.08 28 PRO A N 12
ATOM 19440 C CA . PRO A 1 32 ? -4.311 -8.106 7.485 1.00 2.09 28 PRO A CA 12
ATOM 19441 C C . PRO A 1 32 ? -2.977 -7.503 7.977 1.00 1.90 28 PRO A C 12
ATOM 19442 O O . PRO A 1 32 ? -2.821 -6.286 8.100 1.00 1.87 28 PRO A O 12
ATOM 19453 N N . ASP A 1 33 ? -2.005 -8.357 8.288 1.00 1.99 29 ASP A N 12
ATOM 19454 C CA . ASP A 1 33 ? -0.582 -7.991 8.355 1.00 1.72 29 ASP A CA 12
ATOM 19455 C C . ASP A 1 33 ? -0.008 -7.838 6.929 1.00 1.60 29 ASP A C 12
ATOM 19456 O O . ASP A 1 33 ? -0.340 -8.622 6.034 1.00 2.00 29 ASP A O 12
ATOM 19465 N N . LEU A 1 34 ? 0.857 -6.845 6.712 1.00 1.18 30 LEU A N 12
ATOM 19466 C CA . LEU A 1 34 ? 1.522 -6.563 5.431 1.00 1.24 30 LEU A CA 12
ATOM 19467 C C . LEU A 1 34 ? 2.975 -7.077 5.359 1.00 1.14 30 LEU A C 12
ATOM 19468 O O . LEU A 1 34 ? 3.614 -6.957 4.311 1.00 1.29 30 LEU A O 12
ATOM 19484 N N . LEU A 1 35 ? 3.542 -7.629 6.435 1.00 1.08 31 LEU A N 12
ATOM 19485 C CA . LEU A 1 35 ? 4.929 -8.109 6.427 1.00 1.08 31 LEU A CA 12
ATOM 19486 C C . LEU A 1 35 ? 5.114 -9.288 5.458 1.00 1.41 31 LEU A C 12
ATOM 19487 O O . LEU A 1 35 ? 4.416 -10.304 5.523 1.00 2.20 31 LEU A O 12
ATOM 19503 N N . GLY A 1 36 ? 6.073 -9.099 4.554 1.00 1.14 32 GLY A N 12
ATOM 19504 C CA . GLY A 1 36 ? 6.363 -9.934 3.376 1.00 1.18 32 GLY A CA 12
ATOM 19505 C C . GLY A 1 36 ? 5.675 -9.514 2.069 1.00 1.07 32 GLY A C 12
ATOM 19506 O O . GLY A 1 36 ? 6.146 -9.912 1.004 1.00 1.04 32 GLY A O 12
ATOM 19510 N N . VAL A 1 37 ? 4.643 -8.656 2.085 1.00 1.08 33 VAL A N 12
ATOM 19511 C CA . VAL A 1 37 ? 3.807 -8.386 0.889 1.00 1.09 33 VAL A CA 12
ATOM 19512 C C . VAL A 1 37 ? 4.602 -7.836 -0.310 1.00 0.94 33 VAL A C 12
ATOM 19513 O O . VAL A 1 37 ? 4.320 -8.175 -1.459 1.00 0.98 33 VAL A O 12
ATOM 19526 N N . THR A 1 38 ? 5.667 -7.071 -0.052 1.00 0.87 34 THR A N 12
ATOM 19527 C CA . THR A 1 38 ? 6.602 -6.558 -1.075 1.00 0.89 34 THR A CA 12
ATOM 19528 C C . THR A 1 38 ? 7.268 -7.669 -1.895 1.00 0.85 34 THR A C 12
ATOM 19529 O O . THR A 1 38 ? 7.420 -7.510 -3.105 1.00 1.06 34 THR A O 12
ATOM 19540 N N . ARG A 1 39 ? 7.586 -8.824 -1.295 1.00 0.91 35 ARG A N 12
ATOM 19541 C CA . ARG A 1 39 ? 8.192 -9.969 -2.004 1.00 1.07 35 ARG A CA 12
ATOM 19542 C C . ARG A 1 39 ? 7.162 -10.954 -2.580 1.00 1.17 35 ARG A C 12
ATOM 19543 O O . ARG A 1 39 ? 7.538 -12.036 -3.037 1.00 1.68 35 ARG A O 12
ATOM 19564 N N . GLN A 1 40 ? 5.877 -10.583 -2.547 1.00 0.95 36 GLN A N 12
ATOM 19565 C CA . GLN A 1 40 ? 4.729 -11.397 -2.977 1.00 1.12 36 GLN A CA 12
ATOM 19566 C C . GLN A 1 40 ? 3.795 -10.689 -3.984 1.00 1.06 36 GLN A C 12
ATOM 19567 O O . GLN A 1 40 ? 3.016 -11.378 -4.649 1.00 1.27 36 GLN A O 12
ATOM 19581 N N . ARG A 1 41 ? 3.862 -9.353 -4.123 1.00 0.98 37 ARG A N 12
ATOM 19582 C CA . ARG A 1 41 ? 3.088 -8.524 -5.077 1.00 1.08 37 ARG A CA 12
ATOM 19583 C C . ARG A 1 41 ? 3.971 -7.886 -6.157 1.00 1.08 37 ARG A C 12
ATOM 19584 O O . ARG A 1 41 ? 5.155 -7.626 -5.934 1.00 1.69 37 ARG A O 12
ATOM 19605 N N . ASP A 1 42 ? 3.377 -7.575 -7.306 1.00 0.94 38 ASP A N 12
ATOM 19606 C CA . ASP A 1 42 ? 4.063 -6.994 -8.469 1.00 0.97 38 ASP A CA 12
ATOM 19607 C C . ASP A 1 42 ? 4.574 -5.557 -8.211 1.00 1.06 38 ASP A C 12
ATOM 19608 O O . ASP A 1 42 ? 3.838 -4.683 -7.741 1.00 1.24 38 ASP A O 12
ATOM 19617 N N . ALA A 1 43 ? 5.858 -5.314 -8.494 1.00 1.10 39 ALA A N 12
ATOM 19618 C CA . ALA A 1 43 ? 6.629 -4.213 -7.906 1.00 1.13 39 ALA A CA 12
ATOM 19619 C C . ALA A 1 43 ? 6.319 -2.805 -8.446 1.00 1.06 39 ALA A C 12
ATOM 19620 O O . ALA A 1 43 ? 6.499 -1.823 -7.721 1.00 1.23 39 ALA A O 12
ATOM 19627 N N . ASN A 1 44 ? 5.860 -2.660 -9.694 1.00 1.00 40 ASN A N 12
ATOM 19628 C CA . ASN A 1 44 ? 5.413 -1.363 -10.214 1.00 0.95 40 ASN A CA 12
ATOM 19629 C C . ASN A 1 44 ? 3.973 -1.051 -9.776 1.00 0.78 40 ASN A C 12
ATOM 19630 O O . ASN A 1 44 ? 3.662 0.077 -9.376 1.00 0.81 40 ASN A O 12
ATOM 19641 N N . TRP A 1 45 ? 3.119 -2.078 -9.806 1.00 0.74 41 TRP A N 12
ATOM 19642 C CA . TRP A 1 45 ? 1.706 -2.033 -9.421 1.00 0.66 41 TRP A CA 12
ATOM 19643 C C . TRP A 1 45 ? 1.514 -1.634 -7.955 1.00 0.58 41 TRP A C 12
ATOM 19644 O O . TRP A 1 45 ? 0.724 -0.736 -7.670 1.00 0.58 41 TRP A O 12
ATOM 19665 N N . LEU A 1 46 ? 2.285 -2.226 -7.033 1.00 0.56 42 LEU A N 12
ATOM 19666 C CA . LEU A 1 46 ? 2.155 -1.986 -5.590 1.00 0.55 42 LEU A CA 12
ATOM 19667 C C . LEU A 1 46 ? 2.399 -0.512 -5.204 1.00 0.54 42 LEU A C 12
ATOM 19668 O O . LEU A 1 46 ? 1.740 0.017 -4.306 1.00 0.60 42 LEU A O 12
ATOM 19684 N N . VAL A 1 47 ? 3.316 0.164 -5.905 1.00 0.58 43 VAL A N 12
ATOM 19685 C CA . VAL A 1 47 ? 3.626 1.592 -5.705 1.00 0.63 43 VAL A CA 12
ATOM 19686 C C . VAL A 1 47 ? 2.601 2.494 -6.406 1.00 0.64 43 VAL A C 12
ATOM 19687 O O . VAL A 1 47 ? 2.158 3.480 -5.817 1.00 0.78 43 VAL A O 12
ATOM 19700 N N . ARG A 1 48 ? 2.143 2.132 -7.615 1.00 0.58 44 ARG A N 12
ATOM 19701 C CA . ARG A 1 48 ? 1.058 2.837 -8.331 1.00 0.61 44 ARG A CA 12
ATOM 19702 C C . ARG A 1 48 ? -0.249 2.824 -7.532 1.00 0.63 44 ARG A C 12
ATOM 19703 O O . ARG A 1 48 ? -0.904 3.853 -7.411 1.00 0.75 44 ARG A O 12
ATOM 19724 N N . TRP A 1 49 ? -0.586 1.686 -6.922 1.00 0.61 45 TRP A N 12
ATOM 19725 C CA . TRP A 1 49 ? -1.720 1.528 -6.006 1.00 0.69 45 TRP A CA 12
ATOM 19726 C C . TRP A 1 49 ? -1.657 2.491 -4.811 1.00 0.77 45 TRP A C 12
ATOM 19727 O O . TRP A 1 49 ? -2.677 3.058 -4.437 1.00 0.82 45 TRP A O 12
ATOM 19748 N N . LEU A 1 50 ? -0.473 2.731 -4.237 1.00 0.92 46 LEU A N 12
ATOM 19749 C CA . LEU A 1 50 ? -0.303 3.672 -3.125 1.00 1.19 46 LEU A CA 12
ATOM 19750 C C . LEU A 1 50 ? -0.325 5.154 -3.561 1.00 1.24 46 LEU A C 12
ATOM 19751 O O . LEU A 1 50 ? -0.725 6.028 -2.784 1.00 1.50 46 LEU A O 12
ATOM 19767 N N . LYS A 1 51 ? 0.068 5.453 -4.803 1.00 1.09 47 LYS A N 12
ATOM 19768 C CA . LYS A 1 51 ? -0.058 6.796 -5.390 1.00 1.19 47 LYS A CA 12
ATOM 19769 C C . LYS A 1 51 ? -1.518 7.137 -5.717 1.00 1.06 47 LYS A C 12
ATOM 19770 O O . LYS A 1 51 ? -1.987 8.204 -5.322 1.00 1.19 47 LYS A O 12
ATOM 19789 N N . VAL A 1 52 ? -2.242 6.253 -6.411 1.00 0.89 48 VAL A N 12
ATOM 19790 C CA . VAL A 1 52 ? -3.553 6.560 -7.024 1.00 0.81 48 VAL A CA 12
ATOM 19791 C C . VAL A 1 52 ? -4.616 5.447 -6.841 1.00 0.62 48 VAL A C 12
ATOM 19792 O O . VAL A 1 52 ? -5.124 4.895 -7.824 1.00 0.61 48 VAL A O 12
ATOM 19805 N N . PRO A 1 53 ? -4.982 5.072 -5.596 1.00 0.64 49 PRO A 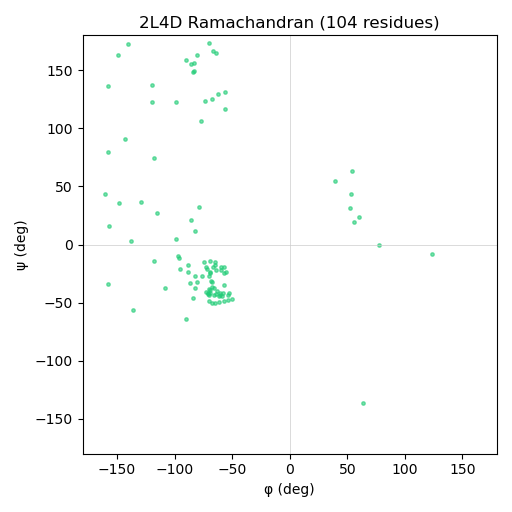N 12
ATOM 19806 C CA . PRO A 1 53 ? -5.837 3.907 -5.324 1.00 0.59 49 PRO A CA 12
ATOM 19807 C C . PRO A 1 53 ? -7.269 4.025 -5.874 1.00 0.58 49 PRO A C 12
ATOM 19808 O O . PRO A 1 53 ? -7.829 3.036 -6.348 1.00 0.77 49 PRO A O 12
ATOM 19819 N N . ASP A 1 54 ? -7.871 5.219 -5.861 1.00 0.62 50 ASP A N 12
ATOM 19820 C CA . ASP A 1 54 ? -9.228 5.429 -6.388 1.00 0.70 50 ASP A CA 12
ATOM 19821 C C . ASP A 1 54 ? -9.252 5.372 -7.924 1.00 0.73 50 ASP A C 12
ATOM 19822 O O . ASP A 1 54 ? -10.181 4.811 -8.512 1.00 0.86 50 ASP A O 12
ATOM 19831 N N . GLN A 1 55 ? -8.200 5.902 -8.558 1.00 0.71 51 GLN A N 12
ATOM 19832 C CA . GLN A 1 55 ? -8.030 5.972 -10.011 1.00 0.77 51 GLN A CA 12
ATOM 19833 C C . GLN A 1 55 ? -7.515 4.651 -10.622 1.00 0.75 51 GLN A C 12
ATOM 19834 O O . GLN A 1 55 ? -7.603 4.450 -11.833 1.00 1.10 51 GLN A O 12
ATOM 19848 N N . MET A 1 56 ? -7.009 3.730 -9.792 1.00 0.57 52 MET A N 12
ATOM 19849 C CA . MET A 1 56 ? -6.724 2.337 -10.157 1.00 0.56 52 MET A CA 12
ATOM 19850 C C . MET A 1 56 ? -8.031 1.547 -10.381 1.00 0.55 52 MET A C 12
ATOM 19851 O O . MET A 1 56 ? -8.181 0.852 -11.390 1.00 0.63 52 MET A O 12
ATOM 19865 N N . LEU A 1 57 ? -9.002 1.701 -9.468 1.00 0.56 53 LEU A N 12
ATOM 19866 C CA . LEU A 1 57 ? -10.331 1.077 -9.555 1.00 0.63 53 LEU A CA 12
ATOM 19867 C C . LEU A 1 57 ? -11.225 1.766 -10.610 1.00 0.69 53 LEU A C 12
ATOM 19868 O O . LEU A 1 57 ? -11.929 1.097 -11.368 1.00 0.84 53 LEU A O 12
ATOM 19884 N N . ALA A 1 58 ? -11.162 3.101 -10.724 1.00 0.66 54 ALA A N 12
ATOM 19885 C CA . ALA A 1 58 ? -11.908 3.868 -11.735 1.00 0.76 54 ALA A CA 12
ATOM 19886 C C . ALA A 1 58 ? -11.391 3.672 -13.180 1.00 0.83 54 ALA A C 12
ATOM 19887 O O . ALA A 1 58 ? -12.120 3.961 -14.135 1.00 1.10 54 ALA A O 12
ATOM 19894 N N . GLU A 1 59 ? -10.164 3.162 -13.340 1.00 0.77 55 GLU A N 12
ATOM 19895 C CA . GLU A 1 59 ? -9.646 2.588 -14.586 1.00 0.86 55 GLU A CA 12
ATOM 19896 C C . GLU A 1 59 ? -10.307 1.216 -14.821 1.00 0.97 55 GLU A C 12
ATOM 19897 O O . GLU A 1 59 ? -11.359 1.164 -15.461 1.00 2.02 55 GLU A O 12
ATOM 19909 N N . LYS A 1 60 ? -9.728 0.111 -14.324 1.00 1.28 56 LYS A N 12
ATOM 19910 C CA . LYS A 1 60 ? -10.231 -1.269 -14.543 1.00 1.32 56 LYS A CA 12
ATOM 19911 C C . LYS A 1 60 ? -9.572 -2.368 -13.696 1.00 1.18 56 LYS A C 12
ATOM 19912 O O . LYS A 1 60 ? -9.995 -3.517 -13.803 1.00 2.11 56 LYS A O 12
ATOM 19931 N N . ASP A 1 61 ? -8.501 -2.053 -12.962 1.00 0.94 57 ASP A N 12
ATOM 19932 C CA . ASP A 1 61 ? -7.350 -2.928 -12.704 1.00 1.10 57 ASP A CA 12
ATOM 19933 C C . ASP A 1 61 ? -7.755 -4.185 -11.935 1.00 1.11 57 ASP A C 12
ATOM 19934 O O . ASP A 1 61 ? -7.993 -4.149 -10.726 1.00 1.09 57 ASP A O 12
ATOM 19943 N N . PRO A 1 62 ? -7.914 -5.302 -12.645 1.00 1.20 58 PRO A N 12
ATOM 19944 C CA . PRO A 1 62 ? -8.848 -6.332 -12.216 1.00 1.31 58 PRO A CA 12
ATOM 19945 C C . PRO A 1 62 ? -8.324 -7.191 -11.062 1.00 1.49 58 PRO A C 12
ATOM 19946 O O . PRO A 1 62 ? -9.114 -7.746 -10.295 1.00 2.25 58 PRO A O 12
ATOM 19957 N N . LEU A 1 63 ? -7.004 -7.201 -10.884 1.00 1.03 59 LEU A N 12
ATOM 19958 C CA . LEU A 1 63 ? -6.319 -7.667 -9.673 1.00 0.98 59 LEU A CA 12
ATOM 19959 C C . LEU A 1 63 ? -6.742 -6.865 -8.426 1.00 0.92 59 LEU A C 12
ATOM 19960 O O . LEU A 1 63 ? -7.040 -7.455 -7.390 1.00 0.94 59 LEU A O 12
ATOM 19976 N N . ALA A 1 64 ? -6.829 -5.533 -8.505 1.00 0.87 60 ALA A N 12
ATOM 19977 C CA . ALA A 1 64 ? -7.349 -4.722 -7.403 1.00 0.84 60 ALA A CA 12
ATOM 19978 C C . ALA A 1 64 ? -8.872 -4.857 -7.245 1.00 0.73 60 ALA A C 12
ATOM 19979 O O . ALA A 1 64 ? -9.355 -5.001 -6.123 1.00 0.74 60 ALA A O 12
ATOM 19986 N N . MET A 1 65 ? -9.623 -4.882 -8.352 1.00 0.68 61 MET A N 12
ATOM 19987 C CA . MET A 1 65 ? -11.081 -5.077 -8.355 1.00 0.68 61 MET A CA 12
ATOM 19988 C C . MET A 1 65 ? -11.506 -6.437 -7.766 1.00 0.75 61 MET A C 12
ATOM 19989 O O . MET A 1 65 ? -12.635 -6.576 -7.295 1.00 0.83 61 MET A O 12
ATOM 20003 N N . LEU A 1 66 ? -10.607 -7.428 -7.771 1.00 0.82 62 LEU A N 12
ATOM 20004 C CA . LEU A 1 66 ? -10.698 -8.678 -7.020 1.00 0.94 62 LEU A CA 12
ATOM 20005 C C . LEU A 1 66 ? -10.295 -8.492 -5.553 1.00 0.94 62 LEU A C 12
ATOM 20006 O O . LEU A 1 66 ? -11.046 -8.860 -4.649 1.00 1.07 62 LEU A O 12
ATOM 20022 N N . LEU A 1 67 ? -9.091 -7.952 -5.309 1.00 0.90 63 LEU A N 12
ATOM 20023 C CA . LEU A 1 67 ? -8.471 -7.981 -3.989 1.00 0.99 63 LEU A CA 12
ATOM 20024 C C . LEU A 1 67 ? -9.281 -7.151 -3.002 1.00 0.92 63 LEU A C 12
ATOM 20025 O O . LEU A 1 67 ? -9.486 -7.571 -1.864 1.00 1.05 63 LEU A O 12
ATOM 20041 N N . PHE A 1 68 ? -9.770 -5.996 -3.456 1.00 0.77 64 PHE A N 12
ATOM 20042 C CA . PHE A 1 68 ? -10.500 -5.072 -2.592 1.00 0.74 64 PHE A CA 12
ATOM 20043 C C . PHE A 1 68 ? -11.885 -5.619 -2.227 1.00 0.74 64 PHE A C 12
ATOM 20044 O O . PHE A 1 68 ? -12.218 -5.641 -1.046 1.00 0.86 64 PHE A O 12
ATOM 20061 N N . GLU A 1 69 ? -12.657 -6.175 -3.174 1.00 0.78 65 GLU A N 12
ATOM 20062 C CA . GLU A 1 69 ? -13.956 -6.784 -2.844 1.00 0.98 65 GLU A CA 12
ATOM 20063 C C . GLU A 1 69 ? -13.806 -7.962 -1.871 1.00 1.10 65 GLU A C 12
ATOM 20064 O O . GLU A 1 69 ? -14.629 -8.096 -0.962 1.00 1.34 65 GLU A O 12
ATOM 20076 N N . GLN A 1 70 ? -12.737 -8.763 -1.981 1.00 1.08 66 GLN A N 12
ATOM 20077 C CA . GLN A 1 70 ? -12.509 -9.889 -1.066 1.00 1.25 66 GLN A CA 12
ATOM 20078 C C . GLN A 1 70 ? -12.107 -9.487 0.359 1.00 1.19 66 GLN A C 12
ATOM 20079 O O . GLN A 1 70 ? -12.441 -10.218 1.291 1.00 1.58 66 GLN A O 12
ATOM 20093 N N . TYR A 1 71 ? -11.488 -8.322 0.567 1.00 0.88 67 TYR A N 12
ATOM 20094 C CA . TYR A 1 71 ? -11.305 -7.722 1.899 1.00 0.99 67 TYR A CA 12
ATOM 20095 C C . TYR A 1 71 ? -12.475 -6.771 2.263 1.00 1.09 67 TYR A C 12
ATOM 20096 O O . TYR A 1 71 ? -12.266 -5.698 2.829 1.00 1.44 67 TYR A O 12
ATOM 20114 N N . ASN A 1 72 ? -13.714 -7.166 1.934 1.00 1.17 68 ASN A N 12
ATOM 20115 C CA . ASN A 1 72 ? -14.969 -6.428 2.165 1.00 1.38 68 ASN A CA 12
ATOM 20116 C C . ASN A 1 72 ? -14.982 -4.980 1.619 1.00 1.19 68 ASN A C 12
ATOM 20117 O O . ASN A 1 72 ? -15.434 -4.044 2.285 1.00 1.31 68 ASN A O 12
ATOM 20128 N N . ARG A 1 73 ? -14.496 -4.794 0.385 1.00 1.14 69 ARG A N 12
ATOM 20129 C CA . ARG A 1 73 ? -14.390 -3.492 -0.308 1.00 1.36 69 ARG A CA 12
ATOM 20130 C C . ARG A 1 73 ? -13.559 -2.477 0.487 1.00 1.56 69 ARG A C 12
ATOM 20131 O O . ARG A 1 73 ? -12.333 -2.548 0.454 1.00 3.39 69 ARG A O 12
ATOM 20152 N N . LEU A 1 74 ? -14.217 -1.528 1.167 1.00 1.37 70 LEU A N 12
ATOM 20153 C CA . LEU A 1 74 ? -13.682 -0.447 2.017 1.00 1.23 70 LEU A CA 12
ATOM 20154 C C . LEU A 1 74 ? -12.772 0.585 1.309 1.00 1.41 70 LEU A C 12
ATOM 20155 O O . LEU A 1 74 ? -12.919 1.784 1.553 1.00 2.50 70 LEU A O 12
ATOM 20171 N N . ALA A 1 75 ? -11.895 0.158 0.395 1.00 1.05 71 ALA A N 12
ATOM 20172 C CA . ALA A 1 75 ? -10.929 0.973 -0.351 1.00 1.21 71 ALA A CA 12
ATOM 20173 C C . ALA A 1 75 ? -9.975 1.790 0.560 1.00 1.38 71 ALA A C 12
ATOM 20174 O O . ALA A 1 75 ? -9.963 1.647 1.786 1.00 2.28 71 ALA A O 12
ATOM 20181 N N . MET A 1 76 ? -9.149 2.647 -0.045 1.00 1.15 72 MET A N 12
ATOM 20182 C CA . MET A 1 76 ? -8.408 3.711 0.645 1.00 1.19 72 MET A CA 12
ATOM 20183 C C . MET A 1 76 ? -8.288 4.948 -0.270 1.00 1.10 72 MET A C 12
ATOM 20184 O O . MET A 1 76 ? -8.367 4.790 -1.494 1.00 0.96 72 MET A O 12
ATOM 20198 N N . PRO A 1 77 ? -8.164 6.176 0.268 1.00 1.23 73 PRO A N 12
ATOM 20199 C CA . PRO A 1 77 ? -8.049 7.393 -0.533 1.00 1.20 73 PRO A CA 12
ATOM 20200 C C . PRO A 1 77 ? -6.611 7.639 -1.018 1.00 1.19 73 PRO A C 12
ATOM 20201 O O . PRO A 1 77 ? -5.650 7.137 -0.434 1.00 1.28 73 PRO A O 12
ATOM 20212 N N . ASN A 1 78 ? -6.452 8.479 -2.045 1.00 1.20 74 ASN A N 12
ATOM 20213 C CA . ASN A 1 78 ? -5.190 9.179 -2.291 1.00 1.32 74 ASN A CA 12
ATOM 20214 C C . ASN A 1 78 ? -4.920 10.168 -1.134 1.00 1.39 74 ASN A C 12
ATOM 20215 O O . ASN A 1 78 ? -5.833 10.851 -0.660 1.00 1.98 74 ASN A O 12
ATOM 20226 N N . MET A 1 79 ? -3.666 10.262 -0.686 1.00 1.58 75 MET A N 12
ATOM 20227 C CA . MET A 1 79 ? -3.270 11.055 0.492 1.00 1.61 75 MET A CA 12
ATOM 20228 C C . MET A 1 79 ? -2.261 12.169 0.153 1.00 1.67 75 MET A C 12
ATOM 20229 O O . MET A 1 79 ? -1.545 12.640 1.040 1.00 2.32 75 MET A O 12
ATOM 20243 N N . ARG A 1 80 ? -2.187 12.581 -1.126 1.00 1.77 76 ARG A N 12
ATOM 20244 C CA . ARG A 1 80 ? -1.278 13.621 -1.666 1.00 1.87 76 ARG A CA 12
ATOM 20245 C C . ARG A 1 80 ? 0.164 13.492 -1.161 1.00 1.52 76 ARG A C 12
ATOM 20246 O O . ARG A 1 80 ? 0.793 14.462 -0.723 1.00 1.68 76 ARG A O 12
ATOM 20267 N N . LEU A 1 81 ? 0.668 12.260 -1.198 1.00 1.38 77 LEU A N 12
ATOM 20268 C CA . LEU A 1 81 ? 2.030 11.906 -0.809 1.00 1.45 77 LEU A CA 12
ATOM 20269 C C . LEU A 1 81 ? 3.007 12.275 -1.936 1.00 1.54 77 LEU A C 12
ATOM 20270 O O . LEU A 1 81 ? 2.714 12.038 -3.117 1.00 1.67 77 LEU A O 12
ATOM 20286 N N . GLY A 1 82 ? 4.152 12.854 -1.572 1.00 1.60 78 GLY A N 12
ATOM 20287 C CA . GLY A 1 82 ? 5.188 13.254 -2.528 1.00 1.75 78 GLY A CA 12
ATOM 20288 C C . GLY A 1 82 ? 5.971 12.082 -3.129 1.00 1.41 78 GLY A C 12
ATOM 20289 O O . GLY A 1 82 ? 5.982 10.967 -2.606 1.00 1.16 78 GLY A O 12
ATOM 20293 N N . ASP A 1 83 ? 6.650 12.335 -4.245 1.00 1.51 79 ASP A N 12
ATOM 20294 C CA . ASP A 1 83 ? 7.244 11.300 -5.105 1.00 1.35 79 ASP A CA 12
ATOM 20295 C C . ASP A 1 83 ? 8.443 10.550 -4.473 1.00 1.32 79 ASP A C 12
ATOM 20296 O O . ASP A 1 83 ? 8.745 9.414 -4.865 1.00 1.75 79 ASP A O 12
ATOM 20305 N N . ALA A 1 84 ? 9.088 11.157 -3.469 1.00 1.27 80 ALA A N 12
ATOM 20306 C CA . ALA A 1 84 ? 10.134 10.553 -2.637 1.00 1.41 80 ALA A CA 12
ATOM 20307 C C . ALA A 1 84 ? 9.629 10.163 -1.231 1.00 1.20 80 ALA A C 12
ATOM 20308 O O . ALA A 1 84 ? 10.196 9.267 -0.602 1.00 1.23 80 ALA A O 12
ATOM 20315 N N . GLU A 1 85 ? 8.546 10.779 -0.745 1.00 1.19 81 GLU A N 12
ATOM 20316 C CA . GLU A 1 85 ? 7.844 10.451 0.493 1.00 1.18 81 GLU A CA 12
ATOM 20317 C C . GLU A 1 85 ? 7.124 9.092 0.385 1.00 0.89 81 GLU A C 12
ATOM 20318 O O . GLU A 1 85 ? 7.258 8.258 1.285 1.00 0.88 81 GLU A O 12
ATOM 20330 N N . VAL A 1 86 ? 6.471 8.806 -0.751 1.00 0.78 82 VAL A N 12
ATOM 20331 C CA . VAL A 1 86 ? 5.985 7.453 -1.091 1.00 0.75 82 VAL A CA 12
ATOM 20332 C C . VAL A 1 86 ? 7.152 6.469 -1.131 1.00 0.67 82 VAL A C 12
ATOM 20333 O O . VAL A 1 86 ? 7.100 5.422 -0.495 1.00 0.79 82 VAL A O 12
ATOM 20346 N N . SER A 1 87 ? 8.234 6.812 -1.834 1.00 0.61 83 SER A N 12
ATOM 20347 C CA . SER A 1 87 ? 9.395 5.934 -2.042 1.00 0.72 83 SER A CA 12
ATOM 20348 C C . SER A 1 87 ? 10.060 5.510 -0.721 1.00 0.65 83 SER A C 12
ATOM 20349 O O . SER A 1 87 ? 10.368 4.334 -0.527 1.00 0.77 83 SER A O 12
ATOM 20357 N N . ALA A 1 88 ? 10.183 6.425 0.245 1.00 0.67 84 ALA A N 12
ATOM 20358 C CA . ALA A 1 88 ? 10.690 6.112 1.582 1.00 0.73 84 ALA A CA 12
ATOM 20359 C C . ALA A 1 88 ? 9.773 5.169 2.384 1.00 0.60 84 ALA A C 12
ATOM 20360 O O . ALA A 1 88 ? 10.255 4.410 3.231 1.00 0.65 84 ALA A O 12
ATOM 20367 N N . LEU A 1 89 ? 8.462 5.209 2.123 1.00 0.59 85 LEU A N 12
ATOM 20368 C CA . LEU A 1 89 ? 7.451 4.318 2.695 1.00 0.66 85 LEU A CA 12
ATOM 20369 C C . LEU A 1 89 ? 7.430 2.937 2.013 1.00 0.64 85 LEU A C 12
ATOM 20370 O O . LEU A 1 89 ? 7.190 1.940 2.691 1.00 0.78 85 LEU A O 12
ATOM 20386 N N . ILE A 1 90 ? 7.799 2.843 0.730 1.00 0.60 86 ILE A N 12
ATOM 20387 C CA . ILE A 1 90 ? 8.101 1.561 0.061 1.00 0.75 86 ILE A CA 12
ATOM 20388 C C . ILE A 1 90 ? 9.325 0.914 0.729 1.00 0.82 86 ILE A C 12
ATOM 20389 O O . ILE A 1 90 ? 9.271 -0.242 1.152 1.00 1.13 86 ILE A O 12
ATOM 20405 N N . SER A 1 91 ? 10.397 1.686 0.931 1.00 0.65 87 SER A N 12
ATOM 20406 C CA . SER A 1 91 ? 11.610 1.229 1.627 1.00 0.70 87 SER A CA 12
ATOM 20407 C C . SER A 1 91 ? 11.439 0.987 3.135 1.00 0.65 87 SER A C 12
ATOM 20408 O O . SER A 1 91 ? 12.306 0.347 3.730 1.00 0.89 87 SER A O 12
ATOM 20416 N N . TYR A 1 92 ? 10.338 1.403 3.778 1.00 0.61 88 TYR A N 12
ATOM 20417 C CA . TYR A 1 92 ? 10.006 0.862 5.107 1.00 0.66 88 TYR A CA 12
ATOM 20418 C C . TYR A 1 92 ? 9.645 -0.632 5.019 1.00 0.67 88 TYR A C 12
ATOM 20419 O O . TYR A 1 92 ? 10.247 -1.450 5.719 1.00 0.81 88 TYR A O 12
ATOM 20437 N N . LEU A 1 93 ? 8.738 -0.995 4.103 1.00 0.67 89 LEU A N 12
ATOM 20438 C CA . LEU A 1 93 ? 8.279 -2.376 3.885 1.00 0.77 89 LEU A CA 12
ATOM 20439 C C . LEU A 1 93 ? 9.386 -3.282 3.317 1.00 0.78 89 LEU A C 12
ATOM 20440 O O . LEU A 1 93 ? 9.502 -4.435 3.741 1.00 1.11 89 LEU A O 12
ATOM 20456 N N . GLU A 1 94 ? 10.197 -2.780 2.379 1.00 0.60 90 GLU A N 12
ATOM 20457 C CA . GLU A 1 94 ? 11.296 -3.543 1.758 1.00 0.70 90 GLU A CA 12
ATOM 20458 C C . GLU A 1 94 ? 12.347 -3.954 2.794 1.00 0.75 90 GLU A C 12
ATOM 20459 O O . GLU A 1 94 ? 12.700 -5.132 2.878 1.00 0.87 90 GLU A O 12
ATOM 20471 N N . GLU A 1 95 ? 12.816 -3.010 3.615 1.00 0.77 91 GLU A N 12
ATOM 20472 C CA . GLU A 1 95 ? 13.886 -3.266 4.580 1.00 0.98 91 GLU A CA 12
ATOM 20473 C C . GLU A 1 95 ? 13.394 -3.971 5.862 1.00 1.07 91 GLU A C 12
ATOM 20474 O O . GLU A 1 95 ? 14.130 -4.782 6.416 1.00 1.25 91 GLU A O 12
ATOM 20486 N N . GLU A 1 96 ? 12.137 -3.782 6.294 1.00 1.05 92 GLU A N 12
ATOM 20487 C CA . GLU A 1 96 ? 11.537 -4.586 7.382 1.00 1.27 92 GLU A CA 12
ATOM 20488 C C . GLU A 1 96 ? 11.402 -6.063 6.961 1.00 1.36 92 GLU A C 12
ATOM 20489 O O . GLU A 1 96 ? 11.706 -6.968 7.738 1.00 1.62 92 GLU A O 12
ATOM 20501 N N . THR A 1 97 ? 11.017 -6.312 5.702 1.00 1.23 93 THR A N 12
ATOM 20502 C CA . THR A 1 97 ? 10.963 -7.660 5.105 1.00 1.35 93 THR A CA 12
ATOM 20503 C C . THR A 1 97 ? 12.363 -8.253 4.904 1.00 1.51 93 THR A C 12
ATOM 20504 O O . THR A 1 97 ? 12.579 -9.448 5.112 1.00 1.80 93 THR A O 12
ATOM 20515 N N . ALA A 1 98 ? 13.346 -7.420 4.547 1.00 1.48 94 ALA A N 12
ATOM 20516 C CA . ALA A 1 98 ? 14.739 -7.836 4.428 1.00 1.81 94 ALA A CA 12
ATOM 20517 C C . ALA A 1 98 ? 15.327 -8.238 5.792 1.00 2.02 94 ALA A C 12
ATOM 20518 O O . ALA A 1 98 ? 15.983 -9.273 5.890 1.00 2.28 94 ALA A O 12
ATOM 20525 N N . ARG A 1 99 ? 15.039 -7.473 6.853 1.00 2.04 95 ARG A N 12
ATOM 20526 C CA . ARG A 1 99 ? 15.508 -7.727 8.223 1.00 2.36 95 ARG A CA 12
ATOM 20527 C C . ARG A 1 99 ? 14.839 -8.949 8.852 1.00 2.71 95 ARG A C 12
ATOM 20528 O O . ARG A 1 99 ? 15.552 -9.865 9.264 1.00 3.52 95 ARG A O 12
ATOM 20549 N N . LEU A 1 100 ? 13.500 -8.969 8.906 1.00 2.34 96 LEU A N 12
ATOM 20550 C CA . LEU A 1 100 ? 12.597 -10.012 9.448 1.00 2.68 96 LEU A CA 12
ATOM 20551 C C . LEU A 1 100 ? 12.775 -10.366 10.950 1.00 2.90 96 LEU A C 12
ATOM 20552 O O . LEU A 1 100 ? 11.800 -10.652 11.649 1.00 3.22 96 LEU A O 12
ATOM 20568 N N . GLN A 1 101 ? 13.985 -10.293 11.503 1.00 3.39 97 GLN A N 12
ATOM 20569 C CA . GLN A 1 101 ? 14.328 -10.574 12.906 1.00 4.37 97 GLN A CA 12
ATOM 20570 C C . GLN A 1 101 ? 14.028 -9.373 13.841 1.00 5.18 97 GLN A C 12
ATOM 20571 O O . GLN A 1 101 ? 14.830 -9.016 14.708 1.00 6.52 97 GLN A O 12
ATOM 20585 N N . THR A 1 102 ? 12.865 -8.730 13.656 1.00 4.85 98 THR A N 12
ATOM 20586 C CA . THR A 1 102 ? 12.453 -7.448 14.271 1.00 6.02 98 THR A CA 12
ATOM 20587 C C . THR A 1 102 ? 11.096 -7.530 15.009 1.00 6.46 98 THR A C 12
ATOM 20588 O O . THR A 1 102 ? 10.135 -6.861 14.618 1.00 6.78 98 THR A O 12
ATOM 20599 N N . PRO A 1 103 ? 10.957 -8.345 16.077 1.00 7.03 99 PRO A N 12
ATOM 20600 C CA . PRO A 1 103 ? 9.679 -8.629 16.750 1.00 7.90 99 PRO A CA 12
ATOM 20601 C C . PRO A 1 103 ? 9.259 -7.529 17.755 1.00 8.94 99 PRO A C 12
ATOM 20602 O O . PRO A 1 103 ? 8.906 -7.821 18.901 1.00 9.92 99 PRO A O 12
ATOM 20613 N N . VAL A 1 104 ? 9.345 -6.255 17.351 1.00 9.02 100 VAL A N 12
ATOM 20614 C CA . VAL A 1 104 ? 9.375 -5.074 18.242 1.00 10.19 100 VAL A CA 12
ATOM 20615 C C . VAL A 1 104 ? 8.143 -4.162 18.104 1.00 10.95 100 VAL A C 12
ATOM 20616 O O . VAL A 1 104 ? 7.620 -3.996 16.995 1.00 11.14 100 VAL A O 12
ATOM 20629 N N . THR A 1 105 ? 7.697 -3.528 19.198 1.00 11.72 101 THR A N 12
ATOM 20630 C CA . THR A 1 105 ? 6.610 -2.524 19.187 1.00 12.67 101 THR A CA 12
ATOM 20631 C C . THR A 1 105 ? 6.998 -1.271 18.401 1.00 13.13 101 THR A C 12
ATOM 20632 O O . THR A 1 105 ? 6.297 -0.898 17.464 1.00 13.81 101 THR A O 12
ATOM 20643 N N . ASN A 1 106 ? 8.121 -0.641 18.761 1.00 13.11 102 ASN A N 12
ATOM 20644 C CA . ASN A 1 106 ? 8.778 0.450 18.040 1.00 13.79 102 ASN A CA 12
ATOM 20645 C C . ASN A 1 106 ? 10.262 0.536 18.454 1.00 14.11 102 ASN A C 12
ATOM 20646 O O . ASN A 1 106 ? 10.589 0.402 19.637 1.00 14.20 102 ASN A O 12
ATOM 20657 N N . ARG A 1 107 ? 11.155 0.786 17.489 1.00 14.75 103 ARG A N 12
ATOM 20658 C CA . ARG A 1 107 ? 12.624 0.768 17.655 1.00 15.60 103 ARG A CA 12
ATOM 20659 C C . ARG A 1 107 ? 13.252 1.994 18.352 1.00 16.43 103 ARG A C 12
ATOM 20660 O O . ARG A 1 107 ? 14.435 1.942 18.693 1.00 17.10 103 ARG A O 12
ATOM 20681 N N . GLY A 1 108 ? 12.496 3.076 18.564 1.00 16.62 104 GLY A N 12
ATOM 20682 C CA . GLY A 1 108 ? 12.979 4.368 19.080 1.00 17.60 104 GLY A CA 12
ATOM 20683 C C . GLY A 1 108 ? 13.788 5.148 18.035 1.00 18.09 104 GLY A C 12
ATOM 20684 O O . GLY A 1 108 ? 14.867 4.709 17.618 1.00 18.47 104 GLY A O 12
ATOM 20688 N N . ILE A 1 109 ? 13.260 6.289 17.583 1.00 18.30 105 ILE A N 12
ATOM 20689 C CA . ILE A 1 109 ? 13.631 6.920 16.304 1.00 18.82 105 ILE A CA 12
ATOM 20690 C C . ILE A 1 109 ? 13.873 8.438 16.417 1.00 19.95 105 ILE A C 12
ATOM 20691 O O . ILE A 1 109 ? 13.069 9.135 17.039 1.00 20.09 105 ILE A O 12
ATOM 20707 N N . PRO A 1 110 ? 14.935 8.985 15.788 1.00 20.94 106 PRO A N 12
ATOM 20708 C CA . PRO A 1 110 ? 15.200 10.422 15.726 1.00 22.14 106 PRO A CA 12
ATOM 20709 C C . PRO A 1 110 ? 14.347 11.124 14.662 1.00 22.41 106 PRO A C 12
ATOM 20710 O O . PRO A 1 110 ? 13.714 12.149 14.996 1.00 22.66 106 PRO A O 12
ATOM 20797 N N . SER A 1 5 ? 12.498 6.507 8.404 1.00 2.22 1 SER A N 13
ATOM 20798 C CA . SER A 1 5 ? 11.368 7.445 8.451 1.00 3.02 1 SER A CA 13
ATOM 20799 C C . SER A 1 5 ? 10.186 7.054 7.551 1.00 2.39 1 SER A C 13
ATOM 20800 O O . SER A 1 5 ? 9.091 7.575 7.750 1.00 3.62 1 SER A O 13
ATOM 20808 N N . GLY A 1 6 ? 10.320 6.057 6.666 1.00 1.17 2 GLY A N 13
ATOM 20809 C CA . GLY A 1 6 ? 9.170 5.405 6.023 1.00 0.68 2 GLY A CA 13
ATOM 20810 C C . GLY A 1 6 ? 8.180 4.784 7.024 1.00 0.75 2 GLY A C 13
ATOM 20811 O O . GLY A 1 6 ? 6.977 4.782 6.775 1.00 0.92 2 GLY A O 13
ATOM 20815 N N . GLU A 1 7 ? 8.648 4.342 8.197 1.00 0.83 3 GLU A N 13
ATOM 20816 C CA . GLU A 1 7 ? 7.785 3.904 9.308 1.00 0.99 3 GLU A CA 13
ATOM 20817 C C . GLU A 1 7 ? 7.047 5.084 9.961 1.00 0.92 3 GLU A C 13
ATOM 20818 O O . GLU A 1 7 ? 5.879 4.950 10.325 1.00 0.91 3 GLU A O 13
ATOM 20830 N N . GLN A 1 8 ? 7.676 6.262 10.046 1.00 0.94 4 GLN A N 13
ATOM 20831 C CA . GLN A 1 8 ? 7.036 7.484 10.551 1.00 0.98 4 GLN A CA 13
ATOM 20832 C C . GLN A 1 8 ? 5.963 7.998 9.570 1.00 0.96 4 GLN A C 13
ATOM 20833 O O . GLN A 1 8 ? 4.900 8.451 10.012 1.00 1.10 4 GLN A O 13
ATOM 20847 N N . ILE A 1 9 ? 6.182 7.842 8.254 1.00 0.87 5 ILE A N 13
ATOM 20848 C CA . ILE A 1 9 ? 5.157 8.060 7.217 1.00 0.89 5 ILE A CA 13
ATOM 20849 C C . ILE A 1 9 ? 4.020 7.043 7.385 1.00 0.87 5 ILE A C 13
ATOM 20850 O O . ILE A 1 9 ? 2.860 7.445 7.456 1.00 0.94 5 ILE A O 13
ATOM 20866 N N . PHE A 1 10 ? 4.315 5.743 7.523 1.00 0.84 6 PHE A N 13
ATOM 20867 C CA . PHE A 1 10 ? 3.274 4.726 7.725 1.00 0.89 6 PHE A CA 13
ATOM 20868 C C . PHE A 1 10 ? 2.433 5.024 8.975 1.00 0.98 6 PHE A C 13
ATOM 20869 O O . PHE A 1 10 ? 1.204 4.962 8.917 1.00 1.09 6 PHE A O 13
ATOM 20886 N N . ARG A 1 11 ? 3.055 5.441 10.085 1.00 1.00 7 ARG A N 13
ATOM 20887 C CA . ARG A 1 11 ? 2.328 5.790 11.307 1.00 1.22 7 ARG A CA 13
ATOM 20888 C C . ARG A 1 11 ? 1.457 7.037 11.145 1.00 1.37 7 ARG A C 13
ATOM 20889 O O . ARG A 1 11 ? 0.331 7.052 11.636 1.00 1.79 7 ARG A O 13
ATOM 20910 N N . THR A 1 12 ? 1.915 8.046 10.400 1.00 1.15 8 THR A N 13
ATOM 20911 C CA . THR A 1 12 ? 1.159 9.297 10.173 1.00 1.34 8 THR A CA 13
ATOM 20912 C C . THR A 1 12 ? 0.138 9.253 9.035 1.00 1.38 8 THR A C 13
ATOM 20913 O O . THR A 1 12 ? -0.772 10.084 9.031 1.00 1.65 8 THR A O 13
ATOM 20924 N N . ARG A 1 13 ? 0.241 8.315 8.084 1.00 1.21 9 ARG A N 13
ATOM 20925 C CA . ARG A 1 13 ? -0.625 8.256 6.888 1.00 1.33 9 ARG A CA 13
ATOM 20926 C C . ARG A 1 13 ? -1.387 6.937 6.711 1.00 1.19 9 ARG A C 13
ATOM 20927 O O . ARG A 1 13 ? -2.395 6.920 6.002 1.00 1.30 9 ARG A O 13
ATOM 20948 N N . CYS A 1 14 ? -0.948 5.841 7.336 1.00 1.05 10 CYS A N 13
ATOM 20949 C CA . CYS A 1 14 ? -1.347 4.475 6.959 1.00 0.98 10 CYS A CA 13
ATOM 20950 C C . CYS A 1 14 ? -1.786 3.546 8.105 1.00 0.94 10 CYS A C 13
ATOM 20951 O O . CYS A 1 14 ? -2.135 2.394 7.824 1.00 0.95 10 CYS A O 13
ATOM 20958 N N . SER A 1 15 ? -1.785 3.993 9.365 1.00 1.10 11 SER A N 13
ATOM 20959 C CA . SER A 1 15 ? -2.021 3.132 10.538 1.00 1.18 11 SER A CA 13
ATOM 20960 C C . SER A 1 15 ? -3.509 2.877 10.867 1.00 1.34 11 SER A C 13
ATOM 20961 O O . SER A 1 15 ? -4.405 3.272 10.120 1.00 2.88 11 SER A O 13
ATOM 20969 N N . SER A 1 16 ? -3.783 2.169 11.972 1.00 1.68 12 SER A N 13
ATOM 20970 C CA . SER A 1 16 ? -5.107 1.791 12.536 1.00 1.99 12 SER A CA 13
ATOM 20971 C C . SER A 1 16 ? -6.098 1.006 11.659 1.00 1.63 12 SER A C 13
ATOM 20972 O O . SER A 1 16 ? -6.983 0.345 12.202 1.00 2.04 12 SER A O 13
ATOM 20980 N N . CYS A 1 17 ? -5.973 1.000 10.332 1.00 1.12 13 CYS A N 13
ATOM 20981 C CA . CYS A 1 17 ? -6.739 0.104 9.450 1.00 1.02 13 CYS A CA 13
ATOM 20982 C C . CYS A 1 17 ? -6.025 -1.244 9.261 1.00 1.20 13 CYS A C 13
ATOM 20983 O O . CYS A 1 17 ? -6.673 -2.285 9.168 1.00 1.56 13 CYS A O 13
ATOM 20990 N N . HIS A 1 18 ? -4.690 -1.220 9.250 1.00 1.15 14 HIS A N 13
ATOM 20991 C CA . HIS A 1 18 ? -3.787 -2.370 9.124 1.00 1.24 14 HIS A CA 13
ATOM 20992 C C . HIS A 1 18 ? -2.443 -2.110 9.814 1.00 0.89 14 HIS A C 13
ATOM 20993 O O . HIS A 1 18 ? -2.101 -0.975 10.151 1.00 1.25 14 HIS A O 13
ATOM 21007 N N . THR A 1 19 ? -1.665 -3.182 9.930 1.00 0.85 15 THR A N 13
ATOM 21008 C CA . THR A 1 19 ? -0.310 -3.220 10.513 1.00 0.84 15 THR A CA 13
ATOM 21009 C C . THR A 1 19 ? 0.617 -4.089 9.663 1.00 0.83 15 THR A C 13
ATOM 21010 O O . THR A 1 19 ? 0.165 -4.830 8.792 1.00 1.05 15 THR A O 13
ATOM 21021 N N . VAL A 1 20 ? 1.925 -3.984 9.880 1.00 0.83 16 VAL A N 13
ATOM 21022 C CA . VAL A 1 20 ? 2.954 -4.644 9.058 1.00 0.86 16 VAL A CA 13
ATOM 21023 C C . VAL A 1 20 ? 3.827 -5.509 9.967 1.00 0.82 16 VAL A C 13
ATOM 21024 O O . VAL A 1 20 ? 4.968 -5.183 10.277 1.00 1.15 16 VAL A O 13
ATOM 21037 N N . GLY A 1 21 ? 3.222 -6.570 10.503 1.00 1.01 17 GLY A N 13
ATOM 21038 C CA . GLY A 1 21 ? 3.821 -7.443 11.532 1.00 1.35 17 GLY A CA 13
ATOM 21039 C C . GLY A 1 21 ? 4.009 -6.805 12.922 1.00 1.91 17 GLY A C 13
ATOM 21040 O O . GLY A 1 21 ? 4.595 -7.424 13.815 1.00 2.31 17 GLY A O 13
ATOM 21044 N N . ASN A 1 22 ? 3.537 -5.573 13.132 1.00 2.45 18 ASN A N 13
ATOM 21045 C CA . ASN A 1 22 ? 3.761 -4.826 14.377 1.00 3.45 18 ASN A CA 13
ATOM 21046 C C . ASN A 1 22 ? 2.931 -5.367 15.555 1.00 3.82 18 ASN A C 13
ATOM 21047 O O . ASN A 1 22 ? 3.396 -5.324 16.689 1.00 4.93 18 ASN A O 13
ATOM 21058 N N . THR A 1 23 ? 1.717 -5.865 15.286 1.00 3.55 19 THR A N 13
ATOM 21059 C CA . THR A 1 23 ? 0.828 -6.568 16.240 1.00 4.23 19 THR A CA 13
ATOM 21060 C C . THR A 1 23 ? 0.659 -5.803 17.566 1.00 5.21 19 THR A C 13
ATOM 21061 O O . THR A 1 23 ? 0.782 -6.344 18.664 1.00 5.84 19 THR A O 13
ATOM 21072 N N . GLU A 1 24 ? 0.447 -4.489 17.454 1.00 5.92 20 GLU A N 13
ATOM 21073 C CA . GLU A 1 24 ? 0.497 -3.559 18.585 1.00 7.33 20 GLU A CA 13
ATOM 21074 C C . GLU A 1 24 ? -0.646 -3.766 19.603 1.00 7.86 20 GLU A C 13
ATOM 21075 O O . GLU A 1 24 ? -1.716 -4.274 19.242 1.00 7.38 20 GLU A O 13
ATOM 21087 N N . PRO A 1 25 ? -0.470 -3.298 20.858 1.00 9.15 21 PRO A N 13
ATOM 21088 C CA . PRO A 1 25 ? -1.547 -3.197 21.851 1.00 10.07 21 PRO A CA 13
ATOM 21089 C C . PRO A 1 25 ? -2.727 -2.324 21.384 1.00 10.13 21 PRO A C 13
ATOM 21090 O O . PRO A 1 25 ? -3.879 -2.584 21.741 1.00 9.59 21 PRO A O 13
ATOM 21101 N N . GLY A 1 26 ? -2.459 -1.319 20.544 1.00 11.01 22 GLY A N 13
ATOM 21102 C CA . GLY A 1 26 ? -3.457 -0.716 19.663 1.00 11.04 22 GLY A CA 13
ATOM 21103 C C . GLY A 1 26 ? -3.629 -1.576 18.412 1.00 9.76 22 GLY A C 13
ATOM 21104 O O . GLY A 1 26 ? -2.934 -1.364 17.420 1.00 10.01 22 GLY A O 13
ATOM 21108 N N . GLN A 1 27 ? -4.525 -2.561 18.460 1.00 8.79 23 GLN A N 13
ATOM 21109 C CA . GLN A 1 27 ? -4.789 -3.470 17.341 1.00 7.83 23 GLN A CA 13
ATOM 21110 C C . GLN A 1 27 ? -5.562 -2.757 16.210 1.00 6.78 23 GLN A C 13
ATOM 21111 O O . GLN A 1 27 ? -6.446 -1.947 16.505 1.00 6.70 23 GLN A O 13
ATOM 21125 N N . PRO A 1 28 ? -5.283 -3.043 14.923 1.00 6.41 24 PRO A N 13
ATOM 21126 C CA . PRO A 1 28 ? -5.967 -2.384 13.811 1.00 5.77 24 PRO A CA 13
ATOM 21127 C C . PRO A 1 28 ? -7.446 -2.784 13.754 1.00 4.79 24 PRO A C 13
ATOM 21128 O O . PRO A 1 28 ? -7.781 -3.968 13.808 1.00 4.62 24 PRO A O 13
ATOM 21139 N N . GLY A 1 29 ? -8.335 -1.797 13.628 1.00 4.82 25 GLY A N 13
ATOM 21140 C CA . GLY A 1 29 ? -9.786 -1.986 13.719 1.00 4.49 25 GLY A CA 13
ATOM 21141 C C . GLY A 1 29 ? -10.424 -2.687 12.520 1.00 3.41 25 GLY A C 13
ATOM 21142 O O . GLY A 1 29 ? -11.418 -3.390 12.696 1.00 4.06 25 GLY A O 13
ATOM 21146 N N . ILE A 1 30 ? -9.849 -2.533 11.321 1.00 2.12 26 ILE A N 13
ATOM 21147 C CA . ILE A 1 30 ? -10.351 -3.159 10.079 1.00 1.64 26 ILE A CA 13
ATOM 21148 C C . ILE A 1 30 ? -9.720 -4.545 9.881 1.00 2.46 26 ILE A C 13
ATOM 21149 O O . ILE A 1 30 ? -10.441 -5.525 9.674 1.00 3.64 26 ILE A O 13
ATOM 21165 N N . GLY A 1 31 ? -8.393 -4.643 10.045 1.00 2.28 27 GLY A N 13
ATOM 21166 C CA . GLY A 1 31 ? -7.748 -5.825 10.633 1.00 3.66 27 GLY A CA 13
ATOM 21167 C C . GLY A 1 31 ? -6.539 -6.493 9.947 1.00 2.79 27 GLY A C 13
ATOM 21168 O O . GLY A 1 31 ? -5.813 -7.164 10.679 1.00 2.79 27 GLY A O 13
ATOM 21172 N N . PRO A 1 32 ? -6.256 -6.378 8.631 1.00 2.39 28 PRO A N 13
ATOM 21173 C CA . PRO A 1 32 ? -5.283 -7.267 7.984 1.00 1.95 28 PRO A CA 13
ATOM 21174 C C . PRO A 1 32 ? -3.812 -6.921 8.287 1.00 1.84 28 PRO A C 13
ATOM 21175 O O . PRO A 1 32 ? -3.493 -5.844 8.804 1.00 2.22 28 PRO A O 13
ATOM 21186 N N . ASP A 1 33 ? -2.902 -7.844 7.966 1.00 1.54 29 ASP A N 13
ATOM 21187 C CA . ASP A 1 33 ? -1.447 -7.683 8.116 1.00 1.41 29 ASP A CA 13
ATOM 21188 C C . ASP A 1 33 ? -0.721 -7.688 6.757 1.00 1.49 29 ASP A C 13
ATOM 21189 O O . ASP A 1 33 ? -0.971 -8.553 5.916 1.00 1.94 29 ASP A O 13
ATOM 21198 N N . LEU A 1 34 ? 0.188 -6.727 6.550 1.00 1.20 30 LEU A N 13
ATOM 21199 C CA . LEU A 1 34 ? 0.860 -6.474 5.264 1.00 1.34 30 LEU A CA 13
ATOM 21200 C C . LEU A 1 34 ? 2.321 -6.955 5.202 1.00 1.21 30 LEU A C 13
ATOM 21201 O O . LEU A 1 34 ? 3.002 -6.697 4.208 1.00 1.30 30 LEU A O 13
ATOM 21217 N N . LEU A 1 35 ? 2.858 -7.588 6.255 1.00 1.12 31 LEU A N 13
ATOM 21218 C CA . LEU A 1 35 ? 4.253 -8.036 6.246 1.00 1.07 31 LEU A CA 13
ATOM 21219 C C . LEU A 1 35 ? 4.507 -9.000 5.077 1.00 1.16 31 LEU A C 13
ATOM 21220 O O . LEU A 1 35 ? 3.699 -9.883 4.783 1.00 1.83 31 LEU A O 13
ATOM 21236 N N . GLY A 1 36 ? 5.629 -8.773 4.399 1.00 0.95 32 GLY A N 13
ATOM 21237 C CA . GLY A 1 36 ? 6.062 -9.504 3.210 1.00 0.96 32 GLY A CA 13
ATOM 21238 C C . GLY A 1 36 ? 5.413 -9.078 1.887 1.00 0.83 32 GLY A C 13
ATOM 21239 O O . GLY A 1 36 ? 5.843 -9.567 0.848 1.00 0.85 32 GLY A O 13
ATOM 21243 N N . VAL A 1 37 ? 4.444 -8.151 1.853 1.00 0.80 33 VAL A N 13
ATOM 21244 C CA . VAL A 1 37 ? 3.730 -7.776 0.606 1.00 0.77 33 VAL A CA 13
ATOM 21245 C C . VAL A 1 37 ? 4.671 -7.361 -0.545 1.00 0.67 33 VAL A C 13
ATOM 21246 O O . VAL A 1 37 ? 4.436 -7.717 -1.697 1.00 0.74 33 VAL A O 13
ATOM 21259 N N . THR A 1 38 ? 5.793 -6.708 -0.232 1.00 0.68 34 THR A N 13
ATOM 21260 C CA . THR A 1 38 ? 6.876 -6.302 -1.154 1.00 0.84 34 THR A CA 13
ATOM 21261 C C . THR A 1 38 ? 7.701 -7.465 -1.723 1.00 1.02 34 THR A C 13
ATOM 21262 O O . THR A 1 38 ? 8.283 -7.327 -2.803 1.00 1.23 34 THR A O 13
ATOM 21273 N N . ARG A 1 39 ? 7.727 -8.618 -1.042 1.00 1.12 35 ARG A N 13
ATOM 21274 C CA . ARG A 1 39 ? 8.323 -9.895 -1.488 1.00 1.41 35 ARG A CA 13
ATOM 21275 C C . ARG A 1 39 ? 7.316 -10.781 -2.238 1.00 1.38 35 ARG A C 13
ATOM 21276 O O . ARG A 1 39 ? 7.712 -11.700 -2.952 1.00 1.75 35 ARG A O 13
ATOM 21297 N N . GLN A 1 40 ? 6.020 -10.508 -2.088 1.00 1.13 36 GLN A N 13
ATOM 21298 C CA . GLN A 1 40 ? 4.926 -11.318 -2.629 1.00 1.25 36 GLN A CA 13
ATOM 21299 C C . GLN A 1 40 ? 4.367 -10.744 -3.949 1.00 1.40 36 GLN A C 13
ATOM 21300 O O . GLN A 1 40 ? 4.365 -11.440 -4.971 1.00 2.11 36 GLN A O 13
ATOM 21314 N N . ARG A 1 41 ? 3.929 -9.474 -3.959 1.00 1.04 37 ARG A N 13
ATOM 21315 C CA . ARG A 1 41 ? 3.254 -8.802 -5.094 1.00 1.14 37 ARG A CA 13
ATOM 21316 C C . ARG A 1 41 ? 4.199 -8.400 -6.233 1.00 1.20 37 ARG A C 13
ATOM 21317 O O . ARG A 1 41 ? 5.409 -8.252 -6.044 1.00 1.82 37 ARG A O 13
ATOM 21338 N N . ASP A 1 42 ? 3.614 -8.157 -7.406 1.00 1.02 38 ASP A N 13
ATOM 21339 C CA . ASP A 1 42 ? 4.222 -7.449 -8.539 1.00 1.02 38 ASP A CA 13
ATOM 21340 C C . ASP A 1 42 ? 4.661 -6.038 -8.106 1.00 1.05 38 ASP A C 13
ATOM 21341 O O . ASP A 1 42 ? 3.845 -5.227 -7.669 1.00 1.23 38 ASP A O 13
ATOM 21350 N N . ALA A 1 43 ? 5.952 -5.735 -8.233 1.00 1.02 39 ALA A N 13
ATOM 21351 C CA . ALA A 1 43 ? 6.567 -4.553 -7.630 1.00 1.04 39 ALA A CA 13
ATOM 21352 C C . ALA A 1 43 ? 6.064 -3.218 -8.214 1.00 1.04 39 ALA A C 13
ATOM 21353 O O . ALA A 1 43 ? 5.556 -2.379 -7.465 1.00 1.50 39 ALA A O 13
ATOM 21360 N N . ASN A 1 44 ? 6.119 -3.030 -9.541 1.00 0.88 40 ASN A N 13
ATOM 21361 C CA . ASN A 1 44 ? 5.647 -1.790 -10.179 1.00 0.86 40 ASN A CA 13
ATOM 21362 C C . ASN A 1 44 ? 4.127 -1.590 -10.010 1.00 0.76 40 ASN A C 13
ATOM 21363 O O . ASN A 1 44 ? 3.661 -0.458 -9.893 1.00 0.90 40 ASN A O 13
ATOM 21374 N N . TRP A 1 45 ? 3.357 -2.686 -9.937 1.00 0.66 41 TRP A N 13
ATOM 21375 C CA . TRP A 1 45 ? 1.922 -2.647 -9.636 1.00 0.61 41 TRP A CA 13
ATOM 21376 C C . TRP A 1 45 ? 1.666 -2.212 -8.188 1.00 0.59 41 TRP A C 13
ATOM 21377 O O . TRP A 1 45 ? 0.868 -1.304 -7.958 1.00 0.57 41 TRP A O 13
ATOM 21398 N N . LEU A 1 46 ? 2.379 -2.785 -7.210 1.00 0.64 42 LEU A N 13
ATOM 21399 C CA . LEU A 1 46 ? 2.210 -2.492 -5.782 1.00 0.67 42 LEU A CA 13
ATOM 21400 C C . LEU A 1 46 ? 2.478 -1.014 -5.462 1.00 0.65 42 LEU A C 13
ATOM 21401 O O . LEU A 1 46 ? 1.696 -0.390 -4.744 1.00 0.66 42 LEU A O 13
ATOM 21417 N N . VAL A 1 47 ? 3.564 -0.459 -6.007 1.00 0.70 43 VAL A N 13
ATOM 21418 C CA . VAL A 1 47 ? 3.982 0.942 -5.807 1.00 0.75 43 VAL A CA 13
ATOM 21419 C C . VAL A 1 47 ? 3.053 1.937 -6.524 1.00 0.71 43 VAL A C 13
ATOM 21420 O O . VAL A 1 47 ? 2.943 3.093 -6.109 1.00 0.87 43 VAL A O 13
ATOM 21433 N N . ARG A 1 48 ? 2.309 1.499 -7.551 1.00 0.66 44 ARG A N 13
ATOM 21434 C CA . ARG A 1 48 ? 1.180 2.260 -8.125 1.00 0.69 44 ARG A CA 13
ATOM 21435 C C . ARG A 1 48 ? -0.096 2.150 -7.281 1.00 0.73 44 ARG A C 13
ATOM 21436 O O . ARG A 1 48 ? -0.672 3.171 -6.902 1.00 0.94 44 ARG A O 13
ATOM 21457 N N . TRP A 1 49 ? -0.499 0.929 -6.927 1.00 0.66 45 TRP A N 13
ATOM 21458 C CA . TRP A 1 49 ? -1.715 0.632 -6.163 1.00 0.73 45 TRP A CA 13
ATOM 21459 C C . TRP A 1 49 ? -1.749 1.323 -4.802 1.00 0.94 45 TRP A C 13
ATOM 21460 O O . TRP A 1 49 ? -2.732 1.984 -4.480 1.00 1.07 45 TRP A O 13
ATOM 21481 N N . LEU A 1 50 ? -0.676 1.233 -4.009 1.00 1.04 46 LEU A N 13
ATOM 21482 C CA . LEU A 1 50 ? -0.672 1.805 -2.654 1.00 1.29 46 LEU A CA 13
ATOM 21483 C C . LEU A 1 50 ? -0.717 3.347 -2.651 1.00 1.39 46 LEU A C 13
ATOM 21484 O O . LEU A 1 50 ? -1.082 3.942 -1.637 1.00 1.64 46 LEU A O 13
ATOM 21500 N N . LYS A 1 51 ? -0.377 3.970 -3.790 1.00 1.26 47 LYS A N 13
ATOM 21501 C CA . LYS A 1 51 ? -0.339 5.416 -4.031 1.00 1.34 47 LYS A CA 13
ATOM 21502 C C . LYS A 1 51 ? -1.692 5.950 -4.501 1.00 1.30 47 LYS A C 13
ATOM 21503 O O . LYS A 1 51 ? -2.132 6.978 -3.989 1.00 1.61 47 LYS A O 13
ATOM 21522 N N . VAL A 1 52 ? -2.334 5.298 -5.476 1.00 0.96 48 VAL A N 13
ATOM 21523 C CA . VAL A 1 52 ? -3.493 5.857 -6.204 1.00 0.84 48 VAL A CA 13
ATOM 21524 C C . VAL A 1 52 ? -4.713 4.899 -6.283 1.00 0.68 48 VAL A C 13
ATOM 21525 O O . VAL A 1 52 ? -5.338 4.741 -7.336 1.00 0.60 48 VAL A O 13
ATOM 21538 N N . PRO A 1 53 ? -5.093 4.233 -5.171 1.00 0.71 49 PRO A N 13
ATOM 21539 C CA . PRO A 1 53 ? -6.015 3.089 -5.191 1.00 0.68 49 PRO A CA 13
ATOM 21540 C C . PRO A 1 53 ? -7.436 3.453 -5.646 1.00 0.67 49 PRO A C 13
ATOM 21541 O O . PRO A 1 53 ? -8.056 2.711 -6.407 1.00 0.80 49 PRO A O 13
ATOM 21552 N N . ASP A 1 54 ? -7.943 4.614 -5.219 1.00 0.81 50 ASP A N 13
ATOM 21553 C CA . ASP A 1 54 ? -9.287 5.081 -5.561 1.00 0.93 50 ASP A CA 13
ATOM 21554 C C . ASP A 1 54 ? -9.429 5.349 -7.066 1.00 0.92 50 ASP A C 13
ATOM 21555 O O . ASP A 1 54 ? -10.459 5.003 -7.650 1.00 1.02 50 ASP A O 13
ATOM 21564 N N . GLN A 1 55 ? -8.383 5.892 -7.700 1.00 0.89 51 GLN A N 13
ATOM 21565 C CA . GLN A 1 55 ? -8.327 6.099 -9.142 1.00 0.94 51 GLN A CA 13
ATOM 21566 C C . GLN A 1 55 ? -8.201 4.784 -9.918 1.00 0.86 51 GLN A C 13
ATOM 21567 O O . GLN A 1 55 ? -8.837 4.648 -10.959 1.00 1.00 51 GLN A O 13
ATOM 21581 N N . MET A 1 56 ? -7.424 3.812 -9.433 1.00 0.70 52 MET A N 13
ATOM 21582 C CA . MET A 1 56 ? -7.283 2.511 -10.096 1.00 0.67 52 MET A CA 13
ATOM 21583 C C . MET A 1 56 ? -8.588 1.696 -10.073 1.00 0.69 52 MET A C 13
ATOM 21584 O O . MET A 1 56 ? -8.882 0.963 -11.017 1.00 0.78 52 MET A O 13
ATOM 21598 N N . LEU A 1 57 ? -9.420 1.864 -9.042 1.00 0.67 53 LEU A N 13
ATOM 21599 C CA . LEU A 1 57 ? -10.796 1.359 -9.041 1.00 0.78 53 LEU A CA 13
ATOM 21600 C C . LEU A 1 57 ? -11.701 2.136 -10.003 1.00 0.86 53 LEU A C 13
ATOM 21601 O O . LEU A 1 57 ? -12.409 1.549 -10.824 1.00 0.83 53 LEU A O 13
ATOM 21617 N N . ALA A 1 58 ? -11.621 3.464 -9.949 1.00 1.08 54 ALA A N 13
ATOM 21618 C CA . ALA A 1 58 ? -12.391 4.360 -10.813 1.00 1.35 54 ALA A CA 13
ATOM 21619 C C . ALA A 1 58 ? -12.073 4.192 -12.316 1.00 1.48 54 ALA A C 13
ATOM 21620 O O . ALA A 1 58 ? -12.962 4.383 -13.145 1.00 1.77 54 ALA A O 13
ATOM 21627 N N . GLU A 1 59 ? -10.853 3.782 -12.677 1.00 1.35 55 GLU A N 13
ATOM 21628 C CA . GLU A 1 59 ? -10.426 3.522 -14.061 1.00 1.55 55 GLU A CA 13
ATOM 21629 C C . GLU A 1 59 ? -10.606 2.057 -14.503 1.00 1.44 55 GLU A C 13
ATOM 21630 O O . GLU A 1 59 ? -10.496 1.767 -15.694 1.00 1.65 55 GLU A O 13
ATOM 21642 N N . LYS A 1 60 ? -10.877 1.143 -13.557 1.00 1.26 56 LYS A N 13
ATOM 21643 C CA . LYS A 1 60 ? -10.794 -0.324 -13.710 1.00 1.13 56 LYS A CA 13
ATOM 21644 C C . LYS A 1 60 ? -9.412 -0.758 -14.208 1.00 1.38 56 LYS A C 13
ATOM 21645 O O . LYS A 1 60 ? -9.194 -1.044 -15.386 1.00 2.16 56 LYS A O 13
ATOM 21664 N N . ASP A 1 61 ? -8.481 -0.824 -13.266 1.00 1.09 57 ASP A N 13
ATOM 21665 C CA . ASP A 1 61 ? -7.129 -1.348 -13.401 1.00 1.35 57 ASP A CA 13
ATOM 21666 C C . ASP A 1 61 ? -7.159 -2.736 -12.765 1.00 1.33 57 ASP A C 13
ATOM 21667 O O . ASP A 1 61 ? -7.603 -2.890 -11.618 1.00 1.19 57 ASP A O 13
ATOM 21676 N N . PRO A 1 62 ? -6.763 -3.763 -13.518 1.00 1.61 58 PRO A N 13
ATOM 21677 C CA . PRO A 1 62 ? -6.966 -5.135 -13.101 1.00 1.87 58 PRO A CA 13
ATOM 21678 C C . PRO A 1 62 ? -6.064 -5.523 -11.923 1.00 2.28 58 PRO A C 13
ATOM 21679 O O . PRO A 1 62 ? -5.194 -4.760 -11.487 1.00 4.26 58 PRO A O 13
ATOM 21690 N N . LEU A 1 63 ? -6.351 -6.684 -11.336 1.00 0.72 59 LEU A N 13
ATOM 21691 C CA . LEU A 1 63 ? -6.037 -7.082 -9.971 1.00 0.64 59 LEU A CA 13
ATOM 21692 C C . LEU A 1 63 ? -6.584 -6.160 -8.859 1.00 0.62 59 LEU A C 13
ATOM 21693 O O . LEU A 1 63 ? -7.127 -6.688 -7.898 1.00 0.76 59 LEU A O 13
ATOM 21709 N N . ALA A 1 64 ? -6.560 -4.823 -8.956 1.00 0.58 60 ALA A N 13
ATOM 21710 C CA . ALA A 1 64 ? -7.015 -3.961 -7.852 1.00 0.63 60 ALA A CA 13
ATOM 21711 C C . ALA A 1 64 ? -8.518 -4.098 -7.554 1.00 0.71 60 ALA A C 13
ATOM 21712 O O . ALA A 1 64 ? -8.932 -4.373 -6.428 1.00 0.67 60 ALA A O 13
ATOM 21719 N N . MET A 1 65 ? -9.336 -3.978 -8.598 1.00 0.90 61 MET A N 13
ATOM 21720 C CA . MET A 1 65 ? -10.795 -4.124 -8.537 1.00 1.09 61 MET A CA 13
ATOM 21721 C C . MET A 1 65 ? -11.276 -5.571 -8.276 1.00 1.09 61 MET A C 13
ATOM 21722 O O . MET A 1 65 ? -12.468 -5.800 -8.072 1.00 1.30 61 MET A O 13
ATOM 21736 N N . LEU A 1 66 ? -10.348 -6.531 -8.198 1.00 1.03 62 LEU A N 13
ATOM 21737 C CA . LEU A 1 66 ? -10.565 -7.866 -7.628 1.00 1.14 62 LEU A CA 13
ATOM 21738 C C . LEU A 1 66 ? -10.017 -8.016 -6.202 1.00 0.93 62 LEU A C 13
ATOM 21739 O O . LEU A 1 66 ? -10.578 -8.766 -5.405 1.00 1.00 62 LEU A O 13
ATOM 21755 N N . LEU A 1 67 ? -8.919 -7.335 -5.861 1.00 0.85 63 LEU A N 13
ATOM 21756 C CA . LEU A 1 67 ? -8.294 -7.444 -4.544 1.00 0.89 63 LEU A CA 13
ATOM 21757 C C . LEU A 1 67 ? -9.176 -6.795 -3.479 1.00 0.84 63 LEU A C 13
ATOM 21758 O O . LEU A 1 67 ? -9.279 -7.290 -2.359 1.00 0.95 63 LEU A O 13
ATOM 21774 N N . PHE A 1 68 ? -9.871 -5.719 -3.848 1.00 0.74 64 PHE A N 13
ATOM 21775 C CA . PHE A 1 68 ? -10.690 -4.976 -2.882 1.00 0.73 64 PHE A CA 13
ATOM 21776 C C . PHE A 1 68 ? -11.940 -5.764 -2.453 1.00 0.76 64 PHE A C 13
ATOM 21777 O O . PHE A 1 68 ? -12.262 -5.830 -1.268 1.00 0.90 64 PHE A O 13
ATOM 21794 N N . GLU A 1 69 ? -12.587 -6.485 -3.380 1.00 0.74 65 GLU A N 13
ATOM 21795 C CA . GLU A 1 69 ? -13.721 -7.365 -3.057 1.00 0.82 65 GLU A CA 13
ATOM 21796 C C . GLU A 1 69 ? -13.344 -8.642 -2.276 1.00 0.94 65 GLU A C 13
ATOM 21797 O O . GLU A 1 69 ? -14.236 -9.401 -1.892 1.00 1.39 65 GLU A O 13
ATOM 21809 N N . GLN A 1 70 ? -12.052 -8.865 -2.002 1.00 0.82 66 GLN A N 13
ATOM 21810 C CA . GLN A 1 70 ? -11.552 -9.909 -1.094 1.00 0.92 66 GLN A CA 13
ATOM 21811 C C . GLN A 1 70 ? -11.242 -9.397 0.324 1.00 0.90 66 GLN A C 13
ATOM 21812 O O . GLN A 1 70 ? -11.099 -10.208 1.238 1.00 1.19 66 GLN A O 13
ATOM 21826 N N . TYR A 1 71 ? -11.172 -8.080 0.539 1.00 0.80 67 TYR A N 13
ATOM 21827 C CA . TYR A 1 71 ? -11.051 -7.458 1.863 1.00 0.92 67 TYR A CA 13
ATOM 21828 C C . TYR A 1 71 ? -12.353 -6.722 2.221 1.00 1.06 67 TYR A C 13
ATOM 21829 O O . TYR A 1 71 ? -12.376 -5.512 2.452 1.00 1.53 67 TYR A O 13
ATOM 21847 N N . ASN A 1 72 ? -13.465 -7.461 2.223 1.00 1.03 68 ASN A N 13
ATOM 21848 C CA . ASN A 1 72 ? -14.814 -6.981 2.542 1.00 1.21 68 ASN A CA 13
ATOM 21849 C C . ASN A 1 72 ? -15.313 -5.785 1.689 1.00 1.07 68 ASN A C 13
ATOM 21850 O O . ASN A 1 72 ? -16.197 -5.047 2.123 1.00 1.20 68 ASN A O 13
ATOM 21861 N N . ARG A 1 73 ? -14.741 -5.560 0.494 1.00 0.94 69 ARG A N 13
ATOM 21862 C CA . ARG A 1 73 ? -15.083 -4.463 -0.439 1.00 0.92 69 ARG A CA 13
ATOM 21863 C C . ARG A 1 73 ? -15.200 -3.069 0.206 1.00 0.98 69 ARG A C 13
ATOM 21864 O O . ARG A 1 73 ? -16.148 -2.315 -0.050 1.00 1.65 69 ARG A O 13
ATOM 21885 N N . LEU A 1 74 ? -14.235 -2.717 1.056 1.00 0.77 70 LEU A N 13
ATOM 21886 C CA . LEU A 1 74 ? -14.221 -1.429 1.758 1.00 0.88 70 LEU A CA 13
ATOM 21887 C C . LEU A 1 74 ? -13.680 -0.280 0.885 1.00 1.10 70 LEU A C 13
ATOM 21888 O O . LEU A 1 74 ? -14.266 0.806 0.908 1.00 2.32 70 LEU A O 13
ATOM 21904 N N . ALA A 1 75 ? -12.649 -0.534 0.070 1.00 0.76 71 ALA A N 13
ATOM 21905 C CA . ALA A 1 75 ? -11.878 0.435 -0.727 1.00 0.71 71 ALA A CA 13
ATOM 21906 C C . ALA A 1 75 ? -10.974 1.377 0.102 1.00 0.86 71 ALA A C 13
ATOM 21907 O O . ALA A 1 75 ? -11.173 1.585 1.305 1.00 1.72 71 ALA A O 13
ATOM 21914 N N . MET A 1 76 ? -9.995 2.000 -0.561 1.00 0.67 72 MET A N 13
ATOM 21915 C CA . MET A 1 76 ? -8.949 2.847 0.034 1.00 0.68 72 MET A CA 13
ATOM 21916 C C . MET A 1 76 ? -8.792 4.177 -0.746 1.00 0.65 72 MET A C 13
ATOM 21917 O O . MET A 1 76 ? -9.041 4.186 -1.956 1.00 0.71 72 MET A O 13
ATOM 21931 N N . PRO A 1 77 ? -8.399 5.296 -0.097 1.00 0.80 73 PRO A N 13
ATOM 21932 C CA . PRO A 1 77 ? -8.133 6.583 -0.753 1.00 0.88 73 PRO A CA 13
ATOM 21933 C C . PRO A 1 77 ? -6.637 6.843 -1.039 1.00 0.91 73 PRO A C 13
ATOM 21934 O O . PRO A 1 77 ? -5.756 6.065 -0.658 1.00 1.03 73 PRO A O 13
ATOM 21945 N N . ASN A 1 78 ? -6.356 7.974 -1.694 1.00 0.96 74 ASN A N 13
ATOM 21946 C CA . ASN A 1 78 ? -5.028 8.590 -1.831 1.00 1.05 74 ASN A CA 13
ATOM 21947 C C . ASN A 1 78 ? -4.771 9.631 -0.709 1.00 1.14 74 ASN A C 13
ATOM 21948 O O . ASN A 1 78 ? -5.673 10.380 -0.322 1.00 1.82 74 ASN A O 13
ATOM 21959 N N . MET A 1 79 ? -3.530 9.715 -0.219 1.00 1.35 75 MET A N 13
ATOM 21960 C CA . MET A 1 79 ? -3.085 10.581 0.889 1.00 1.50 75 MET A CA 13
ATOM 21961 C C . MET A 1 79 ? -2.226 11.782 0.430 1.00 1.53 75 MET A C 13
ATOM 21962 O O . MET A 1 79 ? -1.483 12.356 1.227 1.00 2.34 75 MET A O 13
ATOM 21976 N N . ARG A 1 80 ? -2.319 12.184 -0.849 1.00 1.44 76 ARG A N 13
ATOM 21977 C CA . ARG A 1 80 ? -1.623 13.344 -1.453 1.00 1.55 76 ARG A CA 13
ATOM 21978 C C . ARG A 1 80 ? -0.099 13.338 -1.243 1.00 1.37 76 ARG A C 13
ATOM 21979 O O . ARG A 1 80 ? 0.524 14.373 -1.002 1.00 1.63 76 ARG A O 13
ATOM 22000 N N . LEU A 1 81 ? 0.501 12.149 -1.302 1.00 1.27 77 LEU A N 13
ATOM 22001 C CA . LEU A 1 81 ? 1.926 11.931 -1.048 1.00 1.44 77 LEU A CA 13
ATOM 22002 C C . LEU A 1 81 ? 2.818 12.524 -2.154 1.00 1.58 77 LEU A C 13
ATOM 22003 O O . LEU A 1 81 ? 2.396 12.692 -3.305 1.00 1.86 77 LEU A O 13
ATOM 22019 N N . GLY A 1 82 ? 4.070 12.813 -1.805 1.00 1.56 78 GLY A N 13
ATOM 22020 C CA . GLY A 1 82 ? 5.140 13.119 -2.762 1.00 1.70 78 GLY A CA 13
ATOM 22021 C C . GLY A 1 82 ? 5.938 11.884 -3.187 1.00 1.35 78 GLY A C 13
ATOM 22022 O O . GLY A 1 82 ? 5.973 10.873 -2.485 1.00 1.09 78 GLY A O 13
ATOM 22026 N N . ASP A 1 83 ? 6.667 11.982 -4.297 1.00 1.43 79 ASP A N 13
ATOM 22027 C CA . ASP A 1 83 ? 7.567 10.917 -4.779 1.00 1.32 79 ASP A CA 13
ATOM 22028 C C . ASP A 1 83 ? 8.789 10.719 -3.858 1.00 1.29 79 ASP A C 13
ATOM 22029 O O . ASP A 1 83 ? 9.384 9.636 -3.816 1.00 1.60 79 ASP A O 13
ATOM 22038 N N . ALA A 1 84 ? 9.133 11.740 -3.068 1.00 1.25 80 ALA A N 13
ATOM 22039 C CA . ALA A 1 84 ? 10.067 11.643 -1.947 1.00 1.23 80 ALA A CA 13
ATOM 22040 C C . ALA A 1 84 ? 9.485 10.881 -0.732 1.00 1.03 80 ALA A C 13
ATOM 22041 O O . ALA A 1 84 ? 10.243 10.362 0.086 1.00 1.22 80 ALA A O 13
ATOM 22048 N N . GLU A 1 85 ? 8.158 10.798 -0.598 1.00 0.90 81 GLU A N 13
ATOM 22049 C CA . GLU A 1 85 ? 7.474 10.123 0.516 1.00 0.86 81 GLU A CA 13
ATOM 22050 C C . GLU A 1 85 ? 7.134 8.667 0.184 1.00 0.79 81 GLU A C 13
ATOM 22051 O O . GLU A 1 85 ? 7.438 7.782 0.982 1.00 0.82 81 GLU A O 13
ATOM 22063 N N . VAL A 1 86 ? 6.578 8.388 -1.004 1.00 0.73 82 VAL A N 13
ATOM 22064 C CA . VAL A 1 86 ? 6.318 7.006 -1.466 1.00 0.71 82 VAL A CA 13
ATOM 22065 C C . VAL A 1 86 ? 7.633 6.221 -1.543 1.00 0.72 82 VAL A C 13
ATOM 22066 O O . VAL A 1 86 ? 7.678 5.090 -1.072 1.00 0.74 82 VAL A O 13
ATOM 22079 N N . SER A 1 87 ? 8.731 6.812 -2.033 1.00 0.75 83 SER A N 13
ATOM 22080 C CA . SER A 1 87 ? 10.043 6.139 -2.071 1.00 0.78 83 SER A CA 13
ATOM 22081 C C . SER A 1 87 ? 10.599 5.808 -0.677 1.00 0.73 83 SER A C 13
ATOM 22082 O O . SER A 1 87 ? 11.076 4.696 -0.459 1.00 0.67 83 SER A O 13
ATOM 22090 N N . ALA A 1 88 ? 10.472 6.712 0.304 1.00 0.81 84 ALA A N 13
ATOM 22091 C CA . ALA A 1 88 ? 10.860 6.444 1.694 1.00 0.84 84 ALA A CA 13
ATOM 22092 C C . ALA A 1 88 ? 9.977 5.358 2.344 1.00 0.78 84 ALA A C 13
ATOM 22093 O O . ALA A 1 88 ? 10.470 4.455 3.022 1.00 0.75 84 ALA A O 13
ATOM 22100 N N . LEU A 1 89 ? 8.672 5.386 2.074 1.00 0.78 85 LEU A N 13
ATOM 22101 C CA . LEU A 1 89 ? 7.704 4.380 2.513 1.00 0.78 85 LEU A CA 13
ATOM 22102 C C . LEU A 1 89 ? 7.982 2.992 1.894 1.00 0.72 85 LEU A C 13
ATOM 22103 O O . LEU A 1 89 ? 7.846 1.977 2.570 1.00 0.78 85 LEU A O 13
ATOM 22119 N N . ILE A 1 90 ? 8.455 2.946 0.646 1.00 0.67 86 ILE A N 13
ATOM 22120 C CA . ILE A 1 90 ? 8.895 1.740 -0.077 1.00 0.71 86 ILE A CA 13
ATOM 22121 C C . ILE A 1 90 ? 10.226 1.235 0.490 1.00 0.78 86 ILE A C 13
ATOM 22122 O O . ILE A 1 90 ? 10.378 0.035 0.698 1.00 0.90 86 ILE A O 13
ATOM 22138 N N . SER A 1 91 ? 11.165 2.132 0.804 1.00 0.78 87 SER A N 13
ATOM 22139 C CA . SER A 1 91 ? 12.410 1.796 1.504 1.00 0.87 87 SER A CA 13
ATOM 22140 C C . SER A 1 91 ? 12.142 1.129 2.857 1.00 0.86 87 SER A C 13
ATOM 22141 O O . SER A 1 91 ? 12.807 0.142 3.175 1.00 0.95 87 SER A O 13
ATOM 22149 N N . TYR A 1 92 ? 11.130 1.591 3.606 1.00 0.83 88 TYR A N 13
ATOM 22150 C CA . TYR A 1 92 ? 10.721 0.910 4.843 1.00 0.87 88 TYR A CA 13
ATOM 22151 C C . TYR A 1 92 ? 10.077 -0.459 4.558 1.00 0.84 88 TYR A C 13
ATOM 22152 O O . TYR A 1 92 ? 10.479 -1.468 5.138 1.00 0.95 88 TYR A O 13
ATOM 22170 N N . LEU A 1 93 ? 9.115 -0.515 3.630 1.00 0.80 89 LEU A N 13
ATOM 22171 C CA . LEU A 1 93 ? 8.396 -1.747 3.277 1.00 0.86 89 LEU A CA 13
ATOM 22172 C C . LEU A 1 93 ? 9.291 -2.818 2.620 1.00 0.94 89 LEU A C 13
ATOM 22173 O O . LEU A 1 93 ? 8.950 -4.000 2.650 1.00 1.30 89 LEU A O 13
ATOM 22189 N N . GLU A 1 94 ? 10.426 -2.442 2.032 1.00 0.80 90 GLU A N 13
ATOM 22190 C CA . GLU A 1 94 ? 11.493 -3.351 1.605 1.00 0.84 90 GLU A CA 13
ATOM 22191 C C . GLU A 1 94 ? 12.287 -3.888 2.812 1.00 0.75 90 GLU A C 13
ATOM 22192 O O . GLU A 1 94 ? 12.285 -5.097 3.065 1.00 0.89 90 GLU A O 13
ATOM 22204 N N . GLU A 1 95 ? 12.929 -3.014 3.598 1.00 0.82 91 GLU A N 13
ATOM 22205 C CA . GLU A 1 95 ? 13.865 -3.440 4.653 1.00 0.96 91 GLU A CA 13
ATOM 22206 C C . GLU A 1 95 ? 13.200 -4.009 5.919 1.00 0.98 91 GLU A C 13
ATOM 22207 O O . GLU A 1 95 ? 13.841 -4.772 6.637 1.00 1.07 91 GLU A O 13
ATOM 22219 N N . GLU A 1 96 ? 11.906 -3.773 6.165 1.00 0.99 92 GLU A N 13
ATOM 22220 C CA . GLU A 1 96 ? 11.147 -4.514 7.189 1.00 1.16 92 GLU A CA 13
ATOM 22221 C C . GLU A 1 96 ? 11.094 -6.029 6.898 1.00 1.25 92 GLU A C 13
ATOM 22222 O O . GLU A 1 96 ? 11.100 -6.831 7.829 1.00 1.36 92 GLU A O 13
ATOM 22234 N N . THR A 1 97 ? 11.117 -6.448 5.625 1.00 1.30 93 THR A N 13
ATOM 22235 C CA . THR A 1 97 ? 11.225 -7.878 5.252 1.00 1.46 93 THR A CA 13
ATOM 22236 C C . THR A 1 97 ? 12.638 -8.413 5.445 1.00 1.48 93 THR A C 13
ATOM 22237 O O . THR A 1 97 ? 12.836 -9.543 5.888 1.00 1.71 93 THR A O 13
ATOM 22248 N N . ALA A 1 98 ? 13.631 -7.582 5.134 1.00 1.34 94 ALA A N 13
ATOM 22249 C CA . ALA A 1 98 ? 15.043 -7.923 5.309 1.00 1.50 94 ALA A CA 13
ATOM 22250 C C . ALA A 1 98 ? 15.421 -8.082 6.797 1.00 1.63 94 ALA A C 13
ATOM 22251 O O . ALA A 1 98 ? 16.116 -9.033 7.156 1.00 1.77 94 ALA A O 13
ATOM 22258 N N . ARG A 1 99 ? 14.939 -7.182 7.665 1.00 1.72 95 ARG A N 13
ATOM 22259 C CA . ARG A 1 99 ? 15.219 -7.173 9.109 1.00 1.98 95 ARG A CA 13
ATOM 22260 C C . ARG A 1 99 ? 14.292 -8.076 9.920 1.00 2.17 95 ARG A C 13
ATOM 22261 O O . ARG A 1 99 ? 14.769 -8.815 10.778 1.00 2.56 95 ARG A O 13
ATOM 22282 N N . LEU A 1 100 ? 12.984 -8.032 9.664 1.00 2.16 96 LEU A N 13
ATOM 22283 C CA . LEU A 1 100 ? 11.950 -8.808 10.365 1.00 2.48 96 LEU A CA 13
ATOM 22284 C C . LEU A 1 100 ? 11.897 -8.565 11.901 1.00 3.41 96 LEU A C 13
ATOM 22285 O O . LEU A 1 100 ? 11.514 -9.454 12.668 1.00 3.76 96 LEU A O 13
ATOM 22301 N N . GLN A 1 101 ? 12.267 -7.362 12.370 1.00 4.55 97 GLN A N 13
ATOM 22302 C CA . GLN A 1 101 ? 12.325 -6.989 13.804 1.00 6.12 97 GLN A CA 13
ATOM 22303 C C . GLN A 1 101 ? 11.427 -5.801 14.211 1.00 7.14 97 GLN A C 13
ATOM 22304 O O . GLN A 1 101 ? 11.194 -5.606 15.406 1.00 8.31 97 GLN A O 13
ATOM 22318 N N . THR A 1 102 ? 10.912 -5.010 13.263 1.00 7.14 98 THR A N 13
ATOM 22319 C CA . THR A 1 102 ? 10.214 -3.727 13.457 1.00 8.51 98 THR A CA 13
ATOM 22320 C C . THR A 1 102 ? 11.067 -2.584 14.058 1.00 9.46 98 THR A C 13
ATOM 22321 O O . THR A 1 102 ? 11.661 -2.751 15.131 1.00 9.33 98 THR A O 13
ATOM 22332 N N . PRO A 1 103 ? 11.087 -1.373 13.449 1.00 11.04 99 PRO A N 13
ATOM 22333 C CA . PRO A 1 103 ? 11.606 -0.132 14.057 1.00 12.55 99 PRO A CA 13
ATOM 22334 C C . PRO A 1 103 ? 10.635 0.465 15.099 1.00 13.28 99 PRO A C 13
ATOM 22335 O O . PRO A 1 103 ? 10.514 1.686 15.234 1.00 14.86 99 PRO A O 13
ATOM 22346 N N . VAL A 1 104 ? 9.877 -0.398 15.778 1.00 12.33 100 VAL A N 13
ATOM 22347 C CA . VAL A 1 104 ? 8.622 -0.107 16.480 1.00 13.02 100 VAL A CA 13
ATOM 22348 C C . VAL A 1 104 ? 8.661 -0.810 17.838 1.00 12.71 100 VAL A C 13
ATOM 22349 O O . VAL A 1 104 ? 8.896 -2.014 17.904 1.00 12.10 100 VAL A O 13
ATOM 22362 N N . THR A 1 105 ? 8.445 -0.066 18.922 1.00 13.49 101 THR A N 13
ATOM 22363 C CA . THR A 1 105 ? 8.553 -0.563 20.310 1.00 13.79 101 THR A CA 13
ATOM 22364 C C . THR A 1 105 ? 7.446 0.002 21.189 1.00 14.34 101 THR A C 13
ATOM 22365 O O . THR A 1 105 ? 6.645 -0.766 21.728 1.00 14.59 101 THR A O 13
ATOM 22376 N N . ASN A 1 106 ? 7.359 1.329 21.301 1.00 14.76 102 ASN A N 13
ATOM 22377 C CA . ASN A 1 106 ? 6.262 2.031 21.968 1.00 15.45 102 ASN A CA 13
ATOM 22378 C C . ASN A 1 106 ? 6.159 3.506 21.523 1.00 16.12 102 ASN A C 13
ATOM 22379 O O . ASN A 1 106 ? 7.171 4.134 21.187 1.00 16.27 102 ASN A O 13
ATOM 22390 N N . ARG A 1 107 ? 4.944 4.073 21.547 1.00 16.78 103 ARG A N 13
ATOM 22391 C CA . ARG A 1 107 ? 4.654 5.475 21.183 1.00 17.69 103 ARG A CA 13
ATOM 22392 C C . ARG A 1 107 ? 3.314 5.928 21.783 1.00 18.14 103 ARG A C 13
ATOM 22393 O O . ARG A 1 107 ? 2.301 5.262 21.557 1.00 18.12 103 ARG A O 13
ATOM 22414 N N . GLY A 1 108 ? 3.286 7.053 22.499 1.00 18.79 104 GLY A N 13
ATOM 22415 C CA . GLY A 1 108 ? 2.099 7.540 23.217 1.00 19.40 104 GLY A CA 13
ATOM 22416 C C . GLY A 1 108 ? 1.300 8.600 22.456 1.00 19.68 104 GLY A C 13
ATOM 22417 O O . GLY A 1 108 ? 1.871 9.354 21.663 1.00 20.17 104 GLY A O 13
ATOM 22421 N N . ILE A 1 109 ? -0.011 8.686 22.700 1.00 19.56 105 ILE A N 13
ATOM 22422 C CA . ILE A 1 109 ? -0.902 9.705 22.116 1.00 19.98 105 ILE A CA 13
ATOM 22423 C C . ILE A 1 109 ? -2.131 10.002 23.016 1.00 20.98 105 ILE A C 13
ATOM 22424 O O . ILE A 1 109 ? -2.839 9.069 23.417 1.00 20.97 105 ILE A O 13
ATOM 22440 N N . PRO A 1 110 ? -2.422 11.285 23.321 1.00 22.01 106 PRO A N 13
ATOM 22441 C CA . PRO A 1 110 ? -3.689 11.718 23.916 1.00 23.20 106 PRO A CA 13
ATOM 22442 C C . PRO A 1 110 ? -4.881 11.480 22.988 1.00 23.05 106 PRO A C 13
ATOM 22443 O O . PRO A 1 110 ? -4.849 11.950 21.829 1.00 23.07 106 PRO A O 13
ATOM 22530 N N . SER A 1 5 ? 11.737 9.108 8.097 1.00 4.06 1 SER A N 14
ATOM 22531 C CA . SER A 1 5 ? 11.126 9.430 6.808 1.00 4.05 1 SER A CA 14
ATOM 22532 C C . SER A 1 5 ? 10.731 8.129 6.104 1.00 2.87 1 SER A C 14
ATOM 22533 O O . SER A 1 5 ? 11.402 7.689 5.172 1.00 3.46 1 SER A O 14
ATOM 22541 N N . GLY A 1 6 ? 9.674 7.500 6.634 1.00 2.34 2 GLY A N 14
ATOM 22542 C CA . GLY A 1 6 ? 9.187 6.155 6.314 1.00 1.13 2 GLY A CA 14
ATOM 22543 C C . GLY A 1 6 ? 8.424 5.526 7.488 1.00 0.87 2 GLY A C 14
ATOM 22544 O O . GLY A 1 6 ? 7.201 5.428 7.451 1.00 0.73 2 GLY A O 14
ATOM 22548 N N . GLU A 1 7 ? 9.129 5.150 8.560 1.00 0.93 3 GLU A N 14
ATOM 22549 C CA . GLU A 1 7 ? 8.535 4.470 9.723 1.00 0.77 3 GLU A CA 14
ATOM 22550 C C . GLU A 1 7 ? 7.632 5.387 10.554 1.00 0.71 3 GLU A C 14
ATOM 22551 O O . GLU A 1 7 ? 6.470 5.048 10.777 1.00 0.65 3 GLU A O 14
ATOM 22563 N N . GLN A 1 8 ? 8.113 6.563 10.975 1.00 0.92 4 GLN A N 14
ATOM 22564 C CA . GLN A 1 8 ? 7.275 7.516 11.723 1.00 1.13 4 GLN A CA 14
ATOM 22565 C C . GLN A 1 8 ? 6.119 8.031 10.849 1.00 1.13 4 GLN A C 14
ATOM 22566 O O . GLN A 1 8 ? 5.022 8.268 11.352 1.00 1.25 4 GLN A O 14
ATOM 22580 N N . ILE A 1 9 ? 6.325 8.113 9.527 1.00 1.09 5 ILE A N 14
ATOM 22581 C CA . ILE A 1 9 ? 5.273 8.412 8.544 1.00 1.06 5 ILE A CA 14
ATOM 22582 C C . ILE A 1 9 ? 4.179 7.328 8.572 1.00 0.90 5 ILE A C 14
ATOM 22583 O O . ILE A 1 9 ? 3.002 7.661 8.704 1.00 0.95 5 ILE A O 14
ATOM 22599 N N . PHE A 1 10 ? 4.525 6.035 8.541 1.00 0.75 6 PHE A N 14
ATOM 22600 C CA . PHE A 1 10 ? 3.532 4.962 8.672 1.00 0.65 6 PHE A CA 14
ATOM 22601 C C . PHE A 1 10 ? 2.838 4.988 10.047 1.00 0.68 6 PHE A C 14
ATOM 22602 O O . PHE A 1 10 ? 1.609 4.943 10.130 1.00 0.77 6 PHE A O 14
ATOM 22619 N N . ARG A 1 11 ? 3.614 5.140 11.128 1.00 0.76 7 ARG A N 14
ATOM 22620 C CA . ARG A 1 11 ? 3.132 5.165 12.521 1.00 1.02 7 ARG A CA 14
ATOM 22621 C C . ARG A 1 11 ? 2.131 6.299 12.790 1.00 1.25 7 ARG A C 14
ATOM 22622 O O . ARG A 1 11 ? 1.199 6.111 13.575 1.00 1.47 7 ARG A O 14
ATOM 22643 N N . THR A 1 12 ? 2.292 7.441 12.109 1.00 1.30 8 THR A N 14
ATOM 22644 C CA . THR A 1 12 ? 1.417 8.626 12.219 1.00 1.53 8 THR A CA 14
ATOM 22645 C C . THR A 1 12 ? 0.242 8.662 11.246 1.00 1.63 8 THR A C 14
ATOM 22646 O O . THR A 1 12 ? -0.833 9.116 11.644 1.00 1.99 8 THR A O 14
ATOM 22657 N N . ARG A 1 13 ? 0.422 8.204 9.996 1.00 1.38 9 ARG A N 14
ATOM 22658 C CA . ARG A 1 13 ? -0.574 8.356 8.915 1.00 1.47 9 ARG A CA 14
ATOM 22659 C C . ARG A 1 13 ? -1.270 7.054 8.493 1.00 1.31 9 ARG A C 14
ATOM 22660 O O . ARG A 1 13 ? -2.288 7.116 7.801 1.00 1.44 9 ARG A O 14
ATOM 22681 N N . CYS A 1 14 ? -0.743 5.883 8.861 1.00 1.12 10 CYS A N 14
ATOM 22682 C CA . CYS A 1 14 ? -1.112 4.599 8.236 1.00 0.99 10 CYS A CA 14
ATOM 22683 C C . CYS A 1 14 ? -1.412 3.432 9.187 1.00 0.92 10 CYS A C 14
ATOM 22684 O O . CYS A 1 14 ? -2.041 2.461 8.752 1.00 0.87 10 CYS A O 14
ATOM 22691 N N . SER A 1 15 ? -0.971 3.475 10.448 1.00 1.08 11 SER A N 14
ATOM 22692 C CA . SER A 1 15 ? -1.039 2.330 11.373 1.00 1.22 11 SER A CA 14
ATOM 22693 C C . SER A 1 15 ? -2.457 1.898 11.785 1.00 1.47 11 SER A C 14
ATOM 22694 O O . SER A 1 15 ? -2.667 0.720 12.074 1.00 2.47 11 SER A O 14
ATOM 22702 N N . SER A 1 16 ? -3.456 2.786 11.774 1.00 1.25 12 SER A N 14
ATOM 22703 C CA . SER A 1 16 ? -4.785 2.546 12.383 1.00 1.48 12 SER A CA 14
ATOM 22704 C C . SER A 1 16 ? -5.670 1.463 11.728 1.00 1.34 12 SER A C 14
ATOM 22705 O O . SER A 1 16 ? -6.716 1.110 12.286 1.00 1.58 12 SER A O 14
ATOM 22713 N N . CYS A 1 17 ? -5.258 0.902 10.586 1.00 1.13 13 CYS A N 14
ATOM 22714 C CA . CYS A 1 17 ? -6.018 -0.109 9.824 1.00 1.02 13 CYS A CA 14
ATOM 22715 C C . CYS A 1 17 ? -5.198 -1.316 9.333 1.00 0.96 13 CYS A C 14
ATOM 22716 O O . CYS A 1 17 ? -5.769 -2.203 8.697 1.00 1.14 13 CYS A O 14
ATOM 22723 N N . HIS A 1 18 ? -3.883 -1.366 9.572 1.00 1.01 14 HIS A N 14
ATOM 22724 C CA . HIS A 1 18 ? -3.025 -2.508 9.213 1.00 1.07 14 HIS A CA 14
ATOM 22725 C C . HIS A 1 18 ? -1.698 -2.537 9.995 1.00 0.95 14 HIS A C 14
ATOM 22726 O O . HIS A 1 18 ? -1.327 -1.591 10.692 1.00 1.12 14 HIS A O 14
ATOM 22740 N N . THR A 1 19 ? -0.987 -3.649 9.829 1.00 0.97 15 THR A N 14
ATOM 22741 C CA . THR A 1 19 ? 0.265 -4.009 10.507 1.00 1.05 15 THR A CA 14
ATOM 22742 C C . THR A 1 19 ? 1.307 -4.476 9.487 1.00 0.92 15 THR A C 14
ATOM 22743 O O . THR A 1 19 ? 0.939 -4.871 8.379 1.00 0.89 15 THR A O 14
ATOM 22754 N N . VAL A 1 20 ? 2.599 -4.411 9.815 1.00 0.95 16 VAL A N 14
ATOM 22755 C CA . VAL A 1 20 ? 3.694 -4.794 8.900 1.00 0.84 16 VAL A CA 14
ATOM 22756 C C . VAL A 1 20 ? 4.570 -5.834 9.585 1.00 1.09 16 VAL A C 14
ATOM 22757 O O . VAL A 1 20 ? 5.690 -5.558 10.020 1.00 1.51 16 VAL A O 14
ATOM 22770 N N . GLY A 1 21 ? 4.014 -7.035 9.717 1.00 1.05 17 GLY A N 14
ATOM 22771 C CA . GLY A 1 21 ? 4.601 -8.158 10.448 1.00 1.29 17 GLY A CA 14
ATOM 22772 C C . GLY A 1 21 ? 3.950 -8.379 11.814 1.00 1.44 17 GLY A C 14
ATOM 22773 O O . GLY A 1 21 ? 4.629 -8.313 12.839 1.00 1.74 17 GLY A O 14
ATOM 22777 N N . ASN A 1 22 ? 2.634 -8.615 11.821 1.00 2.27 18 ASN A N 14
ATOM 22778 C CA . ASN A 1 22 ? 1.879 -9.196 12.934 1.00 3.07 18 ASN A CA 14
ATOM 22779 C C . ASN A 1 22 ? 0.661 -9.969 12.377 1.00 3.77 18 ASN A C 14
ATOM 22780 O O . ASN A 1 22 ? 0.161 -9.652 11.296 1.00 4.87 18 ASN A O 14
ATOM 22791 N N . THR A 1 23 ? 0.153 -10.977 13.085 1.00 3.99 19 THR A N 14
ATOM 22792 C CA . THR A 1 23 ? -1.160 -11.598 12.823 1.00 4.67 19 THR A CA 14
ATOM 22793 C C . THR A 1 23 ? -1.762 -12.156 14.118 1.00 5.31 19 THR A C 14
ATOM 22794 O O . THR A 1 23 ? -1.280 -13.137 14.686 1.00 6.18 19 THR A O 14
ATOM 22805 N N . GLU A 1 24 ? -2.836 -11.523 14.584 1.00 5.28 20 GLU A N 14
ATOM 22806 C CA . GLU A 1 24 ? -3.690 -11.979 15.691 1.00 6.18 20 GLU A CA 14
ATOM 22807 C C . GLU A 1 24 ? -4.751 -13.008 15.231 1.00 6.85 20 GLU A C 14
ATOM 22808 O O . GLU A 1 24 ? -4.987 -13.156 14.022 1.00 6.90 20 GLU A O 14
ATOM 22820 N N . PRO A 1 25 ? -5.428 -13.720 16.158 1.00 7.67 21 PRO A N 14
ATOM 22821 C CA . PRO A 1 25 ? -6.531 -14.623 15.823 1.00 8.54 21 PRO A CA 14
ATOM 22822 C C . PRO A 1 25 ? -7.664 -13.904 15.071 1.00 8.64 21 PRO A C 14
ATOM 22823 O O . PRO A 1 25 ? -8.079 -12.801 15.446 1.00 8.17 21 PRO A O 14
ATOM 22834 N N . GLY A 1 26 ? -8.161 -14.517 13.994 1.00 9.53 22 GLY A N 14
ATOM 22835 C CA . GLY A 1 26 ? -9.155 -13.909 13.095 1.00 9.90 22 GLY A CA 14
ATOM 22836 C C . GLY A 1 26 ? -8.585 -12.862 12.122 1.00 9.10 22 GLY A C 14
ATOM 22837 O O . GLY A 1 26 ? -9.365 -12.155 11.478 1.00 9.07 22 GLY A O 14
ATOM 22841 N N . GLN A 1 27 ? -7.249 -12.776 12.011 1.00 8.94 23 GLN A N 14
ATOM 22842 C CA . GLN A 1 27 ? -6.475 -11.811 11.207 1.00 8.63 23 GLN A CA 14
ATOM 22843 C C . GLN A 1 27 ? -6.690 -10.334 11.638 1.00 6.99 23 GLN A C 14
ATOM 22844 O O . GLN A 1 27 ? -7.568 -10.067 12.467 1.00 6.67 23 GLN A O 14
ATOM 22858 N N . PRO A 1 28 ? -5.901 -9.346 11.152 1.00 6.42 24 PRO A N 14
ATOM 22859 C CA . PRO A 1 28 ? -6.062 -7.939 11.542 1.00 5.21 24 PRO A CA 14
ATOM 22860 C C . PRO A 1 28 ? -7.477 -7.399 11.268 1.00 4.55 24 PRO A C 14
ATOM 22861 O O . PRO A 1 28 ? -8.163 -7.854 10.346 1.00 5.05 24 PRO A O 14
ATOM 22872 N N . GLY A 1 29 ? -7.953 -6.470 12.104 1.00 4.04 25 GLY A N 14
ATOM 22873 C CA . GLY A 1 29 ? -9.387 -6.169 12.265 1.00 3.92 25 GLY A CA 14
ATOM 22874 C C . GLY A 1 29 ? -10.126 -5.549 11.068 1.00 3.04 25 GLY A C 14
ATOM 22875 O O . GLY A 1 29 ? -11.361 -5.585 11.042 1.00 3.28 25 GLY A O 14
ATOM 22879 N N . ILE A 1 30 ? -9.404 -4.996 10.088 1.00 2.56 26 ILE A N 14
ATOM 22880 C CA . ILE A 1 30 ? -9.962 -4.305 8.905 1.00 1.95 26 ILE A CA 14
ATOM 22881 C C . ILE A 1 30 ? -9.279 -4.765 7.603 1.00 2.38 26 ILE A C 14
ATOM 22882 O O . ILE A 1 30 ? -9.953 -4.921 6.583 1.00 3.35 26 ILE A O 14
ATOM 22898 N N . GLY A 1 31 ? -7.957 -4.971 7.616 1.00 2.14 27 GLY A N 14
ATOM 22899 C CA . GLY A 1 31 ? -7.153 -5.219 6.412 1.00 2.93 27 GLY A CA 14
ATOM 22900 C C . GLY A 1 31 ? -6.111 -6.345 6.526 1.00 2.43 27 GLY A C 14
ATOM 22901 O O . GLY A 1 31 ? -6.157 -7.154 7.455 1.00 2.71 27 GLY A O 14
ATOM 22905 N N . PRO A 1 32 ? -5.183 -6.430 5.555 1.00 2.24 28 PRO A N 14
ATOM 22906 C CA . PRO A 1 32 ? -4.119 -7.432 5.538 1.00 2.05 28 PRO A CA 14
ATOM 22907 C C . PRO A 1 32 ? -2.910 -7.064 6.411 1.00 1.52 28 PRO A C 14
ATOM 22908 O O . PRO A 1 32 ? -2.621 -5.889 6.643 1.00 1.45 28 PRO A O 14
ATOM 22919 N N . ASP A 1 33 ? -2.134 -8.080 6.799 1.00 1.47 29 ASP A N 14
ATOM 22920 C CA . ASP A 1 33 ? -0.719 -7.907 7.150 1.00 1.33 29 ASP A CA 14
ATOM 22921 C C . ASP A 1 33 ? 0.087 -7.562 5.884 1.00 1.24 29 ASP A C 14
ATOM 22922 O O . ASP A 1 33 ? -0.061 -8.212 4.839 1.00 1.60 29 ASP A O 14
ATOM 22931 N N . LEU A 1 34 ? 0.931 -6.534 5.968 1.00 0.87 30 LEU A N 14
ATOM 22932 C CA . LEU A 1 34 ? 1.700 -6.003 4.837 1.00 0.84 30 LEU A CA 14
ATOM 22933 C C . LEU A 1 34 ? 3.113 -6.598 4.733 1.00 0.82 30 LEU A C 14
ATOM 22934 O O . LEU A 1 34 ? 3.777 -6.377 3.719 1.00 1.01 30 LEU A O 14
ATOM 22950 N N . LEU A 1 35 ? 3.603 -7.355 5.723 1.00 0.80 31 LEU A N 14
ATOM 22951 C CA . LEU A 1 35 ? 4.907 -8.012 5.581 1.00 0.91 31 LEU A CA 14
ATOM 22952 C C . LEU A 1 35 ? 4.894 -8.995 4.410 1.00 1.03 31 LEU A C 14
ATOM 22953 O O . LEU A 1 35 ? 3.951 -9.766 4.234 1.00 1.68 31 LEU A O 14
ATOM 22969 N N . GLY A 1 36 ? 5.950 -8.943 3.604 1.00 0.96 32 GLY A N 14
ATOM 22970 C CA . GLY A 1 36 ? 6.115 -9.789 2.415 1.00 1.03 32 GLY A CA 14
ATOM 22971 C C . GLY A 1 36 ? 5.217 -9.431 1.224 1.00 0.94 32 GLY A C 14
ATOM 22972 O O . GLY A 1 36 ? 5.391 -9.992 0.143 1.00 1.05 32 GLY A O 14
ATOM 22976 N N . VAL A 1 37 ? 4.299 -8.459 1.341 1.00 0.87 33 VAL A N 14
ATOM 22977 C CA . VAL A 1 37 ? 3.382 -8.103 0.240 1.00 0.89 33 VAL A CA 14
ATOM 22978 C C . VAL A 1 37 ? 4.126 -7.638 -1.018 1.00 0.83 33 VAL A C 14
ATOM 22979 O O . VAL A 1 37 ? 3.703 -7.928 -2.131 1.00 0.94 33 VAL A O 14
ATOM 22992 N N . THR A 1 38 ? 5.305 -7.029 -0.852 1.00 0.80 34 THR A N 14
ATOM 22993 C CA . THR A 1 38 ? 6.214 -6.627 -1.943 1.00 0.94 34 THR A CA 14
ATOM 22994 C C . THR A 1 38 ? 6.805 -7.816 -2.742 1.00 1.00 34 THR A C 14
ATOM 22995 O O . THR A 1 38 ? 7.506 -7.608 -3.729 1.00 1.05 34 THR A O 14
ATOM 23006 N N . ARG A 1 39 ? 6.513 -9.064 -2.344 1.00 1.20 35 ARG A N 14
ATOM 23007 C CA . ARG A 1 39 ? 6.830 -10.330 -3.040 1.00 1.43 35 ARG A CA 14
ATOM 23008 C C . ARG A 1 39 ? 5.575 -11.144 -3.397 1.00 1.50 35 ARG A C 14
ATOM 23009 O O . ARG A 1 39 ? 5.551 -11.794 -4.445 1.00 1.99 35 ARG A O 14
ATOM 23030 N N . GLN A 1 40 ? 4.549 -11.138 -2.537 1.00 1.30 36 GLN A N 14
ATOM 23031 C CA . GLN A 1 40 ? 3.305 -11.912 -2.733 1.00 1.48 36 GLN A CA 14
ATOM 23032 C C . GLN A 1 40 ? 2.232 -11.169 -3.569 1.00 1.68 36 GLN A C 14
ATOM 23033 O O . GLN A 1 40 ? 1.228 -11.764 -3.979 1.00 2.13 36 GLN A O 14
ATOM 23047 N N . ARG A 1 41 ? 2.456 -9.881 -3.855 1.00 1.47 37 ARG A N 14
ATOM 23048 C CA . ARG A 1 41 ? 1.815 -9.056 -4.900 1.00 1.48 37 ARG A CA 14
ATOM 23049 C C . ARG A 1 41 ? 2.819 -8.845 -6.049 1.00 1.59 37 ARG A C 14
ATOM 23050 O O . ARG A 1 41 ? 3.980 -9.241 -5.930 1.00 2.22 37 ARG A O 14
ATOM 23071 N N . ASP A 1 42 ? 2.423 -8.221 -7.158 1.00 1.49 38 ASP A N 14
ATOM 23072 C CA . ASP A 1 42 ? 3.398 -7.642 -8.097 1.00 1.44 38 ASP A CA 14
ATOM 23073 C C . ASP A 1 42 ? 3.954 -6.326 -7.517 1.00 1.47 38 ASP A C 14
ATOM 23074 O O . ASP A 1 42 ? 3.198 -5.458 -7.067 1.00 1.57 38 ASP A O 14
ATOM 23083 N N . ALA A 1 43 ? 5.280 -6.186 -7.479 1.00 1.53 39 ALA A N 14
ATOM 23084 C CA . ALA A 1 43 ? 5.945 -5.189 -6.637 1.00 1.71 39 ALA A CA 14
ATOM 23085 C C . ALA A 1 43 ? 5.683 -3.732 -7.068 1.00 1.68 39 ALA A C 14
ATOM 23086 O O . ALA A 1 43 ? 5.208 -2.933 -6.259 1.00 2.18 39 ALA A O 14
ATOM 23093 N N . ASN A 1 44 ? 5.945 -3.374 -8.328 1.00 1.33 40 ASN A N 14
ATOM 23094 C CA . ASN A 1 44 ? 5.686 -2.036 -8.890 1.00 1.30 40 ASN A CA 14
ATOM 23095 C C . ASN A 1 44 ? 4.210 -1.839 -9.296 1.00 0.88 40 ASN A C 14
ATOM 23096 O O . ASN A 1 44 ? 3.790 -0.700 -9.505 1.00 0.83 40 ASN A O 14
ATOM 23107 N N . TRP A 1 45 ? 3.394 -2.900 -9.357 1.00 0.85 41 TRP A N 14
ATOM 23108 C CA . TRP A 1 45 ? 1.940 -2.727 -9.303 1.00 0.66 41 TRP A CA 14
ATOM 23109 C C . TRP A 1 45 ? 1.557 -2.077 -7.971 1.00 0.53 41 TRP A C 14
ATOM 23110 O O . TRP A 1 45 ? 0.851 -1.072 -7.955 1.00 0.48 41 TRP A O 14
ATOM 23131 N N . LEU A 1 46 ? 2.099 -2.583 -6.854 1.00 0.65 42 LEU A N 14
ATOM 23132 C CA . LEU A 1 46 ? 1.824 -2.042 -5.521 1.00 0.69 42 LEU A CA 14
ATOM 23133 C C . LEU A 1 46 ? 2.380 -0.617 -5.351 1.00 0.51 42 LEU A C 14
ATOM 23134 O O . LEU A 1 46 ? 1.725 0.213 -4.718 1.00 0.57 42 LEU A O 14
ATOM 23150 N N . VAL A 1 47 ? 3.528 -0.299 -5.966 1.00 0.61 43 VAL A N 14
ATOM 23151 C CA . VAL A 1 47 ? 4.083 1.066 -5.951 1.00 0.72 43 VAL A CA 14
ATOM 23152 C C . VAL A 1 47 ? 3.228 2.066 -6.753 1.00 0.77 43 VAL A C 14
ATOM 23153 O O . VAL A 1 47 ? 3.093 3.212 -6.322 1.00 0.99 43 VAL A O 14
ATOM 23166 N N . ARG A 1 48 ? 2.577 1.646 -7.853 1.00 0.66 44 ARG A N 14
ATOM 23167 C CA . ARG A 1 48 ? 1.565 2.457 -8.567 1.00 0.70 44 ARG A CA 14
ATOM 23168 C C . ARG A 1 48 ? 0.257 2.566 -7.779 1.00 0.68 44 ARG A C 14
ATOM 23169 O O . ARG A 1 48 ? -0.246 3.672 -7.591 1.00 0.87 44 ARG A O 14
ATOM 23190 N N . TRP A 1 49 ? -0.273 1.437 -7.299 1.00 0.56 45 TRP A N 14
ATOM 23191 C CA . TRP A 1 49 ? -1.506 1.342 -6.508 1.00 0.62 45 TRP A CA 14
ATOM 23192 C C . TRP A 1 49 ? -1.501 2.320 -5.332 1.00 0.73 45 TRP A C 14
ATOM 23193 O O . TRP A 1 49 ? -2.435 3.100 -5.172 1.00 0.88 45 TRP A O 14
ATOM 23214 N N . LEU A 1 50 ? -0.410 2.343 -4.563 1.00 0.75 46 LEU A N 14
ATOM 23215 C CA . LEU A 1 50 ? -0.261 3.212 -3.396 1.00 0.97 46 LEU A CA 14
ATOM 23216 C C . LEU A 1 50 ? -0.214 4.715 -3.746 1.00 1.08 46 LEU A C 14
ATOM 23217 O O . LEU A 1 50 ? -0.571 5.544 -2.906 1.00 1.29 46 LEU A O 14
ATOM 23233 N N . LYS A 1 51 ? 0.177 5.090 -4.971 1.00 1.03 47 LYS A N 14
ATOM 23234 C CA . LYS A 1 51 ? 0.216 6.489 -5.409 1.00 1.13 47 LYS A CA 14
ATOM 23235 C C . LYS A 1 51 ? -1.136 7.007 -5.930 1.00 1.21 47 LYS A C 14
ATOM 23236 O O . LYS A 1 51 ? -1.339 8.220 -5.898 1.00 1.61 47 LYS A O 14
ATOM 23255 N N . VAL A 1 52 ? -2.059 6.138 -6.378 1.00 0.87 48 VAL A N 14
ATOM 23256 C CA . VAL A 1 52 ? -3.359 6.544 -6.969 1.00 0.80 48 VAL A CA 14
ATOM 23257 C C . VAL A 1 52 ? -4.449 5.433 -6.961 1.00 0.74 48 VAL A C 14
ATOM 23258 O O . VAL A 1 52 ? -4.912 4.981 -8.013 1.00 0.80 48 VAL A O 14
ATOM 23271 N N . PRO A 1 53 ? -4.932 4.974 -5.790 1.00 0.71 49 PRO A N 14
ATOM 23272 C CA . PRO A 1 53 ? -5.853 3.831 -5.721 1.00 0.71 49 PRO A CA 14
ATOM 23273 C C . PRO A 1 53 ? -7.207 4.072 -6.423 1.00 0.91 49 PRO A C 14
ATOM 23274 O O . PRO A 1 53 ? -7.724 3.182 -7.101 1.00 1.16 49 PRO A O 14
ATOM 23285 N N . ASP A 1 54 ? -7.766 5.286 -6.344 1.00 0.96 50 ASP A N 14
ATOM 23286 C CA . ASP A 1 54 ? -9.054 5.609 -6.983 1.00 1.14 50 ASP A CA 14
ATOM 23287 C C . ASP A 1 54 ? -8.991 5.559 -8.522 1.00 1.16 50 ASP A C 14
ATOM 23288 O O . ASP A 1 54 ? -9.926 5.059 -9.149 1.00 1.23 50 ASP A O 14
ATOM 23297 N N . GLN A 1 55 ? -7.889 6.010 -9.142 1.00 1.16 51 GLN A N 14
ATOM 23298 C CA . GLN A 1 55 ? -7.759 5.987 -10.606 1.00 1.21 51 GLN A CA 14
ATOM 23299 C C . GLN A 1 55 ? -7.500 4.564 -11.131 1.00 1.08 51 GLN A C 14
ATOM 23300 O O . GLN A 1 55 ? -8.025 4.190 -12.175 1.00 1.13 51 GLN A O 14
ATOM 23314 N N . MET A 1 56 ? -6.764 3.736 -10.385 1.00 0.96 52 MET A N 14
ATOM 23315 C CA . MET A 1 56 ? -6.549 2.324 -10.708 1.00 0.84 52 MET A CA 14
ATOM 23316 C C . MET A 1 56 ? -7.848 1.493 -10.636 1.00 0.75 52 MET A C 14
ATOM 23317 O O . MET A 1 56 ? -8.048 0.596 -11.459 1.00 0.80 52 MET A O 14
ATOM 23331 N N . LEU A 1 57 ? -8.765 1.805 -9.709 1.00 0.74 53 LEU A N 14
ATOM 23332 C CA . LEU A 1 57 ? -10.127 1.242 -9.728 1.00 0.76 53 LEU A CA 14
ATOM 23333 C C . LEU A 1 57 ? -11.008 1.854 -10.829 1.00 0.87 53 LEU A C 14
ATOM 23334 O O . LEU A 1 57 ? -11.868 1.157 -11.367 1.00 0.86 53 LEU A O 14
ATOM 23350 N N . ALA A 1 58 ? -10.809 3.125 -11.198 1.00 0.99 54 ALA A N 14
ATOM 23351 C CA . ALA A 1 58 ? -11.534 3.747 -12.312 1.00 1.12 54 ALA A CA 14
ATOM 23352 C C . ALA A 1 58 ? -11.164 3.097 -13.658 1.00 1.15 54 ALA A C 14
ATOM 23353 O O . ALA A 1 58 ? -12.054 2.734 -14.432 1.00 1.32 54 ALA A O 14
ATOM 23360 N N . GLU A 1 59 ? -9.870 2.864 -13.906 1.00 1.13 55 GLU A N 14
ATOM 23361 C CA . GLU A 1 59 ? -9.329 2.260 -15.136 1.00 1.21 55 GLU A CA 14
ATOM 23362 C C . GLU A 1 59 ? -9.602 0.748 -15.264 1.00 1.19 55 GLU A C 14
ATOM 23363 O O . GLU A 1 59 ? -9.281 0.141 -16.291 1.00 1.45 55 GLU A O 14
ATOM 23375 N N . LYS A 1 60 ? -10.197 0.140 -14.228 1.00 1.08 56 LYS A N 14
ATOM 23376 C CA . LYS A 1 60 ? -10.414 -1.306 -14.087 1.00 1.08 56 LYS A CA 14
ATOM 23377 C C . LYS A 1 60 ? -9.113 -2.100 -14.245 1.00 1.10 56 LYS A C 14
ATOM 23378 O O . LYS A 1 60 ? -9.025 -2.991 -15.088 1.00 1.65 56 LYS A O 14
ATOM 23397 N N . ASP A 1 61 ? -8.095 -1.771 -13.449 1.00 0.86 57 ASP A N 14
ATOM 23398 C CA . ASP A 1 61 ? -6.893 -2.593 -13.290 1.00 0.90 57 ASP A CA 14
ATOM 23399 C C . ASP A 1 61 ? -7.279 -3.778 -12.402 1.00 0.84 57 ASP A C 14
ATOM 23400 O O . ASP A 1 61 ? -7.524 -3.622 -11.203 1.00 0.85 57 ASP A O 14
ATOM 23409 N N . PRO A 1 62 ? -7.455 -4.962 -12.997 1.00 0.90 58 PRO A N 14
ATOM 23410 C CA . PRO A 1 62 ? -8.319 -5.996 -12.435 1.00 1.01 58 PRO A CA 14
ATOM 23411 C C . PRO A 1 62 ? -7.758 -6.653 -11.173 1.00 1.15 58 PRO A C 14
ATOM 23412 O O . PRO A 1 62 ? -8.516 -7.180 -10.359 1.00 1.91 58 PRO A O 14
ATOM 23423 N N . LEU A 1 63 ? -6.445 -6.559 -10.977 1.00 0.75 59 LEU A N 14
ATOM 23424 C CA . LEU A 1 63 ? -5.771 -6.932 -9.728 1.00 0.74 59 LEU A CA 14
ATOM 23425 C C . LEU A 1 63 ? -6.190 -6.025 -8.552 1.00 0.74 59 LEU A C 14
ATOM 23426 O O . LEU A 1 63 ? -6.379 -6.523 -7.445 1.00 0.91 59 LEU A O 14
ATOM 23442 N N . ALA A 1 64 ? -6.450 -4.730 -8.775 1.00 0.64 60 ALA A N 14
ATOM 23443 C CA . ALA A 1 64 ? -7.053 -3.868 -7.750 1.00 0.66 60 ALA A CA 14
ATOM 23444 C C . ALA A 1 64 ? -8.513 -4.252 -7.472 1.00 0.63 60 ALA A C 14
ATOM 23445 O O . ALA A 1 64 ? -8.932 -4.317 -6.317 1.00 0.71 60 ALA A O 14
ATOM 23452 N N . MET A 1 65 ? -9.267 -4.570 -8.530 1.00 0.59 61 MET A N 14
ATOM 23453 C CA . MET A 1 65 ? -10.677 -4.976 -8.447 1.00 0.64 61 MET A CA 14
ATOM 23454 C C . MET A 1 65 ? -10.868 -6.308 -7.700 1.00 0.71 61 MET A C 14
ATOM 23455 O O . MET A 1 65 ? -11.940 -6.548 -7.145 1.00 0.77 61 MET A O 14
ATOM 23469 N N . LEU A 1 66 ? -9.836 -7.156 -7.647 1.00 0.79 62 LEU A N 14
ATOM 23470 C CA . LEU A 1 66 ? -9.733 -8.271 -6.701 1.00 1.01 62 LEU A CA 14
ATOM 23471 C C . LEU A 1 66 ? -9.353 -7.815 -5.292 1.00 1.08 62 LEU A C 14
ATOM 23472 O O . LEU A 1 66 ? -9.988 -8.240 -4.324 1.00 1.26 62 LEU A O 14
ATOM 23488 N N . LEU A 1 67 ? -8.286 -7.012 -5.168 1.00 1.03 63 LEU A N 14
ATOM 23489 C CA . LEU A 1 67 ? -7.587 -6.792 -3.906 1.00 1.22 63 LEU A CA 14
ATOM 23490 C C . LEU A 1 67 ? -8.470 -6.021 -2.926 1.00 1.24 63 LEU A C 14
ATOM 23491 O O . LEU A 1 67 ? -8.540 -6.367 -1.745 1.00 1.41 63 LEU A O 14
ATOM 23507 N N . PHE A 1 68 ? -9.205 -5.030 -3.429 1.00 1.08 64 PHE A N 14
ATOM 23508 C CA . PHE A 1 68 ? -10.064 -4.202 -2.574 1.00 1.07 64 PHE A CA 14
ATOM 23509 C C . PHE A 1 68 ? -11.282 -4.981 -2.045 1.00 1.11 64 PHE A C 14
ATOM 23510 O O . PHE A 1 68 ? -11.739 -4.743 -0.926 1.00 1.26 64 PHE A O 14
ATOM 23527 N N . GLU A 1 69 ? -11.796 -5.951 -2.815 1.00 1.09 65 GLU A N 14
ATOM 23528 C CA . GLU A 1 69 ? -12.929 -6.777 -2.376 1.00 1.23 65 GLU A CA 14
ATOM 23529 C C . GLU A 1 69 ? -12.595 -7.810 -1.285 1.00 1.41 65 GLU A C 14
ATOM 23530 O O . GLU A 1 69 ? -13.505 -8.223 -0.559 1.00 1.46 65 GLU A O 14
ATOM 23542 N N . GLN A 1 70 ? -11.327 -8.204 -1.103 1.00 1.58 66 GLN A N 14
ATOM 23543 C CA . GLN A 1 70 ? -10.936 -9.186 -0.072 1.00 1.77 66 GLN A CA 14
ATOM 23544 C C . GLN A 1 70 ? -10.927 -8.640 1.363 1.00 1.72 66 GLN A C 14
ATOM 23545 O O . GLN A 1 70 ? -10.815 -9.428 2.304 1.00 1.95 66 GLN A O 14
ATOM 23559 N N . TYR A 1 71 ? -11.039 -7.320 1.540 1.00 1.62 67 TYR A N 14
ATOM 23560 C CA . TYR A 1 71 ? -10.888 -6.663 2.837 1.00 1.71 67 TYR A CA 14
ATOM 23561 C C . TYR A 1 71 ? -12.035 -5.673 3.074 1.00 1.80 67 TYR A C 14
ATOM 23562 O O . TYR A 1 71 ? -11.931 -4.474 2.811 1.00 2.05 67 TYR A O 14
ATOM 23580 N N . ASN A 1 72 ? -13.178 -6.220 3.505 1.00 2.05 68 ASN A N 14
ATOM 23581 C CA . ASN A 1 72 ? -14.442 -5.521 3.761 1.00 2.14 68 ASN A CA 14
ATOM 23582 C C . ASN A 1 72 ? -14.975 -4.675 2.579 1.00 1.55 68 ASN A C 14
ATOM 23583 O O . ASN A 1 72 ? -15.773 -3.762 2.797 1.00 1.53 68 ASN A O 14
ATOM 23594 N N . ARG A 1 73 ? -14.548 -4.937 1.329 1.00 1.27 69 ARG A N 14
ATOM 23595 C CA . ARG A 1 73 ? -14.815 -4.068 0.154 1.00 1.03 69 ARG A CA 14
ATOM 23596 C C . ARG A 1 73 ? -14.353 -2.600 0.340 1.00 1.00 69 ARG A C 14
ATOM 23597 O O . ARG A 1 73 ? -14.923 -1.709 -0.296 1.00 1.58 69 ARG A O 14
ATOM 23618 N N . LEU A 1 74 ? -13.377 -2.311 1.214 1.00 0.97 70 LEU A N 14
ATOM 23619 C CA . LEU A 1 74 ? -13.174 -0.970 1.806 1.00 1.00 70 LEU A CA 14
ATOM 23620 C C . LEU A 1 74 ? -12.864 0.156 0.791 1.00 1.04 70 LEU A C 14
ATOM 23621 O O . LEU A 1 74 ? -13.326 1.284 0.985 1.00 2.14 70 LEU A O 14
ATOM 23637 N N . ALA A 1 75 ? -12.145 -0.144 -0.297 1.00 0.84 71 ALA A N 14
ATOM 23638 C CA . ALA A 1 75 ? -11.829 0.773 -1.404 1.00 0.91 71 ALA A CA 14
ATOM 23639 C C . ALA A 1 75 ? -11.035 2.031 -0.969 1.00 1.33 71 ALA A C 14
ATOM 23640 O O . ALA A 1 75 ? -11.541 3.158 -1.031 1.00 2.63 71 ALA A O 14
ATOM 23647 N N . MET A 1 76 ? -9.801 1.839 -0.490 1.00 0.60 72 MET A N 14
ATOM 23648 C CA . MET A 1 76 ? -8.950 2.870 0.128 1.00 0.65 72 MET A CA 14
ATOM 23649 C C . MET A 1 76 ? -8.818 4.173 -0.716 1.00 0.65 72 MET A C 14
ATOM 23650 O O . MET A 1 76 ? -8.654 4.103 -1.937 1.00 0.61 72 MET A O 14
ATOM 23664 N N . PRO A 1 77 ? -8.901 5.374 -0.100 1.00 0.81 73 PRO A N 14
ATOM 23665 C CA . PRO A 1 77 ? -8.666 6.653 -0.779 1.00 0.87 73 PRO A CA 14
ATOM 23666 C C . PRO A 1 77 ? -7.168 6.965 -0.959 1.00 0.84 73 PRO A C 14
ATOM 23667 O O . PRO A 1 77 ? -6.311 6.319 -0.358 1.00 0.86 73 PRO A O 14
ATOM 23678 N N . ASN A 1 78 ? -6.845 7.974 -1.773 1.00 0.90 74 ASN A N 14
ATOM 23679 C CA . ASN A 1 78 ? -5.479 8.469 -1.966 1.00 0.97 74 ASN A CA 14
ATOM 23680 C C . ASN A 1 78 ? -5.081 9.427 -0.821 1.00 1.07 74 ASN A C 14
ATOM 23681 O O . ASN A 1 78 ? -5.710 10.466 -0.619 1.00 1.85 74 ASN A O 14
ATOM 23692 N N . MET A 1 79 ? -4.040 9.094 -0.053 1.00 1.11 75 MET A N 14
ATOM 23693 C CA . MET A 1 79 ? -3.761 9.694 1.262 1.00 1.33 75 MET A CA 14
ATOM 23694 C C . MET A 1 79 ? -2.610 10.715 1.246 1.00 1.64 75 MET A C 14
ATOM 23695 O O . MET A 1 79 ? -1.708 10.672 2.083 1.00 2.89 75 MET A O 14
ATOM 23709 N N . ARG A 1 80 ? -2.648 11.655 0.288 1.00 1.22 76 ARG A N 14
ATOM 23710 C CA . ARG A 1 80 ? -1.792 12.865 0.224 1.00 1.50 76 ARG A CA 14
ATOM 23711 C C . ARG A 1 80 ? -0.267 12.635 0.250 1.00 1.31 76 ARG A C 14
ATOM 23712 O O . ARG A 1 80 ? 0.488 13.569 0.514 1.00 1.50 76 ARG A O 14
ATOM 23733 N N . LEU A 1 81 ? 0.221 11.422 -0.022 1.00 1.23 77 LEU A N 14
ATOM 23734 C CA . LEU A 1 81 ? 1.659 11.130 -0.031 1.00 1.27 77 LEU A CA 14
ATOM 23735 C C . LEU A 1 81 ? 2.365 11.892 -1.170 1.00 1.33 77 LEU A C 14
ATOM 23736 O O . LEU A 1 81 ? 1.942 11.815 -2.329 1.00 1.48 77 LEU A O 14
ATOM 23752 N N . GLY A 1 82 ? 3.458 12.593 -0.857 1.00 1.39 78 GLY A N 14
ATOM 23753 C CA . GLY A 1 82 ? 4.374 13.125 -1.875 1.00 1.54 78 GLY A CA 14
ATOM 23754 C C . GLY A 1 82 ? 5.067 12.001 -2.659 1.00 1.14 78 GLY A C 14
ATOM 23755 O O . GLY A 1 82 ? 5.180 10.878 -2.170 1.00 0.88 78 GLY A O 14
ATOM 23759 N N . ASP A 1 83 ? 5.565 12.267 -3.866 1.00 1.27 79 ASP A N 14
ATOM 23760 C CA . ASP A 1 83 ? 6.248 11.257 -4.697 1.00 1.23 79 ASP A CA 14
ATOM 23761 C C . ASP A 1 83 ? 7.506 10.682 -4.008 1.00 1.05 79 ASP A C 14
ATOM 23762 O O . ASP A 1 83 ? 7.797 9.483 -4.114 1.00 1.27 79 ASP A O 14
ATOM 23771 N N . ALA A 1 84 ? 8.212 11.512 -3.235 1.00 1.05 80 ALA A N 14
ATOM 23772 C CA . ALA A 1 84 ? 9.333 11.116 -2.388 1.00 1.02 80 ALA A CA 14
ATOM 23773 C C . ALA A 1 84 ? 8.882 10.397 -1.099 1.00 0.89 80 ALA A C 14
ATOM 23774 O O . ALA A 1 84 ? 9.649 9.612 -0.539 1.00 0.99 80 ALA A O 14
ATOM 23781 N N . GLU A 1 85 ? 7.645 10.620 -0.643 1.00 0.81 81 GLU A N 14
ATOM 23782 C CA . GLU A 1 85 ? 7.048 9.916 0.501 1.00 0.77 81 GLU A CA 14
ATOM 23783 C C . GLU A 1 85 ? 6.547 8.520 0.106 1.00 0.72 81 GLU A C 14
ATOM 23784 O O . GLU A 1 85 ? 6.822 7.566 0.827 1.00 0.76 81 GLU A O 14
ATOM 23796 N N . VAL A 1 86 ? 5.913 8.342 -1.064 1.00 0.73 82 VAL A N 14
ATOM 23797 C CA . VAL A 1 86 ? 5.610 6.997 -1.598 1.00 0.77 82 VAL A CA 14
ATOM 23798 C C . VAL A 1 86 ? 6.908 6.201 -1.771 1.00 0.83 82 VAL A C 14
ATOM 23799 O O . VAL A 1 86 ? 7.002 5.068 -1.300 1.00 0.84 82 VAL A O 14
ATOM 23812 N N . SER A 1 87 ? 7.953 6.834 -2.316 1.00 0.88 83 SER A N 14
ATOM 23813 C CA . SER A 1 87 ? 9.292 6.229 -2.432 1.00 0.92 83 SER A CA 14
ATOM 23814 C C . SER A 1 87 ? 9.844 5.749 -1.076 1.00 0.87 83 SER A C 14
ATOM 23815 O O . SER A 1 87 ? 10.509 4.712 -1.016 1.00 0.88 83 SER A O 14
ATOM 23823 N N . ALA A 1 88 ? 9.532 6.475 0.003 1.00 0.91 84 ALA A N 14
ATOM 23824 C CA . ALA A 1 88 ? 9.920 6.169 1.379 1.00 0.90 84 ALA A CA 14
ATOM 23825 C C . ALA A 1 88 ? 9.037 5.113 2.078 1.00 0.81 84 ALA A C 14
ATOM 23826 O O . ALA A 1 88 ? 9.530 4.373 2.934 1.00 0.79 84 ALA A O 14
ATOM 23833 N N . LEU A 1 89 ? 7.753 4.998 1.722 1.00 0.82 85 LEU A N 14
ATOM 23834 C CA . LEU A 1 89 ? 6.886 3.899 2.176 1.00 0.77 85 LEU A CA 14
ATOM 23835 C C . LEU A 1 89 ? 7.309 2.558 1.553 1.00 0.66 85 LEU A C 14
ATOM 23836 O O . LEU A 1 89 ? 7.196 1.517 2.194 1.00 0.70 85 LEU A O 14
ATOM 23852 N N . ILE A 1 90 ? 7.827 2.582 0.323 1.00 0.62 86 ILE A N 14
ATOM 23853 C CA . ILE A 1 90 ? 8.329 1.403 -0.398 1.00 0.65 86 ILE A CA 14
ATOM 23854 C C . ILE A 1 90 ? 9.633 0.902 0.238 1.00 0.65 86 ILE A C 14
ATOM 23855 O O . ILE A 1 90 ? 9.759 -0.294 0.502 1.00 0.74 86 ILE A O 14
ATOM 23871 N N . SER A 1 91 ? 10.570 1.799 0.572 1.00 0.63 87 SER A N 14
ATOM 23872 C CA . SER A 1 91 ? 11.783 1.409 1.305 1.00 0.68 87 SER A CA 14
ATOM 23873 C C . SER A 1 91 ? 11.481 0.977 2.745 1.00 0.66 87 SER A C 14
ATOM 23874 O O . SER A 1 91 ? 12.102 0.030 3.226 1.00 0.77 87 SER A O 14
ATOM 23882 N N . TYR A 1 92 ? 10.475 1.570 3.411 1.00 0.65 88 TYR A N 14
ATOM 23883 C CA . TYR A 1 92 ? 9.993 1.071 4.708 1.00 0.74 88 TYR A CA 14
ATOM 23884 C C . TYR A 1 92 ? 9.467 -0.377 4.610 1.00 0.71 88 TYR A C 14
ATOM 23885 O O . TYR A 1 92 ? 9.809 -1.221 5.437 1.00 0.82 88 TYR A O 14
ATOM 23903 N N . LEU A 1 93 ? 8.697 -0.697 3.565 1.00 0.64 89 LEU A N 14
ATOM 23904 C CA . LEU A 1 93 ? 8.084 -1.995 3.333 1.00 0.70 89 LEU A CA 14
ATOM 23905 C C . LEU A 1 93 ? 9.115 -3.087 2.977 1.00 0.73 89 LEU A C 14
ATOM 23906 O O . LEU A 1 93 ? 9.043 -4.205 3.499 1.00 0.99 89 LEU A O 14
ATOM 23922 N N . GLU A 1 94 ? 10.098 -2.764 2.130 1.00 0.63 90 GLU A N 14
ATOM 23923 C CA . GLU A 1 94 ? 11.253 -3.628 1.842 1.00 0.67 90 GLU A CA 14
ATOM 23924 C C . GLU A 1 94 ? 12.115 -3.911 3.086 1.00 0.71 90 GLU A C 14
ATOM 23925 O O . GLU A 1 94 ? 12.582 -5.041 3.262 1.00 0.80 90 GLU A O 14
ATOM 23937 N N . GLU A 1 95 ? 12.366 -2.910 3.936 1.00 0.75 91 GLU A N 14
ATOM 23938 C CA . GLU A 1 95 ? 13.268 -3.032 5.091 1.00 0.90 91 GLU A CA 14
ATOM 23939 C C . GLU A 1 95 ? 12.602 -3.600 6.350 1.00 1.02 91 GLU A C 14
ATOM 23940 O O . GLU A 1 95 ? 13.296 -4.220 7.149 1.00 1.24 91 GLU A O 14
ATOM 23952 N N . GLU A 1 96 ? 11.287 -3.479 6.549 1.00 1.00 92 GLU A N 14
ATOM 23953 C CA . GLU A 1 96 ? 10.603 -4.285 7.576 1.00 1.15 92 GLU A CA 14
ATOM 23954 C C . GLU A 1 96 ? 10.552 -5.761 7.160 1.00 1.18 92 GLU A C 14
ATOM 23955 O O . GLU A 1 96 ? 10.918 -6.627 7.951 1.00 1.32 92 GLU A O 14
ATOM 23967 N N . THR A 1 97 ? 10.208 -6.058 5.900 1.00 1.20 93 THR A N 14
ATOM 23968 C CA . THR A 1 97 ? 10.149 -7.442 5.386 1.00 1.32 93 THR A CA 14
ATOM 23969 C C . THR A 1 97 ? 11.493 -8.174 5.516 1.00 1.31 93 THR A C 14
ATOM 23970 O O . THR A 1 97 ? 11.532 -9.347 5.894 1.00 1.48 93 THR A O 14
ATOM 23981 N N . ALA A 1 98 ? 12.606 -7.485 5.248 1.00 1.19 94 ALA A N 14
ATOM 23982 C CA . ALA A 1 98 ? 13.951 -8.055 5.323 1.00 1.30 94 ALA A CA 14
ATOM 23983 C C . ALA A 1 98 ? 14.553 -8.136 6.744 1.00 1.41 94 ALA A C 14
ATOM 23984 O O . ALA A 1 98 ? 15.557 -8.832 6.926 1.00 1.69 94 ALA A O 14
ATOM 23991 N N . ARG A 1 99 ? 14.024 -7.389 7.730 1.00 1.39 95 ARG A N 14
ATOM 23992 C CA . ARG A 1 99 ? 14.711 -7.138 9.022 1.00 1.80 95 ARG A CA 14
ATOM 23993 C C . ARG A 1 99 ? 13.854 -7.368 10.274 1.00 2.33 95 ARG A C 14
ATOM 23994 O O . ARG A 1 99 ? 14.368 -7.160 11.372 1.00 3.14 95 ARG A O 14
ATOM 24015 N N . LEU A 1 100 ? 12.588 -7.783 10.144 1.00 2.26 96 LEU A N 14
ATOM 24016 C CA . LEU A 1 100 ? 11.624 -7.983 11.248 1.00 3.08 96 LEU A CA 14
ATOM 24017 C C . LEU A 1 100 ? 12.222 -8.775 12.431 1.00 3.62 96 LEU A C 14
ATOM 24018 O O . LEU A 1 100 ? 12.171 -8.306 13.573 1.00 4.99 96 LEU A O 14
ATOM 24034 N N . GLN A 1 101 ? 12.875 -9.903 12.137 1.00 3.19 97 GLN A N 14
ATOM 24035 C CA . GLN A 1 101 ? 13.729 -10.682 13.038 1.00 4.16 97 GLN A CA 14
ATOM 24036 C C . GLN A 1 101 ? 13.068 -11.173 14.347 1.00 4.80 97 GLN A C 14
ATOM 24037 O O . GLN A 1 101 ? 13.722 -11.271 15.389 1.00 5.95 97 GLN A O 14
ATOM 24051 N N . THR A 1 102 ? 11.773 -11.501 14.313 1.00 4.74 98 THR A N 14
ATOM 24052 C CA . THR A 1 102 ? 11.072 -12.148 15.437 1.00 6.05 98 THR A CA 14
ATOM 24053 C C . THR A 1 102 ? 9.891 -13.022 14.981 1.00 6.89 98 THR A C 14
ATOM 24054 O O . THR A 1 102 ? 8.899 -12.514 14.442 1.00 7.27 98 THR A O 14
ATOM 24065 N N . PRO A 1 103 ? 9.925 -14.337 15.276 1.00 7.74 99 PRO A N 14
ATOM 24066 C CA . PRO A 1 103 ? 8.768 -15.230 15.227 1.00 9.07 99 PRO A CA 14
ATOM 24067 C C . PRO A 1 103 ? 8.110 -15.380 16.622 1.00 10.14 99 PRO A C 14
ATOM 24068 O O . PRO A 1 103 ? 7.406 -16.360 16.877 1.00 11.33 99 PRO A O 14
ATOM 24079 N N . VAL A 1 104 ? 8.398 -14.456 17.552 1.00 9.94 100 VAL A N 14
ATOM 24080 C CA . VAL A 1 104 ? 8.092 -14.539 18.992 1.00 11.01 100 VAL A CA 14
ATOM 24081 C C . VAL A 1 104 ? 7.046 -13.503 19.429 1.00 11.58 100 VAL A C 14
ATOM 24082 O O . VAL A 1 104 ? 6.173 -13.832 20.231 1.00 12.55 100 VAL A O 14
ATOM 24095 N N . THR A 1 105 ? 7.044 -12.284 18.873 1.00 11.38 101 THR A N 14
ATOM 24096 C CA . THR A 1 105 ? 6.048 -11.234 19.205 1.00 12.10 101 THR A CA 14
ATOM 24097 C C . THR A 1 105 ? 4.596 -11.646 18.928 1.00 13.07 101 THR A C 14
ATOM 24098 O O . THR A 1 105 ? 3.680 -11.191 19.615 1.00 13.80 101 THR A O 14
ATOM 24109 N N . ASN A 1 106 ? 4.362 -12.564 17.983 1.00 13.57 102 ASN A N 14
ATOM 24110 C CA . ASN A 1 106 ? 3.033 -13.133 17.738 1.00 15.02 102 ASN A CA 14
ATOM 24111 C C . ASN A 1 106 ? 2.575 -14.137 18.815 1.00 16.18 102 ASN A C 14
ATOM 24112 O O . ASN A 1 106 ? 1.374 -14.358 18.957 1.00 17.16 102 ASN A O 14
ATOM 24123 N N . ARG A 1 107 ? 3.490 -14.717 19.608 1.00 16.43 103 ARG A N 14
ATOM 24124 C CA . ARG A 1 107 ? 3.178 -15.697 20.670 1.00 17.86 103 ARG A CA 14
ATOM 24125 C C . ARG A 1 107 ? 3.281 -15.124 22.085 1.00 18.10 103 ARG A C 14
ATOM 24126 O O . ARG A 1 107 ? 2.500 -15.512 22.952 1.00 18.89 103 ARG A O 14
ATOM 24147 N N . GLY A 1 108 ? 4.177 -14.162 22.321 1.00 17.62 104 GLY A N 14
ATOM 24148 C CA . GLY A 1 108 ? 4.366 -13.535 23.636 1.00 18.00 104 GLY A CA 14
ATOM 24149 C C . GLY A 1 108 ? 3.148 -12.753 24.151 1.00 18.47 104 GLY A C 14
ATOM 24150 O O . GLY A 1 108 ? 2.913 -12.720 25.363 1.00 19.37 104 GLY A O 14
ATOM 24154 N N . ILE A 1 109 ? 2.345 -12.175 23.249 1.00 18.18 105 ILE A N 14
ATOM 24155 C CA . ILE A 1 109 ? 1.140 -11.400 23.584 1.00 18.71 105 ILE A CA 14
ATOM 24156 C C . ILE A 1 109 ? -0.111 -12.314 23.602 1.00 20.29 105 ILE A C 14
ATOM 24157 O O . ILE A 1 109 ? -0.443 -12.894 22.558 1.00 20.49 105 ILE A O 14
ATOM 24173 N N . PRO A 1 110 ? -0.819 -12.452 24.744 1.00 21.64 106 PRO A N 14
ATOM 24174 C CA . PRO A 1 110 ? -1.949 -13.376 24.902 1.00 23.40 106 PRO A CA 14
ATOM 24175 C C . PRO A 1 110 ? -3.291 -12.829 24.392 1.00 23.63 106 PRO A C 14
ATOM 24176 O O . PRO A 1 110 ? -4.159 -13.652 24.031 1.00 24.59 106 PRO A O 14
ATOM 24263 N N . SER A 1 5 ? 14.070 4.892 7.010 1.00 2.47 1 SER A N 15
ATOM 24264 C CA . SER A 1 5 ? 13.809 4.976 5.556 1.00 3.03 1 SER A CA 15
ATOM 24265 C C . SER A 1 5 ? 12.362 5.303 5.147 1.00 2.51 1 SER A C 15
ATOM 24266 O O . SER A 1 5 ? 12.173 5.914 4.090 1.00 3.77 1 SER A O 15
ATOM 24274 N N . GLY A 1 6 ? 11.353 4.972 5.962 1.00 1.59 2 GLY A N 15
ATOM 24275 C CA . GLY A 1 6 ? 9.922 5.172 5.634 1.00 1.08 2 GLY A CA 15
ATOM 24276 C C . GLY A 1 6 ? 8.927 4.971 6.789 1.00 0.96 2 GLY A C 15
ATOM 24277 O O . GLY A 1 6 ? 7.787 5.428 6.726 1.00 1.09 2 GLY A O 15
ATOM 24281 N N . GLU A 1 7 ? 9.346 4.318 7.870 1.00 0.94 3 GLU A N 15
ATOM 24282 C CA . GLU A 1 7 ? 8.568 4.063 9.087 1.00 0.90 3 GLU A CA 15
ATOM 24283 C C . GLU A 1 7 ? 7.990 5.332 9.731 1.00 0.97 3 GLU A C 15
ATOM 24284 O O . GLU A 1 7 ? 6.821 5.345 10.104 1.00 0.98 3 GLU A O 15
ATOM 24296 N N . GLN A 1 8 ? 8.755 6.429 9.798 1.00 1.12 4 GLN A N 15
ATOM 24297 C CA . GLN A 1 8 ? 8.301 7.716 10.343 1.00 1.32 4 GLN A CA 15
ATOM 24298 C C . GLN A 1 8 ? 7.285 8.439 9.427 1.00 1.45 4 GLN A C 15
ATOM 24299 O O . GLN A 1 8 ? 6.619 9.378 9.866 1.00 1.94 4 GLN A O 15
ATOM 24313 N N . ILE A 1 9 ? 7.101 7.985 8.180 1.00 1.13 5 ILE A N 15
ATOM 24314 C CA . ILE A 1 9 ? 5.958 8.360 7.328 1.00 1.04 5 ILE A CA 15
ATOM 24315 C C . ILE A 1 9 ? 4.765 7.436 7.613 1.00 0.96 5 ILE A C 15
ATOM 24316 O O . ILE A 1 9 ? 3.657 7.918 7.843 1.00 1.03 5 ILE A O 15
ATOM 24332 N N . PHE A 1 10 ? 4.975 6.116 7.698 1.00 0.87 6 PHE A N 15
ATOM 24333 C CA . PHE A 1 10 ? 3.904 5.161 8.017 1.00 0.83 6 PHE A CA 15
ATOM 24334 C C . PHE A 1 10 ? 3.226 5.472 9.366 1.00 0.90 6 PHE A C 15
ATOM 24335 O O . PHE A 1 10 ? 2.004 5.592 9.447 1.00 1.02 6 PHE A O 15
ATOM 24352 N N . ARG A 1 11 ? 4.029 5.714 10.405 1.00 0.92 7 ARG A N 15
ATOM 24353 C CA . ARG A 1 11 ? 3.627 6.083 11.773 1.00 1.11 7 ARG A CA 15
ATOM 24354 C C . ARG A 1 11 ? 2.896 7.432 11.874 1.00 1.32 7 ARG A C 15
ATOM 24355 O O . ARG A 1 11 ? 2.248 7.695 12.888 1.00 1.66 7 ARG A O 15
ATOM 24376 N N . THR A 1 12 ? 2.973 8.278 10.839 1.00 1.21 8 THR A N 15
ATOM 24377 C CA . THR A 1 12 ? 2.325 9.602 10.790 1.00 1.39 8 THR A CA 15
ATOM 24378 C C . THR A 1 12 ? 1.204 9.753 9.757 1.00 1.42 8 THR A C 15
ATOM 24379 O O . THR A 1 12 ? 0.458 10.733 9.833 1.00 1.85 8 THR A O 15
ATOM 24390 N N . ARG A 1 13 ? 1.070 8.812 8.806 1.00 1.06 9 ARG A N 15
ATOM 24391 C CA . ARG A 1 13 ? 0.077 8.860 7.709 1.00 1.13 9 ARG A CA 15
ATOM 24392 C C . ARG A 1 13 ? -0.739 7.570 7.499 1.00 1.00 9 ARG A C 15
ATOM 24393 O O . ARG A 1 13 ? -1.804 7.624 6.884 1.00 1.10 9 ARG A O 15
ATOM 24414 N N . CYS A 1 14 ? -0.282 6.417 7.991 1.00 0.93 10 CYS A N 15
ATOM 24415 C CA . CYS A 1 14 ? -0.803 5.093 7.600 1.00 0.88 10 CYS A CA 15
ATOM 24416 C C . CYS A 1 14 ? -1.173 4.136 8.740 1.00 0.89 10 CYS A C 15
ATOM 24417 O O . CYS A 1 14 ? -1.862 3.145 8.477 1.00 0.92 10 CYS A O 15
ATOM 24424 N N . SER A 1 15 ? -0.710 4.379 9.972 1.00 1.02 11 SER A N 15
ATOM 24425 C CA . SER A 1 15 ? -0.789 3.423 11.089 1.00 1.14 11 SER A CA 15
ATOM 24426 C C . SER A 1 15 ? -2.213 3.044 11.519 1.00 1.17 11 SER A C 15
ATOM 24427 O O . SER A 1 15 ? -2.471 1.875 11.796 1.00 1.95 11 SER A O 15
ATOM 24435 N N . SER A 1 16 ? -3.154 3.992 11.532 1.00 1.37 12 SER A N 15
ATOM 24436 C CA . SER A 1 16 ? -4.453 3.876 12.228 1.00 1.54 12 SER A CA 15
ATOM 24437 C C . SER A 1 16 ? -5.489 2.913 11.603 1.00 1.37 12 SER A C 15
ATOM 24438 O O . SER A 1 16 ? -6.649 2.890 12.026 1.00 1.70 12 SER A O 15
ATOM 24446 N N . CYS A 1 17 ? -5.086 2.125 10.605 1.00 1.06 13 CYS A N 15
ATOM 24447 C CA . CYS A 1 17 ? -5.884 1.104 9.906 1.00 0.99 13 CYS A CA 15
ATOM 24448 C C . CYS A 1 17 ? -5.115 -0.216 9.702 1.00 0.98 13 CYS A C 15
ATOM 24449 O O . CYS A 1 17 ? -5.671 -1.135 9.093 1.00 1.13 13 CYS A O 15
ATOM 24456 N N . HIS A 1 18 ? -3.844 -0.320 10.120 1.00 1.07 14 HIS A N 15
ATOM 24457 C CA . HIS A 1 18 ? -2.911 -1.332 9.608 1.00 0.96 14 HIS A CA 15
ATOM 24458 C C . HIS A 1 18 ? -1.853 -1.856 10.594 1.00 0.84 14 HIS A C 15
ATOM 24459 O O . HIS A 1 18 ? -1.519 -1.261 11.619 1.00 1.13 14 HIS A O 15
ATOM 24473 N N . THR A 1 19 ? -1.252 -2.956 10.147 1.00 0.70 15 THR A N 15
ATOM 24474 C CA . THR A 1 19 ? -0.076 -3.623 10.729 1.00 0.85 15 THR A CA 15
ATOM 24475 C C . THR A 1 19 ? 0.947 -3.924 9.634 1.00 0.66 15 THR A C 15
ATOM 24476 O O . THR A 1 19 ? 0.584 -4.190 8.487 1.00 0.69 15 THR A O 15
ATOM 24487 N N . VAL A 1 20 ? 2.235 -3.926 9.981 1.00 0.72 16 VAL A N 15
ATOM 24488 C CA . VAL A 1 20 ? 3.304 -4.467 9.125 1.00 0.69 16 VAL A CA 15
ATOM 24489 C C . VAL A 1 20 ? 4.022 -5.552 9.916 1.00 0.80 16 VAL A C 15
ATOM 24490 O O . VAL A 1 20 ? 4.996 -5.306 10.630 1.00 1.06 16 VAL A O 15
ATOM 24503 N N . GLY A 1 21 ? 3.455 -6.753 9.846 1.00 0.83 17 GLY A N 15
ATOM 24504 C CA . GLY A 1 21 ? 3.862 -7.902 10.665 1.00 1.03 17 GLY A CA 15
ATOM 24505 C C . GLY A 1 21 ? 3.126 -7.934 12.003 1.00 1.25 17 GLY A C 15
ATOM 24506 O O . GLY A 1 21 ? 3.748 -8.104 13.054 1.00 1.51 17 GLY A O 15
ATOM 24510 N N . ASN A 1 22 ? 1.812 -7.682 11.957 1.00 1.97 18 ASN A N 15
ATOM 24511 C CA . ASN A 1 22 ? 0.882 -7.610 13.090 1.00 2.54 18 ASN A CA 15
ATOM 24512 C C . ASN A 1 22 ? 1.360 -6.699 14.252 1.00 2.17 18 ASN A C 15
ATOM 24513 O O . ASN A 1 22 ? 1.411 -7.103 15.419 1.00 2.96 18 ASN A O 15
ATOM 24524 N N . THR A 1 23 ? 1.758 -5.473 13.900 1.00 3.43 19 THR A N 15
ATOM 24525 C CA . THR A 1 23 ? 2.166 -4.384 14.796 1.00 5.52 19 THR A CA 15
ATOM 24526 C C . THR A 1 23 ? 1.235 -4.237 16.002 1.00 5.74 19 THR A C 15
ATOM 24527 O O . THR A 1 23 ? 0.084 -3.835 15.836 1.00 6.05 19 THR A O 15
ATOM 24538 N N . GLU A 1 24 ? 1.764 -4.484 17.205 1.00 6.44 20 GLU A N 15
ATOM 24539 C CA . GLU A 1 24 ? 1.097 -4.319 18.512 1.00 7.11 20 GLU A CA 15
ATOM 24540 C C . GLU A 1 24 ? -0.235 -5.094 18.744 1.00 6.90 20 GLU A C 15
ATOM 24541 O O . GLU A 1 24 ? -0.841 -5.613 17.801 1.00 6.34 20 GLU A O 15
ATOM 24553 N N . PRO A 1 25 ? -0.711 -5.200 20.007 1.00 7.62 21 PRO A N 15
ATOM 24554 C CA . PRO A 1 25 ? -1.960 -5.891 20.358 1.00 7.81 21 PRO A CA 15
ATOM 24555 C C . PRO A 1 25 ? -3.252 -5.261 19.812 1.00 7.67 21 PRO A C 15
ATOM 24556 O O . PRO A 1 25 ? -3.317 -4.055 19.546 1.00 8.01 21 PRO A O 15
ATOM 24567 N N . GLY A 1 26 ? -4.314 -6.074 19.768 1.00 7.65 22 GLY A N 15
ATOM 24568 C CA . GLY A 1 26 ? -5.697 -5.649 19.524 1.00 7.81 22 GLY A CA 15
ATOM 24569 C C . GLY A 1 26 ? -6.098 -5.606 18.044 1.00 6.95 22 GLY A C 15
ATOM 24570 O O . GLY A 1 26 ? -6.066 -6.626 17.347 1.00 6.72 22 GLY A O 15
ATOM 24574 N N . GLN A 1 27 ? -6.551 -4.438 17.583 1.00 6.97 23 GLN A N 15
ATOM 24575 C CA . GLN A 1 27 ? -6.924 -4.159 16.192 1.00 6.47 23 GLN A CA 15
ATOM 24576 C C . GLN A 1 27 ? -6.767 -2.651 15.909 1.00 6.35 23 GLN A C 15
ATOM 24577 O O . GLN A 1 27 ? -7.589 -1.873 16.401 1.00 6.50 23 GLN A O 15
ATOM 24591 N N . PRO A 1 28 ? -5.771 -2.211 15.111 1.00 6.70 24 PRO A N 15
ATOM 24592 C CA . PRO A 1 28 ? -5.582 -0.799 14.774 1.00 7.18 24 PRO A CA 15
ATOM 24593 C C . PRO A 1 28 ? -6.650 -0.314 13.790 1.00 6.64 24 PRO A C 15
ATOM 24594 O O . PRO A 1 28 ? -6.471 -0.385 12.573 1.00 6.78 24 PRO A O 15
ATOM 24605 N N . GLY A 1 29 ? -7.790 0.128 14.335 1.00 6.50 25 GLY A N 15
ATOM 24606 C CA . GLY A 1 29 ? -8.973 0.605 13.616 1.00 6.28 25 GLY A CA 15
ATOM 24607 C C . GLY A 1 29 ? -9.624 -0.474 12.747 1.00 4.84 25 GLY A C 15
ATOM 24608 O O . GLY A 1 29 ? -10.653 -1.043 13.110 1.00 5.38 25 GLY A O 15
ATOM 24612 N N . ILE A 1 30 ? -8.997 -0.743 11.601 1.00 3.38 26 ILE A N 15
ATOM 24613 C CA . ILE A 1 30 ? -9.458 -1.624 10.524 1.00 2.26 26 ILE A CA 15
ATOM 24614 C C . ILE A 1 30 ? -8.723 -2.974 10.593 1.00 2.67 26 ILE A C 15
ATOM 24615 O O . ILE A 1 30 ? -9.366 -4.011 10.769 1.00 3.67 26 ILE A O 15
ATOM 24631 N N . GLY A 1 31 ? -7.385 -2.960 10.557 1.00 2.62 27 GLY A N 15
ATOM 24632 C CA . GLY A 1 31 ? -6.508 -4.066 10.973 1.00 3.59 27 GLY A CA 15
ATOM 24633 C C . GLY A 1 31 ? -5.719 -4.901 9.936 1.00 2.49 27 GLY A C 15
ATOM 24634 O O . GLY A 1 31 ? -4.774 -5.557 10.383 1.00 2.19 27 GLY A O 15
ATOM 24638 N N . PRO A 1 32 ? -6.001 -4.954 8.612 1.00 2.36 28 PRO A N 15
ATOM 24639 C CA . PRO A 1 32 ? -5.359 -5.941 7.728 1.00 1.88 28 PRO A CA 15
ATOM 24640 C C . PRO A 1 32 ? -3.858 -5.682 7.496 1.00 1.43 28 PRO A C 15
ATOM 24641 O O . PRO A 1 32 ? -3.422 -4.534 7.379 1.00 1.42 28 PRO A O 15
ATOM 24652 N N . ASP A 1 33 ? -3.075 -6.762 7.403 1.00 1.36 29 ASP A N 15
ATOM 24653 C CA . ASP A 1 33 ? -1.605 -6.749 7.460 1.00 1.18 29 ASP A CA 15
ATOM 24654 C C . ASP A 1 33 ? -0.891 -6.571 6.105 1.00 1.20 29 ASP A C 15
ATOM 24655 O O . ASP A 1 33 ? -1.412 -6.963 5.054 1.00 1.61 29 ASP A O 15
ATOM 24664 N N . LEU A 1 34 ? 0.327 -6.009 6.136 1.00 0.87 30 LEU A N 15
ATOM 24665 C CA . LEU A 1 34 ? 1.119 -5.634 4.954 1.00 0.89 30 LEU A CA 15
ATOM 24666 C C . LEU A 1 34 ? 2.495 -6.330 4.831 1.00 0.89 30 LEU A C 15
ATOM 24667 O O . LEU A 1 34 ? 3.197 -6.096 3.847 1.00 1.06 30 LEU A O 15
ATOM 24683 N N . LEU A 1 35 ? 2.924 -7.163 5.788 1.00 0.88 31 LEU A N 15
ATOM 24684 C CA . LEU A 1 35 ? 4.227 -7.844 5.692 1.00 0.98 31 LEU A CA 15
ATOM 24685 C C . LEU A 1 35 ? 4.263 -8.816 4.507 1.00 1.19 31 LEU A C 15
ATOM 24686 O O . LEU A 1 35 ? 3.271 -9.488 4.221 1.00 1.90 31 LEU A O 15
ATOM 24702 N N . GLY A 1 36 ? 5.395 -8.879 3.808 1.00 1.00 32 GLY A N 15
ATOM 24703 C CA . GLY A 1 36 ? 5.578 -9.710 2.605 1.00 1.15 32 GLY A CA 15
ATOM 24704 C C . GLY A 1 36 ? 4.982 -9.132 1.313 1.00 0.95 32 GLY A C 15
ATOM 24705 O O . GLY A 1 36 ? 5.242 -9.664 0.233 1.00 1.02 32 GLY A O 15
ATOM 24709 N N . VAL A 1 37 ? 4.265 -7.998 1.360 1.00 0.82 33 VAL A N 15
ATOM 24710 C CA . VAL A 1 37 ? 3.693 -7.359 0.154 1.00 0.89 33 VAL A CA 15
ATOM 24711 C C . VAL A 1 37 ? 4.766 -7.014 -0.896 1.00 0.73 33 VAL A C 15
ATOM 24712 O O . VAL A 1 37 ? 4.529 -7.139 -2.096 1.00 0.93 33 VAL A O 15
ATOM 24725 N N . THR A 1 38 ? 5.983 -6.708 -0.426 1.00 0.65 34 THR A N 15
ATOM 24726 C CA . THR A 1 38 ? 7.216 -6.469 -1.205 1.00 0.96 34 THR A CA 15
ATOM 24727 C C . THR A 1 38 ? 7.690 -7.677 -2.039 1.00 0.87 34 THR A C 15
ATOM 24728 O O . THR A 1 38 ? 8.554 -7.530 -2.904 1.00 1.33 34 THR A O 15
ATOM 24739 N N . ARG A 1 39 ? 7.131 -8.876 -1.815 1.00 0.69 35 ARG A N 15
ATOM 24740 C CA . ARG A 1 39 ? 7.332 -10.062 -2.668 1.00 0.97 35 ARG A CA 15
ATOM 24741 C C . ARG A 1 39 ? 6.056 -10.617 -3.294 1.00 1.16 35 ARG A C 15
ATOM 24742 O O . ARG A 1 39 ? 6.123 -11.185 -4.380 1.00 1.73 35 ARG A O 15
ATOM 24763 N N . GLN A 1 40 ? 4.892 -10.423 -2.673 1.00 0.96 36 GLN A N 15
ATOM 24764 C CA . GLN A 1 40 ? 3.619 -10.898 -3.230 1.00 1.26 36 GLN A CA 15
ATOM 24765 C C . GLN A 1 40 ? 3.145 -10.070 -4.437 1.00 1.27 36 GLN A C 15
ATOM 24766 O O . GLN A 1 40 ? 2.463 -10.620 -5.305 1.00 1.60 36 GLN A O 15
ATOM 24780 N N . ARG A 1 41 ? 3.476 -8.771 -4.524 1.00 1.15 37 ARG A N 15
ATOM 24781 C CA . ARG A 1 41 ? 2.944 -7.837 -5.543 1.00 1.36 37 ARG A CA 15
ATOM 24782 C C . ARG A 1 41 ? 4.029 -7.288 -6.481 1.00 1.36 37 ARG A C 15
ATOM 24783 O O . ARG A 1 41 ? 5.185 -7.122 -6.079 1.00 1.84 37 ARG A O 15
ATOM 24804 N N . ASP A 1 42 ? 3.646 -6.952 -7.713 1.00 1.33 38 ASP A N 15
ATOM 24805 C CA . ASP A 1 42 ? 4.507 -6.287 -8.704 1.00 1.34 38 ASP A CA 15
ATOM 24806 C C . ASP A 1 42 ? 4.962 -4.896 -8.225 1.00 1.37 38 ASP A C 15
ATOM 24807 O O . ASP A 1 42 ? 4.156 -4.094 -7.751 1.00 1.50 38 ASP A O 15
ATOM 24816 N N . ALA A 1 43 ? 6.258 -4.606 -8.357 1.00 1.38 39 ALA A N 15
ATOM 24817 C CA . ALA A 1 43 ? 6.896 -3.427 -7.772 1.00 1.45 39 ALA A CA 15
ATOM 24818 C C . ALA A 1 43 ? 6.486 -2.080 -8.404 1.00 1.41 39 ALA A C 15
ATOM 24819 O O . ALA A 1 43 ? 6.693 -1.034 -7.785 1.00 1.65 39 ALA A O 15
ATOM 24826 N N . ASN A 1 44 ? 5.905 -2.075 -9.611 1.00 1.26 40 ASN A N 15
ATOM 24827 C CA . ASN A 1 44 ? 5.350 -0.867 -10.226 1.00 1.25 40 ASN A CA 15
ATOM 24828 C C . ASN A 1 44 ? 3.848 -0.732 -9.911 1.00 1.06 40 ASN A C 15
ATOM 24829 O O . ASN A 1 44 ? 3.400 0.325 -9.465 1.00 1.05 40 ASN A O 15
ATOM 24840 N N . TRP A 1 45 ? 3.093 -1.834 -10.037 1.00 0.97 41 TRP A N 15
ATOM 24841 C CA . TRP A 1 45 ? 1.676 -1.926 -9.657 1.00 0.77 41 TRP A CA 15
ATOM 24842 C C . TRP A 1 45 ? 1.445 -1.503 -8.202 1.00 0.70 41 TRP A C 15
ATOM 24843 O O . TRP A 1 45 ? 0.533 -0.728 -7.922 1.00 0.65 41 TRP A O 15
ATOM 24864 N N . LEU A 1 46 ? 2.298 -1.958 -7.274 1.00 0.76 42 LEU A N 15
ATOM 24865 C CA . LEU A 1 46 ? 2.169 -1.665 -5.845 1.00 0.73 42 LEU A CA 15
ATOM 24866 C C . LEU A 1 46 ? 2.348 -0.170 -5.558 1.00 0.72 42 LEU A C 15
ATOM 24867 O O . LEU A 1 46 ? 1.592 0.395 -4.769 1.00 0.70 42 LEU A O 15
ATOM 24883 N N . VAL A 1 47 ? 3.312 0.473 -6.222 1.00 0.78 43 VAL A N 15
ATOM 24884 C CA . VAL A 1 47 ? 3.601 1.911 -6.090 1.00 0.84 43 VAL A CA 15
ATOM 24885 C C . VAL A 1 47 ? 2.517 2.774 -6.744 1.00 0.82 43 VAL A C 15
ATOM 24886 O O . VAL A 1 47 ? 2.170 3.829 -6.210 1.00 0.91 43 VAL A O 15
ATOM 24899 N N . ARG A 1 48 ? 1.902 2.314 -7.841 1.00 0.79 44 ARG A N 15
ATOM 24900 C CA . ARG A 1 48 ? 0.669 2.912 -8.389 1.00 0.83 44 ARG A CA 15
ATOM 24901 C C . ARG A 1 48 ? -0.493 2.790 -7.396 1.00 0.76 44 ARG A C 15
ATOM 24902 O O . ARG A 1 48 ? -1.109 3.795 -7.044 1.00 0.91 44 ARG A O 15
ATOM 24923 N N . TRP A 1 49 ? -0.759 1.578 -6.904 1.00 0.63 45 TRP A N 15
ATOM 24924 C CA . TRP A 1 49 ? -1.868 1.265 -5.997 1.00 0.63 45 TRP A CA 15
ATOM 24925 C C . TRP A 1 49 ? -1.806 2.049 -4.684 1.00 0.68 45 TRP A C 15
ATOM 24926 O O . TRP A 1 49 ? -2.784 2.693 -4.316 1.00 0.84 45 TRP A O 15
ATOM 24947 N N . LEU A 1 50 ? -0.665 2.035 -3.983 1.00 0.65 46 LEU A N 15
ATOM 24948 C CA . LEU A 1 50 ? -0.566 2.645 -2.652 1.00 0.82 46 LEU A CA 15
ATOM 24949 C C . LEU A 1 50 ? -0.489 4.188 -2.675 1.00 0.95 46 LEU A C 15
ATOM 24950 O O . LEU A 1 50 ? -0.790 4.822 -1.659 1.00 1.16 46 LEU A O 15
ATOM 24966 N N . LYS A 1 51 ? -0.182 4.799 -3.834 1.00 0.90 47 LYS A N 15
ATOM 24967 C CA . LYS A 1 51 ? -0.366 6.238 -4.069 1.00 1.08 47 LYS A CA 15
ATOM 24968 C C . LYS A 1 51 ? -1.841 6.600 -4.250 1.00 1.28 47 LYS A C 15
ATOM 24969 O O . LYS A 1 51 ? -2.333 7.462 -3.524 1.00 1.82 47 LYS A O 15
ATOM 24988 N N . VAL A 1 52 ? -2.522 5.980 -5.218 1.00 0.94 48 VAL A N 15
ATOM 24989 C CA . VAL A 1 52 ? -3.793 6.482 -5.782 1.00 0.98 48 VAL A CA 15
ATOM 24990 C C . VAL A 1 52 ? -4.844 5.354 -5.952 1.00 0.76 48 VAL A C 15
ATOM 24991 O O . VAL A 1 52 ? -5.270 5.025 -7.066 1.00 0.70 48 VAL A O 15
ATOM 25004 N N . PRO A 1 53 ? -5.293 4.729 -4.840 1.00 0.74 49 PRO A N 15
ATOM 25005 C CA . PRO A 1 53 ? -6.242 3.606 -4.856 1.00 0.70 49 PRO A CA 15
ATOM 25006 C C . PRO A 1 53 ? -7.663 4.007 -5.293 1.00 0.80 49 PRO A C 15
ATOM 25007 O O . PRO A 1 53 ? -8.513 3.148 -5.531 1.00 1.22 49 PRO A O 15
ATOM 25018 N N . ASP A 1 54 ? -7.943 5.305 -5.396 1.00 0.66 50 ASP A N 15
ATOM 25019 C CA . ASP A 1 54 ? -9.173 5.875 -5.941 1.00 0.85 50 ASP A CA 15
ATOM 25020 C C . ASP A 1 54 ? -9.167 5.912 -7.474 1.00 0.80 50 ASP A C 15
ATOM 25021 O O . ASP A 1 54 ? -10.154 5.504 -8.092 1.00 0.87 50 ASP A O 15
ATOM 25030 N N . GLN A 1 55 ? -8.050 6.321 -8.093 1.00 0.76 51 GLN A N 15
ATOM 25031 C CA . GLN A 1 55 ? -7.906 6.345 -9.546 1.00 0.77 51 GLN A CA 15
ATOM 25032 C C . GLN A 1 55 ? -7.703 4.944 -10.125 1.00 0.71 51 GLN A C 15
ATOM 25033 O O . GLN A 1 55 ? -8.277 4.658 -11.167 1.00 0.76 51 GLN A O 15
ATOM 25047 N N . MET A 1 56 ? -6.954 4.044 -9.474 1.00 0.64 52 MET A N 15
ATOM 25048 C CA . MET A 1 56 ? -6.796 2.667 -9.968 1.00 0.60 52 MET A CA 15
ATOM 25049 C C . MET A 1 56 ? -8.155 1.949 -10.082 1.00 0.61 52 MET A C 15
ATOM 25050 O O . MET A 1 56 ? -8.428 1.289 -11.087 1.00 0.68 52 MET A O 15
ATOM 25064 N N . LEU A 1 57 ? -9.033 2.102 -9.081 1.00 0.61 53 LEU A N 15
ATOM 25065 C CA . LEU A 1 57 ? -10.367 1.494 -9.094 1.00 0.67 53 LEU A CA 15
ATOM 25066 C C . LEU A 1 57 ? -11.313 2.156 -10.124 1.00 0.72 53 LEU A C 15
ATOM 25067 O O . LEU A 1 57 ? -12.255 1.513 -10.589 1.00 0.84 53 LEU A O 15
ATOM 25083 N N . ALA A 1 58 ? -11.044 3.403 -10.530 1.00 0.72 54 ALA A N 15
ATOM 25084 C CA . ALA A 1 58 ? -11.727 4.087 -11.632 1.00 0.82 54 ALA A CA 15
ATOM 25085 C C . ALA A 1 58 ? -11.207 3.662 -13.024 1.00 0.85 54 ALA A C 15
ATOM 25086 O O . ALA A 1 58 ? -11.987 3.366 -13.932 1.00 0.97 54 ALA A O 15
ATOM 25093 N N . GLU A 1 59 ? -9.882 3.600 -13.184 1.00 0.92 55 GLU A N 15
ATOM 25094 C CA . GLU A 1 59 ? -9.194 3.382 -14.465 1.00 1.17 55 GLU A CA 15
ATOM 25095 C C . GLU A 1 59 ? -9.309 1.943 -14.983 1.00 1.31 55 GLU A C 15
ATOM 25096 O O . GLU A 1 59 ? -9.212 1.710 -16.194 1.00 1.59 55 GLU A O 15
ATOM 25108 N N . LYS A 1 60 ? -9.577 1.016 -14.048 1.00 1.32 56 LYS A N 15
ATOM 25109 C CA . LYS A 1 60 ? -9.606 -0.445 -14.184 1.00 1.53 56 LYS A CA 15
ATOM 25110 C C . LYS A 1 60 ? -8.230 -0.997 -14.573 1.00 1.82 56 LYS A C 15
ATOM 25111 O O . LYS A 1 60 ? -7.668 -0.655 -15.609 1.00 3.09 56 LYS A O 15
ATOM 25130 N N . ASP A 1 61 ? -7.669 -1.856 -13.731 1.00 1.19 57 ASP A N 15
ATOM 25131 C CA . ASP A 1 61 ? -6.391 -2.526 -13.945 1.00 1.40 57 ASP A CA 15
ATOM 25132 C C . ASP A 1 61 ? -6.484 -3.861 -13.204 1.00 1.55 57 ASP A C 15
ATOM 25133 O O . ASP A 1 61 ? -6.934 -3.884 -12.050 1.00 1.48 57 ASP A O 15
ATOM 25142 N N . PRO A 1 62 ? -6.108 -4.977 -13.834 1.00 1.85 58 PRO A N 15
ATOM 25143 C CA . PRO A 1 62 ? -6.160 -6.279 -13.186 1.00 2.43 58 PRO A CA 15
ATOM 25144 C C . PRO A 1 62 ? -5.228 -6.374 -11.966 1.00 2.74 58 PRO A C 15
ATOM 25145 O O . PRO A 1 62 ? -4.459 -5.459 -11.652 1.00 4.55 58 PRO A O 15
ATOM 25156 N N . LEU A 1 63 ? -5.347 -7.469 -11.221 1.00 1.62 59 LEU A N 15
ATOM 25157 C CA . LEU A 1 63 ? -5.033 -7.628 -9.813 1.00 1.25 59 LEU A CA 15
ATOM 25158 C C . LEU A 1 63 ? -5.771 -6.679 -8.850 1.00 0.96 59 LEU A C 15
ATOM 25159 O O . LEU A 1 63 ? -6.133 -7.131 -7.770 1.00 0.92 59 LEU A O 15
ATOM 25175 N N . ALA A 1 64 ? -6.076 -5.417 -9.179 1.00 0.92 60 ALA A N 15
ATOM 25176 C CA . ALA A 1 64 ? -6.759 -4.535 -8.222 1.00 0.88 60 ALA A CA 15
ATOM 25177 C C . ALA A 1 64 ? -8.239 -4.878 -7.992 1.00 0.89 60 ALA A C 15
ATOM 25178 O O . ALA A 1 64 ? -8.657 -4.962 -6.837 1.00 0.87 60 ALA A O 15
ATOM 25185 N N . MET A 1 65 ? -9.026 -5.097 -9.054 1.00 0.93 61 MET A N 15
ATOM 25186 C CA . MET A 1 65 ? -10.478 -5.357 -8.935 1.00 0.87 61 MET A CA 15
ATOM 25187 C C . MET A 1 65 ? -10.768 -6.690 -8.229 1.00 0.86 61 MET A C 15
ATOM 25188 O O . MET A 1 65 ? -11.823 -6.850 -7.610 1.00 0.89 61 MET A O 15
ATOM 25202 N N . LEU A 1 66 ? -9.810 -7.618 -8.306 1.00 0.89 62 LEU A N 15
ATOM 25203 C CA . LEU A 1 66 ? -9.691 -8.840 -7.531 1.00 0.98 62 LEU A CA 15
ATOM 25204 C C . LEU A 1 66 ? -9.275 -8.586 -6.077 1.00 0.98 62 LEU A C 15
ATOM 25205 O O . LEU A 1 66 ? -9.906 -9.114 -5.162 1.00 1.08 62 LEU A O 15
ATOM 25221 N N . LEU A 1 67 ? -8.187 -7.834 -5.852 1.00 0.97 63 LEU A N 15
ATOM 25222 C CA . LEU A 1 67 ? -7.498 -7.805 -4.557 1.00 1.11 63 LEU A CA 15
ATOM 25223 C C . LEU A 1 67 ? -8.324 -7.077 -3.507 1.00 1.13 63 LEU A C 15
ATOM 25224 O O . LEU A 1 67 ? -8.377 -7.503 -2.354 1.00 1.28 63 LEU A O 15
ATOM 25240 N N . PHE A 1 68 ? -9.011 -6.008 -3.908 1.00 1.00 64 PHE A N 15
ATOM 25241 C CA . PHE A 1 68 ? -9.818 -5.242 -2.942 1.00 1.02 64 PHE A CA 15
ATOM 25242 C C . PHE A 1 68 ? -11.054 -6.041 -2.491 1.00 1.11 64 PHE A C 15
ATOM 25243 O O . PHE A 1 68 ? -11.426 -6.015 -1.316 1.00 1.23 64 PHE A O 15
ATOM 25260 N N . GLU A 1 69 ? -11.627 -6.870 -3.377 1.00 1.14 65 GLU A N 15
ATOM 25261 C CA . GLU A 1 69 ? -12.678 -7.830 -3.001 1.00 1.35 65 GLU A CA 15
ATOM 25262 C C . GLU A 1 69 ? -12.259 -8.890 -1.969 1.00 1.43 65 GLU A C 15
ATOM 25263 O O . GLU A 1 69 ? -13.146 -9.518 -1.382 1.00 1.63 65 GLU A O 15
ATOM 25275 N N . GLN A 1 70 ? -10.956 -9.089 -1.719 1.00 1.43 66 GLN A N 15
ATOM 25276 C CA . GLN A 1 70 ? -10.457 -10.038 -0.712 1.00 1.59 66 GLN A CA 15
ATOM 25277 C C . GLN A 1 70 ? -10.441 -9.484 0.722 1.00 1.35 66 GLN A C 15
ATOM 25278 O O . GLN A 1 70 ? -10.178 -10.236 1.661 1.00 1.75 66 GLN A O 15
ATOM 25292 N N . TYR A 1 71 ? -10.717 -8.190 0.890 1.00 0.91 67 TYR A N 15
ATOM 25293 C CA . TYR A 1 71 ? -10.742 -7.481 2.174 1.00 0.96 67 TYR A CA 15
ATOM 25294 C C . TYR A 1 71 ? -12.139 -6.920 2.483 1.00 1.02 67 TYR A C 15
ATOM 25295 O O . TYR A 1 71 ? -12.296 -5.760 2.872 1.00 1.44 67 TYR A O 15
ATOM 25313 N N . ASN A 1 72 ? -13.174 -7.735 2.248 1.00 1.07 68 ASN A N 15
ATOM 25314 C CA . ASN A 1 72 ? -14.588 -7.349 2.305 1.00 1.32 68 ASN A CA 15
ATOM 25315 C C . ASN A 1 72 ? -14.938 -6.114 1.439 1.00 1.20 68 ASN A C 15
ATOM 25316 O O . ASN A 1 72 ? -15.766 -5.283 1.824 1.00 1.29 68 ASN A O 15
ATOM 25327 N N . ARG A 1 73 ? -14.282 -5.988 0.269 1.00 1.16 69 ARG A N 15
ATOM 25328 C CA . ARG A 1 73 ? -14.509 -4.953 -0.771 1.00 1.29 69 ARG A CA 15
ATOM 25329 C C . ARG A 1 73 ? -14.621 -3.502 -0.262 1.00 1.17 69 ARG A C 15
ATOM 25330 O O . ARG A 1 73 ? -15.384 -2.702 -0.813 1.00 1.74 69 ARG A O 15
ATOM 25351 N N . LEU A 1 74 ? -13.873 -3.165 0.793 1.00 0.93 70 LEU A N 15
ATOM 25352 C CA . LEU A 1 74 ? -13.973 -1.895 1.531 1.00 0.95 70 LEU A CA 15
ATOM 25353 C C . LEU A 1 74 ? -13.454 -0.677 0.734 1.00 1.02 70 LEU A C 15
ATOM 25354 O O . LEU A 1 74 ? -13.996 0.418 0.885 1.00 2.09 70 LEU A O 15
ATOM 25370 N N . ALA A 1 75 ? -12.485 -0.881 -0.166 1.00 0.97 71 ALA A N 15
ATOM 25371 C CA . ALA A 1 75 ? -11.896 0.113 -1.072 1.00 0.91 71 ALA A CA 15
ATOM 25372 C C . ALA A 1 75 ? -11.214 1.286 -0.340 1.00 0.98 71 ALA A C 15
ATOM 25373 O O . ALA A 1 75 ? -11.813 2.341 -0.092 1.00 1.87 71 ALA A O 15
ATOM 25380 N N . MET A 1 76 ? -9.937 1.095 0.001 1.00 1.05 72 MET A N 15
ATOM 25381 C CA . MET A 1 76 ? -9.069 2.049 0.697 1.00 1.10 72 MET A CA 15
ATOM 25382 C C . MET A 1 76 ? -9.150 3.478 0.107 1.00 1.14 72 MET A C 15
ATOM 25383 O O . MET A 1 76 ? -9.076 3.639 -1.118 1.00 0.98 72 MET A O 15
ATOM 25397 N N . PRO A 1 77 ? -9.251 4.522 0.954 1.00 1.47 73 PRO A N 15
ATOM 25398 C CA . PRO A 1 77 ? -9.160 5.909 0.516 1.00 1.63 73 PRO A CA 15
ATOM 25399 C C . PRO A 1 77 ? -7.714 6.307 0.187 1.00 1.59 73 PRO A C 15
ATOM 25400 O O . PRO A 1 77 ? -6.754 5.783 0.753 1.00 1.54 73 PRO A O 15
ATOM 25411 N N . ASN A 1 78 ? -7.564 7.282 -0.705 1.00 1.66 74 ASN A N 15
ATOM 25412 C CA . ASN A 1 78 ? -6.286 7.923 -1.003 1.00 1.64 74 ASN A CA 15
ATOM 25413 C C . ASN A 1 78 ? -5.859 8.842 0.163 1.00 1.67 74 ASN A C 15
ATOM 25414 O O . ASN A 1 78 ? -6.677 9.587 0.713 1.00 2.49 74 ASN A O 15
ATOM 25425 N N . MET A 1 79 ? -4.577 8.795 0.539 1.00 1.35 75 MET A N 15
ATOM 25426 C CA . MET A 1 79 ? -4.027 9.503 1.707 1.00 1.55 75 MET A CA 15
ATOM 25427 C C . MET A 1 79 ? -3.214 10.768 1.369 1.00 1.55 75 MET A C 15
ATOM 25428 O O . MET A 1 79 ? -2.573 11.325 2.260 1.00 2.37 75 MET A O 15
ATOM 25442 N N . ARG A 1 80 ? -3.264 11.246 0.115 1.00 1.42 76 ARG A N 15
ATOM 25443 C CA . ARG A 1 80 ? -2.713 12.527 -0.382 1.00 1.54 76 ARG A CA 15
ATOM 25444 C C . ARG A 1 80 ? -1.216 12.738 -0.064 1.00 1.31 76 ARG A C 15
ATOM 25445 O O . ARG A 1 80 ? -0.841 13.685 0.636 1.00 1.85 76 ARG A O 15
ATOM 25466 N N . LEU A 1 81 ? -0.372 11.832 -0.570 1.00 1.00 77 LEU A N 15
ATOM 25467 C CA . LEU A 1 81 ? 1.090 11.823 -0.409 1.00 1.24 77 LEU A CA 15
ATOM 25468 C C . LEU A 1 81 ? 1.851 11.749 -1.752 1.00 1.12 77 LEU A C 15
ATOM 25469 O O . LEU A 1 81 ? 1.335 11.213 -2.735 1.00 1.42 77 LEU A O 15
ATOM 25485 N N . GLY A 1 82 ? 3.072 12.293 -1.785 1.00 1.15 78 GLY A N 15
ATOM 25486 C CA . GLY A 1 82 ? 3.844 12.527 -3.018 1.00 1.46 78 GLY A CA 15
ATOM 25487 C C . GLY A 1 82 ? 4.999 11.556 -3.292 1.00 1.12 78 GLY A C 15
ATOM 25488 O O . GLY A 1 82 ? 5.306 10.679 -2.485 1.00 0.88 78 GLY A O 15
ATOM 25492 N N . ASP A 1 83 ? 5.658 11.732 -4.443 1.00 1.21 79 ASP A N 15
ATOM 25493 C CA . ASP A 1 83 ? 6.661 10.823 -5.032 1.00 1.11 79 ASP A CA 15
ATOM 25494 C C . ASP A 1 83 ? 7.666 10.218 -4.031 1.00 1.00 79 ASP A C 15
ATOM 25495 O O . ASP A 1 83 ? 7.761 8.991 -3.927 1.00 1.29 79 ASP A O 15
ATOM 25504 N N . ALA A 1 84 ? 8.385 11.050 -3.268 1.00 1.02 80 ALA A N 15
ATOM 25505 C CA . ALA A 1 84 ? 9.394 10.583 -2.311 1.00 1.08 80 ALA A CA 15
ATOM 25506 C C . ALA A 1 84 ? 8.793 9.939 -1.046 1.00 0.99 80 ALA A C 15
ATOM 25507 O O . ALA A 1 84 ? 9.424 9.051 -0.467 1.00 1.18 80 ALA A O 15
ATOM 25514 N N . GLU A 1 85 ? 7.579 10.325 -0.635 1.00 0.87 81 GLU A N 15
ATOM 25515 C CA . GLU A 1 85 ? 6.855 9.696 0.482 1.00 0.86 81 GLU A CA 15
ATOM 25516 C C . GLU A 1 85 ? 6.380 8.285 0.106 1.00 0.82 81 GLU A C 15
ATOM 25517 O O . GLU A 1 85 ? 6.539 7.339 0.878 1.00 0.89 81 GLU A O 15
ATOM 25529 N N . VAL A 1 86 ? 5.854 8.121 -1.112 1.00 0.80 82 VAL A N 15
ATOM 25530 C CA . VAL A 1 86 ? 5.409 6.827 -1.649 1.00 0.92 82 VAL A CA 15
ATOM 25531 C C . VAL A 1 86 ? 6.601 5.881 -1.844 1.00 1.09 82 VAL A C 15
ATOM 25532 O O . VAL A 1 86 ? 6.551 4.727 -1.414 1.00 1.21 82 VAL A O 15
ATOM 25545 N N . SER A 1 87 ? 7.708 6.369 -2.414 1.00 1.14 83 SER A N 15
ATOM 25546 C CA . SER A 1 87 ? 8.931 5.565 -2.577 1.00 1.29 83 SER A CA 15
ATOM 25547 C C . SER A 1 87 ? 9.634 5.254 -1.247 1.00 1.17 83 SER A C 15
ATOM 25548 O O . SER A 1 87 ? 10.254 4.195 -1.132 1.00 1.14 83 SER A O 15
ATOM 25556 N N . ALA A 1 88 ? 9.493 6.102 -0.220 1.00 1.13 84 ALA A N 15
ATOM 25557 C CA . ALA A 1 88 ? 9.935 5.806 1.147 1.00 1.09 84 ALA A CA 15
ATOM 25558 C C . ALA A 1 88 ? 9.103 4.686 1.796 1.00 1.00 84 ALA A C 15
ATOM 25559 O O . ALA A 1 88 ? 9.652 3.768 2.405 1.00 1.02 84 ALA A O 15
ATOM 25566 N N . LEU A 1 89 ? 7.779 4.716 1.627 1.00 0.92 85 LEU A N 15
ATOM 25567 C CA . LEU A 1 89 ? 6.871 3.685 2.141 1.00 0.84 85 LEU A CA 15
ATOM 25568 C C . LEU A 1 89 ? 7.117 2.304 1.514 1.00 0.86 85 LEU A C 15
ATOM 25569 O O . LEU A 1 89 ? 6.980 1.293 2.198 1.00 0.87 85 LEU A O 15
ATOM 25585 N N . ILE A 1 90 ? 7.559 2.251 0.254 1.00 0.91 86 ILE A N 15
ATOM 25586 C CA . ILE A 1 90 ? 7.928 1.004 -0.433 1.00 1.02 86 ILE A CA 15
ATOM 25587 C C . ILE A 1 90 ? 9.180 0.388 0.207 1.00 1.07 86 ILE A C 15
ATOM 25588 O O . ILE A 1 90 ? 9.264 -0.829 0.377 1.00 1.18 86 ILE A O 15
ATOM 25604 N N . SER A 1 91 ? 10.121 1.244 0.609 1.00 1.04 87 SER A N 15
ATOM 25605 C CA . SER A 1 91 ? 11.350 0.876 1.313 1.00 1.05 87 SER A CA 15
ATOM 25606 C C . SER A 1 91 ? 11.084 0.465 2.764 1.00 0.93 87 SER A C 15
ATOM 25607 O O . SER A 1 91 ? 11.689 -0.502 3.226 1.00 1.07 87 SER A O 15
ATOM 25615 N N . TYR A 1 92 ? 10.122 1.095 3.461 1.00 0.79 88 TYR A N 15
ATOM 25616 C CA . TYR A 1 92 ? 9.711 0.580 4.784 1.00 0.78 88 TYR A CA 15
ATOM 25617 C C . TYR A 1 92 ? 9.090 -0.827 4.694 1.00 0.82 88 TYR A C 15
ATOM 25618 O O . TYR A 1 92 ? 9.437 -1.707 5.485 1.00 0.92 88 TYR A O 15
ATOM 25636 N N . LEU A 1 93 ? 8.225 -1.065 3.701 1.00 0.80 89 LEU A N 15
ATOM 25637 C CA . LEU A 1 93 ? 7.610 -2.377 3.451 1.00 0.88 89 LEU A CA 15
ATOM 25638 C C . LEU A 1 93 ? 8.643 -3.460 3.075 1.00 0.95 89 LEU A C 15
ATOM 25639 O O . LEU A 1 93 ? 8.437 -4.633 3.391 1.00 1.22 89 LEU A O 15
ATOM 25655 N N . GLU A 1 94 ? 9.753 -3.081 2.436 1.00 0.80 90 GLU A N 15
ATOM 25656 C CA . GLU A 1 94 ? 10.886 -3.975 2.170 1.00 0.87 90 GLU A CA 15
ATOM 25657 C C . GLU A 1 94 ? 11.674 -4.316 3.444 1.00 1.01 90 GLU A C 15
ATOM 25658 O O . GLU A 1 94 ? 11.896 -5.496 3.724 1.00 1.23 90 GLU A O 15
ATOM 25670 N N . GLU A 1 95 ? 12.078 -3.319 4.238 1.00 0.97 91 GLU A N 15
ATOM 25671 C CA . GLU A 1 95 ? 12.906 -3.554 5.432 1.00 1.15 91 GLU A CA 15
ATOM 25672 C C . GLU A 1 95 ? 12.138 -4.256 6.557 1.00 1.27 91 GLU A C 15
ATOM 25673 O O . GLU A 1 95 ? 12.646 -5.217 7.131 1.00 1.48 91 GLU A O 15
ATOM 25685 N N . GLU A 1 96 ? 10.900 -3.850 6.859 1.00 1.24 92 GLU A N 15
ATOM 25686 C CA . GLU A 1 96 ? 10.123 -4.484 7.939 1.00 1.42 92 GLU A CA 15
ATOM 25687 C C . GLU A 1 96 ? 9.850 -5.970 7.652 1.00 1.56 92 GLU A C 15
ATOM 25688 O O . GLU A 1 96 ? 9.868 -6.793 8.565 1.00 1.75 92 GLU A O 15
ATOM 25700 N N . THR A 1 97 ? 9.691 -6.332 6.373 1.00 1.53 93 THR A N 15
ATOM 25701 C CA . THR A 1 97 ? 9.508 -7.725 5.939 1.00 1.74 93 THR A CA 15
ATOM 25702 C C . THR A 1 97 ? 10.700 -8.621 6.306 1.00 1.91 93 THR A C 15
ATOM 25703 O O . THR A 1 97 ? 10.492 -9.777 6.675 1.00 2.19 93 THR A O 15
ATOM 25714 N N . ALA A 1 98 ? 11.933 -8.095 6.284 1.00 1.85 94 ALA A N 15
ATOM 25715 C CA . ALA A 1 98 ? 13.123 -8.801 6.776 1.00 2.18 94 ALA A CA 15
ATOM 25716 C C . ALA A 1 98 ? 13.308 -8.697 8.305 1.00 2.32 94 ALA A C 15
ATOM 25717 O O . ALA A 1 98 ? 13.728 -9.669 8.946 1.00 2.86 94 ALA A O 15
ATOM 25724 N N . ARG A 1 99 ? 12.999 -7.538 8.904 1.00 1.98 95 ARG A N 15
ATOM 25725 C CA . ARG A 1 99 ? 13.227 -7.271 10.338 1.00 2.20 95 ARG A CA 15
ATOM 25726 C C . ARG A 1 99 ? 12.272 -8.004 11.274 1.00 2.59 95 ARG A C 15
ATOM 25727 O O . ARG A 1 99 ? 12.698 -8.388 12.362 1.00 2.98 95 ARG A O 15
ATOM 25748 N N . LEU A 1 100 ? 11.013 -8.223 10.875 1.00 2.66 96 LEU A N 15
ATOM 25749 C CA . LEU A 1 100 ? 9.971 -8.853 11.706 1.00 3.14 96 LEU A CA 15
ATOM 25750 C C . LEU A 1 100 ? 9.935 -10.394 11.603 1.00 2.95 96 LEU A C 15
ATOM 25751 O O . LEU A 1 100 ? 8.974 -11.032 12.032 1.00 3.44 96 LEU A O 15
ATOM 25767 N N . GLN A 1 101 ? 10.997 -11.019 11.086 1.00 3.03 97 GLN A N 15
ATOM 25768 C CA . GLN A 1 101 ? 11.191 -12.479 11.067 1.00 4.02 97 GLN A CA 15
ATOM 25769 C C . GLN A 1 101 ? 11.616 -13.006 12.461 1.00 4.75 97 GLN A C 15
ATOM 25770 O O . GLN A 1 101 ? 12.728 -13.512 12.656 1.00 5.58 97 GLN A O 15
ATOM 25784 N N . THR A 1 102 ? 10.755 -12.772 13.461 1.00 5.11 98 THR A N 15
ATOM 25785 C CA . THR A 1 102 ? 10.979 -12.921 14.913 1.00 6.23 98 THR A CA 15
ATOM 25786 C C . THR A 1 102 ? 9.627 -13.057 15.649 1.00 7.17 98 THR A C 15
ATOM 25787 O O . THR A 1 102 ? 8.815 -12.128 15.618 1.00 7.43 98 THR A O 15
ATOM 25798 N N . PRO A 1 103 ? 9.380 -14.165 16.378 1.00 8.08 99 PRO A N 15
ATOM 25799 C CA . PRO A 1 103 ? 8.317 -14.270 17.384 1.00 9.28 99 PRO A CA 15
ATOM 25800 C C . PRO A 1 103 ? 8.761 -13.740 18.773 1.00 9.95 99 PRO A C 15
ATOM 25801 O O . PRO A 1 103 ? 8.243 -14.160 19.810 1.00 11.05 99 PRO A O 15
ATOM 25812 N N . VAL A 1 104 ? 9.776 -12.868 18.816 1.00 9.55 100 VAL A N 15
ATOM 25813 C CA . VAL A 1 104 ? 10.591 -12.524 20.002 1.00 10.41 100 VAL A CA 15
ATOM 25814 C C . VAL A 1 104 ? 10.677 -10.987 20.209 1.00 10.80 100 VAL A C 15
ATOM 25815 O O . VAL A 1 104 ? 11.496 -10.485 20.986 1.00 11.36 100 VAL A O 15
ATOM 25828 N N . THR A 1 105 ? 9.816 -10.205 19.544 1.00 10.85 101 THR A N 15
ATOM 25829 C CA . THR A 1 105 ? 9.874 -8.724 19.543 1.00 11.50 101 THR A CA 15
ATOM 25830 C C . THR A 1 105 ? 9.474 -8.056 20.869 1.00 12.18 101 THR A C 15
ATOM 25831 O O . THR A 1 105 ? 8.752 -8.626 21.693 1.00 12.94 101 THR A O 15
ATOM 25842 N N . ASN A 1 106 ? 9.917 -6.806 21.051 1.00 12.17 102 ASN A N 15
ATOM 25843 C CA . ASN A 1 106 ? 9.536 -5.911 22.149 1.00 12.90 102 ASN A CA 15
ATOM 25844 C C . ASN A 1 106 ? 8.257 -5.107 21.810 1.00 13.05 102 ASN A C 15
ATOM 25845 O O . ASN A 1 106 ? 8.069 -4.663 20.670 1.00 12.93 102 ASN A O 15
ATOM 25856 N N . ARG A 1 107 ? 7.396 -4.868 22.806 1.00 13.66 103 ARG A N 15
ATOM 25857 C CA . ARG A 1 107 ? 6.229 -3.968 22.724 1.00 14.20 103 ARG A CA 15
ATOM 25858 C C . ARG A 1 107 ? 6.624 -2.481 22.714 1.00 14.39 103 ARG A C 15
ATOM 25859 O O . ARG A 1 107 ? 5.939 -1.674 22.078 1.00 14.60 103 ARG A O 15
ATOM 25880 N N . GLY A 1 108 ? 7.714 -2.128 23.398 1.00 14.70 104 GLY A N 15
ATOM 25881 C CA . GLY A 1 108 ? 8.152 -0.749 23.635 1.00 15.23 104 GLY A CA 15
ATOM 25882 C C . GLY A 1 108 ? 8.388 0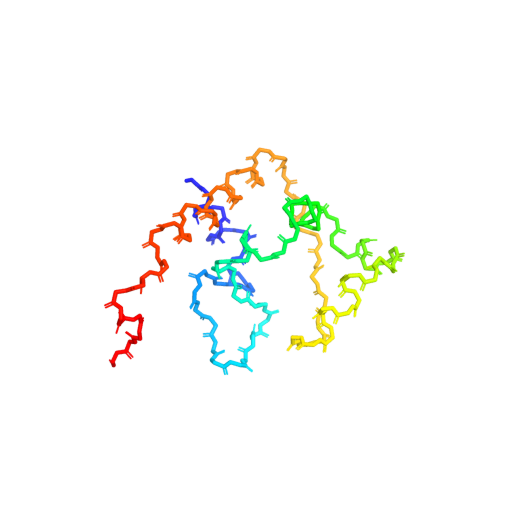.065 22.357 1.00 15.07 104 GLY A C 15
ATOM 25883 O O . GLY A 1 108 ? 8.844 -0.469 21.339 1.00 15.14 104 GLY A O 15
ATOM 25887 N N . ILE A 1 109 ? 8.063 1.359 22.416 1.00 15.11 105 ILE A N 15
ATOM 25888 C CA . ILE A 1 109 ? 8.040 2.265 21.257 1.00 15.19 105 ILE A CA 15
ATOM 25889 C C . ILE A 1 109 ? 9.476 2.620 20.813 1.00 15.95 105 ILE A C 15
ATOM 25890 O O . ILE A 1 109 ? 10.276 3.049 21.658 1.00 16.45 105 ILE A O 15
ATOM 25906 N N . PRO A 1 110 ? 9.824 2.484 19.515 1.00 16.38 106 PRO A N 15
ATOM 25907 C CA . PRO A 1 110 ? 11.126 2.881 18.975 1.00 17.44 106 PRO A CA 15
ATOM 25908 C C . PRO A 1 110 ? 11.275 4.408 18.905 1.00 17.90 106 PRO A C 15
ATOM 25909 O O . PRO A 1 110 ? 10.524 5.081 18.167 1.00 18.02 106 PRO A O 15
ATOM 25996 N N . SER A 1 5 ? 12.980 7.580 7.897 1.00 2.55 1 SER A N 16
ATOM 25997 C CA . SER A 1 5 ? 12.749 7.406 6.455 1.00 2.32 1 SER A CA 16
ATOM 25998 C C . SER A 1 5 ? 11.782 6.249 6.183 1.00 1.72 1 SER A C 16
ATOM 25999 O O . SER A 1 5 ? 12.139 5.265 5.532 1.00 2.93 1 SER A O 16
ATOM 26007 N N . GLY A 1 6 ? 10.563 6.377 6.723 1.00 1.32 2 GLY A N 16
ATOM 26008 C CA . GLY A 1 6 ? 9.397 5.572 6.348 1.00 0.76 2 GLY A CA 16
ATOM 26009 C C . GLY A 1 6 ? 8.552 5.036 7.511 1.00 0.63 2 GLY A C 16
ATOM 26010 O O . GLY A 1 6 ? 7.336 5.210 7.468 1.00 0.65 2 GLY A O 16
ATOM 26014 N N . GLU A 1 7 ? 9.125 4.464 8.578 1.00 0.66 3 GLU A N 16
ATOM 26015 C CA . GLU A 1 7 ? 8.307 3.955 9.702 1.00 0.68 3 GLU A CA 16
ATOM 26016 C C . GLU A 1 7 ? 7.639 5.111 10.472 1.00 0.68 3 GLU A C 16
ATOM 26017 O O . GLU A 1 7 ? 6.465 5.021 10.818 1.00 0.66 3 GLU A O 16
ATOM 26029 N N . GLN A 1 8 ? 8.330 6.245 10.636 1.00 0.79 4 GLN A N 16
ATOM 26030 C CA . GLN A 1 8 ? 7.781 7.498 11.178 1.00 0.89 4 GLN A CA 16
ATOM 26031 C C . GLN A 1 8 ? 6.558 7.964 10.374 1.00 0.87 4 GLN A C 16
ATOM 26032 O O . GLN A 1 8 ? 5.548 8.356 10.952 1.00 1.01 4 GLN A O 16
ATOM 26046 N N . ILE A 1 9 ? 6.617 7.861 9.041 1.00 0.77 5 ILE A N 16
ATOM 26047 C CA . ILE A 1 9 ? 5.533 8.225 8.116 1.00 0.77 5 ILE A CA 16
ATOM 26048 C C . ILE A 1 9 ? 4.370 7.226 8.231 1.00 0.70 5 ILE A C 16
ATOM 26049 O O . ILE A 1 9 ? 3.213 7.628 8.360 1.00 0.76 5 ILE A O 16
ATOM 26065 N N . PHE A 1 10 ? 4.665 5.923 8.254 1.00 0.60 6 PHE A N 16
ATOM 26066 C CA . PHE A 1 10 ? 3.655 4.876 8.400 1.00 0.56 6 PHE A CA 16
ATOM 26067 C C . PHE A 1 10 ? 2.907 4.982 9.739 1.00 0.59 6 PHE A C 16
ATOM 26068 O O . PHE A 1 10 ? 1.680 4.885 9.777 1.00 0.66 6 PHE A O 16
ATOM 26085 N N . ARG A 1 11 ? 3.632 5.255 10.829 1.00 0.63 7 ARG A N 16
ATOM 26086 C CA . ARG A 1 11 ? 3.094 5.458 12.183 1.00 0.79 7 ARG A CA 16
ATOM 26087 C C . ARG A 1 11 ? 2.204 6.701 12.285 1.00 0.88 7 ARG A C 16
ATOM 26088 O O . ARG A 1 11 ? 1.177 6.652 12.970 1.00 1.02 7 ARG A O 16
ATOM 26109 N N . THR A 1 12 ? 2.549 7.777 11.570 1.00 0.95 8 THR A N 16
ATOM 26110 C CA . THR A 1 12 ? 1.883 9.093 11.672 1.00 1.17 8 THR A CA 16
ATOM 26111 C C . THR A 1 12 ? 0.812 9.418 10.631 1.00 1.25 8 THR A C 16
ATOM 26112 O O . THR A 1 12 ? 0.010 10.314 10.902 1.00 1.57 8 THR A O 16
ATOM 26123 N N . ARG A 1 13 ? 0.742 8.750 9.465 1.00 1.07 9 ARG A N 16
ATOM 26124 C CA . ARG A 1 13 ? -0.432 8.877 8.565 1.00 1.30 9 ARG A CA 16
ATOM 26125 C C . ARG A 1 13 ? -0.899 7.611 7.830 1.00 1.04 9 ARG A C 16
ATOM 26126 O O . ARG A 1 13 ? -1.707 7.710 6.908 1.00 1.18 9 ARG A O 16
ATOM 26147 N N . CYS A 1 14 ? -0.433 6.421 8.221 1.00 0.91 10 CYS A N 16
ATOM 26148 C CA . CYS A 1 14 ? -0.795 5.146 7.571 1.00 0.92 10 CYS A CA 16
ATOM 26149 C C . CYS A 1 14 ? -1.189 4.009 8.541 1.00 0.84 10 CYS A C 16
ATOM 26150 O O . CYS A 1 14 ? -1.457 2.883 8.112 1.00 1.02 10 CYS A O 16
ATOM 26157 N N . SER A 1 15 ? -1.266 4.292 9.848 1.00 0.85 11 SER A N 16
ATOM 26158 C CA . SER A 1 15 ? -1.557 3.320 10.913 1.00 0.94 11 SER A CA 16
ATOM 26159 C C . SER A 1 15 ? -2.983 3.463 11.458 1.00 1.15 11 SER A C 16
ATOM 26160 O O . SER A 1 15 ? -3.189 3.734 12.645 1.00 2.36 11 SER A O 16
ATOM 26168 N N . SER A 1 16 ? -3.988 3.315 10.591 1.00 1.45 12 SER A N 16
ATOM 26169 C CA . SER A 1 16 ? -5.406 3.256 10.998 1.00 1.59 12 SER A CA 16
ATOM 26170 C C . SER A 1 16 ? -6.172 2.035 10.477 1.00 1.31 12 SER A C 16
ATOM 26171 O O . SER A 1 16 ? -7.218 1.691 11.036 1.00 1.45 12 SER A O 16
ATOM 26179 N N . CYS A 1 17 ? -5.657 1.344 9.452 1.00 1.10 13 CYS A N 16
ATOM 26180 C CA . CYS A 1 17 ? -6.401 0.313 8.715 1.00 1.05 13 CYS A CA 16
ATOM 26181 C C . CYS A 1 17 ? -5.608 -0.963 8.365 1.00 1.19 13 CYS A C 16
ATOM 26182 O O . CYS A 1 17 ? -6.058 -1.718 7.497 1.00 1.69 13 CYS A O 16
ATOM 26189 N N . HIS A 1 18 ? -4.443 -1.215 8.983 1.00 1.08 14 HIS A N 16
ATOM 26190 C CA . HIS A 1 18 ? -3.533 -2.312 8.601 1.00 1.17 14 HIS A CA 16
ATOM 26191 C C . HIS A 1 18 ? -2.859 -3.038 9.793 1.00 1.63 14 HIS A C 16
ATOM 26192 O O . HIS A 1 18 ? -3.077 -2.725 10.963 1.00 2.23 14 HIS A O 16
ATOM 26206 N N . THR A 1 19 ? -1.980 -3.984 9.452 1.00 1.54 15 THR A N 16
ATOM 26207 C CA . THR A 1 19 ? -0.872 -4.537 10.257 1.00 1.77 15 THR A CA 16
ATOM 26208 C C . THR A 1 19 ? 0.325 -4.806 9.337 1.00 1.41 15 THR A C 16
ATOM 26209 O O . THR A 1 19 ? 0.141 -5.163 8.179 1.00 1.29 15 THR A O 16
ATOM 26220 N N . VAL A 1 20 ? 1.566 -4.709 9.817 1.00 1.40 16 VAL A N 16
ATOM 26221 C CA . VAL A 1 20 ? 2.732 -5.290 9.114 1.00 1.29 16 VAL A CA 16
ATOM 26222 C C . VAL A 1 20 ? 3.231 -6.459 9.946 1.00 1.50 16 VAL A C 16
ATOM 26223 O O . VAL A 1 20 ? 3.745 -6.276 11.050 1.00 1.93 16 VAL A O 16
ATOM 26236 N N . GLY A 1 21 ? 2.973 -7.679 9.472 1.00 1.52 17 GLY A N 16
ATOM 26237 C CA . GLY A 1 21 ? 3.310 -8.903 10.210 1.00 1.74 17 GLY A CA 16
ATOM 26238 C C . GLY A 1 21 ? 2.499 -9.028 11.501 1.00 2.04 17 GLY A C 16
ATOM 26239 O O . GLY A 1 21 ? 3.031 -9.377 12.553 1.00 1.78 17 GLY A O 16
ATOM 26243 N N . ASN A 1 22 ? 1.224 -8.626 11.442 1.00 2.87 18 ASN A N 16
ATOM 26244 C CA . ASN A 1 22 ? 0.301 -8.497 12.574 1.00 3.35 18 ASN A CA 16
ATOM 26245 C C . ASN A 1 22 ? 0.780 -7.551 13.715 1.00 2.09 18 ASN A C 16
ATOM 26246 O O . ASN A 1 22 ? 0.203 -7.568 14.801 1.00 2.76 18 ASN A O 16
ATOM 26257 N N . THR A 1 23 ? 1.844 -6.753 13.518 1.00 2.78 19 THR A N 16
ATOM 26258 C CA . THR A 1 23 ? 2.431 -5.908 14.584 1.00 4.75 19 THR A CA 16
ATOM 26259 C C . THR A 1 23 ? 1.726 -4.562 14.761 1.00 5.65 19 THR A C 16
ATOM 26260 O O . THR A 1 23 ? 1.102 -4.057 13.830 1.00 6.30 19 THR A O 16
ATOM 26271 N N . GLU A 1 24 ? 1.815 -3.995 15.967 1.00 6.50 20 GLU A N 16
ATOM 26272 C CA . GLU A 1 24 ? 1.051 -2.820 16.434 1.00 7.59 20 GLU A CA 16
ATOM 26273 C C . GLU A 1 24 ? -0.441 -2.824 15.985 1.00 7.75 20 GLU A C 16
ATOM 26274 O O . GLU A 1 24 ? -0.900 -1.901 15.292 1.00 8.38 20 GLU A O 16
ATOM 26286 N N . PRO A 1 25 ? -1.213 -3.882 16.331 1.00 7.52 21 PRO A N 16
ATOM 26287 C CA . PRO A 1 25 ? -2.599 -4.060 15.904 1.00 7.92 21 PRO A CA 16
ATOM 26288 C C . PRO A 1 25 ? -3.595 -3.275 16.773 1.00 8.13 21 PRO A C 16
ATOM 26289 O O . PRO A 1 25 ? -3.366 -3.034 17.963 1.00 8.31 21 PRO A O 16
ATOM 26300 N N . GLY A 1 26 ? -4.751 -2.953 16.197 1.00 8.44 22 GLY A N 16
ATOM 26301 C CA . GLY A 1 26 ? -5.864 -2.252 16.846 1.00 8.83 22 GLY A CA 16
ATOM 26302 C C . GLY A 1 26 ? -6.944 -1.897 15.824 1.00 8.24 22 GLY A C 16
ATOM 26303 O O . GLY A 1 26 ? -6.997 -2.512 14.756 1.00 7.81 22 GLY A O 16
ATOM 26307 N N . GLN A 1 27 ? -7.765 -0.885 16.125 1.00 8.66 23 GLN A N 16
ATOM 26308 C CA . GLN A 1 27 ? -8.631 -0.171 15.171 1.00 8.65 23 GLN A CA 16
ATOM 26309 C C . GLN A 1 27 ? -9.422 -1.124 14.233 1.00 7.03 23 GLN A C 16
ATOM 26310 O O . GLN A 1 27 ? -9.118 -1.198 13.039 1.00 6.42 23 GLN A O 16
ATOM 26324 N N . PRO A 1 28 ? -10.367 -1.924 14.774 1.00 6.90 24 PRO A N 16
ATOM 26325 C CA . PRO A 1 28 ? -10.976 -3.071 14.088 1.00 6.04 24 PRO A CA 16
ATOM 26326 C C . PRO A 1 28 ? -12.020 -2.682 13.028 1.00 5.63 24 PRO A C 16
ATOM 26327 O O . PRO A 1 28 ? -12.181 -1.514 12.680 1.00 6.38 24 PRO A O 16
ATOM 26338 N N . GLY A 1 29 ? -12.672 -3.673 12.413 1.00 5.12 25 GLY A N 16
ATOM 26339 C CA . GLY A 1 29 ? -13.417 -3.533 11.151 1.00 4.94 25 GLY A CA 16
ATOM 26340 C C . GLY A 1 29 ? -12.493 -3.485 9.924 1.00 3.50 25 GLY A C 16
ATOM 26341 O O . GLY A 1 29 ? -12.849 -4.000 8.863 1.00 3.69 25 GLY A O 16
ATOM 26345 N N . ILE A 1 30 ? -11.284 -2.945 10.105 1.00 2.36 26 ILE A N 16
ATOM 26346 C CA . ILE A 1 30 ? -10.118 -2.937 9.216 1.00 1.28 26 ILE A CA 16
ATOM 26347 C C . ILE A 1 30 ? -8.858 -3.402 9.985 1.00 2.17 26 ILE A C 16
ATOM 26348 O O . ILE A 1 30 ? -8.904 -3.616 11.198 1.00 4.03 26 ILE A O 16
ATOM 26364 N N . GLY A 1 31 ? -7.741 -3.610 9.282 1.00 1.61 27 GLY A N 16
ATOM 26365 C CA . GLY A 1 31 ? -6.503 -4.209 9.805 1.00 2.74 27 GLY A CA 16
ATOM 26366 C C . GLY A 1 31 ? -5.630 -5.115 8.891 1.00 1.79 27 GLY A C 16
ATOM 26367 O O . GLY A 1 31 ? -4.637 -5.612 9.431 1.00 1.77 27 GLY A O 16
ATOM 26371 N N . PRO A 1 32 ? -5.900 -5.357 7.578 1.00 1.65 28 PRO A N 16
ATOM 26372 C CA . PRO A 1 32 ? -5.135 -6.311 6.754 1.00 1.41 28 PRO A CA 16
ATOM 26373 C C . PRO A 1 32 ? -3.599 -6.216 6.759 1.00 1.17 28 PRO A C 16
ATOM 26374 O O . PRO A 1 32 ? -3.015 -5.141 6.909 1.00 1.15 28 PRO A O 16
ATOM 26385 N N . ASP A 1 33 ? -2.950 -7.368 6.552 1.00 1.38 29 ASP A N 16
ATOM 26386 C CA . ASP A 1 33 ? -1.503 -7.552 6.723 1.00 1.37 29 ASP A CA 16
ATOM 26387 C C . ASP A 1 33 ? -0.675 -7.185 5.470 1.00 1.29 29 ASP A C 16
ATOM 26388 O O . ASP A 1 33 ? -0.986 -7.634 4.361 1.00 1.57 29 ASP A O 16
ATOM 26397 N N . LEU A 1 34 ? 0.400 -6.403 5.634 1.00 1.04 30 LEU A N 16
ATOM 26398 C CA . LEU A 1 34 ? 1.248 -5.866 4.549 1.00 0.98 30 LEU A CA 16
ATOM 26399 C C . LEU A 1 34 ? 2.636 -6.534 4.423 1.00 0.99 30 LEU A C 16
ATOM 26400 O O . LEU A 1 34 ? 3.466 -6.104 3.616 1.00 1.03 30 LEU A O 16
ATOM 26416 N N . LEU A 1 35 ? 2.937 -7.550 5.234 1.00 1.19 31 LEU A N 16
ATOM 26417 C CA . LEU A 1 35 ? 4.243 -8.224 5.234 1.00 1.27 31 LEU A CA 16
ATOM 26418 C C . LEU A 1 35 ? 4.408 -9.097 3.977 1.00 1.40 31 LEU A C 16
ATOM 26419 O O . LEU A 1 35 ? 3.474 -9.743 3.508 1.00 2.08 31 LEU A O 16
ATOM 26435 N N . GLY A 1 36 ? 5.607 -9.073 3.402 1.00 1.15 32 GLY A N 16
ATOM 26436 C CA . GLY A 1 36 ? 5.978 -9.838 2.197 1.00 1.19 32 GLY A CA 16
ATOM 26437 C C . GLY A 1 36 ? 5.375 -9.337 0.874 1.00 1.07 32 GLY A C 16
ATOM 26438 O O . GLY A 1 36 ? 5.732 -9.835 -0.192 1.00 1.09 32 GLY A O 16
ATOM 26442 N N . VAL A 1 37 ? 4.510 -8.323 0.898 1.00 1.00 33 VAL A N 16
ATOM 26443 C CA . VAL A 1 37 ? 3.842 -7.764 -0.288 1.00 0.99 33 VAL A CA 16
ATOM 26444 C C . VAL A 1 37 ? 4.853 -7.242 -1.326 1.00 0.83 33 VAL A C 16
ATOM 26445 O O . VAL A 1 37 ? 4.662 -7.488 -2.520 1.00 0.99 33 VAL A O 16
ATOM 26458 N N . THR A 1 38 ? 5.975 -6.633 -0.915 1.00 0.72 34 THR A N 16
ATOM 26459 C CA . THR A 1 38 ? 7.021 -6.151 -1.853 1.00 0.83 34 THR A CA 16
ATOM 26460 C C . THR A 1 38 ? 7.764 -7.271 -2.606 1.00 0.93 34 THR A C 16
ATOM 26461 O O . THR A 1 38 ? 8.429 -6.990 -3.606 1.00 1.23 34 THR A O 16
ATOM 26472 N N . ARG A 1 39 ? 7.599 -8.541 -2.198 1.00 0.87 35 ARG A N 16
ATOM 26473 C CA . ARG A 1 39 ? 8.090 -9.757 -2.887 1.00 1.07 35 ARG A CA 16
ATOM 26474 C C . ARG A 1 39 ? 6.974 -10.694 -3.381 1.00 1.14 35 ARG A C 16
ATOM 26475 O O . ARG A 1 39 ? 7.276 -11.799 -3.840 1.00 1.42 35 ARG A O 16
ATOM 26496 N N . GLN A 1 40 ? 5.703 -10.280 -3.307 1.00 1.21 36 GLN A N 16
ATOM 26497 C CA . GLN A 1 40 ? 4.537 -11.073 -3.746 1.00 1.37 36 GLN A CA 16
ATOM 26498 C C . GLN A 1 40 ? 3.606 -10.360 -4.747 1.00 1.29 36 GLN A C 16
ATOM 26499 O O . GLN A 1 40 ? 2.692 -10.996 -5.281 1.00 1.41 36 GLN A O 16
ATOM 26513 N N . ARG A 1 41 ? 3.840 -9.076 -5.037 1.00 1.31 37 ARG A N 16
ATOM 26514 C CA . ARG A 1 41 ? 3.218 -8.302 -6.131 1.00 1.46 37 ARG A CA 16
ATOM 26515 C C . ARG A 1 41 ? 4.300 -7.893 -7.137 1.00 1.50 37 ARG A C 16
ATOM 26516 O O . ARG A 1 41 ? 5.447 -7.699 -6.730 1.00 1.92 37 ARG A O 16
ATOM 26537 N N . ASP A 1 42 ? 3.944 -7.656 -8.402 1.00 1.51 38 ASP A N 16
ATOM 26538 C CA . ASP A 1 42 ? 4.857 -6.979 -9.338 1.00 1.50 38 ASP A CA 16
ATOM 26539 C C . ASP A 1 42 ? 5.137 -5.553 -8.848 1.00 1.45 38 ASP A C 16
ATOM 26540 O O . ASP A 1 42 ? 4.213 -4.805 -8.517 1.00 1.63 38 ASP A O 16
ATOM 26549 N N . ALA A 1 43 ? 6.411 -5.175 -8.773 1.00 1.32 39 ALA A N 16
ATOM 26550 C CA . ALA A 1 43 ? 6.843 -3.957 -8.102 1.00 1.30 39 ALA A CA 16
ATOM 26551 C C . ALA A 1 43 ? 6.239 -2.700 -8.747 1.00 1.27 39 ALA A C 16
ATOM 26552 O O . ALA A 1 43 ? 5.686 -1.844 -8.056 1.00 1.59 39 ALA A O 16
ATOM 26559 N N . ASN A 1 44 ? 6.249 -2.621 -10.081 1.00 1.24 40 ASN A N 16
ATOM 26560 C CA . ASN A 1 44 ? 5.681 -1.488 -10.809 1.00 1.27 40 ASN A CA 16
ATOM 26561 C C . ASN A 1 44 ? 4.141 -1.414 -10.773 1.00 1.31 40 ASN A C 16
ATOM 26562 O O . ASN A 1 44 ? 3.613 -0.318 -10.971 1.00 1.77 40 ASN A O 16
ATOM 26573 N N . TRP A 1 45 ? 3.431 -2.512 -10.472 1.00 0.94 41 TRP A N 16
ATOM 26574 C CA . TRP A 1 45 ? 2.010 -2.476 -10.096 1.00 0.82 41 TRP A CA 16
ATOM 26575 C C . TRP A 1 45 ? 1.842 -1.962 -8.661 1.00 0.81 41 TRP A C 16
ATOM 26576 O O . TRP A 1 45 ? 1.065 -1.043 -8.420 1.00 0.78 41 TRP A O 16
ATOM 26597 N N . LEU A 1 46 ? 2.599 -2.511 -7.705 1.00 0.86 42 LEU A N 16
ATOM 26598 C CA . LEU A 1 46 ? 2.439 -2.241 -6.272 1.00 0.86 42 LEU A CA 16
ATOM 26599 C C . LEU A 1 46 ? 2.753 -0.787 -5.910 1.00 0.82 42 LEU A C 16
ATOM 26600 O O . LEU A 1 46 ? 1.968 -0.146 -5.207 1.00 0.86 42 LEU A O 16
ATOM 26616 N N . VAL A 1 47 ? 3.867 -0.246 -6.411 1.00 0.82 43 VAL A N 16
ATOM 26617 C CA . VAL A 1 47 ? 4.276 1.140 -6.129 1.00 0.83 43 VAL A CA 16
ATOM 26618 C C . VAL A 1 47 ? 3.354 2.154 -6.828 1.00 0.83 43 VAL A C 16
ATOM 26619 O O . VAL A 1 47 ? 3.128 3.240 -6.301 1.00 0.99 43 VAL A O 16
ATOM 26632 N N . ARG A 1 48 ? 2.718 1.775 -7.947 1.00 0.71 44 ARG A N 16
ATOM 26633 C CA . ARG A 1 48 ? 1.598 2.530 -8.541 1.00 0.69 44 ARG A CA 16
ATOM 26634 C C . ARG A 1 48 ? 0.323 2.454 -7.692 1.00 0.70 44 ARG A C 16
ATOM 26635 O O . ARG A 1 48 ? -0.262 3.493 -7.390 1.00 0.83 44 ARG A O 16
ATOM 26656 N N . TRP A 1 49 ? -0.089 1.247 -7.293 1.00 0.65 45 TRP A N 16
ATOM 26657 C CA . TRP A 1 49 ? -1.301 0.958 -6.512 1.00 0.69 45 TRP A CA 16
ATOM 26658 C C . TRP A 1 49 ? -1.337 1.742 -5.203 1.00 0.73 45 TRP A C 16
ATOM 26659 O O . TRP A 1 49 ? -2.256 2.530 -4.989 1.00 0.81 45 TRP A O 16
ATOM 26680 N N . LEU A 1 50 ? -0.313 1.594 -4.358 1.00 0.78 46 LEU A N 16
ATOM 26681 C CA . LEU A 1 50 ? -0.295 2.216 -3.029 1.00 0.94 46 LEU A CA 16
ATOM 26682 C C . LEU A 1 50 ? -0.124 3.750 -3.061 1.00 1.02 46 LEU A C 16
ATOM 26683 O O . LEU A 1 50 ? -0.278 4.398 -2.028 1.00 1.26 46 LEU A O 16
ATOM 26699 N N . LYS A 1 51 ? 0.183 4.320 -4.236 1.00 0.90 47 LYS A N 16
ATOM 26700 C CA . LYS A 1 51 ? 0.390 5.753 -4.488 1.00 1.07 47 LYS A CA 16
ATOM 26701 C C . LYS A 1 51 ? -0.858 6.472 -5.008 1.00 1.06 47 LYS A C 16
ATOM 26702 O O . LYS A 1 51 ? -0.987 7.672 -4.774 1.00 1.33 47 LYS A O 16
ATOM 26721 N N . VAL A 1 52 ? -1.773 5.777 -5.694 1.00 0.85 48 VAL A N 16
ATOM 26722 C CA . VAL A 1 52 ? -2.988 6.380 -6.284 1.00 0.85 48 VAL A CA 16
ATOM 26723 C C . VAL A 1 52 ? -4.205 5.415 -6.291 1.00 0.74 48 VAL A C 16
ATOM 26724 O O . VAL A 1 52 ? -4.857 5.223 -7.320 1.00 0.73 48 VAL A O 16
ATOM 26737 N N . PRO A 1 53 ? -4.547 4.767 -5.157 1.00 0.73 49 PRO A N 16
ATOM 26738 C CA . PRO A 1 53 ? -5.445 3.601 -5.144 1.00 0.71 49 PRO A CA 16
ATOM 26739 C C . PRO A 1 53 ? -6.854 3.889 -5.687 1.00 0.76 49 PRO A C 16
ATOM 26740 O O . PRO A 1 53 ? -7.413 3.081 -6.428 1.00 0.97 49 PRO A O 16
ATOM 26751 N N . ASP A 1 54 ? -7.406 5.069 -5.396 1.00 0.78 50 ASP A N 16
ATOM 26752 C CA . ASP A 1 54 ? -8.725 5.486 -5.878 1.00 0.88 50 ASP A CA 16
ATOM 26753 C C . ASP A 1 54 ? -8.778 5.641 -7.411 1.00 0.87 50 ASP A C 16
ATOM 26754 O O . ASP A 1 54 ? -9.737 5.186 -8.041 1.00 0.95 50 ASP A O 16
ATOM 26763 N N . GLN A 1 55 ? -7.727 6.198 -8.027 1.00 0.86 51 GLN A N 16
ATOM 26764 C CA . GLN A 1 55 ? -7.583 6.264 -9.485 1.00 0.90 51 GLN A CA 16
ATOM 26765 C C . GLN A 1 55 ? -7.353 4.868 -10.086 1.00 0.84 51 GLN A C 16
ATOM 26766 O O . GLN A 1 55 ? -7.871 4.567 -11.157 1.00 0.89 51 GLN A O 16
ATOM 26780 N N . MET A 1 56 ? -6.612 3.986 -9.406 1.00 0.80 52 MET A N 16
ATOM 26781 C CA . MET A 1 56 ? -6.363 2.626 -9.897 1.00 0.80 52 MET A CA 16
ATOM 26782 C C . MET A 1 56 ? -7.647 1.781 -9.943 1.00 0.80 52 MET A C 16
ATOM 26783 O O . MET A 1 56 ? -7.860 1.019 -10.883 1.00 0.84 52 MET A O 16
ATOM 26797 N N . LEU A 1 57 ? -8.546 1.941 -8.969 1.00 0.79 53 LEU A N 16
ATOM 26798 C CA . LEU A 1 57 ? -9.863 1.308 -9.023 1.00 0.82 53 LEU A CA 16
ATOM 26799 C C . LEU A 1 57 ? -10.762 1.961 -10.098 1.00 0.87 53 LEU A C 16
ATOM 26800 O O . LEU A 1 57 ? -11.530 1.268 -10.775 1.00 0.92 53 LEU A O 16
ATOM 26816 N N . ALA A 1 58 ? -10.612 3.271 -10.330 1.00 0.91 54 ALA A N 16
ATOM 26817 C CA . ALA A 1 58 ? -11.286 3.998 -11.410 1.00 1.02 54 ALA A CA 16
ATOM 26818 C C . ALA A 1 58 ? -10.743 3.695 -12.826 1.00 1.10 54 ALA A C 16
ATOM 26819 O O . ALA A 1 58 ? -11.473 3.889 -13.798 1.00 1.30 54 ALA A O 16
ATOM 26826 N N . GLU A 1 59 ? -9.510 3.197 -12.995 1.00 1.02 55 GLU A N 16
ATOM 26827 C CA . GLU A 1 59 ? -8.980 2.777 -14.310 1.00 1.05 55 GLU A CA 16
ATOM 26828 C C . GLU A 1 59 ? -9.445 1.370 -14.735 1.00 1.00 55 GLU A C 16
ATOM 26829 O O . GLU A 1 59 ? -9.115 0.922 -15.840 1.00 1.26 55 GLU A O 16
ATOM 26841 N N . LYS A 1 60 ? -10.206 0.675 -13.876 1.00 0.91 56 LYS A N 16
ATOM 26842 C CA . LYS A 1 60 ? -10.615 -0.739 -14.003 1.00 0.97 56 LYS A CA 16
ATOM 26843 C C . LYS A 1 60 ? -9.393 -1.666 -14.090 1.00 0.94 56 LYS A C 16
ATOM 26844 O O . LYS A 1 60 ? -9.083 -2.233 -15.143 1.00 1.55 56 LYS A O 16
ATOM 26863 N N . ASP A 1 61 ? -8.698 -1.788 -12.962 1.00 0.89 57 ASP A N 16
ATOM 26864 C CA . ASP A 1 61 ? -7.559 -2.673 -12.724 1.00 1.05 57 ASP A CA 16
ATOM 26865 C C . ASP A 1 61 ? -8.089 -3.935 -12.035 1.00 1.11 57 ASP A C 16
ATOM 26866 O O . ASP A 1 61 ? -8.601 -3.867 -10.912 1.00 1.18 57 ASP A O 16
ATOM 26875 N N . PRO A 1 62 ? -8.026 -5.084 -12.713 1.00 1.14 58 PRO A N 16
ATOM 26876 C CA . PRO A 1 62 ? -8.715 -6.283 -12.264 1.00 1.23 58 PRO A CA 16
ATOM 26877 C C . PRO A 1 62 ? -8.065 -6.936 -11.042 1.00 1.31 58 PRO A C 16
ATOM 26878 O O . PRO A 1 62 ? -8.760 -7.575 -10.252 1.00 2.08 58 PRO A O 16
ATOM 26889 N N . LEU A 1 63 ? -6.765 -6.720 -10.840 1.00 0.82 59 LEU A N 16
ATOM 26890 C CA . LEU A 1 63 ? -6.097 -7.105 -9.598 1.00 0.77 59 LEU A CA 16
ATOM 26891 C C . LEU A 1 63 ? -6.579 -6.244 -8.424 1.00 0.70 59 LEU A C 16
ATOM 26892 O O . LEU A 1 63 ? -6.955 -6.801 -7.403 1.00 0.75 59 LEU A O 16
ATOM 26908 N N . ALA A 1 64 ? -6.677 -4.918 -8.548 1.00 0.65 60 ALA A N 16
ATOM 26909 C CA . ALA A 1 64 ? -7.193 -4.107 -7.434 1.00 0.65 60 ALA A CA 16
ATOM 26910 C C . ALA A 1 64 ? -8.652 -4.448 -7.065 1.00 0.73 60 ALA A C 16
ATOM 26911 O O . ALA A 1 64 ? -8.995 -4.537 -5.886 1.00 0.80 60 ALA A O 16
ATOM 26918 N N . MET A 1 65 ? -9.481 -4.725 -8.078 1.00 0.79 61 MET A N 16
ATOM 26919 C CA . MET A 1 65 ? -10.840 -5.265 -7.954 1.00 0.92 61 MET A CA 16
ATOM 26920 C C . MET A 1 65 ? -10.900 -6.621 -7.222 1.00 1.01 61 MET A C 16
ATOM 26921 O O . MET A 1 65 ? -11.961 -7.004 -6.732 1.00 1.07 61 MET A O 16
ATOM 26935 N N . LEU A 1 66 ? -9.784 -7.348 -7.130 1.00 1.13 62 LEU A N 16
ATOM 26936 C CA . LEU A 1 66 ? -9.617 -8.516 -6.268 1.00 1.32 62 LEU A CA 16
ATOM 26937 C C . LEU A 1 66 ? -9.392 -8.101 -4.806 1.00 1.28 62 LEU A C 16
ATOM 26938 O O . LEU A 1 66 ? -10.154 -8.523 -3.936 1.00 1.34 62 LEU A O 16
ATOM 26954 N N . LEU A 1 67 ? -8.364 -7.278 -4.514 1.00 1.28 63 LEU A N 16
ATOM 26955 C CA . LEU A 1 67 ? -7.905 -7.123 -3.114 1.00 1.39 63 LEU A CA 16
ATOM 26956 C C . LEU A 1 67 ? -8.974 -6.411 -2.299 1.00 1.25 63 LEU A C 16
ATOM 26957 O O . LEU A 1 67 ? -9.328 -6.820 -1.191 1.00 1.32 63 LEU A O 16
ATOM 26973 N N . PHE A 1 68 ? -9.479 -5.329 -2.888 1.00 1.12 64 PHE A N 16
ATOM 26974 C CA . PHE A 1 68 ? -10.370 -4.418 -2.161 1.00 1.05 64 PHE A CA 16
ATOM 26975 C C . PHE A 1 68 ? -11.694 -5.114 -1.784 1.00 1.06 64 PHE A C 16
ATOM 26976 O O . PHE A 1 68 ? -12.197 -4.918 -0.675 1.00 1.18 64 PHE A O 16
ATOM 26993 N N . GLU A 1 69 ? -12.203 -5.997 -2.652 1.00 1.02 65 GLU A N 16
ATOM 26994 C CA . GLU A 1 69 ? -13.342 -6.879 -2.373 1.00 1.05 65 GLU A CA 16
ATOM 26995 C C . GLU A 1 69 ? -12.979 -7.953 -1.331 1.00 1.19 65 GLU A C 16
ATOM 26996 O O . GLU A 1 69 ? -13.658 -8.078 -0.309 1.00 1.60 65 GLU A O 16
ATOM 27008 N N . GLN A 1 70 ? -11.919 -8.735 -1.573 1.00 0.94 66 GLN A N 16
ATOM 27009 C CA . GLN A 1 70 ? -11.701 -10.032 -0.916 1.00 0.93 66 GLN A CA 16
ATOM 27010 C C . GLN A 1 70 ? -10.814 -10.020 0.337 1.00 1.16 66 GLN A C 16
ATOM 27011 O O . GLN A 1 70 ? -10.679 -11.064 0.988 1.00 1.58 66 GLN A O 16
ATOM 27025 N N . TYR A 1 71 ? -10.259 -8.866 0.722 1.00 1.29 67 TYR A N 16
ATOM 27026 C CA . TYR A 1 71 ? -9.613 -8.678 2.028 1.00 1.86 67 TYR A CA 16
ATOM 27027 C C . TYR A 1 71 ? -10.515 -7.984 3.058 1.00 2.32 67 TYR A C 16
ATOM 27028 O O . TYR A 1 71 ? -10.370 -8.257 4.254 1.00 3.60 67 TYR A O 16
ATOM 27046 N N . ASN A 1 72 ? -11.435 -7.102 2.640 1.00 2.13 68 ASN A N 16
ATOM 27047 C CA . ASN A 1 72 ? -12.275 -6.329 3.575 1.00 2.77 68 ASN A CA 16
ATOM 27048 C C . ASN A 1 72 ? -13.593 -5.753 3.002 1.00 2.08 68 ASN A C 16
ATOM 27049 O O . ASN A 1 72 ? -14.506 -5.454 3.776 1.00 2.21 68 ASN A O 16
ATOM 27060 N N . ARG A 1 73 ? -13.718 -5.578 1.678 1.00 1.67 69 ARG A N 16
ATOM 27061 C CA . ARG A 1 73 ? -14.813 -4.836 1.018 1.00 1.68 69 ARG A CA 16
ATOM 27062 C C . ARG A 1 73 ? -14.884 -3.358 1.438 1.00 1.50 69 ARG A C 16
ATOM 27063 O O . ARG A 1 73 ? -15.946 -2.836 1.792 1.00 2.45 69 ARG A O 16
ATOM 27084 N N . LEU A 1 74 ? -13.731 -2.687 1.402 1.00 0.80 70 LEU A N 16
ATOM 27085 C CA . LEU A 1 74 ? -13.573 -1.257 1.689 1.00 0.74 70 LEU A CA 16
ATOM 27086 C C . LEU A 1 74 ? -12.453 -0.669 0.816 1.00 1.07 70 LEU A C 16
ATOM 27087 O O . LEU A 1 74 ? -11.287 -1.023 0.983 1.00 2.81 70 LEU A O 16
ATOM 27103 N N . ALA A 1 75 ? -12.810 0.217 -0.116 1.00 0.88 71 ALA A N 16
ATOM 27104 C CA . ALA A 1 75 ? -11.863 0.948 -0.959 1.00 0.75 71 ALA A CA 16
ATOM 27105 C C . ALA A 1 75 ? -11.163 2.067 -0.161 1.00 0.99 71 ALA A C 16
ATOM 27106 O O . ALA A 1 75 ? -11.816 2.790 0.596 1.00 1.82 71 ALA A O 16
ATOM 27113 N N . MET A 1 76 ? -9.847 2.236 -0.335 1.00 0.64 72 MET A N 16
ATOM 27114 C CA . MET A 1 76 ? -9.056 3.260 0.364 1.00 0.74 72 MET A CA 16
ATOM 27115 C C . MET A 1 76 ? -8.784 4.513 -0.506 1.00 0.68 72 MET A C 16
ATOM 27116 O O . MET A 1 76 ? -8.641 4.385 -1.727 1.00 0.61 72 MET A O 16
ATOM 27130 N N . PRO A 1 77 ? -8.715 5.721 0.089 1.00 0.82 73 PRO A N 16
ATOM 27131 C CA . PRO A 1 77 ? -8.515 6.975 -0.639 1.00 0.89 73 PRO A CA 16
ATOM 27132 C C . PRO A 1 77 ? -7.035 7.305 -0.899 1.00 0.91 73 PRO A C 16
ATOM 27133 O O . PRO A 1 77 ? -6.135 6.813 -0.214 1.00 0.96 73 PRO A O 16
ATOM 27144 N N . ASN A 1 78 ? -6.774 8.212 -1.844 1.00 0.97 74 ASN A N 16
ATOM 27145 C CA . ASN A 1 78 ? -5.480 8.883 -1.981 1.00 1.06 74 ASN A CA 16
ATOM 27146 C C . ASN A 1 78 ? -5.373 10.055 -0.988 1.00 1.28 74 ASN A C 16
ATOM 27147 O O . ASN A 1 78 ? -5.971 11.116 -1.173 1.00 2.25 74 ASN A O 16
ATOM 27158 N N . MET A 1 79 ? -4.565 9.883 0.059 1.00 1.00 75 MET A N 16
ATOM 27159 C CA . MET A 1 79 ? -4.325 10.877 1.119 1.00 1.16 75 MET A CA 16
ATOM 27160 C C . MET A 1 79 ? -3.331 11.981 0.683 1.00 1.15 75 MET A C 16
ATOM 27161 O O . MET A 1 79 ? -2.409 12.317 1.430 1.00 1.87 75 MET A O 16
ATOM 27175 N N . ARG A 1 80 ? -3.462 12.495 -0.549 1.00 1.54 76 ARG A N 16
ATOM 27176 C CA . ARG A 1 80 ? -2.493 13.389 -1.221 1.00 1.53 76 ARG A CA 16
ATOM 27177 C C . ARG A 1 80 ? -1.054 12.862 -1.119 1.00 1.21 76 ARG A C 16
ATOM 27178 O O . ARG A 1 80 ? -0.169 13.476 -0.515 1.00 1.22 76 ARG A O 16
ATOM 27199 N N . LEU A 1 81 ? -0.851 11.649 -1.627 1.00 1.43 77 LEU A N 16
ATOM 27200 C CA . LEU A 1 81 ? 0.397 10.891 -1.504 1.00 1.53 77 LEU A CA 16
ATOM 27201 C C . LEU A 1 81 ? 1.442 11.373 -2.523 1.00 1.47 77 LEU A C 16
ATOM 27202 O O . LEU A 1 81 ? 1.245 11.246 -3.740 1.00 1.60 77 LEU A O 16
ATOM 27218 N N . GLY A 1 82 ? 2.552 11.920 -2.018 1.00 1.44 78 GLY A N 16
ATOM 27219 C CA . GLY A 1 82 ? 3.685 12.389 -2.824 1.00 1.48 78 GLY A CA 16
ATOM 27220 C C . GLY A 1 82 ? 4.598 11.241 -3.256 1.00 1.31 78 GLY A C 16
ATOM 27221 O O . GLY A 1 82 ? 4.793 10.283 -2.507 1.00 1.14 78 GLY A O 16
ATOM 27225 N N . ASP A 1 83 ? 5.185 11.318 -4.451 1.00 1.46 79 ASP A N 16
ATOM 27226 C CA . ASP A 1 83 ? 6.012 10.237 -5.009 1.00 1.47 79 ASP A CA 16
ATOM 27227 C C . ASP A 1 83 ? 7.228 9.886 -4.135 1.00 1.35 79 ASP A C 16
ATOM 27228 O O . ASP A 1 83 ? 7.500 8.707 -3.903 1.00 1.53 79 ASP A O 16
ATOM 27237 N N . ALA A 1 84 ? 7.925 10.900 -3.616 1.00 1.36 80 ALA A N 16
ATOM 27238 C CA . ALA A 1 84 ? 9.096 10.728 -2.757 1.00 1.33 80 ALA A CA 16
ATOM 27239 C C . ALA A 1 84 ? 8.727 10.288 -1.326 1.00 1.06 80 ALA A C 16
ATOM 27240 O O . ALA A 1 84 ? 9.478 9.546 -0.690 1.00 1.11 80 ALA A O 16
ATOM 27247 N N . GLU A 1 85 ? 7.564 10.701 -0.815 1.00 0.91 81 GLU A N 16
ATOM 27248 C CA . GLU A 1 85 ? 6.990 10.232 0.446 1.00 0.82 81 GLU A CA 16
ATOM 27249 C C . GLU A 1 85 ? 6.609 8.745 0.342 1.00 0.62 81 GLU A C 16
ATOM 27250 O O . GLU A 1 85 ? 6.912 7.955 1.239 1.00 0.64 81 GLU A O 16
ATOM 27262 N N . VAL A 1 86 ? 6.029 8.325 -0.787 1.00 0.58 82 VAL A N 16
ATOM 27263 C CA . VAL A 1 86 ? 5.756 6.909 -1.065 1.00 0.62 82 VAL A CA 16
ATOM 27264 C C . VAL A 1 86 ? 7.054 6.119 -1.248 1.00 0.61 82 VAL A C 16
ATOM 27265 O O . VAL A 1 86 ? 7.141 5.008 -0.734 1.00 0.62 82 VAL A O 16
ATOM 27278 N N . SER A 1 87 ? 8.098 6.673 -1.872 1.00 0.66 83 SER A N 16
ATOM 27279 C CA . SER A 1 87 ? 9.407 6.000 -1.982 1.00 0.70 83 SER A CA 16
ATOM 27280 C C . SER A 1 87 ? 10.060 5.730 -0.616 1.00 0.61 83 SER A C 16
ATOM 27281 O O . SER A 1 87 ? 10.688 4.682 -0.441 1.00 0.59 83 SER A O 16
ATOM 27289 N N . ALA A 1 88 ? 9.849 6.597 0.381 1.00 0.64 84 ALA A N 16
ATOM 27290 C CA . ALA A 1 88 ? 10.220 6.320 1.774 1.00 0.65 84 ALA A CA 16
ATOM 27291 C C . ALA A 1 88 ? 9.344 5.209 2.397 1.00 0.58 84 ALA A C 16
ATOM 27292 O O . ALA A 1 88 ? 9.843 4.364 3.134 1.00 0.60 84 ALA A O 16
ATOM 27299 N N . LEU A 1 89 ? 8.059 5.130 2.039 1.00 0.55 85 LEU A N 16
ATOM 27300 C CA . LEU A 1 89 ? 7.158 4.031 2.424 1.00 0.55 85 LEU A CA 16
ATOM 27301 C C . LEU A 1 89 ? 7.576 2.677 1.792 1.00 0.50 85 LEU A C 16
ATOM 27302 O O . LEU A 1 89 ? 7.470 1.637 2.441 1.00 0.56 85 LEU A O 16
ATOM 27318 N N . ILE A 1 90 ? 8.138 2.682 0.573 1.00 0.49 86 ILE A N 16
ATOM 27319 C CA . ILE A 1 90 ? 8.766 1.502 -0.063 1.00 0.61 86 ILE A CA 16
ATOM 27320 C C . ILE A 1 90 ? 10.016 1.088 0.730 1.00 0.70 86 ILE A C 16
ATOM 27321 O O . ILE A 1 90 ? 10.188 -0.093 1.042 1.00 0.89 86 ILE A O 16
ATOM 27337 N N . SER A 1 91 ? 10.844 2.067 1.119 1.00 0.66 87 SER A N 16
ATOM 27338 C CA . SER A 1 91 ? 12.031 1.877 1.967 1.00 0.84 87 SER A CA 16
ATOM 27339 C C . SER A 1 91 ? 11.691 1.373 3.381 1.00 0.89 87 SER A C 16
ATOM 27340 O O . SER A 1 91 ? 12.535 0.731 4.014 1.00 1.27 87 SER A O 16
ATOM 27348 N N . TYR A 1 92 ? 10.471 1.617 3.875 1.00 0.65 88 TYR A N 16
ATOM 27349 C CA . TYR A 1 92 ? 9.940 0.986 5.090 1.00 0.70 88 TYR A CA 16
ATOM 27350 C C . TYR A 1 92 ? 9.502 -0.468 4.859 1.00 0.65 88 TYR A C 16
ATOM 27351 O O . TYR A 1 92 ? 10.043 -1.377 5.489 1.00 0.74 88 TYR A O 16
ATOM 27369 N N . LEU A 1 93 ? 8.553 -0.723 3.952 1.00 0.66 89 LEU A N 16
ATOM 27370 C CA . LEU A 1 93 ? 7.987 -2.060 3.749 1.00 0.73 89 LEU A CA 16
ATOM 27371 C C . LEU A 1 93 ? 9.040 -3.112 3.362 1.00 0.81 89 LEU A C 16
ATOM 27372 O O . LEU A 1 93 ? 8.984 -4.236 3.865 1.00 1.10 89 LEU A O 16
ATOM 27388 N N . GLU A 1 94 ? 10.020 -2.756 2.530 1.00 0.67 90 GLU A N 16
ATOM 27389 C CA . GLU A 1 94 ? 11.137 -3.630 2.159 1.00 0.73 90 GLU A CA 16
ATOM 27390 C C . GLU A 1 94 ? 12.072 -4.004 3.331 1.00 0.75 90 GLU A C 16
ATOM 27391 O O . GLU A 1 94 ? 12.570 -5.134 3.362 1.00 0.79 90 GLU A O 16
ATOM 27403 N N . GLU A 1 95 ? 12.314 -3.108 4.297 1.00 0.85 91 GLU A N 16
ATOM 27404 C CA . GLU A 1 95 ? 13.163 -3.409 5.467 1.00 1.01 91 GLU A CA 16
ATOM 27405 C C . GLU A 1 95 ? 12.385 -4.059 6.618 1.00 1.12 91 GLU A C 16
ATOM 27406 O O . GLU A 1 95 ? 12.913 -4.956 7.273 1.00 1.29 91 GLU A O 16
ATOM 27418 N N . GLU A 1 96 ? 11.117 -3.688 6.831 1.00 1.10 92 GLU A N 16
ATOM 27419 C CA . GLU A 1 96 ? 10.247 -4.304 7.842 1.00 1.33 92 GLU A CA 16
ATOM 27420 C C . GLU A 1 96 ? 9.916 -5.763 7.467 1.00 1.48 92 GLU A C 16
ATOM 27421 O O . GLU A 1 96 ? 9.896 -6.649 8.321 1.00 1.67 92 GLU A O 16
ATOM 27433 N N . THR A 1 97 ? 9.769 -6.047 6.167 1.00 1.44 93 THR A N 16
ATOM 27434 C CA . THR A 1 97 ? 9.618 -7.413 5.629 1.00 1.60 93 THR A CA 16
ATOM 27435 C C . THR A 1 97 ? 10.837 -8.301 5.926 1.00 1.67 93 THR A C 16
ATOM 27436 O O . THR A 1 97 ? 10.677 -9.499 6.159 1.00 1.91 93 THR A O 16
ATOM 27447 N N . ALA A 1 98 ? 12.040 -7.722 5.989 1.00 1.59 94 ALA A N 16
ATOM 27448 C CA . ALA A 1 98 ? 13.262 -8.394 6.439 1.00 1.83 94 ALA A CA 16
ATOM 27449 C C . ALA A 1 98 ? 13.465 -8.382 7.973 1.00 2.03 94 ALA A C 16
ATOM 27450 O O . ALA A 1 98 ? 14.336 -9.090 8.484 1.00 2.22 94 ALA A O 16
ATOM 27457 N N . ARG A 1 99 ? 12.708 -7.564 8.721 1.00 2.08 95 ARG A N 16
ATOM 27458 C CA . ARG A 1 99 ? 12.838 -7.379 10.178 1.00 2.34 95 ARG A CA 16
ATOM 27459 C C . ARG A 1 99 ? 12.102 -8.443 10.992 1.00 2.47 95 ARG A C 16
ATOM 27460 O O . ARG A 1 99 ? 12.566 -8.780 12.075 1.00 2.83 95 ARG A O 16
ATOM 27481 N N . LEU A 1 100 ? 10.977 -8.969 10.497 1.00 2.42 96 LEU A N 16
ATOM 27482 C CA . LEU A 1 100 ? 9.979 -9.725 11.282 1.00 2.82 96 LEU A CA 16
ATOM 27483 C C . LEU A 1 100 ? 10.462 -11.041 11.932 1.00 2.92 96 LEU A C 16
ATOM 27484 O O . LEU A 1 100 ? 9.787 -11.560 12.822 1.00 3.53 96 LEU A O 16
ATOM 27500 N N . GLN A 1 101 ? 11.655 -11.534 11.583 1.00 3.02 97 GLN A N 16
ATOM 27501 C CA . GLN A 1 101 ? 12.414 -12.515 12.379 1.00 3.86 97 GLN A CA 16
ATOM 27502 C C . GLN A 1 101 ? 12.737 -12.035 13.819 1.00 4.64 97 GLN A C 16
ATOM 27503 O O . GLN A 1 101 ? 13.078 -12.838 14.687 1.00 5.72 97 GLN A O 16
ATOM 27517 N N . THR A 1 102 ? 12.579 -10.739 14.098 1.00 4.59 98 THR A N 16
ATOM 27518 C CA . THR A 1 102 ? 12.391 -10.121 15.422 1.00 5.68 98 THR A CA 16
ATOM 27519 C C . THR A 1 102 ? 11.125 -9.240 15.377 1.00 6.14 98 THR A C 16
ATOM 27520 O O . THR A 1 102 ? 11.169 -8.102 14.904 1.00 6.45 98 THR A O 16
ATOM 27531 N N . PRO A 1 103 ? 9.958 -9.721 15.861 1.00 6.72 99 PRO A N 16
ATOM 27532 C CA . PRO A 1 103 ? 8.721 -8.924 15.952 1.00 7.67 99 PRO A CA 16
ATOM 27533 C C . PRO A 1 103 ? 8.767 -7.877 17.088 1.00 8.66 99 PRO A C 16
ATOM 27534 O O . PRO A 1 103 ? 7.807 -7.138 17.311 1.00 9.70 99 PRO A O 16
ATOM 27545 N N . VAL A 1 104 ? 9.888 -7.834 17.814 1.00 8.67 100 VAL A N 16
ATOM 27546 C CA . VAL A 1 104 ? 10.180 -6.993 18.974 1.00 9.72 100 VAL A CA 16
ATOM 27547 C C . VAL A 1 104 ? 10.601 -5.579 18.545 1.00 10.46 100 VAL A C 16
ATOM 27548 O O . VAL A 1 104 ? 11.353 -5.403 17.579 1.00 10.54 100 VAL A O 16
ATOM 27561 N N . THR A 1 105 ? 10.089 -4.577 19.261 1.00 11.30 101 THR A N 16
ATOM 27562 C CA . THR A 1 105 ? 10.057 -3.150 18.876 1.00 12.26 101 THR A CA 16
ATOM 27563 C C . THR A 1 105 ? 11.035 -2.269 19.665 1.00 13.06 101 THR A C 16
ATOM 27564 O O . THR A 1 105 ? 11.465 -2.632 20.764 1.00 13.74 101 THR A O 16
ATOM 27575 N N . ASN A 1 106 ? 11.326 -1.077 19.134 1.00 13.27 102 ASN A N 16
ATOM 27576 C CA . ASN A 1 106 ? 12.007 0.031 19.820 1.00 14.23 102 ASN A CA 16
ATOM 27577 C C . ASN A 1 106 ? 11.012 1.154 20.191 1.00 14.73 102 ASN A C 16
ATOM 27578 O O . ASN A 1 106 ? 10.085 1.432 19.424 1.00 14.56 102 ASN A O 16
ATOM 27589 N N . ARG A 1 107 ? 11.263 1.847 21.314 1.00 15.65 103 ARG A N 16
ATOM 27590 C CA . ARG A 1 107 ? 10.528 3.021 21.825 1.00 16.48 103 ARG A CA 16
ATOM 27591 C C . ARG A 1 107 ? 9.072 2.711 22.191 1.00 16.08 103 ARG A C 16
ATOM 27592 O O . ARG A 1 107 ? 8.773 2.534 23.372 1.00 16.38 103 ARG A O 16
ATOM 27613 N N . GLY A 1 108 ? 8.173 2.654 21.212 1.00 15.70 104 GLY A N 16
ATOM 27614 C CA . GLY A 1 108 ? 6.805 2.121 21.299 1.00 15.53 104 GLY A CA 16
ATOM 27615 C C . GLY A 1 108 ? 5.768 2.915 22.112 1.00 15.82 104 GLY A C 16
ATOM 27616 O O . GLY A 1 108 ? 4.582 2.866 21.776 1.00 16.21 104 GLY A O 16
ATOM 27620 N N . ILE A 1 109 ? 6.183 3.641 23.156 1.00 15.94 105 ILE A N 16
ATOM 27621 C CA . ILE A 1 109 ? 5.328 4.366 24.120 1.00 16.43 105 ILE A CA 16
ATOM 27622 C C . ILE A 1 109 ? 5.601 5.894 24.156 1.00 17.34 105 ILE A C 16
ATOM 27623 O O . ILE A 1 109 ? 4.626 6.657 24.190 1.00 17.84 105 ILE A O 16
ATOM 27639 N N . PRO A 1 110 ? 6.861 6.372 24.113 1.00 17.81 106 PRO A N 16
ATOM 27640 C CA . PRO A 1 110 ? 7.218 7.796 24.019 1.00 18.82 106 PRO A CA 16
ATOM 27641 C C . PRO A 1 110 ? 7.004 8.410 22.630 1.00 18.62 106 PRO A C 16
ATOM 27642 O O . PRO A 1 110 ? 6.954 7.674 21.620 1.00 18.19 106 PRO A O 16
ATOM 27729 N N . SER A 1 5 ? 12.943 4.276 7.698 1.00 2.55 1 SER A N 17
ATOM 27730 C CA . SER A 1 5 ? 12.527 5.685 7.566 1.00 2.15 1 SER A CA 17
ATOM 27731 C C . SER A 1 5 ? 11.020 5.808 7.307 1.00 1.67 1 SER A C 17
ATOM 27732 O O . SER A 1 5 ? 10.312 6.585 7.955 1.00 2.79 1 SER A O 17
ATOM 27740 N N . GLY A 1 6 ? 10.497 4.952 6.422 1.00 1.28 2 GLY A N 17
ATOM 27741 C CA . GLY A 1 6 ? 9.066 4.850 6.139 1.00 0.81 2 GLY A CA 17
ATOM 27742 C C . GLY A 1 6 ? 8.217 4.307 7.292 1.00 0.90 2 GLY A C 17
ATOM 27743 O O . GLY A 1 6 ? 6.994 4.416 7.222 1.00 0.94 2 GLY A O 17
ATOM 27747 N N . GLU A 1 7 ? 8.813 3.753 8.358 1.00 1.05 3 GLU A N 17
ATOM 27748 C CA . GLU A 1 7 ? 8.041 3.240 9.497 1.00 1.18 3 GLU A CA 17
ATOM 27749 C C . GLU A 1 7 ? 7.357 4.377 10.262 1.00 1.12 3 GLU A C 17
ATOM 27750 O O . GLU A 1 7 ? 6.168 4.267 10.553 1.00 1.06 3 GLU A O 17
ATOM 27762 N N . GLN A 1 8 ? 8.034 5.511 10.476 1.00 1.19 4 GLN A N 17
ATOM 27763 C CA . GLN A 1 8 ? 7.413 6.703 11.070 1.00 1.21 4 GLN A CA 17
ATOM 27764 C C . GLN A 1 8 ? 6.243 7.208 10.207 1.00 1.16 4 GLN A C 17
ATOM 27765 O O . GLN A 1 8 ? 5.208 7.618 10.731 1.00 1.29 4 GLN A O 17
ATOM 27779 N N . ILE A 1 9 ? 6.364 7.147 8.877 1.00 1.00 5 ILE A N 17
ATOM 27780 C CA . ILE A 1 9 ? 5.307 7.582 7.950 1.00 0.87 5 ILE A CA 17
ATOM 27781 C C . ILE A 1 9 ? 4.115 6.617 8.006 1.00 0.78 5 ILE A C 17
ATOM 27782 O O . ILE A 1 9 ? 2.973 7.062 8.114 1.00 0.79 5 ILE A O 17
ATOM 27798 N N . PHE A 1 10 ? 4.358 5.302 8.035 1.00 0.78 6 PHE A N 17
ATOM 27799 C CA . PHE A 1 10 ? 3.293 4.316 8.243 1.00 0.77 6 PHE A CA 17
ATOM 27800 C C . PHE A 1 10 ? 2.611 4.487 9.609 1.00 0.82 6 PHE A C 17
ATOM 27801 O O . PHE A 1 10 ? 1.382 4.431 9.687 1.00 0.88 6 PHE A O 17
ATOM 27818 N N . ARG A 1 11 ? 3.380 4.728 10.679 1.00 0.91 7 ARG A N 17
ATOM 27819 C CA . ARG A 1 11 ? 2.876 4.902 12.052 1.00 1.09 7 ARG A CA 17
ATOM 27820 C C . ARG A 1 11 ? 2.083 6.200 12.239 1.00 1.10 7 ARG A C 17
ATOM 27821 O O . ARG A 1 11 ? 1.149 6.211 13.036 1.00 1.25 7 ARG A O 17
ATOM 27842 N N . THR A 1 12 ? 2.405 7.256 11.482 1.00 1.06 8 THR A N 17
ATOM 27843 C CA . THR A 1 12 ? 1.742 8.575 11.570 1.00 1.20 8 THR A CA 17
ATOM 27844 C C . THR A 1 12 ? 0.611 8.815 10.567 1.00 1.16 8 THR A C 17
ATOM 27845 O O . THR A 1 12 ? -0.374 9.453 10.950 1.00 1.43 8 THR A O 17
ATOM 27856 N N . ARG A 1 13 ? 0.699 8.325 9.320 1.00 0.93 9 ARG A N 17
ATOM 27857 C CA . ARG A 1 13 ? -0.304 8.582 8.260 1.00 1.05 9 ARG A CA 17
ATOM 27858 C C . ARG A 1 13 ? -1.157 7.374 7.846 1.00 0.92 9 ARG A C 17
ATOM 27859 O O . ARG A 1 13 ? -2.204 7.587 7.233 1.00 1.16 9 ARG A O 17
ATOM 27880 N N . CYS A 1 14 ? -0.739 6.136 8.126 1.00 0.73 10 CYS A N 17
ATOM 27881 C CA . CYS A 1 14 ? -1.324 4.935 7.496 1.00 0.77 10 CYS A CA 17
ATOM 27882 C C . CYS A 1 14 ? -1.574 3.747 8.442 1.00 0.72 10 CYS A C 17
ATOM 27883 O O . CYS A 1 14 ? -1.818 2.639 7.968 1.00 0.86 10 CYS A O 17
ATOM 27890 N N . SER A 1 15 ? -1.528 3.916 9.764 1.00 0.84 11 SER A N 17
ATOM 27891 C CA . SER A 1 15 ? -1.693 2.809 10.723 1.00 0.99 11 SER A CA 17
ATOM 27892 C C . SER A 1 15 ? -3.128 2.573 11.181 1.00 1.11 11 SER A C 17
ATOM 27893 O O . SER A 1 15 ? -3.469 1.455 11.569 1.00 1.99 11 SER A O 17
ATOM 27901 N N . SER A 1 16 ? -4.002 3.576 11.093 1.00 1.23 12 SER A N 17
ATOM 27902 C CA . SER A 1 16 ? -5.359 3.522 11.660 1.00 1.33 12 SER A CA 17
ATOM 27903 C C . SER A 1 16 ? -6.341 2.593 10.919 1.00 1.23 12 SER A C 17
ATOM 27904 O O . SER A 1 16 ? -7.517 2.553 11.287 1.00 1.62 12 SER A O 17
ATOM 27912 N N . CYS A 1 17 ? -5.867 1.839 9.911 1.00 0.91 13 CYS A N 17
ATOM 27913 C CA . CYS A 1 17 ? -6.606 0.777 9.204 1.00 0.87 13 CYS A CA 17
ATOM 27914 C C . CYS A 1 17 ? -5.787 -0.482 8.806 1.00 0.98 13 CYS A C 17
ATOM 27915 O O . CYS A 1 17 ? -6.326 -1.306 8.072 1.00 1.40 13 CYS A O 17
ATOM 27922 N N . HIS A 1 18 ? -4.513 -0.658 9.215 1.00 0.87 14 HIS A N 17
ATOM 27923 C CA . HIS A 1 18 ? -3.680 -1.849 8.889 1.00 0.99 14 HIS A CA 17
ATOM 27924 C C . HIS A 1 18 ? -2.517 -2.080 9.890 1.00 0.91 14 HIS A C 17
ATOM 27925 O O . HIS A 1 18 ? -2.224 -1.215 10.718 1.00 0.99 14 HIS A O 17
ATOM 27939 N N . THR A 1 19 ? -1.768 -3.182 9.733 1.00 0.93 15 THR A N 17
ATOM 27940 C CA . THR A 1 19 ? -0.413 -3.372 10.313 1.00 0.92 15 THR A CA 17
ATOM 27941 C C . THR A 1 19 ? 0.565 -3.995 9.311 1.00 0.88 15 THR A C 17
ATOM 27942 O O . THR A 1 19 ? 0.269 -5.019 8.714 1.00 1.09 15 THR A O 17
ATOM 27953 N N . VAL A 1 20 ? 1.767 -3.428 9.153 1.00 1.26 16 VAL A N 17
ATOM 27954 C CA . VAL A 1 20 ? 2.915 -4.103 8.503 1.00 1.14 16 VAL A CA 17
ATOM 27955 C C . VAL A 1 20 ? 3.876 -4.573 9.590 1.00 1.32 16 VAL A C 17
ATOM 27956 O O . VAL A 1 20 ? 4.502 -3.779 10.290 1.00 1.96 16 VAL A O 17
ATOM 27969 N N . GLY A 1 21 ? 3.912 -5.889 9.785 1.00 1.22 17 GLY A N 17
ATOM 27970 C CA . GLY A 1 21 ? 4.725 -6.634 10.758 1.00 1.76 17 GLY A CA 17
ATOM 27971 C C . GLY A 1 21 ? 4.262 -6.516 12.213 1.00 2.02 17 GLY A C 17
ATOM 27972 O O . GLY A 1 21 ? 4.253 -7.504 12.948 1.00 1.90 17 GLY A O 17
ATOM 27976 N N . ASN A 1 22 ? 3.833 -5.317 12.608 1.00 2.65 18 ASN A N 17
ATOM 27977 C CA . ASN A 1 22 ? 3.540 -4.876 13.972 1.00 3.25 18 ASN A CA 17
ATOM 27978 C C . ASN A 1 22 ? 2.141 -5.310 14.473 1.00 3.15 18 ASN A C 17
ATOM 27979 O O . ASN A 1 22 ? 1.348 -4.504 14.965 1.00 3.91 18 ASN A O 17
ATOM 27990 N N . THR A 1 23 ? 1.829 -6.594 14.286 1.00 2.87 19 THR A N 17
ATOM 27991 C CA . THR A 1 23 ? 0.524 -7.223 14.553 1.00 3.15 19 THR A CA 17
ATOM 27992 C C . THR A 1 23 ? 0.100 -7.151 16.029 1.00 3.77 19 THR A C 17
ATOM 27993 O O . THR A 1 23 ? 0.885 -7.436 16.937 1.00 4.64 19 THR A O 17
ATOM 28004 N N . GLU A 1 24 ? -1.157 -6.770 16.275 1.00 3.90 20 GLU A N 17
ATOM 28005 C CA . GLU A 1 24 ? -1.797 -6.686 17.598 1.00 4.79 20 GLU A CA 17
ATOM 28006 C C . GLU A 1 24 ? -3.318 -6.931 17.467 1.00 4.91 20 GLU A C 17
ATOM 28007 O O . GLU A 1 24 ? -3.883 -6.687 16.397 1.00 4.71 20 GLU A O 17
ATOM 28019 N N . PRO A 1 25 ? -4.037 -7.339 18.532 1.00 5.64 21 PRO A N 17
ATOM 28020 C CA . PRO A 1 25 ? -5.504 -7.468 18.527 1.00 6.19 21 PRO A CA 17
ATOM 28021 C C . PRO A 1 25 ? -6.249 -6.128 18.738 1.00 6.60 21 PRO A C 17
ATOM 28022 O O . PRO A 1 25 ? -7.471 -6.113 18.916 1.00 6.62 21 PRO A O 17
ATOM 28033 N N . GLY A 1 26 ? -5.535 -4.996 18.784 1.00 7.50 22 GLY A N 17
ATOM 28034 C CA . GLY A 1 26 ? -6.033 -3.718 19.306 1.00 8.45 22 GLY A CA 17
ATOM 28035 C C . GLY A 1 26 ? -6.955 -2.890 18.401 1.00 8.12 22 GLY A C 17
ATOM 28036 O O . GLY A 1 26 ? -7.525 -1.914 18.895 1.00 8.98 22 GLY A O 17
ATOM 28040 N N . GLN A 1 27 ? -7.126 -3.237 17.120 1.00 7.31 23 GLN A N 17
ATOM 28041 C CA . GLN A 1 27 ? -7.808 -2.391 16.127 1.00 7.23 23 GLN A CA 17
ATOM 28042 C C . GLN A 1 27 ? -8.942 -3.147 15.395 1.00 5.87 23 GLN A C 17
ATOM 28043 O O . GLN A 1 27 ? -8.707 -3.803 14.372 1.00 4.95 23 GLN A O 17
ATOM 28057 N N . PRO A 1 28 ? -10.183 -3.085 15.911 1.00 6.55 24 PRO A N 17
ATOM 28058 C CA . PRO A 1 28 ? -11.328 -3.784 15.333 1.00 6.41 24 PRO A CA 17
ATOM 28059 C C . PRO A 1 28 ? -11.843 -3.102 14.059 1.00 5.59 24 PRO A C 17
ATOM 28060 O O . PRO A 1 28 ? -11.659 -1.901 13.842 1.00 6.11 24 PRO A O 17
ATOM 28071 N N . GLY A 1 29 ? -12.515 -3.869 13.199 1.00 5.09 25 GLY A N 17
ATOM 28072 C CA . GLY A 1 29 ? -13.174 -3.375 11.982 1.00 4.75 25 GLY A CA 17
ATOM 28073 C C . GLY A 1 29 ? -12.241 -2.996 10.824 1.00 3.36 25 GLY A C 17
ATOM 28074 O O . GLY A 1 29 ? -12.632 -3.157 9.670 1.00 3.56 25 GLY A O 17
ATOM 28078 N N . ILE A 1 30 ? -11.013 -2.547 11.091 1.00 2.39 26 ILE A N 17
ATOM 28079 C CA . ILE A 1 30 ? -9.937 -2.374 10.097 1.00 1.62 26 ILE A CA 17
ATOM 28080 C C . ILE A 1 30 ? -8.543 -2.473 10.738 1.00 2.94 26 ILE A C 17
ATOM 28081 O O . ILE A 1 30 ? -8.044 -1.542 11.368 1.00 4.89 26 ILE A O 17
ATOM 28097 N N . GLY A 1 31 ? -7.887 -3.606 10.513 1.00 2.40 27 GLY A N 17
ATOM 28098 C CA . GLY A 1 31 ? -6.518 -3.905 10.947 1.00 3.59 27 GLY A CA 17
ATOM 28099 C C . GLY A 1 31 ? -5.894 -5.173 10.331 1.00 2.77 27 GLY A C 17
ATOM 28100 O O . GLY A 1 31 ? -5.270 -5.932 11.082 1.00 2.66 27 GLY A O 17
ATOM 28104 N N . PRO A 1 32 ? -6.062 -5.469 9.020 1.00 2.57 28 PRO A N 17
ATOM 28105 C CA . PRO A 1 32 ? -5.390 -6.593 8.363 1.00 2.16 28 PRO A CA 17
ATOM 28106 C C . PRO A 1 32 ? -3.860 -6.436 8.368 1.00 1.80 28 PRO A C 17
ATOM 28107 O O . PRO A 1 32 ? -3.332 -5.320 8.353 1.00 1.73 28 PRO A O 17
ATOM 28118 N N . ASP A 1 33 ? -3.163 -7.571 8.347 1.00 1.78 29 ASP A N 17
ATOM 28119 C CA . ASP A 1 33 ? -1.704 -7.628 8.239 1.00 1.55 29 ASP A CA 17
ATOM 28120 C C . ASP A 1 33 ? -1.202 -7.556 6.783 1.00 1.66 29 ASP A C 17
ATOM 28121 O O . ASP A 1 33 ? -1.873 -7.996 5.846 1.00 2.07 29 ASP A O 17
ATOM 28130 N N . LEU A 1 34 ? -0.006 -6.991 6.595 1.00 1.47 30 LEU A N 17
ATOM 28131 C CA . LEU A 1 34 ? 0.546 -6.575 5.298 1.00 1.60 30 LEU A CA 17
ATOM 28132 C C . LEU A 1 34 ? 1.890 -7.227 4.932 1.00 1.61 30 LEU A C 17
ATOM 28133 O O . LEU A 1 34 ? 2.199 -7.294 3.743 1.00 2.14 30 LEU A O 17
ATOM 28149 N N . LEU A 1 35 ? 2.701 -7.659 5.908 1.00 1.18 31 LEU A N 17
ATOM 28150 C CA . LEU A 1 35 ? 4.149 -7.841 5.712 1.00 1.01 31 LEU A CA 17
ATOM 28151 C C . LEU A 1 35 ? 4.522 -8.808 4.574 1.00 1.04 31 LEU A C 17
ATOM 28152 O O . LEU A 1 35 ? 3.953 -9.895 4.443 1.00 1.72 31 LEU A O 17
ATOM 28168 N N . GLY A 1 36 ? 5.517 -8.417 3.781 1.00 0.93 32 GLY A N 17
ATOM 28169 C CA . GLY A 1 36 ? 5.976 -9.064 2.547 1.00 1.00 32 GLY A CA 17
ATOM 28170 C C . GLY A 1 36 ? 5.232 -8.595 1.287 1.00 0.96 32 GLY A C 17
ATOM 28171 O O . GLY A 1 36 ? 5.315 -9.247 0.242 1.00 1.03 32 GLY A O 17
ATOM 28175 N N . VAL A 1 37 ? 4.496 -7.480 1.360 1.00 1.00 33 VAL A N 17
ATOM 28176 C CA . VAL A 1 37 ? 3.575 -7.022 0.297 1.00 1.10 33 VAL A CA 17
ATOM 28177 C C . VAL A 1 37 ? 4.258 -6.801 -1.059 1.00 0.93 33 VAL A C 17
ATOM 28178 O O . VAL A 1 37 ? 3.685 -7.167 -2.085 1.00 1.06 33 VAL A O 17
ATOM 28191 N N . THR A 1 38 ? 5.505 -6.312 -1.097 1.00 0.91 34 THR A N 17
ATOM 28192 C CA . THR A 1 38 ? 6.260 -6.158 -2.360 1.00 1.15 34 THR A CA 17
ATOM 28193 C C . THR A 1 38 ? 6.447 -7.492 -3.108 1.00 1.38 34 THR A C 17
ATOM 28194 O O . THR A 1 38 ? 6.406 -7.539 -4.342 1.00 1.95 34 THR A O 17
ATOM 28205 N N . ARG A 1 39 ? 6.592 -8.609 -2.379 1.00 1.13 35 ARG A N 17
ATOM 28206 C CA . ARG A 1 39 ? 6.699 -9.960 -2.957 1.00 1.43 35 ARG A CA 17
ATOM 28207 C C . ARG A 1 39 ? 5.329 -10.529 -3.311 1.00 1.65 35 ARG A C 17
ATOM 28208 O O . ARG A 1 39 ? 5.178 -11.132 -4.371 1.00 2.29 35 ARG A O 17
ATOM 28229 N N . GLN A 1 40 ? 4.327 -10.300 -2.459 1.00 1.36 36 GLN A N 17
ATOM 28230 C CA . GLN A 1 40 ? 2.978 -10.854 -2.626 1.00 1.66 36 GLN A CA 17
ATOM 28231 C C . GLN A 1 40 ? 2.104 -10.136 -3.667 1.00 1.76 36 GLN A C 17
ATOM 28232 O O . GLN A 1 40 ? 1.129 -10.739 -4.119 1.00 2.20 36 GLN A O 17
ATOM 28246 N N . ARG A 1 41 ? 2.424 -8.891 -4.066 1.00 1.47 37 ARG A N 17
ATOM 28247 C CA . ARG A 1 41 ? 1.596 -8.075 -4.981 1.00 1.67 37 ARG A CA 17
ATOM 28248 C C . ARG A 1 41 ? 2.325 -7.431 -6.180 1.00 1.83 37 ARG A C 17
ATOM 28249 O O . ARG A 1 41 ? 1.665 -6.785 -6.983 1.00 3.67 37 ARG A O 17
ATOM 28270 N N . ASP A 1 42 ? 3.628 -7.680 -6.350 1.00 1.38 38 ASP A N 17
ATOM 28271 C CA . ASP A 1 42 ? 4.583 -7.013 -7.274 1.00 1.46 38 ASP A CA 17
ATOM 28272 C C . ASP A 1 42 ? 5.052 -5.605 -6.853 1.00 1.44 38 ASP A C 17
ATOM 28273 O O . ASP A 1 42 ? 4.263 -4.735 -6.495 1.00 1.49 38 ASP A O 17
ATOM 28282 N N . ALA A 1 43 ? 6.362 -5.365 -6.976 1.00 1.43 39 ALA A N 17
ATOM 28283 C CA . ALA A 1 43 ? 7.017 -4.119 -6.582 1.00 1.31 39 ALA A CA 17
ATOM 28284 C C . ALA A 1 43 ? 6.638 -2.903 -7.445 1.00 1.08 39 ALA A C 17
ATOM 28285 O O . ALA A 1 43 ? 6.585 -1.786 -6.931 1.00 1.21 39 ALA A O 17
ATOM 28292 N N . ASN A 1 44 ? 6.415 -3.072 -8.750 1.00 1.00 40 ASN A N 17
ATOM 28293 C CA . ASN A 1 44 ? 6.060 -1.966 -9.644 1.00 0.93 40 ASN A CA 17
ATOM 28294 C C . ASN A 1 44 ? 4.558 -1.648 -9.563 1.00 0.78 40 ASN A C 17
ATOM 28295 O O . ASN A 1 44 ? 4.188 -0.470 -9.550 1.00 0.83 40 ASN A O 17
ATOM 28306 N N . TRP A 1 45 ? 3.722 -2.684 -9.424 1.00 0.79 41 TRP A N 17
ATOM 28307 C CA . TRP A 1 45 ? 2.288 -2.556 -9.153 1.00 0.72 41 TRP A CA 17
ATOM 28308 C C . TRP A 1 45 ? 2.023 -1.881 -7.798 1.00 0.65 41 TRP A C 17
ATOM 28309 O O . TRP A 1 45 ? 1.205 -0.971 -7.723 1.00 0.59 41 TRP A O 17
ATOM 28330 N N . LEU A 1 46 ? 2.755 -2.246 -6.735 1.00 0.75 42 LEU A N 17
ATOM 28331 C CA . LEU A 1 46 ? 2.557 -1.720 -5.376 1.00 0.79 42 LEU A CA 17
ATOM 28332 C C . LEU A 1 46 ? 2.653 -0.186 -5.283 1.00 0.71 42 LEU A C 17
ATOM 28333 O O . LEU A 1 46 ? 1.809 0.436 -4.640 1.00 0.71 42 LEU A O 17
ATOM 28349 N N . VAL A 1 47 ? 3.636 0.432 -5.949 1.00 0.73 43 VAL A N 17
ATOM 28350 C CA . VAL A 1 47 ? 3.760 1.904 -6.038 1.00 0.79 43 VAL A CA 17
ATOM 28351 C C . VAL A 1 47 ? 2.583 2.493 -6.821 1.00 0.68 43 VAL A C 17
ATOM 28352 O O . VAL A 1 47 ? 1.922 3.416 -6.349 1.00 0.92 43 VAL A O 17
ATOM 28365 N N . ARG A 1 48 ? 2.278 1.911 -7.987 1.00 0.57 44 ARG A N 17
ATOM 28366 C CA . ARG A 1 48 ? 1.211 2.339 -8.905 1.00 0.77 44 ARG A CA 17
ATOM 28367 C C . ARG A 1 48 ? -0.188 2.266 -8.280 1.00 0.89 44 ARG A C 17
ATOM 28368 O O . ARG A 1 48 ? -1.044 3.097 -8.586 1.00 1.44 44 ARG A O 17
ATOM 28389 N N . TRP A 1 49 ? -0.391 1.290 -7.396 1.00 0.57 45 TRP A N 17
ATOM 28390 C CA . TRP A 1 49 ? -1.542 1.151 -6.512 1.00 0.57 45 TRP A CA 17
ATOM 28391 C C . TRP A 1 49 ? -1.520 2.213 -5.412 1.00 0.73 45 TRP A C 17
ATOM 28392 O O . TRP A 1 49 ? -2.363 3.104 -5.423 1.00 1.04 45 TRP A O 17
ATOM 28413 N N . LEU A 1 50 ? -0.548 2.176 -4.487 1.00 0.64 46 LEU A N 17
ATOM 28414 C CA . LEU A 1 50 ? -0.632 2.947 -3.234 1.00 0.79 46 LEU A CA 17
ATOM 28415 C C . LEU A 1 50 ? -0.512 4.471 -3.428 1.00 0.83 46 LEU A C 17
ATOM 28416 O O . LEU A 1 50 ? -0.970 5.231 -2.569 1.00 1.05 46 LEU A O 17
ATOM 28432 N N . LYS A 1 51 ? 0.037 4.921 -4.565 1.00 0.75 47 LYS A N 17
ATOM 28433 C CA . LYS A 1 51 ? 0.086 6.329 -4.978 1.00 0.84 47 LYS A CA 17
ATOM 28434 C C . LYS A 1 51 ? -1.302 6.881 -5.316 1.00 0.83 47 LYS A C 17
ATOM 28435 O O . LYS A 1 51 ? -1.580 8.038 -4.985 1.00 1.07 47 LYS A O 17
ATOM 28454 N N . VAL A 1 52 ? -2.166 6.079 -5.957 1.00 0.64 48 VAL A N 17
ATOM 28455 C CA . VAL A 1 52 ? -3.436 6.535 -6.559 1.00 0.61 48 VAL A CA 17
ATOM 28456 C C . VAL A 1 52 ? -4.475 5.396 -6.797 1.00 0.61 48 VAL A C 17
ATOM 28457 O O . VAL A 1 52 ? -4.892 5.149 -7.933 1.00 0.76 48 VAL A O 17
ATOM 28470 N N . PRO A 1 53 ? -4.999 4.715 -5.750 1.00 0.62 49 PRO A N 17
ATOM 28471 C CA . PRO A 1 53 ? -6.076 3.717 -5.902 1.00 0.80 49 PRO A CA 17
ATOM 28472 C C . PRO A 1 53 ? -7.329 4.269 -6.615 1.00 1.10 49 PRO A C 17
ATOM 28473 O O . PRO A 1 53 ? -7.980 3.547 -7.369 1.00 1.43 49 PRO A O 17
ATOM 28484 N N . ASP A 1 54 ? -7.607 5.571 -6.458 1.00 1.17 50 ASP A N 17
ATOM 28485 C CA . ASP A 1 54 ? -8.687 6.310 -7.136 1.00 1.63 50 ASP A CA 17
ATOM 28486 C C . ASP A 1 54 ? -8.606 6.274 -8.678 1.00 1.61 50 ASP A C 17
ATOM 28487 O O . ASP A 1 54 ? -9.626 6.422 -9.360 1.00 1.98 50 ASP A O 17
ATOM 28496 N N . GLN A 1 55 ? -7.407 6.078 -9.235 1.00 1.43 51 GLN A N 17
ATOM 28497 C CA . GLN A 1 55 ? -7.144 5.906 -10.667 1.00 1.54 51 GLN A CA 17
ATOM 28498 C C . GLN A 1 55 ? -7.107 4.421 -11.053 1.00 1.23 51 GLN A C 17
ATOM 28499 O O . GLN A 1 55 ? -7.570 4.060 -12.137 1.00 1.34 51 GLN A O 17
ATOM 28513 N N . MET A 1 56 ? -6.602 3.558 -10.164 1.00 0.92 52 MET A N 17
ATOM 28514 C CA . MET A 1 56 ? -6.458 2.125 -10.425 1.00 0.80 52 MET A CA 17
ATOM 28515 C C . MET A 1 56 ? -7.801 1.377 -10.471 1.00 0.72 52 MET A C 17
ATOM 28516 O O . MET A 1 56 ? -8.038 0.640 -11.419 1.00 0.75 52 MET A O 17
ATOM 28530 N N . LEU A 1 57 ? -8.727 1.589 -9.528 1.00 0.70 53 LEU A N 17
ATOM 28531 C CA . LEU A 1 57 ? -10.043 0.933 -9.602 1.00 0.77 53 LEU A CA 17
ATOM 28532 C C . LEU A 1 57 ? -10.961 1.574 -10.671 1.00 0.84 53 LEU A C 17
ATOM 28533 O O . LEU A 1 57 ? -11.896 0.934 -11.156 1.00 0.78 53 LEU A O 17
ATOM 28549 N N . ALA A 1 58 ? -10.659 2.803 -11.118 1.00 1.05 54 ALA A N 17
ATOM 28550 C CA . ALA A 1 58 ? -11.220 3.386 -12.344 1.00 1.34 54 ALA A CA 17
ATOM 28551 C C . ALA A 1 58 ? -10.656 2.721 -13.621 1.00 1.49 54 ALA A C 17
ATOM 28552 O O . ALA A 1 58 ? -11.394 2.476 -14.573 1.00 1.72 54 ALA A O 17
ATOM 28559 N N . GLU A 1 59 ? -9.379 2.310 -13.612 1.00 1.46 55 GLU A N 17
ATOM 28560 C CA . GLU A 1 59 ? -8.762 1.411 -14.605 1.00 1.77 55 GLU A CA 17
ATOM 28561 C C . GLU A 1 59 ? -9.296 -0.034 -14.521 1.00 1.70 55 GLU A C 17
ATOM 28562 O O . GLU A 1 59 ? -8.891 -0.891 -15.310 1.00 2.27 55 GLU A O 17
ATOM 28574 N N . LYS A 1 60 ? -10.196 -0.304 -13.564 1.00 1.24 56 LYS A N 17
ATOM 28575 C CA . LYS A 1 60 ? -10.603 -1.613 -13.035 1.00 1.39 56 LYS A CA 17
ATOM 28576 C C . LYS A 1 60 ? -9.449 -2.336 -12.334 1.00 1.99 56 LYS A C 17
ATOM 28577 O O . LYS A 1 60 ? -9.543 -2.563 -11.135 1.00 3.90 56 LYS A O 17
ATOM 28596 N N . ASP A 1 61 ? -8.391 -2.639 -13.087 1.00 1.31 57 ASP A N 17
ATOM 28597 C CA . ASP A 1 61 ? -7.155 -3.338 -12.712 1.00 1.34 57 ASP A CA 17
ATOM 28598 C C . ASP A 1 61 ? -7.435 -4.663 -11.986 1.00 1.37 57 ASP A C 17
ATOM 28599 O O . ASP A 1 61 ? -7.704 -4.672 -10.787 1.00 1.39 57 ASP A O 17
ATOM 28608 N N . PRO A 1 62 ? -7.429 -5.807 -12.690 1.00 1.43 58 PRO A N 17
ATOM 28609 C CA . PRO A 1 62 ? -8.014 -7.047 -12.176 1.00 1.60 58 PRO A CA 17
ATOM 28610 C C . PRO A 1 62 ? -7.425 -7.515 -10.839 1.00 1.58 58 PRO A C 17
ATOM 28611 O O . PRO A 1 62 ? -8.165 -8.005 -9.986 1.00 2.21 58 PRO A O 17
ATOM 28622 N N . LEU A 1 63 ? -6.130 -7.293 -10.610 1.00 1.20 59 LEU A N 17
ATOM 28623 C CA . LEU A 1 63 ? -5.485 -7.526 -9.311 1.00 1.13 59 LEU A CA 17
ATOM 28624 C C . LEU A 1 63 ? -6.047 -6.638 -8.184 1.00 0.98 59 LEU A C 17
ATOM 28625 O O . LEU A 1 63 ? -6.224 -7.125 -7.066 1.00 1.12 59 LEU A O 17
ATOM 28641 N N . ALA A 1 64 ? -6.393 -5.378 -8.460 1.00 0.80 60 ALA A N 17
ATOM 28642 C CA . ALA A 1 64 ? -7.075 -4.509 -7.499 1.00 0.67 60 ALA A CA 17
ATOM 28643 C C . ALA A 1 64 ? -8.528 -4.946 -7.256 1.00 0.75 60 ALA A C 17
ATOM 28644 O O . ALA A 1 64 ? -8.959 -5.004 -6.104 1.00 0.72 60 ALA A O 17
ATOM 28651 N N . MET A 1 65 ? -9.271 -5.319 -8.310 1.00 0.94 61 MET A N 17
ATOM 28652 C CA . MET A 1 65 ? -10.623 -5.881 -8.169 1.00 1.18 61 MET A CA 17
ATOM 28653 C C . MET A 1 65 ? -10.624 -7.124 -7.263 1.00 1.31 61 MET A C 17
ATOM 28654 O O . MET A 1 65 ? -11.530 -7.307 -6.454 1.00 1.54 61 MET A O 17
ATOM 28668 N N . LEU A 1 66 ? -9.599 -7.971 -7.378 1.00 1.27 62 LEU A N 17
ATOM 28669 C CA . LEU A 1 66 ? -9.357 -9.110 -6.490 1.00 1.45 62 LEU A CA 17
ATOM 28670 C C . LEU A 1 66 ? -8.989 -8.684 -5.067 1.00 1.34 62 LEU A C 17
ATOM 28671 O O . LEU A 1 66 ? -9.508 -9.258 -4.108 1.00 1.56 62 LEU A O 17
ATOM 28687 N N . LEU A 1 67 ? -8.062 -7.732 -4.917 1.00 1.10 63 LEU A N 17
ATOM 28688 C CA . LEU A 1 67 ? -7.503 -7.359 -3.622 1.00 1.13 63 LEU A CA 17
ATOM 28689 C C . LEU A 1 67 ? -8.588 -6.727 -2.756 1.00 0.98 63 LEU A C 17
ATOM 28690 O O . LEU A 1 67 ? -8.771 -7.101 -1.599 1.00 1.08 63 LEU A O 17
ATOM 28706 N N . PHE A 1 68 ? -9.351 -5.808 -3.342 1.00 0.80 64 PHE A N 17
ATOM 28707 C CA . PHE A 1 68 ? -10.296 -5.000 -2.566 1.00 0.75 64 PHE A CA 17
ATOM 28708 C C . PHE A 1 68 ? -11.538 -5.803 -2.164 1.00 0.81 64 PHE A C 17
ATOM 28709 O O . PHE A 1 68 ? -11.914 -5.806 -0.992 1.00 0.96 64 PHE A O 17
ATOM 28726 N N . GLU A 1 69 ? -12.106 -6.604 -3.072 1.00 0.80 65 GLU A N 17
ATOM 28727 C CA . GLU A 1 69 ? -13.247 -7.471 -2.745 1.00 0.92 65 GLU A CA 17
ATOM 28728 C C . GLU A 1 69 ? -12.907 -8.586 -1.733 1.00 1.00 65 GLU A C 17
ATOM 28729 O O . GLU A 1 69 ? -13.824 -9.165 -1.142 1.00 1.16 65 GLU A O 17
ATOM 28741 N N . GLN A 1 70 ? -11.620 -8.872 -1.481 1.00 1.07 66 GLN A N 17
ATOM 28742 C CA . GLN A 1 70 ? -11.181 -9.903 -0.531 1.00 1.19 66 GLN A CA 17
ATOM 28743 C C . GLN A 1 70 ? -10.475 -9.381 0.736 1.00 1.34 66 GLN A C 17
ATOM 28744 O O . GLN A 1 70 ? -10.146 -10.187 1.604 1.00 1.77 66 GLN A O 17
ATOM 28758 N N . TYR A 1 71 ? -10.286 -8.067 0.894 1.00 1.18 67 TYR A N 17
ATOM 28759 C CA . TYR A 1 71 ? -9.813 -7.423 2.136 1.00 1.44 67 TYR A CA 17
ATOM 28760 C C . TYR A 1 71 ? -10.903 -6.503 2.733 1.00 1.67 67 TYR A C 17
ATOM 28761 O O . TYR A 1 71 ? -10.684 -5.321 2.996 1.00 2.06 67 TYR A O 17
ATOM 28779 N N . ASN A 1 72 ? -12.114 -7.050 2.912 1.00 1.69 68 ASN A N 17
ATOM 28780 C CA . ASN A 1 72 ? -13.310 -6.386 3.458 1.00 1.93 68 ASN A CA 17
ATOM 28781 C C . ASN A 1 72 ? -13.765 -5.094 2.725 1.00 1.87 68 ASN A C 17
ATOM 28782 O O . ASN A 1 72 ? -14.475 -4.266 3.299 1.00 1.91 68 ASN A O 17
ATOM 28793 N N . ARG A 1 73 ? -13.422 -4.965 1.433 1.00 1.77 69 ARG A N 17
ATOM 28794 C CA . ARG A 1 73 ? -14.136 -4.144 0.431 1.00 1.42 69 ARG A CA 17
ATOM 28795 C C . ARG A 1 73 ? -14.442 -2.680 0.821 1.00 1.07 69 ARG A C 17
ATOM 28796 O O . ARG A 1 73 ? -15.596 -2.255 0.749 1.00 1.60 69 ARG A O 17
ATOM 28817 N N . LEU A 1 74 ? -13.435 -1.879 1.197 1.00 1.16 70 LEU A N 17
ATOM 28818 C CA . LEU A 1 74 ? -13.625 -0.443 1.520 1.00 1.20 70 LEU A CA 17
ATOM 28819 C C . LEU A 1 74 ? -13.318 0.525 0.363 1.00 1.39 70 LEU A C 17
ATOM 28820 O O . LEU A 1 74 ? -13.897 1.613 0.331 1.00 2.56 70 LEU A O 17
ATOM 28836 N N . ALA A 1 75 ? -12.424 0.154 -0.560 1.00 0.99 71 ALA A N 17
ATOM 28837 C CA . ALA A 1 75 ? -11.914 1.004 -1.645 1.00 1.14 71 ALA A CA 17
ATOM 28838 C C . ALA A 1 75 ? -11.362 2.352 -1.132 1.00 1.64 71 ALA A C 17
ATOM 28839 O O . ALA A 1 75 ? -11.998 3.401 -1.275 1.00 3.00 71 ALA A O 17
ATOM 28846 N N . MET A 1 76 ? -10.191 2.313 -0.488 1.00 0.83 72 MET A N 17
ATOM 28847 C CA . MET A 1 76 ? -9.549 3.460 0.170 1.00 1.10 72 MET A CA 17
ATOM 28848 C C . MET A 1 76 ? -9.241 4.660 -0.767 1.00 0.98 72 MET A C 17
ATOM 28849 O O . MET A 1 76 ? -8.961 4.466 -1.957 1.00 0.76 72 MET A O 17
ATOM 28863 N N . PRO A 1 77 ? -9.231 5.907 -0.251 1.00 1.19 73 PRO A N 17
ATOM 28864 C CA . PRO A 1 77 ? -8.736 7.083 -0.973 1.00 1.09 73 PRO A CA 17
ATOM 28865 C C . PRO A 1 77 ? -7.199 7.088 -1.063 1.00 0.89 73 PRO A C 17
ATOM 28866 O O . PRO A 1 77 ? -6.516 6.421 -0.284 1.00 0.93 73 PRO A O 17
ATOM 28877 N N . ASN A 1 78 ? -6.624 7.864 -1.991 1.00 0.93 74 ASN A N 17
ATOM 28878 C CA . ASN A 1 78 ? -5.166 7.922 -2.167 1.00 1.19 74 ASN A CA 17
ATOM 28879 C C . ASN A 1 78 ? -4.400 8.754 -1.119 1.00 1.54 74 ASN A C 17
ATOM 28880 O O . ASN A 1 78 ? -3.199 8.534 -0.940 1.00 3.46 74 ASN A O 17
ATOM 28891 N N . MET A 1 79 ? -5.074 9.684 -0.435 1.00 1.21 75 MET A N 17
ATOM 28892 C CA . MET A 1 79 ? -4.566 10.535 0.655 1.00 1.22 75 MET A CA 17
ATOM 28893 C C . MET A 1 79 ? -3.403 11.487 0.298 1.00 1.14 75 MET A C 17
ATOM 28894 O O . MET A 1 79 ? -2.842 12.122 1.197 1.00 1.73 75 MET A O 17
ATOM 28908 N N . ARG A 1 80 ? -3.083 11.640 -0.996 1.00 1.46 76 ARG A N 17
ATOM 28909 C CA . ARG A 1 80 ? -2.162 12.636 -1.579 1.00 1.58 76 ARG A CA 17
ATOM 28910 C C . ARG A 1 80 ? -0.785 12.693 -0.894 1.00 1.01 76 ARG A C 17
ATOM 28911 O O . ARG A 1 80 ? -0.417 13.720 -0.321 1.00 1.31 76 ARG A O 17
ATOM 28932 N N . LEU A 1 81 ? -0.031 11.593 -0.939 1.00 0.86 77 LEU A N 17
ATOM 28933 C CA . LEU A 1 81 ? 1.328 11.490 -0.388 1.00 1.08 77 LEU A CA 17
ATOM 28934 C C . LEU A 1 81 ? 2.357 12.302 -1.197 1.00 1.46 77 LEU A C 17
ATOM 28935 O O . LEU A 1 81 ? 2.417 12.198 -2.427 1.00 1.69 77 LEU A O 17
ATOM 28951 N N . GLY A 1 82 ? 3.230 13.031 -0.495 1.00 1.77 78 GLY A N 17
ATOM 28952 C CA . GLY A 1 82 ? 4.400 13.681 -1.096 1.00 2.23 78 GLY A CA 17
ATOM 28953 C C . GLY A 1 82 ? 5.406 12.662 -1.646 1.00 2.00 78 GLY A C 17
ATOM 28954 O O . GLY A 1 82 ? 5.571 11.570 -1.100 1.00 1.70 78 GLY A O 17
ATOM 28958 N N . ASP A 1 83 ? 6.103 13.002 -2.728 1.00 2.17 79 ASP A N 17
ATOM 28959 C CA . ASP A 1 83 ? 6.920 12.038 -3.481 1.00 1.99 79 ASP A CA 17
ATOM 28960 C C . ASP A 1 83 ? 8.133 11.494 -2.699 1.00 1.72 79 ASP A C 17
ATOM 28961 O O . ASP A 1 83 ? 8.585 10.378 -2.967 1.00 1.63 79 ASP A O 17
ATOM 28970 N N . ALA A 1 84 ? 8.644 12.235 -1.709 1.00 1.85 80 ALA A N 17
ATOM 28971 C CA . ALA A 1 84 ? 9.687 11.753 -0.798 1.00 1.68 80 ALA A CA 17
ATOM 28972 C C . ALA A 1 84 ? 9.107 10.908 0.352 1.00 1.40 80 ALA A C 17
ATOM 28973 O O . ALA A 1 84 ? 9.793 10.024 0.871 1.00 1.30 80 ALA A O 17
ATOM 28980 N N . GLU A 1 85 ? 7.842 11.128 0.723 1.00 1.39 81 GLU A N 17
ATOM 28981 C CA . GLU A 1 85 ? 7.116 10.263 1.663 1.00 1.15 81 GLU A CA 17
ATOM 28982 C C . GLU A 1 85 ? 6.796 8.906 1.028 1.00 0.88 81 GLU A C 17
ATOM 28983 O O . GLU A 1 85 ? 7.009 7.881 1.671 1.00 0.73 81 GLU A O 17
ATOM 28995 N N . VAL A 1 86 ? 6.385 8.876 -0.252 1.00 0.94 82 VAL A N 17
ATOM 28996 C CA . VAL A 1 86 ? 6.264 7.619 -1.016 1.00 0.94 82 VAL A CA 17
ATOM 28997 C C . VAL A 1 86 ? 7.625 6.917 -1.072 1.00 1.04 82 VAL A C 17
ATOM 28998 O O . VAL A 1 86 ? 7.681 5.750 -0.716 1.00 0.99 82 VAL A O 17
ATOM 29011 N N . SER A 1 87 ? 8.734 7.594 -1.414 1.00 1.20 83 SER A N 17
ATOM 29012 C CA . SER A 1 87 ? 10.063 6.945 -1.478 1.00 1.27 83 SER A CA 17
ATOM 29013 C C . SER A 1 87 ? 10.514 6.328 -0.146 1.00 1.03 83 SER A C 17
ATOM 29014 O O . SER A 1 87 ? 11.032 5.208 -0.126 1.00 0.95 83 SER A O 17
ATOM 29022 N N . ALA A 1 88 ? 10.292 7.014 0.978 1.00 1.00 84 ALA A N 17
ATOM 29023 C CA . ALA A 1 88 ? 10.597 6.468 2.301 1.00 0.86 84 ALA A CA 17
ATOM 29024 C C . ALA A 1 88 ? 9.669 5.291 2.660 1.00 0.65 84 ALA A C 17
ATOM 29025 O O . ALA A 1 88 ? 10.130 4.275 3.177 1.00 0.55 84 ALA A O 17
ATOM 29032 N N . LEU A 1 89 ? 8.377 5.363 2.318 1.00 0.66 85 LEU A N 17
ATOM 29033 C CA . LEU A 1 89 ? 7.414 4.276 2.531 1.00 0.61 85 LEU A CA 17
ATOM 29034 C C . LEU A 1 89 ? 7.682 3.057 1.620 1.00 0.70 85 LEU A C 17
ATOM 29035 O O . LEU A 1 89 ? 7.493 1.925 2.047 1.00 0.78 85 LEU A O 17
ATOM 29051 N N . ILE A 1 90 ? 8.209 3.271 0.412 1.00 0.81 86 ILE A N 17
ATOM 29052 C CA . ILE A 1 90 ? 8.697 2.257 -0.547 1.00 1.04 86 ILE A CA 17
ATOM 29053 C C . ILE A 1 90 ? 9.992 1.616 -0.054 1.00 1.06 86 ILE A C 17
ATOM 29054 O O . ILE A 1 90 ? 10.210 0.414 -0.236 1.00 1.36 86 ILE A O 17
ATOM 29070 N N . SER A 1 91 ? 10.833 2.403 0.614 1.00 0.87 87 SER A N 17
ATOM 29071 C CA . SER A 1 91 ? 12.005 1.896 1.317 1.00 0.83 87 SER A CA 17
ATOM 29072 C C . SER A 1 91 ? 11.581 0.999 2.478 1.00 0.80 87 SER A C 17
ATOM 29073 O O . SER A 1 91 ? 12.079 -0.119 2.587 1.00 1.13 87 SER A O 17
ATOM 29081 N N . TYR A 1 92 ? 10.560 1.394 3.253 1.00 0.69 88 TYR A N 17
ATOM 29082 C CA . TYR A 1 92 ? 10.038 0.535 4.325 1.00 0.89 88 TYR A CA 17
ATOM 29083 C C . TYR A 1 92 ? 9.378 -0.745 3.789 1.00 1.18 88 TYR A C 17
ATOM 29084 O O . TYR A 1 92 ? 9.693 -1.823 4.278 1.00 1.48 88 TYR A O 17
ATOM 29102 N N . LEU A 1 93 ? 8.53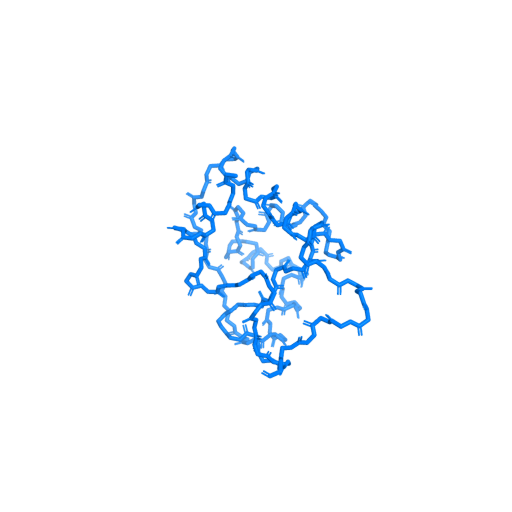8 -0.659 2.748 1.00 1.24 89 LEU A N 17
ATOM 29103 C CA . LEU A 1 93 ? 7.800 -1.794 2.164 1.00 1.62 89 LEU A CA 17
ATOM 29104 C C . LEU A 1 93 ? 8.659 -2.816 1.381 1.00 1.98 89 LEU A C 17
ATOM 29105 O O . LEU A 1 93 ? 8.134 -3.821 0.908 1.00 2.97 89 LEU A O 17
ATOM 29121 N N . GLU A 1 94 ? 9.972 -2.591 1.261 1.00 1.28 90 GLU A N 17
ATOM 29122 C CA . GLU A 1 94 ? 10.970 -3.598 0.870 1.00 1.33 90 GLU A CA 17
ATOM 29123 C C . GLU A 1 94 ? 11.934 -3.991 2.019 1.00 1.33 90 GLU A C 17
ATOM 29124 O O . GLU A 1 94 ? 12.449 -5.114 2.044 1.00 1.48 90 GLU A O 17
ATOM 29136 N N . GLU A 1 95 ? 12.194 -3.102 2.984 1.00 1.24 91 GLU A N 17
ATOM 29137 C CA . GLU A 1 95 ? 13.024 -3.374 4.175 1.00 1.29 91 GLU A CA 17
ATOM 29138 C C . GLU A 1 95 ? 12.292 -4.256 5.209 1.00 1.52 91 GLU A C 17
ATOM 29139 O O . GLU A 1 95 ? 12.914 -5.111 5.839 1.00 1.62 91 GLU A O 17
ATOM 29151 N N . GLU A 1 96 ? 10.961 -4.164 5.305 1.00 1.72 92 GLU A N 17
ATOM 29152 C CA . GLU A 1 96 ? 10.118 -5.100 6.073 1.00 2.13 92 GLU A CA 17
ATOM 29153 C C . GLU A 1 96 ? 10.266 -6.557 5.599 1.00 2.15 92 GLU A C 17
ATOM 29154 O O . GLU A 1 96 ? 10.299 -7.480 6.417 1.00 2.30 92 GLU A O 17
ATOM 29166 N N . THR A 1 97 ? 10.458 -6.757 4.292 1.00 2.09 93 THR A N 17
ATOM 29167 C CA . THR A 1 97 ? 10.645 -8.077 3.678 1.00 2.24 93 THR A CA 17
ATOM 29168 C C . THR A 1 97 ? 12.051 -8.609 3.968 1.00 2.13 93 THR A C 17
ATOM 29169 O O . THR A 1 97 ? 12.229 -9.790 4.270 1.00 2.31 93 THR A O 17
ATOM 29180 N N . ALA A 1 98 ? 13.061 -7.733 3.951 1.00 1.88 94 ALA A N 17
ATOM 29181 C CA . ALA A 1 98 ? 14.422 -8.073 4.368 1.00 1.79 94 ALA A CA 17
ATOM 29182 C C . ALA A 1 98 ? 14.498 -8.475 5.857 1.00 1.86 94 ALA A C 17
ATOM 29183 O O . ALA A 1 98 ? 15.324 -9.311 6.225 1.00 1.99 94 ALA A O 17
ATOM 29190 N N . ARG A 1 99 ? 13.615 -7.929 6.708 1.00 1.95 95 ARG A N 17
ATOM 29191 C CA . ARG A 1 99 ? 13.477 -8.304 8.127 1.00 2.28 95 ARG A CA 17
ATOM 29192 C C . ARG A 1 99 ? 12.712 -9.619 8.331 1.00 2.81 95 ARG A C 17
ATOM 29193 O O . ARG A 1 99 ? 13.230 -10.518 8.994 1.00 3.37 95 ARG A O 17
ATOM 29214 N N . LEU A 1 100 ? 11.491 -9.737 7.794 1.00 2.82 96 LEU A N 17
ATOM 29215 C CA . LEU A 1 100 ? 10.555 -10.878 7.954 1.00 3.37 96 LEU A CA 17
ATOM 29216 C C . LEU A 1 100 ? 10.247 -11.284 9.425 1.00 3.11 96 LEU A C 17
ATOM 29217 O O . LEU A 1 100 ? 9.760 -12.387 9.695 1.00 3.65 96 LEU A O 17
ATOM 29233 N N . GLN A 1 101 ? 10.532 -10.387 10.372 1.00 3.26 97 GLN A N 17
ATOM 29234 C CA . GLN A 1 101 ? 10.551 -10.557 11.837 1.00 4.11 97 GLN A CA 17
ATOM 29235 C C . GLN A 1 101 ? 10.081 -9.252 12.530 1.00 5.10 97 GLN A C 17
ATOM 29236 O O . GLN A 1 101 ? 9.721 -8.288 11.854 1.00 6.57 97 GLN A O 17
ATOM 29250 N N . THR A 1 102 ? 10.181 -9.176 13.862 1.00 4.98 98 THR A N 17
ATOM 29251 C CA . THR A 1 102 ? 10.154 -7.920 14.651 1.00 6.05 98 THR A CA 17
ATOM 29252 C C . THR A 1 102 ? 8.848 -7.106 14.566 1.00 6.90 98 THR A C 17
ATOM 29253 O O . THR A 1 102 ? 8.840 -5.972 14.070 1.00 7.33 98 THR A O 17
ATOM 29264 N N . PRO A 1 103 ? 7.746 -7.625 15.139 1.00 7.60 99 PRO A N 17
ATOM 29265 C CA . PRO A 1 103 ? 6.741 -6.796 15.801 1.00 8.81 99 PRO A CA 17
ATOM 29266 C C . PRO A 1 103 ? 7.339 -6.197 17.085 1.00 9.50 99 PRO A C 17
ATOM 29267 O O . PRO A 1 103 ? 7.941 -6.926 17.885 1.00 9.91 99 PRO A O 17
ATOM 29278 N N . VAL A 1 104 ? 7.201 -4.890 17.307 1.00 10.00 100 VAL A N 17
ATOM 29279 C CA . VAL A 1 104 ? 7.714 -4.229 18.523 1.00 10.87 100 VAL A CA 17
ATOM 29280 C C . VAL A 1 104 ? 6.940 -2.937 18.828 1.00 11.92 100 VAL A C 17
ATOM 29281 O O . VAL A 1 104 ? 6.606 -2.182 17.915 1.00 12.42 100 VAL A O 17
ATOM 29294 N N . THR A 1 105 ? 6.621 -2.677 20.100 1.00 12.54 101 THR A N 17
ATOM 29295 C CA . THR A 1 105 ? 5.718 -1.582 20.518 1.00 13.63 101 THR A CA 17
ATOM 29296 C C . THR A 1 105 ? 6.248 -0.787 21.717 1.00 14.25 101 THR A C 17
ATOM 29297 O O . THR A 1 105 ? 7.044 -1.290 22.515 1.00 14.58 101 THR A O 17
ATOM 29308 N N . ASN A 1 106 ? 5.807 0.472 21.828 1.00 14.66 102 ASN A N 17
ATOM 29309 C CA . ASN A 1 106 ? 6.156 1.488 22.828 1.00 15.44 102 ASN A CA 17
ATOM 29310 C C . ASN A 1 106 ? 7.672 1.717 23.013 1.00 15.45 102 ASN A C 17
ATOM 29311 O O . ASN A 1 106 ? 8.208 2.706 22.511 1.00 15.76 102 ASN A O 17
ATOM 29322 N N . ARG A 1 107 ? 8.352 0.810 23.726 1.00 15.48 103 ARG A N 17
ATOM 29323 C CA . ARG A 1 107 ? 9.750 0.907 24.196 1.00 16.10 103 ARG A CA 17
ATOM 29324 C C . ARG A 1 107 ? 10.569 -0.374 23.989 1.00 15.66 103 ARG A C 17
ATOM 29325 O O . ARG A 1 107 ? 11.717 -0.440 24.425 1.00 16.17 103 ARG A O 17
ATOM 29346 N N . GLY A 1 108 ? 10.013 -1.398 23.340 1.00 15.11 104 GLY A N 17
ATOM 29347 C CA . GLY A 1 108 ? 10.621 -2.733 23.266 1.00 15.27 104 GLY A CA 17
ATOM 29348 C C . GLY A 1 108 ? 11.833 -2.891 22.331 1.00 15.57 104 GLY A C 17
ATOM 29349 O O . GLY A 1 108 ? 12.297 -4.019 22.163 1.00 16.02 104 GLY A O 17
ATOM 29353 N N . ILE A 1 109 ? 12.317 -1.820 21.688 1.00 15.65 105 ILE A N 17
ATOM 29354 C CA . ILE A 1 109 ? 13.277 -1.858 20.563 1.00 16.27 105 ILE A CA 17
ATOM 29355 C C . ILE A 1 109 ? 14.788 -1.664 20.862 1.00 17.54 105 ILE A C 17
ATOM 29356 O O . ILE A 1 109 ? 15.578 -2.240 20.112 1.00 18.00 105 ILE A O 17
ATOM 29372 N N . PRO A 1 110 ? 15.259 -0.914 21.882 1.00 18.35 106 PRO A N 17
ATOM 29373 C CA . PRO A 1 110 ? 16.679 -0.579 22.039 1.00 19.68 106 PRO A CA 17
ATOM 29374 C C . PRO A 1 110 ? 17.514 -1.752 22.559 1.00 20.56 106 PRO A C 17
ATOM 29375 O O . PRO A 1 110 ? 17.086 -2.444 23.512 1.00 20.70 106 PRO A O 17
ATOM 29462 N N . SER A 1 5 ? 13.342 4.556 7.077 1.00 2.45 1 SER A N 18
ATOM 29463 C CA . SER A 1 5 ? 12.747 3.308 6.578 1.00 3.64 1 SER A CA 18
ATOM 29464 C C . SER A 1 5 ? 11.214 3.369 6.542 1.00 3.00 1 SER A C 18
ATOM 29465 O O . SER A 1 5 ? 10.560 2.365 6.786 1.00 4.19 1 SER A O 18
ATOM 29473 N N . GLY A 1 6 ? 10.624 4.549 6.307 1.00 1.57 2 GLY A N 18
ATOM 29474 C CA . GLY A 1 6 ? 9.168 4.765 6.233 1.00 0.86 2 GLY A CA 18
ATOM 29475 C C . GLY A 1 6 ? 8.389 4.612 7.548 1.00 0.71 2 GLY A C 18
ATOM 29476 O O . GLY A 1 6 ? 7.170 4.788 7.556 1.00 0.72 2 GLY A O 18
ATOM 29480 N N . GLU A 1 7 ? 9.067 4.284 8.649 1.00 0.72 3 GLU A N 18
ATOM 29481 C CA . GLU A 1 7 ? 8.465 3.898 9.928 1.00 0.75 3 GLU A CA 18
ATOM 29482 C C . GLU A 1 7 ? 7.607 5.002 10.571 1.00 0.75 3 GLU A C 18
ATOM 29483 O O . GLU A 1 7 ? 6.434 4.773 10.863 1.00 0.74 3 GLU A O 18
ATOM 29495 N N . GLN A 1 8 ? 8.143 6.217 10.734 1.00 0.82 4 GLN A N 18
ATOM 29496 C CA . GLN A 1 8 ? 7.436 7.359 11.330 1.00 0.92 4 GLN A CA 18
ATOM 29497 C C . GLN A 1 8 ? 6.311 7.877 10.415 1.00 0.87 4 GLN A C 18
ATOM 29498 O O . GLN A 1 8 ? 5.259 8.309 10.901 1.00 0.98 4 GLN A O 18
ATOM 29512 N N . ILE A 1 9 ? 6.481 7.787 9.091 1.00 0.78 5 ILE A N 18
ATOM 29513 C CA . ILE A 1 9 ? 5.444 8.170 8.121 1.00 0.75 5 ILE A CA 18
ATOM 29514 C C . ILE A 1 9 ? 4.295 7.153 8.158 1.00 0.65 5 ILE A C 18
ATOM 29515 O O . ILE A 1 9 ? 3.136 7.556 8.232 1.00 0.70 5 ILE A O 18
ATOM 29531 N N . PHE A 1 10 ? 4.572 5.845 8.208 1.00 0.57 6 PHE A N 18
ATOM 29532 C CA . PHE A 1 10 ? 3.516 4.835 8.357 1.00 0.54 6 PHE A CA 18
ATOM 29533 C C . PHE A 1 10 ? 2.810 4.958 9.719 1.00 0.58 6 PHE A C 18
ATOM 29534 O O . PHE A 1 10 ? 1.576 4.956 9.777 1.00 0.65 6 PHE A O 18
ATOM 29551 N N . ARG A 1 11 ? 3.582 5.141 10.804 1.00 0.66 7 ARG A N 18
ATOM 29552 C CA . ARG A 1 11 ? 3.110 5.368 12.186 1.00 0.82 7 ARG A CA 18
ATOM 29553 C C . ARG A 1 11 ? 2.117 6.526 12.291 1.00 0.93 7 ARG A C 18
ATOM 29554 O O . ARG A 1 11 ? 1.188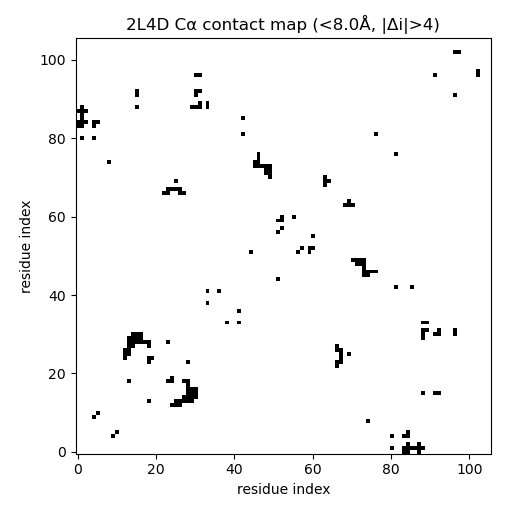 6.437 13.089 1.00 1.13 7 ARG A O 18
ATOM 29575 N N . THR A 1 12 ? 2.302 7.584 11.499 1.00 0.89 8 THR A N 18
ATOM 29576 C CA . THR A 1 12 ? 1.448 8.782 11.515 1.00 1.05 8 THR A CA 18
ATOM 29577 C C . THR A 1 12 ? 0.327 8.780 10.475 1.00 1.10 8 THR A C 18
ATOM 29578 O O . THR A 1 12 ? -0.791 9.184 10.803 1.00 1.44 8 THR A O 18
ATOM 29589 N N . ARG A 1 13 ? 0.590 8.350 9.234 1.00 0.88 9 ARG A N 18
ATOM 29590 C CA . ARG A 1 13 ? -0.337 8.524 8.098 1.00 0.97 9 ARG A CA 18
ATOM 29591 C C . ARG A 1 13 ? -1.222 7.311 7.792 1.00 0.89 9 ARG A C 18
ATOM 29592 O O . ARG A 1 13 ? -2.291 7.499 7.214 1.00 1.14 9 ARG A O 18
ATOM 29613 N N . CYS A 1 14 ? -0.775 6.095 8.119 1.00 0.74 10 CYS A N 18
ATOM 29614 C CA . CYS A 1 14 ? -1.298 4.862 7.505 1.00 0.75 10 CYS A CA 18
ATOM 29615 C C . CYS A 1 14 ? -1.486 3.672 8.465 1.00 0.72 10 CYS A C 18
ATOM 29616 O O . CYS A 1 14 ? -1.683 2.545 8.009 1.00 0.91 10 CYS A O 18
ATOM 29623 N N . SER A 1 15 ? -1.437 3.889 9.783 1.00 0.81 11 SER A N 18
ATOM 29624 C CA . SER A 1 15 ? -1.531 2.825 10.802 1.00 0.93 11 SER A CA 18
ATOM 29625 C C . SER A 1 15 ? -2.964 2.496 11.259 1.00 1.09 11 SER A C 18
ATOM 29626 O O . SER A 1 15 ? -3.171 1.513 11.973 1.00 1.93 11 SER A O 18
ATOM 29634 N N . SER A 1 16 ? -3.971 3.276 10.848 1.00 1.30 12 SER A N 18
ATOM 29635 C CA . SER A 1 16 ? -5.361 3.161 11.329 1.00 1.40 12 SER A CA 18
ATOM 29636 C C . SER A 1 16 ? -6.096 1.868 10.923 1.00 1.12 12 SER A C 18
ATOM 29637 O O . SER A 1 16 ? -6.909 1.361 11.704 1.00 1.33 12 SER A O 18
ATOM 29645 N N . CYS A 1 17 ? -5.811 1.313 9.738 1.00 0.99 13 CYS A N 18
ATOM 29646 C CA . CYS A 1 17 ? -6.505 0.147 9.157 1.00 0.92 13 CYS A CA 18
ATOM 29647 C C . CYS A 1 17 ? -5.615 -1.101 8.989 1.00 0.93 13 CYS A C 18
ATOM 29648 O O . CYS A 1 17 ? -6.123 -2.195 8.733 1.00 1.21 13 CYS A O 18
ATOM 29655 N N . HIS A 1 18 ? -4.295 -0.947 9.107 1.00 0.85 14 HIS A N 18
ATOM 29656 C CA . HIS A 1 18 ? -3.282 -1.991 8.906 1.00 0.81 14 HIS A CA 18
ATOM 29657 C C . HIS A 1 18 ? -1.969 -1.659 9.627 1.00 0.87 14 HIS A C 18
ATOM 29658 O O . HIS A 1 18 ? -1.737 -0.524 10.047 1.00 1.44 14 HIS A O 18
ATOM 29672 N N . THR A 1 19 ? -1.089 -2.656 9.691 1.00 0.76 15 THR A N 18
ATOM 29673 C CA . THR A 1 19 ? 0.251 -2.548 10.279 1.00 1.13 15 THR A CA 18
ATOM 29674 C C . THR A 1 19 ? 1.252 -3.476 9.593 1.00 0.77 15 THR A C 18
ATOM 29675 O O . THR A 1 19 ? 0.876 -4.359 8.823 1.00 0.73 15 THR A O 18
ATOM 29686 N N . VAL A 1 20 ? 2.546 -3.239 9.824 1.00 0.94 16 VAL A N 18
ATOM 29687 C CA . VAL A 1 20 ? 3.642 -3.845 9.049 1.00 0.96 16 VAL A CA 18
ATOM 29688 C C . VAL A 1 20 ? 4.585 -4.561 10.006 1.00 1.37 16 VAL A C 18
ATOM 29689 O O . VAL A 1 20 ? 5.448 -3.959 10.645 1.00 1.79 16 VAL A O 18
ATOM 29702 N N . GLY A 1 21 ? 4.353 -5.858 10.171 1.00 1.45 17 GLY A N 18
ATOM 29703 C CA . GLY A 1 21 ? 5.047 -6.724 11.128 1.00 1.91 17 GLY A CA 18
ATOM 29704 C C . GLY A 1 21 ? 4.638 -6.535 12.595 1.00 2.25 17 GLY A C 18
ATOM 29705 O O . GLY A 1 21 ? 4.946 -7.389 13.424 1.00 2.36 17 GLY A O 18
ATOM 29709 N N . ASN A 1 22 ? 3.901 -5.467 12.928 1.00 2.62 18 ASN A N 18
ATOM 29710 C CA . ASN A 1 22 ? 3.513 -5.115 14.301 1.00 3.12 18 ASN A CA 18
ATOM 29711 C C . ASN A 1 22 ? 2.290 -5.900 14.832 1.00 2.94 18 ASN A C 18
ATOM 29712 O O . ASN A 1 22 ? 1.744 -5.567 15.885 1.00 3.65 18 ASN A O 18
ATOM 29723 N N . THR A 1 23 ? 1.812 -6.869 14.053 1.00 2.72 19 THR A N 18
ATOM 29724 C CA . THR A 1 23 ? 0.430 -7.365 14.078 1.00 3.01 19 THR A CA 18
ATOM 29725 C C . THR A 1 23 ? 0.152 -8.301 15.251 1.00 3.47 19 THR A C 18
ATOM 29726 O O . THR A 1 23 ? 0.972 -9.164 15.578 1.00 4.32 19 THR A O 18
ATOM 29737 N N . GLU A 1 24 ? -1.015 -8.151 15.873 1.00 3.68 20 GLU A N 18
ATOM 29738 C CA . GLU A 1 24 ? -1.481 -8.988 16.991 1.00 4.65 20 GLU A CA 18
ATOM 29739 C C . GLU A 1 24 ? -1.988 -10.383 16.536 1.00 5.19 20 GLU A C 18
ATOM 29740 O O . GLU A 1 24 ? -2.119 -10.637 15.332 1.00 5.23 20 GLU A O 18
ATOM 29752 N N . PRO A 1 25 ? -2.286 -11.317 17.463 1.00 6.11 21 PRO A N 18
ATOM 29753 C CA . PRO A 1 25 ? -2.982 -12.566 17.144 1.00 7.05 21 PRO A CA 18
ATOM 29754 C C . PRO A 1 25 ? -4.352 -12.316 16.494 1.00 7.26 21 PRO A C 18
ATOM 29755 O O . PRO A 1 25 ? -5.187 -11.582 17.033 1.00 6.99 21 PRO A O 18
ATOM 29766 N N . GLY A 1 26 ? -4.596 -12.936 15.338 1.00 8.08 22 GLY A N 18
ATOM 29767 C CA . GLY A 1 26 ? -5.668 -12.574 14.413 1.00 8.54 22 GLY A CA 18
ATOM 29768 C C . GLY A 1 26 ? -5.236 -11.427 13.493 1.00 8.01 22 GLY A C 18
ATOM 29769 O O . GLY A 1 26 ? -5.580 -10.267 13.733 1.00 7.36 22 GLY A O 18
ATOM 29773 N N . GLN A 1 27 ? -4.471 -11.751 12.443 1.00 8.77 23 GLN A N 18
ATOM 29774 C CA . GLN A 1 27 ? -3.860 -10.753 11.551 1.00 8.81 23 GLN A CA 18
ATOM 29775 C C . GLN A 1 27 ? -4.856 -9.822 10.819 1.00 7.58 23 GLN A C 18
ATOM 29776 O O . GLN A 1 27 ? -4.639 -8.611 10.882 1.00 7.13 23 GLN A O 18
ATOM 29790 N N . PRO A 1 28 ? -5.926 -10.299 10.141 1.00 7.38 24 PRO A N 18
ATOM 29791 C CA . PRO A 1 28 ? -6.825 -9.421 9.387 1.00 6.64 24 PRO A CA 18
ATOM 29792 C C . PRO A 1 28 ? -7.806 -8.668 10.300 1.00 5.54 24 PRO A C 18
ATOM 29793 O O . PRO A 1 28 ? -8.776 -9.248 10.795 1.00 5.79 24 PRO A O 18
ATOM 29804 N N . GLY A 1 29 ? -7.574 -7.372 10.522 1.00 4.93 25 GLY A N 18
ATOM 29805 C CA . GLY A 1 29 ? -8.504 -6.471 11.224 1.00 4.30 25 GLY A CA 18
ATOM 29806 C C . GLY A 1 29 ? -9.489 -5.836 10.239 1.00 3.30 25 GLY A C 18
ATOM 29807 O O . GLY A 1 29 ? -10.583 -6.360 10.021 1.00 3.51 25 GLY A O 18
ATOM 29811 N N . ILE A 1 30 ? -9.059 -4.754 9.587 1.00 2.56 26 ILE A N 18
ATOM 29812 C CA . ILE A 1 30 ? -9.612 -4.278 8.301 1.00 2.14 26 ILE A CA 18
ATOM 29813 C C . ILE A 1 30 ? -8.786 -4.858 7.142 1.00 2.67 26 ILE A C 18
ATOM 29814 O O . ILE A 1 30 ? -9.346 -5.351 6.159 1.00 3.73 26 ILE A O 18
ATOM 29830 N N . GLY A 1 31 ? -7.458 -4.850 7.286 1.00 2.31 27 GLY A N 18
ATOM 29831 C CA . GLY A 1 31 ? -6.498 -5.529 6.412 1.00 3.06 27 GLY A CA 18
ATOM 29832 C C . GLY A 1 31 ? -5.541 -6.461 7.180 1.00 2.15 27 GLY A C 18
ATOM 29833 O O . GLY A 1 31 ? -5.475 -6.360 8.412 1.00 1.73 27 GLY A O 18
ATOM 29837 N N . PRO A 1 32 ? -4.819 -7.372 6.497 1.00 2.42 28 PRO A N 18
ATOM 29838 C CA . PRO A 1 32 ? -3.794 -8.244 7.092 1.00 2.26 28 PRO A CA 18
ATOM 29839 C C . PRO A 1 32 ? -2.543 -7.503 7.609 1.00 1.88 28 PRO A C 18
ATOM 29840 O O . PRO A 1 32 ? -2.551 -6.299 7.872 1.00 1.81 28 PRO A O 18
ATOM 29851 N N . ASP A 1 33 ? -1.445 -8.243 7.775 1.00 1.91 29 ASP A N 18
ATOM 29852 C CA . ASP A 1 33 ? -0.097 -7.699 7.974 1.00 1.61 29 ASP A CA 18
ATOM 29853 C C . ASP A 1 33 ? 0.533 -7.348 6.610 1.00 1.41 29 ASP A C 18
ATOM 29854 O O . ASP A 1 33 ? 0.472 -8.166 5.686 1.00 1.88 29 ASP A O 18
ATOM 29863 N N . LEU A 1 34 ? 1.156 -6.177 6.447 1.00 0.87 30 LEU A N 18
ATOM 29864 C CA . LEU A 1 34 ? 1.763 -5.775 5.160 1.00 0.79 30 LEU A CA 18
ATOM 29865 C C . LEU A 1 34 ? 3.205 -6.278 4.966 1.00 0.78 30 LEU A C 18
ATOM 29866 O O . LEU A 1 34 ? 3.769 -6.135 3.878 1.00 0.94 30 LEU A O 18
ATOM 29882 N N . LEU A 1 35 ? 3.822 -6.875 5.991 1.00 0.86 31 LEU A N 18
ATOM 29883 C CA . LEU A 1 35 ? 5.169 -7.440 5.896 1.00 0.93 31 LEU A CA 18
ATOM 29884 C C . LEU A 1 35 ? 5.217 -8.533 4.826 1.00 0.94 31 LEU A C 18
ATOM 29885 O O . LEU A 1 35 ? 4.382 -9.441 4.772 1.00 1.57 31 LEU A O 18
ATOM 29901 N N . GLY A 1 36 ? 6.221 -8.409 3.966 1.00 0.92 32 GLY A N 18
ATOM 29902 C CA . GLY A 1 36 ? 6.471 -9.287 2.821 1.00 0.90 32 GLY A CA 18
ATOM 29903 C C . GLY A 1 36 ? 5.563 -9.067 1.601 1.00 0.75 32 GLY A C 18
ATOM 29904 O O . GLY A 1 36 ? 5.726 -9.782 0.613 1.00 0.81 32 GLY A O 18
ATOM 29908 N N . VAL A 1 37 ? 4.648 -8.080 1.597 1.00 0.73 33 VAL A N 18
ATOM 29909 C CA . VAL A 1 37 ? 3.750 -7.847 0.442 1.00 0.73 33 VAL A CA 18
ATOM 29910 C C . VAL A 1 37 ? 4.529 -7.603 -0.862 1.00 0.65 33 VAL A C 18
ATOM 29911 O O . VAL A 1 37 ? 4.162 -8.142 -1.904 1.00 0.82 33 VAL A O 18
ATOM 29924 N N . THR A 1 38 ? 5.684 -6.931 -0.772 1.00 0.63 34 THR A N 18
ATOM 29925 C CA . THR A 1 38 ? 6.635 -6.656 -1.871 1.00 0.79 34 THR A CA 18
ATOM 29926 C C . THR A 1 38 ? 7.320 -7.916 -2.453 1.00 0.81 34 THR A C 18
ATOM 29927 O O . THR A 1 38 ? 8.068 -7.835 -3.434 1.00 1.08 34 THR A O 18
ATOM 29938 N N . ARG A 1 39 ? 7.067 -9.106 -1.878 1.00 0.80 35 ARG A N 18
ATOM 29939 C CA . ARG A 1 39 ? 7.421 -10.426 -2.438 1.00 1.01 35 ARG A CA 18
ATOM 29940 C C . ARG A 1 39 ? 6.243 -11.415 -2.534 1.00 1.22 35 ARG A C 18
ATOM 29941 O O . ARG A 1 39 ? 6.463 -12.604 -2.786 1.00 1.86 35 ARG A O 18
ATOM 29962 N N . GLN A 1 40 ? 5.003 -10.952 -2.338 1.00 0.98 36 GLN A N 18
ATOM 29963 C CA . GLN A 1 40 ? 3.784 -11.756 -2.325 1.00 1.29 36 GLN A CA 18
ATOM 29964 C C . GLN A 1 40 ? 2.687 -11.236 -3.292 1.00 1.53 36 GLN A C 18
ATOM 29965 O O . GLN A 1 40 ? 1.899 -12.043 -3.799 1.00 1.88 36 GLN A O 18
ATOM 29979 N N . ARG A 1 41 ? 2.620 -9.923 -3.567 1.00 1.48 37 ARG A N 18
ATOM 29980 C CA . ARG A 1 41 ? 1.629 -9.290 -4.465 1.00 1.83 37 ARG A CA 18
ATOM 29981 C C . ARG A 1 41 ? 2.273 -8.172 -5.300 1.00 2.02 37 ARG A C 18
ATOM 29982 O O . ARG A 1 41 ? 2.010 -6.987 -5.122 1.00 3.34 37 ARG A O 18
ATOM 30003 N N . ASP A 1 42 ? 3.146 -8.597 -6.213 1.00 1.73 38 ASP A N 18
ATOM 30004 C CA . ASP A 1 42 ? 4.049 -7.770 -7.028 1.00 1.78 38 ASP A CA 18
ATOM 30005 C C . ASP A 1 42 ? 4.992 -6.860 -6.200 1.00 2.27 38 ASP A C 18
ATOM 30006 O O . ASP A 1 42 ? 5.215 -7.114 -5.017 1.00 3.67 38 ASP A O 18
ATOM 30015 N N . ALA A 1 43 ? 5.622 -5.873 -6.846 1.00 1.62 39 ALA A N 18
ATOM 30016 C CA . ALA A 1 43 ? 6.529 -4.880 -6.255 1.00 1.60 39 ALA A CA 18
ATOM 30017 C C . ALA A 1 43 ? 6.529 -3.514 -6.985 1.00 1.45 39 ALA A C 18
ATOM 30018 O O . ALA A 1 43 ? 6.956 -2.516 -6.403 1.00 1.59 39 ALA A O 18
ATOM 30025 N N . ASN A 1 44 ? 6.056 -3.444 -8.239 1.00 1.40 40 ASN A N 18
ATOM 30026 C CA . ASN A 1 44 ? 5.993 -2.230 -9.064 1.00 1.29 40 ASN A CA 18
ATOM 30027 C C . ASN A 1 44 ? 4.540 -1.782 -9.312 1.00 0.90 40 ASN A C 18
ATOM 30028 O O . ASN A 1 44 ? 4.242 -0.593 -9.195 1.00 0.91 40 ASN A O 18
ATOM 30039 N N . TRP A 1 45 ? 3.611 -2.727 -9.518 1.00 0.73 41 TRP A N 18
ATOM 30040 C CA . TRP A 1 45 ? 2.156 -2.492 -9.453 1.00 0.57 41 TRP A CA 18
ATOM 30041 C C . TRP A 1 45 ? 1.773 -1.856 -8.110 1.00 0.49 41 TRP A C 18
ATOM 30042 O O . TRP A 1 45 ? 1.019 -0.886 -8.057 1.00 0.55 41 TRP A O 18
ATOM 30063 N N . LEU A 1 46 ? 2.390 -2.360 -7.036 1.00 0.52 42 LEU A N 18
ATOM 30064 C CA . LEU A 1 46 ? 2.232 -1.924 -5.649 1.00 0.56 42 LEU A CA 18
ATOM 30065 C C . LEU A 1 46 ? 2.378 -0.401 -5.491 1.00 0.57 42 LEU A C 18
ATOM 30066 O O . LEU A 1 46 ? 1.597 0.223 -4.776 1.00 0.61 42 LEU A O 18
ATOM 30082 N N . VAL A 1 47 ? 3.354 0.193 -6.191 1.00 0.61 43 VAL A N 18
ATOM 30083 C CA . VAL A 1 47 ? 3.707 1.620 -6.099 1.00 0.66 43 VAL A CA 18
ATOM 30084 C C . VAL A 1 47 ? 2.771 2.517 -6.914 1.00 0.69 43 VAL A C 18
ATOM 30085 O O . VAL A 1 47 ? 2.626 3.703 -6.613 1.00 0.97 43 VAL A O 18
ATOM 30098 N N . ARG A 1 48 ? 2.106 1.971 -7.941 1.00 0.58 44 ARG A N 18
ATOM 30099 C CA . ARG A 1 48 ? 0.987 2.634 -8.633 1.00 0.61 44 ARG A CA 18
ATOM 30100 C C . ARG A 1 48 ? -0.267 2.583 -7.758 1.00 0.57 44 ARG A C 18
ATOM 30101 O O . ARG A 1 48 ? -0.845 3.618 -7.442 1.00 0.67 44 ARG A O 18
ATOM 30122 N N . TRP A 1 49 ? -0.630 1.382 -7.301 1.00 0.54 45 TRP A N 18
ATOM 30123 C CA . TRP A 1 49 ? -1.823 1.111 -6.497 1.00 0.59 45 TRP A CA 18
ATOM 30124 C C . TRP A 1 49 ? -1.936 2.004 -5.259 1.00 0.68 45 TRP A C 18
ATOM 30125 O O . TRP A 1 49 ? -2.915 2.737 -5.131 1.00 0.83 45 TRP A O 18
ATOM 30146 N N . LEU A 1 50 ? -0.925 2.011 -4.381 1.00 0.70 46 LEU A N 18
ATOM 30147 C CA . LEU A 1 50 ? -1.011 2.732 -3.102 1.00 0.90 46 LEU A CA 18
ATOM 30148 C C . LEU A 1 50 ? -1.014 4.269 -3.247 1.00 0.97 46 LEU A C 18
ATOM 30149 O O . LEU A 1 50 ? -1.313 4.975 -2.286 1.00 1.13 46 LEU A O 18
ATOM 30165 N N . LYS A 1 51 ? -0.674 4.774 -4.441 1.00 0.88 47 LYS A N 18
ATOM 30166 C CA . LYS A 1 51 ? -0.572 6.196 -4.794 1.00 0.88 47 LYS A CA 18
ATOM 30167 C C . LYS A 1 51 ? -1.845 6.731 -5.465 1.00 0.89 47 LYS A C 18
ATOM 30168 O O . LYS A 1 51 ? -2.085 7.936 -5.436 1.00 1.19 47 LYS A O 18
ATOM 30187 N N . VAL A 1 52 ? -2.663 5.859 -6.065 1.00 0.72 48 VAL A N 18
ATOM 30188 C CA . VAL A 1 52 ? -3.872 6.246 -6.818 1.00 0.73 48 VAL A CA 18
ATOM 30189 C C . VAL A 1 52 ? -5.043 5.229 -6.673 1.00 0.62 48 VAL A C 18
ATOM 30190 O O . VAL A 1 52 ? -5.629 4.777 -7.664 1.00 0.67 48 VAL A O 18
ATOM 30203 N N . PRO A 1 53 ? -5.413 4.832 -5.430 1.00 0.60 49 PRO A N 18
ATOM 30204 C CA . PRO A 1 53 ? -6.323 3.708 -5.149 1.00 0.62 49 PRO A CA 18
ATOM 30205 C C . PRO A 1 53 ? -7.814 3.930 -5.482 1.00 0.75 49 PRO A C 18
ATOM 30206 O O . PRO A 1 53 ? -8.633 3.056 -5.196 1.00 1.50 49 PRO A O 18
ATOM 30217 N N . ASP A 1 54 ? -8.214 5.062 -6.072 1.00 0.76 50 ASP A N 18
ATOM 30218 C CA . ASP A 1 54 ? -9.550 5.230 -6.668 1.00 0.92 50 ASP A CA 18
ATOM 30219 C C . ASP A 1 54 ? -9.498 5.128 -8.201 1.00 0.97 50 ASP A C 18
ATOM 30220 O O . ASP A 1 54 ? -10.282 4.395 -8.809 1.00 1.20 50 ASP A O 18
ATOM 30229 N N . GLN A 1 55 ? -8.535 5.801 -8.832 1.00 0.94 51 GLN A N 18
ATOM 30230 C CA . GLN A 1 55 ? -8.409 5.845 -10.290 1.00 1.00 51 GLN A CA 18
ATOM 30231 C C . GLN A 1 55 ? -8.042 4.482 -10.895 1.00 0.89 51 GLN A C 18
ATOM 30232 O O . GLN A 1 55 ? -8.489 4.164 -11.992 1.00 0.96 51 GLN A O 18
ATOM 30246 N N . MET A 1 56 ? -7.313 3.628 -10.166 1.00 0.78 52 MET A N 18
ATOM 30247 C CA . MET A 1 56 ? -7.051 2.238 -10.568 1.00 0.71 52 MET A CA 18
ATOM 30248 C C . MET A 1 56 ? -8.342 1.419 -10.766 1.00 0.79 52 MET A C 18
ATOM 30249 O O . MET A 1 56 ? -8.442 0.634 -11.713 1.00 0.82 52 MET A O 18
ATOM 30263 N N . LEU A 1 57 ? -9.351 1.635 -9.911 1.00 0.90 53 LEU A N 18
ATOM 30264 C CA . LEU A 1 57 ? -10.652 0.958 -9.991 1.00 0.98 53 LEU A CA 18
ATOM 30265 C C . LEU A 1 57 ? -11.553 1.539 -11.098 1.00 1.08 53 LEU A C 18
ATOM 30266 O O . LEU A 1 57 ? -12.466 0.870 -11.594 1.00 1.06 53 LEU A O 18
ATOM 30282 N N . ALA A 1 58 ? -11.287 2.776 -11.524 1.00 1.23 54 ALA A N 18
ATOM 30283 C CA . ALA A 1 58 ? -11.853 3.329 -12.748 1.00 1.47 54 ALA A CA 18
ATOM 30284 C C . ALA A 1 58 ? -11.160 2.745 -13.993 1.00 1.50 54 ALA A C 18
ATOM 30285 O O . ALA A 1 58 ? -11.846 2.268 -14.899 1.00 1.85 54 ALA A O 18
ATOM 30292 N N . GLU A 1 59 ? -9.822 2.722 -14.041 1.00 1.27 55 GLU A N 18
ATOM 30293 C CA . GLU A 1 59 ? -9.071 2.421 -15.269 1.00 1.30 55 GLU A CA 18
ATOM 30294 C C . GLU A 1 59 ? -9.290 0.985 -15.771 1.00 1.52 55 GLU A C 18
ATOM 30295 O O . GLU A 1 59 ? -9.659 0.818 -16.936 1.00 1.55 55 GLU A O 18
ATOM 30307 N N . LYS A 1 60 ? -9.101 -0.025 -14.904 1.00 2.00 56 LYS A N 18
ATOM 30308 C CA . LYS A 1 60 ? -9.494 -1.450 -15.067 1.00 2.04 56 LYS A CA 18
ATOM 30309 C C . LYS A 1 60 ? -8.891 -2.371 -14.000 1.00 1.25 56 LYS A C 18
ATOM 30310 O O . LYS A 1 60 ? -9.390 -3.480 -13.841 1.00 1.97 56 LYS A O 18
ATOM 30329 N N . ASP A 1 61 ? -7.796 -1.943 -13.370 1.00 1.03 57 ASP A N 18
ATOM 30330 C CA . ASP A 1 61 ? -6.728 -2.765 -12.792 1.00 1.08 57 ASP A CA 18
ATOM 30331 C C . ASP A 1 61 ? -7.249 -3.963 -11.990 1.00 1.00 57 ASP A C 18
ATOM 30332 O O . ASP A 1 61 ? -7.659 -3.842 -10.835 1.00 0.93 57 ASP A O 18
ATOM 30341 N N . PRO A 1 62 ? -7.291 -5.136 -12.630 1.00 1.09 58 PRO A N 18
ATOM 30342 C CA . PRO A 1 62 ? -8.258 -6.164 -12.266 1.00 1.09 58 PRO A CA 18
ATOM 30343 C C . PRO A 1 62 ? -7.866 -6.919 -10.991 1.00 1.26 58 PRO A C 18
ATOM 30344 O O . PRO A 1 62 ? -8.732 -7.430 -10.281 1.00 2.02 58 PRO A O 18
ATOM 30355 N N . LEU A 1 63 ? -6.571 -6.901 -10.661 1.00 0.91 59 LEU A N 18
ATOM 30356 C CA . LEU A 1 63 ? -6.029 -7.306 -9.360 1.00 0.92 59 LEU A CA 18
ATOM 30357 C C . LEU A 1 63 ? -6.583 -6.432 -8.224 1.00 0.82 59 LEU A C 18
ATOM 30358 O O . LEU A 1 63 ? -6.971 -6.953 -7.181 1.00 0.88 59 LEU A O 18
ATOM 30374 N N . ALA A 1 64 ? -6.688 -5.115 -8.422 1.00 0.71 60 ALA A N 18
ATOM 30375 C CA . ALA A 1 64 ? -7.333 -4.237 -7.450 1.00 0.64 60 ALA A CA 18
ATOM 30376 C C . ALA A 1 64 ? -8.861 -4.400 -7.430 1.00 0.59 60 ALA A C 18
ATOM 30377 O O . ALA A 1 64 ? -9.442 -4.470 -6.350 1.00 0.70 60 ALA A O 18
ATOM 30384 N N . MET A 1 65 ? -9.504 -4.536 -8.598 1.00 0.57 61 MET A N 18
ATOM 30385 C CA . MET A 1 65 ? -10.951 -4.802 -8.710 1.00 0.65 61 MET A CA 18
ATOM 30386 C C . MET A 1 65 ? -11.377 -6.051 -7.923 1.00 0.73 61 MET A C 18
ATOM 30387 O O . MET A 1 65 ? -12.471 -6.081 -7.353 1.00 0.89 61 MET A O 18
ATOM 30401 N N . LEU A 1 66 ? -10.496 -7.054 -7.860 1.00 0.75 62 LEU A N 18
ATOM 30402 C CA . LEU A 1 66 ? -10.611 -8.230 -7.021 1.00 0.92 62 LEU A CA 18
ATOM 30403 C C . LEU A 1 66 ? -10.315 -7.917 -5.549 1.00 1.01 62 LEU A C 18
ATOM 30404 O O . LEU A 1 66 ? -11.149 -8.204 -4.692 1.00 1.29 62 LEU A O 18
ATOM 30420 N N . LEU A 1 67 ? -9.141 -7.352 -5.234 1.00 0.88 63 LEU A N 18
ATOM 30421 C CA . LEU A 1 67 ? -8.677 -7.294 -3.842 1.00 1.04 63 LEU A CA 18
ATOM 30422 C C . LEU A 1 67 ? -9.533 -6.328 -3.021 1.00 1.06 63 LEU A C 18
ATOM 30423 O O . LEU A 1 67 ? -9.832 -6.600 -1.861 1.00 1.28 63 LEU A O 18
ATOM 30439 N N . PHE A 1 68 ? -9.982 -5.228 -3.627 1.00 0.91 64 PHE A N 18
ATOM 30440 C CA . PHE A 1 68 ? -10.744 -4.213 -2.896 1.00 1.01 64 PHE A CA 18
ATOM 30441 C C . PHE A 1 68 ? -12.128 -4.746 -2.501 1.00 1.19 64 PHE A C 18
ATOM 30442 O O . PHE A 1 68 ? -12.574 -4.518 -1.381 1.00 1.39 64 PHE A O 18
ATOM 30459 N N . GLU A 1 69 ? -12.766 -5.529 -3.375 1.00 1.18 65 GLU A N 18
ATOM 30460 C CA . GLU A 1 69 ? -14.008 -6.246 -3.135 1.00 1.32 65 GLU A CA 18
ATOM 30461 C C . GLU A 1 69 ? -13.801 -7.363 -2.098 1.00 1.42 65 GLU A C 18
ATOM 30462 O O . GLU A 1 69 ? -14.559 -7.454 -1.128 1.00 1.70 65 GLU A O 18
ATOM 30474 N N . GLN A 1 70 ? -12.758 -8.183 -2.255 1.00 1.32 66 GLN A N 18
ATOM 30475 C CA . GLN A 1 70 ? -12.532 -9.376 -1.431 1.00 1.43 66 GLN A CA 18
ATOM 30476 C C . GLN A 1 70 ? -11.987 -9.069 -0.024 1.00 1.25 66 GLN A C 18
ATOM 30477 O O . GLN A 1 70 ? -12.189 -9.881 0.883 1.00 1.51 66 GLN A O 18
ATOM 30491 N N . TYR A 1 71 ? -11.419 -7.880 0.211 1.00 1.00 67 TYR A N 18
ATOM 30492 C CA . TYR A 1 71 ? -11.213 -7.298 1.550 1.00 1.07 67 TYR A CA 18
ATOM 30493 C C . TYR A 1 71 ? -12.391 -6.382 1.979 1.00 1.22 67 TYR A C 18
ATOM 30494 O O . TYR A 1 71 ? -12.202 -5.364 2.648 1.00 1.52 67 TYR A O 18
ATOM 30512 N N . ASN A 1 72 ? -13.622 -6.779 1.622 1.00 1.36 68 ASN A N 18
ATOM 30513 C CA . ASN A 1 72 ? -14.915 -6.227 2.061 1.00 1.48 68 ASN A CA 18
ATOM 30514 C C . ASN A 1 72 ? -15.298 -4.814 1.547 1.00 1.35 68 ASN A C 18
ATOM 30515 O O . ASN A 1 72 ? -15.956 -4.036 2.246 1.00 1.33 68 ASN A O 18
ATOM 30526 N N . ARG A 1 73 ? -14.895 -4.489 0.310 1.00 1.40 69 ARG A N 18
ATOM 30527 C CA . ARG A 1 73 ? -15.309 -3.320 -0.510 1.00 1.45 69 ARG A CA 18
ATOM 30528 C C . ARG A 1 73 ? -15.253 -1.936 0.159 1.00 1.46 69 ARG A C 18
ATOM 30529 O O . ARG A 1 73 ? -15.945 -1.007 -0.253 1.00 2.00 69 ARG A O 18
ATOM 30550 N N . LEU A 1 74 ? -14.363 -1.772 1.140 1.00 1.22 70 LEU A N 18
ATOM 30551 C CA . LEU A 1 74 ? -14.060 -0.483 1.779 1.00 1.21 70 LEU A CA 18
ATOM 30552 C C . LEU A 1 74 ? -13.278 0.469 0.853 1.00 1.25 70 LEU A C 18
ATOM 30553 O O . LEU A 1 74 ? -13.321 1.688 1.033 1.00 2.38 70 LEU A O 18
ATOM 30569 N N . ALA A 1 75 ? -12.558 -0.094 -0.127 1.00 0.71 71 ALA A N 18
ATOM 30570 C CA . ALA A 1 75 ? -11.465 0.565 -0.846 1.00 0.72 71 ALA A CA 18
ATOM 30571 C C . ALA A 1 75 ? -10.387 1.108 0.128 1.00 1.08 71 ALA A C 18
ATOM 30572 O O . ALA A 1 75 ? -10.278 0.647 1.267 1.00 2.37 71 ALA A O 18
ATOM 30579 N N . MET A 1 76 ? -9.580 2.070 -0.321 1.00 0.60 72 MET A N 18
ATOM 30580 C CA . MET A 1 76 ? -8.825 2.967 0.560 1.00 0.63 72 MET A CA 18
ATOM 30581 C C . MET A 1 76 ? -8.646 4.350 -0.102 1.00 0.69 72 MET A C 18
ATOM 30582 O O . MET A 1 76 ? -8.721 4.431 -1.336 1.00 0.71 72 MET A O 18
ATOM 30596 N N . PRO A 1 77 ? -8.441 5.429 0.678 1.00 0.88 73 PRO A N 18
ATOM 30597 C CA . PRO A 1 77 ? -8.374 6.789 0.150 1.00 1.02 73 PRO A CA 18
ATOM 30598 C C . PRO A 1 77 ? -7.009 7.152 -0.451 1.00 0.89 73 PRO A C 18
ATOM 30599 O O . PRO A 1 77 ? -5.954 6.823 0.095 1.00 1.01 73 PRO A O 18
ATOM 30610 N N . ASN A 1 78 ? -7.037 7.925 -1.534 1.00 0.92 74 ASN A N 18
ATOM 30611 C CA . ASN A 1 78 ? -5.995 8.875 -1.908 1.00 1.18 74 ASN A CA 18
ATOM 30612 C C . ASN A 1 78 ? -6.168 10.167 -1.096 1.00 1.70 74 ASN A C 18
ATOM 30613 O O . ASN A 1 78 ? -7.287 10.667 -0.925 1.00 2.62 74 ASN A O 18
ATOM 30624 N N . MET A 1 79 ? -5.046 10.701 -0.616 1.00 1.73 75 MET A N 18
ATOM 30625 C CA . MET A 1 79 ? -4.967 11.937 0.161 1.00 2.27 75 MET A CA 18
ATOM 30626 C C . MET A 1 79 ? -4.066 12.943 -0.571 1.00 2.31 75 MET A C 18
ATOM 30627 O O . MET A 1 79 ? -4.535 13.641 -1.470 1.00 3.75 75 MET A O 18
ATOM 30641 N N . ARG A 1 80 ? -2.780 13.008 -0.195 1.00 1.61 76 ARG A N 18
ATOM 30642 C CA . ARG A 1 80 ? -1.840 14.073 -0.581 1.00 1.67 76 ARG A CA 18
ATOM 30643 C C . ARG A 1 80 ? -0.352 13.683 -0.449 1.00 1.37 76 ARG A C 18
ATOM 30644 O O . ARG A 1 80 ? 0.481 14.500 -0.059 1.00 1.58 76 ARG A O 18
ATOM 30665 N N . LEU A 1 81 ? 0.003 12.420 -0.687 1.00 1.23 77 LEU A N 18
ATOM 30666 C CA . LEU A 1 81 ? 1.339 11.880 -0.364 1.00 1.27 77 LEU A CA 18
ATOM 30667 C C . LEU A 1 81 ? 2.429 12.476 -1.283 1.00 1.52 77 LEU A C 18
ATOM 30668 O O . LEU A 1 81 ? 2.281 12.451 -2.508 1.00 1.73 77 LEU A O 18
ATOM 30684 N N . GLY A 1 82 ? 3.534 12.973 -0.720 1.00 1.63 78 GLY A N 18
ATOM 30685 C CA . GLY A 1 82 ? 4.727 13.366 -1.486 1.00 1.90 78 GLY A CA 18
ATOM 30686 C C . GLY A 1 82 ? 5.478 12.162 -2.074 1.00 1.49 78 GLY A C 18
ATOM 30687 O O . GLY A 1 82 ? 5.402 11.058 -1.540 1.00 1.14 78 GLY A O 18
ATOM 30691 N N . ASP A 1 83 ? 6.257 12.360 -3.137 1.00 1.62 79 ASP A N 18
ATOM 30692 C CA . ASP A 1 83 ? 7.039 11.287 -3.783 1.00 1.42 79 ASP A CA 18
ATOM 30693 C C . ASP A 1 83 ? 8.123 10.725 -2.843 1.00 1.26 79 ASP A C 18
ATOM 30694 O O . ASP A 1 83 ? 8.394 9.522 -2.841 1.00 1.34 79 ASP A O 18
ATOM 30703 N N . ALA A 1 84 ? 8.678 11.574 -1.972 1.00 1.40 80 ALA A N 18
ATOM 30704 C CA . ALA A 1 84 ? 9.569 11.162 -0.889 1.00 1.43 80 ALA A CA 18
ATOM 30705 C C . ALA A 1 84 ? 8.839 10.383 0.224 1.00 1.21 80 ALA A C 18
ATOM 30706 O O . ALA A 1 84 ? 9.427 9.482 0.826 1.00 1.26 80 ALA A O 18
ATOM 30713 N N . GLU A 1 85 ? 7.560 10.672 0.494 1.00 1.12 81 GLU A N 18
ATOM 30714 C CA . GLU A 1 85 ? 6.746 9.886 1.438 1.00 1.02 81 GLU A CA 18
ATOM 30715 C C . GLU A 1 85 ? 6.429 8.505 0.851 1.00 0.75 81 GLU A C 18
ATOM 30716 O O . GLU A 1 85 ? 6.649 7.495 1.515 1.00 0.72 81 GLU A O 18
ATOM 30728 N N . VAL A 1 86 ? 6.010 8.440 -0.419 1.00 0.68 82 VAL A N 18
ATOM 30729 C CA . VAL A 1 86 ? 5.785 7.177 -1.145 1.00 0.63 82 VAL A CA 18
ATOM 30730 C C . VAL A 1 86 ? 7.067 6.338 -1.195 1.00 0.63 82 VAL A C 18
ATOM 30731 O O . VAL A 1 86 ? 7.024 5.149 -0.887 1.00 0.67 82 VAL A O 18
ATOM 30744 N N . SER A 1 87 ? 8.216 6.941 -1.514 1.00 0.73 83 SER A N 18
ATOM 30745 C CA . SER A 1 87 ? 9.500 6.225 -1.609 1.00 0.76 83 SER A CA 18
ATOM 30746 C C . SER A 1 87 ? 9.944 5.634 -0.262 1.00 0.72 83 SER A C 18
ATOM 30747 O O . SER A 1 87 ? 10.397 4.487 -0.205 1.00 0.74 83 SER A O 18
ATOM 30755 N N . ALA A 1 88 ? 9.745 6.365 0.840 1.00 0.78 84 ALA A N 18
ATOM 30756 C CA . ALA A 1 88 ? 10.021 5.862 2.185 1.00 0.86 84 ALA A CA 18
ATOM 30757 C C . ALA A 1 88 ? 9.034 4.754 2.605 1.00 0.81 84 ALA A C 18
ATOM 30758 O O . ALA A 1 88 ? 9.458 3.727 3.128 1.00 0.91 84 ALA A O 18
ATOM 30765 N N . LEU A 1 89 ? 7.735 4.900 2.313 1.00 0.75 85 LEU A N 18
ATOM 30766 C CA . LEU A 1 89 ? 6.706 3.883 2.589 1.00 0.81 85 LEU A CA 18
ATOM 30767 C C . LEU A 1 89 ? 6.924 2.577 1.800 1.00 0.87 85 LEU A C 18
ATOM 30768 O O . LEU A 1 89 ? 6.666 1.492 2.318 1.00 1.04 85 LEU A O 18
ATOM 30784 N N . ILE A 1 90 ? 7.450 2.662 0.576 1.00 0.81 86 ILE A N 18
ATOM 30785 C CA . ILE A 1 90 ? 7.864 1.514 -0.252 1.00 0.89 86 ILE A CA 18
ATOM 30786 C C . ILE A 1 90 ? 9.110 0.853 0.337 1.00 0.94 86 ILE A C 18
ATOM 30787 O O . ILE A 1 90 ? 9.207 -0.377 0.378 1.00 1.06 86 ILE A O 18
ATOM 30803 N N . SER A 1 91 ? 10.035 1.675 0.837 1.00 0.90 87 SER A N 18
ATOM 30804 C CA . SER A 1 91 ? 11.244 1.211 1.511 1.00 0.94 87 SER A CA 18
ATOM 30805 C C . SER A 1 91 ? 10.918 0.539 2.851 1.00 0.99 87 SER A C 18
ATOM 30806 O O . SER A 1 91 ? 11.599 -0.422 3.191 1.00 1.10 87 SER A O 18
ATOM 30814 N N . TYR A 1 92 ? 9.846 0.929 3.563 1.00 1.02 88 TYR A N 18
ATOM 30815 C CA . TYR A 1 92 ? 9.427 0.205 4.782 1.00 1.11 88 TYR A CA 18
ATOM 30816 C C . TYR A 1 92 ? 9.091 -1.269 4.500 1.00 1.04 88 TYR A C 18
ATOM 30817 O O . TYR A 1 92 ? 9.556 -2.168 5.204 1.00 1.08 88 TYR A O 18
ATOM 30835 N N . LEU A 1 93 ? 8.331 -1.517 3.426 1.00 1.01 89 LEU A N 18
ATOM 30836 C CA . LEU A 1 93 ? 7.843 -2.850 3.047 1.00 1.08 89 LEU A CA 18
ATOM 30837 C C . LEU A 1 93 ? 8.966 -3.815 2.622 1.00 1.05 89 LEU A C 18
ATOM 30838 O O . LEU A 1 93 ? 8.770 -5.028 2.687 1.00 1.43 89 LEU A O 18
ATOM 30854 N N . GLU A 1 94 ? 10.127 -3.297 2.208 1.00 0.75 90 GLU A N 18
ATOM 30855 C CA . GLU A 1 94 ? 11.329 -4.092 1.923 1.00 0.75 90 GLU A CA 18
ATOM 30856 C C . GLU A 1 94 ? 12.299 -4.140 3.115 1.00 0.69 90 GLU A C 18
ATOM 30857 O O . GLU A 1 94 ? 12.696 -5.229 3.534 1.00 0.84 90 GLU A O 18
ATOM 30869 N N . GLU A 1 95 ? 12.673 -2.993 3.691 1.00 0.72 91 GLU A N 18
ATOM 30870 C CA . GLU A 1 95 ? 13.736 -2.906 4.704 1.00 0.96 91 GLU A CA 18
ATOM 30871 C C . GLU A 1 95 ? 13.372 -3.622 6.014 1.00 1.08 91 GLU A C 18
ATOM 30872 O O . GLU A 1 95 ? 14.246 -4.234 6.619 1.00 1.37 91 GLU A O 18
ATOM 30884 N N . GLU A 1 96 ? 12.095 -3.692 6.404 1.00 1.01 92 GLU A N 18
ATOM 30885 C CA . GLU A 1 96 ? 11.644 -4.526 7.535 1.00 1.31 92 GLU A CA 18
ATOM 30886 C C . GLU A 1 96 ? 12.026 -6.017 7.368 1.00 1.76 92 GLU A C 18
ATOM 30887 O O . GLU A 1 96 ? 12.244 -6.736 8.349 1.00 1.97 92 GLU A O 18
ATOM 30899 N N . THR A 1 97 ? 12.142 -6.480 6.119 1.00 1.98 93 THR A N 18
ATOM 30900 C CA . THR A 1 97 ? 12.416 -7.881 5.737 1.00 2.31 93 THR A CA 18
ATOM 30901 C C . THR A 1 97 ? 13.889 -8.126 5.401 1.00 2.42 93 THR A C 18
ATOM 30902 O O . THR A 1 97 ? 14.434 -9.200 5.671 1.00 2.97 93 THR A O 18
ATOM 30913 N N . ALA A 1 98 ? 14.540 -7.110 4.829 1.00 2.11 94 ALA A N 18
ATOM 30914 C CA . ALA A 1 98 ? 15.962 -7.108 4.480 1.00 2.63 94 ALA A CA 18
ATOM 30915 C C . ALA A 1 98 ? 16.885 -6.808 5.684 1.00 3.42 94 ALA A C 18
ATOM 30916 O O . ALA A 1 98 ? 18.013 -7.303 5.756 1.00 4.02 94 ALA A O 18
ATOM 30923 N N . ARG A 1 99 ? 16.408 -6.049 6.677 1.00 3.44 95 ARG A N 18
ATOM 30924 C CA . ARG A 1 99 ? 17.065 -5.926 7.987 1.00 4.01 95 ARG A CA 18
ATOM 30925 C C . ARG A 1 99 ? 16.730 -7.122 8.876 1.00 4.37 95 ARG A C 18
ATOM 30926 O O . ARG A 1 99 ? 17.648 -7.793 9.340 1.00 5.11 95 ARG A O 18
ATOM 30947 N N . LEU A 1 100 ? 15.435 -7.422 9.063 1.00 4.07 96 LEU A N 18
ATOM 30948 C CA . LEU A 1 100 ? 14.857 -8.445 9.962 1.00 4.49 96 LEU A CA 18
ATOM 30949 C C . LEU A 1 100 ? 15.169 -8.220 11.462 1.00 5.27 96 LEU A C 18
ATOM 30950 O O . LEU A 1 100 ? 14.273 -8.262 12.301 1.00 5.64 96 LEU A O 18
ATOM 30966 N N . GLN A 1 101 ? 16.412 -7.894 11.810 1.00 5.93 97 GLN A N 18
ATOM 30967 C CA . GLN A 1 101 ? 16.818 -7.412 13.130 1.00 7.20 97 GLN A CA 18
ATOM 30968 C C . GLN A 1 101 ? 16.442 -5.918 13.254 1.00 8.09 97 GLN A C 18
ATOM 30969 O O . GLN A 1 101 ? 17.236 -5.033 12.926 1.00 9.68 97 GLN A O 18
ATOM 30983 N N . THR A 1 102 ? 15.186 -5.641 13.619 1.00 7.41 98 THR A N 18
ATOM 30984 C CA . THR A 1 102 ? 14.559 -4.304 13.570 1.00 8.44 98 THR A CA 18
ATOM 30985 C C . THR A 1 102 ? 14.083 -3.827 14.955 1.00 9.16 98 THR A C 18
ATOM 30986 O O . THR A 1 102 ? 13.019 -4.248 15.426 1.00 8.62 98 THR A O 18
ATOM 30997 N N . PRO A 1 103 ? 14.797 -2.875 15.600 1.00 10.86 99 PRO A N 18
ATOM 30998 C CA . PRO A 1 103 ? 14.386 -2.190 16.842 1.00 12.09 99 PRO A CA 18
ATOM 30999 C C . PRO A 1 103 ? 13.168 -1.248 16.698 1.00 12.55 99 PRO A C 18
ATOM 31000 O O . PRO A 1 103 ? 13.074 -0.223 17.381 1.00 13.99 99 PRO A O 18
ATOM 31011 N N . VAL A 1 104 ? 12.262 -1.544 15.766 1.00 11.69 100 VAL A N 18
ATOM 31012 C CA . VAL A 1 104 ? 11.264 -0.629 15.202 1.00 12.62 100 VAL A CA 18
ATOM 31013 C C . VAL A 1 104 ? 9.846 -0.920 15.700 1.00 12.45 100 VAL A C 18
ATOM 31014 O O . VAL A 1 104 ? 9.492 -2.067 15.984 1.00 11.84 100 VAL A O 18
ATOM 31027 N N . THR A 1 105 ? 9.011 0.118 15.724 1.00 13.31 101 THR A N 18
ATOM 31028 C CA . THR A 1 105 ? 7.552 0.029 15.865 1.00 13.58 101 THR A CA 18
ATOM 31029 C C . THR A 1 105 ? 6.877 1.063 14.962 1.00 14.47 101 THR A C 18
ATOM 31030 O O . THR A 1 105 ? 7.482 2.081 14.624 1.00 15.57 101 THR A O 18
ATOM 31041 N N . ASN A 1 106 ? 5.615 0.830 14.591 1.00 14.33 102 ASN A N 18
ATOM 31042 C CA . ASN A 1 106 ? 4.736 1.882 14.062 1.00 15.49 102 ASN A CA 18
ATOM 31043 C C . ASN A 1 106 ? 3.451 2.069 14.901 1.00 15.74 102 ASN A C 18
ATOM 31044 O O . ASN A 1 106 ? 2.482 2.666 14.424 1.00 16.45 102 ASN A O 18
ATOM 31055 N N . ARG A 1 107 ? 3.446 1.586 16.153 1.00 15.46 103 ARG A N 18
ATOM 31056 C CA . ARG A 1 107 ? 2.357 1.777 17.127 1.00 15.98 103 ARG A CA 18
ATOM 31057 C C . ARG A 1 107 ? 2.390 3.177 17.750 1.00 16.59 103 ARG A C 18
ATOM 31058 O O . ARG A 1 107 ? 3.462 3.712 18.046 1.00 16.82 103 ARG A O 18
ATOM 31079 N N . GLY A 1 108 ? 1.199 3.704 18.025 1.00 17.04 104 GLY A N 18
ATOM 31080 C CA . GLY A 1 108 ? 0.935 4.881 18.853 1.00 17.75 104 GLY A CA 18
ATOM 31081 C C . GLY A 1 108 ? 1.286 6.230 18.222 1.00 17.96 104 GLY A C 18
ATOM 31082 O O . GLY A 1 108 ? 2.408 6.458 17.768 1.00 18.03 104 GLY A O 18
ATOM 31086 N N . ILE A 1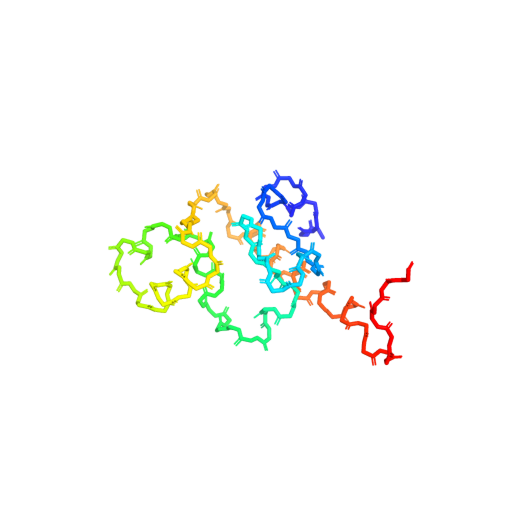 109 ? 0.331 7.162 18.265 1.00 18.27 105 ILE A N 18
ATOM 31087 C CA . ILE A 1 109 ? 0.506 8.545 17.799 1.00 18.65 105 ILE A CA 18
ATOM 31088 C C . ILE A 1 109 ? 1.428 9.306 18.786 1.00 19.09 105 ILE A C 18
ATOM 31089 O O . ILE A 1 109 ? 1.254 9.137 20.001 1.00 19.19 105 ILE A O 18
ATOM 31105 N N . PRO A 1 110 ? 2.414 10.098 18.311 1.00 19.53 106 PRO A N 18
ATOM 31106 C CA . PRO A 1 110 ? 3.445 10.723 19.150 1.00 20.07 106 PRO A CA 18
ATOM 31107 C C . PRO A 1 110 ? 2.935 11.835 20.078 1.00 20.47 106 PRO A C 18
ATOM 31108 O O . PRO A 1 110 ? 2.242 12.771 19.618 1.00 21.11 106 PRO A O 18
ATOM 31195 N N . SER A 1 5 ? 13.438 2.978 7.276 1.00 3.62 1 SER A N 19
ATOM 31196 C CA . SER A 1 5 ? 13.280 4.326 6.689 1.00 2.91 1 SER A CA 19
ATOM 31197 C C . SER A 1 5 ? 11.910 4.575 6.039 1.00 2.23 1 SER A C 19
ATOM 31198 O O . SER A 1 5 ? 11.717 4.267 4.864 1.00 3.47 1 SER A O 19
ATOM 31206 N N . GLY A 1 6 ? 10.982 5.179 6.782 1.00 1.33 2 GLY A N 19
ATOM 31207 C CA . GLY A 1 6 ? 9.594 5.428 6.368 1.00 0.79 2 GLY A CA 19
ATOM 31208 C C . GLY A 1 6 ? 8.552 5.104 7.457 1.00 0.64 2 GLY A C 19
ATOM 31209 O O . GLY A 1 6 ? 7.371 5.413 7.295 1.00 0.73 2 GLY A O 19
ATOM 31213 N N . GLU A 1 7 ? 8.970 4.499 8.580 1.00 0.67 3 GLU A N 19
ATOM 31214 C CA . GLU A 1 7 ? 8.088 4.089 9.692 1.00 0.72 3 GLU A CA 19
ATOM 31215 C C . GLU A 1 7 ? 7.275 5.263 10.276 1.00 0.71 3 GLU A C 19
ATOM 31216 O O . GLU A 1 7 ? 6.110 5.081 10.633 1.00 0.72 3 GLU A O 19
ATOM 31228 N N . GLN A 1 8 ? 7.834 6.481 10.322 1.00 0.78 4 GLN A N 19
ATOM 31229 C CA . GLN A 1 8 ? 7.112 7.663 10.809 1.00 0.87 4 GLN A CA 19
ATOM 31230 C C . GLN A 1 8 ? 5.951 8.038 9.876 1.00 0.86 4 GLN A C 19
ATOM 31231 O O . GLN A 1 8 ? 4.875 8.420 10.340 1.00 0.99 4 GLN A O 19
ATOM 31245 N N . ILE A 1 9 ? 6.136 7.884 8.560 1.00 0.75 5 ILE A N 19
ATOM 31246 C CA . ILE A 1 9 ? 5.076 8.131 7.573 1.00 0.73 5 ILE A CA 19
ATOM 31247 C C . ILE A 1 9 ? 3.996 7.044 7.688 1.00 0.71 5 ILE A C 19
ATOM 31248 O O . ILE A 1 9 ? 2.808 7.365 7.661 1.00 0.83 5 ILE A O 19
ATOM 31264 N N . PHE A 1 10 ? 4.362 5.781 7.947 1.00 0.60 6 PHE A N 19
ATOM 31265 C CA . PHE A 1 10 ? 3.381 4.734 8.259 1.00 0.57 6 PHE A CA 19
ATOM 31266 C C . PHE A 1 10 ? 2.572 5.055 9.535 1.00 0.63 6 PHE A C 19
ATOM 31267 O O . PHE A 1 10 ? 1.341 5.055 9.495 1.00 0.72 6 PHE A O 19
ATOM 31284 N N . ARG A 1 11 ? 3.250 5.404 10.640 1.00 0.66 7 ARG A N 19
ATOM 31285 C CA . ARG A 1 11 ? 2.654 5.746 11.953 1.00 0.78 7 ARG A CA 19
ATOM 31286 C C . ARG A 1 11 ? 1.764 6.997 11.924 1.00 0.86 7 ARG A C 19
ATOM 31287 O O . ARG A 1 11 ? 0.907 7.161 12.794 1.00 1.02 7 ARG A O 19
ATOM 31308 N N . THR A 1 12 ? 1.943 7.872 10.933 1.00 0.85 8 THR A N 19
ATOM 31309 C CA . THR A 1 12 ? 1.149 9.105 10.780 1.00 0.99 8 THR A CA 19
ATOM 31310 C C . THR A 1 12 ? 0.094 9.055 9.672 1.00 1.02 8 THR A C 19
ATOM 31311 O O . THR A 1 12 ? -0.947 9.698 9.826 1.00 1.22 8 THR A O 19
ATOM 31322 N N . ARG A 1 13 ? 0.290 8.287 8.586 1.00 0.91 9 ARG A N 19
ATOM 31323 C CA . ARG A 1 13 ? -0.648 8.220 7.441 1.00 1.03 9 ARG A CA 19
ATOM 31324 C C . ARG A 1 13 ? -1.396 6.884 7.289 1.00 0.92 9 ARG A C 19
ATOM 31325 O O . ARG A 1 13 ? -2.498 6.882 6.742 1.00 1.09 9 ARG A O 19
ATOM 31346 N N . CYS A 1 14 ? -0.844 5.762 7.765 1.00 0.81 10 CYS A N 19
ATOM 31347 C CA . CYS A 1 14 ? -1.270 4.405 7.356 1.00 0.80 10 CYS A CA 19
ATOM 31348 C C . CYS A 1 14 ? -1.697 3.449 8.475 1.00 0.78 10 CYS A C 19
ATOM 31349 O O . CYS A 1 14 ? -2.364 2.448 8.195 1.00 0.84 10 CYS A O 19
ATOM 31356 N N . SER A 1 15 ? -1.344 3.744 9.728 1.00 0.82 11 SER A N 19
ATOM 31357 C CA . SER A 1 15 ? -1.749 2.984 10.916 1.00 0.94 11 SER A CA 19
ATOM 31358 C C . SER A 1 15 ? -3.261 3.067 11.197 1.00 1.12 11 SER A C 19
ATOM 31359 O O . SER A 1 15 ? -4.020 3.733 10.488 1.00 2.73 11 SER A O 19
ATOM 31367 N N . SER A 1 16 ? -3.720 2.363 12.236 1.00 1.65 12 SER A N 19
ATOM 31368 C CA . SER A 1 16 ? -5.127 2.210 12.666 1.00 1.77 12 SER A CA 19
ATOM 31369 C C . SER A 1 16 ? -6.051 1.448 11.690 1.00 1.34 12 SER A C 19
ATOM 31370 O O . SER A 1 16 ? -6.966 0.765 12.154 1.00 1.72 12 SER A O 19
ATOM 31378 N N . CYS A 1 17 ? -5.781 1.457 10.375 1.00 0.86 13 CYS A N 19
ATOM 31379 C CA . CYS A 1 17 ? -6.287 0.430 9.447 1.00 0.68 13 CYS A CA 19
ATOM 31380 C C . CYS A 1 17 ? -5.375 -0.805 9.418 1.00 0.75 13 CYS A C 19
ATOM 31381 O O . CYS A 1 17 ? -5.867 -1.913 9.629 1.00 1.33 13 CYS A O 19
ATOM 31388 N N . HIS A 1 18 ? -4.067 -0.625 9.172 1.00 0.70 14 HIS A N 19
ATOM 31389 C CA . HIS A 1 18 ? -3.104 -1.716 8.955 1.00 0.71 14 HIS A CA 19
ATOM 31390 C C . HIS A 1 18 ? -2.206 -2.068 10.154 1.00 0.72 14 HIS A C 19
ATOM 31391 O O . HIS A 1 18 ? -2.033 -1.321 11.120 1.00 0.91 14 HIS A O 19
ATOM 31405 N N . THR A 1 19 ? -1.540 -3.200 9.955 1.00 0.79 15 THR A N 19
ATOM 31406 C CA . THR A 1 19 ? -0.445 -3.788 10.744 1.00 1.04 15 THR A CA 19
ATOM 31407 C C . THR A 1 19 ? 0.684 -4.215 9.804 1.00 0.86 15 THR A C 19
ATOM 31408 O O . THR A 1 19 ? 0.448 -4.452 8.620 1.00 0.73 15 THR A O 19
ATOM 31419 N N . VAL A 1 20 ? 1.910 -4.317 10.315 1.00 1.05 16 VAL A N 19
ATOM 31420 C CA . VAL A 1 20 ? 3.053 -4.911 9.599 1.00 1.01 16 VAL A CA 19
ATOM 31421 C C . VAL A 1 20 ? 3.685 -5.978 10.485 1.00 1.10 16 VAL A C 19
ATOM 31422 O O . VAL A 1 20 ? 4.234 -5.705 11.548 1.00 1.58 16 VAL A O 19
ATOM 31435 N N . GLY A 1 21 ? 3.554 -7.216 10.022 1.00 0.98 17 GLY A N 19
ATOM 31436 C CA . GLY A 1 21 ? 4.044 -8.426 10.682 1.00 1.20 17 GLY A CA 19
ATOM 31437 C C . GLY A 1 21 ? 3.173 -8.906 11.849 1.00 1.65 17 GLY A C 19
ATOM 31438 O O . GLY A 1 21 ? 3.666 -9.665 12.686 1.00 1.80 17 GLY A O 19
ATOM 31442 N N . ASN A 1 22 ? 1.916 -8.453 11.944 1.00 2.29 18 ASN A N 19
ATOM 31443 C CA . ASN A 1 22 ? 1.036 -8.694 13.095 1.00 2.93 18 ASN A CA 19
ATOM 31444 C C . ASN A 1 22 ? -0.429 -8.929 12.674 1.00 3.30 18 ASN A C 19
ATOM 31445 O O . ASN A 1 22 ? -0.970 -8.216 11.826 1.00 4.22 18 ASN A O 19
ATOM 31456 N N . THR A 1 23 ? -1.086 -9.895 13.323 1.00 3.51 19 THR A N 19
ATOM 31457 C CA . THR A 1 23 ? -2.467 -10.347 13.059 1.00 4.14 19 THR A CA 19
ATOM 31458 C C . THR A 1 23 ? -3.329 -10.457 14.328 1.00 4.62 19 THR A C 19
ATOM 31459 O O . THR A 1 23 ? -4.353 -11.139 14.315 1.00 5.93 19 THR A O 19
ATOM 31470 N N . GLU A 1 24 ? -2.937 -9.806 15.431 1.00 4.24 20 GLU A N 19
ATOM 31471 C CA . GLU A 1 24 ? -3.616 -9.890 16.737 1.00 5.03 20 GLU A CA 19
ATOM 31472 C C . GLU A 1 24 ? -5.141 -9.589 16.687 1.00 5.13 20 GLU A C 19
ATOM 31473 O O . GLU A 1 24 ? -5.604 -8.823 15.832 1.00 4.81 20 GLU A O 19
ATOM 31485 N N . PRO A 1 25 ? -5.951 -10.161 17.602 1.00 6.03 21 PRO A N 19
ATOM 31486 C CA . PRO A 1 25 ? -7.361 -9.807 17.739 1.00 6.55 21 PRO A CA 19
ATOM 31487 C C . PRO A 1 25 ? -7.525 -8.375 18.274 1.00 6.37 21 PRO A C 19
ATOM 31488 O O . PRO A 1 25 ? -6.708 -7.884 19.060 1.00 6.24 21 PRO A O 19
ATOM 31499 N N . GLY A 1 26 ? -8.584 -7.692 17.847 1.00 6.97 22 GLY A N 19
ATOM 31500 C CA . GLY A 1 26 ? -8.768 -6.244 18.021 1.00 7.26 22 GLY A CA 19
ATOM 31501 C C . GLY A 1 26 ? -9.165 -5.571 16.703 1.00 6.70 22 GLY A C 19
ATOM 31502 O O . GLY A 1 26 ? -9.613 -6.242 15.769 1.00 6.63 22 GLY A O 19
ATOM 31506 N N . GLN A 1 27 ? -8.932 -4.261 16.578 1.00 6.81 23 GLN A N 19
ATOM 31507 C CA . GLN A 1 27 ? -9.123 -3.551 15.302 1.00 6.56 23 GLN A CA 19
ATOM 31508 C C . GLN A 1 27 ? -8.238 -4.004 14.110 1.00 5.18 23 GLN A C 19
ATOM 31509 O O . GLN A 1 27 ? -8.637 -3.733 12.974 1.00 4.96 23 GLN A O 19
ATOM 31523 N N . PRO A 1 28 ? -7.094 -4.714 14.269 1.00 4.99 24 PRO A N 19
ATOM 31524 C CA . PRO A 1 28 ? -6.393 -5.300 13.127 1.00 4.45 24 PRO A CA 19
ATOM 31525 C C . PRO A 1 28 ? -7.267 -6.236 12.290 1.00 4.04 24 PRO A C 19
ATOM 31526 O O . PRO A 1 28 ? -8.124 -6.950 12.816 1.00 4.40 24 PRO A O 19
ATOM 31537 N N . GLY A 1 29 ? -7.049 -6.218 10.973 1.00 4.44 25 GLY A N 19
ATOM 31538 C CA . GLY A 1 29 ? -7.909 -6.884 9.988 1.00 5.05 25 GLY A CA 19
ATOM 31539 C C . GLY A 1 29 ? -8.942 -5.973 9.304 1.00 3.77 25 GLY A C 19
ATOM 31540 O O . GLY A 1 29 ? -9.673 -6.443 8.432 1.00 4.11 25 GLY A O 19
ATOM 31544 N N . ILE A 1 30 ? -8.999 -4.672 9.632 1.00 2.51 26 ILE A N 19
ATOM 31545 C CA . ILE A 1 30 ? -9.663 -3.660 8.775 1.00 1.56 26 ILE A CA 19
ATOM 31546 C C . ILE A 1 30 ? -8.864 -3.512 7.474 1.00 2.07 26 ILE A C 19
ATOM 31547 O O . ILE A 1 30 ? -9.402 -3.678 6.378 1.00 3.20 26 ILE A O 19
ATOM 31563 N N . GLY A 1 31 ? -7.553 -3.283 7.604 1.00 1.91 27 GLY A N 19
ATOM 31564 C CA . GLY A 1 31 ? -6.559 -3.610 6.587 1.00 2.86 27 GLY A CA 19
ATOM 31565 C C . GLY A 1 31 ? -5.758 -4.852 7.017 1.00 1.95 27 GLY A C 19
ATOM 31566 O O . GLY A 1 31 ? -5.148 -4.806 8.088 1.00 1.98 27 GLY A O 19
ATOM 31570 N N . PRO A 1 32 ? -5.739 -5.938 6.223 1.00 1.68 28 PRO A N 19
ATOM 31571 C CA . PRO A 1 32 ? -4.822 -7.074 6.371 1.00 1.41 28 PRO A CA 19
ATOM 31572 C C . PRO A 1 32 ? -3.337 -6.728 6.593 1.00 1.25 28 PRO A C 19
ATOM 31573 O O . PRO A 1 32 ? -2.890 -5.597 6.377 1.00 1.42 28 PRO A O 19
ATOM 31584 N N . ASP A 1 33 ? -2.576 -7.736 7.027 1.00 1.21 29 ASP A N 19
ATOM 31585 C CA . ASP A 1 33 ? -1.151 -7.649 7.373 1.00 1.13 29 ASP A CA 19
ATOM 31586 C C . ASP A 1 33 ? -0.231 -7.365 6.168 1.00 1.07 29 ASP A C 19
ATOM 31587 O O . ASP A 1 33 ? -0.495 -7.803 5.043 1.00 1.32 29 ASP A O 19
ATOM 31596 N N . LEU A 1 34 ? 0.866 -6.643 6.429 1.00 0.95 30 LEU A N 19
ATOM 31597 C CA . LEU A 1 34 ? 1.824 -6.099 5.457 1.00 0.99 30 LEU A CA 19
ATOM 31598 C C . LEU A 1 34 ? 3.176 -6.837 5.488 1.00 1.08 30 LEU A C 19
ATOM 31599 O O . LEU A 1 34 ? 3.349 -7.849 4.813 1.00 2.17 30 LEU A O 19
ATOM 31615 N N . LEU A 1 35 ? 4.140 -6.283 6.238 1.00 1.37 31 LEU A N 19
ATOM 31616 C CA . LEU A 1 35 ? 5.575 -6.603 6.234 1.00 1.63 31 LEU A CA 19
ATOM 31617 C C . LEU A 1 35 ? 6.110 -6.907 4.826 1.00 2.26 31 LEU A C 19
ATOM 31618 O O . LEU A 1 35 ? 5.999 -6.081 3.925 1.00 3.96 31 LEU A O 19
ATOM 31634 N N . GLY A 1 36 ? 6.650 -8.109 4.654 1.00 1.43 32 GLY A N 19
ATOM 31635 C CA . GLY A 1 36 ? 7.210 -8.661 3.414 1.00 1.64 32 GLY A CA 19
ATOM 31636 C C . GLY A 1 36 ? 6.239 -8.848 2.237 1.00 1.30 32 GLY A C 19
ATOM 31637 O O . GLY A 1 36 ? 6.580 -9.554 1.291 1.00 1.35 32 GLY A O 19
ATOM 31641 N N . VAL A 1 37 ? 5.055 -8.220 2.223 1.00 1.13 33 VAL A N 19
ATOM 31642 C CA . VAL A 1 37 ? 4.122 -8.242 1.076 1.00 1.19 33 VAL A CA 19
ATOM 31643 C C . VAL A 1 37 ? 4.798 -7.807 -0.240 1.00 0.99 33 VAL A C 19
ATOM 31644 O O . VAL A 1 37 ? 4.542 -8.387 -1.296 1.00 1.22 33 VAL A O 19
ATOM 31657 N N . THR A 1 38 ? 5.770 -6.892 -0.169 1.00 0.73 34 THR A N 19
ATOM 31658 C CA . THR A 1 38 ? 6.663 -6.450 -1.263 1.00 0.76 34 THR A CA 19
ATOM 31659 C C . THR A 1 38 ? 7.596 -7.537 -1.831 1.00 0.91 34 THR A C 19
ATOM 31660 O O . THR A 1 38 ? 8.210 -7.324 -2.880 1.00 1.16 34 THR A O 19
ATOM 31671 N N . ARG A 1 39 ? 7.662 -8.720 -1.205 1.00 0.98 35 ARG A N 19
ATOM 31672 C CA . ARG A 1 39 ? 8.295 -9.950 -1.725 1.00 1.25 35 ARG A CA 19
ATOM 31673 C C . ARG A 1 39 ? 7.325 -11.141 -1.849 1.00 1.65 35 ARG A C 19
ATOM 31674 O O . ARG A 1 39 ? 7.757 -12.288 -1.988 1.00 2.43 35 ARG A O 19
ATOM 31695 N N . GLN A 1 40 ? 6.012 -10.881 -1.812 1.00 1.30 36 GLN A N 19
ATOM 31696 C CA . GLN A 1 40 ? 4.941 -11.865 -2.035 1.00 1.62 36 GLN A CA 19
ATOM 31697 C C . GLN A 1 40 ? 3.990 -11.490 -3.195 1.00 1.65 36 GLN A C 19
ATOM 31698 O O . GLN A 1 40 ? 3.457 -12.394 -3.845 1.00 2.00 36 GLN A O 19
ATOM 31712 N N . ARG A 1 41 ? 3.788 -10.191 -3.466 1.00 1.45 37 ARG A N 19
ATOM 31713 C CA . ARG A 1 41 ? 2.935 -9.602 -4.529 1.00 1.58 37 ARG A CA 19
ATOM 31714 C C . ARG A 1 41 ? 3.774 -9.043 -5.695 1.00 1.55 37 ARG A C 19
ATOM 31715 O O . ARG A 1 41 ? 4.994 -9.229 -5.711 1.00 2.18 37 ARG A O 19
ATOM 31736 N N . ASP A 1 42 ? 3.153 -8.379 -6.680 1.00 1.34 38 ASP A N 19
ATOM 31737 C CA . ASP A 1 42 ? 3.890 -7.698 -7.760 1.00 1.33 38 ASP A CA 19
ATOM 31738 C C . ASP A 1 42 ? 4.513 -6.376 -7.277 1.00 1.33 38 ASP A C 19
ATOM 31739 O O . ASP A 1 42 ? 3.822 -5.406 -6.953 1.00 1.33 38 ASP A O 19
ATOM 31748 N N . ALA A 1 43 ? 5.843 -6.341 -7.263 1.00 1.51 39 ALA A N 19
ATOM 31749 C CA . ALA A 1 43 ? 6.660 -5.277 -6.686 1.00 1.52 39 ALA A CA 19
ATOM 31750 C C . ALA A 1 43 ? 6.551 -3.906 -7.378 1.00 1.43 39 ALA A C 19
ATOM 31751 O O . ALA A 1 43 ? 6.950 -2.911 -6.766 1.00 1.60 39 ALA A O 19
ATOM 31758 N N . ASN A 1 44 ? 6.032 -3.823 -8.611 1.00 1.39 40 ASN A N 19
ATOM 31759 C CA . ASN A 1 44 ? 5.805 -2.560 -9.323 1.00 1.32 40 ASN A CA 19
ATOM 31760 C C . ASN A 1 44 ? 4.322 -2.157 -9.323 1.00 1.07 40 ASN A C 19
ATOM 31761 O O . ASN A 1 44 ? 4.015 -0.984 -9.081 1.00 1.07 40 ASN A O 19
ATOM 31772 N N . TRP A 1 45 ? 3.400 -3.113 -9.516 1.00 0.93 41 TRP A N 19
ATOM 31773 C CA . TRP A 1 45 ? 1.955 -2.844 -9.443 1.00 0.70 41 TRP A CA 19
ATOM 31774 C C . TRP A 1 45 ? 1.567 -2.274 -8.073 1.00 0.62 41 TRP A C 19
ATOM 31775 O O . TRP A 1 45 ? 0.842 -1.285 -8.009 1.00 0.57 41 TRP A O 19
ATOM 31796 N N . LEU A 1 46 ? 2.118 -2.831 -6.983 1.00 0.71 42 LEU A N 19
ATOM 31797 C CA . LEU A 1 46 ? 1.883 -2.390 -5.601 1.00 0.71 42 LEU A CA 19
ATOM 31798 C C . LEU A 1 46 ? 2.169 -0.891 -5.403 1.00 0.65 42 LEU A C 19
ATOM 31799 O O . LEU A 1 46 ? 1.461 -0.213 -4.655 1.00 0.62 42 LEU A O 19
ATOM 31815 N N . VAL A 1 47 ? 3.184 -0.365 -6.097 1.00 0.70 43 VAL A N 19
ATOM 31816 C CA . VAL A 1 47 ? 3.617 1.038 -6.017 1.00 0.72 43 VAL A CA 19
ATOM 31817 C C . VAL A 1 47 ? 2.723 1.948 -6.865 1.00 0.73 43 VAL A C 19
ATOM 31818 O O . VAL A 1 47 ? 2.288 2.995 -6.381 1.00 0.84 43 VAL A O 19
ATOM 31831 N N . ARG A 1 48 ? 2.368 1.523 -8.091 1.00 0.73 44 ARG A N 19
ATOM 31832 C CA . ARG A 1 48 ? 1.359 2.202 -8.930 1.00 0.87 44 ARG A CA 19
ATOM 31833 C C . ARG A 1 48 ? 0.011 2.304 -8.206 1.00 0.84 44 ARG A C 19
ATOM 31834 O O . ARG A 1 48 ? -0.575 3.384 -8.150 1.00 1.01 44 ARG A O 19
ATOM 31855 N N . TRP A 1 49 ? -0.437 1.204 -7.596 1.00 0.72 45 TRP A N 19
ATOM 31856 C CA . TRP A 1 49 ? -1.618 1.126 -6.733 1.00 0.70 45 TRP A CA 19
ATOM 31857 C C . TRP A 1 49 ? -1.549 2.142 -5.589 1.00 0.83 45 TRP A C 19
ATOM 31858 O O . TRP A 1 49 ? -2.422 2.999 -5.501 1.00 1.05 45 TRP A O 19
ATOM 31879 N N . LEU A 1 50 ? -0.496 2.110 -4.762 1.00 0.79 46 LEU A N 19
ATOM 31880 C CA . LEU A 1 50 ? -0.360 2.986 -3.589 1.00 0.98 46 LEU A CA 19
ATOM 31881 C C . LEU A 1 50 ? -0.394 4.486 -3.936 1.00 1.11 46 LEU A C 19
ATOM 31882 O O . LEU A 1 50 ? -0.926 5.288 -3.163 1.00 1.37 46 LEU A O 19
ATOM 31898 N N . LYS A 1 51 ? 0.139 4.868 -5.102 1.00 1.06 47 LYS A N 19
ATOM 31899 C CA . LYS A 1 51 ? 0.210 6.260 -5.568 1.00 1.19 47 LYS A CA 19
ATOM 31900 C C . LYS A 1 51 ? -1.149 6.825 -6.008 1.00 1.22 47 LYS A C 19
ATOM 31901 O O . LYS A 1 51 ? -1.318 8.043 -5.978 1.00 1.63 47 LYS A O 19
ATOM 31920 N N . VAL A 1 52 ? -2.118 5.971 -6.366 1.00 0.81 48 VAL A N 19
ATOM 31921 C CA . VAL A 1 52 ? -3.485 6.361 -6.784 1.00 0.65 48 VAL A CA 19
ATOM 31922 C C . VAL A 1 52 ? -4.556 5.264 -6.515 1.00 0.51 48 VAL A C 19
ATOM 31923 O O . VAL A 1 52 ? -5.181 4.767 -7.460 1.00 0.56 48 VAL A O 19
ATOM 31936 N N . PRO A 1 53 ? -4.838 4.857 -5.256 1.00 0.55 49 PRO A N 19
ATOM 31937 C CA . PRO A 1 53 ? -5.721 3.723 -4.962 1.00 0.64 49 PRO A CA 19
ATOM 31938 C C . PRO A 1 53 ? -7.206 3.968 -5.286 1.00 0.76 49 PRO A C 19
ATOM 31939 O O . PRO A 1 53 ? -7.958 3.009 -5.468 1.00 1.14 49 PRO A O 19
ATOM 31950 N N . ASP A 1 54 ? -7.663 5.226 -5.364 1.00 0.69 50 ASP A N 19
ATOM 31951 C CA . ASP A 1 54 ? -9.027 5.554 -5.808 1.00 0.78 50 ASP A CA 19
ATOM 31952 C C . ASP A 1 54 ? -9.113 5.740 -7.333 1.00 0.78 50 ASP A C 19
ATOM 31953 O O . ASP A 1 54 ? -10.085 5.288 -7.948 1.00 0.85 50 ASP A O 19
ATOM 31962 N N . GLN A 1 55 ? -8.095 6.340 -7.967 1.00 0.79 51 GLN A N 19
ATOM 31963 C CA . GLN A 1 55 ? -8.099 6.550 -9.424 1.00 0.87 51 GLN A CA 19
ATOM 31964 C C . GLN A 1 55 ? -7.866 5.241 -10.198 1.00 0.81 51 GLN A C 19
ATOM 31965 O O . GLN A 1 55 ? -8.525 5.022 -11.210 1.00 0.92 51 GLN A O 19
ATOM 31979 N N . MET A 1 56 ? -7.028 4.316 -9.704 1.00 0.71 52 MET A N 19
ATOM 31980 C CA . MET A 1 56 ? -6.871 2.966 -10.275 1.00 0.71 52 MET A CA 19
ATOM 31981 C C . MET A 1 56 ? -8.190 2.177 -10.283 1.00 0.72 52 MET A C 19
ATOM 31982 O O . MET A 1 56 ? -8.480 1.451 -11.234 1.00 0.78 52 MET A O 19
ATOM 31996 N N . LEU A 1 57 ? -9.019 2.353 -9.250 1.00 0.74 53 LEU A N 19
ATOM 31997 C CA . LEU A 1 57 ? -10.338 1.726 -9.145 1.00 0.80 53 LEU A CA 19
ATOM 31998 C C . LEU A 1 57 ? -11.388 2.408 -10.057 1.00 0.89 53 LEU A C 19
ATOM 31999 O O . LEU A 1 57 ? -12.306 1.744 -10.536 1.00 1.00 53 LEU A O 19
ATOM 32015 N N . ALA A 1 58 ? -11.219 3.700 -10.372 1.00 0.90 54 ALA A N 19
ATOM 32016 C CA . ALA A 1 58 ? -12.035 4.437 -11.351 1.00 1.03 54 ALA A CA 19
ATOM 32017 C C . ALA A 1 58 ? -11.636 4.163 -12.824 1.00 1.11 54 ALA A C 19
ATOM 32018 O O . ALA A 1 58 ? -12.502 4.107 -13.704 1.00 1.23 54 ALA A O 19
ATOM 32025 N N . GLU A 1 59 ? -10.343 3.949 -13.092 1.00 1.12 55 GLU A N 19
ATOM 32026 C CA . GLU A 1 59 ? -9.776 3.440 -14.357 1.00 1.16 55 GLU A CA 19
ATOM 32027 C C . GLU A 1 59 ? -10.112 1.944 -14.567 1.00 1.17 55 GLU A C 19
ATOM 32028 O O . GLU A 1 59 ? -10.031 1.430 -15.688 1.00 1.28 55 GLU A O 19
ATOM 32040 N N . LYS A 1 60 ? -10.549 1.253 -13.503 1.00 1.23 56 LYS A N 19
ATOM 32041 C CA . LYS A 1 60 ? -10.836 -0.188 -13.442 1.00 1.27 56 LYS A CA 19
ATOM 32042 C C . LYS A 1 60 ? -9.622 -1.052 -13.804 1.00 1.18 56 LYS A C 19
ATOM 32043 O O . LYS A 1 60 ? -9.747 -1.999 -14.576 1.00 1.54 56 LYS A O 19
ATOM 32062 N N . ASP A 1 61 ? -8.457 -0.741 -13.236 1.00 1.15 57 ASP A N 19
ATOM 32063 C CA . ASP A 1 61 ? -7.290 -1.628 -13.235 1.00 1.12 57 ASP A CA 19
ATOM 32064 C C . ASP A 1 61 ? -7.722 -2.921 -12.541 1.00 1.13 57 ASP A C 19
ATOM 32065 O O . ASP A 1 61 ? -8.107 -2.911 -11.368 1.00 1.13 57 ASP A O 19
ATOM 32074 N N . PRO A 1 62 ? -7.811 -4.024 -13.288 1.00 1.20 58 PRO A N 19
ATOM 32075 C CA . PRO A 1 62 ? -8.724 -5.102 -12.916 1.00 1.40 58 PRO A CA 19
ATOM 32076 C C . PRO A 1 62 ? -8.218 -5.992 -11.780 1.00 1.43 58 PRO A C 19
ATOM 32077 O O . PRO A 1 62 ? -9.012 -6.636 -11.090 1.00 2.08 58 PRO A O 19
ATOM 32088 N N . LEU A 1 63 ? -6.916 -5.948 -11.514 1.00 1.12 59 LEU A N 19
ATOM 32089 C CA . LEU A 1 63 ? -6.338 -6.445 -10.261 1.00 1.07 59 LEU A CA 19
ATOM 32090 C C . LEU A 1 63 ? -6.754 -5.590 -9.045 1.00 1.04 59 LEU A C 19
ATOM 32091 O O . LEU A 1 63 ? -7.017 -6.146 -7.984 1.00 1.07 59 LEU A O 19
ATOM 32107 N N . ALA A 1 64 ? -6.913 -4.269 -9.179 1.00 1.05 60 ALA A N 19
ATOM 32108 C CA . ALA A 1 64 ? -7.487 -3.445 -8.108 1.00 1.08 60 ALA A CA 19
ATOM 32109 C C . ALA A 1 64 ? -8.988 -3.707 -7.918 1.00 1.13 60 ALA A C 19
ATOM 32110 O O . ALA A 1 64 ? -9.452 -3.795 -6.782 1.00 1.22 60 ALA A O 19
ATOM 32117 N N . MET A 1 65 ? -9.743 -3.909 -9.005 1.00 1.08 61 MET A N 19
ATOM 32118 C CA . MET A 1 65 ? -11.154 -4.314 -8.950 1.00 1.05 61 MET A CA 19
ATOM 32119 C C . MET A 1 65 ? -11.363 -5.620 -8.162 1.00 1.04 61 MET A C 19
ATOM 32120 O O . MET A 1 65 ? -12.411 -5.799 -7.543 1.00 1.08 61 MET A O 19
ATOM 32134 N N . LEU A 1 66 ? -10.374 -6.520 -8.156 1.00 1.04 62 LEU A N 19
ATOM 32135 C CA . LEU A 1 66 ? -10.306 -7.704 -7.300 1.00 1.11 62 LEU A CA 19
ATOM 32136 C C . LEU A 1 66 ? -9.878 -7.356 -5.865 1.00 1.22 62 LEU A C 19
ATOM 32137 O O . LEU A 1 66 ? -10.557 -7.727 -4.906 1.00 1.41 62 LEU A O 19
ATOM 32153 N N . LEU A 1 67 ? -8.758 -6.643 -5.709 1.00 1.20 63 LEU A N 19
ATOM 32154 C CA . LEU A 1 67 ? -8.069 -6.432 -4.434 1.00 1.39 63 LEU A CA 19
ATOM 32155 C C . LEU A 1 67 ? -8.859 -5.509 -3.492 1.00 1.55 63 LEU A C 19
ATOM 32156 O O . LEU A 1 67 ? -8.784 -5.650 -2.274 1.00 1.86 63 LEU A O 19
ATOM 32172 N N . PHE A 1 68 ? -9.679 -4.608 -4.032 1.00 1.38 64 PHE A N 19
ATOM 32173 C CA . PHE A 1 68 ? -10.631 -3.840 -3.217 1.00 1.35 64 PHE A CA 19
ATOM 32174 C C . PHE A 1 68 ? -11.826 -4.705 -2.762 1.00 1.22 64 PHE A C 19
ATOM 32175 O O . PHE A 1 68 ? -12.312 -4.551 -1.642 1.00 1.37 64 PHE A O 19
ATOM 32192 N N . GLU A 1 69 ? -12.308 -5.601 -3.630 1.00 1.10 65 GLU A N 19
ATOM 32193 C CA . GLU A 1 69 ? -13.544 -6.352 -3.484 1.00 1.25 65 GLU A CA 19
ATOM 32194 C C . GLU A 1 69 ? -13.390 -7.510 -2.489 1.00 1.29 65 GLU A C 19
ATOM 32195 O O . GLU A 1 69 ? -14.179 -7.632 -1.550 1.00 1.53 65 GLU A O 19
ATOM 32207 N N . GLN A 1 70 ? -12.350 -8.331 -2.651 1.00 1.23 66 GLN A N 19
ATOM 32208 C CA . GLN A 1 70 ? -12.183 -9.620 -1.961 1.00 1.41 66 GLN A CA 19
ATOM 32209 C C . GLN A 1 70 ? -11.700 -9.536 -0.500 1.00 1.26 66 GLN A C 19
ATOM 32210 O O . GLN A 1 70 ? -11.492 -10.561 0.157 1.00 1.57 66 GLN A O 19
ATOM 32224 N N . TYR A 1 71 ? -11.583 -8.316 0.020 1.00 1.07 67 TYR A N 19
ATOM 32225 C CA . TYR A 1 71 ? -11.300 -7.996 1.421 1.00 1.11 67 TYR A CA 19
ATOM 32226 C C . TYR A 1 71 ? -12.431 -7.122 2.001 1.00 1.12 67 TYR A C 19
ATOM 32227 O O . TYR A 1 71 ? -12.232 -6.008 2.494 1.00 1.43 67 TYR A O 19
ATOM 32245 N N . ASN A 1 72 ? -13.654 -7.657 1.873 1.00 1.18 68 ASN A N 19
ATOM 32246 C CA . ASN A 1 72 ? -14.940 -7.118 2.335 1.00 1.30 68 ASN A CA 19
ATOM 32247 C C . ASN A 1 72 ? -15.374 -5.768 1.716 1.00 1.08 68 ASN A C 19
ATOM 32248 O O . ASN A 1 72 ? -16.071 -4.980 2.363 1.00 1.10 68 ASN A O 19
ATOM 32259 N N . ARG A 1 73 ? -14.976 -5.499 0.462 1.00 1.01 69 ARG A N 19
ATOM 32260 C CA . ARG A 1 73 ? -15.263 -4.264 -0.307 1.00 0.95 69 ARG A CA 19
ATOM 32261 C C . ARG A 1 73 ? -14.809 -2.952 0.362 1.00 0.84 69 ARG A C 19
ATOM 32262 O O . ARG A 1 73 ? -15.286 -1.884 -0.013 1.00 1.43 69 ARG A O 19
ATOM 32283 N N . LEU A 1 74 ? -13.907 -2.999 1.345 1.00 0.83 70 LEU A N 19
ATOM 32284 C CA . LEU A 1 74 ? -13.648 -1.884 2.277 1.00 1.04 70 LEU A CA 19
ATOM 32285 C C . LEU A 1 74 ? -13.062 -0.619 1.603 1.00 1.16 70 LEU A C 19
ATOM 32286 O O . LEU A 1 74 ? -13.318 0.494 2.072 1.00 2.20 70 LEU A O 19
ATOM 32302 N N . ALA A 1 75 ? -12.389 -0.777 0.453 1.00 0.97 71 ALA A N 19
ATOM 32303 C CA . ALA A 1 75 ? -11.698 0.270 -0.323 1.00 0.91 71 ALA A CA 19
ATOM 32304 C C . ALA A 1 75 ? -10.485 0.904 0.410 1.00 1.23 71 ALA A C 19
ATOM 32305 O O . ALA A 1 75 ? -10.143 0.517 1.532 1.00 2.58 71 ALA A O 19
ATOM 32312 N N . MET A 1 76 ? -9.781 1.838 -0.246 1.00 0.55 72 MET A N 19
ATOM 32313 C CA . MET A 1 76 ? -8.600 2.521 0.309 1.00 0.74 72 MET A CA 19
ATOM 32314 C C . MET A 1 76 ? -8.373 3.917 -0.321 1.00 0.73 72 MET A C 19
ATOM 32315 O O . MET A 1 76 ? -8.424 4.029 -1.548 1.00 0.61 72 MET A O 19
ATOM 32329 N N . PRO A 1 77 ? -8.063 4.962 0.472 1.00 1.03 73 PRO A N 19
ATOM 32330 C CA . PRO A 1 77 ? -7.641 6.280 -0.022 1.00 1.26 73 PRO A CA 19
ATOM 32331 C C . PRO A 1 77 ? -6.118 6.381 -0.260 1.00 1.39 73 PRO A C 19
ATOM 32332 O O . PRO A 1 77 ? -5.337 5.626 0.323 1.00 1.41 73 PRO A O 19
ATOM 32343 N N . ASN A 1 78 ? -5.681 7.363 -1.060 1.00 1.59 74 ASN A N 19
ATOM 32344 C CA . ASN A 1 78 ? -4.268 7.758 -1.204 1.00 1.82 74 ASN A CA 19
ATOM 32345 C C . ASN A 1 78 ? -3.742 8.588 -0.013 1.00 2.12 74 ASN A C 19
ATOM 32346 O O . ASN A 1 78 ? -2.533 8.625 0.224 1.00 3.97 74 ASN A O 19
ATOM 32357 N N . MET A 1 79 ? -4.622 9.270 0.729 1.00 1.25 75 MET A N 19
ATOM 32358 C CA . MET A 1 79 ? -4.274 10.304 1.711 1.00 1.24 75 MET A CA 19
ATOM 32359 C C . MET A 1 79 ? -3.477 11.450 1.061 1.00 1.17 75 MET A C 19
ATOM 32360 O O . MET A 1 79 ? -4.081 12.380 0.529 1.00 2.09 75 MET A O 19
ATOM 32374 N N . ARG A 1 80 ? -2.137 11.379 1.072 1.00 1.86 76 ARG A N 19
ATOM 32375 C CA . ARG A 1 80 ? -1.194 12.328 0.434 1.00 1.92 76 ARG A CA 19
ATOM 32376 C C . ARG A 1 80 ? 0.023 11.624 -0.201 1.00 1.63 76 ARG A C 19
ATOM 32377 O O . ARG A 1 80 ? 1.097 12.215 -0.332 1.00 2.08 76 ARG A O 19
ATOM 32398 N N . LEU A 1 81 ? -0.110 10.345 -0.567 1.00 1.56 77 LEU A N 19
ATOM 32399 C CA . LEU A 1 81 ? 0.977 9.512 -1.113 1.00 2.00 77 LEU A CA 19
ATOM 32400 C C . LEU A 1 81 ? 1.281 9.852 -2.587 1.00 2.45 77 LEU A C 19
ATOM 32401 O O . LEU A 1 81 ? 0.905 9.119 -3.503 1.00 2.99 77 LEU A O 19
ATOM 32417 N N . GLY A 1 82 ? 1.988 10.965 -2.798 1.00 2.49 78 GLY A N 19
ATOM 32418 C CA . GLY A 1 82 ? 2.741 11.268 -4.022 1.00 2.92 78 GLY A CA 19
ATOM 32419 C C . GLY A 1 82 ? 4.151 10.658 -4.004 1.00 2.12 78 GLY A C 19
ATOM 32420 O O . GLY A 1 82 ? 4.572 10.090 -2.995 1.00 1.55 78 GLY A O 19
ATOM 32424 N N . ASP A 1 83 ? 4.892 10.787 -5.112 1.00 2.13 79 ASP A N 19
ATOM 32425 C CA . ASP A 1 83 ? 6.214 10.166 -5.341 1.00 1.56 79 ASP A CA 19
ATOM 32426 C C . ASP A 1 83 ? 7.195 10.251 -4.143 1.00 1.26 79 ASP A C 19
ATOM 32427 O O . ASP A 1 83 ? 7.835 9.251 -3.800 1.00 1.17 79 ASP A O 19
ATOM 32436 N N . ALA A 1 84 ? 7.283 11.399 -3.462 1.00 1.63 80 ALA A N 19
ATOM 32437 C CA . ALA A 1 84 ? 8.231 11.642 -2.365 1.00 1.74 80 ALA A CA 19
ATOM 32438 C C . ALA A 1 84 ? 7.850 10.974 -1.024 1.00 1.53 80 ALA A C 19
ATOM 32439 O O . ALA A 1 84 ? 8.733 10.723 -0.195 1.00 1.65 80 ALA A O 19
ATOM 32446 N N . GLU A 1 85 ? 6.568 10.653 -0.810 1.00 1.50 81 GLU A N 19
ATOM 32447 C CA . GLU A 1 85 ? 6.105 9.823 0.319 1.00 1.34 81 GLU A CA 19
ATOM 32448 C C . GLU A 1 85 ? 6.053 8.334 -0.076 1.00 1.09 81 GLU A C 19
ATOM 32449 O O . GLU A 1 85 ? 6.371 7.465 0.735 1.00 1.03 81 GLU A O 19
ATOM 32461 N N . VAL A 1 86 ? 5.690 8.022 -1.328 1.00 1.04 82 VAL A N 19
ATOM 32462 C CA . VAL A 1 86 ? 5.602 6.645 -1.854 1.00 1.00 82 VAL A CA 19
ATOM 32463 C C . VAL A 1 86 ? 6.970 5.965 -1.827 1.00 0.88 82 VAL A C 19
ATOM 32464 O O . VAL A 1 86 ? 7.098 4.880 -1.265 1.00 0.81 82 VAL A O 19
ATOM 32477 N N . SER A 1 87 ? 8.014 6.624 -2.336 1.00 0.88 83 SER A N 19
ATOM 32478 C CA . SER A 1 87 ? 9.396 6.115 -2.280 1.00 0.79 83 SER A CA 19
ATOM 32479 C C . SER A 1 87 ? 9.887 5.861 -0.843 1.00 0.75 83 SER A C 19
ATOM 32480 O O . SER A 1 87 ? 10.656 4.927 -0.603 1.00 0.70 83 SER A O 19
ATOM 32488 N N . ALA A 1 88 ? 9.391 6.623 0.139 1.00 0.94 84 ALA A N 19
ATOM 32489 C CA . ALA A 1 88 ? 9.666 6.390 1.556 1.00 1.02 84 ALA A CA 19
ATOM 32490 C C . ALA A 1 88 ? 8.895 5.186 2.131 1.00 0.89 84 ALA A C 19
ATOM 32491 O O . ALA A 1 88 ? 9.482 4.401 2.865 1.00 0.84 84 ALA A O 19
ATOM 32498 N N . LEU A 1 89 ? 7.630 4.953 1.759 1.00 0.89 85 LEU A N 19
ATOM 32499 C CA . LEU A 1 89 ? 6.897 3.732 2.149 1.00 0.81 85 LEU A CA 19
ATOM 32500 C C . LEU A 1 89 ? 7.477 2.454 1.509 1.00 0.65 85 LEU A C 19
ATOM 32501 O O . LEU A 1 89 ? 7.475 1.388 2.122 1.00 0.69 85 LEU A O 19
ATOM 32517 N N . ILE A 1 90 ? 8.003 2.571 0.293 1.00 0.59 86 ILE A N 19
ATOM 32518 C CA . ILE A 1 90 ? 8.672 1.494 -0.459 1.00 0.65 86 ILE A CA 19
ATOM 32519 C C . ILE A 1 90 ? 10.065 1.216 0.129 1.00 0.77 86 ILE A C 19
ATOM 32520 O O . ILE A 1 90 ? 10.536 0.077 0.124 1.00 1.12 86 ILE A O 19
ATOM 32536 N N . SER A 1 91 ? 10.708 2.241 0.697 1.00 0.71 87 SER A N 19
ATOM 32537 C CA . SER A 1 91 ? 11.897 2.086 1.543 1.00 0.89 87 SER A CA 19
ATOM 32538 C C . SER A 1 91 ? 11.557 1.450 2.893 1.00 0.84 87 SER A C 19
ATOM 32539 O O . SER A 1 91 ? 12.280 0.551 3.321 1.00 0.94 87 SER A O 19
ATOM 32547 N N . TYR A 1 92 ? 10.442 1.827 3.533 1.00 0.75 88 TYR A N 19
ATOM 32548 C CA . TYR A 1 92 ? 10.047 1.241 4.817 1.00 0.80 88 TYR A CA 19
ATOM 32549 C C . TYR A 1 92 ? 9.889 -0.283 4.748 1.00 0.78 88 TYR A C 19
ATOM 32550 O O . TYR A 1 92 ? 10.500 -0.990 5.549 1.00 1.06 88 TYR A O 19
ATOM 32568 N N . LEU A 1 93 ? 9.105 -0.794 3.793 1.00 0.68 89 LEU A N 19
ATOM 32569 C CA . LEU A 1 93 ? 8.786 -2.225 3.738 1.00 0.93 89 LEU A CA 19
ATOM 32570 C C . LEU A 1 93 ? 10.021 -3.091 3.442 1.00 1.17 89 LEU A C 19
ATOM 32571 O O . LEU A 1 93 ? 10.244 -4.076 4.145 1.00 1.72 89 LEU A O 19
ATOM 32587 N N . GLU A 1 94 ? 10.864 -2.728 2.470 1.00 0.91 90 GLU A N 19
ATOM 32588 C CA . GLU A 1 94 ? 12.096 -3.480 2.165 1.00 1.08 90 GLU A CA 19
ATOM 32589 C C . GLU A 1 94 ? 13.165 -3.402 3.270 1.00 1.33 90 GLU A C 19
ATOM 32590 O O . GLU A 1 94 ? 13.951 -4.345 3.421 1.00 1.78 90 GLU A O 19
ATOM 32602 N N . GLU A 1 95 ? 13.198 -2.326 4.068 1.00 1.19 91 GLU A N 19
ATOM 32603 C CA . GLU A 1 95 ? 14.099 -2.222 5.226 1.00 1.47 91 GLU A CA 19
ATOM 32604 C C . GLU A 1 95 ? 13.567 -2.947 6.473 1.00 1.54 91 GLU A C 19
ATOM 32605 O O . GLU A 1 95 ? 14.338 -3.620 7.157 1.00 1.77 91 GLU A O 19
ATOM 32617 N N . GLU A 1 96 ? 12.259 -2.902 6.748 1.00 1.39 92 GLU A N 19
ATOM 32618 C CA . GLU A 1 96 ? 11.641 -3.676 7.838 1.00 1.55 92 GLU A CA 19
ATOM 32619 C C . GLU A 1 96 ? 11.695 -5.188 7.536 1.00 1.71 92 GLU A C 19
ATOM 32620 O O . GLU A 1 96 ? 12.002 -5.987 8.422 1.00 1.97 92 GLU A O 19
ATOM 32632 N N . THR A 1 97 ? 11.506 -5.589 6.271 1.00 1.63 93 THR A N 19
ATOM 32633 C CA . THR A 1 97 ? 11.641 -6.990 5.811 1.00 1.80 93 THR A CA 19
ATOM 32634 C C . THR A 1 97 ? 13.029 -7.563 6.123 1.00 1.93 93 THR A C 19
ATOM 32635 O O . THR A 1 97 ? 13.143 -8.725 6.510 1.00 2.10 93 THR A O 19
ATOM 32646 N N . ALA A 1 98 ? 14.087 -6.759 5.998 1.00 1.91 94 ALA A N 19
ATOM 32647 C CA . ALA A 1 98 ? 15.462 -7.171 6.298 1.00 2.10 94 ALA A CA 19
ATOM 32648 C C . ALA A 1 98 ? 15.742 -7.399 7.803 1.00 2.15 94 ALA A C 19
ATOM 32649 O O . ALA A 1 98 ? 16.750 -8.020 8.142 1.00 2.53 94 ALA A O 19
ATOM 32656 N N . ARG A 1 99 ? 14.870 -6.938 8.715 1.00 1.89 95 ARG A N 19
ATOM 32657 C CA . ARG A 1 99 ? 14.892 -7.333 10.140 1.00 1.95 95 ARG A CA 19
ATOM 32658 C C . ARG A 1 99 ? 13.899 -8.457 10.441 1.00 2.00 95 ARG A C 19
ATOM 32659 O O . ARG A 1 99 ? 14.271 -9.423 11.109 1.00 2.41 95 ARG A O 19
ATOM 32680 N N . LEU A 1 100 ? 12.665 -8.355 9.933 1.00 1.98 96 LEU A N 19
ATOM 32681 C CA . LEU A 1 100 ? 11.528 -9.283 10.099 1.00 2.23 96 LEU A CA 19
ATOM 32682 C C . LEU A 1 100 ? 10.989 -9.389 11.549 1.00 2.83 96 LEU A C 19
ATOM 32683 O O . LEU A 1 100 ? 9.778 -9.354 11.775 1.00 3.47 96 LEU A O 19
ATOM 32699 N N . GLN A 1 101 ? 11.873 -9.434 12.546 1.00 3.43 97 GLN A N 19
ATOM 32700 C CA . GLN A 1 101 ? 11.589 -9.496 13.989 1.00 4.79 97 GLN A CA 19
ATOM 32701 C C . GLN A 1 101 ? 11.251 -8.111 14.604 1.00 5.76 97 GLN A C 19
ATOM 32702 O O . GLN A 1 101 ? 11.435 -7.883 15.799 1.00 6.99 97 GLN A O 19
ATOM 32716 N N . THR A 1 102 ? 10.769 -7.165 13.790 1.00 5.71 98 THR A N 19
ATOM 32717 C CA . THR A 1 102 ? 10.460 -5.766 14.161 1.00 7.03 98 THR A CA 19
ATOM 32718 C C . THR A 1 102 ? 9.014 -5.334 13.820 1.00 7.70 98 THR A C 19
ATOM 32719 O O . THR A 1 102 ? 8.811 -4.227 13.319 1.00 8.30 98 THR A O 19
ATOM 32730 N N . PRO A 1 103 ? 7.963 -6.129 14.129 1.00 8.05 99 PRO A N 19
ATOM 32731 C CA . PRO A 1 103 ? 6.561 -5.831 13.779 1.00 9.07 99 PRO A CA 19
ATOM 32732 C C . PRO A 1 103 ? 5.917 -4.709 14.633 1.00 10.36 99 PRO A C 19
ATOM 32733 O O . PRO A 1 103 ? 4.695 -4.658 14.798 1.00 11.46 99 PRO A O 19
ATOM 32744 N N . VAL A 1 104 ? 6.735 -3.867 15.267 1.00 10.41 100 VAL A N 19
ATOM 32745 C CA . VAL A 1 104 ? 6.376 -2.976 16.379 1.00 11.57 100 VAL A CA 19
ATOM 32746 C C . VAL A 1 104 ? 5.894 -1.615 15.861 1.00 12.59 100 VAL A C 19
ATOM 32747 O O . VAL A 1 104 ? 6.634 -0.905 15.169 1.00 13.00 100 VAL A O 19
ATOM 32760 N N . THR A 1 105 ? 4.654 -1.260 16.206 1.00 13.21 101 THR A N 19
ATOM 32761 C CA . THR A 1 105 ? 3.887 -0.126 15.648 1.00 14.29 101 THR A CA 19
ATOM 32762 C C . THR A 1 105 ? 3.078 0.683 16.672 1.00 15.07 101 THR A C 19
ATOM 32763 O O . THR A 1 105 ? 2.729 1.824 16.368 1.00 16.28 101 THR A O 19
ATOM 32774 N N . ASN A 1 106 ? 2.804 0.142 17.868 1.00 14.64 102 ASN A N 19
ATOM 32775 C CA . ASN A 1 106 ? 2.097 0.772 19.001 1.00 15.44 102 ASN A CA 19
ATOM 32776 C C . ASN A 1 106 ? 0.629 1.212 18.725 1.00 16.20 102 ASN A C 19
ATOM 32777 O O . ASN A 1 106 ? 0.094 1.063 17.617 1.00 16.41 102 ASN A O 19
ATOM 32788 N N . ARG A 1 107 ? -0.032 1.756 19.757 1.00 16.89 103 ARG A N 19
ATOM 32789 C CA . ARG A 1 107 ? -1.385 2.346 19.770 1.00 17.88 103 ARG A CA 19
ATOM 32790 C C . ARG A 1 107 ? -1.346 3.701 20.493 1.00 18.42 103 ARG A C 19
ATOM 32791 O O . ARG A 1 107 ? -0.616 3.833 21.475 1.00 18.44 103 ARG A O 19
ATOM 32812 N N . GLY A 1 108 ? -2.129 4.687 20.055 1.00 19.02 104 GLY A N 19
ATOM 32813 C CA . GLY A 1 108 ? -2.201 6.026 20.664 1.00 19.73 104 GLY A CA 19
ATOM 32814 C C . GLY A 1 108 ? -1.617 7.156 19.804 1.00 19.58 104 GLY A C 19
ATOM 32815 O O . GLY A 1 108 ? -1.319 6.965 18.620 1.00 19.60 104 GLY A O 19
ATOM 32819 N N . ILE A 1 109 ? -1.455 8.340 20.405 1.00 19.62 105 ILE A N 19
ATOM 32820 C CA . ILE A 1 109 ? -1.268 9.635 19.710 1.00 19.86 105 ILE A CA 19
ATOM 32821 C C . ILE A 1 109 ? -2.421 9.891 18.710 1.00 20.75 105 ILE A C 19
ATOM 32822 O O . ILE A 1 109 ? -2.241 9.758 17.493 1.00 20.88 105 ILE A O 19
ATOM 32838 N N . PRO A 1 110 ? -3.646 10.192 19.186 1.00 21.63 106 PRO A N 19
ATOM 32839 C CA . PRO A 1 110 ? -4.826 10.391 18.340 1.00 22.76 106 PRO A CA 19
ATOM 32840 C C . PRO A 1 110 ? -4.792 11.726 17.580 1.00 23.13 106 PRO A C 19
ATOM 32841 O O . PRO A 1 110 ? -4.917 12.810 18.196 1.00 23.63 106 PRO A O 19
ATOM 32928 N N . SER A 1 5 ? 13.601 4.939 7.808 1.00 2.21 1 SER A N 20
ATOM 32929 C CA . SER A 1 5 ? 12.924 4.503 6.573 1.00 2.71 1 SER A CA 20
ATOM 32930 C C . SER A 1 5 ? 11.390 4.399 6.657 1.00 2.15 1 SER A C 20
ATOM 32931 O O . SER A 1 5 ? 10.849 3.418 7.164 1.00 3.34 1 SER A O 20
ATOM 32939 N N . GLY A 1 6 ? 10.691 5.431 6.168 1.00 1.11 2 GLY A N 20
ATOM 32940 C CA . GLY A 1 6 ? 9.228 5.542 6.028 1.00 0.71 2 GLY A CA 20
ATOM 32941 C C . GLY A 1 6 ? 8.390 5.571 7.318 1.00 0.89 2 GLY A C 20
ATOM 32942 O O . GLY A 1 6 ? 7.178 5.775 7.250 1.00 0.96 2 GLY A O 20
ATOM 32946 N N . GLU A 1 7 ? 8.989 5.369 8.495 1.00 1.08 3 GLU A N 20
ATOM 32947 C CA . GLU A 1 7 ? 8.259 4.987 9.715 1.00 1.12 3 GLU A CA 20
ATOM 32948 C C . GLU A 1 7 ? 7.331 6.087 10.259 1.00 1.11 3 GLU A C 20
ATOM 32949 O O . GLU A 1 7 ? 6.161 5.823 10.542 1.00 1.06 3 GLU A O 20
ATOM 32961 N N . GLN A 1 8 ? 7.813 7.335 10.342 1.00 1.21 4 GLN A N 20
ATOM 32962 C CA . GLN A 1 8 ? 6.994 8.480 10.764 1.00 1.30 4 GLN A CA 20
ATOM 32963 C C . GLN A 1 8 ? 5.813 8.719 9.807 1.00 1.16 4 GLN A C 20
ATOM 32964 O O . GLN A 1 8 ? 4.720 9.079 10.246 1.00 1.23 4 GLN A O 20
ATOM 32978 N N . ILE A 1 9 ? 6.005 8.481 8.504 1.00 1.05 5 ILE A N 20
ATOM 32979 C CA . ILE A 1 9 ? 4.947 8.616 7.490 1.00 0.97 5 ILE A CA 20
ATOM 32980 C C . ILE A 1 9 ? 3.893 7.525 7.698 1.00 0.87 5 ILE A C 20
ATOM 32981 O O . ILE A 1 9 ? 2.699 7.825 7.719 1.00 0.92 5 ILE A O 20
ATOM 32997 N N . PHE A 1 10 ? 4.308 6.276 7.941 1.00 0.79 6 PHE A N 20
ATOM 32998 C CA . PHE A 1 10 ? 3.366 5.193 8.220 1.00 0.73 6 PHE A CA 20
ATOM 32999 C C . PHE A 1 10 ? 2.553 5.464 9.493 1.00 0.78 6 PHE A C 20
ATOM 33000 O O . PHE A 1 10 ? 1.325 5.380 9.447 1.00 0.84 6 PHE A O 20
ATOM 33017 N N . ARG A 1 11 ? 3.193 5.871 10.604 1.00 0.85 7 ARG A N 20
ATOM 33018 C CA . ARG A 1 11 ? 2.482 6.168 11.864 1.00 1.01 7 ARG A CA 20
ATOM 33019 C C . ARG A 1 11 ? 1.561 7.393 11.781 1.00 1.10 7 ARG A C 20
ATOM 33020 O O . ARG A 1 11 ? 0.583 7.447 12.524 1.00 1.28 7 ARG A O 20
ATOM 33041 N N . THR A 1 12 ? 1.816 8.343 10.875 1.00 1.05 8 THR A N 20
ATOM 33042 C CA . THR A 1 12 ? 0.961 9.538 10.701 1.00 1.19 8 THR A CA 20
ATOM 33043 C C . THR A 1 12 ? -0.115 9.434 9.621 1.00 1.16 8 THR A C 20
ATOM 33044 O O . THR A 1 12 ? -1.123 10.137 9.731 1.00 1.36 8 THR A O 20
ATOM 33055 N N . ARG A 1 13 ? 0.047 8.583 8.597 1.00 1.01 9 ARG A N 20
ATOM 33056 C CA . ARG A 1 13 ? -0.893 8.479 7.459 1.00 1.09 9 ARG A CA 20
ATOM 33057 C C . ARG A 1 13 ? -1.580 7.117 7.311 1.00 0.96 9 ARG A C 20
ATOM 33058 O O . ARG A 1 13 ? -2.692 7.061 6.786 1.00 1.16 9 ARG A O 20
ATOM 33079 N N . CYS A 1 14 ? -0.938 6.021 7.725 1.00 0.82 10 CYS A N 20
ATOM 33080 C CA . CYS A 1 14 ? -1.288 4.657 7.286 1.00 0.78 10 CYS A CA 20
ATOM 33081 C C . CYS A 1 14 ? -1.373 3.608 8.412 1.00 0.75 10 CYS A C 20
ATOM 33082 O O . CYS A 1 14 ? -1.512 2.418 8.121 1.00 0.99 10 CYS A O 20
ATOM 33089 N N . SER A 1 15 ? -1.307 4.017 9.683 1.00 0.80 11 SER A N 20
ATOM 33090 C CA . SER A 1 15 ? -1.275 3.115 10.847 1.00 0.90 11 SER A CA 20
ATOM 33091 C C . SER A 1 15 ? -2.667 2.667 11.321 1.00 1.03 11 SER A C 20
ATOM 33092 O O . SER A 1 15 ? -2.808 1.585 11.893 1.00 1.94 11 SER A O 20
ATOM 33100 N N . SER A 1 16 ? -3.717 3.447 11.043 1.00 1.18 12 SER A N 20
ATOM 33101 C CA . SER A 1 16 ? -5.055 3.260 11.632 1.00 1.26 12 SER A CA 20
ATOM 33102 C C . SER A 1 16 ? -5.788 1.964 11.243 1.00 1.03 12 SER A C 20
ATOM 33103 O O . SER A 1 16 ? -6.777 1.620 11.895 1.00 1.30 12 SER A O 20
ATOM 33111 N N . CYS A 1 17 ? -5.354 1.248 10.195 1.00 0.84 13 CYS A N 20
ATOM 33112 C CA . CYS A 1 17 ? -6.072 0.076 9.652 1.00 0.85 13 CYS A CA 20
ATOM 33113 C C . CYS A 1 17 ? -5.215 -1.186 9.420 1.00 0.91 13 CYS A C 20
ATOM 33114 O O . CYS A 1 17 ? -5.773 -2.224 9.057 1.00 1.18 13 CYS A O 20
ATOM 33121 N N . HIS A 1 18 ? -3.890 -1.106 9.588 1.00 0.85 14 HIS A N 20
ATOM 33122 C CA . HIS A 1 18 ? -2.932 -2.199 9.353 1.00 0.91 14 HIS A CA 20
ATOM 33123 C C . HIS A 1 18 ? -1.579 -1.968 10.041 1.00 0.79 14 HIS A C 20
ATOM 33124 O O . HIS A 1 18 ? -1.244 -0.863 10.467 1.00 1.21 14 HIS A O 20
ATOM 33138 N N . THR A 1 19 ? -0.766 -3.025 10.032 1.00 0.80 15 THR A N 20
ATOM 33139 C CA . THR A 1 19 ? 0.673 -2.990 10.338 1.00 1.06 15 THR A CA 20
ATOM 33140 C C . THR A 1 19 ? 1.472 -3.705 9.246 1.00 0.85 15 THR A C 20
ATOM 33141 O O . THR A 1 19 ? 0.908 -4.256 8.304 1.00 0.73 15 THR A O 20
ATOM 33152 N N . VAL A 1 20 ? 2.797 -3.719 9.357 1.00 1.02 16 VAL A N 20
ATOM 33153 C CA . VAL A 1 20 ? 3.708 -4.389 8.413 1.00 1.06 16 VAL A CA 20
ATOM 33154 C C . VAL A 1 20 ? 4.405 -5.532 9.152 1.00 1.24 16 VAL A C 20
ATOM 33155 O O . VAL A 1 20 ? 5.595 -5.515 9.462 1.00 1.82 16 VAL A O 20
ATOM 33168 N N . GLY A 1 21 ? 3.577 -6.514 9.525 1.00 0.94 17 GLY A N 20
ATOM 33169 C CA . GLY A 1 21 ? 3.941 -7.647 10.389 1.00 1.09 17 GLY A CA 20
ATOM 33170 C C . GLY A 1 21 ? 4.159 -7.298 11.872 1.00 1.55 17 GLY A C 20
ATOM 33171 O O . GLY A 1 21 ? 4.724 -8.103 12.614 1.00 1.86 17 GLY A O 20
ATOM 33175 N N . ASN A 1 22 ? 3.758 -6.104 12.324 1.00 2.14 18 ASN A N 20
ATOM 33176 C CA . ASN A 1 22 ? 4.211 -5.534 13.602 1.00 3.23 18 ASN A CA 20
ATOM 33177 C C . ASN A 1 22 ? 3.204 -5.674 14.766 1.00 3.56 18 ASN A C 20
ATOM 33178 O O . ASN A 1 22 ? 3.633 -5.800 15.913 1.00 4.58 18 ASN A O 20
ATOM 33189 N N . THR A 1 23 ? 1.892 -5.673 14.489 1.00 3.45 19 THR A N 20
ATOM 33190 C CA . THR A 1 23 ? 0.790 -5.610 15.484 1.00 4.31 19 THR A CA 20
ATOM 33191 C C . THR A 1 23 ? 0.828 -4.344 16.374 1.00 5.63 19 THR A C 20
ATOM 33192 O O . THR A 1 23 ? 1.859 -3.681 16.504 1.00 6.86 19 THR A O 20
ATOM 33203 N N . GLU A 1 24 ? -0.312 -3.913 16.923 1.00 5.86 20 GLU A N 20
ATOM 33204 C CA . GLU A 1 24 ? -0.473 -2.614 17.603 1.00 7.36 20 GLU A CA 20
ATOM 33205 C C . GLU A 1 24 ? -1.356 -2.735 18.861 1.00 8.03 20 GLU A C 20
ATOM 33206 O O . GLU A 1 24 ? -2.388 -3.411 18.800 1.00 7.55 20 GLU A O 20
ATOM 33218 N N . PRO A 1 25 ? -1.028 -2.045 19.974 1.00 9.45 21 PRO A N 20
ATOM 33219 C CA . PRO A 1 25 ? -1.960 -1.833 21.078 1.00 10.49 21 PRO A CA 20
ATOM 33220 C C . PRO A 1 25 ? -3.064 -0.846 20.656 1.00 10.75 21 PRO A C 20
ATOM 33221 O O . PRO A 1 25 ? -2.930 0.374 20.755 1.00 11.49 21 PRO A O 20
ATOM 33232 N N . GLY A 1 26 ? -4.152 -1.395 20.122 1.00 10.35 22 GLY A N 20
ATOM 33233 C CA . GLY A 1 26 ? -5.270 -0.663 19.524 1.00 10.57 22 GLY A CA 20
ATOM 33234 C C . GLY A 1 26 ? -6.313 -1.645 18.994 1.00 9.20 22 GLY A C 20
ATOM 33235 O O . GLY A 1 26 ? -6.849 -2.450 19.760 1.00 9.14 22 GLY A O 20
ATOM 33239 N N . GLN A 1 27 ? -6.568 -1.638 17.686 1.00 8.54 23 GLN A N 20
ATOM 33240 C CA . GLN A 1 27 ? -7.232 -2.752 17.000 1.00 7.36 23 GLN A CA 20
ATOM 33241 C C . GLN A 1 27 ? -6.782 -2.836 15.523 1.00 6.14 23 GLN A C 20
ATOM 33242 O O . GLN A 1 27 ? -7.407 -2.226 14.645 1.00 5.75 23 GLN A O 20
ATOM 33256 N N . PRO A 1 28 ? -5.713 -3.604 15.233 1.00 6.07 24 PRO A N 20
ATOM 33257 C CA . PRO A 1 28 ? -5.388 -4.106 13.894 1.00 5.26 24 PRO A CA 20
ATOM 33258 C C . PRO A 1 28 ? -6.477 -5.030 13.322 1.00 4.41 24 PRO A C 20
ATOM 33259 O O . PRO A 1 28 ? -7.401 -5.432 14.036 1.00 4.66 24 PRO A O 20
ATOM 33270 N N . GLY A 1 29 ? -6.360 -5.404 12.044 1.00 4.46 25 GLY A N 20
ATOM 33271 C CA . GLY A 1 29 ? -7.265 -6.355 11.378 1.00 4.80 25 GLY A CA 20
ATOM 33272 C C . GLY A 1 29 ? -8.458 -5.727 10.641 1.00 3.60 25 GLY A C 20
ATOM 33273 O O . GLY A 1 29 ? -9.363 -6.454 10.220 1.00 3.88 25 GLY A O 20
ATOM 33277 N N . ILE A 1 30 ? -8.471 -4.400 10.456 1.00 2.49 26 ILE A N 20
ATOM 33278 C CA . ILE A 1 30 ? -9.384 -3.727 9.507 1.00 1.62 26 ILE A CA 20
ATOM 33279 C C . ILE A 1 30 ? -8.977 -4.097 8.070 1.00 1.87 26 ILE A C 20
ATOM 33280 O O . ILE A 1 30 ? -9.834 -4.424 7.246 1.00 2.88 26 ILE A O 20
ATOM 33296 N N . GLY A 1 31 ? -7.667 -4.110 7.799 1.00 1.73 27 GLY A N 20
ATOM 33297 C CA . GLY A 1 31 ? -7.040 -4.741 6.639 1.00 2.69 27 GLY A CA 20
ATOM 33298 C C . GLY A 1 31 ? -5.901 -5.704 7.024 1.00 1.91 27 GLY A C 20
ATOM 33299 O O . GLY A 1 31 ? -5.480 -5.735 8.188 1.00 1.68 27 GLY A O 20
ATOM 33303 N N . PRO A 1 32 ? -5.381 -6.475 6.052 1.00 1.92 28 PRO A N 20
ATOM 33304 C CA . PRO A 1 32 ? -4.293 -7.428 6.265 1.00 1.63 28 PRO A CA 20
ATOM 33305 C C . PRO A 1 32 ? -2.983 -6.710 6.612 1.00 1.28 28 PRO A C 20
ATOM 33306 O O . PRO A 1 32 ? -2.784 -5.550 6.242 1.00 1.50 28 PRO A O 20
ATOM 33317 N N . ASP A 1 33 ? -2.064 -7.407 7.286 1.00 1.17 29 ASP A N 20
ATOM 33318 C CA . ASP A 1 33 ? -0.731 -6.857 7.535 1.00 1.06 29 ASP A CA 20
ATOM 33319 C C . ASP A 1 33 ? 0.137 -6.927 6.268 1.00 1.04 29 ASP A C 20
ATOM 33320 O O . ASP A 1 33 ? 0.230 -7.966 5.608 1.00 1.66 29 ASP A O 20
ATOM 33329 N N . LEU A 1 34 ? 0.786 -5.812 5.931 1.00 0.84 30 LEU A N 20
ATOM 33330 C CA . LEU A 1 34 ? 1.345 -5.517 4.600 1.00 0.93 30 LEU A CA 20
ATOM 33331 C C . LEU A 1 34 ? 2.750 -6.098 4.365 1.00 1.00 30 LEU A C 20
ATOM 33332 O O . LEU A 1 34 ? 3.486 -5.622 3.504 1.00 1.20 30 LEU A O 20
ATOM 33348 N N . LEU A 1 35 ? 3.152 -7.090 5.156 1.00 1.06 31 LEU A N 20
ATOM 33349 C CA . LEU A 1 35 ? 4.456 -7.739 5.031 1.00 1.20 31 LEU A CA 20
ATOM 33350 C C . LEU A 1 35 ? 4.504 -8.673 3.808 1.00 1.37 31 LEU A C 20
ATOM 33351 O O . LEU A 1 35 ? 3.488 -9.250 3.418 1.00 2.04 31 LEU A O 20
ATOM 33367 N N . GLY A 1 36 ? 5.662 -8.801 3.157 1.00 1.21 32 GLY A N 20
ATOM 33368 C CA . GLY A 1 36 ? 5.871 -9.729 2.030 1.00 1.28 32 GLY A CA 20
ATOM 33369 C C . GLY A 1 36 ? 5.164 -9.378 0.711 1.00 1.23 32 GLY A C 20
ATOM 33370 O O . GLY A 1 36 ? 5.493 -9.963 -0.319 1.00 1.26 32 GLY A O 20
ATOM 33374 N N . VAL A 1 37 ? 4.255 -8.395 0.660 1.00 1.23 33 VAL A N 20
ATOM 33375 C CA . VAL A 1 37 ? 3.585 -7.977 -0.583 1.00 1.23 33 VAL A CA 20
ATOM 33376 C C . VAL A 1 37 ? 4.576 -7.493 -1.656 1.00 1.04 33 VAL A C 20
ATOM 33377 O O . VAL A 1 37 ? 4.320 -7.646 -2.845 1.00 1.13 33 VAL A O 20
ATOM 33390 N N . THR A 1 38 ? 5.748 -7.020 -1.220 1.00 0.90 34 THR A N 20
ATOM 33391 C CA . THR A 1 38 ? 6.945 -6.662 -2.005 1.00 0.89 34 THR A CA 20
ATOM 33392 C C . THR A 1 38 ? 7.473 -7.808 -2.887 1.00 0.96 34 THR A C 20
ATOM 33393 O O . THR A 1 38 ? 8.007 -7.555 -3.972 1.00 1.13 34 THR A O 20
ATOM 33404 N N . ARG A 1 39 ? 7.281 -9.067 -2.463 1.00 1.02 35 ARG A N 20
ATOM 33405 C CA . ARG A 1 39 ? 7.631 -10.297 -3.205 1.00 1.22 35 ARG A CA 20
ATOM 33406 C C . ARG A 1 39 ? 6.423 -11.074 -3.742 1.00 1.30 35 ARG A C 20
ATOM 33407 O O . ARG A 1 39 ? 6.555 -11.805 -4.727 1.00 1.74 35 ARG A O 20
ATOM 33428 N N . GLN A 1 40 ? 5.246 -10.917 -3.131 1.00 1.07 36 GLN A N 20
ATOM 33429 C CA . GLN A 1 40 ? 4.022 -11.639 -3.513 1.00 1.21 36 GLN A CA 20
ATOM 33430 C C . GLN A 1 40 ? 3.188 -10.950 -4.615 1.00 1.19 36 GLN A C 20
ATOM 33431 O O . GLN A 1 40 ? 2.341 -11.607 -5.221 1.00 1.40 36 GLN A O 20
ATOM 33445 N N . ARG A 1 41 ? 3.399 -9.653 -4.887 1.00 1.12 37 ARG A N 20
ATOM 33446 C CA . ARG A 1 41 ? 2.803 -8.902 -6.015 1.00 1.27 37 ARG A CA 20
ATOM 33447 C C . ARG A 1 41 ? 3.894 -8.405 -6.979 1.00 1.31 37 ARG A C 20
ATOM 33448 O O . ARG A 1 41 ? 5.088 -8.518 -6.687 1.00 1.89 37 ARG A O 20
ATOM 33469 N N . ASP A 1 42 ? 3.514 -7.862 -8.136 1.00 1.23 38 ASP A N 20
ATOM 33470 C CA . ASP A 1 42 ? 4.450 -7.271 -9.104 1.00 1.23 38 ASP A CA 20
ATOM 33471 C C . ASP A 1 42 ? 5.054 -5.974 -8.543 1.00 1.23 38 ASP A C 20
ATOM 33472 O O . ASP A 1 42 ? 4.332 -5.076 -8.098 1.00 1.37 38 ASP A O 20
ATOM 33481 N N . ALA A 1 43 ? 6.386 -5.881 -8.539 1.00 1.21 39 ALA A N 20
ATOM 33482 C CA . ALA A 1 43 ? 7.099 -4.904 -7.719 1.00 1.21 39 ALA A CA 20
ATOM 33483 C C . ALA A 1 43 ? 6.796 -3.441 -8.081 1.00 1.09 39 ALA A C 20
ATOM 33484 O O . ALA A 1 43 ? 6.682 -2.611 -7.182 1.00 1.28 39 ALA A O 20
ATOM 33491 N N . ASN A 1 44 ? 6.637 -3.128 -9.370 1.00 1.01 40 ASN A N 20
ATOM 33492 C CA . ASN A 1 44 ? 6.296 -1.781 -9.837 1.00 0.99 40 ASN A CA 20
ATOM 33493 C C . ASN A 1 44 ? 4.785 -1.479 -9.759 1.00 0.88 40 ASN A C 20
ATOM 33494 O O . ASN A 1 44 ? 4.418 -0.337 -9.460 1.00 0.94 40 ASN A O 20
ATOM 33505 N N . TRP A 1 45 ? 3.910 -2.478 -9.942 1.00 0.82 41 TRP A N 20
ATOM 33506 C CA . TRP A 1 45 ? 2.460 -2.327 -9.741 1.00 0.78 41 TRP A CA 20
ATOM 33507 C C . TRP A 1 45 ? 2.137 -1.912 -8.299 1.00 0.72 41 TRP A C 20
ATOM 33508 O O . TRP A 1 45 ? 1.328 -1.011 -8.084 1.00 0.70 41 TRP A O 20
ATOM 33529 N N . LEU A 1 46 ? 2.817 -2.520 -7.317 1.00 0.72 42 LEU A N 20
ATOM 33530 C CA . LEU A 1 46 ? 2.623 -2.249 -5.889 1.00 0.72 42 LEU A CA 20
ATOM 33531 C C . LEU A 1 46 ? 2.795 -0.757 -5.555 1.00 0.65 42 LEU A C 20
ATOM 33532 O O . LEU A 1 46 ? 2.028 -0.207 -4.762 1.00 0.66 42 LEU A O 20
ATOM 33548 N N . VAL A 1 47 ? 3.774 -0.107 -6.190 1.00 0.64 43 VAL A N 20
ATOM 33549 C CA . VAL A 1 47 ? 4.058 1.321 -6.004 1.00 0.63 43 VAL A CA 20
ATOM 33550 C C . VAL A 1 47 ? 2.969 2.199 -6.633 1.00 0.58 43 VAL A C 20
ATOM 33551 O O . VAL A 1 47 ? 2.540 3.160 -5.996 1.00 0.70 43 VAL A O 20
ATOM 33564 N N . ARG A 1 48 ? 2.438 1.855 -7.817 1.00 0.53 44 ARG A N 20
ATOM 33565 C CA . ARG A 1 48 ? 1.300 2.583 -8.418 1.00 0.54 44 ARG A CA 20
ATOM 33566 C C . ARG A 1 48 ? 0.019 2.405 -7.595 1.00 0.56 44 ARG A C 20
ATOM 33567 O O . ARG A 1 48 ? -0.682 3.382 -7.337 1.00 0.69 44 ARG A O 20
ATOM 33588 N N . TRP A 1 49 ? -0.253 1.189 -7.122 1.00 0.54 45 TRP A N 20
ATOM 33589 C CA . TRP A 1 49 ? -1.405 0.881 -6.269 1.00 0.61 45 TRP A CA 20
ATOM 33590 C C . TRP A 1 49 ? -1.417 1.713 -4.985 1.00 0.68 45 TRP A C 20
ATOM 33591 O O . TRP A 1 49 ? -2.385 2.430 -4.736 1.00 0.76 45 TRP A O 20
ATOM 33612 N N . LEU A 1 50 ? -0.339 1.679 -4.189 1.00 0.72 46 LEU A N 20
ATOM 33613 C CA . LEU A 1 50 ? -0.288 2.419 -2.921 1.00 0.84 46 LEU A CA 20
ATOM 33614 C C . LEU A 1 50 ? -0.096 3.942 -3.097 1.00 0.93 46 LEU A C 20
ATOM 33615 O O . LEU A 1 50 ? -0.305 4.693 -2.143 1.00 1.10 46 LEU A O 20
ATOM 33631 N N . LYS A 1 51 ? 0.244 4.402 -4.311 1.00 0.88 47 LYS A N 20
ATOM 33632 C CA . LYS A 1 51 ? 0.284 5.818 -4.708 1.00 0.96 47 LYS A CA 20
ATOM 33633 C C . LYS A 1 51 ? -1.099 6.392 -5.030 1.00 0.94 47 LYS A C 20
ATOM 33634 O O . LYS A 1 51 ? -1.314 7.567 -4.739 1.00 1.16 47 LYS A O 20
ATOM 33653 N N . VAL A 1 52 ? -2.022 5.646 -5.650 1.00 0.76 48 VAL A N 20
ATOM 33654 C CA . VAL A 1 52 ? -3.280 6.239 -6.167 1.00 0.74 48 VAL A CA 20
ATOM 33655 C C . VAL A 1 52 ? -4.487 5.259 -6.215 1.00 0.60 48 VAL A C 20
ATOM 33656 O O . VAL A 1 52 ? -5.057 4.998 -7.280 1.00 0.60 48 VAL A O 20
ATOM 33669 N N . PRO A 1 53 ? -4.913 4.675 -5.076 1.00 0.57 49 PRO A N 20
ATOM 33670 C CA . PRO A 1 53 ? -5.891 3.580 -5.053 1.00 0.52 49 PRO A CA 20
ATOM 33671 C C . PRO A 1 53 ? -7.273 3.917 -5.648 1.00 0.56 49 PRO A C 20
ATOM 33672 O O . PRO A 1 53 ? -7.873 3.055 -6.296 1.00 0.76 49 PRO A O 20
ATOM 33683 N N . ASP A 1 54 ? -7.780 5.148 -5.511 1.00 0.58 50 ASP A N 20
ATOM 33684 C CA . ASP A 1 54 ? -9.078 5.536 -6.092 1.00 0.69 50 ASP A CA 20
ATOM 33685 C C . ASP A 1 54 ? -9.000 5.690 -7.619 1.00 0.73 50 ASP A C 20
ATOM 33686 O O . ASP A 1 54 ? -9.912 5.238 -8.317 1.00 0.83 50 ASP A O 20
ATOM 33695 N N . GLN A 1 55 ? -7.908 6.258 -8.153 1.00 0.76 51 GLN A N 20
ATOM 33696 C CA . GLN A 1 55 ? -7.712 6.342 -9.612 1.00 0.83 51 GLN A CA 20
ATOM 33697 C C . GLN A 1 55 ? -7.508 4.947 -10.235 1.00 0.73 51 GLN A C 20
ATOM 33698 O O . GLN A 1 55 ? -8.040 4.677 -11.313 1.00 0.78 51 GLN A O 20
ATOM 33712 N N . MET A 1 56 ? -6.810 4.038 -9.536 1.00 0.66 52 MET A N 20
ATOM 33713 C CA . MET A 1 56 ? -6.630 2.629 -9.910 1.00 0.65 52 MET A CA 20
ATOM 33714 C C . MET A 1 56 ? -7.950 1.840 -9.945 1.00 0.65 52 MET A C 20
ATOM 33715 O O . MET A 1 56 ? -8.191 1.093 -10.894 1.00 0.68 52 MET A O 20
ATOM 33729 N N . LEU A 1 57 ? -8.840 2.015 -8.957 1.00 0.66 53 LEU A N 20
ATOM 33730 C CA . LEU A 1 57 ? -10.178 1.400 -8.976 1.00 0.70 53 LEU A CA 20
ATOM 33731 C C . LEU A 1 57 ? -11.118 2.065 -10.000 1.00 0.75 53 LEU A C 20
ATOM 33732 O O . LEU A 1 57 ? -11.975 1.382 -10.559 1.00 0.81 53 LEU A O 20
ATOM 33748 N N . ALA A 1 58 ? -10.944 3.354 -10.310 1.00 0.77 54 ALA A N 20
ATOM 33749 C CA . ALA A 1 58 ? -11.672 4.038 -11.389 1.00 0.85 54 ALA A CA 20
ATOM 33750 C C . ALA A 1 58 ? -11.224 3.581 -12.797 1.00 0.87 54 ALA A C 20
ATOM 33751 O O . ALA A 1 58 ? -12.044 3.459 -13.713 1.00 0.99 54 ALA A O 20
ATOM 33758 N N . GLU A 1 59 ? -9.933 3.279 -12.956 1.00 0.84 55 GLU A N 20
ATOM 33759 C CA . GLU A 1 59 ? -9.341 2.622 -14.132 1.00 0.95 55 GLU A CA 20
ATOM 33760 C C . GLU A 1 59 ? -9.758 1.144 -14.244 1.00 1.03 55 GLU A C 20
ATOM 33761 O O . GLU A 1 59 ? -9.671 0.558 -15.326 1.00 1.21 55 GLU A O 20
ATOM 33773 N N . LYS A 1 60 ? -10.226 0.548 -13.140 1.00 1.12 56 LYS A N 20
ATOM 33774 C CA . LYS A 1 60 ? -10.437 -0.895 -12.966 1.00 1.26 56 LYS A CA 20
ATOM 33775 C C . LYS A 1 60 ? -9.168 -1.694 -13.287 1.00 1.17 56 LYS A C 20
ATOM 33776 O O . LYS A 1 60 ? -9.179 -2.618 -14.100 1.00 1.57 56 LYS A O 20
ATOM 33795 N N . ASP A 1 61 ? -8.066 -1.325 -12.631 1.00 1.07 57 ASP A N 20
ATOM 33796 C CA . ASP A 1 61 ? -6.808 -2.073 -12.605 1.00 1.11 57 ASP A CA 20
ATOM 33797 C C . ASP A 1 61 ? -7.056 -3.374 -11.834 1.00 1.15 57 ASP A C 20
ATOM 33798 O O . ASP A 1 61 ? -7.330 -3.370 -10.628 1.00 1.18 57 ASP A O 20
ATOM 33807 N N . PRO A 1 62 ? -7.069 -4.501 -12.547 1.00 1.20 58 PRO A N 20
ATOM 33808 C CA . PRO A 1 62 ? -7.895 -5.630 -12.149 1.00 1.23 58 PRO A CA 20
ATOM 33809 C C . PRO A 1 62 ? -7.354 -6.433 -10.963 1.00 1.28 58 PRO A C 20
ATOM 33810 O O . PRO A 1 62 ? -8.140 -7.045 -10.239 1.00 1.91 58 PRO A O 20
ATOM 33821 N N . LEU A 1 63 ? -6.043 -6.370 -10.715 1.00 1.07 59 LEU A N 20
ATOM 33822 C CA . LEU A 1 63 ? -5.403 -6.884 -9.489 1.00 1.02 59 LEU A CA 20
ATOM 33823 C C . LEU A 1 63 ? -5.929 -6.156 -8.238 1.00 0.98 59 LEU A C 20
ATOM 33824 O O . LEU A 1 63 ? -6.266 -6.788 -7.238 1.00 0.98 59 LEU A O 20
ATOM 33840 N N . ALA A 1 64 ? -6.084 -4.828 -8.286 1.00 0.99 60 ALA A N 20
ATOM 33841 C CA . ALA A 1 64 ? -6.674 -4.096 -7.166 1.00 0.98 60 ALA A CA 20
ATOM 33842 C C . ALA A 1 64 ? -8.168 -4.410 -7.011 1.00 0.93 60 ALA A C 20
ATOM 33843 O O . ALA A 1 64 ? -8.644 -4.654 -5.901 1.00 0.89 60 ALA A O 20
ATOM 33850 N N . MET A 1 65 ? -8.892 -4.478 -8.133 1.00 0.95 61 MET A N 20
ATOM 33851 C CA . MET A 1 65 ? -10.311 -4.862 -8.171 1.00 0.93 61 MET A CA 20
ATOM 33852 C C . MET A 1 65 ? -10.556 -6.254 -7.561 1.00 0.93 61 MET A C 20
ATOM 33853 O O . MET A 1 65 ? -11.613 -6.491 -6.977 1.00 0.98 61 MET A O 20
ATOM 33867 N N . LEU A 1 66 ? -9.582 -7.164 -7.663 1.00 0.92 62 LEU A N 20
ATOM 33868 C CA . LEU A 1 66 ? -9.586 -8.478 -7.041 1.00 0.93 62 LEU A CA 20
ATOM 33869 C C . LEU A 1 66 ? -9.252 -8.423 -5.546 1.00 0.92 62 LEU A C 20
ATOM 33870 O O . LEU A 1 66 ? -9.914 -9.098 -4.754 1.00 1.03 62 LEU A O 20
ATOM 33886 N N . LEU A 1 67 ? -8.222 -7.657 -5.147 1.00 0.89 63 LEU A N 20
ATOM 33887 C CA . LEU A 1 67 ? -7.750 -7.701 -3.758 1.00 0.95 63 LEU A CA 20
ATOM 33888 C C . LEU A 1 67 ? -8.719 -6.971 -2.829 1.00 0.91 63 LEU A C 20
ATOM 33889 O O . LEU A 1 67 ? -8.934 -7.389 -1.692 1.00 1.01 63 LEU A O 20
ATOM 33905 N N . PHE A 1 68 ? -9.333 -5.892 -3.316 1.00 0.83 64 PHE A N 20
ATOM 33906 C CA . PHE A 1 68 ? -10.124 -5.025 -2.436 1.00 0.85 64 PHE A CA 20
ATOM 33907 C C . PHE A 1 68 ? -11.417 -5.715 -1.983 1.00 0.89 64 PHE A C 20
ATOM 33908 O O . PHE A 1 68 ? -11.735 -5.709 -0.797 1.00 1.05 64 PHE A O 20
ATOM 33925 N N . GLU A 1 69 ? -12.111 -6.426 -2.878 1.00 0.83 65 GLU A N 20
ATOM 33926 C CA . GLU A 1 69 ? -13.332 -7.164 -2.526 1.00 0.92 65 GLU A CA 20
ATOM 33927 C C . GLU A 1 69 ? -13.084 -8.375 -1.607 1.00 0.95 65 GLU A C 20
ATOM 33928 O O . GLU A 1 69 ? -14.009 -8.823 -0.925 1.00 1.07 65 GLU A O 20
ATOM 33940 N N . GLN A 1 70 ? -11.847 -8.874 -1.519 1.00 0.97 66 GLN A N 20
ATOM 33941 C CA . GLN A 1 70 ? -11.461 -9.902 -0.544 1.00 1.09 66 GLN A CA 20
ATOM 33942 C C . GLN A 1 70 ? -11.269 -9.322 0.862 1.00 1.08 66 GLN A C 20
ATOM 33943 O O . GLN A 1 70 ? -11.720 -9.908 1.854 1.00 1.44 66 GLN A O 20
ATOM 33957 N N . TYR A 1 71 ? -10.649 -8.147 0.944 1.00 0.97 67 TYR A N 20
ATOM 33958 C CA . TYR A 1 71 ? -10.380 -7.416 2.180 1.00 1.09 67 TYR A CA 20
ATOM 33959 C C . TYR A 1 71 ? -11.499 -6.406 2.478 1.00 1.28 67 TYR A C 20
ATOM 33960 O O . TYR A 1 71 ? -11.309 -5.190 2.550 1.00 1.75 67 TYR A O 20
ATOM 33978 N N . ASN A 1 72 ? -12.707 -6.966 2.628 1.00 1.26 68 ASN A N 20
ATOM 33979 C CA . ASN A 1 72 ? -13.937 -6.295 3.051 1.00 1.46 68 ASN A CA 20
ATOM 33980 C C . ASN A 1 72 ? -14.401 -5.115 2.164 1.00 1.27 68 ASN A C 20
ATOM 33981 O O . ASN A 1 72 ? -15.071 -4.203 2.657 1.00 1.36 68 ASN A O 20
ATOM 33992 N N . ARG A 1 73 ? -14.029 -5.113 0.870 1.00 1.13 69 ARG A N 20
ATOM 33993 C CA . ARG A 1 73 ? -14.316 -4.060 -0.139 1.00 1.13 69 ARG A CA 20
ATOM 33994 C C . ARG A 1 73 ? -14.144 -2.597 0.315 1.00 1.10 69 ARG A C 20
ATOM 33995 O O . ARG A 1 73 ? -14.831 -1.710 -0.198 1.00 1.58 69 ARG A O 20
ATOM 34016 N N . LEU A 1 74 ? -13.255 -2.326 1.274 1.00 1.05 70 LEU A N 20
ATOM 34017 C CA . LEU A 1 74 ? -13.221 -1.060 2.026 1.00 0.98 70 LEU A CA 20
ATOM 34018 C C . LEU A 1 74 ? -12.946 0.167 1.136 1.00 1.06 70 LEU A C 20
ATOM 34019 O O . LEU A 1 74 ? -13.582 1.208 1.331 1.00 2.20 70 LEU A O 20
ATOM 34035 N N . ALA A 1 75 ? -12.050 0.025 0.154 1.00 0.86 71 ALA A N 20
ATOM 34036 C CA . ALA A 1 75 ? -11.603 1.050 -0.790 1.00 0.79 71 ALA A CA 20
ATOM 34037 C C . ALA A 1 75 ? -11.039 2.307 -0.095 1.00 1.09 71 ALA A C 20
ATOM 34038 O O . ALA A 1 75 ? -11.678 3.369 -0.029 1.00 2.22 71 ALA A O 20
ATOM 34045 N N . MET A 1 76 ? -9.818 2.159 0.434 1.00 0.94 72 MET A N 20
ATOM 34046 C CA . MET A 1 76 ? -9.019 3.226 1.050 1.00 1.00 72 MET A CA 20
ATOM 34047 C C . MET A 1 76 ? -8.641 4.365 0.066 1.00 0.80 72 MET A C 20
ATOM 34048 O O . MET A 1 76 ? -8.588 4.133 -1.146 1.00 0.75 72 MET A O 20
ATOM 34062 N N . PRO A 1 77 ? -8.319 5.574 0.566 1.00 0.90 73 PRO A N 20
ATOM 34063 C CA . PRO A 1 77 ? -7.838 6.696 -0.247 1.00 1.02 73 PRO A CA 20
ATOM 34064 C C . PRO A 1 77 ? -6.297 6.770 -0.357 1.00 1.14 73 PRO A C 20
ATOM 34065 O O . PRO A 1 77 ? -5.570 6.180 0.444 1.00 1.16 73 PRO A O 20
ATOM 34076 N N . ASN A 1 78 ? -5.798 7.592 -1.291 1.00 1.37 74 ASN A N 20
ATOM 34077 C CA . ASN A 1 78 ? -4.414 8.104 -1.342 1.00 1.55 74 ASN A CA 20
ATOM 34078 C C . ASN A 1 78 ? -4.031 8.901 -0.070 1.00 1.78 74 ASN A C 20
ATOM 34079 O O . ASN A 1 78 ? -2.856 8.981 0.296 1.00 3.59 74 ASN A O 20
ATOM 34090 N N . MET A 1 79 ? -5.025 9.497 0.597 1.00 1.27 75 MET A N 20
ATOM 34091 C CA . MET A 1 79 ? -4.887 10.433 1.712 1.00 1.46 75 MET A CA 20
ATOM 34092 C C . MET A 1 79 ? -4.116 11.703 1.315 1.00 1.55 75 MET A C 20
ATOM 34093 O O . MET A 1 79 ? -4.741 12.714 0.983 1.00 2.51 75 MET A O 20
ATOM 34107 N N . ARG A 1 80 ? -2.777 11.679 1.355 1.00 1.91 76 ARG A N 20
ATOM 34108 C CA . ARG A 1 80 ? -1.902 12.862 1.193 1.00 2.24 76 ARG A CA 20
ATOM 34109 C C . ARG A 1 80 ? -0.578 12.571 0.460 1.00 1.45 76 ARG A C 20
ATOM 34110 O O . ARG A 1 80 ? 0.345 13.380 0.535 1.00 1.50 76 ARG A O 20
ATOM 34131 N N . LEU A 1 81 ? -0.419 11.408 -0.177 1.00 1.17 77 LEU A N 20
ATOM 34132 C CA . LEU A 1 81 ? 0.895 10.930 -0.640 1.00 1.06 77 LEU A CA 20
ATOM 34133 C C . LEU A 1 81 ? 1.280 11.398 -2.056 1.00 1.41 77 LEU A C 20
ATOM 34134 O O . LEU A 1 81 ? 0.483 11.281 -2.992 1.00 1.85 77 LEU A O 20
ATOM 34150 N N . GLY A 1 82 ? 2.529 11.851 -2.209 1.00 1.54 78 GLY A N 20
ATOM 34151 C CA . GLY A 1 82 ? 3.250 12.045 -3.475 1.00 2.03 78 GLY A CA 20
ATOM 34152 C C . GLY A 1 82 ? 4.480 11.127 -3.612 1.00 1.55 78 GLY A C 20
ATOM 34153 O O . GLY A 1 82 ? 4.790 10.360 -2.699 1.00 1.19 78 GLY A O 20
ATOM 34157 N N . ASP A 1 83 ? 5.196 11.194 -4.746 1.00 1.62 79 ASP A N 20
ATOM 34158 C CA . ASP A 1 83 ? 6.279 10.249 -5.089 1.00 1.37 79 ASP A CA 20
ATOM 34159 C C . ASP A 1 83 ? 7.409 10.163 -4.038 1.00 1.12 79 ASP A C 20
ATOM 34160 O O . ASP A 1 83 ? 7.961 9.079 -3.835 1.00 1.18 79 ASP A O 20
ATOM 34169 N N . ALA A 1 84 ? 7.767 11.256 -3.352 1.00 1.26 80 ALA A N 20
ATOM 34170 C CA . ALA A 1 84 ? 8.842 11.235 -2.347 1.00 1.21 80 ALA A CA 20
ATOM 34171 C C . ALA A 1 84 ? 8.440 10.474 -1.070 1.00 1.03 80 ALA A C 20
ATOM 34172 O O . ALA A 1 84 ? 9.232 9.694 -0.532 1.00 1.08 80 ALA A O 20
ATOM 34179 N N . GLU A 1 85 ? 7.204 10.666 -0.602 1.00 0.96 81 GLU A N 20
ATOM 34180 C CA . GLU A 1 85 ? 6.642 9.958 0.556 1.00 0.87 81 GLU A CA 20
ATOM 34181 C C . GLU A 1 85 ? 6.363 8.482 0.231 1.00 0.73 81 GLU A C 20
ATOM 34182 O O . GLU A 1 85 ? 6.697 7.596 1.020 1.00 0.69 81 GLU A O 20
ATOM 34194 N N . VAL A 1 86 ? 5.827 8.210 -0.965 1.00 0.73 82 VAL A N 20
ATOM 34195 C CA . VAL A 1 86 ? 5.677 6.853 -1.517 1.00 0.71 82 VAL A CA 20
ATOM 34196 C C . VAL A 1 86 ? 7.028 6.134 -1.547 1.00 0.67 82 VAL A C 20
ATOM 34197 O O . VAL A 1 86 ? 7.128 4.999 -1.084 1.00 0.68 82 VAL A O 20
ATOM 34210 N N . SER A 1 87 ? 8.092 6.800 -2.002 1.00 0.68 83 SER A N 20
ATOM 34211 C CA . SER A 1 87 ? 9.429 6.190 -2.087 1.00 0.71 83 SER A CA 20
ATOM 34212 C C . SER A 1 87 ? 10.007 5.829 -0.712 1.00 0.65 83 SER A C 20
ATOM 34213 O O . SER A 1 87 ? 10.658 4.791 -0.584 1.00 0.64 83 SER A O 20
ATOM 34221 N N . ALA A 1 88 ? 9.725 6.612 0.335 1.00 0.69 84 ALA A N 20
ATOM 34222 C CA . ALA A 1 88 ? 10.090 6.272 1.713 1.00 0.69 84 ALA A CA 20
ATOM 34223 C C . ALA A 1 88 ? 9.254 5.102 2.280 1.00 0.61 84 ALA A C 20
ATOM 34224 O O . ALA A 1 88 ? 9.793 4.210 2.935 1.00 0.60 84 ALA A O 20
ATOM 34231 N N . LEU A 1 89 ? 7.950 5.047 1.979 1.00 0.60 85 LEU A N 20
ATOM 34232 C CA . LEU A 1 89 ? 7.072 3.926 2.360 1.00 0.60 85 LEU A CA 20
ATOM 34233 C C . LEU A 1 89 ? 7.426 2.606 1.638 1.00 0.57 85 LEU A C 20
ATOM 34234 O O . LEU A 1 89 ? 7.193 1.531 2.184 1.00 0.70 85 LEU A O 20
ATOM 34250 N N . ILE A 1 90 ? 8.050 2.678 0.460 1.00 0.50 86 ILE A N 20
ATOM 34251 C CA . ILE A 1 90 ? 8.611 1.524 -0.267 1.00 0.57 86 ILE A CA 20
ATOM 34252 C C . ILE A 1 90 ? 9.780 0.921 0.525 1.00 0.59 86 ILE A C 20
ATOM 34253 O O . ILE A 1 90 ? 9.833 -0.298 0.711 1.00 0.73 86 ILE A O 20
ATOM 34269 N N . SER A 1 91 ? 10.657 1.770 1.076 1.00 0.58 87 SER A N 20
ATOM 34270 C CA . SER A 1 91 ? 11.717 1.337 1.993 1.00 0.75 87 SER A CA 20
ATOM 34271 C C . SER A 1 91 ? 11.153 0.785 3.306 1.00 0.83 87 SER A C 20
ATOM 34272 O O . SER A 1 91 ? 11.690 -0.198 3.812 1.00 1.04 87 SER A O 20
ATOM 34280 N N . TYR A 1 92 ? 10.058 1.345 3.844 1.00 0.78 88 TYR A N 20
ATOM 34281 C CA . TYR A 1 92 ? 9.401 0.765 5.031 1.00 0.97 88 TYR A CA 20
ATOM 34282 C C . TYR A 1 92 ? 8.870 -0.658 4.772 1.00 0.96 88 TYR A C 20
ATOM 34283 O O . TYR A 1 92 ? 9.113 -1.560 5.575 1.00 1.15 88 TYR A O 20
ATOM 34301 N N . LEU A 1 93 ? 8.199 -0.894 3.637 1.00 0.81 89 LEU A N 20
ATOM 34302 C CA . LEU A 1 93 ? 7.648 -2.212 3.293 1.00 0.86 89 LEU A CA 20
ATOM 34303 C C . LEU A 1 93 ? 8.741 -3.268 3.042 1.00 0.86 89 LEU A C 20
ATOM 34304 O O . LEU A 1 93 ? 8.655 -4.362 3.600 1.00 1.10 89 LEU A O 20
ATOM 34320 N N . GLU A 1 94 ? 9.783 -2.953 2.265 1.00 0.74 90 GLU A N 20
ATOM 34321 C CA . GLU A 1 94 ? 10.994 -3.782 2.145 1.00 0.78 90 GLU A CA 20
ATOM 34322 C C . GLU A 1 94 ? 11.648 -4.108 3.499 1.00 1.02 90 GLU A C 20
ATOM 34323 O O . GLU A 1 94 ? 11.929 -5.277 3.767 1.00 1.20 90 GLU A O 20
ATOM 34335 N N . GLU A 1 95 ? 11.928 -3.113 4.343 1.00 1.08 91 GLU A N 20
ATOM 34336 C CA . GLU A 1 95 ? 12.760 -3.312 5.539 1.00 1.26 91 GLU A CA 20
ATOM 34337 C C . GLU A 1 95 ? 12.002 -3.924 6.728 1.00 1.39 91 GLU A C 20
ATOM 34338 O O . GLU A 1 95 ? 12.565 -4.758 7.444 1.00 1.56 91 GLU A O 20
ATOM 34350 N N . GLU A 1 96 ? 10.731 -3.580 6.967 1.00 1.39 92 GLU A N 20
ATOM 34351 C CA . GLU A 1 96 ? 9.937 -4.261 8.009 1.00 1.58 92 GLU A CA 20
ATOM 34352 C C . GLU A 1 96 ? 9.567 -5.699 7.600 1.00 1.75 92 GLU A C 20
ATOM 34353 O O . GLU A 1 96 ? 9.355 -6.547 8.470 1.00 2.09 92 GLU A O 20
ATOM 34365 N N . THR A 1 97 ? 9.564 -5.997 6.292 1.00 1.61 93 THR A N 20
ATOM 34366 C CA . THR A 1 97 ? 9.533 -7.375 5.769 1.00 1.69 93 THR A CA 20
ATOM 34367 C C . THR A 1 97 ? 10.884 -8.084 5.942 1.00 1.66 93 THR A C 20
ATOM 34368 O O . THR A 1 97 ? 10.904 -9.261 6.293 1.00 1.80 93 THR A O 20
ATOM 34379 N N . ALA A 1 98 ? 12.024 -7.399 5.781 1.00 1.54 94 ALA A N 20
ATOM 34380 C CA . ALA A 1 98 ? 13.345 -7.984 6.063 1.00 1.63 94 ALA A CA 20
ATOM 34381 C C . ALA A 1 98 ? 13.482 -8.419 7.537 1.00 1.86 94 ALA A C 20
ATOM 34382 O O . ALA A 1 98 ? 13.945 -9.526 7.824 1.00 2.25 94 ALA A O 20
ATOM 34389 N N . ARG A 1 99 ? 12.970 -7.605 8.474 1.00 1.84 95 ARG A N 20
ATOM 34390 C CA . ARG A 1 99 ? 12.838 -7.958 9.903 1.00 2.26 95 ARG A CA 20
ATOM 34391 C C . ARG A 1 99 ? 11.834 -9.091 10.189 1.00 2.48 95 ARG A C 20
ATOM 34392 O O . ARG A 1 99 ? 11.851 -9.645 11.292 1.00 3.03 95 ARG A O 20
ATOM 34413 N N . LEU A 1 100 ? 11.014 -9.485 9.211 1.00 2.32 96 LEU A N 20
ATOM 34414 C CA . LEU A 1 100 ? 10.167 -10.683 9.232 1.00 2.77 96 LEU A CA 20
ATOM 34415 C C . LEU A 1 100 ? 10.932 -11.872 8.608 1.00 3.60 96 LEU A C 20
ATOM 34416 O O . LEU A 1 100 ? 10.711 -12.257 7.455 1.00 4.91 96 LEU A O 20
ATOM 34432 N N . GLN A 1 101 ? 11.875 -12.422 9.385 1.00 3.69 97 GLN A N 20
ATOM 34433 C CA . GLN A 1 101 ? 12.694 -13.608 9.099 1.00 4.99 97 GLN A CA 20
ATOM 34434 C C . GLN A 1 101 ? 13.417 -13.622 7.731 1.00 7.00 97 GLN A C 20
ATOM 34435 O O . GLN A 1 101 ? 13.712 -14.688 7.195 1.00 8.49 97 GLN A O 20
ATOM 34449 N N . THR A 1 102 ? 13.714 -12.451 7.152 1.00 7.53 98 THR A N 20
ATOM 34450 C CA . THR A 1 102 ? 14.381 -12.312 5.836 1.00 9.91 98 THR A CA 20
ATOM 34451 C C . THR A 1 102 ? 15.555 -11.311 5.889 1.00 10.78 98 THR A C 20
ATOM 34452 O O . THR A 1 102 ? 15.596 -10.365 5.096 1.00 11.60 98 THR A O 20
ATOM 34463 N N . PRO A 1 103 ? 16.530 -11.484 6.812 1.00 11.13 99 PRO A N 20
ATOM 34464 C CA . PRO A 1 103 ? 17.625 -10.534 7.059 1.00 12.58 99 PRO A CA 20
ATOM 34465 C C . PRO A 1 103 ? 18.725 -10.554 5.974 1.00 15.01 99 PRO A C 20
ATOM 34466 O O . PRO A 1 103 ? 19.809 -10.000 6.164 1.00 16.40 99 PRO A O 20
ATOM 34477 N N . VAL A 1 104 ? 18.479 -11.211 4.839 1.00 15.79 100 VAL A N 20
ATOM 34478 C CA . VAL A 1 104 ? 19.440 -11.462 3.751 1.00 18.16 100 VAL A CA 20
ATOM 34479 C C . VAL A 1 104 ? 20.048 -10.176 3.154 1.00 19.47 100 VAL A C 20
ATOM 34480 O O . VAL A 1 104 ? 21.188 -10.177 2.679 1.00 20.30 100 VAL A O 20
ATOM 34493 N N . THR A 1 105 ? 19.315 -9.062 3.241 1.00 19.77 101 THR A N 20
ATOM 34494 C CA . THR A 1 105 ? 19.683 -7.716 2.768 1.00 21.04 101 THR A CA 20
ATOM 34495 C C . THR A 1 105 ? 20.521 -6.899 3.760 1.00 21.55 101 THR A C 20
ATOM 34496 O O . THR A 1 105 ? 21.053 -5.849 3.387 1.00 22.63 101 THR A O 20
ATOM 34507 N N . ASN A 1 106 ? 20.687 -7.347 5.011 1.00 21.00 102 ASN A N 20
ATOM 34508 C CA . ASN A 1 106 ? 21.536 -6.654 5.987 1.00 21.65 102 ASN A CA 20
ATOM 34509 C C . ASN A 1 106 ? 23.003 -6.623 5.510 1.00 23.41 102 ASN A C 20
ATOM 34510 O O . ASN A 1 106 ? 23.484 -7.555 4.858 1.00 24.19 102 ASN A O 20
ATOM 34521 N N . ARG A 1 107 ? 23.695 -5.510 5.782 1.00 24.25 103 ARG A N 20
ATOM 34522 C CA . ARG A 1 107 ? 24.971 -5.072 5.173 1.00 26.12 103 ARG A CA 20
ATOM 34523 C C . ARG A 1 107 ? 24.931 -4.835 3.647 1.00 27.44 103 ARG A C 20
ATOM 34524 O O . ARG A 1 107 ? 25.839 -4.199 3.112 1.00 28.72 103 ARG A O 20
ATOM 34545 N N . GLY A 1 108 ? 23.850 -5.190 2.950 1.00 27.29 104 GLY A N 20
ATOM 34546 C CA . GLY A 1 108 ? 23.492 -4.603 1.652 1.00 28.48 104 GLY A CA 20
ATOM 34547 C C . GLY A 1 108 ? 22.940 -3.180 1.817 1.00 28.10 104 GLY A C 20
ATOM 34548 O O . GLY A 1 108 ? 23.433 -2.248 1.178 1.00 28.57 104 GLY A O 20
ATOM 34552 N N . ILE A 1 109 ? 21.993 -3.002 2.747 1.00 27.36 105 ILE A N 20
ATOM 34553 C CA . ILE A 1 109 ? 21.386 -1.713 3.145 1.00 26.97 105 ILE A CA 20
ATOM 34554 C C . ILE A 1 109 ? 22.464 -0.637 3.454 1.00 27.96 105 ILE A C 20
ATOM 34555 O O . ILE A 1 109 ? 23.424 -0.962 4.162 1.00 28.31 105 ILE A O 20
ATOM 34571 N N . PRO A 1 110 ? 22.320 0.626 2.993 1.00 28.50 106 PRO A N 20
ATOM 34572 C CA . PRO A 1 110 ? 23.236 1.737 3.309 1.00 29.45 106 PRO A CA 20
ATOM 34573 C C . PRO A 1 110 ? 23.288 2.151 4.787 1.00 29.07 106 PRO A C 20
ATOM 34574 O O . PRO A 1 110 ? 22.222 2.338 5.424 1.00 28.27 106 PRO A O 20
#

Nearest PDB structures (foldseek):
  2l4d-assembly1_A  TM=8.214E-01  e=1.015E-11  Pseudomonas putida KT2440
  3cp5-assembly1_A  TM=8.759E-01  e=1.357E-02  Rhodothermus marinus
  6cuk-assembly1_A  TM=8.255E-01  e=5.528E-02  Rhodothermus marinus
  2l4d-assembly1_A  TM=8.849E-01  e=7.562E-14  Pseudomonas putida KT2440
  6cuk-assembly1_A  TM=8.494E-01  e=4.216E-03  Rhodothermus marinus

Secondary structure (DSSP, 8-state):
-HHHHHHHHTTTT--SS-SBTTB-TTS---TTGGGTS-TTHHHHHTTSHHHHHHTT-HHHHHHHHHHTS-PPPP----HHHHHHHHHHHHHHHHHH---SS-----

CATH classification: 1.10.760.10

Solvent-accessible surface area: 7609 Å² total; per-residue (Å²): 128,2,82,111,16,23,144,83,88,25,54,91,56,35,40,17,28,103,50,112,135,93,105,27,56,106,8,33,47,26,22,13,30,38,152,153,77,85,73,120,39,34,46,143,33,26,70,46,0,64,123,24,29,75,124,144,44,88,69,0,59,127,37,38,91,156,98,52,171,96,53,60,86,52,91,218,32,39,96,83,52,2,67,29,4,44,40,28,21,104,104,27,4,62,181,80,59,49,111,109,147,107,126,60,159,192